Protein 8F9X (pdb70)

Organism: Ruegeria pomeroyi (strain ATCC 700808 / DSM 15171 / DSS-3) (NCBI:txid246200)

InterPro domains:
  IPR006311 Twin-arginine translocation pathway, signal sequence [PS51318] (1-43)
  IPR007325 Kynurenine formamidase/cyclase-like [PF04199] (51-215)
  IPR007325 Kynurenine formamidase/cyclase-like [PTHR31118] (43-270)
  IPR037175 Kynurenine formamidase superfamily [G3DSA:3.50.30.50] (32-272)
  IPR037175 Kynurenine formamidase superfamily [SSF102198] (47-272)

Structure (mmCIF, N/CA/C/O backbone):
data_8F9X
#
_entry.id   8F9X
#
_cell.length_a   68.080
_cell.length_b   68.080
_cell.length_c   446.501
_cell.angle_alpha   90.00
_cell.angle_beta   90.00
_cell.angle_gamma   120.00
#
_symmetry.space_group_name_H-M   'P 32'
#
loop_
_entity.id
_entity.type
_entity.pdbx_description
1 polymer 'Cyclase family protein'
2 non-polymer 'ZINC ION'
3 non-polymer 2-[BIS-(2-HYDROXY-ETHYL)-AMINO]-2-HYDROXYMETHYL-PROPANE-1,3-DIOL
4 non-polymer 1,2-ETHANEDIOL
5 non-polymer 2-AMINO-2-HYDROXYMETHYL-PROPANE-1,3-DIOL
6 non-polymer 'TETRAETHYLENE GLYCOL'
7 water water
#
loop_
_atom_site.group_PDB
_atom_site.id
_atom_site.type_symbol
_atom_site.label_atom_id
_atom_site.label_alt_id
_atom_site.label_comp_id
_atom_site.label_asym_id
_atom_site.label_entity_id
_atom_site.label_seq_id
_atom_site.pdbx_PDB_ins_code
_atom_site.Cartn_x
_atom_site.Cartn_y
_atom_site.Cartn_z
_atom_site.occupancy
_atom_site.B_iso_or_equiv
_atom_site.auth_seq_id
_atom_site.auth_comp_id
_atom_site.auth_asym_id
_atom_site.auth_atom_id
_atom_site.pdbx_PDB_model_num
ATOM 1 N N . MET A 1 1 ? 11.582 13.483 0.490 1.00 127.15 43 MET A N 1
ATOM 2 C CA . MET A 1 1 ? 10.383 13.674 1.297 1.00 124.72 43 MET A CA 1
ATOM 3 C C . MET A 1 1 ? 10.365 15.066 1.919 1.00 133.85 43 MET A C 1
ATOM 4 O O . MET A 1 1 ? 11.274 15.436 2.662 1.00 137.69 43 MET A O 1
ATOM 9 N N . ALA A 1 2 ? 9.323 15.836 1.612 1.00 142.75 44 ALA A N 1
ATOM 10 C CA . ALA A 1 2 ? 9.191 17.196 2.110 1.00 145.23 44 ALA A CA 1
ATOM 11 C C . ALA A 1 2 ? 7.770 17.423 2.600 1.00 141.72 44 ALA A C 1
ATOM 12 O O . ALA A 1 2 ? 6.806 17.034 1.934 1.00 138.40 44 ALA A O 1
ATOM 14 N N . GLY A 1 3 ? 7.646 18.056 3.764 1.00 138.81 45 GLY A N 1
ATOM 15 C CA . GLY A 1 3 ? 6.341 18.333 4.327 1.00 132.16 45 GLY A CA 1
ATOM 16 C C . GLY A 1 3 ? 5.566 17.116 4.767 1.00 122.40 45 GLY A C 1
ATOM 17 O O . GLY A 1 3 ? 4.361 17.222 5.015 1.00 116.65 45 GLY A O 1
ATOM 18 N N . ILE A 1 4 ? 6.219 15.962 4.873 1.00 124.63 46 ILE A N 1
ATOM 19 C CA . ILE A 1 4 ? 5.552 14.724 5.258 1.00 119.57 46 ILE A CA 1
ATOM 20 C C . ILE A 1 4 ? 5.356 14.738 6.770 1.00 114.56 46 ILE A C 1
ATOM 21 O O . ILE A 1 4 ? 6.319 14.621 7.532 1.00 114.74 46 ILE A O 1
ATOM 26 N N . GLY A 1 5 ? 4.108 14.883 7.206 1.00 108.91 47 GLY A N 1
ATOM 27 C CA . GLY A 1 5 ? 3.798 14.887 8.622 1.00 97.95 47 GLY A CA 1
ATOM 28 C C . GLY A 1 5 ? 3.361 13.530 9.132 1.00 88.46 47 GLY A C 1
ATOM 29 O O . GLY A 1 5 ? 4.051 12.911 9.947 1.00 86.06 47 GLY A O 1
ATOM 30 N N . GLU A 1 6 ? 2.210 13.058 8.657 1.00 83.11 48 GLU A N 1
ATOM 31 C CA . GLU A 1 6 ? 1.684 11.755 9.035 1.00 75.68 48 GLU A CA 1
ATOM 32 C C . GLU A 1 6 ? 1.004 11.125 7.827 1.00 69.40 48 GLU A C 1
ATOM 33 O O . GLU A 1 6 ? 0.824 11.759 6.784 1.00 71.37 48 GLU A O 1
ATOM 39 N N . VAL A 1 7 ? 0.628 9.857 7.979 1.00 61.65 49 VAL A N 1
ATOM 40 C CA . VAL A 1 7 ? -0.069 9.102 6.946 1.00 55.89 49 VAL A CA 1
ATOM 41 C C . VAL A 1 7 ? -1.329 8.512 7.563 1.00 56.09 49 VAL A C 1
ATOM 42 O O . VAL A 1 7 ? -1.280 7.956 8.665 1.00 58.36 49 VAL A O 1
ATOM 46 N N . ARG A 1 8 ? -2.451 8.633 6.860 1.00 50.47 50 ARG A N 1
ATOM 47 C CA . ARG A 1 8 ? -3.730 8.134 7.342 1.00 47.81 50 ARG A CA 1
ATOM 48 C C . ARG A 1 8 ? -4.145 6.897 6.558 1.00 48.48 50 ARG A C 1
ATOM 49 O O . ARG A 1 8 ? -4.034 6.859 5.329 1.00 47.15 50 ARG A O 1
ATOM 57 N N . ASP A 1 9 ? -4.623 5.889 7.282 1.00 49.37 51 ASP A N 1
ATOM 58 C CA . ASP A 1 9 ? -5.111 4.660 6.672 1.00 46.17 51 ASP A CA 1
ATOM 59 C C . ASP A 1 9 ? -6.537 4.874 6.180 1.00 46.82 51 ASP A C 1
ATOM 60 O O . ASP A 1 9 ? -7.420 5.246 6.960 1.00 47.52 51 ASP A O 1
ATOM 65 N N . MET A 1 10 ? -6.760 4.642 4.888 1.00 45.44 52 MET A N 1
ATOM 66 C CA . MET A 1 10 ? -8.067 4.824 4.270 1.00 43.12 52 MET A CA 1
ATOM 67 C C . MET A 1 10 ? -8.819 3.505 4.124 1.00 43.09 52 MET A C 1
ATOM 68 O O . MET A 1 10 ? -9.685 3.374 3.252 1.00 44.92 52 MET A O 1
ATOM 73 N N . THR A 1 11 ? -8.511 2.528 4.972 1.00 44.50 53 THR A N 1
ATOM 74 C CA . THR A 1 11 ? -9.028 1.174 4.842 1.00 43.98 53 THR A CA 1
ATOM 75 C C . THR A 1 11 ? -9.872 0.802 6.052 1.00 44.26 53 THR A C 1
ATOM 76 O O . THR A 1 11 ? -9.546 1.165 7.187 1.00 45.33 53 THR A O 1
ATOM 80 N N . HIS A 1 12 ? -10.955 0.077 5.798 1.00 42.45 54 HIS A N 1
ATOM 81 C CA . HIS A 1 12 ? -11.753 -0.527 6.851 1.00 40.21 54 HIS A CA 1
ATOM 82 C C . HIS A 1 12 ? -11.213 -1.913 7.177 1.00 43.75 54 HIS A C 1
ATOM 83 O O . HIS A 1 12 ? -10.604 -2.578 6.335 1.00 47.08 54 HIS A O 1
ATOM 90 N N . VAL A 1 13 ? -11.437 -2.344 8.414 1.00 46.82 55 VAL A N 1
ATOM 91 C CA . VAL A 1 13 ? -11.112 -3.703 8.832 1.00 47.55 55 VAL A CA 1
ATOM 92 C C . VAL A 1 13 ? -12.297 -4.585 8.455 1.00 47.08 55 VAL A C 1
ATOM 93 O O . VAL A 1 13 ? -13.380 -4.465 9.034 1.00 50.20 55 VAL A O 1
ATOM 97 N N . TYR A 1 14 ? -12.096 -5.464 7.480 1.00 46.53 56 TYR A N 1
ATOM 98 C CA . TYR A 1 14 ? -13.166 -6.295 6.949 1.00 46.57 56 TYR A CA 1
ATOM 99 C C . TYR A 1 14 ? -13.124 -7.684 7.570 1.00 46.84 56 TYR A C 1
ATOM 100 O O . TYR A 1 14 ? -12.048 -8.245 7.796 1.00 47.64 56 TYR A O 1
ATOM 109 N N . ASP A 1 15 ? -14.304 -8.231 7.846 1.00 49.28 57 ASP A N 1
ATOM 110 C CA . ASP A 1 15 ? -14.442 -9.579 8.377 1.00 48.82 57 ASP A CA 1
ATOM 111 C C . ASP A 1 15 ? -15.695 -10.198 7.767 1.00 50.50 57 ASP A C 1
ATOM 112 O O . ASP A 1 15 ? -16.264 -9.674 6.804 1.00 52.62 57 ASP A O 1
ATOM 117 N N . ALA A 1 16 ? -16.128 -11.327 8.333 1.00 49.82 58 ALA A N 1
ATOM 118 C CA . ALA A 1 16 ? -17.289 -12.031 7.801 1.00 47.59 58 ALA A CA 1
ATOM 119 C C . ALA A 1 16 ? -18.584 -11.254 7.993 1.00 50.97 58 ALA A C 1
ATOM 120 O O . ALA A 1 16 ? -19.550 -11.497 7.262 1.00 52.65 58 ALA A O 1
ATOM 122 N N . ASP A 1 17 ? -18.631 -10.331 8.951 1.00 52.05 59 ASP A N 1
ATOM 123 C CA . ASP A 1 17 ? -19.825 -9.533 9.224 1.00 52.13 59 ASP A CA 1
ATOM 124 C C . ASP A 1 17 ? -19.711 -8.126 8.652 1.00 52.58 59 ASP A C 1
ATOM 125 O O . ASP A 1 17 ? -20.095 -7.150 9.302 1.00 54.41 59 ASP A O 1
ATOM 130 N N . PHE A 1 18 ? -19.187 -7.994 7.432 1.00 54.47 60 PHE A N 1
ATOM 131 C CA . PHE A 1 18 ? -18.999 -6.695 6.807 1.00 51.60 60 PHE A CA 1
ATOM 132 C C . PHE A 1 18 ? -20.030 -6.470 5.704 1.00 51.05 60 PHE A C 1
ATOM 133 O O . PHE A 1 18 ? -20.424 -7.414 5.012 1.00 52.18 60 PHE A O 1
ATOM 141 N N . PRO A 1 19 ? -20.493 -5.232 5.521 1.00 51.19 61 PRO A N 1
ATOM 142 C CA . PRO A 1 19 ? -21.511 -4.966 4.493 1.00 50.14 61 PRO A CA 1
ATOM 143 C C . PRO A 1 19 ? -20.966 -5.196 3.090 1.00 51.27 61 PRO A C 1
ATOM 144 O O . PRO A 1 19 ? -19.891 -4.708 2.736 1.00 51.42 61 PRO A O 1
ATOM 148 N N . THR A 1 20 ? -21.724 -5.946 2.293 1.00 49.82 62 THR A N 1
ATOM 149 C CA . THR A 1 20 ? -21.398 -6.204 0.900 1.00 49.35 62 THR A CA 1
ATOM 150 C C . THR A 1 20 ? -22.596 -5.840 0.034 1.00 50.26 62 THR A C 1
ATOM 151 O O . THR A 1 20 ? -23.727 -5.739 0.516 1.00 50.56 62 THR A O 1
ATOM 155 N N . TYR A 1 21 ? -22.336 -5.641 -1.262 1.00 52.97 63 TYR A N 1
ATOM 156 C CA . TYR A 1 21 ? -23.411 -5.274 -2.181 1.00 49.29 63 TYR A CA 1
ATOM 157 C C . TYR A 1 21 ? -24.481 -6.356 -2.240 1.00 48.16 63 TYR A C 1
ATOM 158 O O . TYR A 1 21 ? -25.674 -6.055 -2.363 1.00 49.57 63 TYR A O 1
ATOM 167 N N . PHE A 1 22 ? -24.076 -7.621 -2.148 1.00 49.62 64 PHE A N 1
ATOM 168 C CA . PHE A 1 22 ? -25.015 -8.733 -2.215 1.00 52.86 64 PHE A CA 1
ATOM 169 C C . PHE A 1 22 ? -25.649 -9.062 -0.870 1.00 54.68 64 PHE A C 1
ATOM 170 O O . PHE A 1 22 ? -26.748 -9.628 -0.843 1.00 56.50 64 PHE A O 1
ATOM 178 N N . GLY A 1 23 ? -24.993 -8.726 0.237 1.00 55.26 65 GLY A N 1
ATOM 179 C CA . GLY A 1 23 ? -25.571 -8.946 1.546 1.00 52.84 65 GLY A CA 1
ATOM 180 C C . GLY A 1 23 ? -25.282 -10.290 2.170 1.00 52.25 65 GLY A C 1
ATOM 181 O O . GLY A 1 23 ? -26.125 -10.812 2.909 1.00 55.93 65 GLY A O 1
ATOM 182 N N . ALA A 1 24 ? -24.122 -10.869 1.901 1.00 52.21 66 ALA A N 1
ATOM 183 C CA . ALA A 1 24 ? -23.704 -12.141 2.465 1.00 54.19 66 ALA A CA 1
ATOM 184 C C . ALA A 1 24 ? -22.288 -12.008 2.997 1.00 55.00 66 ALA A C 1
ATOM 185 O O . ALA A 1 24 ? -21.542 -11.115 2.580 1.00 54.24 66 ALA A O 1
ATOM 187 N N . PRO A 1 25 ? -21.890 -12.869 3.944 1.00 57.03 67 PRO A N 1
ATOM 188 C CA . PRO A 1 25 ? -20.503 -12.840 4.430 1.00 56.56 67 PRO A CA 1
ATOM 189 C C . PRO A 1 25 ? -19.495 -13.044 3.311 1.00 54.28 67 PRO A C 1
ATOM 190 O O . PRO A 1 25 ? -19.358 -14.150 2.779 1.00 54.52 67 PRO A O 1
ATOM 194 N N . GLY A 1 26 ? -18.785 -11.980 2.947 1.00 51.55 68 GLY A N 1
ATOM 195 C CA . GLY A 1 26 ? -17.839 -12.025 1.856 1.00 54.11 68 GLY A CA 1
ATOM 196 C C . GLY A 1 26 ? -16.515 -12.688 2.154 1.00 57.00 68 GLY A C 1
ATOM 197 O O . GLY A 1 26 ? -15.626 -12.673 1.299 1.00 58.22 68 GLY A O 1
ATOM 198 N N . ILE A 1 27 ? -16.350 -13.267 3.340 1.00 56.86 69 ILE A N 1
ATOM 199 C CA . ILE A 1 27 ? -15.111 -13.947 3.703 1.00 57.30 69 ILE A CA 1
ATOM 200 C C . ILE A 1 27 ? -15.421 -14.927 4.825 1.00 56.27 69 ILE A C 1
ATOM 201 O O . ILE A 1 27 ? -16.204 -14.629 5.732 1.00 58.06 69 ILE A O 1
ATOM 206 N N . GLU A 1 28 ? -14.814 -16.110 4.746 1.00 54.62 70 GLU A N 1
ATOM 207 C CA . GLU A 1 28 ? -14.964 -17.152 5.761 1.00 57.15 70 GLU A CA 1
ATOM 208 C C . GLU A 1 28 ? -13.569 -17.661 6.108 1.00 57.14 70 GLU A C 1
ATOM 209 O O . GLU A 1 28 ? -12.965 -18.412 5.335 1.00 58.46 70 GLU A O 1
ATOM 215 N N . ALA A 1 29 ? -13.059 -17.252 7.264 1.00 61.07 71 ALA A N 1
ATOM 216 C CA . ALA A 1 29 ? -11.739 -17.662 7.713 1.00 57.99 71 ALA A CA 1
ATOM 217 C C . ALA A 1 29 ? -11.823 -18.957 8.510 1.00 58.09 71 ALA A C 1
ATOM 218 O O . ALA A 1 29 ? -12.827 -19.241 9.169 1.00 60.24 71 ALA A O 1
ATOM 220 N N . VAL A 1 30 ? -10.753 -19.747 8.439 1.00 55.96 72 VAL A N 1
ATOM 221 C CA . VAL A 1 30 ? -10.639 -20.990 9.195 1.00 57.60 72 VAL A CA 1
ATOM 222 C C . VAL A 1 30 ? -9.201 -21.118 9.679 1.00 57.10 72 VAL A C 1
ATOM 223 O O . VAL A 1 30 ? -8.269 -21.148 8.867 1.00 54.93 72 VAL A O 1
ATOM 227 N N . GLN A 1 31 ? -9.017 -21.184 10.995 1.00 57.24 73 GLN A N 1
ATOM 228 C CA . GLN A 1 31 ? -7.688 -21.310 11.589 1.00 54.99 73 GLN A CA 1
ATOM 229 C C . GLN A 1 31 ? -7.254 -22.766 11.497 1.00 57.86 73 GLN A C 1
ATOM 230 O O . GLN A 1 31 ? -7.713 -23.614 12.265 1.00 61.51 73 GLN A O 1
ATOM 236 N N . ASN A 1 32 ? -6.361 -23.060 10.550 1.00 55.56 74 ASN A N 1
ATOM 237 C CA . ASN A 1 32 ? -5.876 -24.426 10.384 1.00 54.61 74 ASN A CA 1
ATOM 238 C C . ASN A 1 32 ? -4.998 -24.838 11.560 1.00 58.00 74 ASN A C 1
ATOM 239 O O . ASN A 1 32 ? -5.330 -25.766 12.306 1.00 58.70 74 ASN A O 1
ATOM 244 N N . PHE A 1 33 ? -3.872 -24.156 11.739 1.00 56.80 75 PHE A N 1
ATOM 245 C CA . PHE A 1 33 ? -2.963 -24.416 12.845 1.00 58.65 75 PHE A CA 1
ATOM 246 C C . PHE A 1 33 ? -3.159 -23.363 13.927 1.00 58.30 75 PHE A C 1
ATOM 247 O O . PHE A 1 33 ? -3.322 -22.176 13.630 1.00 57.62 75 PHE A O 1
ATOM 255 N N . ASN A 1 34 ? -3.150 -23.804 15.180 1.00 58.79 76 ASN A N 1
ATOM 256 C CA . ASN A 1 34 ? -3.229 -22.910 16.323 1.00 59.19 76 ASN A CA 1
ATOM 257 C C . ASN A 1 34 ? -1.905 -22.917 17.075 1.00 57.84 76 ASN A C 1
ATOM 258 O O . ASN A 1 34 ? -1.091 -23.834 16.938 1.00 57.79 76 ASN A O 1
ATOM 263 N N . PHE A 1 35 ? -1.697 -21.872 17.877 1.00 56.17 77 PHE A N 1
ATOM 264 C CA . PHE A 1 35 ? -0.414 -21.708 18.551 1.00 54.26 77 PHE A CA 1
ATOM 265 C C . PHE A 1 35 ? -0.190 -22.783 19.608 1.00 57.10 77 PHE A C 1
ATOM 266 O O . PHE A 1 35 ? 0.941 -23.244 19.800 1.00 56.80 77 PHE A O 1
ATOM 274 N N . LYS A 1 36 ? -1.250 -23.197 20.303 1.00 58.56 78 LYS A N 1
ATOM 275 C CA . LYS A 1 36 ? -1.081 -24.142 21.402 1.00 60.24 78 LYS A CA 1
ATOM 276 C C . LYS A 1 36 ? -0.842 -25.561 20.895 1.00 58.57 78 LYS A C 1
ATOM 277 O O . LYS A 1 36 ? 0.076 -26.245 21.359 1.00 62.89 78 LYS A O 1
ATOM 283 N N . GLU A 1 37 ? -1.656 -26.019 19.945 1.00 58.44 79 GLU A N 1
ATOM 284 C CA . GLU A 1 37 ? -1.567 -27.391 19.464 1.00 59.87 79 GLU A CA 1
ATOM 285 C C . GLU A 1 37 ? -0.613 -27.563 18.290 1.00 59.04 79 GLU A C 1
ATOM 286 O O . GLU A 1 37 ? -0.311 -28.704 17.923 1.00 62.12 79 GLU A O 1
ATOM 292 N N . HIS A 1 38 ? -0.131 -26.473 17.691 1.00 59.11 80 HIS A N 1
ATOM 293 C CA . HIS A 1 38 ? 0.753 -26.586 16.536 1.00 59.42 80 HIS A CA 1
ATOM 294 C C . HIS A 1 38 ? 1.969 -25.673 16.580 1.00 56.43 80 HIS A C 1
ATOM 295 O O . HIS A 1 38 ? 2.882 -25.873 15.773 1.00 56.30 80 HIS A O 1
ATOM 302 N N . GLY A 1 39 ? 2.025 -24.688 17.475 1.00 55.23 81 GLY A N 1
ATOM 303 C CA . GLY A 1 39 ? 3.170 -23.818 17.608 1.00 52.02 81 GLY A CA 1
ATOM 304 C C . GLY A 1 39 ? 3.041 -22.480 16.908 1.00 52.06 81 GLY A C 1
ATOM 305 O O . GLY A 1 39 ? 3.786 -21.551 17.239 1.00 52.16 81 GLY A O 1
ATOM 306 N N . PHE A 1 40 ? 2.122 -22.358 15.953 1.00 53.16 82 PHE A N 1
ATOM 307 C CA . PHE A 1 40 ? 1.948 -21.117 15.214 1.00 52.36 82 PHE A CA 1
ATOM 308 C C . PHE A 1 40 ? 0.509 -21.019 14.733 1.00 51.41 82 PHE A C 1
ATOM 309 O O . PHE A 1 40 ? -0.220 -22.014 14.685 1.00 52.45 82 PHE A O 1
ATOM 317 N N . ASN A 1 41 ? 0.109 -19.804 14.370 1.00 48.80 83 ASN A N 1
ATOM 318 C CA . ASN A 1 41 ? -1.234 -19.529 13.882 1.00 49.60 83 ASN A CA 1
ATOM 319 C C . ASN A 1 41 ? -1.205 -19.299 12.377 1.00 50.92 83 ASN A C 1
ATOM 320 O O . ASN A 1 41 ? -0.313 -18.620 11.858 1.00 47.16 83 ASN A O 1
ATOM 325 N N . LEU A 1 42 ? -2.186 -19.871 11.681 1.00 52.58 84 LEU A N 1
ATOM 326 C CA . LEU A 1 42 ? -2.300 -19.719 10.236 1.00 50.09 84 LEU A CA 1
ATOM 327 C C . LEU A 1 42 ? -3.754 -19.930 9.845 1.00 52.32 84 LEU A C 1
ATOM 328 O O . LEU A 1 42 ? -4.360 -20.936 10.229 1.00 54.30 84 LEU A O 1
ATOM 333 N N . PHE A 1 43 ? -4.305 -18.990 9.085 1.00 52.21 85 PHE A N 1
ATOM 334 C CA . PHE A 1 43 ? -5.694 -19.034 8.658 1.00 52.20 85 PHE A CA 1
ATOM 335 C C . PHE A 1 43 ? -5.779 -19.300 7.161 1.00 53.32 85 PHE A C 1
ATOM 336 O O . PHE A 1 43 ? -4.860 -18.978 6.401 1.00 54.56 85 PHE A O 1
ATOM 344 N N . THR A 1 44 ? -6.893 -19.893 6.746 1.00 54.25 86 THR A N 1
ATOM 345 C CA . THR A 1 44 ? -7.217 -20.083 5.337 1.00 54.49 86 THR A CA 1
ATOM 346 C C . THR A 1 44 ? -8.428 -19.219 5.014 1.00 54.87 86 THR A C 1
ATOM 347 O O . THR A 1 44 ? -9.491 -19.380 5.624 1.00 53.73 86 THR A O 1
ATOM 351 N N . LEU A 1 45 ? -8.266 -18.304 4.063 1.00 55.95 87 LEU A N 1
ATOM 352 C CA . LEU A 1 45 ? -9.280 -17.305 3.756 1.00 55.33 87 LEU A CA 1
ATOM 353 C C . LEU A 1 45 ? -10.016 -17.687 2.478 1.00 55.18 87 LEU A C 1
ATOM 354 O O . LEU A 1 45 ? -9.415 -17.727 1.399 1.00 56.58 87 LEU A O 1
ATOM 359 N N . THR A 1 46 ? -11.311 -17.968 2.605 1.00 53.99 88 THR A N 1
ATOM 360 C CA . THR A 1 46 ? -12.208 -18.138 1.466 1.00 56.07 88 THR A CA 1
ATOM 361 C C . THR A 1 46 ? -13.065 -16.882 1.382 1.00 57.20 88 THR A C 1
ATOM 362 O O . THR A 1 46 ? -13.978 -16.692 2.193 1.00 57.06 88 THR A O 1
ATOM 366 N N . LEU A 1 47 ? -12.770 -16.026 0.406 1.00 56.74 89 LEU A N 1
ATOM 367 C CA . LEU A 1 47 ? -13.333 -14.686 0.377 1.00 58.88 89 LEU A CA 1
ATOM 368 C C . LEU A 1 47 ? -13.745 -14.310 -1.039 1.00 59.14 89 LEU A C 1
ATOM 369 O O . LEU A 1 47 ? -13.266 -14.876 -2.025 1.00 60.13 89 LEU A O 1
ATOM 374 N N . ASN A 1 48 ? -14.654 -13.343 -1.118 1.00 59.92 90 ASN A N 1
ATOM 375 C CA . ASN A 1 48 ? -15.022 -12.707 -2.373 1.00 58.74 90 ASN A CA 1
ATOM 376 C C . ASN A 1 48 ? -14.087 -11.533 -2.636 1.00 60.43 90 ASN A C 1
ATOM 377 O O . ASN A 1 48 ? -13.523 -10.944 -1.710 1.00 63.81 90 ASN A O 1
ATOM 382 N N . GLU A 1 49 ? -13.924 -11.198 -3.917 1.00 57.40 91 GLU A N 1
ATOM 383 C CA . GLU A 1 49 ? -13.005 -10.125 -4.280 1.00 56.00 91 GLU A CA 1
ATOM 384 C C . GLU A 1 49 ? -13.527 -8.767 -3.826 1.00 55.96 91 GLU A C 1
ATOM 385 O O . GLU A 1 49 ? -12.772 -7.959 -3.272 1.00 55.77 91 GLU A O 1
ATOM 391 N N . HIS A 1 50 ? -14.814 -8.500 -4.040 1.00 51.04 92 HIS A N 1
ATOM 392 C CA . HIS A 1 50 ? -15.395 -7.196 -3.718 1.00 51.97 92 HIS A CA 1
ATOM 393 C C . HIS A 1 50 ? -15.899 -7.198 -2.275 1.00 53.78 92 HIS A C 1
ATOM 394 O O . HIS A 1 50 ? -17.097 -7.199 -1.986 1.00 52.78 92 HIS A O 1
ATOM 401 N N . THR A 1 51 ? -14.934 -7.200 -1.356 1.00 53.34 93 THR A N 1
ATOM 402 C CA . THR A 1 51 ? -15.194 -7.175 0.075 1.00 52.04 93 THR A CA 1
ATOM 403 C C . THR A 1 51 ? -14.325 -6.110 0.726 1.00 50.08 93 THR A C 1
ATOM 404 O O . THR A 1 51 ? -13.131 -6.006 0.431 1.00 49.07 93 THR A O 1
ATOM 408 N N . GLY A 1 52 ? -14.931 -5.325 1.614 1.00 48.54 94 GLY A N 1
ATOM 409 C CA . GLY A 1 52 ? -14.221 -4.256 2.282 1.00 47.01 94 GLY A CA 1
ATOM 410 C C . GLY A 1 52 ? -13.701 -3.225 1.290 1.00 47.84 94 GLY A C 1
ATOM 411 O O . GLY A 1 52 ? -14.183 -3.094 0.162 1.00 51.83 94 GLY A O 1
ATOM 412 N N . THR A 1 53 ? -12.691 -2.483 1.736 1.00 48.88 95 THR A N 1
ATOM 413 C CA . THR A 1 53 ? -12.011 -1.522 0.872 1.00 46.27 95 THR A CA 1
ATOM 414 C C . THR A 1 53 ? -11.281 -2.293 -0.219 1.00 46.05 95 THR A C 1
ATOM 415 O O . THR A 1 53 ? -10.205 -2.850 0.008 1.00 46.45 95 THR A O 1
ATOM 419 N N . HIS A 1 54 ? -11.873 -2.337 -1.409 1.00 47.14 96 HIS A N 1
ATOM 420 C CA . HIS A 1 54 ? -11.333 -3.094 -2.527 1.00 49.28 96 HIS A CA 1
ATOM 421 C C . HIS A 1 54 ? -11.276 -2.208 -3.764 1.00 50.40 96 HIS A C 1
ATOM 422 O O . HIS A 1 54 ? -11.748 -1.068 -3.766 1.00 47.83 96 HIS A O 1
ATOM 429 N N . VAL A 1 55 ? -10.686 -2.750 -4.827 1.00 51.02 97 VAL A N 1
ATOM 430 C CA . VAL A 1 55 ? -10.496 -2.036 -6.084 1.00 49.71 97 VAL A CA 1
ATOM 431 C C . VAL A 1 55 ? -11.127 -2.853 -7.201 1.00 50.10 97 VAL A C 1
ATOM 432 O O . VAL A 1 55 ? -10.841 -4.048 -7.340 1.00 52.70 97 VAL A O 1
ATOM 436 N N . ASP A 1 56 ? -11.989 -2.213 -7.988 1.00 46.37 98 ASP A N 1
ATOM 437 C CA . ASP A 1 56 ? -12.582 -2.852 -9.157 1.00 44.63 98 ASP A CA 1
ATOM 438 C C . ASP A 1 56 ? -11.611 -2.729 -10.325 1.00 44.16 98 ASP A C 1
ATOM 439 O O . ASP A 1 56 ? -11.347 -1.624 -10.808 1.00 46.45 98 ASP A O 1
ATOM 444 N N . ALA A 1 57 ? -11.072 -3.859 -10.773 1.00 43.59 99 ALA A N 1
ATOM 445 C CA . ALA A 1 57 ? -10.197 -3.856 -11.928 1.00 45.56 99 ALA A CA 1
ATOM 446 C C . ALA A 1 57 ? -11.009 -3.609 -13.198 1.00 44.44 99 ALA A C 1
ATOM 447 O O . ALA A 1 57 ? -12.223 -3.823 -13.218 1.00 46.20 99 ALA A O 1
ATOM 449 N N . PRO A 1 58 ? -10.365 -3.131 -14.264 1.00 42.48 100 PRO A N 1
ATOM 450 C CA . PRO A 1 58 ? -11.077 -2.993 -15.546 1.00 41.91 100 PRO A CA 1
ATOM 451 C C . PRO A 1 58 ? -11.751 -4.274 -16.008 1.00 40.99 100 PRO A C 1
ATOM 452 O O . PRO A 1 58 ? -12.829 -4.215 -16.614 1.00 43.08 100 PRO A O 1
ATOM 456 N N . LEU A 1 59 ? -11.155 -5.434 -15.726 1.00 39.94 101 LEU A N 1
ATOM 457 C CA . LEU A 1 59 ? -11.747 -6.714 -16.098 1.00 40.47 101 LEU A CA 1
ATOM 458 C C . LEU A 1 59 ? -13.028 -7.018 -15.330 1.00 42.54 101 LEU A C 1
ATOM 459 O O . LEU A 1 59 ? -13.747 -7.951 -15.704 1.00 43.83 101 LEU A O 1
ATOM 464 N N . HIS A 1 60 ? -13.335 -6.255 -14.278 1.00 42.29 102 HIS A N 1
ATOM 465 C CA . HIS A 1 60 ? -14.550 -6.505 -13.509 1.00 44.10 102 HIS A CA 1
ATOM 466 C C . HIS A 1 60 ? -15.803 -6.285 -14.346 1.00 44.89 102 HIS A C 1
ATOM 467 O O . HIS A 1 60 ? -16.836 -6.915 -14.091 1.00 45.97 102 HIS A O 1
ATOM 474 N N . PHE A 1 61 ? -15.734 -5.413 -15.352 1.00 46.32 103 PHE A N 1
ATOM 475 C CA . PHE A 1 61 ? -16.888 -5.101 -16.190 1.00 46.39 103 PHE A CA 1
ATOM 476 C C . PHE A 1 61 ? -16.475 -4.977 -17.650 1.00 45.21 103 PHE A C 1
ATOM 477 O O . PHE A 1 61 ? -16.940 -4.088 -18.372 1.00 44.92 103 PHE A O 1
ATOM 485 N N . SER A 1 62 ? -15.601 -5.869 -18.109 1.00 44.31 104 SER A N 1
ATOM 486 C CA . SER A 1 62 ? -15.155 -5.864 -19.495 1.00 44.44 104 SER A CA 1
ATOM 487 C C . SER A 1 62 ? -14.826 -7.293 -19.908 1.00 45.34 104 SER A C 1
ATOM 488 O O . SER A 1 62 ? -14.979 -8.238 -19.130 1.00 48.21 104 SER A O 1
ATOM 491 N N . ALA A 1 63 ? -14.369 -7.444 -21.151 1.00 47.52 105 ALA A N 1
ATOM 492 C CA . ALA A 1 63 ? -14.037 -8.756 -21.694 1.00 47.66 105 ALA A CA 1
ATOM 493 C C . ALA A 1 63 ? -12.563 -9.099 -21.503 1.00 46.72 105 ALA A C 1
ATOM 494 O O . ALA A 1 63 ? -12.236 -10.162 -20.967 1.00 47.19 105 ALA A O 1
ATOM 496 N N . ASP A 1 64 ? -11.664 -8.213 -21.935 1.00 46.08 106 ASP A N 1
ATOM 497 C CA . ASP A 1 64 ? -10.229 -8.447 -21.828 1.00 46.42 106 ASP A CA 1
ATOM 498 C C . ASP A 1 64 ? -9.520 -7.259 -21.188 1.00 45.57 106 ASP A C 1
ATOM 499 O O . ASP A 1 64 ? -8.331 -7.035 -21.430 1.00 44.46 106 ASP A O 1
ATOM 504 N N . GLY A 1 65 ? -10.234 -6.490 -20.372 1.00 45.87 107 GLY A N 1
ATOM 505 C CA . GLY A 1 65 ? -9.632 -5.360 -19.697 1.00 42.35 107 GLY A CA 1
ATOM 506 C C . GLY A 1 65 ? -8.570 -5.781 -18.699 1.00 42.77 107 GLY A C 1
ATOM 507 O O . GLY A 1 65 ? -8.361 -6.961 -18.414 1.00 43.63 107 GLY A O 1
ATOM 508 N N . GLN A 1 66 ? -7.884 -4.777 -18.156 1.00 43.65 108 GLN A N 1
ATOM 509 C CA . GLN A 1 66 ? -6.807 -5.032 -17.209 1.00 44.06 108 GLN A CA 1
ATOM 510 C C . GLN A 1 66 ? -7.330 -5.750 -15.972 1.00 44.69 108 GLN A C 1
ATOM 511 O O . GLN A 1 66 ? -8.449 -5.504 -15.513 1.00 45.14 108 GLN A O 1
ATOM 517 N N . SER A 1 67 ? -6.511 -6.650 -15.437 1.00 44.95 109 SER A N 1
ATOM 518 C CA . SER A 1 67 ? -6.784 -7.308 -14.172 1.00 44.63 109 SER A CA 1
ATOM 519 C C . SER A 1 67 ? -6.035 -6.581 -13.057 1.00 45.57 109 SER A C 1
ATOM 520 O O . SER A 1 67 ? -5.280 -5.636 -13.298 1.00 45.57 109 SER A O 1
ATOM 523 N N . VAL A 1 68 ? -6.251 -7.028 -11.816 1.00 44.06 110 VAL A N 1
ATOM 524 C CA . VAL A 1 68 ? -5.647 -6.348 -10.672 1.00 44.18 110 VAL A CA 1
ATOM 525 C C . VAL A 1 68 ? -4.128 -6.385 -10.754 1.00 42.33 110 VAL A C 1
ATOM 526 O O . VAL A 1 68 ? -3.453 -5.440 -10.327 1.00 45.34 110 VAL A O 1
ATOM 530 N N . ASP A 1 69 ? -3.564 -7.462 -11.303 1.00 43.16 111 ASP A N 1
ATOM 531 C CA . ASP A 1 69 ? -2.119 -7.552 -11.461 1.00 43.07 111 ASP A CA 1
ATOM 532 C C . ASP A 1 69 ? -1.610 -6.762 -12.658 1.00 44.40 111 ASP A C 1
ATOM 533 O O . ASP A 1 69 ? -0.407 -6.489 -12.736 1.00 45.06 111 ASP A O 1
ATOM 538 N N . GLU A 1 70 ? -2.489 -6.391 -13.586 1.00 42.02 112 GLU A N 1
ATOM 539 C CA . GLU A 1 70 ? -2.095 -5.648 -14.774 1.00 40.94 112 GLU A CA 1
ATOM 540 C C . GLU A 1 70 ? -2.206 -4.140 -14.597 1.00 39.13 112 GLU A C 1
ATOM 541 O O . GLU A 1 70 ? -1.818 -3.396 -15.504 1.00 43.12 112 GLU A O 1
ATOM 547 N N . ILE A 1 71 ? -2.719 -3.672 -13.464 1.00 38.13 113 ILE A N 1
ATOM 548 C CA . ILE A 1 71 ? -2.787 -2.241 -13.179 1.00 37.47 113 ILE A CA 1
ATOM 549 C C . ILE A 1 71 ? -1.368 -1.731 -12.958 1.00 39.04 113 ILE A C 1
ATOM 550 O O . ILE A 1 71 ? -0.645 -2.265 -12.104 1.00 41.88 113 ILE A O 1
ATOM 555 N N . PRO A 1 72 ? -0.925 -0.718 -13.703 1.00 41.86 114 PRO A N 1
ATOM 556 C CA . PRO A 1 72 ? 0.446 -0.224 -13.533 1.00 42.55 114 PRO A CA 1
ATOM 557 C C . PRO A 1 72 ? 0.658 0.361 -12.144 1.00 43.73 114 PRO A C 1
ATOM 558 O O . PRO A 1 72 ? -0.241 0.974 -11.564 1.00 43.55 114 PRO A O 1
ATOM 562 N N . VAL A 1 73 ? 1.867 0.159 -11.612 1.00 43.50 115 VAL A N 1
ATOM 563 C CA . VAL A 1 73 ? 2.200 0.690 -10.293 1.00 45.77 115 VAL A CA 1
ATOM 564 C C . VAL A 1 73 ? 2.101 2.209 -10.284 1.00 44.78 115 VAL A C 1
ATOM 565 O O . VAL A 1 73 ? 1.703 2.808 -9.276 1.00 48.56 115 VAL A O 1
ATOM 569 N N . GLY A 1 74 ? 2.442 2.857 -11.401 1.00 44.28 116 GLY A N 1
ATOM 570 C CA . GLY A 1 74 ? 2.290 4.298 -11.487 1.00 42.45 116 GLY A CA 1
ATOM 571 C C . GLY A 1 74 ? 0.849 4.749 -11.365 1.00 43.40 116 GLY A C 1
ATOM 572 O O . GLY A 1 74 ? 0.572 5.812 -10.802 1.00 47.38 116 GLY A O 1
ATOM 573 N N . ASN A 1 75 ? -0.086 3.953 -11.881 1.00 41.58 117 ASN A N 1
ATOM 574 C CA . ASN A 1 75 ? -1.507 4.242 -11.746 1.00 45.58 117 ASN A CA 1
ATOM 575 C C . ASN A 1 75 ? -2.039 3.948 -10.351 1.00 46.86 117 ASN A C 1
ATOM 576 O O . ASN A 1 75 ? -3.224 4.185 -10.095 1.00 47.13 117 ASN A O 1
ATOM 581 N N . LEU A 1 76 ? -1.202 3.433 -9.451 1.00 46.03 118 LEU A N 1
ATOM 582 C CA . LEU A 1 76 ? -1.601 3.214 -8.068 1.00 43.21 118 LEU A CA 1
ATOM 583 C C . LEU A 1 76 ? -1.249 4.391 -7.170 1.00 46.67 118 LEU A C 1
ATOM 584 O O . LEU A 1 76 ? -1.908 4.597 -6.144 1.00 47.06 118 LEU A O 1
ATOM 589 N N . VAL A 1 77 ? -0.230 5.162 -7.532 1.00 44.90 119 VAL A N 1
ATOM 590 C CA . VAL A 1 77 ? 0.139 6.382 -6.825 1.00 45.93 119 VAL A CA 1
ATOM 591 C C . VAL A 1 77 ? -0.430 7.549 -7.620 1.00 49.18 119 VAL A C 1
ATOM 592 O O . VAL A 1 77 ? 0.035 7.845 -8.726 1.00 51.36 119 VAL A O 1
ATOM 596 N N . CYS A 1 78 ? -1.440 8.213 -7.067 1.00 53.03 120 CYS A N 1
ATOM 597 C CA . CYS A 1 78 ? -2.166 9.246 -7.785 1.00 52.95 120 CYS A CA 1
ATOM 598 C C . CYS A 1 78 ? -2.448 10.423 -6.866 1.00 52.90 120 CYS A C 1
ATOM 599 O O . CYS A 1 78 ? -2.663 10.238 -5.662 1.00 52.85 120 CYS A O 1
ATOM 602 N N . PRO A 1 79 ? -2.441 11.643 -7.402 1.00 53.70 121 PRO A N 1
ATOM 603 C CA . PRO A 1 79 ? -2.952 12.783 -6.634 1.00 49.72 121 PRO A CA 1
ATOM 604 C C . PRO A 1 79 ? -4.410 12.564 -6.262 1.00 49.25 121 PRO A C 1
ATOM 605 O O . PRO A 1 79 ? -5.197 12.027 -7.044 1.00 50.20 121 PRO A O 1
ATOM 609 N N . LEU A 1 80 ? -4.765 12.980 -5.052 1.00 50.67 122 LEU A N 1
ATOM 610 C CA . LEU A 1 80 ? -6.097 12.758 -4.510 1.00 47.11 122 LEU A CA 1
ATOM 611 C C . LEU A 1 80 ? -6.946 14.009 -4.690 1.00 47.34 122 LEU A C 1
ATOM 612 O O . LEU A 1 80 ? -6.553 15.099 -4.263 1.00 49.50 122 LEU A O 1
ATOM 617 N N . CYS A 1 81 ? -8.103 13.846 -5.327 1.00 45.63 123 CYS A N 1
ATOM 618 C CA . CYS A 1 81 ? -9.078 14.919 -5.499 1.00 44.60 123 CYS A CA 1
ATOM 619 C C . CYS A 1 81 ? -10.370 14.484 -4.820 1.00 44.59 123 CYS A C 1
ATOM 620 O O . CYS A 1 81 ? -11.060 13.583 -5.308 1.00 41.42 123 CYS A O 1
ATOM 623 N N . VAL A 1 82 ? -10.691 15.118 -3.696 1.00 47.04 124 VAL A N 1
ATOM 624 C CA . VAL A 1 82 ? -11.848 14.760 -2.883 1.00 46.57 124 VAL A CA 1
ATOM 625 C C . VAL A 1 82 ? -12.918 15.824 -3.076 1.00 45.68 124 VAL A C 1
ATOM 626 O O . VAL A 1 82 ? -12.663 17.017 -2.867 1.00 48.86 124 VAL A O 1
ATOM 630 N N . VAL A 1 83 ? -14.113 15.394 -3.471 1.00 43.32 125 VAL A N 1
ATOM 631 C CA . VAL A 1 83 ? -15.274 16.267 -3.595 1.00 47.33 125 VAL A CA 1
ATOM 632 C C . VAL A 1 83 ? -16.255 15.892 -2.492 1.00 48.13 125 VAL A C 1
ATOM 633 O O . VAL A 1 83 ? -16.647 14.724 -2.366 1.00 45.77 125 VAL A O 1
ATOM 637 N N . HIS A 1 84 ? -16.641 16.876 -1.686 1.00 45.78 126 HIS A N 1
ATOM 638 C CA . HIS A 1 84 ? -17.515 16.644 -0.543 1.00 46.06 126 HIS A CA 1
ATOM 639 C C . HIS A 1 84 ? -18.966 16.850 -0.960 1.00 47.51 126 HIS A C 1
ATOM 640 O O . HIS A 1 84 ? -19.344 17.945 -1.392 1.00 48.55 126 HIS A O 1
ATOM 647 N N . ILE A 1 85 ? -19.773 15.800 -0.830 1.00 45.47 127 ILE A N 1
ATOM 648 C CA . ILE A 1 85 ? -21.198 15.877 -1.131 1.00 44.98 127 ILE A CA 1
ATOM 649 C C . ILE A 1 85 ? -21.988 15.417 0.087 1.00 48.22 127 ILE A C 1
ATOM 650 O O . ILE A 1 85 ? -23.108 14.907 -0.041 1.00 47.41 127 ILE A O 1
ATOM 655 N N . HIS A 1 86 ? -21.415 15.601 1.280 1.00 48.87 128 HIS A N 1
ATOM 656 C CA . HIS A 1 86 ? -22.067 15.107 2.490 1.00 47.16 128 HIS A CA 1
ATOM 657 C C . HIS A 1 86 ? -23.309 15.923 2.829 1.00 46.72 128 HIS A C 1
ATOM 658 O O . HIS A 1 86 ? -24.306 15.370 3.308 1.00 47.36 128 HIS A O 1
ATOM 665 N N . GLU A 1 87 ? -23.269 17.237 2.592 1.00 50.10 129 GLU A N 1
ATOM 666 C CA . GLU A 1 87 ? -24.444 18.066 2.847 1.00 49.02 129 GLU A CA 1
ATOM 667 C C . GLU A 1 87 ? -25.623 17.624 1.989 1.00 52.20 129 GLU A C 1
ATOM 668 O O . GLU A 1 87 ? -26.772 17.628 2.448 1.00 53.87 129 GLU A O 1
ATOM 674 N N . LYS A 1 88 ? -25.356 17.227 0.743 1.00 51.01 130 LYS A N 1
ATOM 675 C CA . LYS A 1 88 ? -26.427 16.783 -0.144 1.00 46.96 130 LYS A CA 1
ATOM 676 C C . LYS A 1 88 ? -26.965 15.421 0.279 1.00 46.57 130 LYS A C 1
ATOM 677 O O . LYS A 1 88 ? -28.183 15.210 0.323 1.00 47.24 130 LYS A O 1
ATOM 683 N N . ALA A 1 89 ? -26.070 14.481 0.590 1.00 47.02 131 ALA A N 1
ATOM 684 C CA . ALA A 1 89 ? -26.486 13.134 0.966 1.00 47.81 131 ALA A CA 1
ATOM 685 C C . ALA A 1 89 ? -27.172 13.080 2.324 1.00 51.10 131 ALA A C 1
ATOM 686 O O . ALA A 1 89 ? -27.767 12.048 2.654 1.00 53.10 131 ALA A O 1
ATOM 688 N N . ALA A 1 90 ? -27.103 14.155 3.114 1.00 52.80 132 ALA A N 1
ATOM 689 C CA . ALA A 1 90 ? -27.768 14.166 4.413 1.00 49.84 132 ALA A CA 1
ATOM 690 C C . ALA A 1 90 ? -29.276 14.010 4.274 1.00 52.13 132 ALA A C 1
ATOM 691 O O . ALA A 1 90 ? -29.929 13.466 5.172 1.00 55.00 132 ALA A O 1
ATOM 693 N N . ALA A 1 91 ? -29.846 14.478 3.164 1.00 54.13 133 ALA A N 1
ATOM 694 C CA . ALA A 1 91 ? -31.272 14.320 2.910 1.00 57.61 133 ALA A CA 1
ATOM 695 C C . ALA A 1 91 ? -31.520 13.110 2.019 1.00 53.32 133 ALA A C 1
ATOM 696 O O . ALA A 1 91 ? -31.933 12.049 2.500 1.00 55.51 133 ALA A O 1
ATOM 698 N N . ASP A 1 92 ? -31.274 13.263 0.721 1.00 52.68 134 ASP A N 1
ATOM 699 C CA . ASP A 1 92 ? -31.403 12.152 -0.213 1.00 53.53 134 ASP A CA 1
ATOM 700 C C . ASP A 1 92 ? -30.221 11.206 -0.042 1.00 49.39 134 ASP A C 1
ATOM 701 O O . ASP A 1 92 ? -29.069 11.594 -0.261 1.00 51.01 134 ASP A O 1
ATOM 706 N N . ALA A 1 93 ? -30.506 9.964 0.346 1.00 47.36 135 ALA A N 1
ATOM 707 C CA . ALA A 1 93 ? -29.460 8.961 0.488 1.00 45.93 135 ALA A CA 1
ATOM 708 C C . ALA A 1 93 ? -28.906 8.489 -0.848 1.00 49.39 135 ALA A C 1
ATOM 709 O O . ALA A 1 93 ? -28.060 7.590 -0.861 1.00 45.89 135 ALA A O 1
ATOM 711 N N . ASP A 1 94 ? -29.351 9.067 -1.961 1.00 47.96 136 ASP A N 1
ATOM 712 C CA . ASP A 1 94 ? -28.927 8.666 -3.296 1.00 46.08 136 ASP A CA 1
ATOM 713 C C . ASP A 1 94 ? -28.431 9.865 -4.087 1.00 47.11 136 ASP A C 1
ATOM 714 O O . ASP A 1 94 ? -28.673 9.985 -5.292 1.00 50.84 136 ASP A O 1
ATOM 719 N N . ALA A 1 95 ? -27.727 10.773 -3.418 1.00 45.74 137 ALA A N 1
ATOM 720 C CA . ALA A 1 95 ? -27.143 11.918 -4.101 1.00 44.61 137 ALA A CA 1
ATOM 721 C C . ALA A 1 95 ? -25.930 11.477 -4.910 1.00 45.82 137 ALA A C 1
ATOM 722 O O . ALA A 1 95 ? -25.015 10.840 -4.379 1.00 45.67 137 ALA A O 1
ATOM 724 N N . GLN A 1 96 ? -25.926 11.810 -6.195 1.00 44.02 138 GLN A N 1
ATOM 725 C CA . GLN A 1 96 ? -24.828 11.460 -7.081 1.00 43.30 138 GLN A CA 1
ATOM 726 C C . GLN A 1 96 ? -23.961 12.680 -7.359 1.00 42.72 138 GLN A C 1
ATOM 727 O O . GLN A 1 96 ? -24.422 13.823 -7.295 1.00 42.77 138 GLN A O 1
ATOM 733 N N . VAL A 1 97 ? -22.690 12.425 -7.665 1.00 41.81 139 VAL A N 1
ATOM 734 C CA . VAL A 1 97 ? -21.739 13.484 -7.993 1.00 40.06 139 VAL A CA 1
ATOM 735 C C . VAL A 1 97 ? -22.059 13.958 -9.407 1.00 41.08 139 VAL A C 1
ATOM 736 O O . VAL A 1 97 ? -21.661 13.329 -10.387 1.00 43.87 139 VAL A O 1
ATOM 740 N N . THR A 1 98 ? -22.783 15.067 -9.518 1.00 42.03 140 THR A N 1
ATOM 741 C CA . THR A 1 98 ? -23.101 15.625 -10.819 1.00 45.35 140 THR A CA 1
ATOM 742 C C . THR A 1 98 ? -21.852 16.244 -11.445 1.00 46.55 140 THR A C 1
ATOM 743 O O . THR A 1 98 ? -20.900 16.588 -10.741 1.00 45.87 140 THR A O 1
ATOM 747 N N . PRO A 1 99 ? -21.823 16.375 -12.775 1.00 46.66 141 PRO A N 1
ATOM 748 C CA . PRO A 1 99 ? -20.686 17.064 -13.407 1.00 44.00 141 PRO A CA 1
ATOM 749 C C . PRO A 1 99 ? -20.506 18.492 -12.926 1.00 45.17 141 PRO A C 1
ATOM 750 O O . PRO A 1 99 ? -19.377 18.999 -12.928 1.00 45.55 141 PRO A O 1
ATOM 754 N N . ASP A 1 100 ? -21.587 19.159 -12.513 1.00 44.81 142 ASP A N 1
ATOM 755 C CA . ASP A 1 100 ? -21.449 20.484 -11.918 1.00 45.37 142 ASP A CA 1
ATOM 756 C C . ASP A 1 100 ? -20.702 20.423 -10.592 1.00 46.44 142 ASP A C 1
ATOM 757 O O . ASP A 1 100 ? -20.024 21.388 -10.221 1.00 49.73 142 ASP A O 1
ATOM 762 N N . ASP A 1 101 ? -20.816 19.307 -9.866 1.00 45.02 143 ASP A N 1
ATOM 763 C CA . ASP A 1 101 ? -20.025 19.137 -8.653 1.00 44.82 143 ASP A CA 1
ATOM 764 C C . ASP A 1 101 ? -18.539 19.057 -8.970 1.00 47.82 143 ASP A C 1
ATOM 765 O O . ASP A 1 101 ? -17.710 19.516 -8.175 1.00 51.25 143 ASP A O 1
ATOM 770 N N . LEU A 1 102 ? -18.183 18.481 -10.121 1.00 45.13 144 LEU A N 1
ATOM 771 C CA . LEU A 1 102 ? -16.784 18.466 -10.533 1.00 42.98 144 LEU A CA 1
ATOM 772 C C . LEU A 1 102 ? -16.305 19.864 -10.899 1.00 46.93 144 LEU A C 1
ATOM 773 O O . LEU A 1 102 ? -15.208 20.272 -10.500 1.00 50.35 144 LEU A O 1
ATOM 778 N N . LYS A 1 103 ? -17.117 20.616 -11.649 1.00 49.53 145 LYS A N 1
ATOM 779 C CA . LYS A 1 103 ? -16.718 21.959 -12.062 1.00 49.23 145 LYS A CA 1
ATOM 780 C C . LYS A 1 103 ? -16.518 22.874 -10.861 1.00 49.03 145 LYS A C 1
ATOM 781 O O . LYS A 1 103 ? -15.574 23.673 -10.831 1.00 51.76 145 LYS A O 1
ATOM 787 N N . ALA A 1 104 ? -17.397 22.774 -9.860 1.00 50.76 146 ALA A N 1
ATOM 788 C CA . ALA A 1 104 ? -17.234 23.574 -8.651 1.00 52.94 146 ALA A CA 1
ATOM 789 C C . ALA A 1 104 ? -15.930 23.246 -7.937 1.00 54.12 146 ALA A C 1
ATOM 790 O O . ALA A 1 104 ? -15.328 24.124 -7.307 1.00 53.88 146 ALA A O 1
ATOM 792 N N . TRP A 1 105 ? -15.478 21.993 -8.024 1.00 51.51 147 TRP A N 1
ATOM 793 C CA . TRP A 1 105 ? -14.188 21.630 -7.449 1.00 50.20 147 TRP A CA 1
ATOM 794 C C . TRP A 1 105 ? -13.034 22.225 -8.245 1.00 54.77 147 TRP A C 1
ATOM 795 O O . TRP A 1 105 ? -12.003 22.582 -7.663 1.00 56.46 147 TRP A O 1
ATOM 806 N N . ILE A 1 106 ? -13.187 22.341 -9.566 1.00 54.33 148 ILE A N 1
ATOM 807 C CA . ILE A 1 106 ? -12.121 22.896 -10.397 1.00 53.51 148 ILE A CA 1
ATOM 808 C C . ILE A 1 106 ? -11.906 24.369 -10.073 1.00 54.56 148 ILE A C 1
ATOM 809 O O . ILE A 1 106 ? -10.769 24.825 -9.905 1.00 55.01 148 ILE A O 1
ATOM 814 N N . SER A 1 107 ? -12.995 25.135 -9.979 1.00 54.29 149 SER A N 1
ATOM 815 C CA . SER A 1 107 ? -12.883 26.554 -9.666 1.00 57.00 149 SER A CA 1
ATOM 816 C C . SER A 1 107 ? -12.417 26.800 -8.237 1.00 57.52 149 SER A C 1
ATOM 817 O O . SER A 1 107 ? -11.976 27.911 -7.926 1.00 62.69 149 SER A O 1
ATOM 820 N N . ALA A 1 108 ? -12.502 25.795 -7.367 1.00 53.88 150 ALA A N 1
ATOM 821 C CA . ALA A 1 108 ? -12.120 25.934 -5.968 1.00 55.17 150 ALA A CA 1
ATOM 822 C C . ALA A 1 108 ? -10.705 25.453 -5.681 1.00 56.37 150 ALA A C 1
ATOM 823 O O . ALA A 1 108 ? -9.991 26.086 -4.896 1.00 60.74 150 ALA A O 1
ATOM 825 N N . HIS A 1 109 ? -10.278 24.350 -6.297 1.00 54.79 151 HIS A N 1
ATOM 826 C CA . HIS A 1 109 ? -8.978 23.765 -6.009 1.00 57.47 151 HIS A CA 1
ATOM 827 C C . HIS A 1 109 ? -8.082 23.590 -7.227 1.00 56.99 151 HIS A C 1
ATOM 828 O O . HIS A 1 109 ? -6.895 23.294 -7.054 1.00 59.04 151 HIS A O 1
ATOM 835 N N . GLY A 1 110 ? -8.665 23.764 -8.408 1.00 57.79 152 GLY A N 1
ATOM 836 C CA . GLY A 1 110 ? -7.885 23.691 -9.650 1.00 55.77 152 GLY A CA 1
ATOM 837 C C . GLY A 1 110 ? -8.231 22.512 -10.525 1.00 56.48 152 GLY A C 1
ATOM 838 O O . GLY A 1 110 ? -9.256 21.871 -10.306 1.00 56.65 152 GLY A O 1
ATOM 839 N N . PRO A 1 111 ? -7.374 22.183 -11.511 1.00 57.55 153 PRO A N 1
ATOM 840 C CA . PRO A 1 111 ? -7.624 21.075 -12.421 1.00 57.43 153 PRO A CA 1
ATOM 841 C C . PRO A 1 111 ? -7.417 19.684 -11.823 1.00 55.72 153 PRO A C 1
ATOM 842 O O . PRO A 1 111 ? -6.547 19.524 -11.014 1.00 55.15 153 PRO A O 1
ATOM 846 N N . ILE A 1 112 ? -8.213 18.729 -12.277 1.00 53.13 154 ILE A N 1
ATOM 847 C CA . ILE A 1 112 ? -8.066 17.325 -11.820 1.00 53.69 154 ILE A CA 1
ATOM 848 C C . ILE A 1 112 ? -6.929 16.662 -12.588 1.00 56.31 154 ILE A C 1
ATOM 849 O O . ILE A 1 112 ? -6.082 16.047 -11.937 1.00 58.79 154 ILE A O 1
ATOM 854 N N . PRO A 1 113 ? -6.864 16.755 -13.928 1.00 59.16 155 PRO A N 1
ATOM 855 C CA . PRO A 1 113 ? -5.873 16.024 -14.727 1.00 58.14 155 PRO A CA 1
ATOM 856 C C . PRO A 1 113 ? -4.452 15.765 -14.195 1.00 62.56 155 PRO A C 1
ATOM 857 O O . PRO A 1 113 ? -4.035 16.491 -13.328 1.00 63.10 155 PRO A O 1
ATOM 861 N N . ASP A 1 114 ? -3.782 14.737 -14.722 1.00 61.55 156 ASP A N 1
ATOM 862 C CA . ASP A 1 114 ? -2.373 14.396 -14.389 1.00 62.80 156 ASP A CA 1
ATOM 863 C C . ASP A 1 114 ? -2.345 13.206 -13.422 1.00 63.34 156 ASP A C 1
ATOM 864 O O . ASP A 1 114 ? -1.650 13.297 -12.415 1.00 65.62 156 ASP A O 1
ATOM 869 N N . GLY A 1 115 ? -3.048 12.125 -13.756 1.00 63.40 157 GLY A N 1
ATOM 870 C CA . GLY A 1 115 ? -3.050 10.900 -12.935 1.00 61.03 157 GLY A CA 1
ATOM 871 C C . GLY A 1 115 ? -3.786 11.076 -11.629 1.00 57.91 157 GLY A C 1
ATOM 872 O O . GLY A 1 115 ? -3.324 10.541 -10.636 1.00 61.32 157 GLY A O 1
ATOM 873 N N . ALA A 1 116 ? -4.941 11.714 -11.649 1.00 52.74 158 ALA A N 1
ATOM 874 C CA . ALA A 1 116 ? -5.607 12.033 -10.379 1.00 49.83 158 ALA A CA 1
ATOM 875 C C . ALA A 1 116 ? -6.643 11.008 -9.955 1.00 49.02 158 ALA A C 1
ATOM 876 O O . ALA A 1 116 ? -7.284 10.419 -10.812 1.00 51.05 158 ALA A O 1
ATOM 878 N N . CYS A 1 117 ? -6.737 10.782 -8.652 1.00 49.00 159 CYS A N 1
ATOM 879 C CA . CYS A 1 117 ? -7.825 9.961 -8.140 1.00 45.78 159 CYS A CA 1
ATOM 880 C C . CYS A 1 117 ? -8.938 10.874 -7.643 1.00 45.22 159 CYS A C 1
ATOM 881 O O . CYS A 1 117 ? -8.725 11.676 -6.726 1.00 44.92 159 CYS A O 1
ATOM 884 N N . VAL A 1 118 ? -10.118 10.752 -8.245 1.00 46.80 160 VAL A N 1
ATOM 885 C CA . VAL A 1 118 ? -11.273 11.562 -7.875 1.00 45.78 160 VAL A CA 1
ATOM 886 C C . VAL A 1 118 ? -12.056 10.781 -6.824 1.00 44.96 160 VAL A C 1
ATOM 887 O O . VAL A 1 118 ? -12.807 9.860 -7.145 1.00 43.19 160 VAL A O 1
ATOM 891 N N . ALA A 1 119 ? -11.879 11.154 -5.560 1.00 45.52 161 ALA A N 1
ATOM 892 C CA . ALA A 1 119 ? -12.563 10.502 -4.454 1.00 43.10 161 ALA A CA 1
ATOM 893 C C . ALA A 1 119 ? -13.835 11.257 -4.091 1.00 41.19 161 ALA A C 1
ATOM 894 O O . ALA A 1 119 ? -13.900 12.486 -4.185 1.00 44.82 161 ALA A O 1
ATOM 896 N N . MET A 1 120 ? -14.850 10.507 -3.671 1.00 40.23 162 MET A N 1
ATOM 897 C CA . MET A 1 120 ? -16.131 11.071 -3.263 1.00 43.39 162 MET A CA 1
ATOM 898 C C . MET A 1 120 ? -16.286 10.921 -1.757 1.00 46.95 162 MET A C 1
ATOM 899 O O . MET A 1 120 ? -16.312 9.799 -1.240 1.00 44.47 162 MET A O 1
ATOM 904 N N . HIS A 1 121 ? -16.398 12.048 -1.061 1.00 46.73 163 HIS A N 1
ATOM 905 C CA . HIS A 1 121 ? -16.634 12.067 0.380 1.00 43.55 163 HIS A CA 1
ATOM 906 C C . HIS A 1 121 ? -18.099 12.423 0.607 1.00 43.87 163 HIS A C 1
ATOM 907 O O . HIS A 1 121 ? -18.470 13.599 0.621 1.00 44.74 163 HIS A O 1
ATOM 914 N N . SER A 1 122 ? -18.933 11.400 0.779 1.00 39.63 164 SER A N 1
ATOM 915 C CA . SER A 1 122 ? -20.353 11.582 1.042 1.00 39.59 164 SER A CA 1
ATOM 916 C C . SER A 1 122 ? -20.714 11.369 2.505 1.00 44.54 164 SER A C 1
ATOM 917 O O . SER A 1 122 ? -21.887 11.506 2.866 1.00 43.53 164 SER A O 1
ATOM 920 N N . GLY A 1 123 ? -19.741 11.041 3.352 1.00 47.74 165 GLY A N 1
ATOM 921 C CA . GLY A 1 123 ? -20.018 10.817 4.756 1.00 43.17 165 GLY A CA 1
ATOM 922 C C . GLY A 1 123 ? -20.674 9.492 5.065 1.00 43.76 165 GLY A C 1
ATOM 923 O O . GLY A 1 123 ? -21.367 9.374 6.081 1.00 46.12 165 GLY A O 1
ATOM 924 N N . TRP A 1 124 ? -20.476 8.484 4.216 1.00 41.26 166 TRP A N 1
ATOM 925 C CA . TRP A 1 124 ? -21.088 7.177 4.403 1.00 42.10 166 TRP A CA 1
ATOM 926 C C . TRP A 1 124 ? -20.180 6.181 5.112 1.00 42.78 166 TRP A C 1
ATOM 927 O O . TRP A 1 124 ? -20.658 5.117 5.518 1.00 43.12 166 TRP A O 1
ATOM 938 N N . ALA A 1 125 ? -18.892 6.498 5.274 1.00 42.58 167 ALA A N 1
ATOM 939 C CA . ALA A 1 125 ? -17.963 5.548 5.879 1.00 47.83 167 ALA A CA 1
ATOM 940 C C . ALA A 1 125 ? -18.304 5.266 7.337 1.00 46.49 167 ALA A C 1
ATOM 941 O O . ALA A 1 125 ? -17.990 4.184 7.845 1.00 46.38 167 ALA A O 1
ATOM 943 N N . GLY A 1 126 ? -18.938 6.214 8.022 1.00 46.62 168 GLY A N 1
ATOM 944 C CA . GLY A 1 126 ? -19.343 6.012 9.396 1.00 43.74 168 GLY A CA 1
ATOM 945 C C . GLY A 1 126 ? -20.566 5.149 9.592 1.00 46.09 168 GLY A C 1
ATOM 946 O O . GLY A 1 126 ? -20.947 4.879 10.734 1.00 51.80 168 GLY A O 1
ATOM 947 N N . LYS A 1 127 ? -21.193 4.703 8.507 1.00 43.93 169 LYS A N 1
ATOM 948 C CA . LYS A 1 127 ? -22.400 3.892 8.574 1.00 41.88 169 LYS A CA 1
ATOM 949 C C . LYS A 1 127 ? -22.108 2.397 8.561 1.00 44.50 169 LYS A C 1
ATOM 950 O O . LYS A 1 127 ? -23.049 1.597 8.550 1.00 45.15 169 LYS A O 1
ATOM 956 N N . THR A 1 128 ? -20.831 2.006 8.569 1.00 43.35 170 THR A N 1
ATOM 957 C CA . THR A 1 128 ? -20.471 0.594 8.515 1.00 45.22 170 THR A CA 1
ATOM 958 C C . THR A 1 128 ? -20.926 -0.174 9.749 1.00 51.49 170 THR A C 1
ATOM 959 O O . THR A 1 128 ? -21.095 -1.396 9.675 1.00 51.02 170 THR A O 1
ATOM 963 N N . GLY A 1 129 ? -21.128 0.507 10.874 1.00 53.63 171 GLY A N 1
ATOM 964 C CA . GLY A 1 129 ? -21.561 -0.155 12.088 1.00 53.08 171 GLY A CA 1
ATOM 965 C C . GLY A 1 129 ? -23.066 -0.278 12.199 1.00 55.10 171 GLY A C 1
ATOM 966 O O . GLY A 1 129 ? -23.612 -0.336 13.305 1.00 56.44 171 GLY A O 1
ATOM 967 N N . GLY A 1 130 ? -23.747 -0.321 11.059 1.00 55.82 172 GLY A N 1
ATOM 968 C CA . GLY A 1 130 ? -25.193 -0.435 11.060 1.00 52.03 172 GLY A CA 1
ATOM 969 C C . GLY A 1 130 ? -25.706 -0.677 9.659 1.00 49.38 172 GLY A C 1
ATOM 970 O O . GLY A 1 130 ? -24.937 -0.805 8.702 1.00 47.85 172 GLY A O 1
ATOM 971 N N . ALA A 1 131 ? -27.032 -0.736 9.552 1.00 48.42 173 ALA A N 1
ATOM 972 C CA . ALA A 1 131 ? -27.692 -0.980 8.276 1.00 49.96 173 ALA A CA 1
ATOM 973 C C . ALA A 1 131 ? -27.805 0.268 7.412 1.00 45.87 173 ALA A C 1
ATOM 974 O O . ALA A 1 131 ? -28.416 0.204 6.340 1.00 39.71 173 ALA A O 1
ATOM 976 N N . GLY A 1 132 ? -27.241 1.398 7.848 1.00 45.01 174 GLY A N 1
ATOM 977 C CA . GLY A 1 132 ? -27.274 2.603 7.040 1.00 42.02 174 GLY A CA 1
ATOM 978 C C . GLY A 1 132 ? -26.267 2.629 5.913 1.00 41.83 174 GLY A C 1
ATOM 979 O O . GLY A 1 132 ? -26.442 3.396 4.960 1.00 41.86 174 GLY A O 1
ATOM 980 N N . TYR A 1 133 ? -25.214 1.814 6.003 1.00 40.51 175 TYR A N 1
ATOM 981 C CA . TYR A 1 133 ? -24.235 1.739 4.924 1.00 41.05 175 TYR A CA 1
ATOM 982 C C . TYR A 1 133 ? -24.888 1.269 3.632 1.00 41.86 175 TYR A C 1
ATOM 983 O O . TYR A 1 133 ? -24.771 1.920 2.587 1.00 37.27 175 TYR A O 1
ATOM 992 N N . ARG A 1 134 ? -25.583 0.132 3.686 1.00 39.70 176 ARG A N 1
ATOM 993 C CA . ARG A 1 134 ? -26.384 -0.294 2.545 1.00 37.75 176 ARG A CA 1
ATOM 994 C C . ARG A 1 134 ? -27.613 0.590 2.386 1.00 41.05 176 ARG A C 1
ATOM 995 O O . ARG A 1 134 ? -27.972 0.967 1.264 1.00 43.87 176 ARG A O 1
ATOM 1003 N N . ASN A 1 135 ? -28.263 0.932 3.502 1.00 41.39 177 ASN A N 1
ATOM 1004 C CA . ASN A 1 135 ? -29.458 1.777 3.508 1.00 39.92 177 ASN A CA 1
ATOM 1005 C C . ASN A 1 135 ? -30.558 1.184 2.630 1.00 39.42 177 ASN A C 1
ATOM 1006 O O . ASN A 1 135 ? -31.258 1.896 1.908 1.00 42.88 177 ASN A O 1
ATOM 1011 N N . ALA A 1 136 ? -30.709 -0.136 2.692 1.00 40.06 178 ALA A N 1
ATOM 1012 C CA . ALA A 1 136 ? -31.724 -0.807 1.895 1.00 43.14 178 ALA A CA 1
ATOM 1013 C C . ALA A 1 136 ? -33.117 -0.478 2.416 1.00 46.19 178 ALA A C 1
ATOM 1014 O O . ALA A 1 136 ? -33.339 -0.375 3.625 1.00 47.26 178 ALA A O 1
ATOM 1016 N N . ASP A 1 137 ? -34.058 -0.309 1.491 1.00 46.13 179 ASP A N 1
ATOM 1017 C CA . ASP A 1 137 ? -35.433 -0.007 1.853 1.00 44.48 179 ASP A CA 1
ATOM 1018 C C . ASP A 1 137 ? -36.133 -1.265 2.362 1.00 47.44 179 ASP A C 1
ATOM 1019 O O . ASP A 1 137 ? -35.540 -2.343 2.468 1.00 48.98 179 ASP A O 1
ATOM 1024 N N . SER A 1 138 ? -37.423 -1.128 2.678 1.00 47.43 180 SER A N 1
ATOM 1025 C CA . SER A 1 138 ? -38.212 -2.284 3.088 1.00 48.47 180 SER A CA 1
ATOM 1026 C C . SER A 1 138 ? -38.414 -3.274 1.949 1.00 53.38 180 SER A C 1
ATOM 1027 O O . SER A 1 138 ? -38.734 -4.439 2.207 1.00 56.85 180 SER A O 1
ATOM 1030 N N . GLU A 1 139 ? -38.230 -2.837 0.700 1.00 53.76 181 GLU A N 1
ATOM 1031 C CA . GLU A 1 139 ? -38.379 -3.726 -0.447 1.00 50.92 181 GLU A CA 1
ATOM 1032 C C . GLU A 1 139 ? -37.104 -4.507 -0.743 1.00 49.15 181 GLU A C 1
ATOM 1033 O O . GLU A 1 139 ? -37.179 -5.638 -1.236 1.00 52.85 181 GLU A O 1
ATOM 1039 N N . GLY A 1 140 ? -35.939 -3.929 -0.463 1.00 46.12 182 GLY A N 1
ATOM 1040 C CA . GLY A 1 140 ? -34.682 -4.612 -0.705 1.00 45.42 182 GLY A CA 1
ATOM 1041 C C . GLY A 1 140 ? -33.697 -3.795 -1.516 1.00 46.70 182 GLY A C 1
ATOM 1042 O O . GLY A 1 140 ? -32.507 -4.119 -1.571 1.00 44.23 182 GLY A O 1
ATOM 1043 N N . LYS A 1 141 ? -34.183 -2.734 -2.153 1.00 43.77 183 LYS A N 1
ATOM 1044 C CA . LYS A 1 141 ? -33.329 -1.870 -2.954 1.00 42.08 183 LYS A CA 1
ATOM 1045 C C . LYS A 1 141 ? -32.480 -0.991 -2.046 1.00 43.75 183 LYS A C 1
ATOM 1046 O O . LYS A 1 141 ? -33.002 -0.327 -1.146 1.00 46.99 183 LYS A O 1
ATOM 1052 N N . MET A 1 142 ? -31.171 -0.991 -2.278 1.00 42.04 184 MET A N 1
ATOM 1053 C CA . MET A 1 142 ? -30.266 -0.186 -1.474 1.00 42.67 184 MET A CA 1
ATOM 1054 C C . MET A 1 142 ? -30.329 1.275 -1.901 1.00 41.59 184 MET A C 1
ATOM 1055 O O . MET A 1 142 ? -30.669 1.600 -3.042 1.00 42.16 184 MET A O 1
ATOM 1060 N N . HIS A 1 143 ? -29.991 2.168 -0.960 1.00 42.11 185 HIS A N 1
ATOM 1061 C CA . HIS A 1 143 ? -30.096 3.612 -1.176 1.00 41.61 185 HIS A CA 1
ATOM 1062 C C . HIS A 1 143 ? -28.834 4.279 -0.622 1.00 42.40 185 HIS A C 1
ATOM 1063 O O . HIS A 1 143 ? -28.837 4.872 0.458 1.00 43.22 185 HIS A O 1
ATOM 1070 N N . PHE A 1 144 ? -27.746 4.189 -1.379 1.00 43.63 186 PHE A N 1
ATOM 1071 C CA . PHE A 1 144 ? -26.498 4.830 -1.003 1.00 42.56 186 PHE A CA 1
ATOM 1072 C C . PHE A 1 144 ? -26.002 5.708 -2.142 1.00 42.19 186 PHE A C 1
ATOM 1073 O O . PHE A 1 144 ? -26.331 5.464 -3.307 1.00 45.12 186 PHE A O 1
ATOM 1081 N N . PRO A 1 145 ? -25.225 6.745 -1.834 1.00 41.99 187 PRO A N 1
ATOM 1082 C CA . PRO A 1 145 ? -24.758 7.659 -2.883 1.00 44.49 187 PRO A CA 1
ATOM 1083 C C . PRO A 1 145 ? -23.787 6.976 -3.836 1.00 47.98 187 PRO A C 1
ATOM 1084 O O . PRO A 1 145 ? -23.264 5.890 -3.581 1.00 47.56 187 PRO A O 1
ATOM 1088 N N . GLY A 1 146 ? -23.552 7.646 -4.957 1.00 46.38 188 GLY A N 1
ATOM 1089 C CA . GLY A 1 146 ? -22.632 7.151 -5.954 1.00 43.80 188 GLY A CA 1
ATOM 1090 C C . GLY A 1 146 ? -22.200 8.259 -6.888 1.00 42.62 188 GLY A C 1
ATOM 1091 O O . GLY A 1 146 ? -22.388 9.444 -6.607 1.00 43.02 188 GLY A O 1
ATOM 1092 N N . PHE A 1 147 ? -21.612 7.854 -8.010 1.00 42.68 189 PHE A N 1
ATOM 1093 C CA . PHE A 1 147 ? -21.167 8.780 -9.043 1.00 39.78 189 PHE A CA 1
ATOM 1094 C C . PHE A 1 147 ? -22.214 8.857 -10.145 1.00 41.45 189 PHE A C 1
ATOM 1095 O O . PHE A 1 147 ? -22.732 7.826 -10.588 1.00 40.28 189 PHE A O 1
ATOM 1103 N N . HIS A 1 148 ? -22.522 10.074 -10.583 1.00 40.61 190 HIS A N 1
ATOM 1104 C CA . HIS A 1 148 ? -23.376 10.244 -11.750 1.00 40.98 190 HIS A CA 1
ATOM 1105 C C . HIS A 1 148 ? -22.599 9.858 -13.002 1.00 38.48 190 HIS A C 1
ATOM 1106 O O . HIS A 1 148 ? -21.456 10.285 -13.189 1.00 37.96 190 HIS A O 1
ATOM 1113 N N . VAL A 1 149 ? -23.220 9.037 -13.854 1.00 39.87 191 VAL A N 1
ATOM 1114 C CA . VAL A 1 149 ? -22.536 8.535 -15.044 1.00 36.38 191 VAL A CA 1
ATOM 1115 C C . VAL A 1 149 ? -22.058 9.682 -15.925 1.00 37.66 191 VAL A C 1
ATOM 1116 O O . VAL A 1 149 ? -21.034 9.564 -16.609 1.00 41.23 191 VAL A O 1
ATOM 1120 N N . GLU A 1 150 ? -22.770 10.812 -15.911 1.00 38.57 192 GLU A N 1
ATOM 1121 C CA . GLU A 1 150 ? -22.319 11.975 -16.666 1.00 40.15 192 GLU A CA 1
ATOM 1122 C C . GLU A 1 150 ? -21.001 12.514 -16.124 1.00 42.15 192 GLU A C 1
ATOM 1123 O O . GLU A 1 150 ? -20.181 13.031 -16.892 1.00 44.25 192 GLU A O 1
ATOM 1129 N N . ALA A 1 151 ? -20.777 12.402 -14.812 1.00 42.37 193 ALA A N 1
ATOM 1130 C CA . ALA A 1 151 ? -19.509 12.847 -14.241 1.00 42.28 193 ALA A CA 1
ATOM 1131 C C . ALA A 1 151 ? -18.358 11.960 -14.695 1.00 40.19 193 ALA A C 1
ATOM 1132 O O . ALA A 1 151 ? -17.252 12.451 -14.947 1.00 42.50 193 ALA A O 1
ATOM 1134 N N . ALA A 1 152 ? -18.597 10.650 -14.801 1.00 38.36 194 ALA A N 1
ATOM 1135 C CA . ALA A 1 152 ? -17.566 9.754 -15.314 1.00 41.58 194 ALA A CA 1
ATOM 1136 C C . ALA A 1 152 ? -17.250 10.060 -16.771 1.00 43.23 194 ALA A C 1
ATOM 1137 O O . ALA A 1 152 ? -16.094 9.959 -17.199 1.00 42.04 194 ALA A O 1
ATOM 1139 N N . GLN A 1 153 ? -18.266 10.440 -17.550 1.00 42.40 195 GLN A N 1
ATOM 1140 C CA . GLN A 1 153 ? -18.034 10.814 -18.941 1.00 41.51 195 GLN A CA 1
ATOM 1141 C C . GLN A 1 153 ? -17.243 12.111 -19.047 1.00 43.68 195 GLN A C 1
ATOM 1142 O O . GLN A 1 153 ? -16.460 12.281 -19.988 1.00 47.23 195 GLN A O 1
ATOM 1148 N N . MET A 1 154 ? -17.434 13.032 -18.100 1.00 41.13 196 MET A N 1
ATOM 1149 C CA . MET A 1 154 ? -16.657 14.266 -18.106 1.00 43.03 196 MET A CA 1
ATOM 1150 C C . MET A 1 154 ? -15.217 14.023 -17.674 1.00 46.03 196 MET A C 1
ATOM 1151 O O . MET A 1 154 ? -14.302 14.693 -18.167 1.00 47.72 196 MET A O 1
ATOM 1156 N N . LEU A 1 155 ? -14.996 13.074 -16.761 1.00 45.59 197 LEU A N 1
ATOM 1157 C CA . LEU A 1 155 ? -13.639 12.785 -16.310 1.00 47.29 197 LEU A CA 1
ATOM 1158 C C . LEU A 1 155 ? -12.801 12.152 -17.412 1.00 48.53 197 LEU A C 1
ATOM 1159 O O . LEU A 1 155 ? -11.591 12.393 -17.483 1.00 49.37 197 LEU A O 1
ATOM 1164 N N . ILE A 1 156 ? -13.417 11.341 -18.272 1.00 50.67 198 ILE A N 1
ATOM 1165 C CA . ILE A 1 156 ? -12.684 10.753 -19.387 1.00 51.91 198 ILE A CA 1
ATOM 1166 C C . ILE A 1 156 ? -12.524 11.762 -20.516 1.00 53.99 198 ILE A C 1
ATOM 1167 O O . ILE A 1 156 ? -11.450 11.876 -21.116 1.00 55.50 198 ILE A O 1
ATOM 1172 N N . GLU A 1 157 ? -13.582 12.519 -20.811 1.00 51.91 199 GLU A N 1
ATOM 1173 C CA . GLU A 1 157 ? -13.533 13.470 -21.916 1.00 51.58 199 GLU A CA 1
ATOM 1174 C C . GLU A 1 157 ? -12.636 14.658 -21.589 1.00 50.36 199 GLU A C 1
ATOM 1175 O O . GLU A 1 157 ? -11.777 15.039 -22.392 1.00 56.21 199 GLU A O 1
ATOM 1181 N N . GLU A 1 158 ? -12.816 15.254 -20.410 1.00 46.64 200 GLU A N 1
ATOM 1182 C CA . GLU A 1 158 ? -12.188 16.530 -20.100 1.00 46.82 200 GLU A CA 1
ATOM 1183 C C . GLU A 1 158 ? -11.005 16.437 -19.148 1.00 49.46 200 GLU A C 1
ATOM 1184 O O . GLU A 1 158 ? -10.213 17.383 -19.088 1.00 50.83 200 GLU A O 1
ATOM 1190 N N . THR A 1 159 ? -10.857 15.342 -18.412 1.00 52.21 201 THR A N 1
ATOM 1191 C CA . THR A 1 159 ? -9.741 15.170 -17.490 1.00 51.88 201 THR A CA 1
ATOM 1192 C C . THR A 1 159 ? -8.920 13.946 -17.889 1.00 52.15 201 THR A C 1
ATOM 1193 O O . THR A 1 159 ? -9.231 13.243 -18.854 1.00 54.94 201 THR A O 1
ATOM 1197 N N . GLY A 1 160 ? -7.855 13.704 -17.129 1.00 54.02 202 GLY A N 1
ATOM 1198 C CA . GLY A 1 160 ? -7.014 12.543 -17.338 1.00 56.84 202 GLY A CA 1
ATOM 1199 C C . GLY A 1 160 ? -6.923 11.678 -16.098 1.00 55.43 202 GLY A C 1
ATOM 1200 O O . GLY A 1 160 ? -5.900 11.031 -15.853 1.00 58.52 202 GLY A O 1
ATOM 1201 N N . ALA A 1 161 ? -7.992 11.667 -15.306 1.00 49.52 203 ALA A N 1
ATOM 1202 C CA . ALA A 1 161 ? -8.016 10.875 -14.085 1.00 50.28 203 ALA A CA 1
ATOM 1203 C C . ALA A 1 161 ? -8.005 9.389 -14.419 1.00 52.48 203 ALA A C 1
ATOM 1204 O O . ALA A 1 161 ? -8.832 8.910 -15.200 1.00 55.12 203 ALA A O 1
ATOM 1206 N N . VAL A 1 162 ? -7.058 8.658 -13.823 1.00 50.01 204 VAL A N 1
ATOM 1207 C CA . VAL A 1 162 ? -6.948 7.222 -14.062 1.00 47.06 204 VAL A CA 1
ATOM 1208 C C . VAL A 1 162 ? -7.745 6.396 -13.065 1.00 47.89 204 VAL A C 1
ATOM 1209 O O . VAL A 1 162 ? -7.847 5.171 -13.235 1.00 47.01 204 VAL A O 1
ATOM 1213 N N . ALA A 1 163 ? -8.316 7.018 -12.036 1.00 49.76 205 ALA A N 1
ATOM 1214 C CA . ALA A 1 163 ? -9.065 6.276 -11.033 1.00 45.79 205 ALA A CA 1
ATOM 1215 C C . ALA A 1 163 ? -10.036 7.211 -10.329 1.00 44.58 205 ALA A C 1
ATOM 1216 O O . ALA A 1 163 ? -9.884 8.435 -10.354 1.00 43.61 205 ALA A O 1
ATOM 1218 N N . MET A 1 164 ? -11.041 6.605 -9.700 1.00 44.45 206 MET A N 1
ATOM 1219 C CA . MET A 1 164 ? -12.019 7.318 -8.893 1.00 43.21 206 MET A CA 1
ATOM 1220 C C . MET A 1 164 ? -12.362 6.461 -7.683 1.00 45.29 206 MET A C 1
ATOM 1221 O O . MET A 1 164 ? -12.195 5.239 -7.699 1.00 44.12 206 MET A O 1
ATOM 1226 N N . ALA A 1 165 ? -12.848 7.111 -6.628 1.00 45.68 207 ALA A N 1
ATOM 1227 C CA . ALA A 1 165 ? -13.098 6.437 -5.362 1.00 44.57 207 ALA A CA 1
ATOM 1228 C C . ALA A 1 165 ? -14.459 6.823 -4.805 1.00 40.63 207 ALA A C 1
ATOM 1229 O O . ALA A 1 165 ? -14.904 7.965 -4.955 1.00 42.85 207 ALA A O 1
ATOM 1231 N N . VAL A 1 166 ? -15.116 5.858 -4.160 1.00 41.11 208 VAL A N 1
ATOM 1232 C CA . VAL A 1 166 ? -16.351 6.087 -3.425 1.00 43.75 208 VAL A CA 1
ATOM 1233 C C . VAL A 1 166 ? -16.158 5.573 -2.004 1.00 41.84 208 VAL A C 1
ATOM 1234 O O . VAL A 1 166 ? -15.171 4.908 -1.688 1.00 44.28 208 VAL A O 1
ATOM 1238 N N . ASP A 1 167 ? -17.122 5.891 -1.142 1.00 43.73 209 ASP A N 1
ATOM 1239 C CA . ASP A 1 167 ? -17.095 5.453 0.248 1.00 44.71 209 ASP A CA 1
ATOM 1240 C C . ASP A 1 167 ? -18.257 4.516 0.561 1.00 43.07 209 ASP A C 1
ATOM 1241 O O . ASP A 1 167 ? -18.733 4.465 1.697 1.00 46.30 209 ASP A O 1
ATOM 1246 N N . THR A 1 168 ? -18.727 3.774 -0.435 1.00 42.73 210 THR A N 1
ATOM 1247 C CA . THR A 1 168 ? -19.800 2.807 -0.232 1.00 40.15 210 THR A CA 1
ATOM 1248 C C . THR A 1 168 ? -19.487 1.562 -1.056 1.00 42.01 210 THR A C 1
ATOM 1249 O O . THR A 1 168 ? -18.333 1.288 -1.404 1.00 44.53 210 THR A O 1
ATOM 1253 N N . LEU A 1 169 ? -20.531 0.798 -1.385 1.00 41.07 211 LEU A N 1
ATOM 1254 C CA . LEU A 1 169 ? -20.351 -0.534 -1.949 1.00 43.29 211 LEU A CA 1
ATOM 1255 C C . LEU A 1 169 ? -20.031 -0.508 -3.439 1.00 44.28 211 LEU A C 1
ATOM 1256 O O . LEU A 1 169 ? -19.399 -1.442 -3.944 1.00 47.59 211 LEU A O 1
ATOM 1261 N N . SER A 1 170 ? -20.448 0.532 -4.159 1.00 44.38 212 SER A N 1
ATOM 1262 C CA . SER A 1 170 ? -20.249 0.561 -5.600 1.00 46.07 212 SER A CA 1
ATOM 1263 C C . SER A 1 170 ? -20.120 1.999 -6.080 1.00 46.33 212 SER A C 1
ATOM 1264 O O . SER A 1 170 ? -20.561 2.942 -5.416 1.00 46.12 212 SER A O 1
ATOM 1267 N N . LEU A 1 171 ? -19.503 2.151 -7.256 1.00 47.80 213 LEU A N 1
ATOM 1268 C CA . LEU A 1 171 ? -19.387 3.468 -7.874 1.00 43.76 213 LEU A CA 1
ATOM 1269 C C . LEU A 1 171 ? -20.745 4.003 -8.304 1.00 43.14 213 LEU A C 1
ATOM 1270 O O . LEU A 1 171 ? -20.945 5.222 -8.352 1.00 44.99 213 LEU A O 1
ATOM 1275 N N . ASP A 1 172 ? -21.679 3.115 -8.629 1.00 42.06 214 ASP A N 1
ATOM 1276 C CA . ASP A 1 172 ? -23.047 3.514 -8.911 1.00 43.22 214 ASP A CA 1
ATOM 1277 C C . ASP A 1 172 ? -23.810 3.709 -7.608 1.00 45.75 214 ASP A C 1
ATOM 1278 O O . ASP A 1 172 ? -23.526 3.062 -6.596 1.00 48.15 214 ASP A O 1
ATOM 1283 N N . HIS A 1 173 ? -24.789 4.608 -7.637 1.00 44.16 215 HIS A N 1
ATOM 1284 C CA . HIS A 1 173 ? -25.614 4.809 -6.458 1.00 42.42 215 HIS A CA 1
ATOM 1285 C C . HIS A 1 173 ? -26.488 3.577 -6.212 1.00 44.30 215 HIS A C 1
ATOM 1286 O O . HIS A 1 173 ? -26.526 2.634 -7.008 1.00 47.04 215 HIS A O 1
ATOM 1293 N N . GLY A 1 174 ? -27.185 3.594 -5.079 1.00 43.88 216 GLY A N 1
ATOM 1294 C CA . GLY A 1 174 ? -27.946 2.460 -4.606 1.00 44.08 216 GLY A CA 1
ATOM 1295 C C . GLY A 1 174 ? -28.904 1.845 -5.612 1.00 44.01 216 GLY A C 1
ATOM 1296 O O . GLY A 1 174 ? -28.766 0.679 -5.995 1.00 42.30 216 GLY A O 1
ATOM 1297 N N . PRO A 1 175 ? -29.905 2.615 -6.054 1.00 41.61 217 PRO A N 1
ATOM 1298 C CA . PRO A 1 175 ? -30.952 2.050 -6.920 1.00 44.20 217 PRO A CA 1
ATOM 1299 C C . PRO A 1 175 ? -30.484 1.643 -8.310 1.00 45.89 217 PRO A C 1
ATOM 1300 O O . PRO A 1 175 ? -31.314 1.188 -9.105 1.00 47.43 217 PRO A O 1
ATOM 1304 N N . SER A 1 176 ? -29.202 1.785 -8.638 1.00 46.20 218 SER A N 1
ATOM 1305 C CA . SER A 1 176 ? -28.726 1.395 -9.958 1.00 43.66 218 SER A CA 1
ATOM 1306 C C . SER A 1 176 ? -28.833 -0.114 -10.136 1.00 47.53 218 SER A C 1
ATOM 1307 O O . SER A 1 176 ? -28.370 -0.886 -9.291 1.00 53.56 218 SER A O 1
ATOM 1310 N N . ALA A 1 177 ? -29.451 -0.535 -11.240 1.00 46.58 219 ALA A N 1
ATOM 1311 C CA . ALA A 1 177 ? -29.619 -1.949 -11.546 1.00 47.23 219 ALA A CA 1
ATOM 1312 C C . ALA A 1 177 ? -28.741 -2.439 -12.685 1.00 49.32 219 ALA A C 1
ATOM 1313 O O . ALA A 1 177 ? -28.348 -3.607 -12.680 1.00 47.97 219 ALA A O 1
ATOM 1315 N N . ASP A 1 178 ? -28.427 -1.586 -13.661 1.00 49.03 220 ASP A N 1
ATOM 1316 C CA . ASP A 1 178 ? -27.551 -1.970 -14.760 1.00 49.72 220 ASP A CA 1
ATOM 1317 C C . ASP A 1 178 ? -26.087 -1.639 -14.496 1.00 50.38 220 ASP A C 1
ATOM 1318 O O . ASP A 1 178 ? -25.224 -2.059 -15.275 1.00 52.54 220 ASP A O 1
ATOM 1323 N N . PHE A 1 179 ? -25.796 -0.884 -13.433 1.00 47.80 221 PHE A N 1
ATOM 1324 C CA . PHE A 1 179 ? -24.439 -0.470 -13.074 1.00 44.53 221 PHE A CA 1
ATOM 1325 C C . PHE A 1 179 ? -23.797 0.324 -14.217 1.00 45.48 221 PHE A C 1
ATOM 1326 O O . PHE A 1 179 ? -22.857 -0.115 -14.882 1.00 45.18 221 PHE A O 1
ATOM 1334 N N . ALA A 1 180 ? -24.342 1.526 -14.417 1.00 43.85 222 ALA A N 1
ATOM 1335 C CA . ALA A 1 180 ? -23.927 2.358 -15.543 1.00 39.58 222 ALA A CA 1
ATOM 1336 C C . ALA A 1 180 ? -22.492 2.847 -15.379 1.00 41.35 222 ALA A C 1
ATOM 1337 O O . ALA A 1 180 ? -21.690 2.770 -16.317 1.00 44.70 222 ALA A O 1
ATOM 1339 N N . THR A 1 181 ? -22.151 3.361 -14.194 1.00 41.64 223 THR A N 1
ATOM 1340 C CA . THR A 1 181 ? -20.809 3.895 -13.981 1.00 38.39 223 THR A CA 1
ATOM 1341 C C . THR A 1 181 ? -19.750 2.801 -14.047 1.00 39.98 223 THR A C 1
ATOM 1342 O O . THR A 1 181 ? -18.616 3.064 -14.465 1.00 42.84 223 THR A O 1
ATOM 1346 N N . HIS A 1 182 ? -20.095 1.575 -13.648 1.00 40.13 224 HIS A N 1
ATOM 1347 C CA . HIS A 1 182 ? -19.159 0.464 -13.787 1.00 41.85 224 HIS A CA 1
ATOM 1348 C C . HIS A 1 182 ? -18.870 0.172 -15.254 1.00 43.36 224 HIS A C 1
ATOM 1349 O O . HIS A 1 182 ? -17.744 -0.193 -15.614 1.00 41.83 224 HIS A O 1
ATOM 1356 N N . TYR A 1 183 ? -19.875 0.330 -16.118 1.00 44.13 225 TYR A N 1
ATOM 1357 C CA . TYR A 1 183 ? -19.709 0.042 -17.537 1.00 43.27 225 TYR A CA 1
ATOM 1358 C C . TYR A 1 183 ? -19.100 1.203 -18.313 1.00 44.43 225 TYR A C 1
ATOM 1359 O O . TYR A 1 183 ? -18.580 0.988 -19.413 1.00 49.73 225 TYR A O 1
ATOM 1368 N N . ALA A 1 184 ? -19.154 2.420 -17.777 1.00 41.57 226 ALA A N 1
ATOM 1369 C CA . ALA A 1 184 ? -18.636 3.594 -18.464 1.00 38.38 226 ALA A CA 1
ATOM 1370 C C . ALA A 1 184 ? -17.232 3.978 -18.016 1.00 41.75 226 ALA A C 1
ATOM 1371 O O . ALA A 1 184 ? -16.660 4.923 -18.567 1.00 44.89 226 ALA A O 1
ATOM 1373 N N . TRP A 1 185 ? -16.658 3.266 -17.045 1.00 41.47 227 TRP A N 1
ATOM 1374 C CA . TRP A 1 185 ? -15.356 3.638 -16.503 1.00 42.79 227 TRP A CA 1
ATOM 1375 C C . TRP A 1 185 ? -14.352 2.489 -16.555 1.00 40.48 227 TRP A C 1
ATOM 1376 O O . TRP A 1 185 ? -13.201 2.690 -16.954 1.00 41.76 227 TRP A O 1
ATOM 1387 N N . LEU A 1 186 ? -14.769 1.287 -16.154 1.00 38.97 228 LEU A N 1
ATOM 1388 C CA . LEU A 1 186 ? -13.863 0.141 -16.098 1.00 41.21 228 LEU A CA 1
ATOM 1389 C C . LEU A 1 186 ? -13.415 -0.341 -17.480 1.00 42.53 228 LEU A C 1
ATOM 1390 O O . LEU A 1 186 ? -12.225 -0.633 -17.656 1.00 42.48 228 LEU A O 1
ATOM 1395 N N . PRO A 1 187 ? -14.302 -0.457 -18.478 1.00 41.13 229 PRO A N 1
ATOM 1396 C CA . PRO A 1 187 ? -13.837 -0.905 -19.804 1.00 40.44 229 PRO A CA 1
ATOM 1397 C C . PRO A 1 187 ? -12.801 0.007 -20.445 1.00 40.36 229 PRO A C 1
ATOM 1398 O O . PRO A 1 187 ? -12.080 -0.444 -21.344 1.00 41.97 229 PRO A O 1
ATOM 1402 N N . THR A 1 188 ? -12.698 1.266 -20.019 1.00 37.71 230 THR A N 1
ATOM 1403 C CA . THR A 1 188 ? -11.721 2.196 -20.567 1.00 38.68 230 THR A CA 1
ATOM 1404 C C . THR A 1 188 ? -10.359 2.089 -19.889 1.00 42.27 230 THR A C 1
ATOM 1405 O O . THR A 1 188 ? -9.566 3.035 -19.966 1.00 44.09 230 THR A O 1
ATOM 1409 N N . ASN A 1 189 ? -10.074 0.962 -19.233 1.00 44.32 231 ASN A N 1
ATOM 1410 C CA . ASN A 1 189 ? -8.832 0.766 -18.484 1.00 41.32 231 ASN A CA 1
ATOM 1411 C C . ASN A 1 189 ? -8.659 1.851 -17.421 1.00 41.67 231 ASN A C 1
ATOM 1412 O O . ASN A 1 189 ? -7.614 2.497 -17.314 1.00 40.66 231 ASN A O 1
ATOM 1417 N N . ARG A 1 190 ? -9.714 2.052 -16.636 1.00 43.01 232 ARG A N 1
ATOM 1418 C CA . ARG A 1 190 ? -9.706 2.960 -15.498 1.00 45.70 232 ARG A CA 1
ATOM 1419 C C . ARG A 1 190 ? -10.379 2.245 -14.338 1.00 45.56 232 ARG A C 1
ATOM 1420 O O . ARG A 1 190 ? -11.491 1.733 -14.491 1.00 46.51 232 ARG A O 1
ATOM 1428 N N . TYR A 1 191 ? -9.712 2.198 -13.190 1.00 47.12 233 TYR A N 1
ATOM 1429 C CA . TYR A 1 191 ? -10.196 1.413 -12.065 1.00 46.43 233 TYR A CA 1
ATOM 1430 C C . TYR A 1 191 ? -10.865 2.297 -11.019 1.00 44.14 233 TYR A C 1
ATOM 1431 O O . TYR A 1 191 ? -10.667 3.513 -10.971 1.00 41.26 233 TYR A O 1
ATOM 1440 N N . GLY A 1 192 ? -11.677 1.658 -10.175 1.00 43.17 234 GLY A N 1
ATOM 1441 C CA . GLY A 1 192 ? -12.385 2.358 -9.130 1.00 46.30 234 GLY A CA 1
ATOM 1442 C C . GLY A 1 192 ? -12.119 1.733 -7.775 1.00 47.59 234 GLY A C 1
ATOM 1443 O O . GLY A 1 192 ? -11.767 0.559 -7.659 1.00 48.34 234 GLY A O 1
ATOM 1444 N N . ILE A 1 193 ? -12.292 2.551 -6.741 1.00 49.33 235 ILE A N 1
ATOM 1445 C CA . ILE A 1 193 ? -12.137 2.133 -5.354 1.00 48.30 235 ILE A CA 1
ATOM 1446 C C . ILE A 1 193 ? -13.507 2.170 -4.695 1.00 46.33 235 ILE A C 1
ATOM 1447 O O . ILE A 1 193 ? -14.257 3.138 -4.868 1.00 48.61 235 ILE A O 1
ATOM 1452 N N . GLU A 1 194 ? -13.834 1.121 -3.946 1.00 44.23 236 GLU A N 1
ATOM 1453 C CA . GLU A 1 194 ? -15.110 1.030 -3.256 1.00 44.95 236 GLU A CA 1
ATOM 1454 C C . GLU A 1 194 ? -14.873 0.756 -1.778 1.00 46.61 236 GLU A C 1
ATOM 1455 O O . GLU A 1 194 ? -13.880 0.129 -1.396 1.00 45.42 236 GLU A O 1
ATOM 1461 N N . ASN A 1 195 ? -15.793 1.258 -0.950 1.00 45.67 237 ASN A N 1
ATOM 1462 C CA . ASN A 1 195 ? -15.734 1.105 0.507 1.00 43.67 237 ASN A CA 1
ATOM 1463 C C . ASN A 1 195 ? -14.492 1.774 1.094 1.00 44.04 237 ASN A C 1
ATOM 1464 O O . ASN A 1 195 ? -13.819 1.220 1.965 1.00 46.02 237 ASN A O 1
ATOM 1469 N N . LEU A 1 196 ? -14.189 2.979 0.619 1.00 43.90 238 LEU A N 1
ATOM 1470 C CA . LEU A 1 196 ? -13.091 3.746 1.182 1.00 44.17 238 LEU A CA 1
ATOM 1471 C C . LEU A 1 196 ? -13.501 4.350 2.522 1.00 49.14 238 LEU A C 1
ATOM 1472 O O . LEU A 1 196 ? -14.686 4.454 2.853 1.00 50.02 238 LEU A O 1
ATOM 1477 N N . ALA A 1 197 ? -12.498 4.751 3.300 1.00 47.27 239 ALA A N 1
ATOM 1478 C CA . ALA A 1 197 ? -12.726 5.283 4.635 1.00 47.92 239 ALA A CA 1
ATOM 1479 C C . ALA A 1 197 ? -11.839 6.497 4.860 1.00 47.07 239 ALA A C 1
ATOM 1480 O O . ALA A 1 197 ? -10.887 6.739 4.118 1.00 48.36 239 ALA A O 1
ATOM 1482 N N . ASN A 1 198 ? -12.185 7.269 5.893 1.00 45.42 240 ASN A N 1
ATOM 1483 C CA . ASN A 1 198 ? -11.370 8.360 6.431 1.00 44.18 240 ASN A CA 1
ATOM 1484 C C . ASN A 1 198 ? -11.154 9.502 5.441 1.00 45.76 240 ASN A C 1
ATOM 1485 O O . ASN A 1 198 ? -10.205 10.279 5.592 1.00 44.86 240 ASN A O 1
ATOM 1490 N N . LEU A 1 199 ? -12.017 9.642 4.431 1.00 48.00 241 LEU A N 1
ATOM 1491 C CA . LEU A 1 199 ? -11.876 10.755 3.497 1.00 44.81 241 LEU A CA 1
ATOM 1492 C C . LEU A 1 199 ? -12.095 12.103 4.171 1.00 47.69 241 LEU A C 1
ATOM 1493 O O . LEU A 1 199 ? -11.705 13.135 3.615 1.00 47.62 241 LEU A O 1
ATOM 1498 N N . ASP A 1 200 ? -12.709 12.116 5.354 1.00 49.30 242 ASP A N 1
ATOM 1499 C CA . ASP A 1 200 ? -12.892 13.337 6.126 1.00 46.56 242 ASP A CA 1
ATOM 1500 C C . ASP A 1 200 ? -11.620 13.790 6.832 1.00 45.14 242 ASP A C 1
ATOM 1501 O O . ASP A 1 200 ? -11.612 14.877 7.420 1.00 48.33 242 ASP A O 1
ATOM 1506 N N . LYS A 1 201 ? -10.556 12.989 6.792 1.00 43.65 243 LYS A N 1
ATOM 1507 C CA . LYS A 1 201 ? -9.303 13.308 7.465 1.00 45.36 243 LYS A CA 1
ATOM 1508 C C . LYS A 1 201 ? -8.199 13.705 6.493 1.00 45.02 243 LYS A C 1
ATOM 1509 O O . LYS A 1 201 ? -7.040 13.823 6.902 1.00 45.60 243 LYS A O 1
ATOM 1515 N N . VAL A 1 202 ? -8.528 13.910 5.222 1.00 45.88 244 VAL A N 1
ATOM 1516 C CA . VAL A 1 202 ? -7.544 14.321 4.223 1.00 43.47 244 VAL A CA 1
ATOM 1517 C C . VAL A 1 202 ? -7.990 15.647 3.619 1.00 41.95 244 VAL A C 1
ATOM 1518 O O . VAL A 1 202 ? -9.195 15.939 3.591 1.00 42.41 244 VAL A O 1
ATOM 1522 N N . PRO A 1 203 ? -7.070 16.482 3.142 1.00 41.64 245 PRO A N 1
ATOM 1523 C CA . PRO A 1 203 ? -7.479 17.726 2.483 1.00 44.63 245 PRO A CA 1
ATOM 1524 C C . PRO A 1 203 ? -8.188 17.446 1.167 1.00 48.57 245 PRO A C 1
ATOM 1525 O O . PRO A 1 203 ? -8.058 16.375 0.571 1.00 48.65 245 PRO A O 1
ATOM 1529 N N . ALA A 1 204 ? -8.956 18.442 0.718 1.00 50.46 246 ALA A N 1
ATOM 1530 C CA . ALA A 1 204 ? -9.697 18.295 -0.530 1.00 48.87 246 ALA A CA 1
ATOM 1531 C C . ALA A 1 204 ? -8.764 18.149 -1.724 1.00 51.50 246 ALA A C 1
ATOM 1532 O O . ALA A 1 204 ? -9.121 17.503 -2.716 1.00 54.03 246 ALA A O 1
ATOM 1534 N N . SER A 1 205 ? -7.570 18.732 -1.649 1.00 49.29 247 SER A N 1
ATOM 1535 C CA . SER A 1 205 ? -6.598 18.636 -2.726 1.00 51.43 247 SER A CA 1
ATOM 1536 C C . SER A 1 205 ? -5.199 18.635 -2.129 1.00 52.94 247 SER A C 1
ATOM 1537 O O . SER A 1 205 ? -5.012 18.838 -0.926 1.00 55.26 247 SER A O 1
ATOM 1540 N N . GLY A 1 206 ? -4.211 18.401 -2.989 1.00 54.93 248 GLY A N 1
ATOM 1541 C CA . GLY A 1 206 ? -2.826 18.401 -2.571 1.00 55.60 248 GLY A CA 1
ATOM 1542 C C . GLY A 1 206 ? -2.362 17.150 -1.861 1.00 59.80 248 GLY A C 1
ATOM 1543 O O . GLY A 1 206 ? -1.253 17.146 -1.316 1.00 63.29 248 GLY A O 1
ATOM 1544 N N . ALA A 1 207 ? -3.166 16.093 -1.847 1.00 56.13 249 ALA A N 1
ATOM 1545 C CA . ALA A 1 207 ? -2.814 14.843 -1.193 1.00 57.31 249 ALA A CA 1
ATOM 1546 C C . ALA A 1 207 ? -2.522 13.767 -2.231 1.00 57.08 249 ALA A C 1
ATOM 1547 O O . ALA A 1 207 ? -2.995 13.823 -3.370 1.00 56.94 249 ALA A O 1
ATOM 1549 N N . THR A 1 208 ? -1.730 12.780 -1.821 1.00 52.21 250 THR A N 1
ATOM 1550 C CA . THR A 1 208 ? -1.352 11.660 -2.674 1.00 50.17 250 THR A CA 1
ATOM 1551 C C . THR A 1 208 ? -1.949 10.382 -2.102 1.00 50.71 250 THR A C 1
ATOM 1552 O O . THR A 1 208 ? -1.627 9.994 -0.974 1.00 56.12 250 THR A O 1
ATOM 1556 N N . LEU A 1 209 ? -2.810 9.730 -2.879 1.00 50.14 251 LEU A N 1
ATOM 1557 C CA . LEU A 1 209 ? -3.468 8.496 -2.468 1.00 46.81 251 LEU A CA 1
ATOM 1558 C C . LEU A 1 209 ? -2.670 7.313 -3.005 1.00 48.77 251 LEU A C 1
ATOM 1559 O O . LEU A 1 209 ? -2.584 7.115 -4.221 1.00 49.77 251 LEU A O 1
ATOM 1564 N N . ILE A 1 210 ? -2.095 6.527 -2.100 1.00 48.89 252 ILE A N 1
ATOM 1565 C CA . ILE A 1 210 ? -1.348 5.326 -2.457 1.00 44.44 252 ILE A CA 1
ATOM 1566 C C . ILE A 1 210 ? -2.268 4.128 -2.278 1.00 45.73 252 ILE A C 1
ATOM 1567 O O . ILE A 1 210 ? -2.685 3.816 -1.156 1.00 47.54 252 ILE A O 1
ATOM 1572 N N . VAL A 1 211 ? -2.582 3.458 -3.381 1.00 42.99 253 VAL A N 1
ATOM 1573 C CA . VAL A 1 211 ? -3.530 2.352 -3.391 1.00 42.74 253 VAL A CA 1
ATOM 1574 C C . VAL A 1 211 ? -2.751 1.046 -3.339 1.00 44.53 253 VAL A C 1
ATOM 1575 O O . VAL A 1 211 ? -1.997 0.724 -4.265 1.00 45.28 253 VAL A O 1
ATOM 1579 N N . GLY A 1 212 ? -2.930 0.295 -2.255 1.00 41.99 254 GLY A N 1
ATOM 1580 C CA . GLY A 1 212 ? -2.315 -1.010 -2.130 1.00 38.16 254 GLY A CA 1
ATOM 1581 C C . GLY A 1 212 ? -3.193 -2.107 -2.693 1.00 42.85 254 GLY A C 1
ATOM 1582 O O . GLY A 1 212 ? -3.585 -3.032 -1.974 1.00 40.98 254 GLY A O 1
ATOM 1583 N N . ALA A 1 213 ? -3.511 -2.009 -3.981 1.00 46.74 255 ALA A N 1
ATOM 1584 C CA . ALA A 1 213 ? -4.379 -2.986 -4.614 1.00 43.89 255 ALA A CA 1
ATOM 1585 C C . ALA A 1 213 ? -3.665 -4.330 -4.745 1.00 40.59 255 ALA A C 1
ATOM 1586 O O . ALA A 1 213 ? -2.448 -4.381 -4.940 1.00 43.41 255 ALA A O 1
ATOM 1588 N N . PRO A 1 214 ? -4.399 -5.435 -4.639 1.00 40.71 256 PRO A N 1
ATOM 1589 C CA . PRO A 1 214 ? -3.775 -6.752 -4.792 1.00 43.51 256 PRO A CA 1
ATOM 1590 C C . PRO A 1 214 ? -3.318 -6.982 -6.224 1.00 46.46 256 PRO A C 1
ATOM 1591 O O . PRO A 1 214 ? -3.753 -6.309 -7.162 1.00 48.14 256 PRO A O 1
ATOM 1595 N N . ASN A 1 215 ? -2.415 -7.953 -6.388 1.00 42.97 257 ASN A N 1
ATOM 1596 C CA . ASN A 1 215 ? -1.901 -8.290 -7.711 1.00 44.36 257 ASN A CA 1
ATOM 1597 C C . ASN A 1 215 ? -1.939 -9.794 -7.970 1.00 46.71 257 ASN A C 1
ATOM 1598 O O . ASN A 1 215 ? -1.091 -10.325 -8.692 1.00 48.23 257 ASN A O 1
ATOM 1603 N N . HIS A 1 216 ? -2.912 -10.495 -7.391 1.00 45.67 258 HIS A N 1
ATOM 1604 C CA . HIS A 1 216 ? -3.076 -11.908 -7.702 1.00 42.63 258 HIS A CA 1
ATOM 1605 C C . HIS A 1 216 ? -3.396 -12.074 -9.183 1.00 43.99 258 HIS A C 1
ATOM 1606 O O . HIS A 1 216 ? -4.171 -11.305 -9.757 1.00 45.15 258 HIS A O 1
ATOM 1613 N N . ARG A 1 217 ? -2.779 -13.077 -9.803 1.00 43.82 259 ARG A N 1
ATOM 1614 C CA . ARG A 1 217 ? -2.825 -13.213 -11.254 1.00 44.76 259 ARG A CA 1
ATOM 1615 C C . ARG A 1 217 ? -4.243 -13.510 -11.725 1.00 42.35 259 ARG A C 1
ATOM 1616 O O . ARG A 1 217 ? -4.852 -14.500 -11.305 1.00 40.58 259 ARG A O 1
ATOM 1624 N N . GLY A 1 218 ? -4.762 -12.656 -12.603 1.00 43.10 260 GLY A N 1
ATOM 1625 C CA . GLY A 1 218 ? -6.079 -12.853 -13.174 1.00 46.04 260 GLY A CA 1
ATOM 1626 C C . GLY A 1 218 ? -7.205 -12.621 -12.190 1.00 48.08 260 GLY A C 1
ATOM 1627 O O . GLY A 1 218 ? -7.968 -13.541 -11.882 1.00 58.63 260 GLY A O 1
ATOM 1628 N N . GLY A 1 219 ? -7.320 -11.401 -11.694 1.00 44.05 261 GLY A N 1
ATOM 1629 C CA . GLY A 1 219 ? -8.368 -11.061 -10.745 1.00 44.84 261 GLY A CA 1
ATOM 1630 C C . GLY A 1 219 ? -9.079 -9.786 -11.137 1.00 48.01 261 GLY A C 1
ATOM 1631 O O . GLY A 1 219 ? -8.465 -8.847 -11.640 1.00 46.66 261 GLY A O 1
ATOM 1632 N N . SER A 1 220 ? -10.390 -9.768 -10.906 1.00 43.80 262 SER A N 1
ATOM 1633 C CA . SER A 1 220 ? -11.205 -8.591 -11.170 1.00 47.23 262 SER A CA 1
ATOM 1634 C C . SER A 1 220 ? -11.273 -7.641 -9.984 1.00 49.17 262 SER A C 1
ATOM 1635 O O . SER A 1 220 ? -11.785 -6.525 -10.131 1.00 49.06 262 SER A O 1
ATOM 1638 N N . GLY A 1 221 ? -10.777 -8.052 -8.825 1.00 51.14 263 GLY A N 1
ATOM 1639 C CA . GLY A 1 221 ? -10.824 -7.200 -7.655 1.00 49.39 263 GLY A CA 1
ATOM 1640 C C . GLY A 1 221 ? -10.141 -7.867 -6.483 1.00 50.89 263 GLY A C 1
ATOM 1641 O O . GLY A 1 221 ? -9.532 -8.930 -6.616 1.00 49.94 263 GLY A O 1
ATOM 1642 N N . GLY A 1 222 ? -10.256 -7.223 -5.327 1.00 49.56 264 GLY A N 1
ATOM 1643 C CA . GLY A 1 222 ? -9.661 -7.727 -4.113 1.00 51.73 264 GLY A CA 1
ATOM 1644 C C . GLY A 1 222 ? -9.456 -6.633 -3.088 1.00 49.78 264 GLY A C 1
ATOM 1645 O O . GLY A 1 222 ? -9.204 -5.472 -3.428 1.00 49.40 264 GLY A O 1
ATOM 1646 N N . PRO A 1 223 ? -9.567 -6.984 -1.808 1.00 47.60 265 PRO A N 1
ATOM 1647 C CA . PRO A 1 223 ? -9.369 -5.987 -0.750 1.00 43.55 265 PRO A CA 1
ATOM 1648 C C . PRO A 1 223 ? -7.983 -5.368 -0.832 1.00 40.95 265 PRO A C 1
ATOM 1649 O O . PRO A 1 223 ? -6.998 -6.040 -1.144 1.00 44.11 265 PRO A O 1
ATOM 1653 N N . ALA A 1 224 ? -7.916 -4.070 -0.555 1.00 39.11 266 ALA A N 1
ATOM 1654 C CA . ALA A 1 224 ? -6.682 -3.312 -0.666 1.00 40.84 266 ALA A CA 1
ATOM 1655 C C . ALA A 1 224 ? -6.419 -2.569 0.637 1.00 43.53 266 ALA A C 1
ATOM 1656 O O . ALA A 1 224 ? -7.240 -2.566 1.557 1.00 47.18 266 ALA A O 1
ATOM 1658 N N . ARG A 1 225 ? -5.248 -1.939 0.706 1.00 41.48 267 ARG A N 1
ATOM 1659 C CA . ARG A 1 225 ? -4.848 -1.120 1.847 1.00 38.62 267 ARG A CA 1
ATOM 1660 C C . ARG A 1 225 ? -4.436 0.245 1.313 1.00 36.48 267 ARG A C 1
ATOM 1661 O O . ARG A 1 225 ? -3.389 0.372 0.670 1.00 37.15 267 ARG A O 1
ATOM 1669 N N . ILE A 1 226 ? -5.252 1.259 1.580 1.00 38.46 268 ILE A N 1
ATOM 1670 C CA . ILE A 1 226 ? -5.082 2.577 0.983 1.00 39.24 268 ILE A CA 1
ATOM 1671 C C . ILE A 1 226 ? -4.521 3.535 2.024 1.00 41.30 268 ILE A C 1
ATOM 1672 O O . ILE A 1 226 ? -4.783 3.408 3.226 1.00 45.24 268 ILE A O 1
ATOM 1677 N N . PHE A 1 227 ? -3.739 4.505 1.550 1.00 42.82 269 PHE A N 1
ATOM 1678 C CA . PHE A 1 227 ? -3.141 5.519 2.407 1.00 43.44 269 PHE A CA 1
ATOM 1679 C C . PHE A 1 227 ? -3.124 6.853 1.675 1.00 44.91 269 PHE A C 1
ATOM 1680 O O . PHE A 1 227 ? -3.258 6.916 0.451 1.00 47.94 269 PHE A O 1
ATOM 1688 N N . ALA A 1 228 ? -2.946 7.926 2.445 1.00 44.19 270 ALA A N 1
ATOM 1689 C CA . ALA A 1 228 ? -2.877 9.275 1.905 1.00 47.74 270 ALA A CA 1
ATOM 1690 C C . ALA A 1 228 ? -1.806 10.062 2.645 1.00 52.13 270 ALA A C 1
ATOM 1691 O O . ALA A 1 228 ? -1.707 9.985 3.872 1.00 55.53 270 ALA A O 1
ATOM 1693 N N . MET A 1 229 ? -1.001 10.814 1.891 1.00 54.89 271 MET A N 1
ATOM 1694 C CA . MET A 1 229 ? 0.070 11.614 2.476 1.00 60.76 271 MET A CA 1
ATOM 1695 C C . MET A 1 229 ? 0.050 13.044 1.950 1.00 68.92 271 MET A C 1
ATOM 1696 O O . MET A 1 229 ? -0.977 13.727 2.015 1.00 68.03 271 MET A O 1
ATOM 1701 N N . VAL A 1 230 ? 1.186 13.500 1.432 1.00 74.52 272 VAL A N 1
ATOM 1702 C CA . VAL A 1 230 ? 1.319 14.857 0.917 1.00 78.29 272 VAL A CA 1
ATOM 1703 C C . VAL A 1 230 ? 1.583 14.824 -0.584 1.00 72.06 272 VAL A C 1
ATOM 1704 O O . VAL A 1 230 ? 1.111 15.678 -1.335 1.00 68.59 272 VAL A O 1
ATOM 1709 N N . GLY B 1 3 ? 8.334 14.612 -1.327 1.00 104.52 45 GLY B N 1
ATOM 1710 C CA . GLY B 1 3 ? 7.252 13.709 -0.981 1.00 97.60 45 GLY B CA 1
ATOM 1711 C C . GLY B 1 3 ? 6.748 12.895 -2.157 1.00 86.39 45 GLY B C 1
ATOM 1712 O O . GLY B 1 3 ? 6.603 11.677 -2.062 1.00 83.11 45 GLY B O 1
ATOM 1713 N N . ILE B 1 4 ? 6.481 13.573 -3.272 1.00 85.24 46 ILE B N 1
ATOM 1714 C CA . ILE B 1 4 ? 5.982 12.914 -4.474 1.00 81.02 46 ILE B CA 1
ATOM 1715 C C . ILE B 1 4 ? 7.152 12.541 -5.374 1.00 74.75 46 ILE B C 1
ATOM 1716 O O . ILE B 1 4 ? 7.146 12.835 -6.575 1.00 77.38 46 ILE B O 1
ATOM 1721 N N . GLY B 1 5 ? 8.159 11.886 -4.802 1.00 71.81 47 GLY B N 1
ATOM 1722 C CA . GLY B 1 5 ? 9.316 11.454 -5.561 1.00 65.52 47 GLY B CA 1
ATOM 1723 C C . GLY B 1 5 ? 9.054 10.244 -6.434 1.00 60.83 47 GLY B C 1
ATOM 1724 O O . GLY B 1 5 ? 7.991 10.133 -7.052 1.00 58.77 47 GLY B O 1
ATOM 1725 N N . GLU B 1 6 ? 10.012 9.322 -6.484 1.00 57.34 48 GLU B N 1
ATOM 1726 C CA . GLU B 1 6 ? 9.945 8.149 -7.348 1.00 54.42 48 GLU B CA 1
ATOM 1727 C C . GLU B 1 6 ? 9.682 6.912 -6.499 1.00 52.22 48 GLU B C 1
ATOM 1728 O O . GLU B 1 6 ? 10.479 6.580 -5.615 1.00 53.47 48 GLU B O 1
ATOM 1734 N N . VAL B 1 7 ? 8.576 6.227 -6.779 1.00 46.84 49 VAL B N 1
ATOM 1735 C CA . VAL B 1 7 ? 8.167 5.060 -6.014 1.00 45.16 49 VAL B CA 1
ATOM 1736 C C . VAL B 1 7 ? 8.572 3.798 -6.766 1.00 47.97 49 VAL B C 1
ATOM 1737 O O . VAL B 1 7 ? 8.765 3.798 -7.986 1.00 52.24 49 VAL B O 1
ATOM 1741 N N . ARG B 1 8 ? 8.717 2.703 -6.021 1.00 45.49 50 ARG B N 1
ATOM 1742 C CA . ARG B 1 8 ? 9.067 1.404 -6.578 1.00 40.42 50 ARG B CA 1
ATOM 1743 C C . ARG B 1 8 ? 8.146 0.338 -6.003 1.00 42.12 50 ARG B C 1
ATOM 1744 O O . ARG B 1 8 ? 7.828 0.356 -4.811 1.00 44.11 50 ARG B O 1
ATOM 1752 N N . ASP B 1 9 ? 7.723 -0.589 -6.858 1.00 42.86 51 ASP B N 1
ATOM 1753 C CA . ASP B 1 9 ? 6.904 -1.712 -6.425 1.00 42.67 51 ASP B CA 1
ATOM 1754 C C . ASP B 1 9 ? 7.788 -2.805 -5.841 1.00 41.08 51 ASP B C 1
ATOM 1755 O O . ASP B 1 9 ? 8.852 -3.120 -6.380 1.00 39.72 51 ASP B O 1
ATOM 1760 N N . MET B 1 10 ? 7.333 -3.391 -4.731 1.00 39.31 52 MET B N 1
ATOM 1761 C CA . MET B 1 10 ? 8.088 -4.423 -4.029 1.00 39.41 52 MET B CA 1
ATOM 1762 C C . MET B 1 10 ? 7.293 -5.715 -3.880 1.00 38.76 52 MET B C 1
ATOM 1763 O O . MET B 1 10 ? 7.669 -6.583 -3.085 1.00 37.90 52 MET B O 1
ATOM 1768 N N . THR B 1 11 ? 6.212 -5.870 -4.639 1.00 40.57 53 THR B N 1
ATOM 1769 C CA . THR B 1 11 ? 5.305 -7.001 -4.501 1.00 39.63 53 THR B CA 1
ATOM 1770 C C . THR B 1 11 ? 5.458 -7.946 -5.685 1.00 40.70 53 THR B C 1
ATOM 1771 O O . THR B 1 11 ? 5.497 -7.504 -6.838 1.00 43.43 53 THR B O 1
ATOM 1775 N N . HIS B 1 12 ? 5.544 -9.241 -5.395 1.00 38.48 54 HIS B N 1
ATOM 1776 C CA . HIS B 1 12 ? 5.520 -10.250 -6.440 1.00 39.22 54 HIS B CA 1
ATOM 1777 C C . HIS B 1 12 ? 4.105 -10.405 -6.991 1.00 43.82 54 HIS B C 1
ATOM 1778 O O . HIS B 1 12 ? 3.114 -10.058 -6.343 1.00 45.82 54 HIS B O 1
ATOM 1785 N N . VAL B 1 13 ? 4.018 -10.937 -8.206 1.00 48.13 55 VAL B N 1
ATOM 1786 C CA . VAL B 1 13 ? 2.747 -11.308 -8.816 1.00 48.12 55 VAL B CA 1
ATOM 1787 C C . VAL B 1 13 ? 2.588 -12.808 -8.594 1.00 45.61 55 VAL B C 1
ATOM 1788 O O . VAL B 1 13 ? 3.195 -13.621 -9.295 1.00 53.29 55 VAL B O 1
ATOM 1792 N N . TYR B 1 14 ? 1.774 -13.178 -7.612 1.00 42.84 56 TYR B N 1
ATOM 1793 C CA . TYR B 1 14 ? 1.648 -14.562 -7.187 1.00 45.32 56 TYR B CA 1
ATOM 1794 C C . TYR B 1 14 ? 0.390 -15.205 -7.760 1.00 43.28 56 TYR B C 1
ATOM 1795 O O . TYR B 1 14 ? -0.585 -14.532 -8.105 1.00 42.50 56 TYR B O 1
ATOM 1804 N N . ASP B 1 15 ? 0.431 -16.532 -7.853 1.00 43.52 57 ASP B N 1
ATOM 1805 C CA . ASP B 1 15 ? -0.708 -17.303 -8.342 1.00 45.61 57 ASP B CA 1
ATOM 1806 C C . ASP B 1 15 ? -0.598 -18.719 -7.774 1.00 50.23 57 ASP B C 1
ATOM 1807 O O . ASP B 1 15 ? 0.016 -18.920 -6.722 1.00 49.07 57 ASP B O 1
ATOM 1812 N N . ALA B 1 16 ? -1.184 -19.694 -8.473 1.00 53.04 58 ALA B N 1
ATOM 1813 C CA . ALA B 1 16 ? -1.113 -21.075 -8.006 1.00 50.67 58 ALA B CA 1
ATOM 1814 C C . ALA B 1 16 ? 0.290 -21.647 -8.174 1.00 50.93 58 ALA B C 1
ATOM 1815 O O . ALA B 1 16 ? 0.746 -22.440 -7.343 1.00 55.88 58 ALA B O 1
ATOM 1817 N N . ASP B 1 17 ? 0.991 -21.258 -9.239 1.00 50.07 59 ASP B N 1
ATOM 1818 C CA . ASP B 1 17 ? 2.341 -21.749 -9.486 1.00 51.02 59 ASP B CA 1
ATOM 1819 C C . ASP B 1 17 ? 3.397 -21.044 -8.644 1.00 52.10 59 ASP B C 1
ATOM 1820 O O . ASP B 1 17 ? 4.582 -21.373 -8.768 1.00 53.06 59 ASP B O 1
ATOM 1825 N N . PHE B 1 18 ? 3.006 -20.091 -7.805 1.00 51.69 60 PHE B N 1
ATOM 1826 C CA . PHE B 1 18 ? 3.975 -19.410 -6.962 1.00 47.91 60 PHE B CA 1
ATOM 1827 C C . PHE B 1 18 ? 4.521 -20.374 -5.911 1.00 48.32 60 PHE B C 1
ATOM 1828 O O . PHE B 1 18 ? 3.755 -21.121 -5.295 1.00 49.81 60 PHE B O 1
ATOM 1836 N N . PRO B 1 19 ? 5.835 -20.386 -5.689 1.00 47.56 61 PRO B N 1
ATOM 1837 C CA . PRO B 1 19 ? 6.421 -21.322 -4.716 1.00 51.73 61 PRO B CA 1
ATOM 1838 C C . PRO B 1 19 ? 6.044 -20.933 -3.294 1.00 50.95 61 PRO B C 1
ATOM 1839 O O . PRO B 1 19 ? 6.401 -19.854 -2.816 1.00 50.56 61 PRO B O 1
ATOM 1843 N N . THR B 1 20 ? 5.315 -21.816 -2.623 1.00 52.57 62 THR B N 1
ATOM 1844 C CA . THR B 1 20 ? 4.948 -21.634 -1.229 1.00 54.85 62 THR B CA 1
ATOM 1845 C C . THR B 1 20 ? 5.905 -22.413 -0.333 1.00 61.55 62 THR B C 1
ATOM 1846 O O . THR B 1 20 ? 6.711 -23.222 -0.796 1.00 60.62 62 THR B O 1
ATOM 1850 N N . TYR B 1 21 ? 5.810 -22.152 0.973 1.00 64.22 63 TYR B N 1
ATOM 1851 C CA . TYR B 1 21 ? 6.662 -22.859 1.923 1.00 65.07 63 TYR B CA 1
ATOM 1852 C C . TYR B 1 21 ? 6.365 -24.353 1.923 1.00 62.37 63 TYR B C 1
ATOM 1853 O O . TYR B 1 21 ? 7.281 -25.177 2.020 1.00 63.36 63 TYR B O 1
ATOM 1862 N N . PHE B 1 22 ? 5.089 -24.722 1.811 1.00 59.15 64 PHE B N 1
ATOM 1863 C CA . PHE B 1 22 ? 4.707 -26.127 1.811 1.00 63.80 64 PHE B CA 1
ATOM 1864 C C . PHE B 1 22 ? 4.944 -26.804 0.468 1.00 66.65 64 PHE B C 1
ATOM 1865 O O . PHE B 1 22 ? 4.810 -28.029 0.379 1.00 68.94 64 PHE B O 1
ATOM 1873 N N . GLY B 1 23 ? 5.296 -26.048 -0.566 1.00 65.31 65 GLY B N 1
ATOM 1874 C CA . GLY B 1 23 ? 5.521 -26.579 -1.900 1.00 64.26 65 GLY B CA 1
ATOM 1875 C C . GLY B 1 23 ? 4.276 -26.624 -2.761 1.00 65.91 65 GLY B C 1
ATOM 1876 O O . GLY B 1 23 ? 4.343 -26.391 -3.969 1.00 69.15 65 GLY B O 1
ATOM 1877 N N . ALA B 1 24 ? 3.133 -26.921 -2.152 1.00 65.54 66 ALA B N 1
ATOM 1878 C CA . ALA B 1 24 ? 1.867 -26.968 -2.858 1.00 65.63 66 ALA B CA 1
ATOM 1879 C C . ALA B 1 24 ? 1.366 -25.557 -3.154 1.00 65.39 66 ALA B C 1
ATOM 1880 O O . ALA B 1 24 ? 1.789 -24.592 -2.513 1.00 64.02 66 ALA B O 1
ATOM 1882 N N . PRO B 1 25 ? 0.473 -25.406 -4.136 1.00 63.52 67 PRO B N 1
ATOM 1883 C CA . PRO B 1 25 ? -0.115 -24.087 -4.395 1.00 61.68 67 PRO B CA 1
ATOM 1884 C C . PRO B 1 25 ? -0.846 -23.553 -3.172 1.00 62.37 67 PRO B C 1
ATOM 1885 O O . PRO B 1 25 ? -1.380 -24.310 -2.358 1.00 63.91 67 PRO B O 1
ATOM 1889 N N . GLY B 1 26 ? -0.865 -22.228 -3.049 1.00 58.57 68 GLY B N 1
ATOM 1890 C CA . GLY B 1 26 ? -1.438 -21.595 -1.878 1.00 54.21 68 GLY B CA 1
ATOM 1891 C C . GLY B 1 26 ? -2.643 -20.718 -2.151 1.00 54.75 68 GLY B C 1
ATOM 1892 O O . GLY B 1 26 ? -3.143 -20.048 -1.243 1.00 56.36 68 GLY B O 1
ATOM 1893 N N . ILE B 1 27 ? -3.118 -20.708 -3.395 1.00 53.65 69 ILE B N 1
ATOM 1894 C CA . ILE B 1 27 ? -4.283 -19.912 -3.763 1.00 54.15 69 ILE B CA 1
ATOM 1895 C C . ILE B 1 27 ? -4.953 -20.537 -4.978 1.00 50.38 69 ILE B C 1
ATOM 1896 O O . ILE B 1 27 ? -4.285 -20.920 -5.945 1.00 53.75 69 ILE B O 1
ATOM 1901 N N . GLU B 1 28 ? -6.276 -20.660 -4.924 1.00 48.40 70 GLU B N 1
ATOM 1902 C CA . GLU B 1 28 ? -7.072 -21.114 -6.051 1.00 49.43 70 GLU B CA 1
ATOM 1903 C C . GLU B 1 28 ? -8.191 -20.114 -6.298 1.00 50.00 70 GLU B C 1
ATOM 1904 O O . GLU B 1 28 ? -8.604 -19.377 -5.399 1.00 50.84 70 GLU B O 1
ATOM 1910 N N . ALA B 1 29 ? -8.678 -20.094 -7.535 1.00 53.20 71 ALA B N 1
ATOM 1911 C CA . ALA B 1 29 ? -9.713 -19.162 -7.953 1.00 51.86 71 ALA B CA 1
ATOM 1912 C C . ALA B 1 29 ? -10.879 -19.924 -8.562 1.00 54.52 71 ALA B C 1
ATOM 1913 O O . ALA B 1 29 ? -10.684 -20.929 -9.253 1.00 55.10 71 ALA B O 1
ATOM 1915 N N . VAL B 1 30 ? -12.091 -19.443 -8.298 1.00 55.54 72 VAL B N 1
ATOM 1916 C CA . VAL B 1 30 ? -13.308 -19.987 -8.887 1.00 57.87 72 VAL B CA 1
ATOM 1917 C C . VAL B 1 30 ? -14.068 -18.829 -9.516 1.00 54.96 72 VAL B C 1
ATOM 1918 O O . VAL B 1 30 ? -14.443 -17.877 -8.820 1.00 54.45 72 VAL B O 1
ATOM 1922 N N . GLN B 1 31 ? -14.275 -18.898 -10.827 1.00 55.99 73 GLN B N 1
ATOM 1923 C CA . GLN B 1 31 ? -14.986 -17.850 -11.554 1.00 56.89 73 GLN B CA 1
ATOM 1924 C C . GLN B 1 31 ? -16.467 -17.934 -11.210 1.00 57.43 73 GLN B C 1
ATOM 1925 O O . GLN B 1 31 ? -17.189 -18.795 -11.716 1.00 60.52 73 GLN B O 1
ATOM 1931 N N . ASN B 1 32 ? -16.924 -17.038 -10.333 1.00 54.28 74 ASN B N 1
ATOM 1932 C CA . ASN B 1 32 ? -18.329 -17.045 -9.940 1.00 57.06 74 ASN B CA 1
ATOM 1933 C C . ASN B 1 32 ? -19.215 -16.500 -11.052 1.00 57.86 74 ASN B C 1
ATOM 1934 O O . ASN B 1 32 ? -20.314 -17.015 -11.288 1.00 53.68 74 ASN B O 1
ATOM 1939 N N . PHE B 1 33 ? -18.733 -15.462 -11.750 1.00 57.54 75 PHE B N 1
ATOM 1940 C CA . PHE B 1 33 ? -19.480 -14.840 -12.873 1.00 54.00 75 PHE B CA 1
ATOM 1941 C C . PHE B 1 33 ? -18.507 -14.435 -13.986 1.00 54.97 75 PHE B C 1
ATOM 1942 O O . PHE B 1 33 ? -17.403 -13.982 -13.666 1.00 54.81 75 PHE B O 1
ATOM 1950 N N . ASN B 1 34 ? -18.902 -14.622 -15.247 1.00 55.23 76 ASN B N 1
ATOM 1951 C CA . ASN B 1 34 ? -18.061 -14.240 -16.417 1.00 53.58 76 ASN B CA 1
ATOM 1952 C C . ASN B 1 34 ? -18.812 -13.228 -17.278 1.00 51.85 76 ASN B C 1
ATOM 1953 O O . ASN B 1 34 ? -20.046 -13.239 -17.244 1.00 51.76 76 ASN B O 1
ATOM 1958 N N . PHE B 1 35 ? -18.083 -12.415 -18.040 1.00 51.31 77 PHE B N 1
ATOM 1959 C CA . PHE B 1 35 ? -18.704 -11.328 -18.836 1.00 49.71 77 PHE B CA 1
ATOM 1960 C C . PHE B 1 35 ? -19.591 -11.904 -19.933 1.00 48.67 77 PHE B C 1
ATOM 1961 O O . PHE B 1 35 ? -20.546 -11.241 -20.315 1.00 51.60 77 PHE B O 1
ATOM 1969 N N . LYS B 1 36 ? -19.284 -13.102 -20.405 1.00 47.43 78 LYS B N 1
ATOM 1970 C CA . LYS B 1 36 ? -20.051 -13.669 -21.531 1.00 48.33 78 LYS B CA 1
ATOM 1971 C C . LYS B 1 36 ? -21.485 -13.953 -21.102 1.00 50.47 78 LYS B C 1
ATOM 1972 O O . LYS B 1 36 ? -22.399 -13.507 -21.792 1.00 53.20 78 LYS B O 1
ATOM 1978 N N . GLU B 1 37 ? -21.673 -14.661 -19.999 1.00 50.37 79 GLU B N 1
ATOM 1979 C CA . GLU B 1 37 ? -23.048 -15.064 -19.644 1.00 50.32 79 GLU B CA 1
ATOM 1980 C C . GLU B 1 37 ? -23.642 -14.112 -18.611 1.00 50.93 79 GLU B C 1
ATOM 1981 O O . GLU B 1 37 ? -24.855 -14.137 -18.436 1.00 56.42 79 GLU B O 1
ATOM 1987 N N . HIS B 1 38 ? -22.830 -13.274 -17.988 1.00 49.07 80 HIS B N 1
ATOM 1988 C CA . HIS B 1 38 ? -23.377 -12.454 -16.882 1.00 47.43 80 HIS B CA 1
ATOM 1989 C C . HIS B 1 38 ? -23.071 -10.980 -17.102 1.00 47.75 80 HIS B C 1
ATOM 1990 O O . HIS B 1 38 ? -23.794 -10.144 -16.575 1.00 49.55 80 HIS B O 1
ATOM 1997 N N . GLY B 1 39 ? -22.021 -10.696 -17.853 1.00 47.92 81 GLY B N 1
ATOM 1998 C CA . GLY B 1 39 ? -21.671 -9.312 -18.092 1.00 48.75 81 GLY B CA 1
ATOM 1999 C C . GLY B 1 39 ? -20.704 -8.705 -17.102 1.00 50.77 81 GLY B C 1
ATOM 2000 O O . GLY B 1 39 ? -20.473 -7.491 -17.154 1.00 50.09 81 GLY B O 1
ATOM 2001 N N . PHE B 1 40 ? -20.135 -9.504 -16.202 1.00 49.95 82 PHE B N 1
ATOM 2002 C CA . PHE B 1 40 ? -19.145 -9.018 -15.252 1.00 47.72 82 PHE B CA 1
ATOM 2003 C C . PHE B 1 40 ? -18.340 -10.206 -14.750 1.00 50.95 82 PHE B C 1
ATOM 2004 O O . PHE B 1 40 ? -18.775 -11.357 -14.844 1.00 52.56 82 PHE B O 1
ATOM 2012 N N . ASN B 1 41 ? -17.158 -9.913 -14.216 1.00 50.23 83 ASN B N 1
ATOM 2013 C CA . ASN B 1 41 ? -16.232 -10.935 -13.753 1.00 51.67 83 ASN B CA 1
ATOM 2014 C C . ASN B 1 41 ? -16.075 -10.860 -12.240 1.00 52.40 83 ASN B C 1
ATOM 2015 O O . ASN B 1 41 ? -15.931 -9.772 -11.673 1.00 49.69 83 ASN B O 1
ATOM 2020 N N . LEU B 1 42 ? -16.106 -12.023 -11.593 1.00 55.62 84 LEU B N 1
ATOM 2021 C CA . LEU B 1 42 ? -15.959 -12.108 -10.146 1.00 56.59 84 LEU B CA 1
ATOM 2022 C C . LEU B 1 42 ? -15.414 -13.483 -9.791 1.00 57.06 84 LEU B C 1
ATOM 2023 O O . LEU B 1 42 ? -15.955 -14.499 -10.237 1.00 56.59 84 LEU B O 1
ATOM 2028 N N . PHE B 1 43 ? -14.367 -13.508 -8.973 1.00 56.35 85 PHE B N 1
ATOM 2029 C CA . PHE B 1 43 ? -13.753 -14.744 -8.516 1.00 54.93 85 PHE B CA 1
ATOM 2030 C C . PHE B 1 43 ? -13.931 -14.897 -7.011 1.00 57.89 85 PHE B C 1
ATOM 2031 O O . PHE B 1 43 ? -14.006 -13.910 -6.273 1.00 60.25 85 PHE B O 1
ATOM 2039 N N . THR B 1 44 ? -14.002 -16.148 -6.563 1.00 57.51 86 THR B N 1
ATOM 2040 C CA . THR B 1 44 ? -14.063 -16.488 -5.145 1.00 58.24 86 THR B CA 1
ATOM 2041 C C . THR B 1 44 ? -12.789 -17.250 -4.800 1.00 57.91 86 THR B C 1
ATOM 2042 O O . THR B 1 44 ? -12.622 -18.407 -5.199 1.00 58.99 86 THR B O 1
ATOM 2046 N N . LEU B 1 45 ? -11.896 -16.601 -4.059 1.00 55.09 87 LEU B N 1
ATOM 2047 C CA . LEU B 1 45 ? -10.565 -17.133 -3.816 1.00 55.48 87 LEU B CA 1
ATOM 2048 C C . LEU B 1 45 ? -10.511 -17.937 -2.524 1.00 56.04 87 LEU B C 1
ATOM 2049 O O . LEU B 1 45 ? -11.299 -17.726 -1.598 1.00 57.05 87 LEU B O 1
ATOM 2054 N N . THR B 1 46 ? -9.565 -18.874 -2.478 1.00 54.37 88 THR B N 1
ATOM 2055 C CA . THR B 1 46 ? -9.224 -19.618 -1.269 1.00 54.30 88 THR B CA 1
ATOM 2056 C C . THR B 1 46 ? -7.728 -19.444 -1.052 1.00 52.84 88 THR B C 1
ATOM 2057 O O . THR B 1 46 ? -6.920 -20.049 -1.764 1.00 54.12 88 THR B O 1
ATOM 2061 N N . LEU B 1 47 ? -7.358 -18.617 -0.077 1.00 54.29 89 LEU B N 1
ATOM 2062 C CA . LEU B 1 47 ? -5.994 -18.126 0.063 1.00 55.52 89 LEU B CA 1
ATOM 2063 C C . LEU B 1 47 ? -5.377 -18.622 1.363 1.00 55.28 89 LEU B C 1
ATOM 2064 O O . LEU B 1 47 ? -5.942 -18.418 2.443 1.00 51.64 89 LEU B O 1
ATOM 2069 N N . ASN B 1 48 ? -4.220 -19.272 1.251 1.00 55.36 90 ASN B N 1
ATOM 2070 C CA . ASN B 1 48 ? -3.344 -19.527 2.393 1.00 50.02 90 ASN B CA 1
ATOM 2071 C C . ASN B 1 48 ? -2.592 -18.230 2.660 1.00 50.95 90 ASN B C 1
ATOM 2072 O O . ASN B 1 48 ? -1.625 -17.907 1.966 1.00 49.49 90 ASN B O 1
ATOM 2077 N N . GLU B 1 49 ? -3.034 -17.485 3.679 1.00 50.01 91 GLU B N 1
ATOM 2078 C CA . GLU B 1 49 ? -2.584 -16.108 3.868 1.00 47.96 91 GLU B CA 1
ATOM 2079 C C . GLU B 1 49 ? -1.071 -15.979 3.995 1.00 46.78 91 GLU B C 1
ATOM 2080 O O . GLU B 1 49 ? -0.539 -14.880 3.806 1.00 48.48 91 GLU B O 1
ATOM 2086 N N . HIS B 1 50 ? -0.364 -17.060 4.298 1.00 44.56 92 HIS B N 1
ATOM 2087 C CA . HIS B 1 50 ? 1.096 -17.013 4.400 1.00 46.09 92 HIS B CA 1
ATOM 2088 C C . HIS B 1 50 ? 1.755 -17.548 3.135 1.00 45.13 92 HIS B C 1
ATOM 2089 O O . HIS B 1 50 ? 2.585 -18.457 3.162 1.00 41.50 92 HIS B O 1
ATOM 2096 N N . THR B 1 51 ? 1.363 -16.967 2.002 1.00 49.14 93 THR B N 1
ATOM 2097 C CA . THR B 1 51 ? 1.924 -17.285 0.698 1.00 47.37 93 THR B CA 1
ATOM 2098 C C . THR B 1 51 ? 2.129 -15.990 -0.073 1.00 43.87 93 THR B C 1
ATOM 2099 O O . THR B 1 51 ? 1.421 -15.003 0.145 1.00 42.91 93 THR B O 1
ATOM 2103 N N . GLY B 1 52 ? 3.102 -16.003 -0.980 1.00 42.68 94 GLY B N 1
ATOM 2104 C CA . GLY B 1 52 ? 3.411 -14.819 -1.756 1.00 39.95 94 GLY B CA 1
ATOM 2105 C C . GLY B 1 52 ? 4.024 -13.718 -0.903 1.00 41.28 94 GLY B C 1
ATOM 2106 O O . GLY B 1 52 ? 4.455 -13.924 0.232 1.00 48.75 94 GLY B O 1
ATOM 2107 N N . THR B 1 53 ? 4.060 -12.522 -1.486 1.00 39.65 95 THR B N 1
ATOM 2108 C CA . THR B 1 53 ? 4.528 -11.336 -0.772 1.00 39.95 95 THR B CA 1
ATOM 2109 C C . THR B 1 53 ? 3.504 -10.991 0.300 1.00 42.20 95 THR B C 1
ATOM 2110 O O . THR B 1 53 ? 2.474 -10.374 0.021 1.00 40.91 95 THR B O 1
ATOM 2114 N N . HIS B 1 54 ? 3.786 -11.395 1.537 1.00 42.63 96 HIS B N 1
ATOM 2115 C CA . HIS B 1 54 ? 2.830 -11.291 2.628 1.00 42.02 96 HIS B CA 1
ATOM 2116 C C . HIS B 1 54 ? 3.542 -10.817 3.888 1.00 43.42 96 HIS B C 1
ATOM 2117 O O . HIS B 1 54 ? 4.773 -10.811 3.972 1.00 43.09 96 HIS B O 1
ATOM 2124 N N . VAL B 1 55 ? 2.745 -10.426 4.879 1.00 46.11 97 VAL B N 1
ATOM 2125 C CA . VAL B 1 55 ? 3.239 -9.882 6.139 1.00 42.34 97 VAL B CA 1
ATOM 2126 C C . VAL B 1 55 ? 3.065 -10.934 7.224 1.00 42.48 97 VAL B C 1
ATOM 2127 O O . VAL B 1 55 ? 2.000 -11.553 7.332 1.00 42.37 97 VAL B O 1
ATOM 2131 N N . ASP B 1 56 ? 4.110 -11.138 8.023 1.00 43.16 98 ASP B N 1
ATOM 2132 C CA . ASP B 1 56 ? 4.049 -12.030 9.179 1.00 42.25 98 ASP B CA 1
ATOM 2133 C C . ASP B 1 56 ? 3.701 -11.196 10.405 1.00 41.37 98 ASP B C 1
ATOM 2134 O O . ASP B 1 56 ? 4.564 -10.534 10.986 1.00 44.49 98 ASP B O 1
ATOM 2139 N N . ALA B 1 57 ? 2.432 -11.228 10.800 1.00 42.02 99 ALA B N 1
ATOM 2140 C CA . ALA B 1 57 ? 1.991 -10.480 11.962 1.00 42.63 99 ALA B CA 1
ATOM 2141 C C . ALA B 1 57 ? 2.486 -11.149 13.243 1.00 45.46 99 ALA B C 1
ATOM 2142 O O . ALA B 1 57 ? 2.851 -12.327 13.239 1.00 45.55 99 ALA B O 1
ATOM 2144 N N . PRO B 1 58 ? 2.530 -10.405 14.354 1.00 45.02 100 PRO B N 1
ATOM 2145 C CA . PRO B 1 58 ? 2.911 -11.028 15.633 1.00 43.44 100 PRO B CA 1
ATOM 2146 C C . PRO B 1 58 ? 2.054 -12.224 16.012 1.00 42.71 100 PRO B C 1
ATOM 2147 O O . PRO B 1 58 ? 2.564 -13.163 16.636 1.00 45.39 100 PRO B O 1
ATOM 2151 N N . LEU B 1 59 ? 0.767 -12.222 15.651 1.00 42.18 101 LEU B N 1
ATOM 2152 C CA . LEU B 1 59 ? -0.106 -13.352 15.952 1.00 42.70 101 LEU B CA 1
ATOM 2153 C C . LEU B 1 59 ? 0.358 -14.635 15.271 1.00 44.46 101 LEU B C 1
ATOM 2154 O O . LEU B 1 59 ? 0.033 -15.728 15.745 1.00 45.54 101 LEU B O 1
ATOM 2159 N N . HIS B 1 60 ? 1.126 -14.528 14.184 1.00 42.64 102 HIS B N 1
ATOM 2160 C CA . HIS B 1 60 ? 1.584 -15.725 13.485 1.00 43.34 102 HIS B CA 1
ATOM 2161 C C . HIS B 1 60 ? 2.335 -16.664 14.422 1.00 43.82 102 HIS B C 1
ATOM 2162 O O . HIS B 1 60 ? 2.215 -17.890 14.309 1.00 42.75 102 HIS B O 1
ATOM 2169 N N . PHE B 1 61 ? 3.094 -16.112 15.365 1.00 46.25 103 PHE B N 1
ATOM 2170 C CA . PHE B 1 61 ? 3.911 -16.892 16.290 1.00 48.21 103 PHE B CA 1
ATOM 2171 C C . PHE B 1 61 ? 3.699 -16.425 17.726 1.00 49.20 103 PHE B C 1
ATOM 2172 O O . PHE B 1 61 ? 4.650 -16.165 18.466 1.00 50.16 103 PHE B O 1
ATOM 2180 N N . SER B 1 62 ? 2.438 -16.320 18.146 1.00 50.26 104 SER B N 1
ATOM 2181 C CA . SER B 1 62 ? 2.126 -15.890 19.503 1.00 48.93 104 SER B CA 1
ATOM 2182 C C . SER B 1 62 ? 0.677 -16.233 19.821 1.00 51.73 104 SER B C 1
ATOM 2183 O O . SER B 1 62 ? -0.163 -16.354 18.926 1.00 52.99 104 SER B O 1
ATOM 2186 N N . ALA B 1 63 ? 0.397 -16.377 21.120 1.00 54.86 105 ALA B N 1
ATOM 2187 C CA . ALA B 1 63 ? -0.948 -16.727 21.569 1.00 53.39 105 ALA B CA 1
ATOM 2188 C C . ALA B 1 63 ? -1.880 -15.524 21.567 1.00 54.57 105 ALA B C 1
ATOM 2189 O O . ALA B 1 63 ? -3.059 -15.650 21.218 1.00 59.74 105 ALA B O 1
ATOM 2191 N N . ASP B 1 64 ? -1.376 -14.359 21.964 1.00 54.62 106 ASP B N 1
ATOM 2192 C CA . ASP B 1 64 ? -2.201 -13.168 22.115 1.00 56.00 106 ASP B CA 1
ATOM 2193 C C . ASP B 1 64 ? -1.456 -11.939 21.620 1.00 54.67 106 ASP B C 1
ATOM 2194 O O . ASP B 1 64 ? -1.521 -10.864 22.225 1.00 55.23 106 ASP B O 1
ATOM 2199 N N . GLY B 1 65 ? -0.736 -12.081 20.512 1.00 55.27 107 GLY B N 1
ATOM 2200 C CA . GLY B 1 65 ? -0.045 -10.966 19.905 1.00 48.76 107 GLY B CA 1
ATOM 2201 C C . GLY B 1 65 ? -0.978 -10.107 19.075 1.00 50.18 107 GLY B C 1
ATOM 2202 O O . GLY B 1 65 ? -2.205 -10.191 19.159 1.00 55.09 107 GLY B O 1
ATOM 2203 N N . GLN B 1 66 ? -0.370 -9.262 18.249 1.00 50.81 108 GLN B N 1
ATOM 2204 C CA . GLN B 1 66 ? -1.114 -8.354 17.389 1.00 51.54 108 GLN B CA 1
ATOM 2205 C C . GLN B 1 66 ? -1.481 -9.052 16.086 1.00 52.28 108 GLN B C 1
ATOM 2206 O O . GLN B 1 66 ? -0.637 -9.703 15.463 1.00 51.97 108 GLN B O 1
ATOM 2212 N N . SER B 1 67 ? -2.742 -8.917 15.683 1.00 53.75 109 SER B N 1
ATOM 2213 C CA . SER B 1 67 ? -3.174 -9.401 14.384 1.00 52.29 109 SER B CA 1
ATOM 2214 C C . SER B 1 67 ? -2.813 -8.376 13.309 1.00 53.08 109 SER B C 1
ATOM 2215 O O . SER B 1 67 ? -2.243 -7.317 13.589 1.00 52.51 109 SER B O 1
ATOM 2218 N N . VAL B 1 68 ? -3.152 -8.693 12.058 1.00 52.04 110 VAL B N 1
ATOM 2219 C CA . VAL B 1 68 ? -2.777 -7.820 10.949 1.00 49.33 110 VAL B CA 1
ATOM 2220 C C . VAL B 1 68 ? -3.493 -6.479 11.037 1.00 48.31 110 VAL B C 1
ATOM 2221 O O . VAL B 1 68 ? -2.940 -5.445 10.640 1.00 48.40 110 VAL B O 1
ATOM 2225 N N . ASP B 1 69 ? -4.721 -6.462 11.557 1.00 48.55 111 ASP B N 1
ATOM 2226 C CA . ASP B 1 69 ? -5.468 -5.218 11.685 1.00 50.40 111 ASP B CA 1
ATOM 2227 C C . ASP B 1 69 ? -5.029 -4.388 12.882 1.00 56.18 111 ASP B C 1
ATOM 2228 O O . ASP B 1 69 ? -5.310 -3.185 12.921 1.00 57.69 111 ASP B O 1
ATOM 2233 N N . GLU B 1 70 ? -4.352 -4.996 13.854 1.00 55.20 112 GLU B N 1
ATOM 2234 C CA . GLU B 1 70 ? -3.951 -4.299 15.068 1.00 52.61 112 GLU B CA 1
ATOM 2235 C C . GLU B 1 70 ? -2.594 -3.619 14.950 1.00 51.34 112 GLU B C 1
ATOM 2236 O O . GLU B 1 70 ? -2.241 -2.823 15.827 1.00 56.01 112 GLU B O 1
ATOM 2242 N N . ILE B 1 71 ? -1.833 -3.907 13.900 1.00 49.48 113 ILE B N 1
ATOM 2243 C CA . ILE B 1 71 ? -0.555 -3.242 13.664 1.00 47.81 113 ILE B CA 1
ATOM 2244 C C . ILE B 1 71 ? -0.831 -1.783 13.324 1.00 50.76 113 ILE B C 1
ATOM 2245 O O . ILE B 1 71 ? -1.585 -1.500 12.382 1.00 53.35 113 ILE B O 1
ATOM 2250 N N . PRO B 1 72 ? -0.259 -0.832 14.058 1.00 50.23 114 PRO B N 1
ATOM 2251 C CA . PRO B 1 72 ? -0.553 0.580 13.797 1.00 49.09 114 PRO B CA 1
ATOM 2252 C C . PRO B 1 72 ? 0.007 1.038 12.460 1.00 46.92 114 PRO B C 1
ATOM 2253 O O . PRO B 1 72 ? 0.934 0.448 11.900 1.00 45.17 114 PRO B O 1
ATOM 2257 N N . VAL B 1 73 ? -0.587 2.121 11.949 1.00 48.21 115 VAL B N 1
ATOM 2258 C CA . VAL B 1 73 ? -0.175 2.672 10.661 1.00 45.93 115 VAL B CA 1
ATOM 2259 C C . VAL B 1 73 ? 1.274 3.132 10.704 1.00 45.26 115 VAL B C 1
ATOM 2260 O O . VAL B 1 73 ? 1.995 3.033 9.704 1.00 48.57 115 VAL B O 1
ATOM 2264 N N . GLY B 1 74 ? 1.727 3.634 11.855 1.00 43.78 116 GLY B N 1
ATOM 2265 C CA . GLY B 1 74 ? 3.107 4.064 11.994 1.00 41.82 116 GLY B CA 1
ATOM 2266 C C . GLY B 1 74 ? 4.121 2.975 11.719 1.00 45.14 116 GLY B C 1
ATOM 2267 O O . GLY B 1 74 ? 5.278 3.280 11.411 1.00 46.77 116 GLY B O 1
ATOM 2268 N N . ASN B 1 75 ? 3.716 1.711 11.819 1.00 43.65 117 ASN B N 1
ATOM 2269 C CA . ASN B 1 75 ? 4.586 0.585 11.513 1.00 45.08 117 ASN B CA 1
ATOM 2270 C C . ASN B 1 75 ? 4.467 0.119 10.069 1.00 44.38 117 ASN B C 1
ATOM 2271 O O . ASN B 1 75 ? 5.192 -0.797 9.667 1.00 44.01 117 ASN B O 1
ATOM 2276 N N . LEU B 1 76 ? 3.575 0.718 9.282 1.00 42.28 118 LEU B N 1
ATOM 2277 C CA . LEU B 1 76 ? 3.429 0.373 7.875 1.00 39.29 118 LEU B CA 1
ATOM 2278 C C . LEU B 1 76 ? 4.203 1.303 6.951 1.00 40.44 118 LEU B C 1
ATOM 2279 O O . LEU B 1 76 ? 4.382 0.973 5.774 1.00 40.16 118 LEU B O 1
ATOM 2284 N N . VAL B 1 77 ? 4.662 2.445 7.450 1.00 40.33 119 VAL B N 1
ATOM 2285 C CA . VAL B 1 77 ? 5.519 3.358 6.706 1.00 41.07 119 VAL B CA 1
ATOM 2286 C C . VAL B 1 77 ? 6.892 3.290 7.363 1.00 44.76 119 VAL B C 1
ATOM 2287 O O . VAL B 1 77 ? 7.132 3.924 8.397 1.00 46.03 119 VAL B O 1
ATOM 2291 N N . CYS B 1 78 ? 7.800 2.518 6.769 1.00 42.48 120 CYS B N 1
ATOM 2292 C CA . CYS B 1 78 ? 9.072 2.242 7.407 1.00 43.82 120 CYS B CA 1
ATOM 2293 C C . CYS B 1 78 ? 10.230 2.831 6.613 1.00 45.89 120 CYS B C 1
ATOM 2294 O O . CYS B 1 78 ? 10.251 2.734 5.381 1.00 47.95 120 CYS B O 1
ATOM 2297 N N . PRO B 1 79 ? 11.199 3.452 7.283 1.00 48.37 121 PRO B N 1
ATOM 2298 C CA . PRO B 1 79 ? 12.472 3.755 6.617 1.00 47.81 121 PRO B CA 1
ATOM 2299 C C . PRO B 1 79 ? 13.166 2.465 6.205 1.00 47.85 121 PRO B C 1
ATOM 2300 O O . PRO B 1 79 ? 13.302 1.531 6.999 1.00 48.09 121 PRO B O 1
ATOM 2304 N N . LEU B 1 80 ? 13.601 2.416 4.950 1.00 48.81 122 LEU B N 1
ATOM 2305 C CA . LEU B 1 80 ? 14.141 1.193 4.373 1.00 45.97 122 LEU B CA 1
ATOM 2306 C C . LEU B 1 80 ? 15.633 1.079 4.657 1.00 46.54 122 LEU B C 1
ATOM 2307 O O . LEU B 1 80 ? 16.395 2.019 4.409 1.00 47.86 122 LEU B O 1
ATOM 2312 N N . CYS B 1 81 ? 16.041 -0.078 5.176 1.00 48.97 123 CYS B N 1
ATOM 2313 C CA . CYS B 1 81 ? 17.445 -0.393 5.435 1.00 46.90 123 CYS B CA 1
ATOM 2314 C C . CYS B 1 81 ? 17.718 -1.761 4.815 1.00 45.50 123 CYS B C 1
ATOM 2315 O O . CYS B 1 81 ? 17.399 -2.794 5.412 1.00 45.65 123 CYS B O 1
ATOM 2318 N N . VAL B 1 82 ? 18.298 -1.764 3.620 1.00 45.93 124 VAL B N 1
ATOM 2319 C CA . VAL B 1 82 ? 18.532 -2.990 2.865 1.00 44.45 124 VAL B CA 1
ATOM 2320 C C . VAL B 1 82 ? 19.943 -3.483 3.160 1.00 41.62 124 VAL B C 1
ATOM 2321 O O . VAL B 1 82 ? 20.921 -2.758 2.947 1.00 43.75 124 VAL B O 1
ATOM 2325 N N . VAL B 1 83 ? 20.048 -4.715 3.646 1.00 40.70 125 VAL B N 1
ATOM 2326 C CA . VAL B 1 83 ? 21.325 -5.324 3.997 1.00 42.64 125 VAL B CA 1
ATOM 2327 C C . VAL B 1 83 ? 21.721 -6.260 2.864 1.00 44.12 125 VAL B C 1
ATOM 2328 O O . VAL B 1 83 ? 21.072 -7.286 2.634 1.00 43.82 125 VAL B O 1
ATOM 2332 N N . HIS B 1 84 ? 22.792 -5.911 2.155 1.00 44.95 126 HIS B N 1
ATOM 2333 C CA . HIS B 1 84 ? 23.265 -6.708 1.031 1.00 43.52 126 HIS B CA 1
ATOM 2334 C C . HIS B 1 84 ? 24.128 -7.857 1.539 1.00 44.33 126 HIS B C 1
ATOM 2335 O O . HIS B 1 84 ? 25.190 -7.630 2.127 1.00 42.26 126 HIS B O 1
ATOM 2342 N N . ILE B 1 85 ? 23.671 -9.088 1.317 1.00 46.13 127 ILE B N 1
ATOM 2343 C CA . ILE B 1 85 ? 24.462 -10.271 1.637 1.00 47.02 127 ILE B CA 1
ATOM 2344 C C . ILE B 1 85 ? 24.500 -11.183 0.419 1.00 50.66 127 ILE B C 1
ATOM 2345 O O . ILE B 1 85 ? 24.915 -12.344 0.513 1.00 52.08 127 ILE B O 1
ATOM 2350 N N . HIS B 1 86 ? 24.067 -10.663 -0.734 1.00 49.86 128 HIS B N 1
ATOM 2351 C CA . HIS B 1 86 ? 24.063 -11.470 -1.951 1.00 49.01 128 HIS B CA 1
ATOM 2352 C C . HIS B 1 86 ? 25.471 -11.893 -2.346 1.00 49.95 128 HIS B C 1
ATOM 2353 O O . HIS B 1 86 ? 25.651 -12.956 -2.952 1.00 54.29 128 HIS B O 1
ATOM 2360 N N . GLU B 1 87 ? 26.477 -11.080 -2.016 1.00 50.08 129 GLU B N 1
ATOM 2361 C CA . GLU B 1 87 ? 27.859 -11.502 -2.212 1.00 53.65 129 GLU B CA 1
ATOM 2362 C C . GLU B 1 87 ? 28.180 -12.721 -1.356 1.00 59.28 129 GLU B C 1
ATOM 2363 O O . GLU B 1 87 ? 28.817 -13.671 -1.826 1.00 62.48 129 GLU B O 1
ATOM 2369 N N . LYS B 1 88 ? 27.739 -12.711 -0.096 1.00 58.82 130 LYS B N 1
ATOM 2370 C CA . LYS B 1 88 ? 27.920 -13.875 0.765 1.00 60.38 130 LYS B CA 1
ATOM 2371 C C . LYS B 1 88 ? 26.977 -15.008 0.378 1.00 59.65 130 LYS B C 1
ATOM 2372 O O . LYS B 1 88 ? 27.336 -16.184 0.509 1.00 59.85 130 LYS B O 1
ATOM 2378 N N . ALA B 1 89 ? 25.778 -14.676 -0.109 1.00 58.29 131 ALA B N 1
ATOM 2379 C CA . ALA B 1 89 ? 24.822 -15.708 -0.493 1.00 59.58 131 ALA B CA 1
ATOM 2380 C C . ALA B 1 89 ? 25.264 -16.454 -1.746 1.00 61.70 131 ALA B C 1
ATOM 2381 O O . ALA B 1 89 ? 24.880 -17.613 -1.940 1.00 67.06 131 ALA B O 1
ATOM 2383 N N . ALA B 1 90 ? 26.062 -15.812 -2.603 1.00 58.22 132 ALA B N 1
ATOM 2384 C CA . ALA B 1 90 ? 26.529 -16.475 -3.816 1.00 60.97 132 ALA B CA 1
ATOM 2385 C C . ALA B 1 90 ? 27.405 -17.677 -3.487 1.00 63.79 132 ALA B C 1
ATOM 2386 O O . ALA B 1 90 ? 27.339 -18.708 -4.167 1.00 62.78 132 ALA B O 1
ATOM 2388 N N . ALA B 1 91 ? 28.229 -17.566 -2.446 1.00 62.49 133 ALA B N 1
ATOM 2389 C CA . ALA B 1 91 ? 29.094 -18.666 -2.039 1.00 67.09 133 ALA B CA 1
ATOM 2390 C C . ALA B 1 91 ? 28.408 -19.634 -1.087 1.00 69.60 133 ALA B C 1
ATOM 2391 O O . ALA B 1 91 ? 28.672 -20.841 -1.146 1.00 71.78 133 ALA B O 1
ATOM 2393 N N . ASP B 1 92 ? 27.535 -19.137 -0.213 1.00 68.93 134 ASP B N 1
ATOM 2394 C CA . ASP B 1 92 ? 26.822 -19.959 0.760 1.00 74.48 134 ASP B CA 1
ATOM 2395 C C . ASP B 1 92 ? 25.328 -19.745 0.558 1.00 75.39 134 ASP B C 1
ATOM 2396 O O . ASP B 1 92 ? 24.807 -18.663 0.850 1.00 74.42 134 ASP B O 1
ATOM 2401 N N . ALA B 1 93 ? 24.641 -20.775 0.057 1.00 78.56 135 ALA B N 1
ATOM 2402 C CA . ALA B 1 93 ? 23.202 -20.666 -0.161 1.00 78.46 135 ALA B CA 1
ATOM 2403 C C . ALA B 1 93 ? 22.449 -20.478 1.149 1.00 81.04 135 ALA B C 1
ATOM 2404 O O . ALA B 1 93 ? 21.384 -19.850 1.169 1.00 73.30 135 ALA B O 1
ATOM 2406 N N . ASP B 1 94 ? 22.981 -21.012 2.250 1.00 96.12 136 ASP B N 1
ATOM 2407 C CA . ASP B 1 94 ? 22.392 -20.836 3.572 1.00 96.39 136 ASP B CA 1
ATOM 2408 C C . ASP B 1 94 ? 22.969 -19.638 4.314 1.00 94.99 136 ASP B C 1
ATOM 2409 O O . ASP B 1 94 ? 23.032 -19.650 5.551 1.00 95.81 136 ASP B O 1
ATOM 2414 N N . ALA B 1 95 ? 23.400 -18.606 3.591 1.00 77.61 137 ALA B N 1
ATOM 2415 C CA . ALA B 1 95 ? 23.930 -17.413 4.236 1.00 71.42 137 ALA B CA 1
ATOM 2416 C C . ALA B 1 95 ? 22.840 -16.719 5.040 1.00 67.20 137 ALA B C 1
ATOM 2417 O O . ALA B 1 95 ? 21.694 -16.605 4.599 1.00 68.89 137 ALA B O 1
ATOM 2419 N N . GLN B 1 96 ? 23.202 -16.259 6.233 1.00 64.60 138 GLN B N 1
ATOM 2420 C CA . GLN B 1 96 ? 22.275 -15.575 7.117 1.00 61.87 138 GLN B CA 1
ATOM 2421 C C . GLN B 1 96 ? 22.793 -14.181 7.433 1.00 61.23 138 GLN B C 1
ATOM 2422 O O . GLN B 1 96 ? 24.004 -13.944 7.470 1.00 61.65 138 GLN B O 1
ATOM 2428 N N . VAL B 1 97 ? 21.861 -13.257 7.656 1.00 60.49 139 VAL B N 1
ATOM 2429 C CA . VAL B 1 97 ? 22.215 -11.922 8.119 1.00 57.22 139 VAL B CA 1
ATOM 2430 C C . VAL B 1 97 ? 22.739 -12.046 9.542 1.00 58.41 139 VAL B C 1
ATOM 2431 O O . VAL B 1 97 ? 21.969 -11.985 10.505 1.00 58.76 139 VAL B O 1
ATOM 2435 N N . THR B 1 98 ? 24.044 -12.248 9.679 1.00 57.78 140 THR B N 1
ATOM 2436 C CA . THR B 1 98 ? 24.674 -12.382 10.980 1.00 57.28 140 THR B CA 1
ATOM 2437 C C . THR B 1 98 ? 24.833 -11.012 11.632 1.00 62.15 140 THR B C 1
ATOM 2438 O O . THR B 1 98 ? 24.795 -9.987 10.948 1.00 61.11 140 THR B O 1
ATOM 2442 N N . PRO B 1 99 ? 25.001 -10.966 12.960 1.00 64.87 141 PRO B N 1
ATOM 2443 C CA . PRO B 1 99 ? 25.260 -9.674 13.620 1.00 61.25 141 PRO B CA 1
ATOM 2444 C C . PRO B 1 99 ? 26.385 -8.878 12.982 1.00 62.20 141 PRO B C 1
ATOM 2445 O O . PRO B 1 99 ? 26.377 -7.642 13.050 1.00 63.08 141 PRO B O 1
ATOM 2449 N N . ASP B 1 100 ? 27.347 -9.551 12.348 1.00 62.25 142 ASP B N 1
ATOM 2450 C CA . ASP B 1 100 ? 28.409 -8.854 11.634 1.00 63.93 142 ASP B CA 1
ATOM 2451 C C . ASP B 1 100 ? 27.923 -8.230 10.332 1.00 64.71 142 ASP B C 1
ATOM 2452 O O . ASP B 1 100 ? 28.557 -7.292 9.837 1.00 67.43 142 ASP B O 1
ATOM 2457 N N . ASP B 1 101 ? 26.818 -8.723 9.768 1.00 59.32 143 ASP B N 1
ATOM 2458 C CA . ASP B 1 101 ? 26.332 -8.192 8.498 1.00 57.78 143 ASP B CA 1
ATOM 2459 C C . ASP B 1 101 ? 25.759 -6.790 8.667 1.00 61.47 143 ASP B C 1
ATOM 2460 O O . ASP B 1 101 ? 26.121 -5.867 7.928 1.00 63.62 143 ASP B O 1
ATOM 2465 N N . LEU B 1 102 ? 24.858 -6.610 9.635 1.00 59.70 144 LEU B N 1
ATOM 2466 C CA . LEU B 1 102 ? 24.256 -5.303 9.867 1.00 59.70 144 LEU B CA 1
ATOM 2467 C C . LEU B 1 102 ? 25.201 -4.336 10.568 1.00 60.33 144 LEU B C 1
ATOM 2468 O O . LEU B 1 102 ? 24.957 -3.125 10.537 1.00 61.20 144 LEU B O 1
ATOM 2473 N N . LYS B 1 103 ? 26.266 -4.837 11.197 1.00 61.77 145 LYS B N 1
ATOM 2474 C CA . LYS B 1 103 ? 27.263 -3.941 11.776 1.00 61.54 145 LYS B CA 1
ATOM 2475 C C . LYS B 1 103 ? 27.991 -3.160 10.689 1.00 61.50 145 LYS B C 1
ATOM 2476 O O . LYS B 1 103 ? 28.325 -1.985 10.879 1.00 63.84 145 LYS B O 1
ATOM 2482 N N . ALA B 1 104 ? 28.242 -3.796 9.542 1.00 62.22 146 ALA B N 1
ATOM 2483 C CA . ALA B 1 104 ? 28.861 -3.098 8.422 1.00 60.95 146 ALA B CA 1
ATOM 2484 C C . ALA B 1 104 ? 27.906 -2.116 7.757 1.00 62.03 146 ALA B C 1
ATOM 2485 O O . ALA B 1 104 ? 28.363 -1.199 7.066 1.00 63.84 146 ALA B O 1
ATOM 2487 N N . TRP B 1 105 ? 26.595 -2.291 7.945 1.00 60.18 147 TRP B N 1
ATOM 2488 C CA . TRP B 1 105 ? 25.633 -1.339 7.399 1.00 58.43 147 TRP B CA 1
ATOM 2489 C C . TRP B 1 105 ? 25.737 0.016 8.087 1.00 60.57 147 TRP B C 1
ATOM 2490 O O . TRP B 1 105 ? 25.523 1.052 7.447 1.00 61.69 147 TRP B O 1
ATOM 2501 N N . ILE B 1 106 ? 26.063 0.029 9.382 1.00 62.82 148 ILE B N 1
ATOM 2502 C CA . ILE B 1 106 ? 26.231 1.290 10.098 1.00 60.68 148 ILE B CA 1
ATOM 2503 C C . ILE B 1 106 ? 27.465 2.026 9.589 1.00 63.05 148 ILE B C 1
ATOM 2504 O O . ILE B 1 106 ? 27.470 3.259 9.478 1.00 64.93 148 ILE B O 1
ATOM 2509 N N . SER B 1 107 ? 28.524 1.285 9.259 1.00 62.19 149 SER B N 1
ATOM 2510 C CA . SER B 1 107 ? 29.799 1.850 8.838 1.00 66.39 149 SER B CA 1
ATOM 2511 C C . SER B 1 107 ? 29.799 2.326 7.388 1.00 69.29 149 SER B C 1
ATOM 2512 O O . SER B 1 107 ? 30.876 2.443 6.791 1.00 70.72 149 SER B O 1
ATOM 2515 N N . ALA B 1 108 ? 28.631 2.601 6.809 1.00 67.97 150 ALA B N 1
ATOM 2516 C CA . ALA B 1 108 ? 28.560 3.079 5.434 1.00 64.84 150 ALA B CA 1
ATOM 2517 C C . ALA B 1 108 ? 27.306 3.915 5.213 1.00 64.27 150 ALA B C 1
ATOM 2518 O O . ALA B 1 108 ? 27.201 4.632 4.212 1.00 68.19 150 ALA B O 1
ATOM 2520 N N . HIS B 1 109 ? 26.351 3.834 6.141 1.00 65.86 151 HIS B N 1
ATOM 2521 C CA . HIS B 1 109 ? 25.090 4.547 6.003 1.00 63.65 151 HIS B CA 1
ATOM 2522 C C . HIS B 1 109 ? 24.628 5.263 7.265 1.00 61.98 151 HIS B C 1
ATOM 2523 O O . HIS B 1 109 ? 23.710 6.086 7.175 1.00 62.11 151 HIS B O 1
ATOM 2530 N N . GLY B 1 110 ? 25.218 4.988 8.424 1.00 59.78 152 GLY B N 1
ATOM 2531 C CA . GLY B 1 110 ? 24.818 5.641 9.648 1.00 56.71 152 GLY B CA 1
ATOM 2532 C C . GLY B 1 110 ? 23.834 4.812 10.447 1.00 57.03 152 GLY B C 1
ATOM 2533 O O . GLY B 1 110 ? 23.574 3.649 10.132 1.00 59.21 152 GLY B O 1
ATOM 2534 N N . PRO B 1 111 ? 23.251 5.405 11.487 1.00 55.25 153 PRO B N 1
ATOM 2535 C CA . PRO B 1 111 ? 22.394 4.635 12.395 1.00 53.11 153 PRO B CA 1
ATOM 2536 C C . PRO B 1 111 ? 21.076 4.234 11.749 1.00 52.84 153 PRO B C 1
ATOM 2537 O O . PRO B 1 111 ? 20.625 4.817 10.760 1.00 51.84 153 PRO B O 1
ATOM 2541 N N . ILE B 1 112 ? 20.454 3.216 12.338 1.00 51.36 154 ILE B N 1
ATOM 2542 C CA . ILE B 1 112 ? 19.165 2.703 11.878 1.00 47.45 154 ILE B CA 1
ATOM 2543 C C . ILE B 1 112 ? 18.051 3.553 12.477 1.00 46.92 154 ILE B C 1
ATOM 2544 O O . ILE B 1 112 ? 17.958 3.672 13.708 1.00 50.61 154 ILE B O 1
ATOM 2549 N N . PRO B 1 113 ? 17.192 4.158 11.660 1.00 45.25 155 PRO B N 1
ATOM 2550 C CA . PRO B 1 113 ? 16.126 5.007 12.203 1.00 45.61 155 PRO B CA 1
ATOM 2551 C C . PRO B 1 113 ? 15.102 4.204 12.991 1.00 45.96 155 PRO B C 1
ATOM 2552 O O . PRO B 1 113 ? 15.019 2.977 12.900 1.00 46.11 155 PRO B O 1
ATOM 2556 N N . ASP B 1 114 ? 14.312 4.927 13.781 1.00 47.91 156 ASP B N 1
ATOM 2557 C CA . ASP B 1 114 ? 13.279 4.311 14.599 1.00 49.69 156 ASP B CA 1
ATOM 2558 C C . ASP B 1 114 ? 12.061 3.964 13.751 1.00 50.44 156 ASP B C 1
ATOM 2559 O O . ASP B 1 114 ? 11.714 4.672 12.802 1.00 53.66 156 ASP B O 1
ATOM 2564 N N . GLY B 1 115 ? 11.406 2.863 14.112 1.00 51.43 157 GLY B N 1
ATOM 2565 C CA . GLY B 1 115 ? 10.275 2.384 13.338 1.00 49.24 157 GLY B CA 1
ATOM 2566 C C . GLY B 1 115 ? 10.640 1.960 11.934 1.00 47.79 157 GLY B C 1
ATOM 2567 O O . GLY B 1 115 ? 9.813 2.072 11.022 1.00 47.08 157 GLY B O 1
ATOM 2568 N N . ALA B 1 116 ? 11.860 1.475 11.736 1.00 44.77 158 ALA B N 1
ATOM 2569 C CA . ALA B 1 116 ? 12.364 1.124 10.419 1.00 44.24 158 ALA B CA 1
ATOM 2570 C C . ALA B 1 116 ? 12.178 -0.362 10.141 1.00 43.88 158 ALA B C 1
ATOM 2571 O O . ALA B 1 116 ? 11.950 -1.169 11.045 1.00 44.15 158 ALA B O 1
ATOM 2573 N N . CYS B 1 117 ? 12.280 -0.712 8.863 1.00 44.71 159 CYS B N 1
ATOM 2574 C CA . CYS B 1 117 ? 12.202 -2.092 8.408 1.00 41.25 159 CYS B CA 1
ATOM 2575 C C . CYS B 1 117 ? 13.568 -2.527 7.900 1.00 41.41 159 CYS B C 1
ATOM 2576 O O . CYS B 1 117 ? 14.165 -1.851 7.055 1.00 46.20 159 CYS B O 1
ATOM 2579 N N . VAL B 1 118 ? 14.058 -3.648 8.415 1.00 39.29 160 VAL B N 1
ATOM 2580 C CA . VAL B 1 118 ? 15.352 -4.198 8.029 1.00 41.18 160 VAL B CA 1
ATOM 2581 C C . VAL B 1 118 ? 15.096 -5.302 7.012 1.00 42.66 160 VAL B C 1
ATOM 2582 O O . VAL B 1 118 ? 14.506 -6.338 7.338 1.00 41.36 160 VAL B O 1
ATOM 2586 N N . ALA B 1 119 ? 15.536 -5.084 5.776 1.00 42.73 161 ALA B N 1
ATOM 2587 C CA . ALA B 1 119 ? 15.315 -6.015 4.679 1.00 40.18 161 ALA B CA 1
ATOM 2588 C C . ALA B 1 119 ? 16.625 -6.680 4.281 1.00 38.58 161 ALA B C 1
ATOM 2589 O O . ALA B 1 119 ? 17.676 -6.032 4.244 1.00 41.71 161 ALA B O 1
ATOM 2591 N N . MET B 1 120 ? 16.556 -7.974 3.979 1.00 37.17 162 MET B N 1
ATOM 2592 C CA . MET B 1 120 ? 17.727 -8.740 3.570 1.00 42.13 162 MET B CA 1
ATOM 2593 C C . MET B 1 120 ? 17.806 -8.775 2.049 1.00 41.46 162 MET B C 1
ATOM 2594 O O . MET B 1 120 ? 16.868 -9.227 1.383 1.00 41.01 162 MET B O 1
ATOM 2599 N N . HIS B 1 121 ? 18.924 -8.302 1.503 1.00 39.09 163 HIS B N 1
ATOM 2600 C CA . HIS B 1 121 ? 19.192 -8.376 0.069 1.00 40.77 163 HIS B CA 1
ATOM 2601 C C . HIS B 1 121 ? 20.187 -9.508 -0.157 1.00 42.43 163 HIS B C 1
ATOM 2602 O O . HIS B 1 121 ? 21.396 -9.334 0.020 1.00 44.60 163 HIS B O 1
ATOM 2609 N N . SER B 1 122 ? 19.673 -10.673 -0.544 1.00 41.52 164 SER B N 1
ATOM 2610 C CA . SER B 1 122 ? 20.497 -11.840 -0.826 1.00 42.65 164 SER B CA 1
ATOM 2611 C C . SER B 1 122 ? 20.457 -12.237 -2.296 1.00 46.78 164 SER B C 1
ATOM 2612 O O . SER B 1 122 ? 20.950 -13.313 -2.650 1.00 48.45 164 SER B O 1
ATOM 2615 N N . GLY B 1 123 ? 19.892 -11.395 -3.156 1.00 45.83 165 GLY B N 1
ATOM 2616 C CA . GLY B 1 123 ? 19.763 -11.741 -4.564 1.00 45.05 165 GLY B CA 1
ATOM 2617 C C . GLY B 1 123 ? 18.944 -12.990 -4.795 1.00 45.58 165 GLY B C 1
ATOM 2618 O O . GLY B 1 123 ? 19.262 -13.786 -5.687 1.00 50.84 165 GLY B O 1
ATOM 2619 N N . TRP B 1 124 ? 17.890 -13.183 -4.003 1.00 44.45 166 TRP B N 1
ATOM 2620 C CA . TRP B 1 124 ? 17.085 -14.393 -4.050 1.00 45.52 166 TRP B CA 1
ATOM 2621 C C . TRP B 1 124 ? 15.703 -14.184 -4.650 1.00 48.83 166 TRP B C 1
ATOM 2622 O O . TRP B 1 124 ? 15.004 -15.170 -4.905 1.00 51.22 166 TRP B O 1
ATOM 2633 N N . ALA B 1 125 ? 15.290 -12.940 -4.883 1.00 47.17 167 ALA B N 1
ATOM 2634 C CA . ALA B 1 125 ? 13.945 -12.649 -5.379 1.00 51.46 167 ALA B CA 1
ATOM 2635 C C . ALA B 1 125 ? 13.844 -12.778 -6.890 1.00 54.62 167 ALA B C 1
ATOM 2636 O O . ALA B 1 125 ? 13.112 -12.023 -7.537 1.00 55.51 167 ALA B O 1
ATOM 2638 N N . GLY B 1 126 ? 14.565 -13.728 -7.478 1.00 52.56 168 GLY B N 1
ATOM 2639 C CA . GLY B 1 126 ? 14.540 -13.916 -8.913 1.00 51.81 168 GLY B CA 1
ATOM 2640 C C . GLY B 1 126 ? 14.259 -15.345 -9.328 1.00 55.52 168 GLY B C 1
ATOM 2641 O O . GLY B 1 126 ? 14.176 -15.642 -10.523 1.00 59.76 168 GLY B O 1
ATOM 2642 N N . LYS B 1 127 ? 14.105 -16.239 -8.352 1.00 52.65 169 LYS B N 1
ATOM 2643 C CA . LYS B 1 127 ? 13.861 -17.651 -8.612 1.00 51.03 169 LYS B CA 1
ATOM 2644 C C . LYS B 1 127 ? 12.399 -18.041 -8.432 1.00 52.53 169 LYS B C 1
ATOM 2645 O O . LYS B 1 127 ? 12.073 -19.230 -8.514 1.00 55.00 169 LYS B O 1
ATOM 2651 N N . THR B 1 128 ? 11.512 -17.072 -8.197 1.00 52.75 170 THR B N 1
ATOM 2652 C CA . THR B 1 128 ? 10.107 -17.374 -7.943 1.00 53.89 170 THR B CA 1
ATOM 2653 C C . THR B 1 128 ? 9.389 -17.949 -9.158 1.00 53.96 170 THR B C 1
ATOM 2654 O O . THR B 1 128 ? 8.252 -18.412 -9.017 1.00 52.46 170 THR B O 1
ATOM 2658 N N . GLY B 1 129 ? 10.009 -17.932 -10.332 1.00 57.74 171 GLY B N 1
ATOM 2659 C CA . GLY B 1 129 ? 9.411 -18.476 -11.530 1.00 58.41 171 GLY B CA 1
ATOM 2660 C C . GLY B 1 129 ? 9.753 -19.919 -11.827 1.00 60.63 171 GLY B C 1
ATOM 2661 O O . GLY B 1 129 ? 9.369 -20.426 -12.886 1.00 63.69 171 GLY B O 1
ATOM 2662 N N . GLY B 1 130 ? 10.462 -20.600 -10.928 1.00 59.29 172 GLY B N 1
ATOM 2663 C CA . GLY B 1 130 ? 10.851 -21.976 -11.151 1.00 62.87 172 GLY B CA 1
ATOM 2664 C C . GLY B 1 130 ? 10.846 -22.760 -9.856 1.00 62.87 172 GLY B C 1
ATOM 2665 O O . GLY B 1 130 ? 10.552 -22.230 -8.783 1.00 62.23 172 GLY B O 1
ATOM 2666 N N . ALA B 1 131 ? 11.183 -24.044 -9.970 1.00 63.17 173 ALA B N 1
ATOM 2667 C CA . ALA B 1 131 ? 11.220 -24.942 -8.823 1.00 65.25 173 ALA B CA 1
ATOM 2668 C C . ALA B 1 131 ? 12.451 -24.743 -7.948 1.00 67.90 173 ALA B C 1
ATOM 2669 O O . ALA B 1 131 ? 12.602 -25.458 -6.952 1.00 67.83 173 ALA B O 1
ATOM 2671 N N . GLY B 1 132 ? 13.325 -23.801 -8.290 1.00 66.78 174 GLY B N 1
ATOM 2672 C CA . GLY B 1 132 ? 14.515 -23.524 -7.516 1.00 63.23 174 GLY B CA 1
ATOM 2673 C C . GLY B 1 132 ? 14.364 -22.473 -6.443 1.00 63.23 174 GLY B C 1
ATOM 2674 O O . GLY B 1 132 ? 15.350 -22.133 -5.782 1.00 59.50 174 GLY B O 1
ATOM 2675 N N . TYR B 1 133 ? 13.158 -21.935 -6.248 1.00 62.30 175 TYR B N 1
ATOM 2676 C CA . TYR B 1 133 ? 12.954 -20.945 -5.196 1.00 59.75 175 TYR B CA 1
ATOM 2677 C C . TYR B 1 133 ? 12.974 -21.595 -3.819 1.00 61.80 175 TYR B C 1
ATOM 2678 O O . TYR B 1 133 ? 13.593 -21.071 -2.886 1.00 60.22 175 TYR B O 1
ATOM 2687 N N . ARG B 1 134 ? 12.301 -22.739 -3.673 1.00 60.78 176 ARG B N 1
ATOM 2688 C CA . ARG B 1 134 ? 12.351 -23.471 -2.412 1.00 59.94 176 ARG B CA 1
ATOM 2689 C C . ARG B 1 134 ? 13.698 -24.158 -2.225 1.00 59.99 176 ARG B C 1
ATOM 2690 O O . ARG B 1 134 ? 14.201 -24.250 -1.099 1.00 60.45 176 ARG B O 1
ATOM 2698 N N . ASN B 1 135 ? 14.289 -24.646 -3.316 1.00 63.96 177 ASN B N 1
ATOM 2699 C CA . ASN B 1 135 ? 15.528 -25.423 -3.274 1.00 64.77 177 ASN B CA 1
ATOM 2700 C C . ASN B 1 135 ? 15.385 -26.621 -2.338 1.00 66.28 177 ASN B C 1
ATOM 2701 O O . ASN B 1 135 ? 16.219 -26.868 -1.464 1.00 67.81 177 ASN B O 1
ATOM 2706 N N . ALA B 1 136 ? 14.299 -27.367 -2.527 1.00 68.31 178 ALA B N 1
ATOM 2707 C CA . ALA B 1 136 ? 14.045 -28.542 -1.707 1.00 71.08 178 ALA B CA 1
ATOM 2708 C C . ALA B 1 136 ? 15.109 -29.604 -1.954 1.00 74.33 178 ALA B C 1
ATOM 2709 O O . ALA B 1 136 ? 15.579 -29.787 -3.080 1.00 77.14 178 ALA B O 1
ATOM 2711 N N . ASP B 1 137 ? 15.494 -30.299 -0.889 1.00 76.75 179 ASP B N 1
ATOM 2712 C CA . ASP B 1 137 ? 16.509 -31.335 -0.972 1.00 76.89 179 ASP B CA 1
ATOM 2713 C C . ASP B 1 137 ? 15.846 -32.680 -1.264 1.00 78.03 179 ASP B C 1
ATOM 2714 O O . ASP B 1 137 ? 14.637 -32.765 -1.499 1.00 77.39 179 ASP B O 1
ATOM 2719 N N . SER B 1 138 ? 16.640 -33.753 -1.251 1.00 80.57 180 SER B N 1
ATOM 2720 C CA . SER B 1 138 ? 16.101 -35.088 -1.478 1.00 83.60 180 SER B CA 1
ATOM 2721 C C . SER B 1 138 ? 15.155 -35.525 -0.368 1.00 83.88 180 SER B C 1
ATOM 2722 O O . SER B 1 138 ? 14.343 -36.431 -0.584 1.00 81.50 180 SER B O 1
ATOM 2725 N N . GLU B 1 139 ? 15.240 -34.906 0.808 1.00 85.43 181 GLU B N 1
ATOM 2726 C CA . GLU B 1 139 ? 14.346 -35.195 1.919 1.00 86.14 181 GLU B CA 1
ATOM 2727 C C . GLU B 1 139 ? 13.284 -34.119 2.108 1.00 85.15 181 GLU B C 1
ATOM 2728 O O . GLU B 1 139 ? 12.615 -34.097 3.146 1.00 83.74 181 GLU B O 1
ATOM 2734 N N . GLY B 1 140 ? 13.112 -33.231 1.131 1.00 81.83 182 GLY B N 1
ATOM 2735 C CA . GLY B 1 140 ? 12.168 -32.142 1.272 1.00 78.06 182 GLY B CA 1
ATOM 2736 C C . GLY B 1 140 ? 12.640 -31.014 2.156 1.00 75.81 182 GLY B C 1
ATOM 2737 O O . GLY B 1 140 ? 11.812 -30.290 2.716 1.00 75.56 182 GLY B O 1
ATOM 2738 N N . LYS B 1 141 ? 13.952 -30.842 2.300 1.00 75.14 183 LYS B N 1
ATOM 2739 C CA . LYS B 1 141 ? 14.530 -29.816 3.159 1.00 74.00 183 LYS B CA 1
ATOM 2740 C C . LYS B 1 141 ? 14.908 -28.618 2.294 1.00 71.44 183 LYS B C 1
ATOM 2741 O O . LYS B 1 141 ? 15.814 -28.707 1.460 1.00 73.41 183 LYS B O 1
ATOM 2747 N N . MET B 1 142 ? 14.215 -27.502 2.495 1.00 67.80 184 MET B N 1
ATOM 2748 C CA . MET B 1 142 ? 14.449 -26.311 1.693 1.00 66.73 184 MET B CA 1
ATOM 2749 C C . MET B 1 142 ? 15.702 -25.580 2.161 1.00 64.76 184 MET B C 1
ATOM 2750 O O . MET B 1 142 ? 16.030 -25.558 3.351 1.00 67.03 184 MET B O 1
ATOM 2755 N N . HIS B 1 143 ? 16.411 -24.984 1.203 1.00 63.58 185 HIS B N 1
ATOM 2756 C CA . HIS B 1 143 ? 17.670 -24.288 1.456 1.00 63.07 185 HIS B CA 1
ATOM 2757 C C . HIS B 1 143 ? 17.597 -22.906 0.821 1.00 61.38 185 HIS B C 1
ATOM 2758 O O . HIS B 1 143 ? 17.625 -22.784 -0.408 1.00 63.58 185 HIS B O 1
ATOM 2765 N N . PHE B 1 144 ? 17.511 -21.868 1.648 1.00 59.22 186 PHE B N 1
ATOM 2766 C CA . PHE B 1 144 ? 17.517 -20.496 1.160 1.00 57.41 186 PHE B CA 1
ATOM 2767 C C . PHE B 1 144 ? 17.967 -19.586 2.294 1.00 55.95 186 PHE B C 1
ATOM 2768 O O . PHE B 1 144 ? 17.849 -19.951 3.469 1.00 60.11 186 PHE B O 1
ATOM 2776 N N . PRO B 1 145 ? 18.493 -18.403 1.975 1.00 50.91 187 PRO B N 1
ATOM 2777 C CA . PRO B 1 145 ? 18.983 -17.499 3.023 1.00 56.57 187 PRO B CA 1
ATOM 2778 C C . PRO B 1 145 ? 17.868 -17.035 3.949 1.00 58.55 187 PRO B C 1
ATOM 2779 O O . PRO B 1 145 ? 16.675 -17.214 3.695 1.00 55.55 187 PRO B O 1
ATOM 2783 N N . GLY B 1 146 ? 18.285 -16.424 5.048 1.00 58.79 188 GLY B N 1
ATOM 2784 C CA . GLY B 1 146 ? 17.346 -15.918 6.021 1.00 51.81 188 GLY B CA 1
ATOM 2785 C C . GLY B 1 146 ? 18.046 -15.083 7.067 1.00 53.61 188 GLY B C 1
ATOM 2786 O O . GLY B 1 146 ? 19.179 -14.640 6.875 1.00 57.48 188 GLY B O 1
ATOM 2787 N N . PHE B 1 147 ? 17.355 -14.875 8.182 1.00 54.22 189 PHE B N 1
ATOM 2788 C CA . PHE B 1 147 ? 17.878 -14.090 9.289 1.00 51.17 189 PHE B CA 1
ATOM 2789 C C . PHE B 1 147 ? 18.372 -15.002 10.405 1.00 54.16 189 PHE B C 1
ATOM 2790 O O . PHE B 1 147 ? 17.866 -16.111 10.596 1.00 52.77 189 PHE B O 1
ATOM 2798 N N . HIS B 1 148 ? 19.370 -14.523 11.140 1.00 55.05 190 HIS B N 1
ATOM 2799 C CA . HIS B 1 148 ? 19.850 -15.222 12.321 1.00 55.29 190 HIS B CA 1
ATOM 2800 C C . HIS B 1 148 ? 19.114 -14.720 13.556 1.00 54.92 190 HIS B C 1
ATOM 2801 O O . HIS B 1 148 ? 18.758 -13.543 13.657 1.00 54.66 190 HIS B O 1
ATOM 2808 N N . VAL B 1 149 ? 18.885 -15.635 14.501 1.00 54.80 191 VAL B N 1
ATOM 2809 C CA . VAL B 1 149 ? 18.137 -15.286 15.704 1.00 55.33 191 VAL B CA 1
ATOM 2810 C C . VAL B 1 149 ? 18.911 -14.279 16.547 1.00 56.93 191 VAL B C 1
ATOM 2811 O O . VAL B 1 149 ? 18.326 -13.359 17.132 1.00 59.23 191 VAL B O 1
ATOM 2815 N N . GLU B 1 150 ? 20.236 -14.424 16.615 1.00 59.02 192 GLU B N 1
ATOM 2816 C CA . GLU B 1 150 ? 21.033 -13.506 17.421 1.00 61.58 192 GLU B CA 1
ATOM 2817 C C . GLU B 1 150 ? 21.091 -12.122 16.786 1.00 58.59 192 GLU B C 1
ATOM 2818 O O . GLU B 1 150 ? 21.092 -11.109 17.494 1.00 62.00 192 GLU B O 1
ATOM 2824 N N . ALA B 1 151 ? 21.141 -12.057 15.454 1.00 59.61 193 ALA B N 1
ATOM 2825 C CA . ALA B 1 151 ? 21.034 -10.765 14.788 1.00 58.36 193 ALA B CA 1
ATOM 2826 C C . ALA B 1 151 ? 19.620 -10.213 14.880 1.00 57.58 193 ALA B C 1
ATOM 2827 O O . ALA B 1 151 ? 19.427 -8.993 14.824 1.00 58.19 193 ALA B O 1
ATOM 2829 N N . ALA B 1 152 ? 18.623 -11.090 15.012 1.00 55.23 194 ALA B N 1
ATOM 2830 C CA . ALA B 1 152 ? 17.262 -10.629 15.258 1.00 55.92 194 ALA B CA 1
ATOM 2831 C C . ALA B 1 152 ? 17.156 -9.961 16.622 1.00 58.80 194 ALA B C 1
ATOM 2832 O O . ALA B 1 152 ? 16.596 -8.866 16.747 1.00 57.58 194 ALA B O 1
ATOM 2834 N N . GLN B 1 153 ? 17.697 -10.605 17.659 1.00 60.49 195 GLN B N 1
ATOM 2835 C CA . GLN B 1 153 ? 17.689 -10.005 18.987 1.00 55.79 195 GLN B CA 1
ATOM 2836 C C . GLN B 1 153 ? 18.575 -8.771 19.059 1.00 52.63 195 GLN B C 1
ATOM 2837 O O . GLN B 1 153 ? 18.340 -7.901 19.904 1.00 51.15 195 GLN B O 1
ATOM 2843 N N . MET B 1 154 ? 19.581 -8.677 18.188 1.00 51.78 196 MET B N 1
ATOM 2844 C CA . MET B 1 154 ? 20.378 -7.459 18.102 1.00 52.48 196 MET B CA 1
ATOM 2845 C C . MET B 1 154 ? 19.529 -6.272 17.666 1.00 53.05 196 MET B C 1
ATOM 2846 O O . MET B 1 154 ? 19.767 -5.141 18.107 1.00 52.54 196 MET B O 1
ATOM 2851 N N . LEU B 1 155 ? 18.533 -6.510 16.814 1.00 54.28 197 LEU B N 1
ATOM 2852 C CA . LEU B 1 155 ? 17.613 -5.469 16.377 1.00 55.01 197 LEU B CA 1
ATOM 2853 C C . LEU B 1 155 ? 16.516 -5.185 17.394 1.00 56.94 197 LEU B C 1
ATOM 2854 O O . LEU B 1 155 ? 15.636 -4.361 17.119 1.00 57.97 197 LEU B O 1
ATOM 2859 N N . ILE B 1 156 ? 16.548 -5.837 18.555 1.00 57.80 198 ILE B N 1
ATOM 2860 C CA . ILE B 1 156 ? 15.573 -5.580 19.608 1.00 57.03 198 ILE B CA 1
ATOM 2861 C C . ILE B 1 156 ? 16.173 -4.708 20.707 1.00 54.85 198 ILE B C 1
ATOM 2862 O O . ILE B 1 156 ? 15.466 -3.898 21.317 1.00 55.50 198 ILE B O 1
ATOM 2867 N N . GLU B 1 157 ? 17.474 -4.853 20.969 1.00 53.22 199 GLU B N 1
ATOM 2868 C CA . GLU B 1 157 ? 18.089 -4.160 22.098 1.00 54.93 199 GLU B CA 1
ATOM 2869 C C . GLU B 1 157 ? 18.718 -2.821 21.727 1.00 55.85 199 GLU B C 1
ATOM 2870 O O . GLU B 1 157 ? 18.804 -1.931 22.582 1.00 58.28 199 GLU B O 1
ATOM 2876 N N . GLU B 1 158 ? 19.160 -2.649 20.476 1.00 56.09 200 GLU B N 1
ATOM 2877 C CA . GLU B 1 158 ? 19.965 -1.488 20.111 1.00 57.23 200 GLU B CA 1
ATOM 2878 C C . GLU B 1 158 ? 19.411 -0.722 18.913 1.00 52.52 200 GLU B C 1
ATOM 2879 O O . GLU B 1 158 ? 20.167 0.000 18.254 1.00 51.18 200 GLU B O 1
ATOM 2885 N N . THR B 1 159 ? 18.120 -0.846 18.614 1.00 52.05 201 THR B N 1
ATOM 2886 C CA . THR B 1 159 ? 17.514 -0.041 17.559 1.00 51.63 201 THR B CA 1
ATOM 2887 C C . THR B 1 159 ? 16.004 -0.025 17.748 1.00 50.88 201 THR B C 1
ATOM 2888 O O . THR B 1 159 ? 15.444 -0.791 18.535 1.00 51.97 201 THR B O 1
ATOM 2892 N N . GLY B 1 160 ? 15.351 0.868 17.007 1.00 47.03 202 GLY B N 1
ATOM 2893 C CA . GLY B 1 160 ? 13.907 0.982 17.048 1.00 48.70 202 GLY B CA 1
ATOM 2894 C C . GLY B 1 160 ? 13.229 0.322 15.866 1.00 50.17 202 GLY B C 1
ATOM 2895 O O . GLY B 1 160 ? 12.129 0.719 15.471 1.00 48.18 202 GLY B O 1
ATOM 2896 N N . ALA B 1 161 ? 13.879 -0.690 15.295 1.00 49.54 203 ALA B N 1
ATOM 2897 C CA . ALA B 1 161 ? 13.312 -1.394 14.153 1.00 46.36 203 ALA B CA 1
ATOM 2898 C C . ALA B 1 161 ? 12.024 -2.105 14.548 1.00 48.31 203 ALA B C 1
ATOM 2899 O O . ALA B 1 161 ? 11.922 -2.691 15.630 1.00 52.90 203 ALA B O 1
ATOM 2901 N N . VAL B 1 162 ? 11.035 -2.048 13.661 1.00 45.36 204 VAL B N 1
ATOM 2902 C CA . VAL B 1 162 ? 9.736 -2.655 13.918 1.00 41.99 204 VAL B CA 1
ATOM 2903 C C . VAL B 1 162 ? 9.396 -3.771 12.939 1.00 44.94 204 VAL B C 1
ATOM 2904 O O . VAL B 1 162 ? 8.558 -4.628 13.267 1.00 46.69 204 VAL B O 1
ATOM 2908 N N . ALA B 1 163 ? 10.016 -3.818 11.762 1.00 45.12 205 ALA B N 1
ATOM 2909 C CA . ALA B 1 163 ? 9.719 -4.834 10.765 1.00 40.64 205 ALA B CA 1
ATOM 2910 C C . ALA B 1 163 ? 11.001 -5.518 10.318 1.00 39.39 205 ALA B C 1
ATOM 2911 O O . ALA B 1 163 ? 12.073 -4.907 10.279 1.00 41.30 205 ALA B O 1
ATOM 2913 N N . MET B 1 164 ? 10.876 -6.799 9.982 1.00 36.06 206 MET B N 1
ATOM 2914 C CA . MET B 1 164 ? 11.975 -7.604 9.460 1.00 38.45 206 MET B CA 1
ATOM 2915 C C . MET B 1 164 ? 11.527 -8.179 8.123 1.00 40.76 206 MET B C 1
ATOM 2916 O O . MET B 1 164 ? 10.610 -9.006 8.076 1.00 39.17 206 MET B O 1
ATOM 2921 N N . ALA B 1 165 ? 12.158 -7.733 7.041 1.00 41.87 207 ALA B N 1
ATOM 2922 C CA . ALA B 1 165 ? 11.780 -8.126 5.691 1.00 39.16 207 ALA B CA 1
ATOM 2923 C C . ALA B 1 165 ? 12.851 -9.019 5.084 1.00 36.55 207 ALA B C 1
ATOM 2924 O O . ALA B 1 165 ? 14.045 -8.836 5.338 1.00 38.86 207 ALA B O 1
ATOM 2926 N N . VAL B 1 166 ? 12.416 -9.998 4.292 1.00 35.29 208 VAL B N 1
ATOM 2927 C CA . VAL B 1 166 ? 13.317 -10.922 3.616 1.00 38.42 208 VAL B CA 1
ATOM 2928 C C . VAL B 1 166 ? 12.833 -11.117 2.185 1.00 40.88 208 VAL B C 1
ATOM 2929 O O . VAL B 1 166 ? 11.630 -11.093 1.906 1.00 41.35 208 VAL B O 1
ATOM 2933 N N . ASP B 1 167 ? 13.785 -11.289 1.269 1.00 41.41 209 ASP B N 1
ATOM 2934 C CA . ASP B 1 167 ? 13.457 -11.611 -0.114 1.00 42.35 209 ASP B CA 1
ATOM 2935 C C . ASP B 1 167 ? 13.249 -13.103 -0.333 1.00 41.80 209 ASP B C 1
ATOM 2936 O O . ASP B 1 167 ? 13.035 -13.524 -1.475 1.00 44.82 209 ASP B O 1
ATOM 2941 N N . THR B 1 168 ? 13.306 -13.905 0.727 1.00 40.81 210 THR B N 1
ATOM 2942 C CA . THR B 1 168 ? 13.115 -15.343 0.662 1.00 39.89 210 THR B CA 1
ATOM 2943 C C . THR B 1 168 ? 11.736 -15.708 1.209 1.00 39.55 210 THR B C 1
ATOM 2944 O O . THR B 1 168 ? 10.892 -14.841 1.464 1.00 40.47 210 THR B O 1
ATOM 2948 N N . LEU B 1 169 ? 11.513 -17.009 1.398 1.00 41.63 211 LEU B N 1
ATOM 2949 C CA . LEU B 1 169 ? 10.207 -17.506 1.810 1.00 42.57 211 LEU B CA 1
ATOM 2950 C C . LEU B 1 169 ? 9.950 -17.357 3.303 1.00 44.23 211 LEU B C 1
ATOM 2951 O O . LEU B 1 169 ? 8.788 -17.401 3.722 1.00 46.28 211 LEU B O 1
ATOM 2956 N N . SER B 1 170 ? 10.992 -17.184 4.113 1.00 42.97 212 SER B N 1
ATOM 2957 C CA . SER B 1 170 ? 10.819 -17.144 5.557 1.00 46.30 212 SER B CA 1
ATOM 2958 C C . SER B 1 170 ? 11.870 -16.234 6.175 1.00 44.86 212 SER B C 1
ATOM 2959 O O . SER B 1 170 ? 12.911 -15.955 5.574 1.00 46.31 212 SER B O 1
ATOM 2962 N N . LEU B 1 171 ? 11.578 -15.769 7.393 1.00 46.17 213 LEU B N 1
ATOM 2963 C CA . LEU B 1 171 ? 12.534 -14.939 8.120 1.00 47.94 213 LEU B CA 1
ATOM 2964 C C . LEU B 1 171 ? 13.766 -15.746 8.512 1.00 48.57 213 LEU B C 1
ATOM 2965 O O . LEU B 1 171 ? 14.902 -15.322 8.270 1.00 49.39 213 LEU B O 1
ATOM 2970 N N . ASP B 1 172 ? 13.561 -16.907 9.126 1.00 49.29 214 ASP B N 1
ATOM 2971 C CA . ASP B 1 172 ? 14.649 -17.848 9.335 1.00 53.82 214 ASP B CA 1
ATOM 2972 C C . ASP B 1 172 ? 14.946 -18.584 8.033 1.00 54.33 214 ASP B C 1
ATOM 2973 O O . ASP B 1 172 ? 14.076 -18.732 7.170 1.00 52.37 214 ASP B O 1
ATOM 2978 N N . HIS B 1 173 ? 16.189 -19.044 7.893 1.00 55.52 215 HIS B N 1
ATOM 2979 C CA . HIS B 1 173 ? 16.606 -19.690 6.657 1.00 54.66 215 HIS B CA 1
ATOM 2980 C C . HIS B 1 173 ? 15.838 -20.996 6.445 1.00 59.11 215 HIS B C 1
ATOM 2981 O O . HIS B 1 173 ? 15.060 -21.439 7.295 1.00 61.79 215 HIS B O 1
ATOM 2988 N N . GLY B 1 174 ? 16.059 -21.611 5.287 1.00 60.01 216 GLY B N 1
ATOM 2989 C CA . GLY B 1 174 ? 15.378 -22.831 4.919 1.00 58.71 216 GLY B CA 1
ATOM 2990 C C . GLY B 1 174 ? 15.491 -23.951 5.937 1.00 61.73 216 GLY B C 1
ATOM 2991 O O . GLY B 1 174 ? 14.488 -24.435 6.473 1.00 60.69 216 GLY B O 1
ATOM 2992 N N . PRO B 1 175 ? 16.720 -24.394 6.220 1.00 63.45 217 PRO B N 1
ATOM 2993 C CA . PRO B 1 175 ? 16.903 -25.522 7.146 1.00 66.01 217 PRO B CA 1
ATOM 2994 C C . PRO B 1 175 ? 16.685 -25.167 8.610 1.00 68.73 217 PRO B C 1
ATOM 2995 O O . PRO B 1 175 ? 17.437 -25.628 9.474 1.00 72.62 217 PRO B O 1
ATOM 2999 N N . SER B 1 176 ? 15.665 -24.366 8.911 1.00 64.65 218 SER B N 1
ATOM 3000 C CA . SER B 1 176 ? 15.361 -23.964 10.284 1.00 58.95 218 SER B CA 1
ATOM 3001 C C . SER B 1 176 ? 14.146 -24.752 10.759 1.00 57.50 218 SER B C 1
ATOM 3002 O O . SER B 1 176 ? 13.002 -24.372 10.496 1.00 59.67 218 SER B O 1
ATOM 3005 N N . ALA B 1 177 ? 14.397 -25.856 11.463 1.00 59.21 219 ALA B N 1
ATOM 3006 C CA . ALA B 1 177 ? 13.323 -26.651 12.042 1.00 58.02 219 ALA B CA 1
ATOM 3007 C C . ALA B 1 177 ? 12.758 -26.041 13.317 1.00 57.34 219 ALA B C 1
ATOM 3008 O O . ALA B 1 177 ? 11.754 -26.545 13.833 1.00 56.08 219 ALA B O 1
ATOM 3010 N N . ASP B 1 178 ? 13.371 -24.976 13.832 1.00 56.85 220 ASP B N 1
ATOM 3011 C CA . ASP B 1 178 ? 12.940 -24.341 15.070 1.00 55.92 220 ASP B CA 1
ATOM 3012 C C . ASP B 1 178 ? 12.358 -22.951 14.877 1.00 55.84 220 ASP B C 1
ATOM 3013 O O . ASP B 1 178 ? 11.495 -22.547 15.659 1.00 56.30 220 ASP B O 1
ATOM 3018 N N . PHE B 1 179 ? 12.813 -22.216 13.860 1.00 56.20 221 PHE B N 1
ATOM 3019 C CA . PHE B 1 179 ? 12.374 -20.846 13.598 1.00 53.64 221 PHE B CA 1
ATOM 3020 C C . PHE B 1 179 ? 12.657 -19.948 14.805 1.00 52.27 221 PHE B C 1
ATOM 3021 O O . PHE B 1 179 ? 11.772 -19.288 15.354 1.00 49.74 221 PHE B O 1
ATOM 3029 N N . ALA B 1 180 ? 13.929 -19.941 15.210 1.00 52.54 222 ALA B N 1
ATOM 3030 C CA . ALA B 1 180 ? 14.339 -19.132 16.352 1.00 54.47 222 ALA B CA 1
ATOM 3031 C C . ALA B 1 180 ? 14.247 -17.642 16.049 1.00 52.91 222 ALA B C 1
ATOM 3032 O O . ALA B 1 180 ? 14.013 -16.840 16.960 1.00 53.61 222 ALA B O 1
ATOM 3034 N N . THR B 1 181 ? 14.428 -17.254 14.784 1.00 53.49 223 THR B N 1
ATOM 3035 C CA . THR B 1 181 ? 14.245 -15.855 14.409 1.00 49.43 223 THR B CA 1
ATOM 3036 C C . THR B 1 181 ? 12.777 -15.455 14.491 1.00 50.59 223 THR B C 1
ATOM 3037 O O . THR B 1 181 ? 12.454 -14.333 14.903 1.00 52.22 223 THR B O 1
ATOM 3041 N N . HIS B 1 182 ? 11.873 -16.363 14.117 1.00 52.46 224 HIS B N 1
ATOM 3042 C CA . HIS B 1 182 ? 10.446 -16.068 14.187 1.00 50.92 224 HIS B CA 1
ATOM 3043 C C . HIS B 1 182 ? 9.996 -15.874 15.630 1.00 49.59 224 HIS B C 1
ATOM 3044 O O . HIS B 1 182 ? 9.317 -14.891 15.953 1.00 47.62 224 HIS B O 1
ATOM 3051 N N . TYR B 1 183 ? 10.370 -16.800 16.515 1.00 51.86 225 TYR B N 1
ATOM 3052 C CA . TYR B 1 183 ? 9.995 -16.703 17.920 1.00 51.74 225 TYR B CA 1
ATOM 3053 C C . TYR B 1 183 ? 10.673 -15.543 18.638 1.00 52.96 225 TYR B C 1
ATOM 3054 O O . TYR B 1 183 ? 10.301 -15.241 19.776 1.00 54.20 225 TYR B O 1
ATOM 3063 N N . ALA B 1 184 ? 11.652 -14.893 18.012 1.00 51.47 226 ALA B N 1
ATOM 3064 C CA . ALA B 1 184 ? 12.351 -13.766 18.617 1.00 47.04 226 ALA B CA 1
ATOM 3065 C C . ALA B 1 184 ? 11.820 -12.417 18.155 1.00 49.29 226 ALA B C 1
ATOM 3066 O O . ALA B 1 184 ? 11.747 -11.480 18.957 1.00 51.77 226 ALA B O 1
ATOM 3068 N N . TRP B 1 185 ? 11.438 -12.296 16.884 1.00 51.09 227 TRP B N 1
ATOM 3069 C CA . TRP B 1 185 ? 11.025 -11.018 16.317 1.00 48.68 227 TRP B CA 1
ATOM 3070 C C . TRP B 1 185 ? 9.517 -10.813 16.296 1.00 48.33 227 TRP B C 1
ATOM 3071 O O . TRP B 1 185 ? 9.061 -9.668 16.354 1.00 50.90 227 TRP B O 1
ATOM 3082 N N . LEU B 1 186 ? 8.731 -11.881 16.208 1.00 47.58 228 LEU B N 1
ATOM 3083 C CA . LEU B 1 186 ? 7.283 -11.730 16.099 1.00 47.38 228 LEU B CA 1
ATOM 3084 C C . LEU B 1 186 ? 6.594 -11.560 17.454 1.00 47.96 228 LEU B C 1
ATOM 3085 O O . LEU B 1 186 ? 5.763 -10.653 17.593 1.00 49.67 228 LEU B O 1
ATOM 3090 N N . PRO B 1 187 ? 6.882 -12.386 18.469 1.00 48.12 229 PRO B N 1
ATOM 3091 C CA . PRO B 1 187 ? 6.156 -12.238 19.745 1.00 45.85 229 PRO B CA 1
ATOM 3092 C C . PRO B 1 187 ? 6.342 -10.888 20.418 1.00 45.03 229 PRO B C 1
ATOM 3093 O O . PRO B 1 187 ? 5.522 -10.526 21.271 1.00 49.03 229 PRO B O 1
ATOM 3097 N N . THR B 1 188 ? 7.378 -10.128 20.064 1.00 43.68 230 THR B N 1
ATOM 3098 C CA . THR B 1 188 ? 7.612 -8.829 20.687 1.00 43.61 230 THR B CA 1
ATOM 3099 C C . THR B 1 188 ? 6.809 -7.729 20.004 1.00 46.82 230 THR B C 1
ATOM 3100 O O . THR B 1 188 ? 7.229 -6.567 19.988 1.00 47.69 230 THR B O 1
ATOM 3104 N N . ASN B 1 189 ? 5.659 -8.088 19.435 1.00 46.51 231 ASN B N 1
ATOM 3105 C CA . ASN B 1 189 ? 4.742 -7.181 18.750 1.00 47.36 231 ASN B CA 1
ATOM 3106 C C . ASN B 1 189 ? 5.354 -6.531 17.514 1.00 45.39 231 ASN B C 1
ATOM 3107 O O . ASN B 1 189 ? 4.740 -5.635 16.923 1.00 45.79 231 ASN B O 1
ATOM 3112 N N . ARG B 1 190 ? 6.549 -6.951 17.111 1.00 45.66 232 ARG B N 1
ATOM 3113 C CA . ARG B 1 190 ? 7.103 -6.576 15.820 1.00 45.59 232 ARG B CA 1
ATOM 3114 C C . ARG B 1 190 ? 6.639 -7.576 14.770 1.00 46.00 232 ARG B C 1
ATOM 3115 O O . ARG B 1 190 ? 6.465 -8.764 15.053 1.00 46.62 232 ARG B O 1
ATOM 3123 N N . TYR B 1 191 ? 6.430 -7.089 13.553 1.00 45.10 233 TYR B N 1
ATOM 3124 C CA . TYR B 1 191 ? 5.956 -7.938 12.471 1.00 44.64 233 TYR B CA 1
ATOM 3125 C C . TYR B 1 191 ? 7.079 -8.224 11.484 1.00 43.00 233 TYR B C 1
ATOM 3126 O O . TYR B 1 191 ? 8.140 -7.595 11.501 1.00 42.77 233 TYR B O 1
ATOM 3135 N N . GLY B 1 192 ? 6.824 -9.202 10.614 1.00 41.51 234 GLY B N 1
ATOM 3136 C CA . GLY B 1 192 ? 7.787 -9.593 9.613 1.00 42.02 234 GLY B CA 1
ATOM 3137 C C . GLY B 1 192 ? 7.183 -9.536 8.224 1.00 39.98 234 GLY B C 1
ATOM 3138 O O . GLY B 1 192 ? 5.964 -9.542 8.045 1.00 38.29 234 GLY B O 1
ATOM 3139 N N . ILE B 1 193 ? 8.070 -9.473 7.235 1.00 39.98 235 ILE B N 1
ATOM 3140 C CA . ILE B 1 193 ? 7.695 -9.442 5.828 1.00 39.12 235 ILE B CA 1
ATOM 3141 C C . ILE B 1 193 ? 8.525 -10.488 5.099 1.00 38.75 235 ILE B C 1
ATOM 3142 O O . ILE B 1 193 ? 9.738 -10.581 5.312 1.00 39.53 235 ILE B O 1
ATOM 3147 N N . GLU B 1 194 ? 7.874 -11.276 4.248 1.00 40.31 236 GLU B N 1
ATOM 3148 C CA . GLU B 1 194 ? 8.552 -12.308 3.481 1.00 41.94 236 GLU B CA 1
ATOM 3149 C C . GLU B 1 194 ? 8.222 -12.146 2.004 1.00 40.03 236 GLU B C 1
ATOM 3150 O O . GLU B 1 194 ? 7.212 -11.542 1.633 1.00 38.01 236 GLU B O 1
ATOM 3156 N N . ASN B 1 195 ? 9.107 -12.689 1.166 1.00 38.66 237 ASN B N 1
ATOM 3157 C CA . ASN B 1 195 ? 8.962 -12.645 -0.290 1.00 39.44 237 ASN B CA 1
ATOM 3158 C C . ASN B 1 195 ? 8.895 -11.205 -0.799 1.00 38.87 237 ASN B C 1
ATOM 3159 O O . ASN B 1 195 ? 7.992 -10.824 -1.547 1.00 37.50 237 ASN B O 1
ATOM 3164 N N . LEU B 1 196 ? 9.870 -10.398 -0.385 1.00 37.86 238 LEU B N 1
ATOM 3165 C CA . LEU B 1 196 ? 9.955 -9.016 -0.841 1.00 37.26 238 LEU B CA 1
ATOM 3166 C C . LEU B 1 196 ? 10.664 -8.962 -2.190 1.00 40.75 238 LEU B C 1
ATOM 3167 O O . LEU B 1 196 ? 11.737 -9.550 -2.360 1.00 40.11 238 LEU B O 1
ATOM 3172 N N . ALA B 1 197 ? 10.066 -8.255 -3.145 1.00 40.24 239 ALA B N 1
ATOM 3173 C CA . ALA B 1 197 ? 10.524 -8.237 -4.527 1.00 40.76 239 ALA B CA 1
ATOM 3174 C C . ALA B 1 197 ? 11.170 -6.903 -4.867 1.00 37.85 239 ALA B C 1
ATOM 3175 O O . ALA B 1 197 ? 10.807 -5.875 -4.308 1.00 40.85 239 ALA B O 1
ATOM 3177 N N . ASN B 1 198 ? 12.111 -6.930 -5.814 1.00 33.95 240 ASN B N 1
ATOM 3178 C CA . ASN B 1 198 ? 12.732 -5.728 -6.380 1.00 38.85 240 ASN B CA 1
ATOM 3179 C C . ASN B 1 198 ? 13.613 -4.989 -5.376 1.00 39.45 240 ASN B C 1
ATOM 3180 O O . ASN B 1 198 ? 13.722 -3.761 -5.427 1.00 37.92 240 ASN B O 1
ATOM 3185 N N . LEU B 1 199 ? 14.260 -5.717 -4.464 1.00 41.30 241 LEU B N 1
ATOM 3186 C CA . LEU B 1 199 ? 15.194 -5.078 -3.545 1.00 40.01 241 LEU B CA 1
ATOM 3187 C C . LEU B 1 199 ? 16.439 -4.564 -4.256 1.00 44.05 241 LEU B C 1
ATOM 3188 O O . LEU B 1 199 ? 17.159 -3.730 -3.696 1.00 44.13 241 LEU B O 1
ATOM 3193 N N . ASP B 1 200 ? 16.707 -5.040 -5.471 1.00 44.09 242 ASP B N 1
ATOM 3194 C CA . ASP B 1 200 ? 17.824 -4.555 -6.271 1.00 41.66 242 ASP B CA 1
ATOM 3195 C C . ASP B 1 200 ? 17.536 -3.218 -6.940 1.00 41.66 242 ASP B C 1
ATOM 3196 O O . ASP B 1 200 ? 18.433 -2.659 -7.581 1.00 43.81 242 ASP B O 1
ATOM 3201 N N . LYS B 1 201 ? 16.318 -2.696 -6.811 1.00 41.00 243 LYS B N 1
ATOM 3202 C CA . LYS B 1 201 ? 15.936 -1.439 -7.437 1.00 41.65 243 LYS B CA 1
ATOM 3203 C C . LYS B 1 201 ? 15.782 -0.302 -6.437 1.00 44.29 243 LYS B C 1
ATOM 3204 O O . LYS B 1 201 ? 15.377 0.798 -6.827 1.00 46.51 243 LYS B O 1
ATOM 3210 N N . VAL B 1 202 ? 16.099 -0.534 -5.167 1.00 48.53 244 VAL B N 1
ATOM 3211 C CA . VAL B 1 202 ? 16.010 0.499 -4.138 1.00 43.79 244 VAL B CA 1
ATOM 3212 C C . VAL B 1 202 ? 17.382 0.670 -3.496 1.00 45.52 244 VAL B C 1
ATOM 3213 O O . VAL B 1 202 ? 18.140 -0.305 -3.387 1.00 46.88 244 VAL B O 1
ATOM 3217 N N . PRO B 1 203 ? 17.750 1.877 -3.072 1.00 43.74 245 PRO B N 1
ATOM 3218 C CA . PRO B 1 203 ? 19.032 2.051 -2.384 1.00 45.11 245 PRO B CA 1
ATOM 3219 C C . PRO B 1 203 ? 19.014 1.394 -1.014 1.00 47.96 245 PRO B C 1
ATOM 3220 O O . PRO B 1 203 ? 17.962 1.221 -0.394 1.00 46.69 245 PRO B O 1
ATOM 3224 N N . ALA B 1 204 ? 20.209 1.026 -0.544 1.00 48.67 246 ALA B N 1
ATOM 3225 C CA . ALA B 1 204 ? 20.320 0.340 0.740 1.00 49.65 246 ALA B CA 1
ATOM 3226 C C . ALA B 1 204 ? 19.858 1.220 1.894 1.00 46.78 246 ALA B C 1
ATOM 3227 O O . ALA B 1 204 ? 19.425 0.705 2.931 1.00 49.39 246 ALA B O 1
ATOM 3229 N N . SER B 1 205 ? 19.939 2.540 1.738 1.00 45.80 247 SER B N 1
ATOM 3230 C CA . SER B 1 205 ? 19.505 3.463 2.774 1.00 46.92 247 SER B CA 1
ATOM 3231 C C . SER B 1 205 ? 18.907 4.700 2.122 1.00 45.90 247 SER B C 1
ATOM 3232 O O . SER B 1 205 ? 19.322 5.108 1.034 1.00 48.11 247 SER B O 1
ATOM 3235 N N . GLY B 1 206 ? 17.924 5.295 2.802 1.00 44.56 248 GLY B N 1
ATOM 3236 C CA . GLY B 1 206 ? 17.259 6.500 2.352 1.00 41.70 248 GLY B CA 1
ATOM 3237 C C . GLY B 1 206 ? 15.837 6.275 1.876 1.00 42.38 248 GLY B C 1
ATOM 3238 O O . GLY B 1 206 ? 14.993 7.167 2.032 1.00 45.76 248 GLY B O 1
ATOM 3239 N N . ALA B 1 207 ? 15.555 5.111 1.299 1.00 41.74 249 ALA B N 1
ATOM 3240 C CA . ALA B 1 207 ? 14.216 4.821 0.813 1.00 42.71 249 ALA B CA 1
ATOM 3241 C C . ALA B 1 207 ? 13.239 4.680 1.977 1.00 43.68 249 ALA B C 1
ATOM 3242 O O . ALA B 1 207 ? 13.623 4.441 3.125 1.00 45.73 249 ALA B O 1
ATOM 3244 N N . THR B 1 208 ? 11.955 4.836 1.664 1.00 40.16 250 THR B N 1
ATOM 3245 C CA . THR B 1 208 ? 10.880 4.702 2.639 1.00 38.83 250 THR B CA 1
ATOM 3246 C C . THR B 1 208 ? 9.928 3.614 2.165 1.00 40.16 250 THR B C 1
ATOM 3247 O O . THR B 1 208 ? 9.359 3.716 1.073 1.00 45.85 250 THR B O 1
ATOM 3251 N N . LEU B 1 209 ? 9.760 2.580 2.983 1.00 38.89 251 LEU B N 1
ATOM 3252 C CA . LEU B 1 209 ? 8.892 1.467 2.629 1.00 34.81 251 LEU B CA 1
ATOM 3253 C C . LEU B 1 209 ? 7.446 1.784 2.988 1.00 37.75 251 LEU B C 1
ATOM 3254 O O . LEU B 1 209 ? 7.165 2.393 4.024 1.00 40.46 251 LEU B O 1
ATOM 3259 N N . ILE B 1 210 ? 6.529 1.372 2.118 1.00 38.44 252 ILE B N 1
ATOM 3260 C CA . ILE B 1 210 ? 5.095 1.557 2.317 1.00 36.65 252 ILE B CA 1
ATOM 3261 C C . ILE B 1 210 ? 4.475 0.166 2.319 1.00 36.82 252 ILE B C 1
ATOM 3262 O O . ILE B 1 210 ? 4.250 -0.427 1.258 1.00 37.94 252 ILE B O 1
ATOM 3267 N N . VAL B 1 211 ? 4.196 -0.359 3.510 1.00 37.11 253 VAL B N 1
ATOM 3268 C CA . VAL B 1 211 ? 3.723 -1.729 3.675 1.00 36.23 253 VAL B CA 1
ATOM 3269 C C . VAL B 1 211 ? 2.198 -1.690 3.718 1.00 38.69 253 VAL B C 1
ATOM 3270 O O . VAL B 1 211 ? 1.599 -1.366 4.744 1.00 43.00 253 VAL B O 1
ATOM 3274 N N . GLY B 1 212 ? 1.567 -2.027 2.596 1.00 35.56 254 GLY B N 1
ATOM 3275 C CA . GLY B 1 212 ? 0.122 -2.122 2.546 1.00 32.38 254 GLY B CA 1
ATOM 3276 C C . GLY B 1 212 ? -0.381 -3.429 3.121 1.00 36.03 254 GLY B C 1
ATOM 3277 O O . GLY B 1 212 ? -0.905 -4.276 2.393 1.00 39.54 254 GLY B O 1
ATOM 3278 N N . ALA B 1 213 ? -0.223 -3.599 4.430 1.00 39.63 255 ALA B N 1
ATOM 3279 C CA . ALA B 1 213 ? -0.605 -4.846 5.073 1.00 37.65 255 ALA B CA 1
ATOM 3280 C C . ALA B 1 213 ? -2.118 -5.036 5.009 1.00 36.97 255 ALA B C 1
ATOM 3281 O O . ALA B 1 213 ? -2.872 -4.065 5.120 1.00 39.85 255 ALA B O 1
ATOM 3283 N N . PRO B 1 214 ? -2.592 -6.266 4.834 1.00 36.71 256 PRO B N 1
ATOM 3284 C CA . PRO B 1 214 ? -4.037 -6.512 4.864 1.00 37.10 256 PRO B CA 1
ATOM 3285 C C . PRO B 1 214 ? -4.587 -6.301 6.266 1.00 41.81 256 PRO B C 1
ATOM 3286 O O . PRO B 1 214 ? -3.851 -6.117 7.237 1.00 45.51 256 PRO B O 1
ATOM 3290 N N . ASN B 1 215 ? -5.911 -6.328 6.367 1.00 43.60 257 ASN B N 1
ATOM 3291 C CA . ASN B 1 215 ? -6.557 -6.175 7.663 1.00 45.42 257 ASN B CA 1
ATOM 3292 C C . ASN B 1 215 ? -7.883 -6.932 7.682 1.00 46.24 257 ASN B C 1
ATOM 3293 O O . ASN B 1 215 ? -8.966 -6.361 7.801 1.00 47.99 257 ASN B O 1
ATOM 3298 N N . HIS B 1 216 ? -7.808 -8.255 7.558 1.00 44.85 258 HIS B N 1
ATOM 3299 C CA . HIS B 1 216 ? -8.924 -9.119 7.912 1.00 50.60 258 HIS B CA 1
ATOM 3300 C C . HIS B 1 216 ? -8.782 -9.484 9.384 1.00 61.21 258 HIS B C 1
ATOM 3301 O O . HIS B 1 216 ? -7.731 -9.975 9.808 1.00 60.45 258 HIS B O 1
ATOM 3308 N N . ARG B 1 217 ? -9.831 -9.219 10.161 1.00 85.39 259 ARG B N 1
ATOM 3309 C CA . ARG B 1 217 ? -9.719 -9.261 11.614 1.00 88.45 259 ARG B CA 1
ATOM 3310 C C . ARG B 1 217 ? -9.362 -10.659 12.103 1.00 89.97 259 ARG B C 1
ATOM 3311 O O . ARG B 1 217 ? -9.971 -11.652 11.696 1.00 89.66 259 ARG B O 1
ATOM 3319 N N . GLY B 1 218 ? -8.365 -10.727 12.984 1.00 65.98 260 GLY B N 1
ATOM 3320 C CA . GLY B 1 218 ? -7.914 -11.986 13.537 1.00 63.97 260 GLY B CA 1
ATOM 3321 C C . GLY B 1 218 ? -6.924 -12.745 12.687 1.00 61.20 260 GLY B C 1
ATOM 3322 O O . GLY B 1 218 ? -6.595 -13.888 13.023 1.00 60.38 260 GLY B O 1
ATOM 3323 N N . GLY B 1 219 ? -6.430 -12.150 11.603 1.00 57.96 261 GLY B N 1
ATOM 3324 C CA . GLY B 1 219 ? -5.532 -12.861 10.708 1.00 50.17 261 GLY B CA 1
ATOM 3325 C C . GLY B 1 219 ? -4.097 -12.857 11.212 1.00 47.79 261 GLY B C 1
ATOM 3326 O O . GLY B 1 219 ? -3.621 -11.888 11.804 1.00 48.79 261 GLY B O 1
ATOM 3327 N N . SER B 1 220 ? -3.404 -13.968 10.961 1.00 43.38 262 SER B N 1
ATOM 3328 C CA . SER B 1 220 ? -2.000 -14.103 11.325 1.00 42.99 262 SER B CA 1
ATOM 3329 C C . SER B 1 220 ? -1.059 -13.558 10.262 1.00 44.85 262 SER B C 1
ATOM 3330 O O . SER B 1 220 ? 0.119 -13.326 10.556 1.00 43.93 262 SER B O 1
ATOM 3333 N N . GLY B 1 221 ? -1.543 -13.357 9.051 1.00 49.28 263 GLY B N 1
ATOM 3334 C CA . GLY B 1 221 ? -0.724 -12.842 7.973 1.00 43.14 263 GLY B CA 1
ATOM 3335 C C . GLY B 1 221 ? -1.597 -12.330 6.854 1.00 40.82 263 GLY B C 1
ATOM 3336 O O . GLY B 1 221 ? -2.698 -11.827 7.085 1.00 45.33 263 GLY B O 1
ATOM 3337 N N . GLY B 1 222 ? -1.102 -12.461 5.627 1.00 42.65 264 GLY B N 1
ATOM 3338 C CA . GLY B 1 222 ? -1.851 -12.051 4.465 1.00 43.94 264 GLY B CA 1
ATOM 3339 C C . GLY B 1 222 ? -1.010 -11.286 3.465 1.00 42.99 264 GLY B C 1
ATOM 3340 O O . GLY B 1 222 ? -0.106 -10.527 3.829 1.00 41.92 264 GLY B O 1
ATOM 3341 N N . PRO B 1 223 ? -1.293 -11.480 2.177 1.00 41.44 265 PRO B N 1
ATOM 3342 C CA . PRO B 1 223 ? -0.551 -10.754 1.140 1.00 38.27 265 PRO B CA 1
ATOM 3343 C C . PRO B 1 223 ? -0.708 -9.249 1.296 1.00 34.97 265 PRO B C 1
ATOM 3344 O O . PRO B 1 223 ? -1.766 -8.752 1.687 1.00 36.69 265 PRO B O 1
ATOM 3348 N N . ALA B 1 224 ? 0.363 -8.524 0.982 1.00 34.32 266 ALA B N 1
ATOM 3349 C CA . ALA B 1 224 ? 0.404 -7.082 1.176 1.00 34.70 266 ALA B CA 1
ATOM 3350 C C . ALA B 1 224 ? 1.075 -6.422 -0.016 1.00 38.14 266 ALA B C 1
ATOM 3351 O O . ALA B 1 224 ? 2.178 -6.816 -0.409 1.00 39.36 266 ALA B O 1
ATOM 3353 N N . ARG B 1 225 ? 0.409 -5.420 -0.586 1.00 39.80 267 ARG B N 1
ATOM 3354 C CA . ARG B 1 225 ? 0.982 -4.618 -1.661 1.00 38.77 267 ARG B CA 1
ATOM 3355 C C . ARG B 1 225 ? 1.953 -3.617 -1.047 1.00 35.86 267 ARG B C 1
ATOM 3356 O O . ARG B 1 225 ? 1.540 -2.694 -0.339 1.00 36.08 267 ARG B O 1
ATOM 3364 N N . ILE B 1 226 ? 3.244 -3.797 -1.314 1.00 36.10 268 ILE B N 1
ATOM 3365 C CA . ILE B 1 226 ? 4.302 -3.022 -0.680 1.00 37.42 268 ILE B CA 1
ATOM 3366 C C . ILE B 1 226 ? 4.940 -2.112 -1.719 1.00 36.16 268 ILE B C 1
ATOM 3367 O O . ILE B 1 226 ? 5.293 -2.561 -2.816 1.00 40.28 268 ILE B O 1
ATOM 3372 N N . PHE B 1 227 ? 5.089 -0.838 -1.372 1.00 35.18 269 PHE B N 1
ATOM 3373 C CA . PHE B 1 227 ? 5.753 0.147 -2.211 1.00 38.62 269 PHE B CA 1
ATOM 3374 C C . PHE B 1 227 ? 7.047 0.606 -1.550 1.00 41.10 269 PHE B C 1
ATOM 3375 O O . PHE B 1 227 ? 7.316 0.314 -0.383 1.00 41.30 269 PHE B O 1
ATOM 3383 N N . ALA B 1 228 ? 7.850 1.338 -2.319 1.00 41.53 270 ALA B N 1
ATOM 3384 C CA . ALA B 1 228 ? 9.113 1.875 -1.818 1.00 38.93 270 ALA B CA 1
ATOM 3385 C C . ALA B 1 228 ? 9.355 3.218 -2.488 1.00 42.20 270 ALA B C 1
ATOM 3386 O O . ALA B 1 228 ? 9.670 3.270 -3.681 1.00 48.90 270 ALA B O 1
ATOM 3388 N N . MET B 1 229 ? 9.208 4.296 -1.722 1.00 41.61 271 MET B N 1
ATOM 3389 C CA . MET B 1 229 ? 9.429 5.653 -2.216 1.00 44.66 271 MET B CA 1
ATOM 3390 C C . MET B 1 229 ? 10.927 5.930 -2.209 1.00 48.80 271 MET B C 1
ATOM 3391 O O . MET B 1 229 ? 11.515 6.207 -1.161 1.00 49.74 271 MET B O 1
ATOM 3396 N N . VAL B 1 230 ? 11.553 5.848 -3.379 1.00 47.09 272 VAL B N 1
ATOM 3397 C CA . VAL B 1 230 ? 12.980 6.123 -3.497 1.00 45.74 272 VAL B CA 1
ATOM 3398 C C . VAL B 1 230 ? 13.203 7.621 -3.665 1.00 54.45 272 VAL B C 1
ATOM 3399 O O . VAL B 1 230 ? 14.068 8.213 -3.018 1.00 53.57 272 VAL B O 1
ATOM 3404 N N . GLY C 1 5 ? 26.901 30.501 46.103 1.00 63.62 47 GLY C N 1
ATOM 3405 C CA . GLY C 1 5 ? 27.931 31.286 46.757 1.00 63.28 47 GLY C CA 1
ATOM 3406 C C . GLY C 1 5 ? 27.388 32.425 47.600 1.00 65.15 47 GLY C C 1
ATOM 3407 O O . GLY C 1 5 ? 26.912 32.213 48.715 1.00 66.47 47 GLY C O 1
ATOM 3408 N N . GLU C 1 6 ? 27.460 33.637 47.058 1.00 62.32 48 GLU C N 1
ATOM 3409 C CA . GLU C 1 6 ? 27.026 34.821 47.785 1.00 61.51 48 GLU C CA 1
ATOM 3410 C C . GLU C 1 6 ? 25.507 34.838 47.939 1.00 62.32 48 GLU C C 1
ATOM 3411 O O . GLU C 1 6 ? 24.768 34.546 46.994 1.00 64.50 48 GLU C O 1
ATOM 3417 N N . VAL C 1 7 ? 25.043 35.175 49.144 1.00 59.67 49 VAL C N 1
ATOM 3418 C CA . VAL C 1 7 ? 23.623 35.165 49.483 1.00 56.09 49 VAL C CA 1
ATOM 3419 C C . VAL C 1 7 ? 23.256 36.484 50.150 1.00 53.73 49 VAL C C 1
ATOM 3420 O O . VAL C 1 7 ? 24.029 37.023 50.950 1.00 57.56 49 VAL C O 1
ATOM 3424 N N . ARG C 1 8 ? 22.068 36.994 49.831 1.00 52.46 50 ARG C N 1
ATOM 3425 C CA . ARG C 1 8 ? 21.498 38.162 50.485 1.00 48.11 50 ARG C CA 1
ATOM 3426 C C . ARG C 1 8 ? 20.263 37.764 51.285 1.00 50.41 50 ARG C C 1
ATOM 3427 O O . ARG C 1 8 ? 19.618 36.748 51.013 1.00 49.43 50 ARG C O 1
ATOM 3435 N N . ASP C 1 9 ? 19.941 38.585 52.280 1.00 49.64 51 ASP C N 1
ATOM 3436 C CA . ASP C 1 9 ? 18.737 38.415 53.081 1.00 49.01 51 ASP C CA 1
ATOM 3437 C C . ASP C 1 9 ? 17.676 39.403 52.616 1.00 49.86 51 ASP C C 1
ATOM 3438 O O . ASP C 1 9 ? 17.983 40.557 52.303 1.00 49.57 51 ASP C O 1
ATOM 3443 N N . MET C 1 10 ? 16.425 38.944 52.568 1.00 48.90 52 MET C N 1
ATOM 3444 C CA . MET C 1 10 ? 15.327 39.746 52.043 1.00 49.37 52 MET C CA 1
ATOM 3445 C C . MET C 1 10 ? 14.180 39.895 53.036 1.00 48.26 52 MET C C 1
ATOM 3446 O O . MET C 1 10 ? 13.123 40.422 52.671 1.00 46.39 52 MET C O 1
ATOM 3451 N N . THR C 1 11 ? 14.363 39.462 54.280 1.00 48.23 53 THR C N 1
ATOM 3452 C CA . THR C 1 11 ? 13.301 39.441 55.276 1.00 47.10 53 THR C CA 1
ATOM 3453 C C . THR C 1 11 ? 13.557 40.503 56.337 1.00 49.18 53 THR C C 1
ATOM 3454 O O . THR C 1 11 ? 14.678 40.625 56.843 1.00 47.94 53 THR C O 1
ATOM 3458 N N . HIS C 1 12 ? 12.517 41.265 56.669 1.00 48.89 54 HIS C N 1
ATOM 3459 C CA . HIS C 1 12 ? 12.587 42.214 57.771 1.00 48.89 54 HIS C CA 1
ATOM 3460 C C . HIS C 1 12 ? 12.497 41.480 59.102 1.00 53.14 54 HIS C C 1
ATOM 3461 O O . HIS C 1 12 ? 11.753 40.505 59.240 1.00 53.04 54 HIS C O 1
ATOM 3468 N N . VAL C 1 13 ? 13.258 41.955 60.086 1.00 55.74 55 VAL C N 1
ATOM 3469 C CA . VAL C 1 13 ? 13.128 41.457 61.450 1.00 58.70 55 VAL C CA 1
ATOM 3470 C C . VAL C 1 13 ? 11.809 41.973 62.010 1.00 58.64 55 VAL C C 1
ATOM 3471 O O . VAL C 1 13 ? 11.722 43.116 62.471 1.00 62.18 55 VAL C O 1
ATOM 3475 N N . TYR C 1 14 ? 10.772 41.140 61.964 1.00 58.34 56 TYR C N 1
ATOM 3476 C CA . TYR C 1 14 ? 9.436 41.576 62.346 1.00 61.26 56 TYR C CA 1
ATOM 3477 C C . TYR C 1 14 ? 9.260 41.502 63.858 1.00 61.47 56 TYR C C 1
ATOM 3478 O O . TYR C 1 14 ? 9.637 40.511 64.492 1.00 57.77 56 TYR C O 1
ATOM 3487 N N . ASP C 1 15 ? 8.687 42.560 64.431 1.00 63.86 57 ASP C N 1
ATOM 3488 C CA . ASP C 1 15 ? 8.474 42.648 65.870 1.00 64.55 57 ASP C CA 1
ATOM 3489 C C . ASP C 1 15 ? 7.035 43.044 66.174 1.00 63.23 57 ASP C C 1
ATOM 3490 O O . ASP C 1 15 ? 6.185 43.054 65.278 1.00 62.65 57 ASP C O 1
ATOM 3495 N N . ALA C 1 16 ? 6.752 43.378 67.436 1.00 65.08 58 ALA C N 1
ATOM 3496 C CA . ALA C 1 16 ? 5.404 43.785 67.813 1.00 65.60 58 ALA C CA 1
ATOM 3497 C C . ALA C 1 16 ? 5.037 45.157 67.266 1.00 63.08 58 ALA C C 1
ATOM 3498 O O . ALA C 1 16 ? 3.847 45.443 67.094 1.00 60.47 58 ALA C O 1
ATOM 3500 N N . ASP C 1 17 ? 6.024 46.009 66.990 1.00 64.18 59 ASP C N 1
ATOM 3501 C CA . ASP C 1 17 ? 5.782 47.351 66.479 1.00 67.23 59 ASP C CA 1
ATOM 3502 C C . ASP C 1 17 ? 6.056 47.464 64.984 1.00 66.34 59 ASP C C 1
ATOM 3503 O O . ASP C 1 17 ? 6.224 48.577 64.473 1.00 65.43 59 ASP C O 1
ATOM 3508 N N . PHE C 1 18 ? 6.108 46.341 64.275 1.00 65.19 60 PHE C N 1
ATOM 3509 C CA . PHE C 1 18 ? 6.301 46.388 62.835 1.00 60.96 60 PHE C CA 1
ATOM 3510 C C . PHE C 1 18 ? 5.011 46.839 62.152 1.00 57.94 60 PHE C C 1
ATOM 3511 O O . PHE C 1 18 ? 3.923 46.385 62.520 1.00 59.28 60 PHE C O 1
ATOM 3519 N N . PRO C 1 19 ? 5.098 47.732 61.167 1.00 56.92 61 PRO C N 1
ATOM 3520 C CA . PRO C 1 19 ? 3.882 48.221 60.505 1.00 55.81 61 PRO C CA 1
ATOM 3521 C C . PRO C 1 19 ? 3.133 47.095 59.808 1.00 53.09 61 PRO C C 1
ATOM 3522 O O . PRO C 1 19 ? 3.702 46.343 59.014 1.00 52.10 61 PRO C O 1
ATOM 3526 N N . THR C 1 20 ? 1.844 46.981 60.119 1.00 50.08 62 THR C N 1
ATOM 3527 C CA . THR C 1 20 ? 0.967 45.998 59.506 1.00 53.43 62 THR C CA 1
ATOM 3528 C C . THR C 1 20 ? -0.177 46.706 58.793 1.00 57.46 62 THR C C 1
ATOM 3529 O O . THR C 1 20 ? -0.452 47.885 59.033 1.00 58.17 62 THR C O 1
ATOM 3533 N N . TYR C 1 21 ? -0.848 45.966 57.909 1.00 56.66 63 TYR C N 1
ATOM 3534 C CA . TYR C 1 21 ? -1.932 46.549 57.125 1.00 56.10 63 TYR C CA 1
ATOM 3535 C C . TYR C 1 21 ? -3.126 46.900 58.005 1.00 56.47 63 TYR C C 1
ATOM 3536 O O . TYR C 1 21 ? -3.606 48.040 57.992 1.00 56.92 63 TYR C O 1
ATOM 3545 N N . PHE C 1 22 ? -3.620 45.931 58.779 1.00 53.66 64 PHE C N 1
ATOM 3546 C CA . PHE C 1 22 ? -4.786 46.167 59.622 1.00 53.15 64 PHE C CA 1
ATOM 3547 C C . PHE C 1 22 ? -4.501 47.142 60.756 1.00 55.00 64 PHE C C 1
ATOM 3548 O O . PHE C 1 22 ? -5.436 47.766 61.269 1.00 51.45 64 PHE C O 1
ATOM 3556 N N . GLY C 1 23 ? -3.241 47.287 61.159 1.00 60.48 65 GLY C N 1
ATOM 3557 C CA . GLY C 1 23 ? -2.891 48.216 62.214 1.00 60.83 65 GLY C CA 1
ATOM 3558 C C . GLY C 1 23 ? -2.533 47.541 63.521 1.00 55.29 65 GLY C C 1
ATOM 3559 O O . GLY C 1 23 ? -1.508 47.859 64.131 1.00 53.89 65 GLY C O 1
ATOM 3560 N N . ALA C 1 24 ? -3.371 46.608 63.960 1.00 54.74 66 ALA C N 1
ATOM 3561 C CA . ALA C 1 24 ? -3.124 45.925 65.219 1.00 56.93 66 ALA C CA 1
ATOM 3562 C C . ALA C 1 24 ? -1.909 45.008 65.092 1.00 57.86 66 ALA C C 1
ATOM 3563 O O . ALA C 1 24 ? -1.684 44.419 64.031 1.00 60.55 66 ALA C O 1
ATOM 3565 N N . PRO C 1 25 ? -1.103 44.880 66.146 1.00 58.17 67 PRO C N 1
ATOM 3566 C CA . PRO C 1 25 ? 0.048 43.969 66.084 1.00 57.66 67 PRO C CA 1
ATOM 3567 C C . PRO C 1 25 ? -0.401 42.535 65.848 1.00 59.76 67 PRO C C 1
ATOM 3568 O O . PRO C 1 25 ? -1.383 42.066 66.427 1.00 60.94 67 PRO C O 1
ATOM 3572 N N . GLY C 1 26 ? 0.331 41.839 64.982 1.00 59.33 68 GLY C N 1
ATOM 3573 C CA . GLY C 1 26 ? -0.006 40.471 64.646 1.00 59.20 68 GLY C CA 1
ATOM 3574 C C . GLY C 1 26 ? 0.966 39.455 65.206 1.00 55.58 68 GLY C C 1
ATOM 3575 O O . GLY C 1 26 ? 1.068 38.337 64.693 1.00 53.53 68 GLY C O 1
ATOM 3576 N N . ILE C 1 27 ? 1.690 39.832 66.256 1.00 58.72 69 ILE C N 1
ATOM 3577 C CA . ILE C 1 27 ? 2.633 38.931 66.911 1.00 57.74 69 ILE C CA 1
ATOM 3578 C C . ILE C 1 27 ? 2.715 39.307 68.383 1.00 57.31 69 ILE C C 1
ATOM 3579 O O . ILE C 1 27 ? 2.958 40.468 68.727 1.00 56.19 69 ILE C O 1
ATOM 3584 N N . GLU C 1 28 ? 2.501 38.322 69.253 1.00 59.20 70 GLU C N 1
ATOM 3585 C CA . GLU C 1 28 ? 2.615 38.511 70.694 1.00 58.10 70 GLU C CA 1
ATOM 3586 C C . GLU C 1 28 ? 3.189 37.240 71.296 1.00 55.60 70 GLU C C 1
ATOM 3587 O O . GLU C 1 28 ? 2.606 36.162 71.143 1.00 56.90 70 GLU C O 1
ATOM 3593 N N . ALA C 1 29 ? 4.323 37.368 71.976 1.00 57.65 71 ALA C N 1
ATOM 3594 C CA . ALA C 1 29 ? 5.021 36.240 72.572 1.00 59.06 71 ALA C CA 1
ATOM 3595 C C . ALA C 1 29 ? 4.719 36.146 74.061 1.00 63.55 71 ALA C C 1
ATOM 3596 O O . ALA C 1 29 ? 4.453 37.151 74.725 1.00 64.68 71 ALA C O 1
ATOM 3598 N N . VAL C 1 30 ? 4.763 34.922 74.582 1.00 63.85 72 VAL C N 1
ATOM 3599 C CA . VAL C 1 30 ? 4.591 34.660 76.005 1.00 65.97 72 VAL C CA 1
ATOM 3600 C C . VAL C 1 30 ? 5.690 33.709 76.454 1.00 69.82 72 VAL C C 1
ATOM 3601 O O . VAL C 1 30 ? 5.874 32.639 75.862 1.00 69.56 72 VAL C O 1
ATOM 3605 N N . GLN C 1 31 ? 6.415 34.101 77.497 1.00 68.21 73 GLN C N 1
ATOM 3606 C CA . GLN C 1 31 ? 7.507 33.290 78.017 1.00 68.18 73 GLN C CA 1
ATOM 3607 C C . GLN C 1 31 ? 6.946 32.072 78.739 1.00 73.66 73 GLN C C 1
ATOM 3608 O O . GLN C 1 31 ? 6.006 32.184 79.531 1.00 73.88 73 GLN C O 1
ATOM 3614 N N . ASN C 1 32 ? 7.530 30.907 78.470 1.00 75.99 74 ASN C N 1
ATOM 3615 C CA . ASN C 1 32 ? 6.978 29.647 78.937 1.00 81.13 74 ASN C CA 1
ATOM 3616 C C . ASN C 1 32 ? 8.104 28.745 79.423 1.00 85.33 74 ASN C C 1
ATOM 3617 O O . ASN C 1 32 ? 9.241 28.838 78.952 1.00 83.27 74 ASN C O 1
ATOM 3622 N N . PHE C 1 33 ? 7.772 27.886 80.394 1.00 90.27 75 PHE C N 1
ATOM 3623 C CA . PHE C 1 33 ? 8.691 26.934 81.015 1.00 89.32 75 PHE C CA 1
ATOM 3624 C C . PHE C 1 33 ? 9.758 27.626 81.856 1.00 90.42 75 PHE C C 1
ATOM 3625 O O . PHE C 1 33 ? 10.092 28.793 81.624 1.00 90.00 75 PHE C O 1
ATOM 3633 N N . ASN C 1 34 ? 10.293 26.911 82.841 1.00 91.15 76 ASN C N 1
ATOM 3634 C CA . ASN C 1 34 ? 11.385 27.394 83.665 1.00 89.90 76 ASN C CA 1
ATOM 3635 C C . ASN C 1 34 ? 12.702 26.831 83.132 1.00 87.20 76 ASN C C 1
ATOM 3636 O O . ASN C 1 34 ? 12.773 26.309 82.015 1.00 87.47 76 ASN C O 1
ATOM 3641 N N . PHE C 1 35 ? 13.762 26.930 83.934 1.00 82.58 77 PHE C N 1
ATOM 3642 C CA . PHE C 1 35 ? 15.097 26.529 83.502 1.00 81.15 77 PHE C CA 1
ATOM 3643 C C . PHE C 1 35 ? 15.606 25.334 84.301 1.00 84.61 77 PHE C C 1
ATOM 3644 O O . PHE C 1 35 ? 15.796 24.254 83.738 1.00 83.81 77 PHE C O 1
ATOM 3652 N N . LYS C 1 36 ? 15.828 25.488 85.604 1.00 83.23 78 LYS C N 1
ATOM 3653 C CA . LYS C 1 36 ? 16.571 24.484 86.354 1.00 79.54 78 LYS C CA 1
ATOM 3654 C C . LYS C 1 36 ? 15.773 23.225 86.649 1.00 79.47 78 LYS C C 1
ATOM 3655 O O . LYS C 1 36 ? 16.288 22.333 87.330 1.00 77.35 78 LYS C O 1
ATOM 3661 N N . GLU C 1 37 ? 14.551 23.117 86.138 1.00 80.24 79 GLU C N 1
ATOM 3662 C CA . GLU C 1 37 ? 13.794 21.880 86.263 1.00 82.19 79 GLU C CA 1
ATOM 3663 C C . GLU C 1 37 ? 14.031 20.952 85.078 1.00 83.56 79 GLU C C 1
ATOM 3664 O O . GLU C 1 37 ? 14.067 19.729 85.246 1.00 81.65 79 GLU C O 1
ATOM 3670 N N . HIS C 1 38 ? 14.206 21.515 83.882 1.00 84.85 80 HIS C N 1
ATOM 3671 C CA . HIS C 1 38 ? 14.575 20.735 82.707 1.00 82.74 80 HIS C CA 1
ATOM 3672 C C . HIS C 1 38 ? 15.612 21.488 81.883 1.00 81.09 80 HIS C C 1
ATOM 3673 O O . HIS C 1 38 ? 16.748 21.026 81.731 1.00 78.50 80 HIS C O 1
ATOM 3680 N N . GLY C 1 39 ? 15.234 22.648 81.353 1.00 79.60 81 GLY C N 1
ATOM 3681 C CA . GLY C 1 39 ? 16.159 23.470 80.598 1.00 77.21 81 GLY C CA 1
ATOM 3682 C C . GLY C 1 39 ? 15.600 23.973 79.284 1.00 76.85 81 GLY C C 1
ATOM 3683 O O . GLY C 1 39 ? 16.226 24.796 78.610 1.00 73.42 81 GLY C O 1
ATOM 3684 N N . PHE C 1 40 ? 14.419 23.488 78.910 1.00 79.15 82 PHE C N 1
ATOM 3685 C CA . PHE C 1 40 ? 13.798 23.856 77.640 1.00 74.45 82 PHE C CA 1
ATOM 3686 C C . PHE C 1 40 ? 13.183 25.243 77.774 1.00 76.83 82 PHE C C 1
ATOM 3687 O O . PHE C 1 40 ? 12.074 25.398 78.289 1.00 79.43 82 PHE C O 1
ATOM 3695 N N . ASN C 1 41 ? 13.906 26.259 77.310 1.00 74.76 83 ASN C N 1
ATOM 3696 C CA . ASN C 1 41 ? 13.393 27.624 77.303 1.00 74.64 83 ASN C CA 1
ATOM 3697 C C . ASN C 1 41 ? 12.548 27.829 76.053 1.00 72.90 83 ASN C C 1
ATOM 3698 O O . ASN C 1 41 ? 13.062 27.755 74.931 1.00 68.68 83 ASN C O 1
ATOM 3703 N N . LEU C 1 42 ? 11.256 28.088 76.241 1.00 74.06 84 LEU C N 1
ATOM 3704 C CA . LEU C 1 42 ? 10.316 28.090 75.132 1.00 69.67 84 LEU C CA 1
ATOM 3705 C C . LEU C 1 42 ? 9.370 29.275 75.229 1.00 70.21 84 LEU C C 1
ATOM 3706 O O . LEU C 1 42 ? 9.040 29.744 76.320 1.00 74.96 84 LEU C O 1
ATOM 3711 N N . PHE C 1 43 ? 8.956 29.767 74.063 1.00 67.46 85 PHE C N 1
ATOM 3712 C CA . PHE C 1 43 ? 8.006 30.864 73.957 1.00 66.45 85 PHE C CA 1
ATOM 3713 C C . PHE C 1 43 ? 6.814 30.395 73.139 1.00 65.88 85 PHE C C 1
ATOM 3714 O O . PHE C 1 43 ? 6.972 29.644 72.173 1.00 63.91 85 PHE C O 1
ATOM 3722 N N . THR C 1 44 ? 5.621 30.820 73.537 1.00 64.09 86 THR C N 1
ATOM 3723 C CA . THR C 1 44 ? 4.428 30.597 72.735 1.00 59.39 86 THR C CA 1
ATOM 3724 C C . THR C 1 44 ? 4.071 31.896 72.021 1.00 60.16 86 THR C C 1
ATOM 3725 O O . THR C 1 44 ? 4.202 32.987 72.584 1.00 58.21 86 THR C O 1
ATOM 3729 N N . LEU C 1 45 ? 3.675 31.775 70.760 1.00 57.19 87 LEU C N 1
ATOM 3730 C CA . LEU C 1 45 ? 3.478 32.924 69.891 1.00 53.07 87 LEU C CA 1
ATOM 3731 C C . LEU C 1 45 ? 2.016 33.025 69.476 1.00 53.00 87 LEU C C 1
ATOM 3732 O O . LEU C 1 45 ? 1.222 32.102 69.669 1.00 54.52 87 LEU C O 1
ATOM 3737 N N . THR C 1 46 ? 1.669 34.176 68.899 1.00 50.59 88 THR C N 1
ATOM 3738 C CA . THR C 1 46 ? 0.325 34.434 68.373 1.00 54.38 88 THR C CA 1
ATOM 3739 C C . THR C 1 46 ? 0.505 35.225 67.079 1.00 52.55 88 THR C C 1
ATOM 3740 O O . THR C 1 46 ? 0.553 36.458 67.092 1.00 51.95 88 THR C O 1
ATOM 3744 N N . LEU C 1 47 ? 0.608 34.508 65.965 1.00 54.70 89 LEU C N 1
ATOM 3745 C CA . LEU C 1 47 ? 0.930 35.104 64.676 1.00 50.93 89 LEU C CA 1
ATOM 3746 C C . LEU C 1 47 ? -0.333 35.348 63.863 1.00 52.16 89 LEU C C 1
ATOM 3747 O O . LEU C 1 47 ? -1.184 34.460 63.743 1.00 47.57 89 LEU C O 1
ATOM 3752 N N . ASN C 1 48 ? -0.449 36.552 63.312 1.00 53.53 90 ASN C N 1
ATOM 3753 C CA . ASN C 1 48 ? -1.388 36.800 62.230 1.00 49.23 90 ASN C CA 1
ATOM 3754 C C . ASN C 1 48 ? -0.727 36.390 60.921 1.00 48.52 90 ASN C C 1
ATOM 3755 O O . ASN C 1 48 ? 0.434 36.732 60.672 1.00 50.69 90 ASN C O 1
ATOM 3760 N N . GLU C 1 49 ? -1.462 35.649 60.090 1.00 48.04 91 GLU C N 1
ATOM 3761 C CA . GLU C 1 49 ? -0.866 35.043 58.904 1.00 46.36 91 GLU C CA 1
ATOM 3762 C C . GLU C 1 49 ? -0.298 36.070 57.933 1.00 44.25 91 GLU C C 1
ATOM 3763 O O . GLU C 1 49 ? 0.539 35.715 57.096 1.00 44.73 91 GLU C O 1
ATOM 3769 N N . HIS C 1 50 ? -0.722 37.331 58.021 1.00 43.74 92 HIS C N 1
ATOM 3770 C CA . HIS C 1 50 ? -0.266 38.377 57.103 1.00 45.26 92 HIS C CA 1
ATOM 3771 C C . HIS C 1 50 ? 0.292 39.535 57.928 1.00 45.77 92 HIS C C 1
ATOM 3772 O O . HIS C 1 50 ? -0.388 40.534 58.174 1.00 49.12 92 HIS C O 1
ATOM 3779 N N . THR C 1 51 ? 1.544 39.383 58.355 1.00 45.27 93 THR C N 1
ATOM 3780 C CA . THR C 1 51 ? 2.265 40.402 59.104 1.00 46.88 93 THR C CA 1
ATOM 3781 C C . THR C 1 51 ? 3.714 40.403 58.645 1.00 44.49 93 THR C C 1
ATOM 3782 O O . THR C 1 51 ? 4.354 39.348 58.610 1.00 45.85 93 THR C O 1
ATOM 3786 N N . GLY C 1 52 ? 4.224 41.582 58.301 1.00 42.48 94 GLY C N 1
ATOM 3787 C CA . GLY C 1 52 ? 5.597 41.694 57.853 1.00 46.93 94 GLY C CA 1
ATOM 3788 C C . GLY C 1 52 ? 5.846 40.886 56.594 1.00 46.27 94 GLY C C 1
ATOM 3789 O O . GLY C 1 52 ? 4.948 40.645 55.780 1.00 46.70 94 GLY C O 1
ATOM 3790 N N . THR C 1 53 ? 7.096 40.455 56.434 1.00 42.47 95 THR C N 1
ATOM 3791 C CA . THR C 1 53 ? 7.478 39.636 55.291 1.00 41.98 95 THR C CA 1
ATOM 3792 C C . THR C 1 53 ? 6.792 38.278 55.356 1.00 42.21 95 THR C C 1
ATOM 3793 O O . THR C 1 53 ? 7.314 37.339 55.966 1.00 47.00 95 THR C O 1
ATOM 3797 N N . HIS C 1 54 ? 5.624 38.166 54.736 1.00 41.75 96 HIS C N 1
ATOM 3798 C CA . HIS C 1 54 ? 4.843 36.939 54.725 1.00 43.50 96 HIS C CA 1
ATOM 3799 C C . HIS C 1 54 ? 4.555 36.523 53.286 1.00 46.64 96 HIS C C 1
ATOM 3800 O O . HIS C 1 54 ? 5.011 37.151 52.327 1.00 46.60 96 HIS C O 1
ATOM 3807 N N . VAL C 1 55 ? 3.784 35.448 53.143 1.00 43.85 97 VAL C N 1
ATOM 3808 C CA . VAL C 1 55 ? 3.458 34.868 51.847 1.00 40.18 97 VAL C CA 1
ATOM 3809 C C . VAL C 1 55 ? 1.947 34.890 51.674 1.00 43.79 97 VAL C C 1
ATOM 3810 O O . VAL C 1 55 ? 1.209 34.470 52.571 1.00 46.16 97 VAL C O 1
ATOM 3814 N N . ASP C 1 56 ? 1.491 35.384 50.525 1.00 42.32 98 ASP C N 1
ATOM 3815 C CA . ASP C 1 56 ? 0.075 35.344 50.168 1.00 40.22 98 ASP C CA 1
ATOM 3816 C C . ASP C 1 56 ? -0.172 34.081 49.356 1.00 42.90 98 ASP C C 1
ATOM 3817 O O . ASP C 1 56 ? 0.069 34.048 48.148 1.00 48.36 98 ASP C O 1
ATOM 3822 N N . ALA C 1 57 ? -0.648 33.033 50.022 1.00 40.78 99 ALA C N 1
ATOM 3823 C CA . ALA C 1 57 ? -1.006 31.812 49.329 1.00 42.36 99 ALA C CA 1
ATOM 3824 C C . ALA C 1 57 ? -2.246 32.045 48.469 1.00 46.61 99 ALA C C 1
ATOM 3825 O O . ALA C 1 57 ? -2.993 33.002 48.687 1.00 46.38 99 ALA C O 1
ATOM 3827 N N . PRO C 1 58 ? -2.476 31.194 47.465 1.00 47.03 100 PRO C N 1
ATOM 3828 C CA . PRO C 1 58 ? -3.719 31.311 46.684 1.00 45.61 100 PRO C CA 1
ATOM 3829 C C . PRO C 1 58 ? -4.978 31.204 47.526 1.00 47.27 100 PRO C C 1
ATOM 3830 O O . PRO C 1 58 ? -6.022 31.732 47.124 1.00 48.25 100 PRO C O 1
ATOM 3834 N N . LEU C 1 59 ? -4.913 30.544 48.685 1.00 48.73 101 LEU C N 1
ATOM 3835 C CA . LEU C 1 59 ? -6.069 30.453 49.569 1.00 47.82 101 LEU C CA 1
ATOM 3836 C C . LEU C 1 59 ? -6.405 31.788 50.222 1.00 47.41 101 LEU C C 1
ATOM 3837 O O . LEU C 1 59 ? -7.530 31.963 50.702 1.00 48.85 101 LEU C O 1
ATOM 3842 N N . HIS C 1 60 ? -5.463 32.737 50.231 1.00 46.91 102 HIS C N 1
ATOM 3843 C CA . HIS C 1 60 ? -5.670 33.994 50.945 1.00 45.38 102 HIS C CA 1
ATOM 3844 C C . HIS C 1 60 ? -6.844 34.786 50.385 1.00 49.78 102 HIS C C 1
ATOM 3845 O O . HIS C 1 60 ? -7.489 35.537 51.124 1.00 51.45 102 HIS C O 1
ATOM 3852 N N . PHE C 1 61 ? -7.140 34.636 49.093 1.00 52.81 103 PHE C N 1
ATOM 3853 C CA . PHE C 1 61 ? -8.231 35.367 48.457 1.00 48.46 103 PHE C CA 1
ATOM 3854 C C . PHE C 1 61 ? -9.130 34.433 47.654 1.00 50.92 103 PHE C C 1
ATOM 3855 O O . PHE C 1 61 ? -9.678 34.828 46.621 1.00 51.91 103 PHE C O 1
ATOM 3863 N N . SER C 1 62 ? -9.292 33.196 48.114 1.00 49.88 104 SER C N 1
ATOM 3864 C CA . SER C 1 62 ? -10.139 32.221 47.438 1.00 50.77 104 SER C CA 1
ATOM 3865 C C . SER C 1 62 ? -10.524 31.141 48.442 1.00 52.47 104 SER C C 1
ATOM 3866 O O . SER C 1 62 ? -10.063 31.134 49.586 1.00 51.86 104 SER C O 1
ATOM 3869 N N . ALA C 1 63 ? -11.390 30.228 48.003 1.00 52.11 105 ALA C N 1
ATOM 3870 C CA . ALA C 1 63 ? -11.755 29.057 48.788 1.00 51.91 105 ALA C CA 1
ATOM 3871 C C . ALA C 1 63 ? -11.133 27.771 48.273 1.00 52.72 105 ALA C C 1
ATOM 3872 O O . ALA C 1 63 ? -10.811 26.892 49.074 1.00 54.52 105 ALA C O 1
ATOM 3874 N N . ASP C 1 64 ? -10.953 27.646 46.959 1.00 55.62 106 ASP C N 1
ATOM 3875 C CA . ASP C 1 64 ? -10.347 26.468 46.358 1.00 54.63 106 ASP C CA 1
ATOM 3876 C C . ASP C 1 64 ? -8.845 26.608 46.150 1.00 51.30 106 ASP C C 1
ATOM 3877 O O . ASP C 1 64 ? -8.196 25.626 45.773 1.00 55.53 106 ASP C O 1
ATOM 3882 N N . GLY C 1 65 ? -8.283 27.792 46.384 1.00 48.88 107 GLY C N 1
ATOM 3883 C CA . GLY C 1 65 ? -6.870 27.997 46.148 1.00 50.16 107 GLY C CA 1
ATOM 3884 C C . GLY C 1 65 ? -5.995 27.179 47.077 1.00 49.16 107 GLY C C 1
ATOM 3885 O O . GLY C 1 65 ? -6.416 26.705 48.133 1.00 49.63 107 GLY C O 1
ATOM 3886 N N . GLN C 1 66 ? -4.742 27.014 46.661 1.00 47.87 108 GLN C N 1
ATOM 3887 C CA . GLN C 1 66 ? -3.788 26.237 47.437 1.00 50.32 108 GLN C CA 1
ATOM 3888 C C . GLN C 1 66 ? -3.377 26.987 48.699 1.00 50.13 108 GLN C C 1
ATOM 3889 O O . GLN C 1 66 ? -3.346 28.220 48.737 1.00 50.76 108 GLN C O 1
ATOM 3895 N N . SER C 1 67 ? -3.056 26.224 49.740 1.00 48.53 109 SER C N 1
ATOM 3896 C CA . SER C 1 67 ? -2.547 26.793 50.975 1.00 48.56 109 SER C CA 1
ATOM 3897 C C . SER C 1 67 ? -1.021 26.861 50.919 1.00 47.24 109 SER C C 1
ATOM 3898 O O . SER C 1 67 ? -0.388 26.417 49.957 1.00 47.78 109 SER C O 1
ATOM 3901 N N . VAL C 1 68 ? -0.420 27.424 51.971 1.00 47.86 110 VAL C N 1
ATOM 3902 C CA . VAL C 1 68 ? 1.025 27.638 51.980 1.00 47.13 110 VAL C CA 1
ATOM 3903 C C . VAL C 1 68 ? 1.779 26.316 51.916 1.00 45.88 110 VAL C C 1
ATOM 3904 O O . VAL C 1 68 ? 2.867 26.241 51.333 1.00 46.87 110 VAL C O 1
ATOM 3908 N N . ASP C 1 69 ? 1.222 25.257 52.505 1.00 45.55 111 ASP C N 1
ATOM 3909 C CA . ASP C 1 69 ? 1.858 23.947 52.449 1.00 49.22 111 ASP C CA 1
ATOM 3910 C C . ASP C 1 69 ? 1.674 23.265 51.102 1.00 49.63 111 ASP C C 1
ATOM 3911 O O . ASP C 1 69 ? 2.492 22.414 50.735 1.00 50.17 111 ASP C O 1
ATOM 3916 N N . GLU C 1 70 ? 0.625 23.616 50.362 1.00 51.94 112 GLU C N 1
ATOM 3917 C CA . GLU C 1 70 ? 0.331 23.001 49.076 1.00 49.91 112 GLU C CA 1
ATOM 3918 C C . GLU C 1 70 ? 0.995 23.718 47.908 1.00 49.39 112 GLU C C 1
ATOM 3919 O O . GLU C 1 70 ? 0.830 23.289 46.762 1.00 53.80 112 GLU C O 1
ATOM 3925 N N . ILE C 1 71 ? 1.731 24.791 48.167 1.00 46.26 113 ILE C N 1
ATOM 3926 C CA . ILE C 1 71 ? 2.515 25.437 47.110 1.00 45.67 113 ILE C CA 1
ATOM 3927 C C . ILE C 1 71 ? 3.693 24.537 46.750 1.00 50.48 113 ILE C C 1
ATOM 3928 O O . ILE C 1 71 ? 4.386 24.041 47.657 1.00 55.08 113 ILE C O 1
ATOM 3933 N N . PRO C 1 72 ? 3.951 24.282 45.468 1.00 51.28 114 PRO C N 1
ATOM 3934 C CA . PRO C 1 72 ? 5.081 23.419 45.102 1.00 47.02 114 PRO C CA 1
ATOM 3935 C C . PRO C 1 72 ? 6.403 23.996 45.588 1.00 46.41 114 PRO C C 1
ATOM 3936 O O . PRO C 1 72 ? 6.624 25.208 45.556 1.00 45.07 114 PRO C O 1
ATOM 3940 N N . VAL C 1 73 ? 7.283 23.104 46.052 1.00 45.91 115 VAL C N 1
ATOM 3941 C CA . VAL C 1 73 ? 8.595 23.531 46.532 1.00 46.49 115 VAL C CA 1
ATOM 3942 C C . VAL C 1 73 ? 9.390 24.177 45.404 1.00 48.97 115 VAL C C 1
ATOM 3943 O O . VAL C 1 73 ? 10.081 25.183 45.607 1.00 48.58 115 VAL C O 1
ATOM 3947 N N . GLY C 1 74 ? 9.295 23.618 44.194 1.00 48.62 116 GLY C N 1
ATOM 3948 C CA . GLY C 1 74 ? 9.956 24.227 43.054 1.00 44.23 116 GLY C CA 1
ATOM 39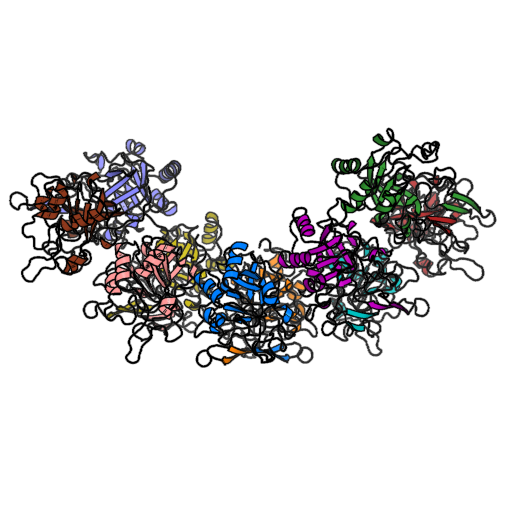49 C C . GLY C 1 74 ? 9.466 25.632 42.769 1.00 44.63 116 GLY C C 1
ATOM 3950 O O . GLY C 1 74 ? 10.231 26.478 42.300 1.00 45.69 116 GLY C O 1
ATOM 3951 N N . ASN C 1 75 ? 8.191 25.905 43.057 1.00 43.73 117 ASN C N 1
ATOM 3952 C CA . ASN C 1 75 ? 7.644 27.244 42.886 1.00 43.43 117 ASN C CA 1
ATOM 3953 C C . ASN C 1 75 ? 8.142 28.223 43.941 1.00 46.67 117 ASN C C 1
ATOM 3954 O O . ASN C 1 75 ? 7.837 29.415 43.843 1.00 45.41 117 ASN C O 1
ATOM 3959 N N . LEU C 1 76 ? 8.888 27.755 44.939 1.00 48.12 118 LEU C N 1
ATOM 3960 C CA . LEU C 1 76 ? 9.457 28.618 45.964 1.00 46.01 118 LEU C CA 1
ATOM 3961 C C . LEU C 1 76 ? 10.889 29.032 45.657 1.00 47.18 118 LEU C C 1
ATOM 3962 O O . LEU C 1 76 ? 11.484 29.785 46.433 1.00 47.95 118 LEU C O 1
ATOM 3967 N N . VAL C 1 77 ? 11.453 28.558 44.550 1.00 49.86 119 VAL C N 1
ATOM 3968 C CA . VAL C 1 77 ? 12.789 28.935 44.100 1.00 48.76 119 VAL C CA 1
ATOM 3969 C C . VAL C 1 77 ? 12.612 29.554 42.720 1.00 50.47 119 VAL C C 1
ATOM 3970 O O . VAL C 1 77 ? 12.450 28.838 41.724 1.00 53.35 119 VAL C O 1
ATOM 3974 N N . CYS C 1 78 ? 12.640 30.884 42.651 1.00 50.40 120 CYS C N 1
ATOM 3975 C CA . CYS C 1 78 ? 12.284 31.566 41.422 1.00 54.79 120 CYS C CA 1
ATOM 3976 C C . CYS C 1 78 ? 13.407 32.479 40.948 1.00 53.88 120 CYS C C 1
ATOM 3977 O O . CYS C 1 78 ? 14.027 33.174 41.761 1.00 51.23 120 CYS C O 1
ATOM 3980 N N . PRO C 1 79 ? 13.693 32.497 39.645 1.00 52.91 121 PRO C N 1
ATOM 3981 C CA . PRO C 1 79 ? 14.609 33.509 39.105 1.00 49.88 121 PRO C CA 1
ATOM 3982 C C . PRO C 1 79 ? 14.050 34.906 39.311 1.00 48.81 121 PRO C C 1
ATOM 3983 O O . PRO C 1 79 ? 13.010 35.261 38.747 1.00 49.97 121 PRO C O 1
ATOM 3987 N N . LEU C 1 80 ? 14.733 35.698 40.131 1.00 49.97 122 LEU C N 1
ATOM 3988 C CA . LEU C 1 80 ? 14.208 36.994 40.532 1.00 48.56 122 LEU C CA 1
ATOM 3989 C C . LEU C 1 80 ? 14.223 37.975 39.367 1.00 47.51 122 LEU C C 1
ATOM 3990 O O . LEU C 1 80 ? 15.144 37.981 38.546 1.00 50.51 122 LEU C O 1
ATOM 3995 N N . CYS C 1 81 ? 13.184 38.808 39.300 1.00 46.52 123 CYS C N 1
ATOM 3996 C CA . CYS C 1 81 ? 13.042 39.845 38.278 1.00 45.11 123 CYS C CA 1
ATOM 3997 C C . CYS C 1 81 ? 12.613 41.124 38.992 1.00 43.85 123 CYS C C 1
ATOM 3998 O O . CYS C 1 81 ? 11.421 41.359 39.203 1.00 44.91 123 CYS C O 1
ATOM 4001 N N . VAL C 1 82 ? 13.589 41.947 39.365 1.00 44.71 124 VAL C N 1
ATOM 4002 C CA . VAL C 1 82 ? 13.323 43.158 40.135 1.00 46.99 124 VAL C CA 1
ATOM 4003 C C . VAL C 1 82 ? 12.926 44.278 39.182 1.00 47.98 124 VAL C C 1
ATOM 4004 O O . VAL C 1 82 ? 13.680 44.628 38.268 1.00 48.04 124 VAL C O 1
ATOM 4008 N N . VAL C 1 83 ? 11.742 44.845 39.398 1.00 48.71 125 VAL C N 1
ATOM 4009 C CA . VAL C 1 83 ? 11.242 45.965 38.610 1.00 45.99 125 VAL C CA 1
ATOM 4010 C C . VAL C 1 83 ? 11.508 47.248 39.384 1.00 51.05 125 VAL C C 1
ATOM 4011 O O . VAL C 1 83 ? 11.129 47.365 40.556 1.00 53.32 125 VAL C O 1
ATOM 4015 N N . HIS C 1 84 ? 12.159 48.209 38.733 1.00 51.87 126 HIS C N 1
ATOM 4016 C CA . HIS C 1 84 ? 12.598 49.445 39.382 1.00 52.88 126 HIS C CA 1
ATOM 4017 C C . HIS C 1 84 ? 11.577 50.542 39.094 1.00 56.12 126 HIS C C 1
ATOM 4018 O O . HIS C 1 84 ? 11.656 51.241 38.084 1.00 58.00 126 HIS C O 1
ATOM 4025 N N . ILE C 1 85 ? 10.609 50.692 39.997 1.00 54.62 127 ILE C N 1
ATOM 4026 C CA . ILE C 1 85 ? 9.634 51.776 39.934 1.00 55.11 127 ILE C CA 1
ATOM 4027 C C . ILE C 1 85 ? 9.796 52.765 41.076 1.00 61.20 127 ILE C C 1
ATOM 4028 O O . ILE C 1 85 ? 8.997 53.708 41.186 1.00 64.88 127 ILE C O 1
ATOM 4033 N N . HIS C 1 86 ? 10.817 52.591 41.921 1.00 60.84 128 HIS C N 1
ATOM 4034 C CA . HIS C 1 86 ? 11.078 53.531 43.008 1.00 60.72 128 HIS C CA 1
ATOM 4035 C C . HIS C 1 86 ? 11.230 54.958 42.500 1.00 64.10 128 HIS C C 1
ATOM 4036 O O . HIS C 1 86 ? 10.970 55.915 43.239 1.00 64.90 128 HIS C O 1
ATOM 4043 N N . GLU C 1 87 ? 11.656 55.115 41.247 1.00 66.76 129 GLU C N 1
ATOM 4044 C CA . GLU C 1 87 ? 11.837 56.439 40.667 1.00 67.83 129 GLU C CA 1
ATOM 4045 C C . GLU C 1 87 ? 10.506 57.159 40.488 1.00 69.06 129 GLU C C 1
ATOM 4046 O O . GLU C 1 87 ? 10.426 58.380 40.664 1.00 71.33 129 GLU C O 1
ATOM 4052 N N . LYS C 1 88 ? 9.455 56.426 40.128 1.00 67.33 130 LYS C N 1
ATOM 4053 C CA . LYS C 1 88 ? 8.116 56.990 40.027 1.00 67.91 130 LYS C CA 1
ATOM 4054 C C . LYS C 1 88 ? 7.321 56.844 41.317 1.00 69.70 130 LYS C C 1
ATOM 4055 O O . LYS C 1 88 ? 6.189 57.333 41.391 1.00 71.95 130 LYS C O 1
ATOM 4061 N N . ALA C 1 89 ? 7.886 56.189 42.334 1.00 70.70 131 ALA C N 1
ATOM 4062 C CA . ALA C 1 89 ? 7.186 56.019 43.601 1.00 70.79 131 ALA C CA 1
ATOM 4063 C C . ALA C 1 89 ? 7.307 57.247 44.493 1.00 73.57 131 ALA C C 1
ATOM 4064 O O . ALA C 1 89 ? 6.389 57.535 45.269 1.00 72.56 131 ALA C O 1
ATOM 4066 N N . ALA C 1 90 ? 8.422 57.976 44.406 1.00 75.86 132 ALA C N 1
ATOM 4067 C CA . ALA C 1 90 ? 8.582 59.171 45.227 1.00 77.31 132 ALA C CA 1
ATOM 4068 C C . ALA C 1 90 ? 7.692 60.308 44.745 1.00 78.60 132 ALA C C 1
ATOM 4069 O O . ALA C 1 90 ? 7.240 61.126 45.555 1.00 78.37 132 ALA C O 1
ATOM 4071 N N . ALA C 1 91 ? 7.430 60.379 43.438 1.00 79.22 133 ALA C N 1
ATOM 4072 C CA . ALA C 1 91 ? 6.550 61.418 42.913 1.00 74.85 133 ALA C CA 1
ATOM 4073 C C . ALA C 1 91 ? 5.120 61.218 43.399 1.00 74.06 133 ALA C C 1
ATOM 4074 O O . ALA C 1 91 ? 4.457 62.172 43.824 1.00 73.92 133 ALA C O 1
ATOM 4076 N N . ASP C 1 92 ? 4.628 59.983 43.344 1.00 73.12 134 ASP C N 1
ATOM 4077 C CA . ASP C 1 92 ? 3.304 59.636 43.846 1.00 73.11 134 ASP C CA 1
ATOM 4078 C C . ASP C 1 92 ? 3.430 58.400 44.721 1.00 72.04 134 ASP C C 1
ATOM 4079 O O . ASP C 1 92 ? 3.813 57.331 44.234 1.00 69.52 134 ASP C O 1
ATOM 4084 N N . ALA C 1 93 ? 3.103 58.546 46.007 1.00 74.84 135 ALA C N 1
ATOM 4085 C CA . ALA C 1 93 ? 3.185 57.422 46.932 1.00 71.34 135 ALA C CA 1
ATOM 4086 C C . ALA C 1 93 ? 2.234 56.294 46.557 1.00 70.29 135 ALA C C 1
ATOM 4087 O O . ALA C 1 93 ? 2.422 55.162 47.015 1.00 69.82 135 ALA C O 1
ATOM 4089 N N . ASP C 1 94 ? 1.219 56.575 45.740 1.00 80.92 136 ASP C N 1
ATOM 4090 C CA . ASP C 1 94 ? 0.285 55.565 45.258 1.00 80.66 136 ASP C CA 1
ATOM 4091 C C . ASP C 1 94 ? 0.668 55.040 43.879 1.00 79.35 136 ASP C C 1
ATOM 4092 O O . ASP C 1 94 ? -0.211 54.709 43.076 1.00 79.89 136 ASP C O 1
ATOM 4097 N N . ALA C 1 95 ? 1.965 54.962 43.590 1.00 67.93 137 ALA C N 1
ATOM 4098 C CA . ALA C 1 95 ? 2.425 54.484 42.296 1.00 64.57 137 ALA C CA 1
ATOM 4099 C C . ALA C 1 95 ? 1.976 53.044 42.063 1.00 61.82 137 ALA C C 1
ATOM 4100 O O . ALA C 1 95 ? 1.616 52.315 42.991 1.00 61.33 137 ALA C O 1
ATOM 4102 N N . GLN C 1 96 ? 1.995 52.639 40.796 1.00 63.36 138 GLN C N 1
ATOM 4103 C CA . GLN C 1 96 ? 1.541 51.312 40.408 1.00 59.08 138 GLN C CA 1
ATOM 4104 C C . GLN C 1 96 ? 2.436 50.763 39.310 1.00 57.64 138 GLN C C 1
ATOM 4105 O O . GLN C 1 96 ? 2.754 51.473 38.352 1.00 60.85 138 GLN C O 1
ATOM 4111 N N . VAL C 1 97 ? 2.843 49.504 39.457 1.00 57.19 139 VAL C N 1
ATOM 4112 C CA . VAL C 1 97 ? 3.502 48.802 38.363 1.00 58.65 139 VAL C CA 1
ATOM 4113 C C . VAL C 1 97 ? 2.465 48.530 37.284 1.00 61.22 139 VAL C C 1
ATOM 4114 O O . VAL C 1 97 ? 1.456 47.861 37.529 1.00 60.95 139 VAL C O 1
ATOM 4118 N N . THR C 1 98 ? 2.701 49.058 36.092 1.00 60.71 140 THR C N 1
ATOM 4119 C CA . THR C 1 98 ? 1.779 48.948 34.976 1.00 63.04 140 THR C CA 1
ATOM 4120 C C . THR C 1 98 ? 2.455 48.235 33.813 1.00 64.55 140 THR C C 1
ATOM 4121 O O . THR C 1 98 ? 3.682 48.082 33.800 1.00 61.64 140 THR C O 1
ATOM 4125 N N . PRO C 1 99 ? 1.684 47.754 32.833 1.00 65.56 141 PRO C N 1
ATOM 4126 C CA . PRO C 1 99 ? 2.310 47.200 31.622 1.00 64.92 141 PRO C CA 1
ATOM 4127 C C . PRO C 1 99 ? 3.289 48.152 30.958 1.00 65.56 141 PRO C C 1
ATOM 4128 O O . PRO C 1 99 ? 4.240 47.698 30.309 1.00 67.59 141 PRO C O 1
ATOM 4132 N N . ASP C 1 100 ? 3.089 49.465 31.105 1.00 64.37 142 ASP C N 1
ATOM 4133 C CA . ASP C 1 100 ? 4.102 50.419 30.667 1.00 65.06 142 ASP C CA 1
ATOM 4134 C C . ASP C 1 100 ? 5.414 50.212 31.411 1.00 64.97 142 ASP C C 1
ATOM 4135 O O . ASP C 1 100 ? 6.491 50.462 30.856 1.00 65.62 142 ASP C O 1
ATOM 4140 N N . ASP C 1 101 ? 5.347 49.757 32.663 1.00 64.98 143 ASP C N 1
ATOM 4141 C CA . ASP C 1 101 ? 6.540 49.459 33.443 1.00 63.47 143 ASP C CA 1
ATOM 4142 C C . ASP C 1 101 ? 7.070 48.052 33.205 1.00 63.19 143 ASP C C 1
ATOM 4143 O O . ASP C 1 101 ? 8.267 47.815 33.406 1.00 64.28 143 ASP C O 1
ATOM 4148 N N . LEU C 1 102 ? 6.217 47.117 32.786 1.00 63.90 144 LEU C N 1
ATOM 4149 C CA . LEU C 1 102 ? 6.647 45.739 32.576 1.00 64.98 144 LEU C CA 1
ATOM 4150 C C . LEU C 1 102 ? 7.198 45.503 31.177 1.00 68.08 144 LEU C C 1
ATOM 4151 O O . LEU C 1 102 ? 8.188 44.781 31.021 1.00 69.12 144 LEU C O 1
ATOM 4156 N N . LYS C 1 103 ? 6.578 46.092 30.154 1.00 66.25 145 LYS C N 1
ATOM 4157 C CA . LYS C 1 103 ? 7.034 45.889 28.784 1.00 67.58 145 LYS C CA 1
ATOM 4158 C C . LYS C 1 103 ? 8.408 46.493 28.522 1.00 68.77 145 LYS C C 1
ATOM 4159 O O . LYS C 1 103 ? 8.972 46.259 27.448 1.00 73.80 145 LYS C O 1
ATOM 4165 N N . ALA C 1 104 ? 8.957 47.255 29.468 1.00 66.10 146 ALA C N 1
ATOM 4166 C CA . ALA C 1 104 ? 10.295 47.817 29.329 1.00 63.41 146 ALA C CA 1
ATOM 4167 C C . ALA C 1 104 ? 11.372 46.891 29.882 1.00 63.94 146 ALA C C 1
ATOM 4168 O O . ALA C 1 104 ? 12.471 46.819 29.321 1.00 64.90 146 ALA C O 1
ATOM 4170 N N . TRP C 1 105 ? 11.079 46.183 30.977 1.00 64.53 147 TRP C N 1
ATOM 4171 C CA . TRP C 1 105 ? 12.050 45.246 31.535 1.00 59.88 147 TRP C CA 1
ATOM 4172 C C . TRP C 1 105 ? 12.345 44.113 30.561 1.00 57.23 147 TRP C C 1
ATOM 4173 O O . TRP C 1 105 ? 13.487 43.651 30.461 1.00 56.48 147 TRP C O 1
ATOM 4184 N N . ILE C 1 106 ? 11.324 43.656 29.832 1.00 60.17 148 ILE C N 1
ATOM 4185 C CA . ILE C 1 106 ? 11.513 42.569 28.875 1.00 58.23 148 ILE C CA 1
ATOM 4186 C C . ILE C 1 106 ? 12.456 42.997 27.759 1.00 60.40 148 ILE C C 1
ATOM 4187 O O . ILE C 1 106 ? 13.245 42.193 27.249 1.00 57.91 148 ILE C O 1
ATOM 4192 N N . SER C 1 107 ? 12.393 44.269 27.363 1.00 61.78 149 SER C N 1
ATOM 4193 C CA . SER C 1 107 ? 13.263 44.769 26.306 1.00 66.44 149 SER C CA 1
ATOM 4194 C C . SER C 1 107 ? 14.672 45.071 26.797 1.00 63.98 149 SER C C 1
ATOM 4195 O O . SER C 1 107 ? 15.608 45.064 25.990 1.00 68.08 149 SER C O 1
ATOM 4198 N N . ALA C 1 108 ? 14.847 45.331 28.092 1.00 60.66 150 ALA C N 1
ATOM 4199 C CA . ALA C 1 108 ? 16.162 45.650 28.633 1.00 58.20 150 ALA C CA 1
ATOM 4200 C C . ALA C 1 108 ? 16.917 44.411 29.099 1.00 55.44 150 ALA C C 1
ATOM 4201 O O . ALA C 1 108 ? 18.134 44.321 28.903 1.00 56.24 150 ALA C O 1
ATOM 4203 N N . HIS C 1 109 ? 16.221 43.450 29.709 1.00 56.95 151 HIS C N 1
ATOM 4204 C CA . HIS C 1 109 ? 16.868 42.270 30.266 1.00 54.06 151 HIS C CA 1
ATOM 4205 C C . HIS C 1 109 ? 16.549 40.979 29.526 1.00 54.30 151 HIS C C 1
ATOM 4206 O O . HIS C 1 109 ? 17.338 40.033 29.609 1.00 54.40 151 HIS C O 1
ATOM 4213 N N . GLY C 1 110 ? 15.427 40.911 28.814 1.00 55.09 152 GLY C N 1
ATOM 4214 C CA . GLY C 1 110 ? 15.071 39.723 28.076 1.00 57.97 152 GLY C CA 1
ATOM 4215 C C . GLY C 1 110 ? 13.703 39.194 28.456 1.00 58.61 152 GLY C C 1
ATOM 4216 O O . GLY C 1 110 ? 13.001 39.769 29.294 1.00 59.29 152 GLY C O 1
ATOM 4217 N N . PRO C 1 111 ? 13.298 38.082 27.842 1.00 55.48 153 PRO C N 1
ATOM 4218 C CA . PRO C 1 111 ? 11.985 37.507 28.152 1.00 55.24 153 PRO C CA 1
ATOM 4219 C C . PRO C 1 111 ? 11.891 37.086 29.611 1.00 54.95 153 PRO C C 1
ATOM 4220 O O . PRO C 1 111 ? 12.873 36.667 30.226 1.00 55.59 153 PRO C O 1
ATOM 4224 N N . ILE C 1 112 ? 10.688 37.214 30.163 1.00 53.68 154 ILE C N 1
ATOM 4225 C CA . ILE C 1 112 ? 10.426 36.834 31.549 1.00 49.81 154 ILE C CA 1
ATOM 4226 C C . ILE C 1 112 ? 10.586 35.325 31.678 1.00 50.78 154 ILE C C 1
ATOM 4227 O O . ILE C 1 112 ? 9.883 34.568 30.991 1.00 53.33 154 ILE C O 1
ATOM 4232 N N . PRO C 1 113 ? 11.497 34.843 32.522 1.00 51.55 155 PRO C N 1
ATOM 4233 C CA . PRO C 1 113 ? 11.664 33.395 32.680 1.00 47.81 155 PRO C CA 1
ATOM 4234 C C . PRO C 1 113 ? 10.411 32.749 33.249 1.00 50.94 155 PRO C C 1
ATOM 4235 O O . PRO C 1 113 ? 9.591 33.388 33.913 1.00 52.32 155 PRO C O 1
ATOM 4239 N N . ASP C 1 114 ? 10.266 31.457 32.971 1.00 49.61 156 ASP C N 1
ATOM 4240 C CA . ASP C 1 114 ? 9.134 30.706 33.492 1.00 50.42 156 ASP C CA 1
ATOM 4241 C C . ASP C 1 114 ? 9.285 30.502 34.994 1.00 56.78 156 ASP C C 1
ATOM 4242 O O . ASP C 1 114 ? 10.382 30.242 35.495 1.00 53.27 156 ASP C O 1
ATOM 4247 N N . GLY C 1 115 ? 8.172 30.627 35.713 1.00 60.19 157 GLY C N 1
ATOM 4248 C CA . GLY C 1 115 ? 8.202 30.488 37.159 1.00 55.13 157 GLY C CA 1
ATOM 4249 C C . GLY C 1 115 ? 9.043 31.529 37.860 1.00 55.54 157 GLY C C 1
ATOM 4250 O O . GLY C 1 115 ? 9.583 31.258 38.938 1.00 52.91 157 GLY C O 1
ATOM 4251 N N . ALA C 1 116 ? 9.173 32.717 37.276 1.00 55.03 158 ALA C N 1
ATOM 4252 C CA . ALA C 1 116 ? 9.974 33.776 37.867 1.00 52.58 158 ALA C CA 1
ATOM 4253 C C . ALA C 1 116 ? 9.191 34.477 38.975 1.00 50.85 158 ALA C C 1
ATOM 4254 O O . ALA C 1 116 ? 8.018 34.189 39.227 1.00 50.08 158 ALA C O 1
ATOM 4256 N N . CYS C 1 117 ? 9.853 35.414 39.651 1.00 48.97 159 CYS C N 1
ATOM 4257 C CA . CYS C 1 117 ? 9.240 36.221 40.700 1.00 47.00 159 CYS C CA 1
ATOM 4258 C C . CYS C 1 117 ? 9.401 37.688 40.327 1.00 48.14 159 CYS C C 1
ATOM 4259 O O . CYS C 1 117 ? 10.523 38.206 40.295 1.00 50.41 159 CYS C O 1
ATOM 4262 N N . VAL C 1 118 ? 8.284 38.354 40.045 1.00 45.52 160 VAL C N 1
ATOM 4263 C CA . VAL C 1 118 ? 8.285 39.761 39.661 1.00 45.72 160 VAL C CA 1
ATOM 4264 C C . VAL C 1 118 ? 8.270 40.580 40.948 1.00 46.91 160 VAL C C 1
ATOM 4265 O O . VAL C 1 118 ? 7.225 40.764 41.573 1.00 49.02 160 VAL C O 1
ATOM 4269 N N . ALA C 1 119 ? 9.440 41.074 41.345 1.00 45.78 161 ALA C N 1
ATOM 4270 C CA . ALA C 1 119 ? 9.575 41.865 42.559 1.00 48.06 161 ALA C CA 1
ATOM 4271 C C . ALA C 1 119 ? 9.482 43.350 42.238 1.00 50.09 161 ALA C C 1
ATOM 4272 O O . ALA C 1 119 ? 10.050 43.822 41.249 1.00 52.73 161 ALA C O 1
ATOM 4274 N N . MET C 1 120 ? 8.763 44.085 43.084 1.00 47.15 162 MET C N 1
ATOM 4275 C CA . MET C 1 120 ? 8.577 45.520 42.916 1.00 49.02 162 MET C CA 1
ATOM 4276 C C . MET C 1 120 ? 9.524 46.267 43.845 1.00 52.23 162 MET C C 1
ATOM 4277 O O . MET C 1 120 ? 9.453 46.111 45.068 1.00 54.75 162 MET C O 1
ATOM 4282 N N . HIS C 1 121 ? 10.403 47.078 43.263 1.00 52.13 163 HIS C N 1
ATOM 4283 C CA . HIS C 1 121 ? 11.292 47.956 44.019 1.00 48.53 163 HIS C CA 1
ATOM 4284 C C . HIS C 1 121 ? 10.697 49.358 43.959 1.00 51.45 163 HIS C C 1
ATOM 4285 O O . HIS C 1 121 ? 10.813 50.051 42.945 1.00 54.77 163 HIS C O 1
ATOM 4292 N N . SER C 1 122 ? 10.074 49.781 45.058 1.00 52.96 164 SER C N 1
ATOM 4293 C CA . SER C 1 122 ? 9.496 51.115 45.158 1.00 54.41 164 SER C CA 1
ATOM 4294 C C . SER C 1 122 ? 10.176 51.970 46.220 1.00 57.46 164 SER C C 1
ATOM 4295 O O . SER C 1 122 ? 9.667 53.047 46.551 1.00 58.25 164 SER C O 1
ATOM 4298 N N . GLY C 1 123 ? 11.313 51.529 46.754 1.00 57.96 165 GLY C N 1
ATOM 4299 C CA . GLY C 1 123 ? 11.984 52.281 47.798 1.00 55.95 165 GLY C CA 1
ATOM 4300 C C . GLY C 1 123 ? 11.199 52.379 49.085 1.00 54.19 165 GLY C C 1
ATOM 4301 O O . GLY C 1 123 ? 11.288 53.393 49.785 1.00 56.06 165 GLY C O 1
ATOM 4302 N N . TRP C 1 124 ? 10.427 51.345 49.417 1.00 53.08 166 TRP C N 1
ATOM 4303 C CA . TRP C 1 124 ? 9.550 51.365 50.579 1.00 55.71 166 TRP C CA 1
ATOM 4304 C C . TRP C 1 124 ? 10.077 50.552 51.753 1.00 57.26 166 TRP C C 1
ATOM 4305 O O . TRP C 1 124 ? 9.701 50.834 52.896 1.00 57.38 166 TRP C O 1
ATOM 4316 N N . ALA C 1 125 ? 10.935 49.559 51.501 1.00 58.05 167 ALA C N 1
ATOM 4317 C CA . ALA C 1 125 ? 11.400 48.687 52.576 1.00 56.60 167 ALA C CA 1
ATOM 4318 C C . ALA C 1 125 ? 12.226 49.446 53.606 1.00 57.46 167 ALA C C 1
ATOM 4319 O O . ALA C 1 125 ? 12.281 49.043 54.774 1.00 57.40 167 ALA C O 1
ATOM 4321 N N . GLY C 1 126 ? 12.871 50.537 53.202 1.00 56.78 168 GLY C N 1
ATOM 4322 C CA . GLY C 1 126 ? 13.635 51.347 54.126 1.00 51.10 168 GLY C CA 1
ATOM 4323 C C . GLY C 1 126 ? 12.823 52.260 55.013 1.00 51.80 168 GLY C C 1
ATOM 4324 O O . GLY C 1 126 ? 13.399 53.036 55.780 1.00 53.41 168 GLY C O 1
ATOM 4325 N N . LYS C 1 127 ? 11.494 52.191 54.934 1.00 51.70 169 LYS C N 1
ATOM 4326 C CA . LYS C 1 127 ? 10.613 53.041 55.723 1.00 54.38 169 LYS C CA 1
ATOM 4327 C C . LYS C 1 127 ? 9.913 52.280 56.842 1.00 55.07 169 LYS C C 1
ATOM 4328 O O . LYS C 1 127 ? 8.993 52.822 57.464 1.00 52.34 169 LYS C O 1
ATOM 4334 N N . THR C 1 128 ? 10.328 51.041 57.117 1.00 56.28 170 THR C N 1
ATOM 4335 C CA . THR C 1 128 ? 9.671 50.240 58.144 1.00 57.02 170 THR C CA 1
ATOM 4336 C C . THR C 1 128 ? 9.835 50.830 59.538 1.00 60.60 170 THR C C 1
ATOM 4337 O O . THR C 1 128 ? 9.005 50.562 60.413 1.00 59.58 170 THR C O 1
ATOM 4341 N N . GLY C 1 129 ? 10.878 51.624 59.765 1.00 64.36 171 GLY C N 1
ATOM 4342 C CA . GLY C 1 129 ? 11.114 52.206 61.071 1.00 64.41 171 GLY C CA 1
ATOM 4343 C C . GLY C 1 129 ? 10.119 53.285 61.443 1.00 66.96 171 GLY C C 1
ATOM 4344 O O . GLY C 1 129 ? 9.458 53.198 62.483 1.00 70.98 171 GLY C O 1
ATOM 4345 N N . GLY C 1 130 ? 10.002 54.307 60.601 1.00 68.05 172 GLY C N 1
ATOM 4346 C CA . GLY C 1 130 ? 9.113 55.419 60.862 1.00 68.05 172 GLY C CA 1
ATOM 4347 C C . GLY C 1 130 ? 7.679 55.120 60.474 1.00 66.38 172 GLY C C 1
ATOM 4348 O O . GLY C 1 130 ? 7.256 53.967 60.364 1.00 66.36 172 GLY C O 1
ATOM 4349 N N . ALA C 1 131 ? 6.919 56.193 60.265 1.00 62.72 173 ALA C N 1
ATOM 4350 C CA . ALA C 1 131 ? 5.515 56.097 59.891 1.00 61.52 173 ALA C CA 1
ATOM 4351 C C . ALA C 1 131 ? 5.295 56.148 58.385 1.00 60.48 173 ALA C C 1
ATOM 4352 O O . ALA C 1 131 ? 4.153 56.001 57.936 1.00 58.95 173 ALA C O 1
ATOM 4354 N N . GLY C 1 132 ? 6.352 56.352 57.596 1.00 60.22 174 GLY C N 1
ATOM 4355 C CA . GLY C 1 132 ? 6.206 56.414 56.152 1.00 61.46 174 GLY C CA 1
ATOM 4356 C C . GLY C 1 132 ? 5.808 55.101 55.512 1.00 63.89 174 GLY C C 1
ATOM 4357 O O . GLY C 1 132 ? 5.314 55.102 54.379 1.00 64.74 174 GLY C O 1
ATOM 4358 N N . TYR C 1 133 ? 6.014 53.982 56.209 1.00 61.13 175 TYR C N 1
ATOM 4359 C CA . TYR C 1 133 ? 5.628 52.685 55.662 1.00 56.45 175 TYR C CA 1
ATOM 4360 C C . TYR C 1 133 ? 4.112 52.564 55.563 1.00 59.58 175 TYR C C 1
ATOM 4361 O O . TYR C 1 133 ? 3.576 52.172 54.520 1.00 62.76 175 TYR C O 1
ATOM 4370 N N . ARG C 1 134 ? 3.404 52.894 56.645 1.00 60.67 176 ARG C N 1
ATOM 4371 C CA . ARG C 1 134 ? 1.947 52.892 56.598 1.00 57.82 176 ARG C CA 1
ATOM 4372 C C . ARG C 1 134 ? 1.425 54.010 55.706 1.00 59.65 176 ARG C C 1
ATOM 4373 O O . ARG C 1 134 ? 0.485 53.803 54.929 1.00 59.59 176 ARG C O 1
ATOM 4381 N N . ASN C 1 135 ? 2.026 55.198 55.802 1.00 60.97 177 ASN C N 1
ATOM 4382 C CA . ASN C 1 135 ? 1.624 56.366 55.019 1.00 61.02 177 ASN C CA 1
ATOM 4383 C C . ASN C 1 135 ? 0.147 56.697 55.216 1.00 61.72 177 ASN C C 1
ATOM 4384 O O . ASN C 1 135 ? -0.528 57.152 54.289 1.00 63.09 177 ASN C O 1
ATOM 4389 N N . ALA C 1 136 ? -0.362 56.467 56.423 1.00 60.52 178 ALA C N 1
ATOM 4390 C CA . ALA C 1 136 ? -1.751 56.781 56.723 1.00 61.43 178 ALA C CA 1
ATOM 4391 C C . ALA C 1 136 ? -1.965 58.289 56.721 1.00 64.65 178 ALA C C 1
ATOM 4392 O O . ALA C 1 136 ? -1.156 59.050 57.260 1.00 66.73 178 ALA C O 1
ATOM 4394 N N . ASP C 1 137 ? -3.061 58.718 56.107 1.00 65.47 179 ASP C N 1
ATOM 4395 C CA . ASP C 1 137 ? -3.368 60.135 55.976 1.00 65.41 179 ASP C CA 1
ATOM 4396 C C . ASP C 1 137 ? -4.286 60.561 57.124 1.00 69.48 179 ASP C C 1
ATOM 4397 O O . ASP C 1 137 ? -4.327 59.918 58.177 1.00 68.97 179 ASP C O 1
ATOM 4402 N N . SER C 1 138 ? -5.033 61.649 56.934 1.00 67.17 180 SER C N 1
ATOM 4403 C CA . SER C 1 138 ? -5.945 62.141 57.957 1.00 64.25 180 SER C CA 1
ATOM 4404 C C . SER C 1 138 ? -7.228 61.325 58.053 1.00 64.51 180 SER C C 1
ATOM 4405 O O . SER C 1 138 ? -7.992 61.517 59.004 1.00 67.48 180 SER C O 1
ATOM 4408 N N . GLU C 1 139 ? -7.482 60.430 57.100 1.00 64.74 181 GLU C N 1
ATOM 4409 C CA . GLU C 1 139 ? -8.657 59.571 57.126 1.00 65.02 181 GLU C CA 1
ATOM 4410 C C . GLU C 1 139 ? -8.314 58.099 57.308 1.00 67.48 181 GLU C C 1
ATOM 4411 O O . GLU C 1 139 ? -9.220 57.259 57.282 1.00 67.55 181 GLU C O 1
ATOM 4417 N N . GLY C 1 140 ? -7.037 57.763 57.484 1.00 65.63 182 GLY C N 1
ATOM 4418 C CA . GLY C 1 140 ? -6.620 56.401 57.718 1.00 63.92 182 GLY C CA 1
ATOM 4419 C C . GLY C 1 140 ? -6.284 55.604 56.475 1.00 65.97 182 GLY C C 1
ATOM 4420 O O . GLY C 1 140 ? -5.635 54.558 56.586 1.00 70.58 182 GLY C O 1
ATOM 4421 N N . LYS C 1 141 ? -6.704 56.062 55.298 1.00 67.51 183 LYS C N 1
ATOM 4422 C CA . LYS C 1 141 ? -6.422 55.338 54.065 1.00 67.98 183 LYS C CA 1
ATOM 4423 C C . LYS C 1 141 ? -4.937 55.437 53.734 1.00 63.41 183 LYS C C 1
ATOM 4424 O O . LYS C 1 141 ? -4.399 56.538 53.576 1.00 60.95 183 LYS C O 1
ATOM 4430 N N . MET C 1 142 ? -4.279 54.286 53.629 1.00 61.58 184 MET C N 1
ATOM 4431 C CA . MET C 1 142 ? -2.842 54.245 53.417 1.00 60.75 184 MET C CA 1
ATOM 4432 C C . MET C 1 142 ? -2.490 54.728 52.011 1.00 62.86 184 MET C C 1
ATOM 4433 O O . MET C 1 142 ? -3.348 54.876 51.135 1.00 64.34 184 MET C O 1
ATOM 4438 N N . HIS C 1 143 ? -1.190 54.979 51.800 1.00 63.45 185 HIS C N 1
ATOM 4439 C CA . HIS C 1 143 ? -0.684 55.526 50.548 1.00 63.00 185 HIS C CA 1
ATOM 4440 C C . HIS C 1 143 ? 0.690 54.914 50.256 1.00 62.16 185 HIS C C 1
ATOM 4441 O O . HIS C 1 143 ? 1.732 55.557 50.368 1.00 61.57 185 HIS C O 1
ATOM 4448 N N . PHE C 1 144 ? 0.695 53.642 49.872 1.00 57.07 186 PHE C N 1
ATOM 4449 C CA . PHE C 1 144 ? 1.917 52.963 49.478 1.00 55.59 186 PHE C CA 1
ATOM 4450 C C . PHE C 1 144 ? 1.738 52.346 48.099 1.00 56.20 186 PHE C C 1
ATOM 4451 O O . PHE C 1 144 ? 0.611 52.049 47.692 1.00 56.50 186 PHE C O 1
ATOM 4459 N N . PRO C 1 145 ? 2.833 52.154 47.350 1.00 56.58 187 PRO C N 1
ATOM 4460 C CA . PRO C 1 145 ? 2.711 51.605 45.991 1.00 57.69 187 PRO C CA 1
ATOM 4461 C C . PRO C 1 145 ? 2.210 50.169 45.960 1.00 56.73 187 PRO C C 1
ATOM 4462 O O . PRO C 1 145 ? 1.945 49.564 47.004 1.00 57.19 187 PRO C O 1
ATOM 4466 N N . GLY C 1 146 ? 2.079 49.616 44.757 1.00 57.81 188 GLY C N 1
ATOM 4467 C CA . GLY C 1 146 ? 1.603 48.258 44.585 1.00 55.16 188 GLY C CA 1
ATOM 4468 C C . GLY C 1 146 ? 1.343 47.926 43.131 1.00 54.77 188 GLY C C 1
ATOM 4469 O O . GLY C 1 146 ? 1.223 48.828 42.299 1.00 57.31 188 GLY C O 1
ATOM 4470 N N . PHE C 1 147 ? 1.254 46.639 42.809 1.00 52.79 189 PHE C N 1
ATOM 4471 C CA . PHE C 1 147 ? 1.029 46.228 41.431 1.00 52.52 189 PHE C CA 1
ATOM 4472 C C . PHE C 1 147 ? -0.371 46.621 40.970 1.00 55.12 189 PHE C C 1
ATOM 4473 O O . PHE C 1 147 ? -1.321 46.666 41.756 1.00 55.37 189 PHE C O 1
ATOM 4481 N N . HIS C 1 148 ? -0.489 46.910 39.678 1.00 56.91 190 HIS C N 1
ATOM 4482 C CA . HIS C 1 148 ? -1.778 47.208 39.074 1.00 56.92 190 HIS C CA 1
ATOM 4483 C C . HIS C 1 148 ? -2.410 45.927 38.542 1.00 56.61 190 HIS C C 1
ATOM 4484 O O . HIS C 1 148 ? -1.718 44.966 38.199 1.00 55.00 190 HIS C O 1
ATOM 4491 N N . VAL C 1 149 ? -3.744 45.923 38.482 1.00 56.50 191 VAL C N 1
ATOM 4492 C CA . VAL C 1 149 ? -4.467 44.716 38.089 1.00 56.16 191 VAL C CA 1
ATOM 4493 C C . VAL C 1 149 ? -4.149 44.344 36.645 1.00 61.54 191 VAL C C 1
ATOM 4494 O O . VAL C 1 149 ? -4.056 43.159 36.300 1.00 62.58 191 VAL C O 1
ATOM 4498 N N . GLU C 1 150 ? -3.966 45.345 35.780 1.00 61.70 192 GLU C N 1
ATOM 4499 C CA . GLU C 1 150 ? -3.573 45.060 34.404 1.00 61.40 192 GLU C CA 1
ATOM 4500 C C . GLU C 1 150 ? -2.157 44.504 34.335 1.00 60.28 192 GLU C C 1
ATOM 4501 O O . GLU C 1 150 ? -1.830 43.755 33.407 1.00 61.26 192 GLU C O 1
ATOM 4507 N N . ALA C 1 151 ? -1.311 44.856 35.306 1.00 59.82 193 ALA C N 1
ATOM 4508 C CA . ALA C 1 151 ? 0.045 44.321 35.346 1.00 58.75 193 ALA C CA 1
ATOM 4509 C C . ALA C 1 151 ? 0.038 42.817 35.583 1.00 59.36 193 ALA C C 1
ATOM 4510 O O . ALA C 1 151 ? 0.803 42.077 34.952 1.00 60.95 193 ALA C O 1
ATOM 4512 N N . ALA C 1 152 ? -0.816 42.348 36.494 1.00 58.30 194 ALA C N 1
ATOM 4513 C CA . ALA C 1 152 ? -0.886 40.919 36.775 1.00 57.69 194 ALA C CA 1
ATOM 4514 C C . ALA C 1 152 ? -1.512 40.156 35.615 1.00 60.41 194 ALA C C 1
ATOM 4515 O O . ALA C 1 152 ? -1.088 39.037 35.302 1.00 60.57 194 ALA C O 1
ATOM 4517 N N . GLN C 1 153 ? -2.518 40.745 34.964 1.00 62.14 195 GLN C N 1
ATOM 4518 C CA . GLN C 1 153 ? -3.245 40.030 33.920 1.00 63.01 195 GLN C CA 1
ATOM 4519 C C . GLN C 1 153 ? -2.343 39.701 32.736 1.00 61.00 195 GLN C C 1
ATOM 4520 O O . GLN C 1 153 ? -2.476 38.634 32.125 1.00 62.28 195 GLN C O 1
ATOM 4526 N N . MET C 1 154 ? -1.417 40.601 32.396 1.00 58.32 196 MET C N 1
ATOM 4527 C CA . MET C 1 154 ? -0.452 40.288 31.348 1.00 61.90 196 MET C CA 1
ATOM 4528 C C . MET C 1 154 ? 0.523 39.208 31.801 1.00 66.82 196 MET C C 1
ATOM 4529 O O . MET C 1 154 ? 0.977 38.400 30.982 1.00 67.09 196 MET C O 1
ATOM 4534 N N . LEU C 1 155 ? 0.843 39.168 33.097 1.00 63.89 197 LEU C N 1
ATOM 4535 C CA . LEU C 1 155 ? 1.712 38.124 33.626 1.00 59.89 197 LEU C CA 1
ATOM 4536 C C . LEU C 1 155 ? 1.039 36.757 33.629 1.00 60.32 197 LEU C C 1
ATOM 4537 O O . LEU C 1 155 ? 1.737 35.737 33.612 1.00 62.36 197 LEU C O 1
ATOM 4542 N N . ILE C 1 156 ? -0.295 36.711 33.654 1.00 58.07 198 ILE C N 1
ATOM 4543 C CA . ILE C 1 156 ? -0.992 35.428 33.646 1.00 60.83 198 ILE C CA 1
ATOM 4544 C C . ILE C 1 156 ? -0.923 34.793 32.262 1.00 69.29 198 ILE C C 1
ATOM 4545 O O . ILE C 1 156 ? -0.710 33.582 32.128 1.00 73.81 198 ILE C O 1
ATOM 4550 N N . GLU C 1 157 ? -1.077 35.601 31.213 1.00 69.93 199 GLU C N 1
ATOM 4551 C CA . GLU C 1 157 ? -1.210 35.086 29.856 1.00 71.66 199 GLU C CA 1
ATOM 4552 C C . GLU C 1 157 ? 0.119 35.043 29.109 1.00 71.91 199 GLU C C 1
ATOM 4553 O O . GLU C 1 157 ? 0.463 34.018 28.512 1.00 72.41 199 GLU C O 1
ATOM 4559 N N . GLU C 1 158 ? 0.877 36.142 29.131 1.00 71.16 200 GLU C N 1
ATOM 4560 C CA . GLU C 1 158 ? 2.067 36.229 28.290 1.00 70.89 200 GLU C CA 1
ATOM 4561 C C . GLU C 1 158 ? 3.223 35.396 28.832 1.00 72.34 200 GLU C C 1
ATOM 4562 O O . GLU C 1 158 ? 4.031 34.886 28.049 1.00 76.94 200 GLU C O 1
ATOM 4568 N N . THR C 1 159 ? 3.326 35.248 30.150 1.00 69.52 201 THR C N 1
ATOM 4569 C CA . THR C 1 159 ? 4.398 34.473 30.763 1.00 67.84 201 THR C CA 1
ATOM 4570 C C . THR C 1 159 ? 3.804 33.488 31.763 1.00 68.00 201 THR C C 1
ATOM 4571 O O . THR C 1 159 ? 2.588 33.435 31.971 1.00 68.50 201 THR C O 1
ATOM 4575 N N . GLY C 1 160 ? 4.677 32.700 32.386 1.00 66.25 202 GLY C N 1
ATOM 4576 C CA . GLY C 1 160 ? 4.246 31.711 33.352 1.00 65.34 202 GLY C CA 1
ATOM 4577 C C . GLY C 1 160 ? 4.907 31.855 34.707 1.00 61.39 202 GLY C C 1
ATOM 4578 O O . GLY C 1 160 ? 5.235 30.854 35.352 1.00 55.28 202 GLY C O 1
ATOM 4579 N N . ALA C 1 161 ? 5.110 33.094 35.150 1.00 61.68 203 ALA C N 1
ATOM 4580 C CA . ALA C 1 161 ? 5.678 33.331 36.468 1.00 55.76 203 ALA C CA 1
ATOM 4581 C C . ALA C 1 161 ? 4.741 32.803 37.552 1.00 58.06 203 ALA C C 1
ATOM 4582 O O . ALA C 1 161 ? 3.533 32.653 37.351 1.00 61.17 203 ALA C O 1
ATOM 4584 N N . VAL C 1 162 ? 5.317 32.517 38.716 1.00 54.54 204 VAL C N 1
ATOM 4585 C CA . VAL C 1 162 ? 4.566 31.913 39.808 1.00 51.69 204 VAL C CA 1
ATOM 4586 C C . VAL C 1 162 ? 4.495 32.792 41.049 1.00 48.00 204 VAL C C 1
ATOM 4587 O O . VAL C 1 162 ? 3.647 32.534 41.920 1.00 50.71 204 VAL C O 1
ATOM 4591 N N . ALA C 1 163 ? 5.336 33.814 41.179 1.00 44.87 205 ALA C N 1
ATOM 4592 C CA . ALA C 1 163 ? 5.376 34.632 42.380 1.00 46.31 205 ALA C CA 1
ATOM 4593 C C . ALA C 1 163 ? 5.416 36.106 42.008 1.00 46.36 205 ALA C C 1
ATOM 4594 O O . ALA C 1 163 ? 6.008 36.493 40.997 1.00 51.70 205 ALA C O 1
ATOM 4596 N N . MET C 1 164 ? 4.775 36.926 42.839 1.00 42.31 206 MET C N 1
ATOM 4597 C CA . MET C 1 164 ? 4.764 38.376 42.670 1.00 45.70 206 MET C CA 1
ATOM 4598 C C . MET C 1 164 ? 5.112 39.015 44.006 1.00 43.07 206 MET C C 1
ATOM 4599 O O . MET C 1 164 ? 4.305 38.987 44.941 1.00 45.51 206 MET C O 1
ATOM 4604 N N . ALA C 1 165 ? 6.302 39.597 44.092 1.00 42.04 207 ALA C N 1
ATOM 4605 C CA . ALA C 1 165 ? 6.808 40.171 45.327 1.00 45.20 207 ALA C CA 1
ATOM 4606 C C . ALA C 1 165 ? 6.705 41.691 45.303 1.00 47.58 207 ALA C C 1
ATOM 4607 O O . ALA C 1 165 ? 6.857 42.328 44.258 1.00 47.20 207 ALA C O 1
ATOM 4609 N N . VAL C 1 166 ? 6.437 42.265 46.476 1.00 48.38 208 VAL C N 1
ATOM 4610 C CA . VAL C 1 166 ? 6.391 43.708 46.661 1.00 46.59 208 VAL C CA 1
ATOM 4611 C C . VAL C 1 166 ? 7.203 44.061 47.899 1.00 46.34 208 VAL C C 1
ATOM 4612 O O . VAL C 1 166 ? 7.408 43.238 48.794 1.00 49.05 208 VAL C O 1
ATOM 4616 N N . ASP C 1 167 ? 7.678 45.306 47.936 1.00 47.19 209 ASP C N 1
ATOM 4617 C CA . ASP C 1 167 ? 8.347 45.845 49.111 1.00 45.95 209 ASP C CA 1
ATOM 4618 C C . ASP C 1 167 ? 7.409 46.688 49.966 1.00 49.01 209 ASP C C 1
ATOM 4619 O O . ASP C 1 167 ? 7.872 47.498 50.775 1.00 49.61 209 ASP C O 1
ATOM 4624 N N . THR C 1 168 ? 6.102 46.515 49.796 1.00 46.70 210 THR C N 1
ATOM 4625 C CA . THR C 1 168 ? 5.089 47.244 50.544 1.00 45.67 210 THR C CA 1
ATOM 4626 C C . THR C 1 168 ? 4.191 46.253 51.285 1.00 44.59 210 THR C C 1
ATOM 4627 O O . THR C 1 168 ? 4.445 45.045 51.310 1.00 44.11 210 THR C O 1
ATOM 4631 N N . LEU C 1 169 ? 3.122 46.780 51.885 1.00 45.60 211 LEU C N 1
ATOM 4632 C CA . LEU C 1 169 ? 2.239 45.949 52.698 1.00 45.38 211 LEU C CA 1
ATOM 4633 C C . LEU C 1 169 ? 1.378 45.032 51.839 1.00 45.73 211 LEU C C 1
ATOM 4634 O O . LEU C 1 169 ? 1.190 43.857 52.175 1.00 49.70 211 LEU C O 1
ATOM 4639 N N . SER C 1 170 ? 0.839 45.548 50.739 1.00 45.45 212 SER C N 1
ATOM 4640 C CA . SER C 1 170 ? -0.114 44.815 49.921 1.00 47.26 212 SER C CA 1
ATOM 4641 C C . SER C 1 170 ? 0.392 44.689 48.491 1.00 48.81 212 SER C C 1
ATOM 4642 O O . SER C 1 170 ? 1.225 45.474 48.030 1.00 48.60 212 SER C O 1
ATOM 4645 N N . LEU C 1 171 ? -0.122 43.673 47.791 1.00 47.62 213 LEU C N 1
ATOM 4646 C CA . LEU C 1 171 ? 0.156 43.547 46.364 1.00 45.11 213 LEU C CA 1
ATOM 4647 C C . LEU C 1 171 ? -0.481 44.685 45.579 1.00 47.64 213 LEU C C 1
ATOM 4648 O O . LEU C 1 171 ? 0.071 45.124 44.564 1.00 50.82 213 LEU C O 1
ATOM 4653 N N . ASP C 1 172 ? -1.636 45.165 46.026 1.00 45.77 214 ASP C N 1
ATOM 4654 C CA . ASP C 1 172 ? -2.229 46.384 45.503 1.00 48.51 214 ASP C CA 1
ATOM 4655 C C . ASP C 1 172 ? -1.673 47.589 46.253 1.00 51.02 214 ASP C C 1
ATOM 4656 O O . ASP C 1 172 ? -1.081 47.464 47.327 1.00 53.57 214 ASP C O 1
ATOM 4661 N N . HIS C 1 173 ? -1.875 48.769 45.674 1.00 53.90 215 HIS C N 1
ATOM 4662 C CA . HIS C 1 173 ? -1.369 49.985 46.290 1.00 55.63 215 HIS C CA 1
ATOM 4663 C C . HIS C 1 173 ? -2.209 50.345 47.516 1.00 56.42 215 HIS C C 1
ATOM 4664 O O . HIS C 1 173 ? -3.140 49.632 47.903 1.00 55.42 215 HIS C O 1
ATOM 4671 N N . GLY C 1 174 ? -1.865 51.474 48.133 1.00 56.81 216 GLY C N 1
ATOM 4672 C CA . GLY C 1 174 ? -2.457 51.892 49.382 1.00 57.23 216 GLY C CA 1
ATOM 4673 C C . GLY C 1 174 ? -3.969 52.004 49.358 1.00 57.78 216 GLY C C 1
ATOM 4674 O O . GLY C 1 174 ? -4.683 51.188 49.949 1.00 57.90 216 GLY C O 1
ATOM 4675 N N . PRO C 1 175 ? -4.492 53.023 48.667 1.00 58.74 217 PRO C N 1
ATOM 4676 C CA . PRO C 1 175 ? -5.941 53.277 48.705 1.00 57.40 217 PRO C CA 1
ATOM 4677 C C . PRO C 1 175 ? -6.768 52.277 47.910 1.00 59.02 217 PRO C C 1
ATOM 4678 O O . PRO C 1 175 ? -7.860 52.613 47.441 1.00 60.45 217 PRO C O 1
ATOM 4682 N N . SER C 1 176 ? -6.272 51.052 47.753 1.00 59.86 218 SER C N 1
ATOM 4683 C CA . SER C 1 176 ? -7.015 50.024 47.036 1.00 55.31 218 SER C CA 1
ATOM 4684 C C . SER C 1 176 ? -8.223 49.591 47.858 1.00 54.22 218 SER C C 1
ATOM 4685 O O . SER C 1 176 ? -8.081 49.175 49.012 1.00 55.17 218 SER C O 1
ATOM 4688 N N . ALA C 1 177 ? -9.410 49.689 47.264 1.00 53.07 219 ALA C N 1
ATOM 4689 C CA . ALA C 1 177 ? -10.653 49.343 47.939 1.00 49.50 219 ALA C CA 1
ATOM 4690 C C . ALA C 1 177 ? -11.222 48.003 47.493 1.00 50.15 219 ALA C C 1
ATOM 4691 O O . ALA C 1 177 ? -12.261 47.585 48.012 1.00 54.22 219 ALA C O 1
ATOM 4693 N N . ASP C 1 178 ? -10.570 47.320 46.553 1.00 50.98 220 ASP C N 1
ATOM 4694 C CA . ASP C 1 178 ? -11.083 46.065 46.018 1.00 48.77 220 ASP C CA 1
ATOM 4695 C C . ASP C 1 178 ? -10.061 44.940 45.961 1.00 49.61 220 ASP C C 1
ATOM 4696 O O . ASP C 1 178 ? -10.471 43.780 45.827 1.00 49.69 220 ASP C O 1
ATOM 4701 N N . PHE C 1 179 ? -8.762 45.233 46.056 1.00 48.90 221 PHE C N 1
ATOM 4702 C CA . PHE C 1 179 ? -7.708 44.221 45.960 1.00 48.38 221 PHE C CA 1
ATOM 4703 C C . PHE C 1 179 ? -7.806 43.458 44.638 1.00 48.97 221 PHE C C 1
ATOM 4704 O O . PHE C 1 179 ? -7.817 42.226 44.601 1.00 47.13 221 PHE C O 1
ATOM 4712 N N . ALA C 1 180 ? -7.877 44.217 43.541 1.00 49.29 222 ALA C N 1
ATOM 4713 C CA . ALA C 1 180 ? -8.051 43.610 42.225 1.00 46.31 222 ALA C CA 1
ATOM 4714 C C . ALA C 1 180 ? -6.856 42.744 41.848 1.00 45.30 222 ALA C C 1
ATOM 4715 O O . ALA C 1 180 ? -7.015 41.706 41.195 1.00 47.22 222 ALA C O 1
ATOM 4717 N N . THR C 1 181 ? -5.649 43.155 42.245 1.00 45.61 223 THR C N 1
ATOM 4718 C CA . THR C 1 181 ? -4.475 42.328 41.987 1.00 45.40 223 THR C CA 1
ATOM 4719 C C . THR C 1 181 ? -4.532 41.034 42.789 1.00 44.49 223 THR C C 1
ATOM 4720 O O . THR C 1 181 ? -4.104 39.979 42.307 1.00 46.42 223 THR C O 1
ATOM 4724 N N . HIS C 1 182 ? -5.063 41.094 44.012 1.00 46.92 224 HIS C N 1
ATOM 4725 C CA . HIS C 1 182 ? -5.213 39.884 44.813 1.00 46.32 224 HIS C CA 1
ATOM 4726 C C . HIS C 1 182 ? -6.199 38.917 44.171 1.00 46.09 224 HIS C C 1
ATOM 4727 O O . HIS C 1 182 ? -5.944 37.709 44.107 1.00 45.27 224 HIS C O 1
ATOM 4734 N N . TYR C 1 183 ? -7.330 39.431 43.685 1.00 47.16 225 TYR C N 1
ATOM 4735 C CA . TYR C 1 183 ? -8.350 38.589 43.074 1.00 46.37 225 TYR C CA 1
ATOM 4736 C C . TYR C 1 183 ? -7.988 38.132 41.667 1.00 47.60 225 TYR C C 1
ATOM 4737 O O . TYR C 1 183 ? -8.703 37.296 41.105 1.00 50.02 225 TYR C O 1
ATOM 4746 N N . ALA C 1 184 ? -6.910 38.653 41.086 1.00 47.01 226 ALA C N 1
ATOM 4747 C CA . ALA C 1 184 ? -6.494 38.268 39.744 1.00 46.30 226 ALA C CA 1
ATOM 4748 C C . ALA C 1 184 ? -5.283 37.352 39.720 1.00 45.77 226 ALA C C 1
ATOM 4749 O O . ALA C 1 184 ? -5.194 36.492 38.841 1.00 46.63 226 ALA C O 1
ATOM 4751 N N . TRP C 1 185 ? -4.360 37.507 40.670 1.00 45.00 227 TRP C N 1
ATOM 4752 C CA . TRP C 1 185 ? -3.125 36.732 40.706 1.00 45.48 227 TRP C CA 1
ATOM 4753 C C . TRP C 1 185 ? -3.230 35.498 41.595 1.00 48.21 227 TRP C C 1
ATOM 4754 O O . TRP C 1 185 ? -2.707 34.436 41.242 1.00 51.12 227 TRP C O 1
ATOM 4765 N N . LEU C 1 186 ? -3.895 35.617 42.749 1.00 47.95 228 LEU C N 1
ATOM 4766 C CA . LEU C 1 186 ? -3.953 34.489 43.679 1.00 48.13 228 LEU C CA 1
ATOM 4767 C C . LEU C 1 186 ? -4.851 33.359 43.188 1.00 48.02 228 LEU C C 1
ATOM 4768 O O . LEU C 1 186 ? -4.417 32.194 43.240 1.00 50.43 228 LEU C O 1
ATOM 4773 N N . PRO C 1 187 ? -6.083 33.600 42.719 1.00 44.55 229 PRO C N 1
ATOM 4774 C CA . PRO C 1 187 ? -6.947 32.468 42.334 1.00 44.16 229 PRO C CA 1
ATOM 4775 C C . PRO C 1 187 ? -6.383 31.597 41.222 1.00 48.42 229 PRO C C 1
ATOM 4776 O O . PRO C 1 187 ? -6.862 30.471 41.041 1.00 48.44 229 PRO C O 1
ATOM 4780 N N . THR C 1 188 ? -5.385 32.072 40.473 1.00 50.77 230 THR C N 1
ATOM 4781 C CA . THR C 1 188 ? -4.765 31.287 39.412 1.00 47.88 230 THR C CA 1
ATOM 4782 C C . THR C 1 188 ? -3.631 30.403 39.921 1.00 55.90 230 THR C C 1
ATOM 4783 O O . THR C 1 188 ? -2.719 30.071 39.151 1.00 57.78 230 THR C O 1
ATOM 4787 N N . ASN C 1 189 ? -3.668 30.015 41.199 1.00 64.66 231 ASN C N 1
ATOM 4788 C CA . ASN C 1 189 ? -2.630 29.184 41.814 1.00 62.73 231 ASN C CA 1
ATOM 4789 C C . ASN C 1 189 ? -1.253 29.835 41.699 1.00 60.20 231 ASN C C 1
ATOM 4790 O O . ASN C 1 189 ? -0.239 29.161 41.503 1.00 64.18 231 ASN C O 1
ATOM 4795 N N . ARG C 1 190 ? -1.219 31.159 41.819 1.00 54.25 232 ARG C N 1
ATOM 4796 C CA . ARG C 1 190 ? 0.018 31.930 41.838 1.00 51.43 232 ARG C CA 1
ATOM 4797 C C . ARG C 1 190 ? 0.069 32.702 43.147 1.00 50.27 232 ARG C C 1
ATOM 4798 O O . ARG C 1 190 ? -0.850 33.470 43.452 1.00 51.95 232 ARG C O 1
ATOM 4806 N N . TYR C 1 191 ? 1.131 32.500 43.918 1.00 48.68 233 TYR C N 1
ATOM 4807 C CA . TYR C 1 191 ? 1.228 33.117 45.231 1.00 48.93 233 TYR C CA 1
ATOM 4808 C C . TYR C 1 191 ? 1.952 34.458 45.152 1.00 49.35 233 TYR C C 1
ATOM 4809 O O . TYR C 1 191 ? 2.608 34.785 44.161 1.00 49.82 233 TYR C O 1
ATOM 4818 N N . GLY C 1 192 ? 1.819 35.240 46.225 1.00 46.73 234 GLY C N 1
ATOM 4819 C CA . GLY C 1 192 ? 2.419 36.551 46.284 1.00 43.28 234 GLY C CA 1
ATOM 4820 C C . GLY C 1 192 ? 3.217 36.739 47.560 1.00 44.49 234 GLY C C 1
ATOM 4821 O O . GLY C 1 192 ? 3.013 36.051 48.561 1.00 47.96 234 GLY C O 1
ATOM 4822 N N . ILE C 1 193 ? 4.140 37.694 47.501 1.00 41.27 235 ILE C N 1
ATOM 4823 C CA . ILE C 1 193 ? 4.997 38.053 48.622 1.00 38.41 235 ILE C CA 1
ATOM 4824 C C . ILE C 1 193 ? 4.765 39.521 48.947 1.00 43.91 235 ILE C C 1
ATOM 4825 O O . ILE C 1 193 ? 4.572 40.341 48.043 1.00 47.08 235 ILE C O 1
ATOM 4830 N N . GLU C 1 194 ? 4.779 39.850 50.235 1.00 44.50 236 GLU C N 1
ATOM 4831 C CA . GLU C 1 194 ? 4.591 41.220 50.681 1.00 42.81 236 GLU C CA 1
ATOM 4832 C C . GLU C 1 194 ? 5.641 41.572 51.725 1.00 43.02 236 GLU C C 1
ATOM 4833 O O . GLU C 1 194 ? 6.107 40.710 52.477 1.00 44.52 236 GLU C O 1
ATOM 4839 N N . ASN C 1 195 ? 6.016 42.853 51.747 1.00 45.40 237 ASN C N 1
ATOM 4840 C CA . ASN C 1 195 ? 7.023 43.382 52.670 1.00 44.71 237 ASN C CA 1
ATOM 4841 C C . ASN C 1 195 ? 8.377 42.701 52.468 1.00 46.67 237 ASN C C 1
ATOM 4842 O O . ASN C 1 195 ? 8.985 42.181 53.406 1.00 49.19 237 ASN C O 1
ATOM 4847 N N . LEU C 1 196 ? 8.853 42.714 51.226 1.00 48.80 238 LEU C N 1
ATOM 4848 C CA . LEU C 1 196 ? 10.173 42.192 50.900 1.00 47.71 238 LEU C CA 1
ATOM 4849 C C . LEU C 1 196 ? 11.220 43.277 51.123 1.00 49.14 238 LEU C C 1
ATOM 4850 O O . LEU C 1 196 ? 11.027 44.428 50.718 1.00 49.81 238 LEU C O 1
ATOM 4855 N N . ALA C 1 197 ? 12.321 42.907 51.767 1.00 50.41 239 ALA C N 1
ATOM 4856 C CA . ALA C 1 197 ? 13.392 43.829 52.111 1.00 53.74 239 ALA C CA 1
ATOM 4857 C C . ALA C 1 197 ? 14.573 43.645 51.172 1.00 56.09 239 ALA C C 1
ATOM 4858 O O . ALA C 1 197 ? 14.689 42.631 50.494 1.00 55.74 239 ALA C O 1
ATOM 4860 N N . ASN C 1 198 ? 15.450 44.653 51.140 1.00 56.47 240 ASN C N 1
ATOM 4861 C CA . ASN C 1 198 ? 16.737 44.588 50.438 1.00 59.63 240 ASN C CA 1
ATOM 4862 C C . ASN C 1 198 ? 16.585 44.341 48.939 1.00 58.14 240 ASN C C 1
ATOM 4863 O O . ASN C 1 198 ? 17.449 43.719 48.315 1.00 58.44 240 ASN C O 1
ATOM 4868 N N . LEU C 1 199 ? 15.499 44.827 48.336 1.00 59.43 241 LEU C N 1
ATOM 4869 C CA . LEU C 1 199 ? 15.362 44.706 46.889 1.00 57.65 241 LEU C CA 1
ATOM 4870 C C . LEU C 1 199 ? 16.278 45.669 46.145 1.00 56.25 241 LEU C C 1
ATOM 4871 O O . LEU C 1 199 ? 16.516 45.479 44.947 1.00 58.77 241 LEU C O 1
ATOM 4876 N N . ASP C 1 200 ? 16.801 46.690 46.827 1.00 53.30 242 ASP C N 1
ATOM 4877 C CA . ASP C 1 200 ? 17.760 47.608 46.227 1.00 55.34 242 ASP C CA 1
ATOM 4878 C C . ASP C 1 200 ? 19.173 47.045 46.182 1.00 58.52 242 ASP C C 1
ATOM 4879 O O . ASP C 1 200 ? 20.039 47.644 45.535 1.00 63.98 242 ASP C O 1
ATOM 4884 N N . LYS C 1 201 ? 19.427 45.920 46.850 1.00 56.56 243 LYS C N 1
ATOM 4885 C CA . LYS C 1 201 ? 20.751 45.313 46.891 1.00 54.88 243 LYS C CA 1
ATOM 4886 C C . LYS C 1 201 ? 20.805 43.992 46.130 1.00 55.13 243 LYS C C 1
ATOM 4887 O O . LYS C 1 201 ? 21.697 43.175 46.377 1.00 57.49 243 LYS C O 1
ATOM 4893 N N . VAL C 1 202 ? 19.869 43.766 45.214 1.00 56.80 244 VAL C N 1
ATOM 4894 C CA . VAL C 1 202 ? 19.860 42.559 44.391 1.00 55.83 244 VAL C CA 1
ATOM 4895 C C . VAL C 1 202 ? 19.756 42.968 42.926 1.00 58.24 244 VAL C C 1
ATOM 4896 O O . VAL C 1 202 ? 19.145 44.001 42.615 1.00 58.96 244 VAL C O 1
ATOM 4900 N N . PRO C 1 203 ? 20.337 42.208 42.001 1.00 56.88 245 PRO C N 1
ATOM 4901 C CA . PRO C 1 203 ? 20.231 42.571 40.585 1.00 54.82 245 PRO C CA 1
ATOM 4902 C C . PRO C 1 203 ? 18.834 42.312 40.046 1.00 54.74 245 PRO C C 1
ATOM 4903 O O . PRO C 1 203 ? 18.108 41.436 40.524 1.00 52.55 245 PRO C O 1
ATOM 4907 N N . ALA C 1 204 ? 18.461 43.097 39.033 1.00 52.36 246 ALA C N 1
ATOM 4908 C CA . ALA C 1 204 ? 17.146 42.939 38.422 1.00 48.51 246 ALA C CA 1
ATOM 4909 C C . ALA C 1 204 ? 17.009 41.594 37.721 1.00 47.76 246 ALA C C 1
ATOM 4910 O O . ALA C 1 204 ? 15.902 41.051 37.636 1.00 49.32 246 ALA C O 1
ATOM 4912 N N . SER C 1 205 ? 18.111 41.043 37.219 1.00 48.08 247 SER C N 1
ATOM 4913 C CA . SER C 1 205 ? 18.101 39.748 36.558 1.00 49.82 247 SER C CA 1
ATOM 4914 C C . SER C 1 205 ? 19.362 38.985 36.934 1.00 49.67 247 SER C C 1
ATOM 4915 O O . SER C 1 205 ? 20.395 39.580 37.250 1.00 49.64 247 SER C O 1
ATOM 4918 N N . GLY C 1 206 ? 19.265 37.657 36.898 1.00 49.48 248 GLY C N 1
ATOM 4919 C CA . GLY C 1 206 ? 20.366 36.783 37.225 1.00 48.57 248 GLY C CA 1
ATOM 4920 C C . GLY C 1 206 ? 20.354 36.250 38.643 1.00 48.63 248 GLY C C 1
ATOM 4921 O O . GLY C 1 206 ? 21.037 35.258 38.922 1.00 45.57 248 GLY C O 1
ATOM 4922 N N . ALA C 1 207 ? 19.599 36.877 39.540 1.00 49.46 249 ALA C N 1
ATOM 4923 C CA . ALA C 1 207 ? 19.534 36.446 40.927 1.00 47.00 249 ALA C CA 1
ATOM 4924 C C . ALA C 1 207 ? 18.414 35.432 41.124 1.00 49.07 249 ALA C C 1
ATOM 4925 O O . ALA C 1 207 ? 17.400 35.451 40.423 1.00 54.54 249 ALA C O 1
ATOM 4927 N N . THR C 1 208 ? 18.611 34.543 42.094 1.00 50.18 250 THR C N 1
ATOM 4928 C CA . THR C 1 208 ? 17.642 33.511 42.433 1.00 49.29 250 THR C CA 1
ATOM 4929 C C . THR C 1 208 ? 17.097 33.772 43.830 1.00 49.73 250 THR C C 1
ATOM 4930 O O . THR C 1 208 ? 17.868 33.939 44.781 1.00 50.83 250 THR C O 1
ATOM 4934 N N . LEU C 1 209 ? 15.773 33.804 43.950 1.00 47.59 251 LEU C N 1
ATOM 4935 C CA . LEU C 1 209 ? 15.100 34.084 45.212 1.00 45.82 251 LEU C CA 1
ATOM 4936 C C . LEU C 1 209 ? 14.678 32.771 45.861 1.00 46.19 251 LEU C C 1
ATOM 4937 O O . LEU C 1 209 ? 13.915 31.999 45.271 1.00 48.39 251 LEU C O 1
ATOM 4942 N N . ILE C 1 210 ? 15.173 32.524 47.070 1.00 44.92 252 ILE C N 1
ATOM 4943 C CA . ILE C 1 210 ? 14.816 31.343 47.847 1.00 41.34 252 ILE C CA 1
ATOM 4944 C C . ILE C 1 210 ? 13.713 31.749 48.815 1.00 41.52 252 ILE C C 1
ATOM 4945 O O . ILE C 1 210 ? 13.965 32.450 49.800 1.00 43.73 252 ILE C O 1
ATOM 4950 N N . VAL C 1 211 ? 12.489 31.312 48.539 1.00 39.92 253 VAL C N 1
ATOM 4951 C CA . VAL C 1 211 ? 11.317 31.694 49.317 1.00 41.43 253 VAL C CA 1
ATOM 4952 C C . VAL C 1 211 ? 11.030 30.564 50.298 1.00 40.66 253 VAL C C 1
ATOM 4953 O O . VAL C 1 211 ? 10.491 29.518 49.924 1.00 36.49 253 VAL C O 1
ATOM 4957 N N . GLY C 1 212 ? 11.387 30.773 51.562 1.00 42.24 254 GLY C N 1
ATOM 4958 C CA . GLY C 1 212 ? 11.091 29.806 52.600 1.00 39.20 254 GLY C CA 1
ATOM 4959 C C . GLY C 1 212 ? 9.683 29.956 53.135 1.00 42.46 254 GLY C C 1
ATOM 4960 O O . GLY C 1 212 ? 9.488 30.244 54.319 1.00 42.65 254 GLY C O 1
ATOM 4961 N N . ALA C 1 213 ? 8.696 29.762 52.266 1.00 44.52 255 ALA C N 1
ATOM 4962 C CA . ALA C 1 213 ? 7.309 29.948 52.661 1.00 44.60 255 ALA C CA 1
ATOM 4963 C C . ALA C 1 213 ? 6.926 28.930 53.731 1.00 44.90 255 ALA C C 1
ATOM 4964 O O . ALA C 1 213 ? 7.344 27.768 53.661 1.00 46.01 255 ALA C O 1
ATOM 4966 N N . PRO C 1 214 ? 6.140 29.324 54.730 1.00 40.31 256 PRO C N 1
ATOM 4967 C CA . PRO C 1 214 ? 5.716 28.369 55.759 1.00 44.06 256 PRO C CA 1
ATOM 4968 C C . PRO C 1 214 ? 4.816 27.298 55.164 1.00 46.87 256 PRO C C 1
ATOM 4969 O O . PRO C 1 214 ? 4.301 27.419 54.051 1.00 49.48 256 PRO C O 1
ATOM 4973 N N . ASN C 1 215 ? 4.631 26.224 55.929 1.00 46.07 257 ASN C N 1
ATOM 4974 C CA . ASN C 1 215 ? 3.841 25.088 55.477 1.00 47.17 257 ASN C CA 1
ATOM 4975 C C . ASN C 1 215 ? 2.998 24.534 56.628 1.00 50.13 257 ASN C C 1
ATOM 4976 O O . ASN C 1 215 ? 3.079 23.365 56.995 1.00 52.11 257 ASN C O 1
ATOM 4981 N N . HIS C 1 216 ? 2.164 25.389 57.214 1.00 50.34 258 HIS C N 1
ATOM 4982 C CA . HIS C 1 216 ? 1.135 24.932 58.136 1.00 47.65 258 HIS C CA 1
ATOM 4983 C C . HIS C 1 216 ? -0.094 24.537 57.327 1.00 50.98 258 HIS C C 1
ATOM 4984 O O . HIS C 1 216 ? -0.553 25.302 56.472 1.00 51.22 258 HIS C O 1
ATOM 4991 N N . ARG C 1 217 ? -0.612 23.339 57.596 1.00 52.13 259 ARG C N 1
ATOM 4992 C CA . ARG C 1 217 ? -1.660 22.755 56.767 1.00 51.43 259 ARG C CA 1
ATOM 4993 C C . ARG C 1 217 ? -2.882 23.663 56.695 1.00 56.54 259 ARG C C 1
ATOM 4994 O O . ARG C 1 217 ? -3.425 24.081 57.722 1.00 57.19 259 ARG C O 1
ATOM 5002 N N . GLY C 1 218 ? -3.308 23.969 55.471 1.00 53.89 260 GLY C N 1
ATOM 5003 C CA . GLY C 1 218 ? -4.497 24.768 55.247 1.00 50.28 260 GLY C CA 1
ATOM 5004 C C . GLY C 1 218 ? -4.378 26.204 55.716 1.00 53.87 260 GLY C C 1
ATOM 5005 O O . GLY C 1 218 ? -5.286 26.723 56.371 1.00 58.65 260 GLY C O 1
ATOM 5006 N N . GLY C 1 219 ? -3.271 26.859 55.380 1.00 51.70 261 GLY C N 1
ATOM 5007 C CA . GLY C 1 219 ? -3.007 28.224 55.805 1.00 51.45 261 GLY C CA 1
ATOM 5008 C C . GLY C 1 219 ? -3.030 29.181 54.624 1.00 50.56 261 GLY C C 1
ATOM 5009 O O . GLY C 1 219 ? -2.426 28.914 53.584 1.00 52.95 261 GLY C O 1
ATOM 5010 N N . SER C 1 220 ? -3.735 30.299 54.808 1.00 49.68 262 SER C N 1
ATOM 5011 C CA . SER C 1 220 ? -3.807 31.330 53.781 1.00 44.96 262 SER C CA 1
ATOM 5012 C C . SER C 1 220 ? -2.529 32.149 53.685 1.00 48.83 262 SER C C 1
ATOM 5013 O O . SER C 1 220 ? -2.323 32.838 52.680 1.00 50.34 262 SER C O 1
ATOM 5016 N N . GLY C 1 221 ? -1.677 32.094 54.699 1.00 50.85 263 GLY C N 1
ATOM 5017 C CA . GLY C 1 221 ? -0.458 32.870 54.683 1.00 49.36 263 GLY C CA 1
ATOM 5018 C C . GLY C 1 221 ? 0.409 32.544 55.877 1.00 48.67 263 GLY C C 1
ATOM 5019 O O . GLY C 1 221 ? 0.143 31.603 56.626 1.00 49.85 263 GLY C O 1
ATOM 5020 N N . GLY C 1 222 ? 1.456 33.346 56.043 1.00 43.77 264 GLY C N 1
ATOM 5021 C CA . GLY C 1 222 ? 2.392 33.162 57.124 1.00 46.71 264 GLY C CA 1
ATOM 5022 C C . GLY C 1 222 ? 3.731 33.797 56.819 1.00 48.54 264 GLY C C 1
ATOM 5023 O O . GLY C 1 222 ? 4.159 33.873 55.663 1.00 45.56 264 GLY C O 1
ATOM 5024 N N . PRO C 1 223 ? 4.415 34.281 57.856 1.00 49.55 265 PRO C N 1
ATOM 5025 C CA . PRO C 1 223 ? 5.747 34.858 57.653 1.00 45.39 265 PRO C CA 1
ATOM 5026 C C . PRO C 1 223 ? 6.709 33.830 57.079 1.00 40.29 265 PRO C C 1
ATOM 5027 O O . PRO C 1 223 ? 6.561 32.624 57.283 1.00 38.16 265 PRO C O 1
ATOM 5031 N N . ALA C 1 224 ? 7.705 34.325 56.348 1.00 39.60 266 ALA C N 1
ATOM 5032 C CA . ALA C 1 224 ? 8.643 33.453 55.660 1.00 40.24 266 ALA C CA 1
ATOM 5033 C C . ALA C 1 224 ? 10.022 34.091 55.650 1.00 40.08 266 ALA C C 1
ATOM 5034 O O . ALA C 1 224 ? 10.157 35.315 55.563 1.00 44.59 266 ALA C O 1
ATOM 5036 N N . ARG C 1 225 ? 11.046 33.247 55.743 1.00 38.36 267 ARG C N 1
ATOM 5037 C CA . ARG C 1 225 ? 12.428 33.681 55.592 1.00 41.32 267 ARG C CA 1
ATOM 5038 C C . ARG C 1 225 ? 12.823 33.529 54.129 1.00 41.26 267 ARG C C 1
ATOM 5039 O O . ARG C 1 225 ? 12.808 32.417 53.590 1.00 40.47 267 ARG C O 1
ATOM 5047 N N . ILE C 1 226 ? 13.171 34.641 53.489 1.00 41.71 268 ILE C N 1
ATOM 5048 C CA . ILE C 1 226 ? 13.416 34.683 52.053 1.00 40.79 268 ILE C CA 1
ATOM 5049 C C . ILE C 1 226 ? 14.865 35.080 51.813 1.00 39.72 268 ILE C C 1
ATOM 5050 O O . ILE C 1 226 ? 15.334 36.094 52.344 1.00 42.96 268 ILE C O 1
ATOM 5055 N N . PHE C 1 227 ? 15.567 34.281 51.016 1.00 39.68 269 PHE C N 1
ATOM 5056 C CA . PHE C 1 227 ? 16.957 34.520 50.659 1.00 44.54 269 PHE C CA 1
ATOM 5057 C C . PHE C 1 227 ? 17.063 34.886 49.185 1.00 44.63 269 PHE C C 1
ATOM 5058 O O . PHE C 1 227 ? 16.114 34.740 48.410 1.00 47.16 269 PHE C O 1
ATOM 5066 N N . ALA C 1 228 ? 18.244 35.368 48.802 1.00 45.08 270 ALA C N 1
ATOM 5067 C CA . ALA C 1 228 ? 18.526 35.728 47.417 1.00 47.66 270 ALA C CA 1
ATOM 5068 C C . ALA C 1 228 ? 19.915 35.229 47.057 1.00 53.10 270 ALA C C 1
ATOM 5069 O O . ALA C 1 228 ? 20.906 35.670 47.646 1.00 54.48 270 ALA C O 1
ATOM 5071 N N . MET C 1 229 ? 19.983 34.317 46.092 1.00 51.26 271 MET C N 1
ATOM 5072 C CA . MET C 1 229 ? 21.258 33.780 45.644 1.00 55.78 271 MET C CA 1
ATOM 5073 C C . MET C 1 229 ? 21.879 34.693 44.596 1.00 60.14 271 MET C C 1
ATOM 5074 O O . MET C 1 229 ? 21.200 35.167 43.681 1.00 60.40 271 MET C O 1
ATOM 5079 N N . VAL C 1 230 ? 23.177 34.941 44.738 1.00 65.61 272 VAL C N 1
ATOM 5080 C CA . VAL C 1 230 ? 23.905 35.777 43.793 1.00 68.96 272 VAL C CA 1
ATOM 5081 C C . VAL C 1 230 ? 24.938 34.933 43.055 1.00 73.59 272 VAL C C 1
ATOM 5082 O O . VAL C 1 230 ? 25.358 35.258 41.944 1.00 79.36 272 VAL C O 1
ATOM 5087 N N . GLU D 1 6 ? 18.508 22.202 41.652 1.00 60.04 48 GLU D N 1
ATOM 5088 C CA . GLU D 1 6 ? 17.529 21.272 42.203 1.00 66.34 48 GLU D CA 1
ATOM 5089 C C . GLU D 1 6 ? 17.435 21.418 43.718 1.00 63.82 48 GLU D C 1
ATOM 5090 O O . GLU D 1 6 ? 18.451 21.478 44.410 1.00 60.72 48 GLU D O 1
ATOM 5096 N N . VAL D 1 7 ? 16.205 21.470 44.225 1.00 60.18 49 VAL D N 1
ATOM 5097 C CA . VAL D 1 7 ? 15.933 21.757 45.628 1.00 56.15 49 VAL D CA 1
ATOM 5098 C C . VAL D 1 7 ? 15.088 20.631 46.206 1.00 58.34 49 VAL D C 1
ATOM 5099 O O . VAL D 1 7 ? 14.061 20.258 45.629 1.00 60.23 49 VAL D O 1
ATOM 5103 N N . ARG D 1 8 ? 15.518 20.097 47.345 1.00 57.64 50 ARG D N 1
ATOM 5104 C CA . ARG D 1 8 ? 14.744 19.120 48.101 1.00 58.06 50 ARG D CA 1
ATOM 5105 C C . ARG D 1 8 ? 14.229 19.791 49.366 1.00 54.47 50 ARG D C 1
ATOM 5106 O O . ARG D 1 8 ? 15.019 20.307 50.164 1.00 52.70 50 ARG D O 1
ATOM 5114 N N . ASP D 1 9 ? 12.911 19.790 49.543 1.00 54.42 51 ASP D N 1
ATOM 5115 C CA . ASP D 1 9 ? 12.307 20.358 50.740 1.00 51.52 51 ASP D CA 1
ATOM 5116 C C . ASP D 1 9 ? 12.505 19.400 51.908 1.00 54.03 51 ASP D C 1
ATOM 5117 O O . ASP D 1 9 ? 12.126 18.226 51.828 1.00 51.34 51 ASP D O 1
ATOM 5122 N N . MET D 1 10 ? 13.099 19.900 52.989 1.00 55.26 52 MET D N 1
ATOM 5123 C CA . MET D 1 10 ? 13.380 19.104 54.175 1.00 51.88 52 MET D CA 1
ATOM 5124 C C . MET D 1 10 ? 12.438 19.426 55.326 1.00 52.80 52 MET D C 1
ATOM 5125 O O . MET D 1 10 ? 12.704 19.026 56.465 1.00 53.89 52 MET D O 1
ATOM 5130 N N . THR D 1 11 ? 11.343 20.129 55.057 1.00 50.93 53 THR D N 1
ATOM 5131 C CA . THR D 1 11 ? 10.452 20.626 56.094 1.00 48.44 53 THR D CA 1
ATOM 5132 C C . THR D 1 11 ? 9.192 19.775 56.176 1.00 50.92 53 THR D C 1
ATOM 5133 O O . THR D 1 11 ? 8.646 19.349 55.154 1.00 52.82 53 THR D O 1
ATOM 5137 N N . HIS D 1 12 ? 8.738 19.533 57.402 1.00 48.82 54 HIS D N 1
ATOM 5138 C CA . HIS D 1 12 ? 7.492 18.825 57.635 1.00 48.65 54 HIS D CA 1
ATOM 5139 C C . HIS D 1 12 ? 6.306 19.775 57.501 1.00 49.79 54 HIS D C 1
ATOM 5140 O O . HIS D 1 12 ? 6.434 20.996 57.623 1.00 51.72 54 HIS D O 1
ATOM 5147 N N . VAL D 1 13 ? 5.138 19.196 57.244 1.00 47.99 55 VAL D N 1
ATOM 5148 C CA . VAL D 1 13 ? 3.883 19.939 57.249 1.00 52.06 55 VAL D CA 1
ATOM 5149 C C . VAL D 1 13 ? 3.303 19.829 58.654 1.00 52.61 55 VAL D C 1
ATOM 5150 O O . VAL D 1 13 ? 2.821 18.767 59.056 1.00 52.63 55 VAL D O 1
ATOM 5154 N N . TYR D 1 14 ? 3.363 20.922 59.408 1.00 50.66 56 TYR D N 1
ATOM 5155 C CA . TYR D 1 14 ? 2.943 20.930 60.801 1.00 53.51 56 TYR D CA 1
ATOM 5156 C C . TYR D 1 14 ? 1.530 21.482 60.929 1.00 52.74 56 TYR D C 1
ATOM 5157 O O . TYR D 1 14 ? 1.144 22.412 60.214 1.00 52.09 56 TYR D O 1
ATOM 5166 N N . ASP D 1 15 ? 0.761 20.895 61.842 1.00 54.68 57 ASP D N 1
ATOM 5167 C CA . ASP D 1 15 ? -0.588 21.352 62.144 1.00 54.56 57 ASP D CA 1
ATOM 5168 C C . ASP D 1 15 ? -0.833 21.141 63.635 1.00 56.33 57 ASP D C 1
ATOM 5169 O O . ASP D 1 15 ? 0.082 20.792 64.387 1.00 55.20 57 ASP D O 1
ATOM 5174 N N . ALA D 1 16 ? -2.080 21.355 64.063 1.00 57.13 58 ALA D N 1
ATOM 5175 C CA . ALA D 1 16 ? -2.408 21.228 65.480 1.00 54.42 58 ALA D CA 1
ATOM 5176 C C . ALA D 1 16 ? -2.190 19.810 65.989 1.00 58.05 58 ALA D C 1
ATOM 5177 O O . ALA D 1 16 ? -1.918 19.613 67.179 1.00 58.42 58 ALA D O 1
ATOM 5179 N N . ASP D 1 17 ? -2.300 18.813 65.111 1.00 57.92 59 ASP D N 1
ATOM 5180 C CA . ASP D 1 17 ? -2.178 17.413 65.491 1.00 59.37 59 ASP D CA 1
ATOM 5181 C C . ASP D 1 17 ? -0.769 16.868 65.280 1.00 57.01 59 ASP D C 1
ATOM 5182 O O . ASP D 1 17 ? -0.583 15.647 65.246 1.00 59.38 59 ASP D O 1
ATOM 5187 N N . PHE D 1 18 ? 0.224 17.742 65.140 1.00 58.45 60 PHE D N 1
ATOM 5188 C CA . PHE D 1 18 ? 1.590 17.274 64.950 1.00 61.86 60 PHE D CA 1
ATOM 5189 C C . PHE D 1 18 ? 2.223 16.938 66.300 1.00 64.87 60 PHE D C 1
ATOM 5190 O O . PHE D 1 18 ? 2.036 17.673 67.273 1.00 65.44 60 PHE D O 1
ATOM 5198 N N . PRO D 1 19 ? 2.966 15.834 66.388 1.00 64.69 61 PRO D N 1
ATOM 5199 C CA . PRO D 1 19 ? 3.567 15.449 67.674 1.00 66.13 61 PRO D CA 1
ATOM 5200 C C . PRO D 1 19 ? 4.644 16.437 68.098 1.00 66.26 61 PRO D C 1
ATOM 5201 O O . PRO D 1 19 ? 5.495 16.833 67.299 1.00 66.77 61 PRO D O 1
ATOM 5205 N N . THR D 1 20 ? 4.602 16.829 69.368 1.00 69.56 62 THR D N 1
ATOM 5206 C CA . THR D 1 20 ? 5.523 17.800 69.932 1.00 69.87 62 THR D CA 1
ATOM 5207 C C . THR D 1 20 ? 6.426 17.128 70.963 1.00 71.84 62 THR D C 1
ATOM 5208 O O . THR D 1 20 ? 6.471 15.899 71.078 1.00 71.04 62 THR D O 1
ATOM 5212 N N . TYR D 1 21 ? 7.154 17.947 71.723 1.00 73.83 63 TYR D N 1
ATOM 5213 C CA . TYR D 1 21 ? 8.092 17.423 72.707 1.00 73.23 63 TYR D CA 1
ATOM 5214 C C . TYR D 1 21 ? 7.423 17.053 74.024 1.00 71.88 63 TYR D C 1
ATOM 5215 O O . TYR D 1 21 ? 7.956 16.214 74.757 1.00 71.93 63 TYR D O 1
ATOM 5224 N N . PHE D 1 22 ? 6.273 17.651 74.338 1.00 71.85 64 PHE D N 1
ATOM 5225 C CA . PHE D 1 22 ? 5.596 17.407 75.603 1.00 71.38 64 PHE D CA 1
ATOM 5226 C C . PHE D 1 22 ? 4.280 16.656 75.452 1.00 73.39 64 PHE D C 1
ATOM 5227 O O . PHE D 1 22 ? 3.744 16.176 76.457 1.00 73.75 64 PHE D O 1
ATOM 5235 N N . GLY D 1 23 ? 3.746 16.544 74.240 1.00 73.09 65 GLY D N 1
ATOM 5236 C CA . GLY D 1 23 ? 2.514 15.820 74.007 1.00 71.38 65 GLY D CA 1
ATOM 5237 C C . GLY D 1 23 ? 1.260 16.661 73.921 1.00 70.42 65 GLY D C 1
ATOM 5238 O O . GLY D 1 23 ? 0.161 16.096 73.890 1.00 72.60 65 GLY D O 1
ATOM 5239 N N . ALA D 1 24 ? 1.384 17.981 73.883 1.00 68.75 66 ALA D N 1
ATOM 5240 C CA . ALA D 1 24 ? 0.259 18.894 73.780 1.00 69.83 66 ALA D CA 1
ATOM 5241 C C . ALA D 1 24 ? 0.175 19.481 72.377 1.00 72.01 66 ALA D C 1
ATOM 5242 O O . ALA D 1 24 ? 1.173 19.514 71.652 1.00 72.25 66 ALA D O 1
ATOM 5244 N N . PRO D 1 25 ? -1.003 19.937 71.951 1.00 67.80 67 PRO D N 1
ATOM 5245 C CA . PRO D 1 25 ? -1.111 20.587 70.634 1.00 62.46 67 PRO D CA 1
ATOM 5246 C C . PRO D 1 25 ? -0.173 21.781 70.532 1.00 63.91 67 PRO D C 1
ATOM 5247 O O . PRO D 1 25 ? -0.275 22.743 71.296 1.00 64.45 67 PRO D O 1
ATOM 5251 N N . GLY D 1 26 ? 0.750 21.709 69.571 1.00 62.33 68 GLY D N 1
ATOM 5252 C CA . GLY D 1 26 ? 1.799 22.709 69.485 1.00 60.44 68 GLY D CA 1
ATOM 5253 C C . GLY D 1 26 ? 1.376 24.016 68.853 1.00 59.24 68 GLY D C 1
ATOM 5254 O O . GLY D 1 26 ? 1.939 25.067 69.174 1.00 58.65 68 GLY D O 1
ATOM 5255 N N . ILE D 1 27 ? 0.397 23.982 67.953 1.00 60.19 69 ILE D N 1
ATOM 5256 C CA . ILE D 1 27 ? -0.058 25.179 67.255 1.00 58.56 69 ILE D CA 1
ATOM 5257 C C . ILE D 1 27 ? -1.580 25.191 67.245 1.00 58.10 69 ILE D C 1
ATOM 5258 O O . ILE D 1 27 ? -2.214 24.186 66.907 1.00 57.65 69 ILE D O 1
ATOM 5263 N N . GLU D 1 28 ? -2.163 26.324 67.625 1.00 58.81 70 GLU D N 1
ATOM 5264 C CA . GLU D 1 28 ? -3.605 26.524 67.609 1.00 56.94 70 GLU D CA 1
ATOM 5265 C C . GLU D 1 28 ? -3.950 27.565 66.554 1.00 55.49 70 GLU D C 1
ATOM 5266 O O . GLU D 1 28 ? -3.367 28.654 66.538 1.00 55.94 70 GLU D O 1
ATOM 5272 N N . ALA D 1 29 ? -4.889 27.228 65.674 1.00 52.52 71 ALA D N 1
ATOM 5273 C CA . ALA D 1 29 ? -5.278 28.091 64.569 1.00 52.93 71 ALA D CA 1
ATOM 5274 C C . ALA D 1 29 ? -6.755 28.442 64.670 1.00 49.39 71 ALA D C 1
ATOM 5275 O O . ALA D 1 29 ? -7.593 27.576 64.943 1.00 47.65 71 ALA D O 1
ATOM 5277 N N . VAL D 1 30 ? -7.067 29.717 64.449 1.00 47.38 72 VAL D N 1
ATOM 5278 C CA . VAL D 1 30 ? -8.436 30.216 64.436 1.00 48.36 72 VAL D CA 1
ATOM 5279 C C . VAL D 1 30 ? -8.642 30.994 63.145 1.00 49.30 72 VAL D C 1
ATOM 5280 O O . VAL D 1 30 ? -7.847 31.881 62.818 1.00 48.13 72 VAL D O 1
ATOM 5284 N N . GLN D 1 31 ? -9.702 30.660 62.412 1.00 47.59 73 GLN D N 1
ATOM 5285 C CA . GLN D 1 31 ? -10.008 31.311 61.143 1.00 48.17 73 GLN D CA 1
ATOM 5286 C C . GLN D 1 31 ? -10.922 32.502 61.409 1.00 46.82 73 GLN D C 1
ATOM 5287 O O . GLN D 1 31 ? -12.074 32.332 61.821 1.00 50.36 73 GLN D O 1
ATOM 5293 N N . ASN D 1 32 ? -10.407 33.710 61.171 1.00 45.43 74 ASN D N 1
ATOM 5294 C CA . ASN D 1 32 ? -11.198 34.914 61.400 1.00 47.41 74 ASN D CA 1
ATOM 5295 C C . ASN D 1 32 ? -12.116 35.215 60.223 1.00 54.00 74 ASN D C 1
ATOM 5296 O O . ASN D 1 32 ? -13.287 35.560 60.418 1.00 54.82 74 ASN D O 1
ATOM 5301 N N . PHE D 1 33 ? -11.607 35.090 59.000 1.00 53.96 75 PHE D N 1
ATOM 5302 C CA . PHE D 1 33 ? -12.361 35.420 57.801 1.00 54.71 75 PHE D CA 1
ATOM 5303 C C . PHE D 1 33 ? -12.343 34.244 56.836 1.00 55.16 75 PHE D C 1
ATOM 5304 O O . PHE D 1 33 ? -11.375 33.482 56.777 1.00 55.28 75 PHE D O 1
ATOM 5312 N N . ASN D 1 34 ? -13.430 34.104 56.080 1.00 56.20 76 ASN D N 1
ATOM 5313 C CA . ASN D 1 34 ? -13.543 33.078 55.056 1.00 56.94 76 ASN D CA 1
ATOM 5314 C C . ASN D 1 34 ? -13.949 33.720 53.737 1.00 56.58 76 ASN D C 1
ATOM 5315 O O . ASN D 1 34 ? -14.569 34.786 53.712 1.00 55.08 76 ASN D O 1
ATOM 5320 N N . PHE D 1 35 ? -13.638 33.066 52.629 1.00 56.34 77 PHE D N 1
ATOM 5321 C CA . PHE D 1 35 ? -13.888 33.699 51.311 1.00 56.05 77 PHE D CA 1
ATOM 5322 C C . PHE D 1 35 ? -15.373 33.654 50.988 1.00 57.01 77 PHE D C 1
ATOM 5323 O O . PHE D 1 35 ? -15.852 34.604 50.387 1.00 59.97 77 PHE D O 1
ATOM 5331 N N . LYS D 1 36 ? -16.058 32.588 51.388 1.00 55.79 78 LYS D N 1
ATOM 5332 C CA . LYS D 1 36 ? -17.466 32.482 51.023 1.00 58.21 78 LYS D CA 1
ATOM 5333 C C . LYS D 1 36 ? -18.318 33.571 51.664 1.00 59.48 78 LYS D C 1
ATOM 5334 O O . LYS D 1 36 ? -19.419 33.844 51.175 1.00 57.87 78 LYS D O 1
ATOM 5340 N N . GLU D 1 37 ? -17.835 34.200 52.734 1.00 62.36 79 GLU D N 1
ATOM 5341 C CA . GLU D 1 37 ? -18.565 35.270 53.403 1.00 62.85 79 GLU D CA 1
ATOM 5342 C C . GLU D 1 37 ? -17.824 36.597 53.365 1.00 60.42 79 GLU D C 1
ATOM 5343 O O . GLU D 1 37 ? -18.413 37.619 52.994 1.00 63.47 79 GLU D O 1
ATOM 5349 N N . HIS D 1 38 ? -16.546 36.616 53.739 1.00 58.05 80 HIS D N 1
ATOM 5350 C CA . HIS D 1 38 ? -15.782 37.855 53.786 1.00 58.12 80 HIS D CA 1
ATOM 5351 C C . HIS D 1 38 ? -14.985 38.120 52.515 1.00 58.66 80 HIS D C 1
ATOM 5352 O O . HIS D 1 38 ? -14.445 39.220 52.362 1.00 54.15 80 HIS D O 1
ATOM 5359 N N . GLY D 1 39 ? -14.899 37.151 51.606 1.00 57.03 81 GLY D N 1
ATOM 5360 C CA . GLY D 1 39 ? -14.197 37.338 50.356 1.00 56.76 81 GLY D CA 1
ATOM 5361 C C . GLY D 1 39 ? -12.729 36.976 50.375 1.00 55.17 81 GLY D C 1
ATOM 5362 O O . GLY D 1 39 ? -12.067 37.095 49.335 1.00 52.05 81 GLY D O 1
ATOM 5363 N N . PHE D 1 40 ? -12.198 36.540 51.515 1.00 55.85 82 PHE D N 1
ATOM 5364 C CA . PHE D 1 40 ? -10.795 36.163 51.611 1.00 53.02 82 PHE D CA 1
ATOM 5365 C C . PHE D 1 40 ? -10.592 35.350 52.880 1.00 53.97 82 PHE D C 1
ATOM 5366 O O . PHE D 1 40 ? -11.255 35.582 53.894 1.00 56.31 82 PHE D O 1
ATOM 5374 N N . ASN D 1 41 ? -9.676 34.387 52.808 1.00 53.34 83 ASN D N 1
ATOM 5375 C CA . ASN D 1 41 ? -9.371 33.527 53.943 1.00 51.02 83 ASN D CA 1
ATOM 5376 C C . ASN D 1 41 ? -8.211 34.101 54.745 1.00 49.87 83 ASN D C 1
ATOM 5377 O O . ASN D 1 41 ? -7.240 34.613 54.180 1.00 49.42 83 ASN D O 1
ATOM 5382 N N . LEU D 1 42 ? -8.320 34.011 56.067 1.00 53.42 84 LEU D N 1
ATOM 5383 C CA . LEU D 1 42 ? -7.265 34.466 56.960 1.00 51.95 84 LEU D CA 1
ATOM 5384 C C . LEU D 1 42 ? -7.369 33.697 58.268 1.00 52.74 84 LEU D C 1
ATOM 5385 O O . LEU D 1 42 ? -8.472 33.410 58.741 1.00 51.17 84 LEU D O 1
ATOM 5390 N N . PHE D 1 43 ? -6.216 33.368 58.843 1.00 53.27 85 PHE D N 1
ATOM 5391 C CA . PHE D 1 43 ? -6.149 32.630 60.093 1.00 51.83 85 PHE D CA 1
ATOM 5392 C C . PHE D 1 43 ? -5.255 33.371 61.076 1.00 50.93 85 PHE D C 1
ATOM 5393 O O . PHE D 1 43 ? -4.449 34.224 60.697 1.00 47.81 85 PHE D O 1
ATOM 5401 N N . THR D 1 44 ? -5.415 33.033 62.352 1.00 50.43 86 THR D N 1
ATOM 5402 C CA . THR D 1 44 ? -4.551 33.523 63.418 1.00 50.19 86 THR D CA 1
ATOM 5403 C C . THR D 1 44 ? -3.927 32.318 64.105 1.00 50.25 86 THR D C 1
ATOM 5404 O O . THR D 1 44 ? -4.642 31.471 64.651 1.00 52.90 86 THR D O 1
ATOM 5408 N N . LEU D 1 45 ? -2.602 32.238 64.066 1.00 47.26 87 LEU D N 1
ATOM 5409 C CA . LEU D 1 45 ? -1.885 31.093 64.604 1.00 52.22 87 LEU D CA 1
ATOM 5410 C C . LEU D 1 45 ? -1.477 31.340 66.050 1.00 54.48 87 LEU D C 1
ATOM 5411 O O . LEU D 1 45 ? -1.229 32.475 66.463 1.00 51.66 87 LEU D O 1
ATOM 5416 N N . THR D 1 46 ? -1.417 30.254 66.823 1.00 54.15 88 THR D N 1
ATOM 5417 C CA . THR D 1 46 ? -0.933 30.279 68.207 1.00 52.24 88 THR D CA 1
ATOM 5418 C C . THR D 1 46 ? -0.044 29.048 68.368 1.00 50.32 88 THR D C 1
ATOM 5419 O O . THR D 1 46 ? -0.515 27.972 68.745 1.00 52.42 88 THR D O 1
ATOM 5423 N N . LEU D 1 47 ? 1.242 29.215 68.078 1.00 52.12 89 LEU D N 1
ATOM 5424 C CA . LEU D 1 47 ? 2.175 28.104 67.969 1.00 55.19 89 LEU D CA 1
ATOM 5425 C C . LEU D 1 47 ? 3.218 28.151 69.078 1.00 55.73 89 LEU D C 1
ATOM 5426 O O . LEU D 1 47 ? 3.378 29.148 69.786 1.00 57.00 89 LEU D O 1
ATOM 5431 N N . ASN D 1 48 ? 3.934 27.039 69.210 1.00 54.84 90 ASN D N 1
ATOM 5432 C CA . ASN D 1 48 ? 5.051 26.905 70.132 1.00 55.37 90 ASN D CA 1
ATOM 5433 C C . ASN D 1 48 ? 6.342 26.839 69.327 1.00 55.11 90 ASN D C 1
ATOM 5434 O O . ASN D 1 48 ? 6.421 26.100 68.340 1.00 54.95 90 ASN D O 1
ATOM 5439 N N . GLU D 1 49 ? 7.351 27.604 69.755 1.00 54.35 91 GLU D N 1
ATOM 5440 C CA . GLU D 1 49 ? 8.565 27.764 68.959 1.00 52.18 91 GLU D CA 1
ATOM 5441 C C . GLU D 1 49 ? 9.310 26.456 68.729 1.00 54.63 91 GLU D C 1
ATOM 5442 O O . GLU D 1 49 ? 10.178 26.400 67.851 1.00 56.22 91 GLU D O 1
ATOM 5448 N N . HIS D 1 50 ? 9.008 25.407 69.489 1.00 51.88 92 HIS D N 1
ATOM 5449 C CA . HIS D 1 50 ? 9.716 24.149 69.294 1.00 53.62 92 HIS D CA 1
ATOM 5450 C C . HIS D 1 50 ? 8.743 23.028 68.961 1.00 56.62 92 HIS D C 1
ATOM 5451 O O . HIS D 1 50 ? 8.692 21.999 69.644 1.00 59.22 92 HIS D O 1
ATOM 5458 N N . THR D 1 51 ? 7.973 23.235 67.898 1.00 56.00 93 THR D N 1
ATOM 5459 C CA . THR D 1 51 ? 7.059 22.246 67.353 1.00 56.81 93 THR D CA 1
ATOM 5460 C C . THR D 1 51 ? 7.292 22.148 65.854 1.00 59.33 93 THR D C 1
ATOM 5461 O O . THR D 1 51 ? 7.464 23.167 65.178 1.00 57.16 93 THR D O 1
ATOM 5465 N N . GLY D 1 52 ? 7.305 20.923 65.341 1.00 60.66 94 GLY D N 1
ATOM 5466 C CA . GLY D 1 52 ? 7.615 20.719 63.943 1.00 57.85 94 GLY D CA 1
ATOM 5467 C C . GLY D 1 52 ? 9.071 21.040 63.639 1.00 53.86 94 GLY D C 1
ATOM 5468 O O . GLY D 1 52 ? 9.896 21.267 64.526 1.00 54.85 94 GLY D O 1
ATOM 5469 N N . THR D 1 53 ? 9.376 21.043 62.342 1.00 55.53 95 THR D N 1
ATOM 5470 C CA . THR D 1 53 ? 10.712 21.397 61.878 1.00 50.68 95 THR D CA 1
ATOM 5471 C C . THR D 1 53 ? 11.058 22.812 62.318 1.00 51.52 95 THR D C 1
ATOM 5472 O O . THR D 1 53 ? 10.621 23.785 61.695 1.00 54.07 95 THR D O 1
ATOM 5476 N N . HIS D 1 54 ? 11.834 22.939 63.390 1.00 50.58 96 HIS D N 1
ATOM 5477 C CA . HIS D 1 54 ? 12.146 24.236 63.969 1.00 49.61 96 HIS D CA 1
ATOM 5478 C C . HIS D 1 54 ? 13.648 24.351 64.193 1.00 49.28 96 HIS D C 1
ATOM 5479 O O . HIS D 1 54 ? 14.422 23.439 63.887 1.00 50.17 96 HIS D O 1
ATOM 5486 N N . VAL D 1 55 ? 14.055 25.499 64.725 1.00 50.33 97 VAL D N 1
ATOM 5487 C CA . VAL D 1 55 ? 15.447 25.791 65.031 1.00 50.99 97 VAL D CA 1
ATOM 5488 C C . VAL D 1 55 ? 15.575 25.974 66.535 1.00 53.93 97 VAL D C 1
ATOM 5489 O O . VAL D 1 55 ? 14.635 26.405 67.209 1.00 53.97 97 VAL D O 1
ATOM 5493 N N . ASP D 1 56 ? 16.737 25.610 67.067 1.00 55.66 98 ASP D N 1
ATOM 5494 C CA . ASP D 1 56 ? 17.099 25.886 68.453 1.00 50.33 98 ASP D CA 1
ATOM 5495 C C . ASP D 1 56 ? 18.172 26.967 68.421 1.00 52.43 98 ASP D C 1
ATOM 5496 O O . ASP D 1 56 ? 19.355 26.670 68.231 1.00 52.26 98 ASP D O 1
ATOM 5501 N N . ALA D 1 57 ? 17.756 28.222 68.589 1.00 50.49 99 ALA D N 1
ATOM 5502 C CA . ALA D 1 57 ? 18.704 29.321 68.596 1.00 51.44 99 ALA D CA 1
ATOM 5503 C C . ALA D 1 57 ? 19.673 29.162 69.765 1.00 54.79 99 ALA D C 1
ATOM 5504 O O . ALA D 1 57 ? 19.358 28.504 70.759 1.00 58.15 99 ALA D O 1
ATOM 5506 N N . PRO D 1 58 ? 20.872 29.746 69.664 1.00 55.31 100 PRO D N 1
ATOM 5507 C CA . PRO D 1 58 ? 21.827 29.662 70.783 1.00 56.73 100 PRO D CA 1
ATOM 5508 C C . PRO D 1 58 ? 21.269 30.163 72.110 1.00 58.82 100 PRO D C 1
ATOM 5509 O O . PRO D 1 58 ? 21.870 29.884 73.156 1.00 60.66 100 PRO D O 1
ATOM 5513 N N . LEU D 1 59 ? 20.148 30.885 72.099 1.00 59.21 101 LEU D N 1
ATOM 5514 C CA . LEU D 1 59 ? 19.462 31.302 73.315 1.00 57.70 101 LEU D CA 1
ATOM 5515 C C . LEU D 1 59 ? 18.545 30.220 73.873 1.00 57.89 101 LEU D C 1
ATOM 5516 O O . LEU D 1 59 ? 18.053 30.362 74.998 1.00 57.88 101 LEU D O 1
ATOM 5521 N N . HIS D 1 60 ? 18.320 29.138 73.123 1.00 57.20 102 HIS D N 1
ATOM 5522 C CA . HIS D 1 60 ? 17.408 28.091 73.571 1.00 59.17 102 HIS D CA 1
ATOM 5523 C C . HIS D 1 60 ? 17.887 27.432 74.860 1.00 62.11 102 HIS D C 1
ATOM 5524 O O . HIS D 1 60 ? 17.065 26.973 75.662 1.00 67.80 102 HIS D O 1
ATOM 5531 N N . PHE D 1 61 ? 19.200 27.388 75.089 1.00 57.51 103 PHE D N 1
ATOM 5532 C CA . PHE D 1 61 ? 19.754 26.760 76.285 1.00 58.29 103 PHE D CA 1
ATOM 5533 C C . PHE D 1 61 ? 20.873 27.607 76.875 1.00 57.92 103 PHE D C 1
ATOM 5534 O O . PHE D 1 61 ? 21.899 27.086 77.326 1.00 59.85 103 PHE D O 1
ATOM 5542 N N . SER D 1 62 ? 20.687 28.924 76.886 1.00 56.92 104 SER D N 1
ATOM 5543 C CA . SER D 1 62 ? 21.629 29.846 77.510 1.00 55.19 104 SER D CA 1
ATOM 5544 C C . SER D 1 62 ? 20.956 31.207 77.620 1.00 57.68 104 SER D C 1
ATOM 5545 O O . SER D 1 62 ? 19.902 31.450 77.027 1.00 58.78 104 SER D O 1
ATOM 5548 N N . ALA D 1 63 ? 21.578 32.090 78.397 1.00 56.03 105 ALA D N 1
ATOM 5549 C CA . ALA D 1 63 ? 21.141 33.473 78.520 1.00 57.77 105 ALA D CA 1
ATOM 5550 C C . ALA D 1 63 ? 22.026 34.435 77.741 1.00 57.19 105 ALA D C 1
ATOM 5551 O O . ALA D 1 63 ? 21.770 35.643 77.753 1.00 57.86 105 ALA D O 1
ATOM 5553 N N . ASP D 1 64 ? 23.058 33.926 77.066 1.00 61.45 106 ASP D N 1
ATOM 5554 C CA . ASP D 1 64 ? 23.976 34.745 76.292 1.00 63.99 106 ASP D CA 1
ATOM 5555 C C . ASP D 1 64 ? 23.975 34.427 74.805 1.00 62.10 106 ASP D C 1
ATOM 5556 O O . ASP D 1 64 ? 24.501 35.226 74.022 1.00 58.38 106 ASP D O 1
ATOM 5561 N N . GLY D 1 65 ? 23.409 33.294 74.394 1.00 60.14 107 GLY D N 1
ATOM 5562 C CA . GLY D 1 65 ? 23.464 32.905 73.002 1.00 58.95 107 GLY D CA 1
ATOM 5563 C C . GLY D 1 65 ? 22.637 33.805 72.105 1.00 59.74 107 GLY D C 1
ATOM 5564 O O . GLY D 1 65 ? 21.778 34.570 72.548 1.00 59.78 107 GLY D O 1
ATOM 5565 N N . GLN D 1 66 ? 22.913 33.703 70.808 1.00 59.46 108 GLN D N 1
ATOM 5566 C CA . GLN D 1 66 ? 22.210 34.501 69.816 1.00 55.81 108 GLN D CA 1
ATOM 5567 C C . GLN D 1 66 ? 20.745 34.090 69.724 1.00 53.21 108 GLN D C 1
ATOM 5568 O O . GLN D 1 66 ? 20.368 32.960 70.044 1.00 54.75 108 GLN D O 1
ATOM 5574 N N . SER D 1 67 ? 19.915 35.030 69.286 1.00 53.93 109 SER D N 1
ATOM 5575 C CA . SER D 1 67 ? 18.530 34.742 68.956 1.00 55.88 109 SER D CA 1
ATOM 5576 C C . SER D 1 67 ? 18.432 34.301 67.498 1.00 53.83 109 SER D C 1
ATOM 5577 O O . SER D 1 67 ? 19.410 34.329 66.749 1.00 54.20 109 SER D O 1
ATOM 5580 N N . VAL D 1 68 ? 17.229 33.886 67.095 1.00 55.35 110 VAL D N 1
ATOM 5581 C CA . VAL D 1 68 ? 17.026 33.441 65.718 1.00 54.84 110 VAL D CA 1
ATOM 5582 C C . VAL D 1 68 ? 17.315 34.576 64.744 1.00 52.52 110 VAL D C 1
ATOM 5583 O O . VAL D 1 68 ? 18.007 34.393 63.736 1.00 54.17 110 VAL D O 1
ATOM 5587 N N . ASP D 1 69 ? 16.791 35.769 65.033 1.00 50.59 111 ASP D N 1
ATOM 5588 C CA . ASP D 1 69 ? 17.052 36.919 64.178 1.00 52.73 111 ASP D CA 1
ATOM 5589 C C . ASP D 1 69 ? 18.505 37.368 64.241 1.00 52.69 111 ASP D C 1
ATOM 5590 O O . ASP D 1 69 ? 18.977 38.029 63.310 1.00 55.00 111 ASP D O 1
ATOM 5595 N N . GLU D 1 70 ? 19.223 37.020 65.307 1.00 53.70 112 GLU D N 1
ATOM 5596 C CA . GLU D 1 70 ? 20.607 37.440 65.477 1.00 53.17 112 GLU D CA 1
ATOM 5597 C C . GLU D 1 70 ? 21.606 36.502 64.814 1.00 50.72 112 GLU D C 1
ATOM 5598 O O . GLU D 1 70 ? 22.779 36.870 64.681 1.00 53.95 112 GLU D O 1
ATOM 5604 N N . ILE D 1 71 ? 21.183 35.310 64.403 1.00 51.11 113 ILE D N 1
ATOM 5605 C CA . ILE D 1 71 ? 22.048 34.412 63.642 1.00 51.02 113 ILE D CA 1
ATOM 5606 C C . ILE D 1 71 ? 22.337 35.070 62.299 1.00 51.72 113 ILE D C 1
ATOM 5607 O O . ILE D 1 71 ? 21.399 35.374 61.548 1.00 53.73 113 ILE D O 1
ATOM 5612 N N . PRO D 1 72 ? 23.598 35.322 61.959 1.00 51.51 114 PRO D N 1
ATOM 5613 C CA . PRO D 1 72 ? 23.898 35.959 60.674 1.00 52.71 114 PRO D CA 1
ATOM 5614 C C . PRO D 1 72 ? 23.576 35.036 59.510 1.00 52.93 114 PRO D C 1
ATOM 5615 O O . PRO D 1 72 ? 23.555 33.809 59.635 1.00 54.24 114 PRO D O 1
ATOM 5619 N N . VAL D 1 73 ? 23.316 35.655 58.355 1.00 53.69 115 VAL D N 1
ATOM 5620 C CA . VAL D 1 73 ? 22.930 34.903 57.166 1.00 53.40 115 VAL D CA 1
ATOM 5621 C C . VAL D 1 73 ? 24.051 33.988 56.689 1.00 52.32 115 VAL D C 1
ATOM 5622 O O . VAL D 1 73 ? 23.793 33.020 55.965 1.00 52.88 115 VAL D O 1
ATOM 5626 N N . GLY D 1 74 ? 25.295 34.264 57.088 1.00 51.41 116 GLY D N 1
ATOM 5627 C CA . GLY D 1 74 ? 26.394 33.395 56.705 1.00 51.61 116 GLY D CA 1
ATOM 5628 C C . GLY D 1 74 ? 26.279 32.000 57.287 1.00 51.86 116 GLY D C 1
ATOM 5629 O O . GLY D 1 74 ? 26.742 31.031 56.680 1.00 53.52 116 GLY D O 1
ATOM 5630 N N . ASN D 1 75 ? 25.662 31.876 58.460 1.00 53.03 117 ASN D N 1
ATOM 5631 C CA . ASN D 1 75 ? 25.457 30.587 59.104 1.00 51.33 117 ASN D CA 1
ATOM 5632 C C . ASN D 1 75 ? 24.126 29.946 58.731 1.00 52.51 117 ASN D C 1
ATOM 5633 O O . ASN D 1 75 ? 23.751 28.932 59.330 1.00 51.94 117 ASN D O 1
ATOM 5638 N N . LEU D 1 76 ? 23.406 30.511 57.763 1.00 50.85 118 LEU D N 1
ATOM 5639 C CA . LEU D 1 76 ? 22.154 29.937 57.289 1.00 48.78 118 LEU D CA 1
ATOM 5640 C C . LEU D 1 76 ? 22.303 29.201 55.965 1.00 49.19 118 LEU D C 1
ATOM 5641 O O . LEU D 1 76 ? 21.357 28.533 55.535 1.00 48.12 118 LEU D O 1
ATOM 5646 N N . VAL D 1 77 ? 23.458 29.309 55.313 1.00 52.31 119 VAL D N 1
ATOM 5647 C CA . VAL D 1 77 ? 23.782 28.538 54.117 1.00 49.20 119 VAL D CA 1
ATOM 5648 C C . VAL D 1 77 ? 25.033 27.738 54.458 1.00 50.97 119 VAL D C 1
ATOM 5649 O O . VAL D 1 77 ? 26.141 28.286 54.492 1.00 54.07 119 VAL D O 1
ATOM 5653 N N . CYS D 1 78 ? 24.864 26.443 54.718 1.00 50.95 120 CYS D N 1
ATOM 5654 C CA . CYS D 1 78 ? 25.955 25.623 55.216 1.00 51.29 120 CYS D CA 1
ATOM 5655 C C . CYS D 1 78 ? 26.092 24.345 54.401 1.00 49.36 120 CYS D C 1
ATOM 5656 O O . CYS D 1 78 ? 25.088 23.779 53.950 1.00 47.98 120 CYS D O 1
ATOM 5659 N N . PRO D 1 79 ? 27.320 23.873 54.189 1.00 47.77 121 PRO D N 1
ATOM 5660 C CA . PRO D 1 79 ? 27.512 22.550 53.574 1.00 47.30 121 PRO D CA 1
ATOM 5661 C C . PRO D 1 79 ? 26.942 21.458 54.465 1.00 49.31 121 PRO D C 1
ATOM 5662 O O . PRO D 1 79 ? 27.332 21.308 55.626 1.00 51.25 121 PRO D O 1
ATOM 5666 N N . LEU D 1 80 ? 25.975 20.723 53.925 1.00 51.13 122 LEU D N 1
ATOM 5667 C CA . LEU D 1 80 ? 25.289 19.674 54.711 1.00 49.81 122 LEU D CA 1
ATOM 5668 C C . LEU D 1 80 ? 26.154 18.430 54.822 1.00 55.00 122 LEU D C 1
ATOM 5669 O O . LEU D 1 80 ? 26.649 17.958 53.793 1.00 57.43 122 LEU D O 1
ATOM 5674 N N . CYS D 1 81 ? 26.332 17.947 56.040 1.00 54.83 123 CYS D N 1
ATOM 5675 C CA . CYS D 1 81 ? 27.031 16.697 56.327 1.00 51.54 123 CYS D CA 1
ATOM 5676 C C . CYS D 1 81 ? 26.068 15.773 57.064 1.00 51.89 123 CYS D C 1
ATOM 5677 O O . CYS D 1 81 ? 25.789 15.980 58.250 1.00 51.89 123 CYS D O 1
ATOM 5680 N N . VAL D 1 82 ? 25.634 14.712 56.382 1.00 51.53 124 VAL D N 1
ATOM 5681 C CA . VAL D 1 82 ? 24.636 13.791 56.983 1.00 49.08 124 VAL D CA 1
ATOM 5682 C C . VAL D 1 82 ? 25.348 12.568 57.538 1.00 52.80 124 VAL D C 1
ATOM 5683 O O . VAL D 1 82 ? 26.141 11.974 56.817 1.00 55.42 124 VAL D O 1
ATOM 5687 N N . VAL D 1 83 ? 25.038 12.222 58.782 1.00 54.20 125 VAL D N 1
ATOM 5688 C CA . VAL D 1 83 ? 25.619 11.020 59.426 1.00 56.27 125 VAL D CA 1
ATOM 5689 C C . VAL D 1 83 ? 24.552 9.931 59.418 1.00 56.02 125 VAL D C 1
ATOM 5690 O O . VAL D 1 83 ? 23.433 10.221 59.837 1.00 56.90 125 VAL D O 1
ATOM 5694 N N . HIS D 1 84 ? 24.899 8.742 58.937 1.00 53.41 126 HIS D N 1
ATOM 5695 C CA . HIS D 1 84 ? 23.941 7.625 58.808 1.00 56.19 126 HIS D CA 1
ATOM 5696 C C . HIS D 1 84 ? 24.060 6.712 60.021 1.00 60.77 126 HIS D C 1
ATOM 5697 O O . HIS D 1 84 ? 25.111 6.086 60.166 1.00 62.98 126 HIS D O 1
ATOM 5704 N N . ILE D 1 85 ? 23.014 6.621 60.838 1.00 61.01 127 ILE D N 1
ATOM 5705 C CA . ILE D 1 85 ? 23.046 5.782 62.070 1.00 58.96 127 ILE D CA 1
ATOM 5706 C C . ILE D 1 85 ? 21.690 5.104 62.199 1.00 61.18 127 ILE D C 1
ATOM 5707 O O . ILE D 1 85 ? 21.319 4.734 63.312 1.00 63.09 127 ILE D O 1
ATOM 5712 N N . HIS D 1 86 ? 20.997 4.926 61.081 1.00 59.79 128 HIS D N 1
ATOM 5713 C CA . HIS D 1 86 ? 19.627 4.362 61.132 1.00 59.04 128 HIS D CA 1
ATOM 5714 C C . HIS D 1 86 ? 19.666 2.857 61.367 1.00 58.19 128 HIS D C 1
ATOM 5715 O O . HIS D 1 86 ? 18.683 2.313 61.852 1.00 60.90 128 HIS D O 1
ATOM 5722 N N . GLU D 1 87 ? 20.772 2.219 61.032 1.00 58.03 129 GLU D N 1
ATOM 5723 C CA . GLU D 1 87 ? 20.881 0.774 61.323 1.00 60.68 129 GLU D CA 1
ATOM 5724 C C . GLU D 1 87 ? 20.983 0.620 62.839 1.00 63.01 129 GLU D C 1
ATOM 5725 O O . GLU D 1 87 ? 20.277 -0.231 63.390 1.00 63.90 129 GLU D O 1
ATOM 5731 N N . LYS D 1 88 ? 21.822 1.431 63.478 1.00 63.58 130 LYS D N 1
ATOM 5732 C CA . LYS D 1 88 ? 21.935 1.416 64.954 1.00 61.20 130 LYS D CA 1
ATOM 5733 C C . LYS D 1 88 ? 20.583 1.779 65.525 1.00 61.46 130 LYS D C 1
ATOM 5734 O O . LYS D 1 88 ? 20.168 1.154 66.501 1.00 62.40 130 LYS D O 1
ATOM 5740 N N . ALA D 1 89 ? 19.936 2.761 64.915 1.00 59.27 131 ALA D N 1
ATOM 5741 C CA . ALA D 1 89 ? 18.686 3.183 65.531 1.00 62.35 131 ALA D CA 1
ATOM 5742 C C . ALA D 1 89 ? 17.513 2.274 65.187 1.00 66.84 131 ALA D C 1
ATOM 5743 O O . ALA D 1 89 ? 16.456 2.396 65.816 1.00 69.65 131 ALA D O 1
ATOM 5745 N N . ALA D 1 90 ? 17.672 1.375 64.213 1.00 65.42 132 ALA D N 1
ATOM 5746 C CA . ALA D 1 90 ? 16.570 0.499 63.825 1.00 67.56 132 ALA D CA 1
ATOM 5747 C C . ALA D 1 90 ? 16.146 -0.402 64.978 1.00 70.42 132 ALA D C 1
ATOM 5748 O O . ALA D 1 90 ? 14.956 -0.701 65.137 1.00 71.54 132 ALA D O 1
ATOM 5750 N N . ALA D 1 91 ? 17.103 -0.842 65.794 1.00 72.75 133 ALA D N 1
ATOM 5751 C CA . ALA D 1 91 ? 16.794 -1.665 66.956 1.00 72.54 133 ALA D CA 1
ATOM 5752 C C . ALA D 1 91 ? 16.881 -0.838 68.232 1.00 70.64 133 ALA D C 1
ATOM 5753 O O . ALA D 1 91 ? 15.871 -0.621 68.910 1.00 69.67 133 ALA D O 1
ATOM 5755 N N . ASP D 1 92 ? 18.083 -0.374 68.567 1.00 69.07 134 ASP D N 1
ATOM 5756 C CA . ASP D 1 92 ? 18.287 0.482 69.733 1.00 66.98 134 ASP D CA 1
ATOM 5757 C C . ASP D 1 92 ? 17.630 1.830 69.464 1.00 65.16 134 ASP D C 1
ATOM 5758 O O . ASP D 1 92 ? 18.222 2.709 68.834 1.00 62.38 134 ASP D O 1
ATOM 5763 N N . ALA D 1 93 ? 16.396 1.994 69.949 1.00 63.93 135 ALA D N 1
ATOM 5764 C CA . ALA D 1 93 ? 15.650 3.222 69.692 1.00 62.45 135 ALA D CA 1
ATOM 5765 C C . ALA D 1 93 ? 16.361 4.447 70.251 1.00 66.96 135 ALA D C 1
ATOM 5766 O O . ALA D 1 93 ? 16.274 5.533 69.668 1.00 67.61 135 ALA D O 1
ATOM 5768 N N . ASP D 1 94 ? 17.064 4.299 71.368 1.00 69.76 136 ASP D N 1
ATOM 5769 C CA . ASP D 1 94 ? 17.811 5.404 71.971 1.00 67.40 136 ASP D CA 1
ATOM 5770 C C . ASP D 1 94 ? 19.279 5.364 71.564 1.00 68.58 136 ASP D C 1
ATOM 5771 O O . ASP D 1 94 ? 20.178 5.517 72.391 1.00 71.36 136 ASP D O 1
ATOM 5776 N N . ALA D 1 95 ? 19.535 5.160 70.274 1.00 67.32 137 ALA D N 1
ATOM 5777 C CA . ALA D 1 95 ? 20.900 5.100 69.777 1.00 64.74 137 ALA D CA 1
ATOM 5778 C C . ALA D 1 95 ? 21.554 6.478 69.829 1.00 64.29 137 ALA D C 1
ATOM 5779 O O . ALA D 1 95 ? 20.888 7.517 69.833 1.00 61.79 137 ALA D O 1
ATOM 5781 N N . GLN D 1 96 ? 22.884 6.474 69.862 1.00 66.44 138 GLN D N 1
ATOM 5782 C CA . GLN D 1 96 ? 23.678 7.685 69.991 1.00 64.76 138 GLN D CA 1
ATOM 5783 C C . GLN D 1 96 ? 24.651 7.806 68.826 1.00 64.54 138 GLN D C 1
ATOM 5784 O O . GLN D 1 96 ? 25.129 6.802 68.289 1.00 65.01 138 GLN D O 1
ATOM 5790 N N . VAL D 1 97 ? 24.939 9.047 68.436 1.00 62.25 139 VAL D N 1
ATOM 5791 C CA . VAL D 1 97 ? 25.942 9.325 67.406 1.00 60.62 139 VAL D CA 1
ATOM 5792 C C . VAL D 1 97 ? 27.268 9.493 68.144 1.00 65.41 139 VAL D C 1
ATOM 5793 O O . VAL D 1 97 ? 27.638 10.587 68.572 1.00 64.63 139 VAL D O 1
ATOM 5797 N N . THR D 1 98 ? 27.984 8.384 68.301 1.00 66.69 140 THR D N 1
ATOM 5798 C CA . THR D 1 98 ? 29.236 8.384 69.033 1.00 63.35 140 THR D CA 1
ATOM 5799 C C . THR D 1 98 ? 30.303 9.169 68.273 1.00 61.77 140 THR D C 1
ATOM 5800 O O . THR D 1 98 ? 30.218 9.332 67.054 1.00 62.55 140 THR D O 1
ATOM 5804 N N . PRO D 1 99 ? 31.316 9.682 68.979 1.00 63.45 141 PRO D N 1
ATOM 5805 C CA . PRO D 1 99 ? 32.419 10.365 68.283 1.00 65.26 141 PRO D CA 1
ATOM 5806 C C . PRO D 1 99 ? 33.156 9.477 67.296 1.00 67.49 141 PRO D C 1
ATOM 5807 O O . PRO D 1 99 ? 33.800 10.000 66.378 1.00 65.28 141 PRO D O 1
ATOM 5811 N N . ASP D 1 100 ? 33.089 8.153 67.455 1.00 67.47 142 ASP D N 1
ATOM 5812 C CA . ASP D 1 100 ? 33.688 7.263 66.468 1.00 67.00 142 ASP D CA 1
ATOM 5813 C C . ASP D 1 100 ? 32.869 7.220 65.185 1.00 66.84 142 ASP D C 1
ATOM 5814 O O . ASP D 1 100 ? 33.418 6.951 64.110 1.00 69.23 142 ASP D O 1
ATOM 5819 N N . ASP D 1 101 ? 31.561 7.478 65.276 1.00 65.54 143 ASP D N 1
ATOM 5820 C CA . ASP D 1 101 ? 30.737 7.549 64.074 1.00 62.16 143 ASP D CA 1
ATOM 5821 C C . ASP D 1 101 ? 31.159 8.705 63.180 1.00 60.72 143 ASP D C 1
ATOM 5822 O O . ASP D 1 101 ? 31.034 8.620 61.953 1.00 62.17 143 ASP D O 1
ATOM 5827 N N . LEU D 1 102 ? 31.655 9.794 63.774 1.00 58.73 144 LEU D N 1
ATOM 5828 C CA . LEU D 1 102 ? 32.160 10.901 62.971 1.00 59.22 144 LEU D CA 1
ATOM 5829 C C . LEU D 1 102 ? 33.418 10.497 62.213 1.00 61.74 144 LEU D C 1
ATOM 5830 O O . LEU D 1 102 ? 33.549 10.793 61.021 1.00 62.42 144 LEU D O 1
ATOM 5835 N N . LYS D 1 103 ? 34.346 9.808 62.884 1.00 61.75 145 LYS D N 1
ATOM 5836 C CA . LYS D 1 103 ? 35.550 9.336 62.206 1.00 61.60 145 LYS D CA 1
ATOM 5837 C C . LYS D 1 103 ? 35.203 8.385 61.068 1.00 58.87 145 LYS D C 1
ATOM 5838 O O . LYS D 1 103 ? 35.831 8.424 60.003 1.00 60.23 145 LYS D O 1
ATOM 5844 N N . ALA D 1 104 ? 34.203 7.523 61.272 1.00 58.31 146 ALA D N 1
ATOM 5845 C CA . ALA D 1 104 ? 33.755 6.644 60.197 1.00 59.88 146 ALA D CA 1
ATOM 5846 C C . ALA D 1 104 ? 33.180 7.448 59.038 1.00 63.19 146 ALA D C 1
ATOM 5847 O O . ALA D 1 104 ? 33.358 7.083 57.870 1.00 66.61 146 ALA D O 1
ATOM 5849 N N . TRP D 1 105 ? 32.490 8.549 59.341 1.00 59.81 147 TRP D N 1
ATOM 5850 C CA . TRP D 1 105 ? 31.973 9.411 58.283 1.00 58.40 147 TRP D CA 1
ATOM 5851 C C . TRP D 1 105 ? 33.091 10.217 57.634 1.00 59.09 147 TRP D C 1
ATOM 5852 O O . TRP D 1 105 ? 33.121 10.370 56.407 1.00 60.39 147 TRP D O 1
ATOM 5863 N N . ILE D 1 106 ? 34.014 10.745 58.442 1.00 59.46 148 ILE D N 1
ATOM 5864 C CA . ILE D 1 106 ? 35.106 11.551 57.905 1.00 61.39 148 ILE D CA 1
ATOM 5865 C C . ILE D 1 106 ? 36.024 10.700 57.034 1.00 62.50 148 ILE D C 1
ATOM 5866 O O . ILE D 1 106 ? 36.526 11.161 56.001 1.00 62.89 148 ILE D O 1
ATOM 5871 N N . SER D 1 107 ? 36.244 9.442 57.421 1.00 63.57 149 SER D N 1
ATOM 5872 C CA . SER D 1 107 ? 37.091 8.544 56.643 1.00 68.37 149 SER D CA 1
ATOM 5873 C C . SER D 1 107 ? 36.474 8.145 55.308 1.00 70.69 149 SER D C 1
ATOM 5874 O O . SER D 1 107 ? 37.129 7.436 54.536 1.00 74.47 149 SER D O 1
ATOM 5877 N N . ALA D 1 108 ? 35.248 8.573 55.016 1.00 66.15 150 ALA D N 1
ATOM 5878 C CA . ALA D 1 108 ? 34.584 8.241 53.764 1.00 63.89 150 ALA D CA 1
ATOM 5879 C C . ALA D 1 108 ? 34.243 9.448 52.905 1.00 64.60 150 ALA D C 1
ATOM 5880 O O . ALA D 1 108 ? 34.160 9.308 51.683 1.00 73.86 150 ALA D O 1
ATOM 5882 N N . HIS D 1 109 ? 34.050 10.626 53.502 1.00 60.70 151 HIS D N 1
ATOM 5883 C CA . HIS D 1 109 ? 33.644 11.815 52.760 1.00 61.80 151 HIS D CA 1
ATOM 5884 C C . HIS D 1 109 ? 34.617 12.976 52.944 1.00 60.96 151 HIS D C 1
ATOM 5885 O O . HIS D 1 109 ? 34.268 14.124 52.653 1.00 63.01 151 HIS D O 1
ATOM 5892 N N . GLY D 1 110 ? 35.829 12.703 53.417 1.00 61.33 152 GLY D N 1
ATOM 5893 C CA . GLY D 1 110 ? 36.834 13.728 53.566 1.00 60.52 152 GLY D CA 1
ATOM 5894 C C . GLY D 1 110 ? 36.640 14.566 54.812 1.00 60.54 152 GLY D C 1
ATOM 5895 O O . GLY D 1 110 ? 36.002 14.145 55.782 1.00 58.92 152 GLY D O 1
ATOM 5896 N N . PRO D 1 111 ? 37.183 15.777 54.805 1.00 61.83 153 PRO D N 1
ATOM 5897 C CA . PRO D 1 111 ? 37.132 16.638 55.989 1.00 61.94 153 PRO D CA 1
ATOM 5898 C C . PRO D 1 111 ? 35.761 17.289 56.143 1.00 63.56 153 PRO D C 1
ATOM 5899 O O . PRO D 1 111 ? 34.830 17.040 55.379 1.00 63.35 153 PRO D O 1
ATOM 5903 N N . ILE D 1 112 ? 35.655 18.138 57.160 1.00 64.11 154 ILE D N 1
ATOM 5904 C CA . ILE D 1 112 ? 34.433 18.890 57.435 1.00 59.57 154 ILE D CA 1
ATOM 5905 C C . ILE D 1 112 ? 34.765 20.376 57.384 1.00 62.17 154 ILE D C 1
ATOM 5906 O O . ILE D 1 112 ? 35.511 20.873 58.241 1.00 60.83 154 ILE D O 1
ATOM 5911 N N . PRO D 1 113 ? 34.248 21.118 56.408 1.00 62.10 155 PRO D N 1
ATOM 5912 C CA . PRO D 1 113 ? 34.602 22.536 56.292 1.00 59.25 155 PRO D CA 1
ATOM 5913 C C . PRO D 1 113 ? 33.972 23.366 57.399 1.00 57.37 155 PRO D C 1
ATOM 5914 O O . PRO D 1 113 ? 32.988 22.977 58.031 1.00 59.53 155 PRO D O 1
ATOM 5918 N N . ASP D 1 114 ? 34.565 24.534 57.628 1.00 54.22 156 ASP D N 1
ATOM 5919 C CA . ASP D 1 114 ? 34.054 25.443 58.643 1.00 56.82 156 ASP D CA 1
ATOM 5920 C C . ASP D 1 114 ? 32.746 26.078 58.184 1.00 59.32 156 ASP D C 1
ATOM 5921 O O . ASP D 1 114 ? 32.482 26.221 56.987 1.00 61.36 156 ASP D O 1
ATOM 5926 N N . GLY D 1 115 ? 31.924 26.463 59.157 1.00 58.69 157 GLY D N 1
ATOM 5927 C CA . GLY D 1 115 ? 30.624 27.023 58.847 1.00 57.10 157 GLY D CA 1
ATOM 5928 C C . GLY D 1 115 ? 29.635 26.036 58.276 1.00 55.76 157 GLY D C 1
ATOM 5929 O O . GLY D 1 115 ? 28.641 26.449 57.674 1.00 55.66 157 GLY D O 1
ATOM 5930 N N . ALA D 1 116 ? 29.875 24.740 58.451 1.00 52.36 158 ALA D N 1
ATOM 5931 C CA . ALA D 1 116 ? 29.026 23.711 57.876 1.00 50.32 158 ALA D CA 1
ATOM 5932 C C . ALA D 1 116 ? 27.900 23.356 58.845 1.00 53.57 158 ALA D C 1
ATOM 5933 O O . ALA D 1 116 ? 27.732 23.977 59.899 1.00 54.51 158 ALA D O 1
ATOM 5935 N N . CYS D 1 117 ? 27.113 22.344 58.489 1.00 50.07 159 CYS D N 1
ATOM 5936 C CA . CYS D 1 117 ? 26.026 21.859 59.330 1.00 47.24 159 CYS D CA 1
ATOM 5937 C C . CYS D 1 117 ? 26.051 20.340 59.315 1.00 50.51 159 CYS D C 1
ATOM 5938 O O . CYS D 1 117 ? 25.978 19.728 58.245 1.00 56.08 159 CYS D O 1
ATOM 5941 N N . VAL D 1 118 ? 26.159 19.740 60.489 1.00 50.92 160 VAL D N 1
ATOM 5942 C CA . VAL D 1 118 ? 26.153 18.290 60.631 1.00 48.37 160 VAL D CA 1
ATOM 5943 C C . VAL D 1 118 ? 24.712 17.828 60.792 1.00 50.74 160 VAL D C 1
ATOM 5944 O O . VAL D 1 118 ? 23.915 18.463 61.493 1.00 52.49 160 VAL D O 1
ATOM 5948 N N . ALA D 1 119 ? 24.362 16.729 60.125 1.00 51.31 161 ALA D N 1
ATOM 5949 C CA . ALA D 1 119 ? 23.008 16.201 60.171 1.00 50.22 161 ALA D CA 1
ATOM 5950 C C . ALA D 1 119 ? 23.030 14.727 60.542 1.00 51.43 161 ALA D C 1
ATOM 5951 O O . ALA D 1 119 ? 23.977 14.001 60.228 1.00 55.60 161 ALA D O 1
ATOM 5953 N N . MET D 1 120 ? 21.965 14.295 61.212 1.00 49.72 162 MET D N 1
ATOM 5954 C CA . MET D 1 120 ? 21.796 12.912 61.634 1.00 52.57 162 MET D CA 1
ATOM 5955 C C . MET D 1 120 ? 20.581 12.331 60.928 1.00 54.55 162 MET D C 1
ATOM 5956 O O . MET D 1 120 ? 19.464 12.834 61.094 1.00 56.71 162 MET D O 1
ATOM 5961 N N . HIS D 1 121 ? 20.799 11.283 60.141 1.00 54.76 163 HIS D N 1
ATOM 5962 C CA . HIS D 1 121 ? 19.723 10.547 59.483 1.00 54.66 163 HIS D CA 1
ATOM 5963 C C . HIS D 1 121 ? 19.568 9.217 60.212 1.00 57.23 163 HIS D C 1
ATOM 5964 O O . HIS D 1 121 ? 20.335 8.279 59.981 1.00 57.59 163 HIS D O 1
ATOM 5971 N N . SER D 1 122 ? 18.578 9.145 61.099 1.00 57.70 164 SER D N 1
ATOM 5972 C CA . SER D 1 122 ? 18.278 7.927 61.838 1.00 59.12 164 SER D CA 1
ATOM 5973 C C . SER D 1 122 ? 17.016 7.241 61.333 1.00 63.40 164 SER D C 1
ATOM 5974 O O . SER D 1 122 ? 16.566 6.265 61.944 1.00 63.48 164 SER D O 1
ATOM 5977 N N . GLY D 1 123 ? 16.438 7.721 60.235 1.00 62.90 165 GLY D N 1
ATOM 5978 C CA . GLY D 1 123 ? 15.218 7.135 59.715 1.00 61.03 165 GLY D CA 1
ATOM 5979 C C . GLY D 1 123 ? 14.024 7.286 60.628 1.00 62.44 165 GLY D C 1
ATOM 5980 O O . GLY D 1 123 ? 13.094 6.476 60.560 1.00 64.52 165 GLY D O 1
ATOM 5981 N N . TRP D 1 124 ? 14.025 8.305 61.486 1.00 64.34 166 TRP D N 1
ATOM 5982 C CA . TRP D 1 124 ? 12.944 8.508 62.440 1.00 68.94 166 TRP D CA 1
ATOM 5983 C C . TRP D 1 124 ? 11.826 9.389 61.902 1.00 69.32 166 TRP D C 1
ATOM 5984 O O . TRP D 1 124 ? 10.727 9.381 62.467 1.00 69.39 166 TRP D O 1
ATOM 5995 N N . ALA D 1 125 ? 12.075 10.141 60.828 1.00 68.32 167 ALA D N 1
ATOM 5996 C CA . ALA D 1 125 ? 11.054 11.029 60.284 1.00 67.06 167 ALA D CA 1
ATOM 5997 C C . ALA D 1 125 ? 9.889 10.271 59.663 1.00 69.33 167 ALA D C 1
ATOM 5998 O O . ALA D 1 125 ? 8.817 10.855 59.476 1.00 70.70 167 ALA D O 1
ATOM 6000 N N . GLY D 1 126 ? 10.069 8.992 59.343 1.00 69.66 168 GLY D N 1
ATOM 6001 C CA . GLY D 1 126 ? 9.008 8.209 58.742 1.00 72.18 168 GLY D CA 1
ATOM 6002 C C . GLY D 1 126 ? 8.101 7.543 59.756 1.00 73.74 168 GLY D C 1
ATOM 6003 O O . GLY D 1 126 ? 7.515 6.491 59.479 1.00 76.22 168 GLY D O 1
ATOM 6004 N N . LYS D 1 127 ? 7.976 8.146 60.940 1.00 70.33 169 LYS D N 1
ATOM 6005 C CA . LYS D 1 127 ? 7.132 7.608 62.000 1.00 72.15 169 LYS D CA 1
ATOM 6006 C C . LYS D 1 127 ? 6.191 8.656 62.584 1.00 71.15 169 LYS D C 1
ATOM 6007 O O . LYS D 1 127 ? 5.587 8.411 63.634 1.00 73.58 169 LYS D O 1
ATOM 6013 N N . THR D 1 128 ? 6.044 9.810 61.931 1.00 71.33 170 THR D N 1
ATOM 6014 C CA . THR D 1 128 ? 5.177 10.871 62.426 1.00 72.28 170 THR D CA 1
ATOM 6015 C C . THR D 1 128 ? 3.697 10.588 62.206 1.00 73.68 170 THR D C 1
ATOM 6016 O O . THR D 1 128 ? 2.858 11.313 62.752 1.00 71.30 170 THR D O 1
ATOM 6020 N N . GLY D 1 129 ? 3.355 9.563 61.425 1.00 72.66 171 GLY D N 1
ATOM 6021 C CA . GLY D 1 129 ? 1.961 9.243 61.174 1.00 74.26 171 GLY D CA 1
ATOM 6022 C C . GLY D 1 129 ? 1.218 8.678 62.366 1.00 77.91 171 GLY D C 1
ATOM 6023 O O . GLY D 1 129 ? -0.012 8.566 62.307 1.00 74.02 171 GLY D O 1
ATOM 6024 N N . GLY D 1 130 ? 1.924 8.324 63.437 1.00 81.84 172 GLY D N 1
ATOM 6025 C CA . GLY D 1 130 ? 1.284 7.771 64.613 1.00 87.51 172 GLY D CA 1
ATOM 6026 C C . GLY D 1 130 ? 1.947 8.187 65.910 1.00 88.80 172 GLY D C 1
ATOM 6027 O O . GLY D 1 130 ? 2.064 9.381 66.201 1.00 86.59 172 GLY D O 1
ATOM 6028 N N . ALA D 1 131 ? 2.386 7.205 66.700 1.00 92.48 173 ALA D N 1
ATOM 6029 C CA . ALA D 1 131 ? 3.015 7.467 67.984 1.00 92.56 173 ALA D CA 1
ATOM 6030 C C . ALA D 1 131 ? 4.450 6.971 68.080 1.00 87.89 173 ALA D C 1
ATOM 6031 O O . ALA D 1 131 ? 5.126 7.285 69.066 1.00 84.62 173 ALA D O 1
ATOM 6033 N N . GLY D 1 132 ? 4.936 6.214 67.095 1.00 87.06 174 GLY D N 1
ATOM 6034 C CA . GLY D 1 132 ? 6.303 5.725 67.120 1.00 80.92 174 GLY D CA 1
ATOM 6035 C C . GLY D 1 132 ? 7.360 6.797 66.954 1.00 77.20 174 GLY D C 1
ATOM 6036 O O . GLY D 1 132 ? 8.549 6.495 67.107 1.00 76.03 174 GLY D O 1
ATOM 6037 N N . TYR D 1 133 ? 6.961 8.031 66.643 1.00 75.26 175 TYR D N 1
ATOM 6038 C CA . TYR D 1 133 ? 7.929 9.114 66.525 1.00 72.08 175 TYR D CA 1
ATOM 6039 C C . TYR D 1 133 ? 8.406 9.584 67.894 1.00 73.37 175 TYR D C 1
ATOM 6040 O O . TYR D 1 133 ? 9.605 9.810 68.092 1.00 70.24 175 TYR D O 1
ATOM 6049 N N . ARG D 1 134 ? 7.485 9.739 68.846 1.00 74.15 176 ARG D N 1
ATOM 6050 C CA . ARG D 1 134 ? 7.878 10.111 70.200 1.00 72.10 176 ARG D CA 1
ATOM 6051 C C . ARG D 1 134 ? 8.395 8.907 70.977 1.00 72.91 176 ARG D C 1
ATOM 6052 O O . ARG D 1 134 ? 9.321 9.039 71.784 1.00 71.10 176 ARG D O 1
ATOM 6060 N N . ASN D 1 135 ? 7.815 7.729 70.737 1.00 74.82 177 ASN D N 1
ATOM 6061 C CA . ASN D 1 135 ? 8.213 6.487 71.399 1.00 74.15 177 ASN D CA 1
ATOM 6062 C C . ASN D 1 135 ? 8.052 6.603 72.917 1.00 76.40 177 ASN D C 1
ATOM 6063 O O . ASN D 1 135 ? 8.997 6.431 73.690 1.00 77.83 177 ASN D O 1
ATOM 6068 N N . ALA D 1 136 ? 6.823 6.901 73.332 1.00 77.99 178 ALA D N 1
ATOM 6069 C CA . ALA D 1 136 ? 6.508 7.051 74.743 1.00 81.82 178 ALA D CA 1
ATOM 6070 C C . ALA D 1 136 ? 6.278 5.682 75.382 1.00 88.02 178 ALA D C 1
ATOM 6071 O O . ALA D 1 136 ? 6.425 4.634 74.747 1.00 86.13 178 ALA D O 1
ATOM 6073 N N . ASP D 1 137 ? 5.912 5.692 76.663 1.00 92.72 179 ASP D N 1
ATOM 6074 C CA . ASP D 1 137 ? 5.653 4.455 77.389 1.00 94.18 179 ASP D CA 1
ATOM 6075 C C . ASP D 1 137 ? 4.653 4.681 78.516 1.00 92.74 179 ASP D C 1
ATOM 6076 O O . ASP D 1 137 ? 3.703 5.456 78.367 1.00 93.50 179 ASP D O 1
ATOM 6081 N N . SER D 1 138 ? 4.861 4.008 79.645 1.00 91.11 180 SER D N 1
ATOM 6082 C CA . SER D 1 138 ? 3.975 4.115 80.796 1.00 91.97 180 SER D CA 1
ATOM 6083 C C . SER D 1 138 ? 4.391 5.211 81.769 1.00 92.61 180 SER D C 1
ATOM 6084 O O . SER D 1 138 ? 3.712 5.408 82.782 1.00 92.45 180 SER D O 1
ATOM 6087 N N . GLU D 1 139 ? 5.485 5.923 81.492 1.00 90.78 181 GLU D N 1
ATOM 6088 C CA . GLU D 1 139 ? 5.942 7.006 82.353 1.00 91.08 181 GLU D CA 1
ATOM 6089 C C . GLU D 1 139 ? 6.234 8.285 81.576 1.00 92.17 181 GLU D C 1
ATOM 6090 O O . GLU D 1 139 ? 6.877 9.191 82.120 1.00 93.93 181 GLU D O 1
ATOM 6096 N N . GLY D 1 140 ? 5.786 8.384 80.326 1.00 90.14 182 GLY D N 1
ATOM 6097 C CA . GLY D 1 140 ? 6.022 9.562 79.520 1.00 87.33 182 GLY D CA 1
ATOM 6098 C C . GLY D 1 140 ? 7.435 9.726 79.006 1.00 83.77 182 GLY D C 1
ATOM 6099 O O . GLY D 1 140 ? 7.724 10.738 78.357 1.00 80.53 182 GLY D O 1
ATOM 6100 N N . LYS D 1 141 ? 8.322 8.771 79.270 1.00 83.64 183 LYS D N 1
ATOM 6101 C CA . LYS D 1 141 ? 9.702 8.864 78.820 1.00 80.79 183 LYS D CA 1
ATOM 6102 C C . LYS D 1 141 ? 9.804 8.506 77.343 1.00 78.07 183 LYS D C 1
ATOM 6103 O O . LYS D 1 141 ? 9.134 7.587 76.864 1.00 77.72 183 LYS D O 1
ATOM 6109 N N . MET D 1 142 ? 10.649 9.236 76.623 1.00 75.99 184 MET D N 1
ATOM 6110 C CA . MET D 1 142 ? 10.797 9.072 75.186 1.00 73.08 184 MET D CA 1
ATOM 6111 C C . MET D 1 142 ? 12.134 8.417 74.860 1.00 69.38 184 MET D C 1
ATOM 6112 O O . MET D 1 142 ? 13.105 8.540 75.611 1.00 68.72 184 MET D O 1
ATOM 6117 N N . HIS D 1 143 ? 12.172 7.715 73.725 1.00 68.49 185 HIS D N 1
ATOM 6118 C CA . HIS D 1 143 ? 13.366 6.988 73.284 1.00 65.57 185 HIS D CA 1
ATOM 6119 C C . HIS D 1 143 ? 13.551 7.242 71.788 1.00 65.30 185 HIS D C 1
ATOM 6120 O O . HIS D 1 143 ? 13.055 6.481 70.952 1.00 67.62 185 HIS D O 1
ATOM 6127 N N . PHE D 1 144 ? 14.265 8.313 71.459 1.00 64.38 186 PHE D N 1
ATOM 6128 C CA . PHE D 1 144 ? 14.614 8.626 70.084 1.00 62.93 186 PHE D CA 1
ATOM 6129 C C . PHE D 1 144 ? 16.087 8.995 70.003 1.00 61.77 186 PHE D C 1
ATOM 6130 O O . PHE D 1 144 ? 16.650 9.534 70.961 1.00 62.35 186 PHE D O 1
ATOM 6138 N N . PRO D 1 145 ? 16.737 8.709 68.875 1.00 61.63 187 PRO D N 1
ATOM 6139 C CA . PRO D 1 145 ? 18.177 8.974 68.761 1.00 58.99 187 PRO D CA 1
ATOM 6140 C C . PRO D 1 145 ? 18.492 10.459 68.855 1.00 62.31 187 PRO D C 1
ATOM 6141 O O . PRO D 1 145 ? 17.617 11.327 68.810 1.00 61.52 187 PRO D O 1
ATOM 6145 N N . GLY D 1 146 ? 19.781 10.744 68.989 1.00 61.00 188 GLY D N 1
ATOM 6146 C CA . GLY D 1 146 ? 20.242 12.116 69.091 1.00 57.25 188 GLY D CA 1
ATOM 6147 C C . GLY D 1 146 ? 21.751 12.164 69.031 1.00 56.38 188 GLY D C 1
ATOM 6148 O O . GLY D 1 146 ? 22.423 11.148 68.835 1.00 58.34 188 GLY D O 1
ATOM 6149 N N . PHE D 1 147 ? 22.281 13.371 69.207 1.00 55.78 189 PHE D N 1
ATOM 6150 C CA . PHE D 1 147 ? 23.718 13.595 69.166 1.00 57.17 189 PHE D CA 1
ATOM 6151 C C . PHE D 1 147 ? 24.316 13.421 70.555 1.00 61.54 189 PHE D C 1
ATOM 6152 O O . PHE D 1 147 ? 23.865 14.052 71.516 1.00 61.30 189 PHE D O 1
ATOM 6160 N N . HIS D 1 148 ? 25.326 12.560 70.655 1.00 64.24 190 HIS D N 1
ATOM 6161 C CA . HIS D 1 148 ? 26.062 12.419 71.903 1.00 60.87 190 HIS D CA 1
ATOM 6162 C C . HIS D 1 148 ? 26.789 13.719 72.225 1.00 59.44 190 HIS D C 1
ATOM 6163 O O . HIS D 1 148 ? 27.257 14.426 71.328 1.00 62.99 190 HIS D O 1
ATOM 6170 N N . VAL D 1 149 ? 26.874 14.039 73.518 1.00 57.55 191 VAL D N 1
ATOM 6171 C CA . VAL D 1 149 ? 27.494 15.299 73.918 1.00 57.23 191 VAL D CA 1
ATOM 6172 C C . VAL D 1 149 ? 28.982 15.301 73.594 1.00 57.11 191 VAL D C 1
ATOM 6173 O O . VAL D 1 149 ? 29.559 16.356 73.304 1.00 57.47 191 VAL D O 1
ATOM 6177 N N . GLU D 1 150 ? 29.628 14.132 73.620 1.00 57.38 192 GLU D N 1
ATOM 6178 C CA . GLU D 1 150 ? 31.048 14.076 73.296 1.00 58.63 192 GLU D CA 1
ATOM 6179 C C . GLU D 1 150 ? 31.288 14.271 71.805 1.00 56.80 192 GLU D C 1
ATOM 6180 O O . GLU D 1 150 ? 32.335 14.798 71.411 1.00 54.07 192 GLU D O 1
ATOM 6186 N N . ALA D 1 151 ? 30.336 13.860 70.964 1.00 60.54 193 ALA D N 1
ATOM 6187 C CA . ALA D 1 151 ? 30.459 14.112 69.533 1.00 59.78 193 ALA D CA 1
ATOM 6188 C C . ALA D 1 151 ? 30.344 15.599 69.226 1.00 57.15 193 ALA D C 1
ATOM 6189 O O . ALA D 1 151 ? 31.071 16.120 68.372 1.00 53.75 193 ALA D O 1
ATOM 6191 N N . ALA D 1 152 ? 29.435 16.298 69.911 1.00 56.69 194 ALA D N 1
ATOM 6192 C CA . ALA D 1 152 ? 29.295 17.735 69.702 1.00 53.65 194 ALA D CA 1
ATOM 6193 C C . ALA D 1 152 ? 30.573 18.474 70.076 1.00 54.58 194 ALA D C 1
ATOM 6194 O O . ALA D 1 152 ? 31.017 19.369 69.348 1.00 55.05 194 ALA D O 1
ATOM 6196 N N . GLN D 1 153 ? 31.180 18.110 71.210 1.00 59.44 195 GLN D N 1
ATOM 6197 C CA . GLN D 1 153 ? 32.447 18.718 71.601 1.00 56.55 195 GLN D CA 1
ATOM 6198 C C . GLN D 1 153 ? 33.540 18.434 70.581 1.00 53.28 195 GLN D C 1
ATOM 6199 O O . GLN D 1 153 ? 34.414 19.278 70.357 1.00 51.20 195 GLN D O 1
ATOM 6205 N N . MET D 1 154 ? 33.510 17.251 69.963 1.00 55.09 196 MET D N 1
ATOM 6206 C CA . MET D 1 154 ? 34.468 16.936 68.910 1.00 52.53 196 MET D CA 1
ATOM 6207 C C . MET D 1 154 ? 34.376 17.929 67.761 1.00 52.57 196 MET D C 1
ATOM 6208 O O . MET D 1 154 ? 35.391 18.254 67.135 1.00 52.47 196 MET D O 1
ATOM 6213 N N . LEU D 1 155 ? 33.172 18.430 67.479 1.00 54.08 197 LEU D N 1
ATOM 6214 C CA . LEU D 1 155 ? 32.996 19.407 66.412 1.00 52.33 197 LEU D CA 1
ATOM 6215 C C . LEU D 1 155 ? 33.417 20.806 66.840 1.00 56.23 197 LEU D C 1
ATOM 6216 O O . LEU D 1 155 ? 33.773 21.628 65.988 1.00 55.80 197 LEU D O 1
ATOM 6221 N N . ILE D 1 156 ? 33.382 21.098 68.142 1.00 58.16 198 ILE D N 1
ATOM 6222 C CA . ILE D 1 156 ? 33.814 22.409 68.615 1.00 53.62 198 ILE D CA 1
ATOM 6223 C C . ILE D 1 156 ? 35.332 22.523 68.560 1.00 52.62 198 ILE D C 1
ATOM 6224 O O . ILE D 1 156 ? 35.878 23.571 68.194 1.00 54.14 198 ILE D O 1
ATOM 6229 N N . GLU D 1 157 ? 36.037 21.447 68.911 1.00 52.04 199 GLU D N 1
ATOM 6230 C CA . GLU D 1 157 ? 37.481 21.525 69.098 1.00 51.77 199 GLU D CA 1
ATOM 6231 C C . GLU D 1 157 ? 38.254 21.376 67.794 1.00 54.18 199 GLU D C 1
ATOM 6232 O O . GLU D 1 157 ? 39.343 21.947 67.661 1.00 56.15 199 GLU D O 1
ATOM 6238 N N . GLU D 1 158 ? 37.721 20.627 66.827 1.00 56.08 200 GLU D N 1
ATOM 6239 C CA . GLU D 1 158 ? 38.452 20.350 65.595 1.00 58.34 200 GLU D CA 1
ATOM 6240 C C . GLU D 1 158 ? 37.920 21.167 64.420 1.00 58.73 200 GLU D C 1
ATOM 6241 O O . GLU D 1 158 ? 38.615 22.057 63.920 1.00 58.06 200 GLU D O 1
ATOM 6247 N N . THR D 1 159 ? 36.696 20.891 63.973 1.00 56.45 201 THR D N 1
ATOM 6248 C CA . THR D 1 159 ? 36.171 21.525 62.772 1.00 58.51 201 THR D CA 1
ATOM 6249 C C . THR D 1 159 ? 35.537 22.872 63.121 1.00 56.67 201 THR D C 1
ATOM 6250 O O . THR D 1 159 ? 35.649 23.367 64.245 1.00 57.54 201 THR D O 1
ATOM 6254 N N . GLY D 1 160 ? 34.865 23.481 62.147 1.00 58.23 202 GLY D N 1
ATOM 6255 C CA . GLY D 1 160 ? 34.219 24.761 62.356 1.00 57.60 202 GLY D CA 1
ATOM 6256 C C . GLY D 1 160 ? 32.748 24.748 62.000 1.00 54.71 202 GLY D C 1
ATOM 6257 O O . GLY D 1 160 ? 32.224 25.728 61.461 1.00 55.42 202 GLY D O 1
ATOM 6258 N N . ALA D 1 161 ? 32.072 23.638 62.289 1.00 53.11 203 ALA D N 1
ATOM 6259 C CA . ALA D 1 161 ? 30.640 23.552 62.039 1.00 53.48 203 ALA D CA 1
ATOM 6260 C C . ALA D 1 161 ? 29.893 24.555 62.907 1.00 55.98 203 ALA D C 1
ATOM 6261 O O . ALA D 1 161 ? 30.274 24.820 64.051 1.00 57.15 203 ALA D O 1
ATOM 6263 N N . VAL D 1 162 ? 28.821 25.123 62.353 1.00 52.18 204 VAL D N 1
ATOM 6264 C CA . VAL D 1 162 ? 28.045 26.154 63.025 1.00 51.45 204 VAL D CA 1
ATOM 6265 C C . VAL D 1 162 ? 26.593 25.741 63.227 1.00 51.17 204 VAL D C 1
ATOM 6266 O O . VAL D 1 162 ? 25.782 26.549 63.680 1.00 53.33 204 VAL D O 1
ATOM 6270 N N . ALA D 1 163 ? 26.244 24.499 62.900 1.00 48.82 205 ALA D N 1
ATOM 6271 C CA . ALA D 1 163 ? 24.870 24.043 63.039 1.00 47.50 205 ALA D CA 1
ATOM 6272 C C . ALA D 1 163 ? 24.856 22.540 63.270 1.00 47.94 205 ALA D C 1
ATOM 6273 O O . ALA D 1 163 ? 25.826 21.835 62.982 1.00 49.68 205 ALA D O 1
ATOM 6275 N N . MET D 1 164 ? 23.731 22.059 63.797 1.00 47.17 206 MET D N 1
ATOM 6276 C CA . MET D 1 164 ? 23.530 20.644 64.077 1.00 48.20 206 MET D CA 1
ATOM 6277 C C . MET D 1 164 ? 22.079 20.298 63.786 1.00 47.58 206 MET D C 1
ATOM 6278 O O . MET D 1 164 ? 21.169 20.963 64.287 1.00 47.67 206 MET D O 1
ATOM 6283 N N . ALA D 1 165 ? 21.865 19.264 62.977 1.00 47.85 207 ALA D N 1
ATOM 6284 C CA . ALA D 1 165 ? 20.534 18.886 62.523 1.00 49.53 207 ALA D CA 1
ATOM 6285 C C . ALA D 1 165 ? 20.226 17.459 62.949 1.00 50.41 207 ALA D C 1
ATOM 6286 O O . ALA D 1 165 ? 21.021 16.547 62.700 1.00 52.57 207 ALA D O 1
ATOM 6288 N N . VAL D 1 166 ? 19.074 17.271 63.588 1.00 49.06 208 VAL D N 1
ATOM 6289 C CA . VAL D 1 166 ? 18.591 15.951 63.967 1.00 52.60 208 VAL D CA 1
ATOM 6290 C C . VAL D 1 166 ? 17.238 15.726 63.310 1.00 52.25 208 VAL D C 1
ATOM 6291 O O . VAL D 1 166 ? 16.488 16.672 63.043 1.00 53.80 208 VAL D O 1
ATOM 6295 N N . ASP D 1 167 ? 16.932 14.459 63.038 1.00 52.78 209 ASP D N 1
ATOM 6296 C CA . ASP D 1 167 ? 15.650 14.071 62.469 1.00 55.73 209 ASP D CA 1
ATOM 6297 C C . ASP D 1 167 ? 14.659 13.615 63.531 1.00 57.95 209 ASP D C 1
ATOM 6298 O O . ASP D 1 167 ? 13.566 13.151 63.190 1.00 61.97 209 ASP D O 1
ATOM 6303 N N . THR D 1 168 ? 15.016 13.735 64.803 1.00 58.75 210 THR D N 1
ATOM 6304 C CA . THR D 1 168 ? 14.165 13.334 65.907 1.00 57.64 210 THR D CA 1
ATOM 6305 C C . THR D 1 168 ? 13.556 14.578 66.559 1.00 58.75 210 THR D C 1
ATOM 6306 O O . THR D 1 168 ? 13.454 15.638 65.931 1.00 58.85 210 THR D O 1
ATOM 6310 N N . LEU D 1 169 ? 13.156 14.460 67.823 1.00 59.35 211 LEU D N 1
ATOM 6311 C CA . LEU D 1 169 ? 12.480 15.543 68.521 1.00 53.48 211 LEU D CA 1
ATOM 6312 C C . LEU D 1 169 ? 13.428 16.463 69.279 1.00 52.97 211 LEU D C 1
ATOM 6313 O O . LEU D 1 169 ? 13.013 17.559 69.671 1.00 54.62 211 LEU D O 1
ATOM 6318 N N . SER D 1 170 ? 14.677 16.059 69.494 1.00 53.26 212 SER D N 1
ATOM 6319 C CA . SER D 1 170 ? 15.595 16.865 70.284 1.00 54.79 212 SER D CA 1
ATOM 6320 C C . SER D 1 170 ? 17.020 16.666 69.793 1.00 50.77 212 SER D C 1
ATOM 6321 O O . SER D 1 170 ? 17.370 15.605 69.268 1.00 50.39 212 SER D O 1
ATOM 6324 N N . LEU D 1 171 ? 17.838 17.708 69.967 1.00 47.82 213 LEU D N 1
ATOM 6325 C CA . LEU D 1 171 ? 19.264 17.586 69.686 1.00 47.60 213 LEU D CA 1
ATOM 6326 C C . LEU D 1 171 ? 19.902 16.527 70.573 1.00 52.22 213 LEU D C 1
ATOM 6327 O O . LEU D 1 171 ? 20.799 15.795 70.138 1.00 53.66 213 LEU D O 1
ATOM 6332 N N . ASP D 1 172 ? 19.454 16.432 71.821 1.00 55.47 214 ASP D N 1
ATOM 6333 C CA . ASP D 1 172 ? 19.880 15.365 72.708 1.00 57.06 214 ASP D CA 1
ATOM 6334 C C . ASP D 1 172 ? 19.067 14.104 72.425 1.00 56.87 214 ASP D C 1
ATOM 6335 O O . ASP D 1 172 ? 18.168 14.086 71.580 1.00 60.36 214 ASP D O 1
ATOM 6340 N N . HIS D 1 173 ? 19.380 13.034 73.147 1.00 60.03 215 HIS D N 1
ATOM 6341 C CA . HIS D 1 173 ? 18.695 11.770 72.939 1.00 60.02 215 HIS D CA 1
ATOM 6342 C C . HIS D 1 173 ? 17.294 11.823 73.542 1.00 61.71 215 HIS D C 1
ATOM 6343 O O . HIS D 1 173 ? 16.854 12.839 74.089 1.00 60.58 215 HIS D O 1
ATOM 6350 N N . GLY D 1 174 ? 16.581 10.707 73.425 1.00 65.83 216 GLY D N 1
ATOM 6351 C CA . GLY D 1 174 ? 15.228 10.599 73.913 1.00 63.10 216 GLY D CA 1
ATOM 6352 C C . GLY D 1 174 ? 15.106 10.856 75.401 1.00 64.49 216 GLY D C 1
ATOM 6353 O O . GLY D 1 174 ? 14.500 11.842 75.834 1.00 64.75 216 GLY D O 1
ATOM 6354 N N . PRO D 1 175 ? 15.677 9.967 76.219 1.00 66.46 217 PRO D N 1
ATOM 6355 C CA . PRO D 1 175 ? 15.571 10.138 77.673 1.00 65.61 217 PRO D CA 1
ATOM 6356 C C . PRO D 1 175 ? 16.737 10.908 78.272 1.00 63.37 217 PRO D C 1
ATOM 6357 O O . PRO D 1 175 ? 17.146 10.635 79.405 1.00 67.17 217 PRO D O 1
ATOM 6361 N N . SER D 1 176 ? 17.278 11.870 77.528 1.00 63.41 218 SER D N 1
ATOM 6362 C CA . SER D 1 176 ? 18.371 12.696 78.032 1.00 61.77 218 SER D CA 1
ATOM 6363 C C . SER D 1 176 ? 17.853 13.579 79.160 1.00 61.64 218 SER D C 1
ATOM 6364 O O . SER D 1 176 ? 17.114 14.538 78.920 1.00 63.94 218 SER D O 1
ATOM 6367 N N . ALA D 1 177 ? 18.239 13.256 80.396 1.00 60.31 219 ALA D N 1
ATOM 6368 C CA . ALA D 1 177 ? 17.743 13.985 81.555 1.00 61.58 219 ALA D CA 1
ATOM 6369 C C . ALA D 1 177 ? 18.444 15.320 81.765 1.00 58.97 219 ALA D C 1
ATOM 6370 O O . ALA D 1 177 ? 17.879 16.202 82.422 1.00 57.09 219 ALA D O 1
ATOM 6372 N N . ASP D 1 178 ? 19.651 15.494 81.226 1.00 61.97 220 ASP D N 1
ATOM 6373 C CA . ASP D 1 178 ? 20.423 16.708 81.442 1.00 60.87 220 ASP D CA 1
ATOM 6374 C C . ASP D 1 178 ? 20.539 17.591 80.208 1.00 61.49 220 ASP D C 1
ATOM 6375 O O . ASP D 1 178 ? 21.039 18.715 80.325 1.00 59.90 220 ASP D O 1
ATOM 6380 N N . PHE D 1 179 ? 20.097 17.118 79.042 1.00 61.07 221 PHE D N 1
ATOM 6381 C CA . PHE D 1 179 ? 20.174 17.877 77.792 1.00 59.52 221 PHE D CA 1
ATOM 6382 C C . PHE D 1 179 ? 21.607 18.323 77.511 1.00 57.34 221 PHE D C 1
ATOM 6383 O O . PHE D 1 179 ? 21.876 19.479 77.181 1.00 54.17 221 PHE D O 1
ATOM 6391 N N . ALA D 1 180 ? 22.536 17.371 77.628 1.00 58.25 222 ALA D N 1
ATOM 6392 C CA . ALA D 1 180 ? 23.957 17.701 77.581 1.00 57.17 222 ALA D CA 1
ATOM 6393 C C . ALA D 1 180 ? 24.353 18.321 76.244 1.00 57.60 222 ALA D C 1
ATOM 6394 O O . ALA D 1 180 ? 25.174 19.245 76.202 1.00 55.64 222 ALA D O 1
ATOM 6396 N N . THR D 1 181 ? 23.781 17.832 75.140 1.00 57.01 223 THR D N 1
ATOM 6397 C CA . THR D 1 181 ? 24.135 18.376 73.831 1.00 54.68 223 THR D CA 1
ATOM 6398 C C . THR D 1 181 ? 23.572 19.780 73.644 1.00 55.79 223 THR D C 1
ATOM 6399 O O . THR D 1 181 ? 24.238 20.650 73.069 1.00 57.34 223 THR D O 1
ATOM 6403 N N . HIS D 1 182 ? 22.346 20.019 74.120 1.00 53.19 224 HIS D N 1
ATOM 6404 C CA . HIS D 1 182 ? 21.791 21.369 74.102 1.00 53.32 224 HIS D CA 1
ATOM 6405 C C . HIS D 1 182 ? 22.688 22.342 74.859 1.00 54.22 224 HIS D C 1
ATOM 6406 O O . HIS D 1 182 ? 22.920 23.469 74.405 1.00 54.15 224 HIS D O 1
ATOM 6413 N N . TYR D 1 183 ? 23.207 21.919 76.015 1.00 57.77 225 TYR D N 1
ATOM 6414 C CA . TYR D 1 183 ? 24.018 22.792 76.855 1.00 57.86 225 TYR D CA 1
ATOM 6415 C C . TYR D 1 183 ? 25.450 22.940 76.359 1.00 55.06 225 TYR D C 1
ATOM 6416 O O . TYR D 1 183 ? 26.149 23.858 76.800 1.00 57.06 225 TYR D O 1
ATOM 6425 N N . ALA D 1 184 ? 25.911 22.062 75.472 1.00 53.32 226 ALA D N 1
ATOM 6426 C CA . ALA D 1 184 ? 27.269 22.159 74.956 1.00 53.67 226 ALA D CA 1
ATOM 6427 C C . ALA D 1 184 ? 27.353 22.896 73.629 1.00 55.80 226 ALA D C 1
ATOM 6428 O O . ALA D 1 184 ? 28.357 23.567 73.367 1.00 52.21 226 ALA D O 1
ATOM 6430 N N . TRP D 1 185 ? 26.317 22.802 72.798 1.00 54.21 227 TRP D N 1
ATOM 6431 C CA . TRP D 1 185 ? 26.324 23.382 71.461 1.00 50.75 227 TRP D CA 1
ATOM 6432 C C . TRP D 1 185 ? 25.744 24.794 71.440 1.00 50.80 227 TRP D C 1
ATOM 6433 O O . TRP D 1 185 ? 26.321 25.695 70.825 1.00 51.16 227 TRP D O 1
ATOM 6444 N N . LEU D 1 186 ? 24.610 25.000 72.117 1.00 51.93 228 LEU D N 1
ATOM 6445 C CA . LEU D 1 186 ? 23.910 26.280 72.007 1.00 49.67 228 LEU D CA 1
ATOM 6446 C C . LEU D 1 186 ? 24.654 27.433 72.674 1.00 53.26 228 LEU D C 1
ATOM 6447 O O . LEU D 1 186 ? 24.773 28.500 72.046 1.00 55.13 228 LEU D O 1
ATOM 6452 N N . PRO D 1 187 ? 25.160 27.316 73.909 1.00 53.84 229 PRO D N 1
ATOM 6453 C CA . PRO D 1 187 ? 25.814 28.480 74.537 1.00 50.98 229 PRO D CA 1
ATOM 6454 C C . PRO D 1 187 ? 26.998 29.028 73.757 1.00 52.38 229 PRO D C 1
ATOM 6455 O O . PRO D 1 187 ? 27.378 30.184 73.976 1.00 54.48 229 PRO D O 1
ATOM 6459 N N . THR D 1 188 ? 27.587 28.246 72.852 1.00 52.70 230 THR D N 1
ATOM 6460 C CA . THR D 1 188 ? 28.723 28.686 72.054 1.00 53.98 230 THR D CA 1
ATOM 6461 C C . THR D 1 188 ? 28.306 29.442 70.796 1.00 53.62 230 THR D C 1
ATOM 6462 O O . THR D 1 188 ? 29.086 29.505 69.839 1.00 55.58 230 THR D O 1
ATOM 6466 N N . ASN D 1 189 ? 27.097 30.010 70.781 1.00 52.66 231 ASN D N 1
ATOM 6467 C CA . ASN D 1 189 ? 26.566 30.749 69.633 1.00 52.18 231 ASN D CA 1
ATOM 6468 C C . ASN D 1 189 ? 26.431 29.863 68.396 1.00 50.51 231 ASN D C 1
ATOM 6469 O O . ASN D 1 189 ? 26.528 30.339 67.262 1.00 50.39 231 ASN D O 1
ATOM 6474 N N . ARG D 1 190 ? 26.203 28.570 68.607 1.00 49.71 232 ARG D N 1
ATOM 6475 C CA . ARG D 1 190 ? 25.940 27.621 67.535 1.00 50.16 232 ARG D CA 1
ATOM 6476 C C . ARG D 1 190 ? 24.534 27.070 67.714 1.00 53.85 232 ARG D C 1
ATOM 6477 O O . ARG D 1 190 ? 24.175 26.624 68.808 1.00 54.62 232 ARG D O 1
ATOM 6485 N N . TYR D 1 191 ? 23.741 27.105 66.648 1.00 53.34 233 TYR D N 1
ATOM 6486 C CA . TYR D 1 191 ? 22.339 26.723 66.714 1.00 53.79 233 TYR D CA 1
ATOM 6487 C C . TYR D 1 191 ? 22.146 25.271 66.289 1.00 50.70 233 TYR D C 1
ATOM 6488 O O . TYR D 1 191 ? 23.048 24.619 65.759 1.00 50.14 233 TYR D O 1
ATOM 6497 N N . GLY D 1 192 ? 20.933 24.765 66.537 1.00 48.50 234 GLY D N 1
ATOM 6498 C CA . GLY D 1 192 ? 20.591 23.403 66.198 1.00 47.60 234 GLY D CA 1
ATOM 6499 C C . GLY D 1 192 ? 19.305 23.346 65.392 1.00 48.87 234 GLY D C 1
ATOM 6500 O O . GLY D 1 192 ? 18.574 24.332 65.273 1.00 50.49 234 GLY D O 1
ATOM 6501 N N . ILE D 1 193 ? 19.042 22.163 64.838 1.00 49.25 235 ILE D N 1
ATOM 6502 C CA . ILE D 1 193 ? 17.868 21.927 64.005 1.00 48.28 235 ILE D CA 1
ATOM 6503 C C . ILE D 1 193 ? 17.242 20.608 64.433 1.00 48.88 235 ILE D C 1
ATOM 6504 O O . ILE D 1 193 ? 17.916 19.571 64.441 1.00 51.96 235 ILE D O 1
ATOM 6509 N N . GLU D 1 194 ? 15.962 20.642 64.795 1.00 48.90 236 GLU D N 1
ATOM 6510 C CA . GLU D 1 194 ? 15.231 19.455 65.205 1.00 52.93 236 GLU D CA 1
ATOM 6511 C C . GLU D 1 194 ? 14.057 19.216 64.265 1.00 51.97 236 GLU D C 1
ATOM 6512 O O . GLU D 1 194 ? 13.616 20.117 63.546 1.00 52.31 236 GLU D O 1
ATOM 6518 N N . ASN D 1 195 ? 13.566 17.974 64.274 1.00 53.64 237 ASN D N 1
ATOM 6519 C CA . ASN D 1 195 ? 12.416 17.557 63.468 1.00 54.51 237 ASN D CA 1
ATOM 6520 C C . ASN D 1 195 ? 12.688 17.728 61.973 1.00 56.95 237 ASN D C 1
ATOM 6521 O O . ASN D 1 195 ? 11.914 18.350 61.243 1.00 56.98 237 ASN D O 1
ATOM 6526 N N . LEU D 1 196 ? 13.797 17.156 61.516 1.00 58.77 238 LEU D N 1
ATOM 6527 C CA . LEU D 1 196 ? 14.169 17.216 60.110 1.00 55.31 238 LEU D CA 1
ATOM 6528 C C . LEU D 1 196 ? 13.677 15.974 59.377 1.00 60.31 238 LEU D C 1
ATOM 6529 O O . LEU D 1 196 ? 13.568 14.889 59.955 1.00 62.47 238 LEU D O 1
ATOM 6534 N N . ALA D 1 197 ? 13.376 16.144 58.090 1.00 60.45 239 ALA D N 1
ATOM 6535 C CA . ALA D 1 197 ? 12.849 15.065 57.267 1.00 60.37 239 ALA D CA 1
ATOM 6536 C C . ALA D 1 197 ? 13.511 15.106 55.897 1.00 59.03 239 ALA D C 1
ATOM 6537 O O . ALA D 1 197 ? 14.295 16.009 55.588 1.00 58.48 239 ALA D O 1
ATOM 6539 N N . ASN D 1 198 ? 13.181 14.109 55.075 1.00 57.03 240 ASN D N 1
ATOM 6540 C CA . ASN D 1 198 ? 13.661 13.983 53.700 1.00 54.13 240 ASN D CA 1
ATOM 6541 C C . ASN D 1 198 ? 15.178 13.847 53.618 1.00 53.94 240 ASN D C 1
ATOM 6542 O O . ASN D 1 198 ? 15.770 14.115 52.568 1.00 54.13 240 ASN D O 1
ATOM 6547 N N . LEU D 1 199 ? 15.825 13.424 54.708 1.00 51.52 241 LEU D N 1
ATOM 6548 C CA . LEU D 1 199 ? 17.272 13.235 54.691 1.00 52.42 241 LEU D CA 1
ATOM 6549 C C . LEU D 1 199 ? 17.695 12.105 53.763 1.00 52.78 241 LEU D C 1
ATOM 6550 O O . LEU D 1 199 ? 18.865 12.047 53.370 1.00 50.60 241 LEU D O 1
ATOM 6555 N N . ASP D 1 200 ? 16.775 11.207 53.412 1.00 52.94 242 ASP D N 1
ATOM 6556 C CA . ASP D 1 200 ? 17.061 10.134 52.471 1.00 53.30 242 ASP D CA 1
ATOM 6557 C C . ASP D 1 200 ? 17.093 10.607 51.023 1.00 54.03 242 ASP D C 1
ATOM 6558 O O . ASP D 1 200 ? 17.460 9.823 50.142 1.00 56.97 242 ASP D O 1
ATOM 6563 N N . LYS D 1 201 ? 16.718 11.858 50.759 1.00 51.60 243 LYS D N 1
ATOM 6564 C CA . LYS D 1 201 ? 16.698 12.413 49.413 1.00 49.82 243 LYS D CA 1
ATOM 6565 C C . LYS D 1 201 ? 17.889 13.319 49.137 1.00 52.46 243 LYS D C 1
ATOM 6566 O O . LYS D 1 201 ? 17.900 14.021 48.121 1.00 58.12 243 LYS D O 1
ATOM 6572 N N . VAL D 1 202 ? 18.883 13.327 50.018 1.00 49.21 244 VAL D N 1
ATOM 6573 C CA . VAL D 1 202 ? 20.031 14.221 49.897 1.00 47.58 244 VAL D CA 1
ATOM 6574 C C . VAL D 1 202 ? 21.301 13.400 50.084 1.00 49.20 244 VAL D C 1
ATOM 6575 O O . VAL D 1 202 ? 21.348 12.533 50.969 1.00 55.66 244 VAL D O 1
ATOM 6579 N N . PRO D 1 203 ? 22.338 13.614 49.273 1.00 49.66 245 PRO D N 1
ATOM 6580 C CA . PRO D 1 203 ? 23.604 12.911 49.504 1.00 52.77 245 PRO D CA 1
ATOM 6581 C C . PRO D 1 203 ? 24.177 13.251 50.871 1.00 54.05 245 PRO D C 1
ATOM 6582 O O . PRO D 1 203 ? 23.975 14.347 51.400 1.00 52.18 245 PRO D O 1
ATOM 6586 N N . ALA D 1 204 ? 24.899 12.287 51.447 1.00 53.33 246 ALA D N 1
ATOM 6587 C CA . ALA D 1 204 ? 25.457 12.471 52.781 1.00 54.97 246 ALA D CA 1
ATOM 6588 C C . ALA D 1 204 ? 26.485 13.593 52.832 1.00 57.61 246 ALA D C 1
ATOM 6589 O O . ALA D 1 204 ? 26.759 14.117 53.917 1.00 59.32 246 ALA D O 1
ATOM 6591 N N . SER D 1 205 ? 27.056 13.975 51.692 1.00 55.78 247 SER D N 1
ATOM 6592 C CA . SER D 1 205 ? 28.040 15.045 51.651 1.00 56.05 247 SER D CA 1
ATOM 6593 C C . SER D 1 205 ? 28.028 15.685 50.271 1.00 57.83 247 SER D C 1
ATOM 6594 O O . SER D 1 205 ? 27.785 15.017 49.263 1.00 60.91 247 SER D O 1
ATOM 6597 N N . GLY D 1 206 ? 28.294 16.990 50.239 1.00 57.93 248 GLY D N 1
ATOM 6598 C CA . GLY D 1 206 ? 28.376 17.749 49.009 1.00 60.01 248 GLY D CA 1
ATOM 6599 C C . GLY D 1 206 ? 27.202 18.671 48.760 1.00 59.05 248 GLY D C 1
ATOM 6600 O O . GLY D 1 206 ? 27.344 19.638 47.998 1.00 56.19 248 GLY D O 1
ATOM 6601 N N . ALA D 1 207 ? 26.052 18.406 49.371 1.00 54.51 249 ALA D N 1
ATOM 6602 C CA . ALA D 1 207 ? 24.882 19.245 49.169 1.00 54.88 249 ALA D CA 1
ATOM 6603 C C . ALA D 1 207 ? 24.940 20.477 50.064 1.00 57.24 249 ALA D C 1
ATOM 6604 O O . ALA D 1 207 ? 25.513 20.455 51.157 1.00 56.37 249 ALA D O 1
ATOM 6606 N N . THR D 1 208 ? 24.336 21.561 49.586 1.00 57.58 250 THR D N 1
ATOM 6607 C CA . THR D 1 208 ? 24.280 22.821 50.315 1.00 51.13 250 THR D CA 1
ATOM 6608 C C . THR D 1 208 ? 22.882 23.008 50.889 1.00 53.27 250 THR D C 1
ATOM 6609 O O . THR D 1 208 ? 21.886 22.867 50.171 1.00 57.01 250 THR D O 1
ATOM 6613 N N . LEU D 1 209 ? 22.812 23.318 52.181 1.00 55.10 251 LEU D N 1
ATOM 6614 C CA . LEU D 1 209 ? 21.551 23.473 52.891 1.00 51.08 251 LEU D CA 1
ATOM 6615 C C . LEU D 1 209 ? 21.268 24.947 53.148 1.00 49.05 251 LEU D C 1
ATOM 6616 O O . LEU D 1 209 ? 22.186 25.731 53.408 1.00 49.89 251 LEU D O 1
ATOM 6621 N N . ILE D 1 210 ? 19.992 25.316 53.072 1.00 47.31 252 ILE D N 1
ATOM 6622 C CA . ILE D 1 210 ? 19.532 26.674 53.345 1.00 46.34 252 ILE D CA 1
ATOM 6623 C C . ILE D 1 210 ? 18.488 26.589 54.450 1.00 48.93 252 ILE D C 1
ATOM 6624 O O . ILE D 1 210 ? 17.487 25.873 54.312 1.00 47.50 252 ILE D O 1
ATOM 6629 N N . VAL D 1 211 ? 18.721 27.309 55.542 1.00 48.42 253 VAL D N 1
ATOM 6630 C CA . VAL D 1 211 ? 17.861 27.263 56.719 1.00 47.11 253 VAL D CA 1
ATOM 6631 C C . VAL D 1 211 ? 16.991 28.513 56.717 1.00 45.18 253 VAL D C 1
ATOM 6632 O O . VAL D 1 211 ? 17.480 29.622 56.955 1.00 46.98 253 VAL D O 1
ATOM 6636 N N . GLY D 1 212 ? 15.699 28.337 56.454 1.00 46.19 254 GLY D N 1
ATOM 6637 C CA . GLY D 1 212 ? 14.764 29.442 56.501 1.00 46.85 254 GLY D CA 1
ATOM 6638 C C . GLY D 1 212 ? 14.223 29.678 57.896 1.00 47.20 254 GLY D C 1
ATOM 6639 O O . GLY D 1 212 ? 13.016 29.574 58.131 1.00 45.28 254 GLY D O 1
ATOM 6640 N N . ALA D 1 213 ? 15.114 29.994 58.829 1.00 49.21 255 ALA D N 1
ATOM 6641 C CA . ALA D 1 213 ? 14.707 30.184 60.212 1.00 50.24 255 ALA D CA 1
ATOM 6642 C C . ALA D 1 213 ? 13.933 31.492 60.361 1.00 49.34 255 ALA D C 1
ATOM 6643 O O . ALA D 1 213 ? 14.240 32.477 59.683 1.00 47.05 255 ALA D O 1
ATOM 6645 N N . PRO D 1 214 ? 12.925 31.533 61.233 1.00 51.72 256 PRO D N 1
ATOM 6646 C CA . PRO D 1 214 ? 12.225 32.797 61.482 1.00 49.79 256 PRO D CA 1
ATOM 6647 C C . PRO D 1 214 ? 13.165 33.816 62.106 1.00 50.19 256 PRO D C 1
ATOM 6648 O O . PRO D 1 214 ? 14.159 33.466 62.746 1.00 52.78 256 PRO D O 1
ATOM 6652 N N . ASN D 1 215 ? 12.846 35.091 61.908 1.00 48.76 257 ASN D N 1
ATOM 6653 C CA . ASN D 1 215 ? 13.685 36.178 62.396 1.00 51.47 257 ASN D CA 1
ATOM 6654 C C . ASN D 1 215 ? 12.878 37.152 63.242 1.00 56.05 257 ASN D C 1
ATOM 6655 O O . ASN D 1 215 ? 13.074 38.369 63.180 1.00 59.15 257 ASN D O 1
ATOM 6660 N N . HIS D 1 216 ? 11.958 36.635 64.052 1.00 58.09 258 HIS D N 1
ATOM 6661 C CA . HIS D 1 216 ? 11.262 37.484 65.008 1.00 59.86 258 HIS D CA 1
ATOM 6662 C C . HIS D 1 216 ? 12.230 37.910 66.104 1.00 62.83 258 HIS D C 1
ATOM 6663 O O . HIS D 1 216 ? 12.976 37.086 66.642 1.00 61.68 258 HIS D O 1
ATOM 6670 N N . ARG D 1 217 ? 12.230 39.205 66.421 1.00 65.59 259 ARG D N 1
ATOM 6671 C CA . ARG D 1 217 ? 13.208 39.769 67.345 1.00 66.27 259 ARG D CA 1
ATOM 6672 C C . ARG D 1 217 ? 13.082 39.153 68.732 1.00 66.50 259 ARG D C 1
ATOM 6673 O O . ARG D 1 217 ? 12.088 39.372 69.431 1.00 68.66 259 ARG D O 1
ATOM 6681 N N . GLY D 1 218 ? 14.089 38.383 69.136 1.00 61.57 260 GLY D N 1
ATOM 6682 C CA . GLY D 1 218 ? 14.062 37.724 70.425 1.00 60.63 260 GLY D CA 1
ATOM 6683 C C . GLY D 1 218 ? 13.256 36.443 70.409 1.00 59.21 260 GLY D C 1
ATOM 6684 O O . GLY D 1 218 ? 12.023 36.473 70.478 1.00 61.30 260 GLY D O 1
ATOM 6685 N N . GLY D 1 219 ? 13.945 35.309 70.315 1.00 59.07 261 GLY D N 1
ATOM 6686 C CA . GLY D 1 219 ? 13.287 34.020 70.277 1.00 59.10 261 GLY D CA 1
ATOM 6687 C C . GLY D 1 219 ? 14.246 32.862 70.459 1.00 55.01 261 GLY D C 1
ATOM 6688 O O . GLY D 1 219 ? 15.391 32.931 70.007 1.00 56.35 261 GLY D O 1
ATOM 6689 N N . SER D 1 220 ? 13.795 31.792 71.116 1.00 54.01 262 SER D N 1
ATOM 6690 C CA . SER D 1 220 ? 14.612 30.599 71.293 1.00 55.30 262 SER D CA 1
ATOM 6691 C C . SER D 1 220 ? 14.714 29.769 70.025 1.00 56.59 262 SER D C 1
ATOM 6692 O O . SER D 1 220 ? 15.578 28.889 69.945 1.00 54.86 262 SER D O 1
ATOM 6695 N N . GLY D 1 221 ? 13.856 30.025 69.044 1.00 58.29 263 GLY D N 1
ATOM 6696 C CA . GLY D 1 221 ? 13.827 29.238 67.832 1.00 56.61 263 GLY D CA 1
ATOM 6697 C C . GLY D 1 221 ? 12.629 29.549 66.963 1.00 54.26 263 GLY D C 1
ATOM 6698 O O . GLY D 1 221 ? 12.334 30.717 66.693 1.00 55.92 263 GLY D O 1
ATOM 6699 N N . GLY D 1 222 ? 11.927 28.511 66.520 1.00 50.91 264 GLY D N 1
ATOM 6700 C CA . GLY D 1 222 ? 10.755 28.686 65.699 1.00 54.68 264 GLY D CA 1
ATOM 6701 C C . GLY D 1 222 ? 10.772 27.790 64.479 1.00 53.06 264 GLY D C 1
ATOM 6702 O O . GLY D 1 222 ? 11.832 27.400 63.980 1.00 56.17 264 GLY D O 1
ATOM 6703 N N . PRO D 1 223 ? 9.587 27.447 63.977 1.00 49.48 265 PRO D N 1
ATOM 6704 C CA . PRO D 1 223 ? 9.507 26.587 62.790 1.00 49.04 265 PRO D CA 1
ATOM 6705 C C . PRO D 1 223 ? 10.182 27.242 61.595 1.00 47.10 265 PRO D C 1
ATOM 6706 O O . PRO D 1 223 ? 9.959 28.418 61.299 1.00 49.13 265 PRO D O 1
ATOM 6710 N N . ALA D 1 224 ? 11.019 26.470 60.910 1.00 48.81 266 ALA D N 1
ATOM 6711 C CA . ALA D 1 224 ? 11.780 26.957 59.772 1.00 48.94 266 ALA D CA 1
ATOM 6712 C C . ALA D 1 224 ? 11.410 26.179 58.519 1.00 47.19 266 ALA D C 1
ATOM 6713 O O . ALA D 1 224 ? 10.994 25.018 58.587 1.00 42.60 266 ALA D O 1
ATOM 6715 N N . ARG D 1 225 ? 11.562 26.835 57.372 1.00 50.81 267 ARG D N 1
ATOM 6716 C CA . ARG D 1 225 ? 11.412 26.201 56.065 1.00 49.95 267 ARG D CA 1
ATOM 6717 C C . ARG D 1 225 ? 12.815 25.970 55.515 1.00 46.21 267 ARG D C 1
ATOM 6718 O O . ARG D 1 225 ? 13.476 26.906 55.060 1.00 46.03 267 ARG D O 1
ATOM 6726 N N . ILE D 1 226 ? 13.266 24.720 55.552 1.00 44.81 268 ILE D N 1
ATOM 6727 C CA . ILE D 1 226 ? 14.642 24.365 55.224 1.00 46.98 268 ILE D CA 1
ATOM 6728 C C . ILE D 1 226 ? 14.664 23.676 53.866 1.00 48.93 268 ILE D C 1
ATOM 6729 O O . ILE D 1 226 ? 13.908 22.725 53.630 1.00 48.18 268 ILE D O 1
ATOM 6734 N N . PHE D 1 227 ? 15.528 24.160 52.976 1.00 50.48 269 PHE D N 1
ATOM 6735 C CA . PHE D 1 227 ? 15.706 23.604 51.644 1.00 51.75 269 PHE D CA 1
ATOM 6736 C C . PHE D 1 227 ? 17.121 23.057 51.499 1.00 51.86 269 PHE D C 1
ATOM 6737 O O . PHE D 1 227 ? 18.050 23.492 52.185 1.00 54.12 269 PHE D O 1
ATOM 6745 N N . ALA D 1 228 ? 17.281 22.102 50.585 1.00 50.85 270 ALA D N 1
ATOM 6746 C CA . ALA D 1 228 ? 18.578 21.501 50.302 1.00 53.43 270 ALA D CA 1
ATOM 6747 C C . ALA D 1 228 ? 18.852 21.565 48.808 1.00 57.05 270 ALA D C 1
ATOM 6748 O O . ALA D 1 228 ? 18.014 21.150 48.002 1.00 59.11 270 ALA D O 1
ATOM 6750 N N . MET D 1 229 ? 20.026 22.079 48.445 1.00 57.02 271 MET D N 1
ATOM 6751 C CA . MET D 1 229 ? 20.440 22.182 47.050 1.00 58.13 271 MET D CA 1
ATOM 6752 C C . MET D 1 229 ? 21.079 20.863 46.630 1.00 63.12 271 MET D C 1
ATOM 6753 O O . MET D 1 229 ? 22.204 20.553 47.036 1.00 62.46 271 MET D O 1
ATOM 6758 N N . VAL D 1 230 ? 20.367 20.090 45.817 1.00 62.67 272 VAL D N 1
ATOM 6759 C CA . VAL D 1 230 ? 20.888 18.823 45.322 1.00 63.65 272 VAL D CA 1
ATOM 6760 C C . VAL D 1 230 ? 21.466 19.022 43.924 1.00 68.21 272 VAL D C 1
ATOM 6761 O O . VAL D 1 230 ? 20.913 19.767 43.115 1.00 73.40 272 VAL D O 1
ATOM 6766 N N . ILE E 1 4 ? 14.031 20.453 26.581 1.00 73.24 46 ILE E N 1
ATOM 6767 C CA . ILE E 1 4 ? 12.895 19.679 27.063 1.00 73.31 46 ILE E CA 1
ATOM 6768 C C . ILE E 1 4 ? 11.880 20.607 27.723 1.00 72.72 46 ILE E C 1
ATOM 6769 O O . ILE E 1 4 ? 10.732 20.226 27.956 1.00 69.45 46 ILE E O 1
ATOM 6774 N N . GLY E 1 5 ? 12.310 21.835 28.012 1.00 69.76 47 GLY E N 1
ATOM 6775 C CA . GLY E 1 5 ? 11.426 22.798 28.637 1.00 66.09 47 GLY E CA 1
ATOM 6776 C C . GLY E 1 5 ? 11.036 22.379 30.045 1.00 68.59 47 GLY E C 1
ATOM 6777 O O . GLY E 1 5 ? 11.786 21.709 30.760 1.00 71.61 47 GLY E O 1
ATOM 6778 N N . GLU E 1 6 ? 9.836 22.783 30.445 1.00 65.40 48 GLU E N 1
ATOM 6779 C CA . GLU E 1 6 ? 9.283 22.453 31.750 1.00 62.93 48 GLU E CA 1
ATOM 6780 C C . GLU E 1 6 ? 8.041 21.585 31.576 1.00 62.30 48 GLU E C 1
ATOM 6781 O O . GLU E 1 6 ? 7.591 21.315 30.460 1.00 64.23 48 GLU E O 1
ATOM 6787 N N . VAL E 1 7 ? 7.490 21.144 32.703 1.00 57.39 49 VAL E N 1
ATOM 6788 C CA . VAL E 1 7 ? 6.302 20.302 32.734 1.00 52.40 49 VAL E CA 1
ATOM 6789 C C . VAL E 1 7 ? 5.209 21.039 33.493 1.00 54.94 49 VAL E C 1
ATOM 6790 O O . VAL E 1 7 ? 5.471 21.664 34.527 1.00 60.02 49 VAL E O 1
ATOM 6794 N N . ARG E 1 8 ? 3.984 20.971 32.975 1.00 47.92 50 ARG E N 1
ATOM 6795 C CA . ARG E 1 8 ? 2.832 21.588 33.620 1.00 49.40 50 ARG E CA 1
ATOM 6796 C C . ARG E 1 8 ? 1.669 20.611 33.574 1.00 48.95 50 ARG E C 1
ATOM 6797 O O . ARG E 1 8 ? 1.263 20.178 32.491 1.00 49.87 50 ARG E O 1
ATOM 6805 N N . ASP E 1 9 ? 1.144 20.259 34.745 1.00 48.96 51 ASP E N 1
ATOM 6806 C CA . ASP E 1 9 ? 0.002 19.362 34.829 1.00 47.54 51 ASP E CA 1
ATOM 6807 C C . ASP E 1 9 ? -1.272 20.097 34.434 1.00 48.71 51 ASP E C 1
ATOM 6808 O O . ASP E 1 9 ? -1.455 21.273 34.759 1.00 50.49 51 ASP E O 1
ATOM 6813 N N . MET E 1 10 ? -2.155 19.392 33.725 1.00 50.45 52 MET E N 1
ATOM 6814 C CA . MET E 1 10 ? -3.412 19.961 33.252 1.00 50.10 52 MET E CA 1
ATOM 6815 C C . MET E 1 10 ? -4.622 19.207 33.792 1.00 51.00 52 MET E C 1
ATOM 6816 O O . MET E 1 10 ? -5.706 19.278 33.204 1.00 51.83 52 MET E O 1
ATOM 6821 N N . THR E 1 11 ? -4.464 18.494 34.903 1.00 50.19 53 THR E N 1
ATOM 6822 C CA . THR E 1 11 ? -5.506 17.635 35.448 1.00 51.23 53 THR E CA 1
ATOM 6823 C C . THR E 1 11 ? -6.045 18.224 36.745 1.00 50.84 53 THR E C 1
ATOM 6824 O O . THR E 1 11 ? -5.270 18.659 37.604 1.00 49.43 53 THR E O 1
ATOM 6828 N N . HIS E 1 12 ? -7.368 18.235 36.880 1.00 53.93 54 HIS E N 1
ATOM 6829 C CA . HIS E 1 12 ? -8.005 18.662 38.116 1.00 54.71 54 HIS E CA 1
ATOM 6830 C C . HIS E 1 12 ? -8.029 17.517 39.120 1.00 55.48 54 HIS E C 1
ATOM 6831 O O . HIS E 1 12 ? -8.348 16.376 38.774 1.00 53.69 54 HIS E O 1
ATOM 6838 N N . VAL E 1 13 ? -7.689 17.828 40.370 1.00 58.65 55 VAL E N 1
ATOM 6839 C CA . VAL E 1 13 ? -7.780 16.851 41.449 1.00 58.78 55 VAL E CA 1
ATOM 6840 C C . VAL E 1 13 ? -9.254 16.583 41.727 1.00 59.46 55 VAL E C 1
ATOM 6841 O O . VAL E 1 13 ? -9.944 17.402 42.345 1.00 61.03 55 VAL E O 1
ATOM 6845 N N . TYR E 1 14 ? -9.746 15.438 41.267 1.00 59.59 56 TYR E N 1
ATOM 6846 C CA . TYR E 1 14 ? -11.170 15.135 41.281 1.00 63.45 56 TYR E CA 1
ATOM 6847 C C . TYR E 1 14 ? -11.520 14.222 42.450 1.00 63.34 56 TYR E C 1
ATOM 6848 O O . TYR E 1 14 ? -10.758 13.315 42.797 1.00 64.06 56 TYR E O 1
ATOM 6857 N N . ASP E 1 15 ? -12.679 14.478 43.059 1.00 63.24 57 ASP E N 1
ATOM 6858 C CA . ASP E 1 15 ? -13.184 13.654 44.150 1.00 67.65 57 ASP E CA 1
ATOM 6859 C C . ASP E 1 15 ? -14.708 13.660 44.151 1.00 69.51 57 ASP E C 1
ATOM 6860 O O . ASP E 1 15 ? -15.333 13.826 43.098 1.00 68.84 57 ASP E O 1
ATOM 6865 N N . ALA E 1 16 ? -15.318 13.480 45.325 1.00 72.76 58 ALA E N 1
ATOM 6866 C CA . ALA E 1 16 ? -16.775 13.492 45.403 1.00 72.24 58 ALA E CA 1
ATOM 6867 C C . ALA E 1 16 ? -17.334 14.903 45.272 1.00 73.16 58 ALA E C 1
ATOM 6868 O O . ALA E 1 16 ? -18.413 15.089 44.697 1.00 72.74 58 ALA E O 1
ATOM 6870 N N . ASP E 1 17 ? -16.623 15.902 45.791 1.00 75.34 59 ASP E N 1
ATOM 6871 C CA . ASP E 1 17 ? -17.050 17.299 45.719 1.00 74.17 59 ASP E CA 1
ATOM 6872 C C . ASP E 1 17 ? -16.600 17.977 44.433 1.00 73.47 59 ASP E C 1
ATOM 6873 O O . ASP E 1 17 ? -16.215 19.150 44.449 1.00 70.80 59 ASP E O 1
ATOM 6878 N N . PHE E 1 18 ? -16.630 17.271 43.304 1.00 72.23 60 PHE E N 1
ATOM 6879 C CA . PHE E 1 18 ? -16.236 17.861 42.036 1.00 67.67 60 PHE E CA 1
ATOM 6880 C C . PHE E 1 18 ? -17.460 18.109 41.170 1.00 64.76 60 PHE E C 1
ATOM 6881 O O . PHE E 1 18 ? -18.328 17.232 41.067 1.00 66.44 60 PHE E O 1
ATOM 6889 N N . PRO E 1 19 ? -17.564 19.280 40.538 1.00 64.84 61 PRO E N 1
ATOM 6890 C CA . PRO E 1 19 ? -18.739 19.576 39.706 1.00 69.37 61 PRO E CA 1
ATOM 6891 C C . PRO E 1 19 ? -18.840 18.681 38.480 1.00 68.27 61 PRO E C 1
ATOM 6892 O O . PRO E 1 19 ? -18.011 18.765 37.568 1.00 68.61 61 PRO E O 1
ATOM 6896 N N . THR E 1 20 ? -19.856 17.826 38.451 1.00 66.37 62 THR E N 1
ATOM 6897 C CA . THR E 1 20 ? -20.104 16.923 37.338 1.00 70.82 62 THR E CA 1
ATOM 6898 C C . THR E 1 20 ? -21.213 17.471 36.447 1.00 77.80 62 THR E C 1
ATOM 6899 O O . THR E 1 20 ? -21.977 18.357 36.836 1.00 78.60 62 THR E O 1
ATOM 6903 N N . TYR E 1 21 ? -21.291 16.928 35.229 1.00 78.79 63 TYR E N 1
ATOM 6904 C CA . TYR E 1 21 ? -22.319 17.363 34.291 1.00 79.87 63 TYR E CA 1
ATOM 6905 C C . TYR E 1 21 ? -23.687 16.789 34.635 1.00 80.56 63 TYR E C 1
ATOM 6906 O O . TYR E 1 21 ? -24.707 17.444 34.393 1.00 81.37 63 TYR E O 1
ATOM 6915 N N . PHE E 1 22 ? -23.733 15.579 35.194 1.00 81.85 64 PHE E N 1
ATOM 6916 C CA . PHE E 1 22 ? -25.011 14.983 35.566 1.00 85.36 64 PHE E CA 1
ATOM 6917 C C . PHE E 1 22 ? -25.554 15.586 36.857 1.00 85.80 64 PHE E C 1
ATOM 6918 O O . PHE E 1 22 ? -26.764 15.800 36.983 1.00 84.86 64 PHE E O 1
ATOM 6926 N N . GLY E 1 23 ? -24.679 15.868 37.820 1.00 86.11 65 GLY E N 1
ATOM 6927 C CA . GLY E 1 23 ? -25.101 16.455 39.076 1.00 81.78 65 GLY E CA 1
ATOM 6928 C C . GLY E 1 23 ? -24.715 15.623 40.282 1.00 82.55 65 GLY E C 1
ATOM 6929 O O . GLY E 1 23 ? -24.229 16.156 41.284 1.00 83.95 65 GLY E O 1
ATOM 6930 N N . ALA E 1 24 ? -24.932 14.313 40.195 1.00 84.54 66 ALA E N 1
ATOM 6931 C CA . ALA E 1 24 ? -24.577 13.412 41.275 1.00 81.80 66 ALA E CA 1
ATOM 6932 C C . ALA E 1 24 ? -23.058 13.338 41.427 1.00 79.65 66 ALA E C 1
ATOM 6933 O O . ALA E 1 24 ? -22.316 13.643 40.490 1.00 80.27 66 ALA E O 1
ATOM 6935 N N . PRO E 1 25 ? -22.570 12.950 42.606 1.00 76.93 67 PRO E N 1
ATOM 6936 C CA . PRO E 1 25 ? -21.121 12.789 42.777 1.00 71.69 67 PRO E CA 1
ATOM 6937 C C . PRO E 1 25 ? -20.578 11.698 41.867 1.00 67.71 67 PRO E C 1
ATOM 6938 O O . PRO E 1 25 ? -21.237 10.688 41.610 1.00 67.49 67 PRO E O 1
ATOM 6942 N N . GLY E 1 26 ? -19.361 11.914 41.376 1.00 65.31 68 GLY E N 1
ATOM 6943 C CA . GLY E 1 26 ? -18.760 11.001 40.426 1.00 64.65 68 GLY E CA 1
ATOM 6944 C C . GLY E 1 26 ? -18.221 9.726 41.038 1.00 63.26 68 GLY E C 1
ATOM 6945 O O . GLY E 1 26 ? -18.886 8.686 41.007 1.00 65.91 68 GLY E O 1
ATOM 6946 N N . ILE E 1 27 ? -17.017 9.792 41.595 1.00 61.36 69 ILE E N 1
ATOM 6947 C CA . ILE E 1 27 ? -16.363 8.610 42.139 1.00 58.90 69 ILE E CA 1
ATOM 6948 C C . ILE E 1 27 ? -16.846 8.357 43.559 1.00 64.04 69 ILE E C 1
ATOM 6949 O O . ILE E 1 27 ? -17.150 9.286 44.316 1.00 66.03 69 ILE E O 1
ATOM 6954 N N . GLU E 1 28 ? -16.906 7.080 43.927 1.00 66.45 70 GLU E N 1
ATOM 6955 C CA . GLU E 1 28 ? -17.218 6.656 45.284 1.00 68.07 70 GLU E CA 1
ATOM 6956 C C . GLU E 1 28 ? -16.077 5.789 45.794 1.00 68.26 70 GLU E C 1
ATOM 6957 O O . GLU E 1 28 ? -15.681 4.826 45.129 1.00 68.57 70 GLU E O 1
ATOM 6963 N N . ALA E 1 29 ? -15.550 6.132 46.966 1.00 67.76 71 ALA E N 1
ATOM 6964 C CA . ALA E 1 29 ? -14.368 5.487 47.516 1.00 67.25 71 ALA E CA 1
ATOM 6965 C C . ALA E 1 29 ? -14.743 4.575 48.676 1.00 69.34 71 ALA E C 1
ATOM 6966 O O . ALA E 1 29 ? -15.594 4.920 49.503 1.00 69.76 71 ALA E O 1
ATOM 6968 N N . VAL E 1 30 ? -14.101 3.408 48.729 1.00 67.84 72 VAL E N 1
ATOM 6969 C CA . VAL E 1 30 ? -14.283 2.443 49.808 1.00 67.75 72 VAL E CA 1
ATOM 6970 C C . VAL E 1 30 ? -12.918 1.861 50.147 1.00 68.89 72 VAL E C 1
ATOM 6971 O O . VAL E 1 30 ? -12.298 1.199 49.307 1.00 68.72 72 VAL E O 1
ATOM 6975 N N . GLN E 1 31 ? -12.446 2.107 51.368 1.00 69.26 73 GLN E N 1
ATOM 6976 C CA . GLN E 1 31 ? -11.158 1.585 51.825 1.00 69.29 73 GLN E CA 1
ATOM 6977 C C . GLN E 1 31 ? -11.393 0.207 52.428 1.00 70.43 73 GLN E C 1
ATOM 6978 O O . GLN E 1 31 ? -11.727 0.067 53.605 1.00 70.77 73 GLN E O 1
ATOM 6984 N N . ASN E 1 32 ? -11.215 -0.829 51.605 1.00 72.32 74 ASN E N 1
ATOM 6985 C CA . ASN E 1 32 ? -11.428 -2.191 52.082 1.00 75.72 74 ASN E CA 1
ATOM 6986 C C . ASN E 1 32 ? -10.306 -2.635 53.012 1.00 76.25 74 ASN E C 1
ATOM 6987 O O . ASN E 1 32 ? -10.558 -3.291 54.029 1.00 77.82 74 ASN E O 1
ATOM 6992 N N . PHE E 1 33 ? -9.064 -2.287 52.684 1.00 73.15 75 PHE E N 1
ATOM 6993 C CA . PHE E 1 33 ? -7.905 -2.637 53.493 1.00 73.00 75 PHE E CA 1
ATOM 6994 C C . PHE E 1 33 ? -7.218 -1.363 53.958 1.00 71.87 75 PHE E C 1
ATOM 6995 O O . PHE E 1 33 ? -6.910 -0.486 53.144 1.00 71.31 75 PHE E O 1
ATOM 7003 N N . ASN E 1 34 ? -6.982 -1.264 55.262 1.00 72.72 76 ASN E N 1
ATOM 7004 C CA . ASN E 1 34 ? -6.325 -0.112 55.859 1.00 74.84 76 ASN E CA 1
ATOM 7005 C C . ASN E 1 34 ? -5.044 -0.555 56.557 1.00 77.45 76 ASN E C 1
ATOM 7006 O O . ASN E 1 34 ? -4.793 -1.747 56.755 1.00 77.15 76 ASN E O 1
ATOM 7011 N N . PHE E 1 35 ? -4.227 0.431 56.932 1.00 83.27 77 PHE E N 1
ATOM 7012 C CA . PHE E 1 35 ? -2.899 0.173 57.480 1.00 83.25 77 PHE E CA 1
ATOM 7013 C C . PHE E 1 35 ? -2.929 -0.418 58.886 1.00 85.70 77 PHE E C 1
ATOM 7014 O O . PHE E 1 35 ? -1.875 -0.815 59.393 1.00 85.87 77 PHE E O 1
ATOM 7022 N N . LYS E 1 36 ? -4.092 -0.496 59.531 1.00 84.30 78 LYS E N 1
ATOM 7023 C CA . LYS E 1 36 ? -4.145 -1.004 60.899 1.00 83.17 78 LYS E CA 1
ATOM 7024 C C . LYS E 1 36 ? -4.453 -2.500 60.940 1.00 81.03 78 LYS E C 1
ATOM 7025 O O . LYS E 1 36 ? -3.641 -3.294 61.424 1.00 80.17 78 LYS E O 1
ATOM 7031 N N . GLU E 1 37 ? -5.619 -2.897 60.428 1.00 79.50 79 GLU E N 1
ATOM 7032 C CA . GLU E 1 37 ? -6.071 -4.276 60.563 1.00 77.76 79 GLU E CA 1
ATOM 7033 C C . GLU E 1 37 ? -5.346 -5.239 59.633 1.00 78.18 79 GLU E C 1
ATOM 7034 O O . GLU E 1 37 ? -5.270 -6.434 59.942 1.00 78.85 79 GLU E O 1
ATOM 7040 N N . HIS E 1 38 ? -4.808 -4.756 58.513 1.00 77.49 80 HIS E N 1
ATOM 7041 C CA . HIS E 1 38 ? -4.204 -5.625 57.515 1.00 72.75 80 HIS E CA 1
ATOM 7042 C C . HIS E 1 38 ? -2.766 -5.269 57.168 1.00 70.88 80 HIS E C 1
ATOM 7043 O O . HIS E 1 38 ? -2.112 -6.048 56.465 1.00 72.13 80 HIS E O 1
ATOM 7050 N N . GLY E 1 39 ? -2.256 -4.132 57.633 1.00 71.13 81 GLY E N 1
ATOM 7051 C CA . GLY E 1 39 ? -0.880 -3.764 57.375 1.00 70.73 81 GLY E CA 1
ATOM 7052 C C . GLY E 1 39 ? -0.623 -3.101 56.041 1.00 74.94 81 GLY E C 1
ATOM 7053 O O . GLY E 1 39 ? 0.544 -2.926 55.673 1.00 73.20 81 GLY E O 1
ATOM 7054 N N . PHE E 1 40 ? -1.668 -2.728 55.305 1.00 73.85 82 PHE E N 1
ATOM 7055 C CA . PHE E 1 40 ? -1.496 -2.042 54.032 1.00 68.70 82 PHE E CA 1
ATOM 7056 C C . PHE E 1 40 ? -2.800 -1.357 53.657 1.00 69.63 82 PHE E C 1
ATOM 7057 O O . PHE E 1 40 ? -3.888 -1.855 53.958 1.00 72.21 82 PHE E O 1
ATOM 7065 N N . ASN E 1 41 ? -2.675 -0.212 52.994 1.00 68.33 83 ASN E N 1
ATOM 7066 C CA . ASN E 1 41 ? -3.828 0.558 52.554 1.00 68.72 83 ASN E CA 1
ATOM 7067 C C . ASN E 1 41 ? -4.282 0.099 51.174 1.00 70.21 83 ASN E C 1
ATOM 7068 O O . ASN E 1 41 ? -3.475 -0.305 50.334 1.00 68.06 83 ASN E O 1
ATOM 7073 N N . LEU E 1 42 ? -5.593 0.165 50.950 1.00 71.34 84 LEU E N 1
ATOM 7074 C CA . LEU E 1 42 ? -6.173 -0.222 49.672 1.00 68.77 84 LEU E CA 1
ATOM 7075 C C . LEU E 1 42 ? -7.553 0.405 49.551 1.00 70.13 84 LEU E C 1
ATOM 7076 O O . LEU E 1 42 ? -8.280 0.512 50.542 1.00 70.88 84 LEU E O 1
ATOM 7081 N N . PHE E 1 43 ? -7.904 0.816 48.335 1.00 70.45 85 PHE E N 1
ATOM 7082 C CA . PHE E 1 43 ? -9.198 1.418 48.053 1.00 68.41 85 PHE E CA 1
ATOM 7083 C C . PHE E 1 43 ? -9.836 0.721 46.859 1.00 67.58 85 PHE E C 1
ATOM 7084 O O . PHE E 1 43 ? -9.158 0.092 46.043 1.00 67.09 85 PHE E O 1
ATOM 7092 N N . THR E 1 44 ? -11.159 0.839 46.771 1.00 66.71 86 THR E N 1
ATOM 7093 C CA . THR E 1 44 ? -11.931 0.332 45.639 1.00 65.83 86 THR E CA 1
ATOM 7094 C C . THR E 1 44 ? -12.875 1.439 45.191 1.00 66.78 86 THR E C 1
ATOM 7095 O O . THR E 1 44 ? -13.839 1.758 45.894 1.00 66.69 86 THR E O 1
ATOM 7099 N N . LEU E 1 45 ? -12.601 2.021 44.029 1.00 66.11 87 LEU E N 1
ATOM 7100 C CA . LEU E 1 45 ? -13.330 3.184 43.545 1.00 66.73 87 LEU E CA 1
ATOM 7101 C C . LEU E 1 45 ? -14.441 2.771 42.589 1.00 67.65 87 LEU E C 1
ATOM 7102 O O . LEU E 1 45 ? -14.269 1.864 41.770 1.00 68.81 87 LEU E O 1
ATOM 7107 N N . THR E 1 46 ? -15.586 3.444 42.706 1.00 65.74 88 THR E N 1
ATOM 7108 C CA . THR E 1 46 ? -16.685 3.315 41.755 1.00 68.50 88 THR E CA 1
ATOM 7109 C C . THR E 1 46 ? -16.620 4.519 40.822 1.00 70.50 88 THR E C 1
ATOM 7110 O O . THR E 1 46 ? -16.914 5.646 41.230 1.00 70.41 88 THR E O 1
ATOM 7114 N N . LEU E 1 47 ? -16.238 4.277 39.574 1.00 72.00 89 LEU E N 1
ATOM 7115 C CA . LEU E 1 47 ? -15.852 5.333 38.651 1.00 71.97 89 LEU E CA 1
ATOM 7116 C C . LEU E 1 47 ? -16.991 5.653 37.690 1.00 70.41 89 LEU E C 1
ATOM 7117 O O . LEU E 1 47 ? -17.656 4.751 37.174 1.00 71.27 89 LEU E O 1
ATOM 7122 N N . ASN E 1 48 ? -17.208 6.945 37.456 1.00 69.87 90 ASN E N 1
ATOM 7123 C CA . ASN E 1 48 ? -18.063 7.432 36.382 1.00 69.40 90 ASN E CA 1
ATOM 7124 C C . ASN E 1 48 ? -17.165 7.985 35.285 1.00 65.75 90 ASN E C 1
ATOM 7125 O O . ASN E 1 48 ? -16.241 8.755 35.569 1.00 67.03 90 ASN E O 1
ATOM 7130 N N . GLU E 1 49 ? -17.436 7.584 34.039 1.00 63.05 91 GLU E N 1
ATOM 7131 C CA . GLU E 1 49 ? -16.532 7.895 32.934 1.00 57.94 91 GLU E CA 1
ATOM 7132 C C . GLU E 1 49 ? -16.273 9.392 32.823 1.00 54.95 91 GLU E C 1
ATOM 7133 O O . GLU E 1 49 ? -15.119 9.835 32.792 1.00 54.79 91 GLU E O 1
ATOM 7139 N N . HIS E 1 50 ? -17.337 10.188 32.770 1.00 56.53 92 HIS E N 1
ATOM 7140 C CA . HIS E 1 50 ? -17.215 11.619 32.501 1.00 57.89 92 HIS E CA 1
ATOM 7141 C C . HIS E 1 50 ? -17.290 12.406 33.808 1.00 60.99 92 HIS E C 1
ATOM 7142 O O . HIS E 1 50 ? -18.263 13.099 34.112 1.00 62.65 92 HIS E O 1
ATOM 7149 N N . THR E 1 51 ? -16.217 12.280 34.587 1.00 62.56 93 THR E N 1
ATOM 7150 C CA . THR E 1 51 ? -16.051 13.012 35.834 1.00 61.28 93 THR E CA 1
ATOM 7151 C C . THR E 1 51 ? -14.616 13.503 35.928 1.00 58.63 93 THR E C 1
ATOM 7152 O O . THR E 1 51 ? -13.678 12.765 35.612 1.00 60.36 93 THR E O 1
ATOM 7156 N N . GLY E 1 52 ? -14.452 14.748 36.367 1.00 57.25 94 GLY E N 1
ATOM 7157 C CA . GLY E 1 52 ? -13.137 15.348 36.420 1.00 55.60 94 GLY E CA 1
ATOM 7158 C C . GLY E 1 52 ? -12.529 15.479 35.031 1.00 53.91 94 GLY E C 1
ATOM 7159 O O . GLY E 1 52 ? -13.207 15.396 34.003 1.00 56.06 94 GLY E O 1
ATOM 7160 N N . THR E 1 53 ? -11.214 15.688 35.016 1.00 54.02 95 THR E N 1
ATOM 7161 C CA . THR E 1 53 ? -10.480 15.772 33.760 1.00 50.47 95 THR E CA 1
ATOM 7162 C C . THR E 1 53 ? -10.546 14.437 33.031 1.00 50.94 95 THR E C 1
ATOM 7163 O O . THR E 1 53 ? -9.725 13.546 33.272 1.00 51.77 95 THR E O 1
ATOM 7167 N N . HIS E 1 54 ? -11.526 14.288 32.146 1.00 53.09 96 HIS E N 1
ATOM 7168 C CA . HIS E 1 54 ? -11.750 13.049 31.421 1.00 52.95 96 HIS E CA 1
ATOM 7169 C C . HIS E 1 54 ? -11.669 13.298 29.920 1.00 54.38 96 HIS E C 1
ATOM 7170 O O . HIS E 1 54 ? -11.611 14.438 29.453 1.00 53.63 96 HIS E O 1
ATOM 7177 N N . VAL E 1 55 ? -11.663 12.203 29.165 1.00 54.71 97 VAL E N 1
ATOM 7178 C CA . VAL E 1 55 ? -11.536 12.232 27.713 1.00 52.35 97 VAL E CA 1
ATOM 7179 C C . VAL E 1 55 ? -12.722 11.491 27.116 1.00 53.36 97 VAL E C 1
ATOM 7180 O O . VAL E 1 55 ? -12.995 10.345 27.490 1.00 56.23 97 VAL E O 1
ATOM 7184 N N . ASP E 1 56 ? -13.427 12.144 26.194 1.00 50.01 98 ASP E N 1
ATOM 7185 C CA . ASP E 1 56 ? -14.532 11.508 25.488 1.00 50.60 98 ASP E CA 1
ATOM 7186 C C . ASP E 1 56 ? -13.988 10.713 24.308 1.00 49.64 98 ASP E C 1
ATOM 7187 O O . ASP E 1 56 ? -13.394 11.286 23.389 1.00 50.75 98 ASP E O 1
ATOM 7192 N N . ALA E 1 57 ? -14.187 9.402 24.334 1.00 48.98 99 ALA E N 1
ATOM 7193 C CA . ALA E 1 57 ? -13.794 8.560 23.220 1.00 50.54 99 ALA E CA 1
ATOM 7194 C C . ALA E 1 57 ? -14.794 8.699 22.076 1.00 53.36 99 ALA E C 1
ATOM 7195 O O . ALA E 1 57 ? -15.933 9.121 22.285 1.00 55.55 99 ALA E O 1
ATOM 7197 N N . PRO E 1 58 ? -14.385 8.371 20.847 1.00 53.90 100 PRO E N 1
ATOM 7198 C CA . PRO E 1 58 ? -15.356 8.375 19.740 1.00 51.63 100 PRO E CA 1
ATOM 7199 C C . PRO E 1 58 ? -16.530 7.441 19.970 1.00 53.25 100 PRO E C 1
ATOM 7200 O O . PRO E 1 58 ? -17.620 7.685 19.439 1.00 56.15 100 PRO E O 1
ATOM 7204 N N . LEU E 1 59 ? -16.339 6.377 20.754 1.00 53.06 101 LEU E N 1
ATOM 7205 C CA . LEU E 1 59 ? -17.435 5.481 21.102 1.00 51.87 101 LEU E CA 1
ATOM 7206 C C . LEU E 1 59 ? -18.494 6.171 21.951 1.00 55.46 101 LEU E C 1
ATOM 7207 O O . LEU E 1 59 ? -19.649 5.732 21.957 1.00 59.20 101 LEU E O 1
ATOM 7212 N N . HIS E 1 60 ? -18.130 7.250 22.651 1.00 54.77 102 HIS E N 1
ATOM 7213 C CA . HIS E 1 60 ? -19.063 7.905 23.561 1.00 58.85 102 HIS E CA 1
ATOM 7214 C C . HIS E 1 60 ? -20.310 8.400 22.840 1.00 62.13 102 HIS E C 1
ATOM 7215 O O . HIS E 1 60 ? -21.408 8.355 23.408 1.00 65.57 102 HIS E O 1
ATOM 7222 N N . PHE E 1 61 ? -20.157 8.908 21.617 1.00 62.33 103 PHE E N 1
ATOM 7223 C CA . PHE E 1 61 ? -21.318 9.397 20.826 1.00 61.98 103 PHE E CA 1
ATOM 7224 C C . PHE E 1 61 ? -21.327 8.779 19.426 1.00 61.86 103 PHE E C 1
ATOM 7225 O O . PHE E 1 61 ? -21.498 9.518 18.462 1.00 62.29 103 PHE E O 1
ATOM 7233 N N . SER E 1 62 ? -21.146 7.469 19.327 1.00 60.17 104 SER E N 1
ATOM 7234 C CA . SER E 1 62 ? -21.206 6.791 18.037 1.00 57.82 104 SER E CA 1
ATOM 7235 C C . SER E 1 62 ? -21.443 5.305 18.277 1.00 60.83 104 SER E C 1
ATOM 7236 O O . SER E 1 62 ? -21.533 4.846 19.419 1.00 64.92 104 SER E O 1
ATOM 7239 N N . ALA E 1 63 ? -21.540 4.553 17.181 1.00 61.38 105 ALA E N 1
ATOM 7240 C CA . ALA E 1 63 ? -21.776 3.116 17.252 1.00 59.73 105 ALA E CA 1
ATOM 7241 C C . ALA E 1 63 ? -20.473 2.340 17.118 1.00 61.76 105 ALA E C 1
ATOM 7242 O O . ALA E 1 63 ? -19.974 1.777 18.098 1.00 63.95 105 ALA E O 1
ATOM 7244 N N . ASP E 1 64 ? -19.915 2.302 15.908 1.00 63.53 106 ASP E N 1
ATOM 7245 C CA . ASP E 1 64 ? -18.669 1.594 15.642 1.00 61.21 106 ASP E CA 1
ATOM 7246 C C . ASP E 1 64 ? -17.434 2.427 15.957 1.00 58.26 106 ASP E C 1
ATOM 7247 O O . ASP E 1 64 ? -16.335 2.076 15.510 1.00 57.19 106 ASP E O 1
ATOM 7252 N N . GLY E 1 65 ? -17.586 3.514 16.711 1.00 53.25 107 GLY E N 1
ATOM 7253 C CA . GLY E 1 65 ? -16.458 4.368 17.008 1.00 54.54 107 GLY E CA 1
ATOM 7254 C C . GLY E 1 65 ? -15.419 3.685 17.876 1.00 54.60 107 GLY E C 1
ATOM 7255 O O . GLY E 1 65 ? -15.670 2.674 18.533 1.00 57.33 107 GLY E O 1
ATOM 7256 N N . GLN E 1 66 ? -14.220 4.261 17.869 1.00 51.22 108 GLN E N 1
ATOM 7257 C CA . GLN E 1 66 ? -13.122 3.714 18.651 1.00 50.98 108 GLN E CA 1
ATOM 7258 C C . GLN E 1 66 ? -13.360 3.931 20.139 1.00 52.58 108 GLN E C 1
ATOM 7259 O O . GLN E 1 66 ? -13.913 4.952 20.555 1.00 50.96 108 GLN E O 1
ATOM 7265 N N . SER E 1 67 ? -12.936 2.960 20.941 1.00 55.21 109 SER E N 1
ATOM 7266 C CA . SER E 1 67 ? -12.992 3.082 22.387 1.00 53.13 109 SER E CA 1
ATOM 7267 C C . SER E 1 67 ? -11.716 3.751 22.894 1.00 49.97 109 SER E C 1
ATOM 7268 O O . SER E 1 67 ? -10.832 4.129 22.121 1.00 50.27 109 SER E O 1
ATOM 7271 N N . VAL E 1 68 ? -11.618 3.903 24.217 1.00 53.13 110 VAL E N 1
ATOM 7272 C CA . VAL E 1 68 ? -10.456 4.567 24.800 1.00 53.67 110 VAL E CA 1
ATOM 7273 C C . VAL E 1 68 ? -9.192 3.750 24.561 1.00 49.37 110 VAL E C 1
ATOM 7274 O O . VAL E 1 68 ? -8.112 4.306 24.328 1.00 47.58 110 VAL E O 1
ATOM 7278 N N . ASP E 1 69 ? -9.303 2.424 24.606 1.00 50.53 111 ASP E N 1
ATOM 7279 C CA . ASP E 1 69 ? -8.159 1.553 24.373 1.00 51.87 111 ASP E CA 1
ATOM 7280 C C . ASP E 1 69 ? -7.782 1.446 22.901 1.00 49.22 111 ASP E C 1
ATOM 7281 O O . ASP E 1 69 ? -6.831 0.728 22.575 1.00 53.15 111 ASP E O 1
ATOM 7286 N N . GLU E 1 70 ? -8.492 2.138 22.011 1.00 48.01 112 GLU E N 1
ATOM 7287 C CA . GLU E 1 70 ? -8.248 2.046 20.579 1.00 49.27 112 GLU E CA 1
ATOM 7288 C C . GLU E 1 70 ? -7.751 3.349 19.969 1.00 48.86 112 GLU E C 1
ATOM 7289 O O . GLU E 1 70 ? -7.498 3.393 18.760 1.00 51.77 112 GLU E O 1
ATOM 7295 N N . ILE E 1 71 ? -7.600 4.403 20.761 1.00 45.55 113 ILE E N 1
ATOM 7296 C CA . ILE E 1 71 ? -7.071 5.667 20.235 1.00 44.51 113 ILE E CA 1
ATOM 7297 C C . ILE E 1 71 ? -5.575 5.513 19.983 1.00 45.00 113 ILE E C 1
ATOM 7298 O O . ILE E 1 71 ? -4.850 5.013 20.862 1.00 46.92 113 ILE E O 1
ATOM 7303 N N . PRO E 1 72 ? -5.069 5.907 18.813 1.00 46.91 114 PRO E N 1
ATOM 7304 C CA . PRO E 1 72 ? -3.642 5.715 18.524 1.00 45.87 114 PRO E CA 1
ATOM 7305 C C . PRO E 1 72 ? -2.758 6.513 19.470 1.00 45.49 114 PRO E C 1
ATOM 7306 O O . PRO E 1 72 ? -3.147 7.565 19.984 1.00 46.32 114 PRO E O 1
ATOM 7310 N N . VAL E 1 73 ? -1.548 5.994 19.696 1.00 45.05 115 VAL E N 1
ATOM 7311 C CA . VAL E 1 73 ? -0.600 6.674 20.574 1.00 49.12 115 VAL E CA 1
ATOM 7312 C C . VAL E 1 73 ? -0.197 8.021 19.991 1.00 50.45 115 VAL E C 1
ATOM 7313 O O . VAL E 1 73 ? 0.036 8.983 20.733 1.00 53.54 115 VAL E O 1
ATOM 7317 N N . GLY E 1 74 ? -0.123 8.123 18.661 1.00 48.88 116 GLY E N 1
ATOM 7318 C CA . GLY E 1 74 ? 0.163 9.398 18.031 1.00 49.86 116 GLY E CA 1
ATOM 7319 C C . GLY E 1 74 ? -0.909 10.439 18.265 1.00 48.65 116 GLY E C 1
ATOM 7320 O O . GLY E 1 74 ? -0.638 11.638 18.140 1.00 50.70 116 GLY E O 1
ATOM 7321 N N . ASN E 1 75 ? -2.123 10.008 18.605 1.00 46.78 117 ASN E N 1
ATOM 7322 C CA . ASN E 1 75 ? -3.214 10.914 18.931 1.00 47.37 117 ASN E CA 1
ATOM 7323 C C . ASN E 1 75 ? -3.246 11.299 20.403 1.00 49.37 117 ASN E C 1
ATOM 7324 O O . ASN E 1 75 ? -4.049 12.157 20.786 1.00 50.13 117 ASN E O 1
ATOM 7329 N N . LEU E 1 76 ? -2.403 10.687 21.235 1.00 47.99 118 LEU E N 1
ATOM 7330 C CA . LEU E 1 76 ? -2.329 11.020 22.650 1.00 46.55 118 LEU E CA 1
ATOM 7331 C C . LEU E 1 76 ? -1.213 12.004 22.970 1.00 48.43 118 LEU E C 1
ATOM 7332 O O . LEU E 1 76 ? -1.105 12.443 24.120 1.00 50.13 118 LEU E O 1
ATOM 7337 N N . VAL E 1 77 ? -0.386 12.353 21.989 1.00 47.40 119 VAL E N 1
ATOM 7338 C CA . VAL E 1 77 ? 0.652 13.368 22.132 1.00 47.85 119 VAL E CA 1
ATOM 7339 C C . VAL E 1 77 ? 0.400 14.389 21.031 1.00 51.16 119 VAL E C 1
ATOM 7340 O O . VAL E 1 77 ? 0.757 14.164 19.868 1.00 53.29 119 VAL E O 1
ATOM 7344 N N . CYS E 1 78 ? -0.219 15.513 21.388 1.00 53.89 120 CYS E N 1
ATOM 7345 C CA . CYS E 1 78 ? -0.649 16.489 20.405 1.00 52.63 120 CYS E CA 1
ATOM 7346 C C . CYS E 1 78 ? -0.034 17.854 20.684 1.00 54.47 120 CYS E C 1
ATOM 7347 O O . CYS E 1 78 ? 0.162 18.220 21.848 1.00 56.97 120 CYS E O 1
ATOM 7350 N N . PRO E 1 79 ? 0.292 18.621 19.644 1.00 55.17 121 PRO E N 1
ATOM 7351 C CA . PRO E 1 79 ? 0.652 20.026 19.857 1.00 53.24 121 PRO E CA 1
ATOM 7352 C C . PRO E 1 79 ? -0.515 20.782 20.472 1.00 55.31 121 PRO E C 1
ATOM 7353 O O . PRO E 1 79 ? -1.667 20.626 20.061 1.00 58.06 121 PRO E O 1
ATOM 7357 N N . LEU E 1 80 ? -0.210 21.600 21.472 1.00 58.82 122 LEU E N 1
ATOM 7358 C CA . LEU E 1 80 ? -1.236 22.296 22.236 1.00 59.98 122 LEU E CA 1
ATOM 7359 C C . LEU E 1 80 ? -1.602 23.600 21.538 1.00 60.38 122 LEU E C 1
ATOM 7360 O O . LEU E 1 80 ? -0.743 24.463 21.330 1.00 59.42 122 LEU E O 1
ATOM 7365 N N . CYS E 1 81 ? -2.877 23.738 21.180 1.00 59.22 123 CYS E N 1
ATOM 7366 C CA . CYS E 1 81 ? -3.405 24.945 20.552 1.00 59.77 123 CYS E CA 1
ATOM 7367 C C . CYS E 1 81 ? -4.436 25.550 21.495 1.00 57.85 123 CYS E C 1
ATOM 7368 O O . CYS E 1 81 ? -5.553 25.034 21.616 1.00 56.25 123 CYS E O 1
ATOM 7371 N N . VAL E 1 82 ? -4.062 26.637 22.161 1.00 59.59 124 VAL E N 1
ATOM 7372 C CA . VAL E 1 82 ? -4.894 27.272 23.176 1.00 61.03 124 VAL E CA 1
ATOM 7373 C C . VAL E 1 82 ? -5.498 28.524 22.553 1.00 63.01 124 VAL E C 1
ATOM 7374 O O . VAL E 1 82 ? -4.848 29.571 22.476 1.00 67.83 124 VAL E O 1
ATOM 7378 N N . VAL E 1 83 ? -6.747 28.425 22.107 1.00 60.96 125 VAL E N 1
ATOM 7379 C CA . VAL E 1 83 ? -7.463 29.589 21.597 1.00 66.56 125 VAL E CA 1
ATOM 7380 C C . VAL E 1 83 ? -7.943 30.420 22.778 1.00 67.38 125 VAL E C 1
ATOM 7381 O O . VAL E 1 83 ? -8.499 29.887 23.746 1.00 67.00 125 VAL E O 1
ATOM 7385 N N . HIS E 1 84 ? -7.723 31.729 22.707 1.00 67.75 126 HIS E N 1
ATOM 7386 C CA . HIS E 1 84 ? -7.938 32.621 23.838 1.00 70.77 126 HIS E CA 1
ATOM 7387 C C . HIS E 1 84 ? -9.254 33.372 23.674 1.00 75.43 126 HIS E C 1
ATOM 7388 O O . HIS E 1 84 ? -9.455 34.077 22.680 1.00 76.48 126 HIS E O 1
ATOM 7395 N N . ILE E 1 85 ? -10.161 33.134 24.628 1.00 77.27 127 ILE E N 1
ATOM 7396 C CA . ILE E 1 85 ? -11.480 33.827 24.655 1.00 80.78 127 ILE E CA 1
ATOM 7397 C C . ILE E 1 85 ? -11.407 34.903 25.743 1.00 84.88 127 ILE E C 1
ATOM 7398 O O . ILE E 1 85 ? -12.244 35.821 25.698 1.00 86.10 127 ILE E O 1
ATOM 7403 N N . HIS E 1 86 ? -10.419 34.816 26.646 1.00 83.57 128 HIS E N 1
ATOM 7404 C CA . HIS E 1 86 ? -10.269 35.776 27.780 1.00 80.93 128 HIS E CA 1
ATOM 7405 C C . HIS E 1 86 ? -10.300 37.212 27.262 1.00 84.48 128 HIS E C 1
ATOM 7406 O O . HIS E 1 86 ? -9.737 37.451 26.187 1.00 85.34 128 HIS E O 1
ATOM 7413 N N . GLU E 1 87 ? -10.829 38.139 28.046 1.00 86.11 129 GLU E N 1
ATOM 7414 C CA . GLU E 1 87 ? -11.107 39.520 27.586 1.00 85.71 129 GLU E CA 1
ATOM 7415 C C . GLU E 1 87 ? -9.968 40.526 27.601 1.00 87.26 129 GLU E C 1
ATOM 7416 O O . GLU E 1 87 ? -10.175 41.618 28.154 1.00 85.73 129 GLU E O 1
ATOM 7422 N N . LYS E 1 88 ? -8.835 40.247 26.979 1.00 89.54 130 LYS E N 1
ATOM 7423 C CA . LYS E 1 88 ? -7.842 41.350 26.919 1.00 91.90 130 LYS E CA 1
ATOM 7424 C C . LYS E 1 88 ? -8.604 42.527 26.304 1.00 91.81 130 LYS E C 1
ATOM 7425 O O . LYS E 1 88 ? -8.415 43.657 26.779 1.00 90.58 130 LYS E O 1
ATOM 7431 N N . ALA E 1 89 ? -9.453 42.252 25.309 1.00 91.07 131 ALA E N 1
ATOM 7432 C CA . ALA E 1 89 ? -10.296 43.296 24.674 1.00 90.10 131 ALA E CA 1
ATOM 7433 C C . ALA E 1 89 ? -11.676 42.715 24.360 1.00 90.14 131 ALA E C 1
ATOM 7434 O O . ALA E 1 89 ? -11.764 41.493 24.158 1.00 91.24 131 ALA E O 1
ATOM 7436 N N . ALA E 1 90 ? -12.709 43.557 24.312 1.00 84.31 132 ALA E N 1
ATOM 7437 C CA . ALA E 1 90 ? -14.066 43.074 24.096 1.00 84.07 132 ALA E CA 1
ATOM 7438 C C . ALA E 1 90 ? -14.232 42.581 22.665 1.00 86.09 132 ALA E C 1
ATOM 7439 O O . ALA E 1 90 ? -13.859 43.269 21.710 1.00 85.70 132 ALA E O 1
ATOM 7441 N N . ALA E 1 91 ? -14.785 41.377 22.520 1.00 85.91 133 ALA E N 1
ATOM 7442 C CA . ALA E 1 91 ? -14.972 40.776 21.206 1.00 85.54 133 ALA E CA 1
ATOM 7443 C C . ALA E 1 91 ? -16.077 39.729 21.236 1.00 95.55 133 ALA E C 1
ATOM 7444 O O . ALA E 1 91 ? -15.965 38.685 20.586 1.00 101.25 133 ALA E O 1
ATOM 7446 N N . ASP E 1 92 ? -17.143 40.004 21.992 1.00 111.05 134 ASP E N 1
ATOM 7447 C CA . ASP E 1 92 ? -18.299 39.118 22.094 1.00 108.42 134 ASP E CA 1
ATOM 7448 C C . ASP E 1 92 ? -17.896 37.728 22.571 1.00 107.07 134 ASP E C 1
ATOM 7449 O O . ASP E 1 92 ? -17.532 37.550 23.739 1.00 106.44 134 ASP E O 1
ATOM 7454 N N . ALA E 1 93 ? -17.960 36.742 21.672 1.00 107.27 135 ALA E N 1
ATOM 7455 C CA . ALA E 1 93 ? -17.636 35.353 21.980 1.00 101.68 135 ALA E CA 1
ATOM 7456 C C . ALA E 1 93 ? -18.462 34.839 23.154 1.00 98.34 135 ALA E C 1
ATOM 7457 O O . ALA E 1 93 ? -19.681 34.672 23.034 1.00 98.28 135 ALA E O 1
ATOM 7459 N N . ASP E 1 94 ? -17.801 34.577 24.284 1.00 95.59 136 ASP E N 1
ATOM 7460 C CA . ASP E 1 94 ? -18.450 34.135 25.516 1.00 93.30 136 ASP E CA 1
ATOM 7461 C C . ASP E 1 94 ? -19.204 32.821 25.334 1.00 87.41 136 ASP E C 1
ATOM 7462 O O . ASP E 1 94 ? -18.860 31.814 25.961 1.00 86.04 136 ASP E O 1
ATOM 7467 N N . ALA E 1 95 ? -20.237 32.826 24.490 1.00 86.49 137 ALA E N 1
ATOM 7468 C CA . ALA E 1 95 ? -21.094 31.662 24.298 1.00 82.26 137 ALA E CA 1
ATOM 7469 C C . ALA E 1 95 ? -20.308 30.447 23.820 1.00 81.04 137 ALA E C 1
ATOM 7470 O O . ALA E 1 95 ? -20.088 29.504 24.587 1.00 77.07 137 ALA E O 1
ATOM 7472 N N . GLN E 1 96 ? -19.883 30.458 22.559 1.00 82.01 138 GLN E N 1
ATOM 7473 C CA . GLN E 1 96 ? -19.169 29.337 21.967 1.00 71.78 138 GLN E CA 1
ATOM 7474 C C . GLN E 1 96 ? -17.959 29.845 21.196 1.00 69.15 138 GLN E C 1
ATOM 7475 O O . GLN E 1 96 ? -17.920 30.992 20.743 1.00 73.80 138 GLN E O 1
ATOM 7481 N N . VAL E 1 97 ? -16.967 28.972 21.050 1.00 66.96 139 VAL E N 1
ATOM 7482 C CA . VAL E 1 97 ? -15.805 29.270 20.220 1.00 66.69 139 VAL E CA 1
ATOM 7483 C C . VAL E 1 97 ? -16.209 29.114 18.761 1.00 65.96 139 VAL E C 1
ATOM 7484 O O . VAL E 1 97 ? -16.621 28.031 18.331 1.00 62.75 139 VAL E O 1
ATOM 7488 N N . THR E 1 98 ? -16.093 30.188 18.003 1.00 65.75 140 THR E N 1
ATOM 7489 C CA . THR E 1 98 ? -16.525 30.243 16.619 1.00 65.80 140 THR E CA 1
ATOM 7490 C C . THR E 1 98 ? -15.334 30.127 15.680 1.00 65.94 140 THR E C 1
ATOM 7491 O O . THR E 1 98 ? -14.183 30.294 16.095 1.00 65.32 140 THR E O 1
ATOM 7495 N N . PRO E 1 99 ? -15.573 29.813 14.402 1.00 65.81 141 PRO E N 1
ATOM 7496 C CA . PRO E 1 99 ? -14.460 29.779 13.438 1.00 62.22 141 PRO E CA 1
ATOM 7497 C C . PRO E 1 99 ? -13.666 31.072 13.371 1.00 64.30 141 PRO E C 1
ATOM 7498 O O . PRO E 1 99 ? -12.479 31.039 13.021 1.00 62.23 141 PRO E O 1
ATOM 7502 N N . ASP E 1 100 ? -14.282 32.213 13.693 1.00 68.39 142 ASP E N 1
ATOM 7503 C CA . ASP E 1 100 ? -13.536 33.466 13.726 1.00 68.75 142 ASP E CA 1
ATOM 7504 C C . ASP E 1 100 ? -12.500 33.460 14.843 1.00 67.79 142 ASP E C 1
ATOM 7505 O O . ASP E 1 100 ? -11.400 34.000 14.679 1.00 64.69 142 ASP E O 1
ATOM 7510 N N . ASP E 1 101 ? -12.834 32.856 15.988 1.00 67.82 143 ASP E N 1
ATOM 7511 C CA . ASP E 1 101 ? -11.847 32.702 17.051 1.00 65.68 143 ASP E CA 1
ATOM 7512 C C . ASP E 1 101 ? -10.704 31.795 16.619 1.00 66.07 143 ASP E C 1
ATOM 7513 O O . ASP E 1 101 ? -9.585 31.917 17.130 1.00 65.76 143 ASP E O 1
ATOM 7518 N N . LEU E 1 102 ? -10.963 30.883 15.680 1.00 65.81 144 LEU E N 1
ATOM 7519 C CA . LEU E 1 102 ? -9.917 29.992 15.191 1.00 64.22 144 LEU E CA 1
ATOM 7520 C C . LEU E 1 102 ? -9.089 30.648 14.094 1.00 66.52 144 LEU E C 1
ATOM 7521 O O . LEU E 1 102 ? -7.876 30.423 14.011 1.00 67.24 144 LEU E O 1
ATOM 7526 N N . LYS E 1 103 ? -9.723 31.456 13.241 1.00 65.30 145 LYS E N 1
ATOM 7527 C CA . LYS E 1 103 ? -8.979 32.134 12.185 1.00 67.62 145 LYS E CA 1
ATOM 7528 C C . LYS E 1 103 ? -8.073 33.218 12.751 1.00 66.69 145 LYS E C 1
ATOM 7529 O O . LYS E 1 103 ? -6.986 33.458 12.213 1.00 67.94 145 LYS E O 1
ATOM 7535 N N . ALA E 1 104 ? -8.496 33.874 13.834 1.00 65.65 146 ALA E N 1
ATOM 7536 C CA . ALA E 1 104 ? -7.649 34.876 14.469 1.00 66.50 146 ALA E CA 1
ATOM 7537 C C . ALA E 1 104 ? -6.393 34.253 15.063 1.00 67.71 146 ALA E C 1
ATOM 7538 O O . ALA E 1 104 ? -5.375 34.938 15.216 1.00 64.93 146 ALA E O 1
ATOM 7540 N N . TRP E 1 105 ? -6.442 32.963 15.400 1.00 69.16 147 TRP E N 1
ATOM 7541 C CA . TRP E 1 105 ? -5.265 32.277 15.918 1.00 71.07 147 TRP E CA 1
ATOM 7542 C C . TRP E 1 105 ? -4.301 31.877 14.808 1.00 73.35 147 TRP E C 1
ATOM 7543 O O . TRP E 1 105 ? -3.099 31.742 15.059 1.00 73.94 147 TRP E O 1
ATOM 7554 N N . ILE E 1 106 ? -4.805 31.693 13.586 1.00 73.47 148 ILE E N 1
ATOM 7555 C CA . ILE E 1 106 ? -3.972 31.200 12.491 1.00 72.42 148 ILE E CA 1
ATOM 7556 C C . ILE E 1 106 ? -2.882 32.211 12.153 1.00 73.18 148 ILE E C 1
ATOM 7557 O O . ILE E 1 106 ? -1.686 31.899 12.194 1.00 73.09 148 ILE E O 1
ATOM 7562 N N . SER E 1 107 ? -3.282 33.440 11.819 1.00 75.37 149 SER E N 1
ATOM 7563 C CA . SER E 1 107 ? -2.320 34.452 11.397 1.00 75.96 149 SER E CA 1
ATOM 7564 C C . SER E 1 107 ? -1.339 34.815 12.502 1.00 77.41 149 SER E C 1
ATOM 7565 O O . SER E 1 107 ? -0.235 35.285 12.206 1.00 82.19 149 SER E O 1
ATOM 7568 N N . ALA E 1 108 ? -1.711 34.605 13.763 1.00 77.31 150 ALA E N 1
ATOM 7569 C CA . ALA E 1 108 ? -0.846 34.948 14.882 1.00 76.70 150 ALA E CA 1
ATOM 7570 C C . ALA E 1 108 ? 0.113 33.828 15.259 1.00 74.41 150 ALA E C 1
ATOM 7571 O O . ALA E 1 108 ? 1.183 34.104 15.814 1.00 73.49 150 ALA E O 1
ATOM 7573 N N . HIS E 1 109 ? -0.230 32.573 14.966 1.00 73.49 151 HIS E N 1
ATOM 7574 C CA . HIS E 1 109 ? 0.602 31.444 15.374 1.00 71.48 151 HIS E CA 1
ATOM 7575 C C . HIS E 1 109 ? 0.660 30.379 14.286 1.00 72.90 151 HIS E C 1
ATOM 7576 O O . HIS E 1 109 ? 0.714 29.179 14.575 1.00 74.39 151 HIS E O 1
ATOM 7583 N N . GLY E 1 110 ? 0.660 30.797 13.023 1.00 73.58 152 GLY E N 1
ATOM 7584 C CA . GLY E 1 110 ? 0.770 29.873 11.917 1.00 71.99 152 GLY E CA 1
ATOM 7585 C C . GLY E 1 110 ? -0.427 28.951 11.787 1.00 72.86 152 GLY E C 1
ATOM 7586 O O . GLY E 1 110 ? -1.418 29.072 12.514 1.00 72.42 152 GLY E O 1
ATOM 7587 N N . PRO E 1 111 ? -0.356 28.009 10.849 1.00 71.68 153 PRO E N 1
ATOM 7588 C CA . PRO E 1 111 ? -1.459 27.059 10.663 1.00 70.88 153 PRO E CA 1
ATOM 7589 C C . PRO E 1 111 ? -1.494 26.019 11.774 1.00 68.71 153 PRO E C 1
ATOM 7590 O O . PRO E 1 111 ? -0.584 25.904 12.597 1.00 67.55 153 PRO E O 1
ATOM 7594 N N . ILE E 1 112 ? -2.578 25.248 11.784 1.00 67.95 154 ILE E N 1
ATOM 7595 C CA . ILE E 1 112 ? -2.799 24.211 12.786 1.00 63.80 154 ILE E CA 1
ATOM 7596 C C . ILE E 1 112 ? -2.126 22.931 12.287 1.00 64.51 154 ILE E C 1
ATOM 7597 O O . ILE E 1 112 ? -2.576 22.369 11.274 1.00 62.92 154 ILE E O 1
ATOM 7602 N N . PRO E 1 113 ? -1.076 22.448 12.947 1.00 62.34 155 PRO E N 1
ATOM 7603 C CA . PRO E 1 113 ? -0.441 21.203 12.504 1.00 61.63 155 PRO E CA 1
ATOM 7604 C C . PRO E 1 113 ? -1.379 20.018 12.663 1.00 57.01 155 PRO E C 1
ATOM 7605 O O . PRO E 1 113 ? -2.293 20.023 13.491 1.00 56.02 155 PRO E O 1
ATOM 7609 N N . ASP E 1 114 ? -1.148 18.996 11.845 1.00 57.26 156 ASP E N 1
ATOM 7610 C CA . ASP E 1 114 ? -1.941 17.781 11.942 1.00 61.90 156 ASP E CA 1
ATOM 7611 C C . ASP E 1 114 ? -1.650 17.065 13.256 1.00 63.32 156 ASP E C 1
ATOM 7612 O O . ASP E 1 114 ? -0.556 17.166 13.817 1.00 61.59 156 ASP E O 1
ATOM 7617 N N . GLY E 1 115 ? -2.651 16.343 13.752 1.00 63.51 157 GLY E N 1
ATOM 7618 C CA . GLY E 1 115 ? -2.497 15.668 15.024 1.00 61.73 157 GLY E CA 1
ATOM 7619 C C . GLY E 1 115 ? -2.481 16.580 16.227 1.00 56.90 157 GLY E C 1
ATOM 7620 O O . GLY E 1 115 ? -1.928 16.207 17.263 1.00 55.61 157 GLY E O 1
ATOM 7621 N N . ALA E 1 116 ? -3.074 17.765 16.124 1.00 54.98 158 ALA E N 1
ATOM 7622 C CA . ALA E 1 116 ? -3.057 18.746 17.198 1.00 52.52 158 ALA E CA 1
ATOM 7623 C C . ALA E 1 116 ? -4.325 18.652 18.041 1.00 53.60 158 ALA E C 1
ATOM 7624 O O . ALA E 1 116 ? -5.312 18.015 17.668 1.00 50.65 158 ALA E O 1
ATOM 7626 N N . CYS E 1 117 ? -4.281 19.308 19.199 1.00 55.42 159 CYS E N 1
ATOM 7627 C CA . CYS E 1 117 ? -5.406 19.359 20.124 1.00 50.56 159 CYS E CA 1
ATOM 7628 C C . CYS E 1 117 ? -5.724 20.816 20.420 1.00 51.73 159 CYS E C 1
ATOM 7629 O O . CYS E 1 117 ? -4.881 21.538 20.963 1.00 54.48 159 CYS E O 1
ATOM 7632 N N . VAL E 1 118 ? -6.930 21.244 20.063 1.00 50.76 160 VAL E N 1
ATOM 7633 C CA . VAL E 1 118 ? -7.367 22.618 20.283 1.00 54.17 160 VAL E CA 1
ATOM 7634 C C . VAL E 1 118 ? -7.948 22.722 21.687 1.00 54.23 160 VAL E C 1
ATOM 7635 O O . VAL E 1 118 ? -8.866 21.976 22.046 1.00 53.09 160 VAL E O 1
ATOM 7639 N N . ALA E 1 119 ? -7.415 23.646 22.481 1.00 54.08 161 ALA E N 1
ATOM 7640 C CA . ALA E 1 119 ? -7.833 23.843 23.862 1.00 55.73 161 ALA E CA 1
ATOM 7641 C C . ALA E 1 119 ? -8.485 25.211 24.009 1.00 56.85 161 ALA E C 1
ATOM 7642 O O . ALA E 1 119 ? -7.954 26.210 23.513 1.00 58.75 161 ALA E O 1
ATOM 7644 N N . MET E 1 120 ? -9.629 25.256 24.690 1.00 57.43 162 MET E N 1
ATOM 7645 C CA . MET E 1 120 ? -10.357 26.499 24.915 1.00 60.43 162 MET E CA 1
ATOM 7646 C C . MET E 1 120 ? -10.015 27.046 26.295 1.00 60.39 162 MET E C 1
ATOM 7647 O O . MET E 1 120 ? -10.336 26.421 27.311 1.00 59.65 162 MET E O 1
ATOM 7652 N N . HIS E 1 121 ? -9.379 28.217 26.327 1.00 60.07 163 HIS E N 1
ATOM 7653 C CA . HIS E 1 121 ? -9.038 28.890 27.579 1.00 60.40 163 HIS E CA 1
ATOM 7654 C C . HIS E 1 121 ? -10.123 29.924 27.871 1.00 60.55 163 HIS E C 1
ATOM 7655 O O . HIS E 1 121 ? -9.959 31.124 27.656 1.00 65.13 163 HIS E O 1
ATOM 7662 N N . SER E 1 122 ? -11.254 29.435 28.373 1.00 56.99 164 SER E N 1
ATOM 7663 C CA . SER E 1 122 ? -12.368 30.296 28.744 1.00 60.41 164 SER E CA 1
ATOM 7664 C C . SER E 1 122 ? -12.252 30.833 30.164 1.00 63.90 164 SER E C 1
ATOM 7665 O O . SER E 1 122 ? -13.162 31.531 30.622 1.00 64.18 164 SER E O 1
ATOM 7668 N N . GLY E 1 123 ? -11.160 30.532 30.865 1.00 62.56 165 GLY E N 1
ATOM 7669 C CA . GLY E 1 123 ? -11.016 30.971 32.238 1.00 62.34 165 GLY E CA 1
ATOM 7670 C C . GLY E 1 123 ? -12.008 30.359 33.197 1.00 59.85 165 GLY E C 1
ATOM 7671 O O . GLY E 1 123 ? -12.203 30.886 34.294 1.00 59.31 165 GLY E O 1
ATOM 7672 N N . TRP E 1 124 ? -12.644 29.254 32.811 1.00 56.56 166 TRP E N 1
ATOM 7673 C CA . TRP E 1 124 ? -13.650 28.611 33.643 1.00 59.59 166 TRP E CA 1
ATOM 7674 C C . TRP E 1 124 ? -13.058 27.627 34.641 1.00 58.21 166 TRP E C 1
ATOM 7675 O O . TRP E 1 124 ? -13.748 27.244 35.592 1.00 57.38 166 TRP E O 1
ATOM 7686 N N . ALA E 1 125 ? -11.802 27.213 34.451 1.00 56.94 167 ALA E N 1
ATOM 7687 C CA . ALA E 1 125 ? -11.187 26.268 35.377 1.00 56.79 167 ALA E CA 1
ATOM 7688 C C . ALA E 1 125 ? -11.047 26.856 36.774 1.00 55.25 167 ALA E C 1
ATOM 7689 O O . ALA E 1 125 ? -11.084 26.117 37.764 1.00 54.72 167 ALA E O 1
ATOM 7691 N N . GLY E 1 126 ? -10.881 28.176 36.878 1.00 53.52 168 GLY E N 1
ATOM 7692 C CA . GLY E 1 126 ? -10.787 28.802 38.183 1.00 55.75 168 GLY E CA 1
ATOM 7693 C C . GLY E 1 126 ? -12.072 28.749 38.979 1.00 58.36 168 GLY E C 1
ATOM 7694 O O . GLY E 1 126 ? -12.030 28.809 40.212 1.00 62.58 168 GLY E O 1
ATOM 7695 N N . LYS E 1 127 ? -13.213 28.629 38.302 1.00 55.96 169 LYS E N 1
ATOM 7696 C CA . LYS E 1 127 ? -14.512 28.567 38.955 1.00 55.72 169 LYS E CA 1
ATOM 7697 C C . LYS E 1 127 ? -14.877 27.164 39.425 1.00 57.33 169 LYS E C 1
ATOM 7698 O O . LYS E 1 127 ? -16.060 26.900 39.666 1.00 57.08 169 LYS E O 1
ATOM 7704 N N . THR E 1 128 ? -13.900 26.263 39.566 1.00 56.30 170 THR E N 1
ATOM 7705 C CA . THR E 1 128 ? -14.214 24.894 39.962 1.00 57.57 170 THR E CA 1
ATOM 7706 C C . THR E 1 128 ? -14.682 24.814 41.410 1.00 62.35 170 THR E C 1
ATOM 7707 O O . THR E 1 128 ? -15.468 23.926 41.757 1.00 64.49 170 THR E O 1
ATOM 7711 N N . GLY E 1 129 ? -14.218 25.727 42.265 1.00 60.78 171 GLY E N 1
ATOM 7712 C CA . GLY E 1 129 ? -14.615 25.680 43.664 1.00 60.79 171 GLY E CA 1
ATOM 7713 C C . GLY E 1 129 ? -16.045 26.138 43.880 1.00 61.39 171 GLY E C 1
ATOM 7714 O O . GLY E 1 129 ? -16.816 25.491 44.595 1.00 61.29 171 GLY E O 1
ATOM 7715 N N . GLY E 1 130 ? -16.418 27.262 43.267 1.00 58.44 172 GLY E N 1
ATOM 7716 C CA . GLY E 1 130 ? -17.750 27.806 43.418 1.00 58.89 172 GLY E CA 1
ATOM 7717 C C . GLY E 1 130 ? -18.742 27.206 42.436 1.00 61.91 172 GLY E C 1
ATOM 7718 O O . GLY E 1 130 ? -18.425 26.332 41.630 1.00 60.75 172 GLY E O 1
ATOM 7719 N N . ALA E 1 131 ? -19.978 27.699 42.519 1.00 66.11 173 ALA E N 1
ATOM 7720 C CA . ALA E 1 131 ? -21.035 27.260 41.619 1.00 66.20 173 ALA E CA 1
ATOM 7721 C C . ALA E 1 131 ? -20.941 27.895 40.239 1.00 69.06 173 ALA E C 1
ATOM 7722 O O . ALA E 1 131 ? -21.715 27.522 39.351 1.00 69.56 173 ALA E O 1
ATOM 7724 N N . GLY E 1 132 ? -20.018 28.835 40.038 1.00 68.01 174 GLY E N 1
ATOM 7725 C CA . GLY E 1 132 ? -19.832 29.466 38.746 1.00 68.15 174 GLY E CA 1
ATOM 7726 C C . GLY E 1 132 ? -19.286 28.565 37.661 1.00 68.88 174 GLY E C 1
ATOM 7727 O O . GLY E 1 132 ? -19.175 29.004 36.512 1.00 69.29 174 GLY E O 1
ATOM 7728 N N . TYR E 1 133 ? -18.937 27.320 37.992 1.00 65.79 175 TYR E N 1
ATOM 7729 C CA . TYR E 1 133 ? -18.452 26.388 36.979 1.00 65.37 175 TYR E CA 1
ATOM 7730 C C . TYR E 1 133 ? -19.582 25.934 36.064 1.00 70.61 175 TYR E C 1
ATOM 7731 O O . TYR E 1 133 ? -19.387 25.789 34.851 1.00 69.84 175 TYR E O 1
ATOM 7740 N N . ARG E 1 134 ? -20.771 25.709 36.625 1.00 71.58 176 ARG E N 1
ATOM 7741 C CA . ARG E 1 134 ? -21.939 25.326 35.842 1.00 72.17 176 ARG E CA 1
ATOM 7742 C C . ARG E 1 134 ? -22.810 26.521 35.472 1.00 76.65 176 ARG E C 1
ATOM 7743 O O . ARG E 1 134 ? -23.394 26.542 34.383 1.00 78.79 176 ARG E O 1
ATOM 7751 N N . ASN E 1 135 ? -22.914 27.510 36.363 1.00 79.23 177 ASN E N 1
ATOM 7752 C CA . ASN E 1 135 ? -23.676 28.737 36.113 1.00 80.15 177 ASN E CA 1
ATOM 7753 C C . ASN E 1 135 ? -25.129 28.428 35.752 1.00 87.57 177 ASN E C 1
ATOM 7754 O O . ASN E 1 135 ? -25.691 28.978 34.802 1.00 90.40 177 ASN E O 1
ATOM 7759 N N . ALA E 1 136 ? -25.738 27.533 36.525 1.00 88.78 178 ALA E N 1
ATOM 7760 C CA . ALA E 1 136 ? -27.134 27.168 36.319 1.00 91.97 178 ALA E CA 1
ATOM 7761 C C . ALA E 1 136 ? -28.031 28.258 36.892 1.00 97.83 178 ALA E C 1
ATOM 7762 O O . ALA E 1 136 ? -28.035 28.494 38.105 1.00 101.36 178 ALA E O 1
ATOM 7764 N N . ASP E 1 137 ? -28.788 28.922 36.023 1.00 99.37 179 ASP E N 1
ATOM 7765 C CA . ASP E 1 137 ? -29.659 30.022 36.416 1.00 102.99 179 ASP E CA 1
ATOM 7766 C C . ASP E 1 137 ? -31.078 29.500 36.595 1.00 104.56 179 ASP E C 1
ATOM 7767 O O . ASP E 1 137 ? -31.676 28.981 35.645 1.00 104.53 179 ASP E O 1
ATOM 7772 N N . SER E 1 138 ? -31.641 29.611 37.795 1.00 102.54 180 SER E N 1
ATOM 7773 C CA . SER E 1 138 ? -32.974 29.002 37.998 1.00 99.55 180 SER E CA 1
ATOM 7774 C C . SER E 1 138 ? -32.919 27.574 37.463 1.00 101.81 180 SER E C 1
ATOM 7775 O O . SER E 1 138 ? -31.823 27.001 37.478 1.00 102.76 180 SER E O 1
ATOM 7778 N N . GLU E 1 139 ? -34.046 27.002 37.041 1.00 103.06 181 GLU E N 1
ATOM 7779 C CA . GLU E 1 139 ? -34.001 25.655 36.403 1.00 106.67 181 GLU E CA 1
ATOM 7780 C C . GLU E 1 139 ? -33.814 25.883 34.913 1.00 105.70 181 GLU E C 1
ATOM 7781 O O . GLU E 1 139 ? -34.451 25.173 34.121 1.00 105.93 181 GLU E O 1
ATOM 7787 N N . GLY E 1 140 ? -32.957 26.836 34.563 1.00 105.52 182 GLY E N 1
ATOM 7788 C CA . GLY E 1 140 ? -32.820 27.210 33.147 1.00 103.47 182 GLY E CA 1
ATOM 7789 C C . GLY E 1 140 ? -31.526 26.751 32.527 1.00 99.91 182 GLY E C 1
ATOM 7790 O O . GLY E 1 140 ? -30.913 27.552 31.805 1.00 100.12 182 GLY E O 1
ATOM 7791 N N . LYS E 1 141 ? -31.111 25.526 32.818 1.00 98.41 183 LYS E N 1
ATOM 7792 C CA . LYS E 1 141 ? -29.920 24.972 32.139 1.00 94.31 183 LYS E CA 1
ATOM 7793 C C . LYS E 1 141 ? -28.623 25.624 32.620 1.00 88.46 183 LYS E C 1
ATOM 7794 O O . LYS E 1 141 ? -28.687 26.629 33.343 1.00 86.08 183 LYS E O 1
ATOM 7800 N N . MET E 1 142 ? -27.496 25.068 32.176 1.00 83.69 184 MET E N 1
ATOM 7801 C CA . MET E 1 142 ? -26.176 25.535 32.565 1.00 80.99 184 MET E CA 1
ATOM 7802 C C . MET E 1 142 ? -25.677 26.568 31.558 1.00 78.56 184 MET E C 1
ATOM 7803 O O . MET E 1 142 ? -26.156 26.649 30.424 1.00 77.03 184 MET E O 1
ATOM 7808 N N . HIS E 1 143 ? -24.702 27.380 31.989 1.00 77.25 185 HIS E N 1
ATOM 7809 C CA . HIS E 1 143 ? -24.209 28.493 31.171 1.00 76.01 185 HIS E CA 1
ATOM 7810 C C . HIS E 1 143 ? -22.682 28.539 31.265 1.00 74.33 185 HIS E C 1
ATOM 7811 O O . HIS E 1 143 ? -22.101 29.378 31.957 1.00 72.11 185 HIS E O 1
ATOM 7818 N N . PHE E 1 144 ? -22.027 27.629 30.551 1.00 74.42 186 PHE E N 1
ATOM 7819 C CA . PHE E 1 144 ? -20.578 27.615 30.450 1.00 70.40 186 PHE E CA 1
ATOM 7820 C C . PHE E 1 144 ? -20.170 27.639 28.986 1.00 71.03 186 PHE E C 1
ATOM 7821 O O . PHE E 1 144 ? -20.911 27.155 28.125 1.00 70.79 186 PHE E O 1
ATOM 7829 N N . PRO E 1 145 ? -19.005 28.207 28.673 1.00 68.74 187 PRO E N 1
ATOM 7830 C CA . PRO E 1 145 ? -18.562 28.260 27.276 1.00 68.17 187 PRO E CA 1
ATOM 7831 C C . PRO E 1 145 ? -18.344 26.870 26.695 1.00 68.60 187 PRO E C 1
ATOM 7832 O O . PRO E 1 145 ? -18.199 25.877 27.411 1.00 66.10 187 PRO E O 1
ATOM 7836 N N . GLY E 1 146 ? -18.326 26.815 25.374 1.00 71.56 188 GLY E N 1
ATOM 7837 C CA . GLY E 1 146 ? -18.118 25.571 24.673 1.00 69.14 188 GLY E CA 1
ATOM 7838 C C . GLY E 1 146 ? -17.617 25.810 23.270 1.00 67.44 188 GLY E C 1
ATOM 7839 O O . GLY E 1 146 ? -17.092 26.878 22.950 1.00 67.79 188 GLY E O 1
ATOM 7840 N N . PHE E 1 147 ? -17.784 24.797 22.426 1.00 64.68 189 PHE E N 1
ATOM 7841 C CA . PHE E 1 147 ? -17.380 24.856 21.029 1.00 63.49 189 PHE E CA 1
ATOM 7842 C C . PHE E 1 147 ? -18.616 24.958 20.149 1.00 61.99 189 PHE E C 1
ATOM 7843 O O . PHE E 1 147 ? -19.586 24.218 20.345 1.00 62.60 189 PHE E O 1
ATOM 7851 N N . HIS E 1 148 ? -18.583 25.875 19.187 1.00 63.57 190 HIS E N 1
ATOM 7852 C CA . HIS E 1 148 ? -19.647 25.962 18.201 1.00 61.52 190 HIS E CA 1
ATOM 7853 C C . HIS E 1 148 ? -19.467 24.878 17.146 1.00 59.54 190 HIS E C 1
ATOM 7854 O O . HIS E 1 148 ? -18.344 24.490 16.811 1.00 57.11 190 HIS E O 1
ATOM 7861 N N . VAL E 1 149 ? -20.592 24.382 16.624 1.00 57.68 191 VAL E N 1
ATOM 7862 C CA . VAL E 1 149 ? -20.522 23.293 15.653 1.00 58.21 191 VAL E CA 1
ATOM 7863 C C . VAL E 1 149 ? -19.849 23.755 14.368 1.00 59.24 191 VAL E C 1
ATOM 7864 O O . VAL E 1 149 ? -19.238 22.948 13.657 1.00 59.06 191 VAL E O 1
ATOM 7868 N N . GLU E 1 150 ? -19.930 25.050 14.050 1.00 59.72 192 GLU E N 1
ATOM 7869 C CA . GLU E 1 150 ? -19.198 25.566 12.900 1.00 59.13 192 GLU E CA 1
ATOM 7870 C C . GLU E 1 150 ? -17.694 25.472 13.117 1.00 58.95 192 GLU E C 1
ATOM 7871 O O . GLU E 1 150 ? -16.943 25.252 12.160 1.00 59.34 192 GLU E O 1
ATOM 7877 N N . ALA E 1 151 ? -17.240 25.628 14.362 1.00 59.55 193 ALA E N 1
ATOM 7878 C CA . ALA E 1 151 ? -15.822 25.466 14.662 1.00 58.10 193 ALA E CA 1
ATOM 7879 C C . ALA E 1 151 ? -15.385 24.022 14.458 1.00 54.92 193 ALA E C 1
ATOM 7880 O O . ALA E 1 151 ? -14.356 23.758 13.824 1.00 52.35 193 ALA E O 1
ATOM 7882 N N . ALA E 1 152 ? -16.157 23.071 14.990 1.00 53.94 194 ALA E N 1
ATOM 7883 C CA . ALA E 1 152 ? -15.840 21.661 14.791 1.00 53.11 194 ALA E CA 1
ATOM 7884 C C . ALA E 1 152 ? -15.865 21.301 13.312 1.00 54.88 194 ALA E C 1
ATOM 7885 O O . ALA E 1 152 ? -14.946 20.649 12.805 1.00 53.07 194 ALA E O 1
ATOM 7887 N N . GLN E 1 153 ? -16.911 21.731 12.599 1.00 55.52 195 GLN E N 1
ATOM 7888 C CA . GLN E 1 153 ? -16.989 21.470 11.165 1.00 51.14 195 GLN E CA 1
ATOM 7889 C C . GLN E 1 153 ? -15.794 22.065 10.430 1.00 52.28 195 GLN E C 1
ATOM 7890 O O . GLN E 1 153 ? -15.256 21.447 9.503 1.00 54.08 195 GLN E O 1
ATOM 7896 N N . MET E 1 154 ? -15.360 23.262 10.832 1.00 50.82 196 MET E N 1
ATOM 7897 C CA . MET E 1 154 ? -14.155 23.838 10.244 1.00 53.65 196 MET E CA 1
ATOM 7898 C C . MET E 1 154 ? -12.917 23.049 10.647 1.00 54.54 196 MET E C 1
ATOM 7899 O O . MET E 1 154 ? -12.006 22.853 9.834 1.00 57.14 196 MET E O 1
ATOM 7904 N N . LEU E 1 155 ? -12.867 22.586 11.899 1.00 53.65 197 LEU E N 1
ATOM 7905 C CA . LEU E 1 155 ? -11.719 21.811 12.355 1.00 53.63 197 LEU E CA 1
ATOM 7906 C C . LEU E 1 155 ? -11.607 20.491 11.603 1.00 50.37 197 LEU E C 1
ATOM 7907 O O . LEU E 1 155 ? -10.500 20.025 11.311 1.00 49.43 197 LEU E O 1
ATOM 7912 N N . ILE E 1 156 ? -12.743 19.874 11.277 1.00 49.49 198 ILE E N 1
ATOM 7913 C CA . ILE E 1 156 ? -12.710 18.605 10.559 1.00 51.89 198 ILE E CA 1
ATOM 7914 C C . ILE E 1 156 ? -12.353 18.824 9.095 1.00 54.74 198 ILE E C 1
ATOM 7915 O O . ILE E 1 156 ? -11.651 18.010 8.483 1.00 54.12 198 ILE E O 1
ATOM 7920 N N . GLU E 1 157 ? -12.813 19.929 8.512 1.00 53.51 199 GLU E N 1
ATOM 7921 C CA . GLU E 1 157 ? -12.712 20.083 7.068 1.00 52.86 199 GLU E CA 1
ATOM 7922 C C . GLU E 1 157 ? -11.370 20.641 6.612 1.00 54.15 199 GLU E C 1
ATOM 7923 O O . GLU E 1 157 ? -10.840 20.198 5.588 1.00 54.94 199 GLU E O 1
ATOM 7929 N N . GLU E 1 158 ? -10.797 21.600 7.341 1.00 53.89 200 GLU E N 1
ATOM 7930 C CA . GLU E 1 158 ? -9.589 22.264 6.863 1.00 54.60 200 GLU E CA 1
ATOM 7931 C C . GLU E 1 158 ? -8.513 22.357 7.939 1.00 55.74 200 GLU E C 1
ATOM 7932 O O . GLU E 1 158 ? -7.664 23.251 7.893 1.00 54.45 200 GLU E O 1
ATOM 7938 N N . THR E 1 159 ? -8.526 21.452 8.916 1.00 55.35 201 THR E N 1
ATOM 7939 C CA . THR E 1 159 ? -7.452 21.357 9.896 1.00 54.82 201 THR E CA 1
ATOM 7940 C C . THR E 1 159 ? -7.057 19.898 10.076 1.00 53.90 201 THR E C 1
ATOM 7941 O O . THR E 1 159 ? -7.749 18.979 9.629 1.00 51.67 201 THR E O 1
ATOM 7945 N N . GLY E 1 160 ? -5.925 19.694 10.745 1.00 57.25 202 GLY E N 1
ATOM 7946 C CA . GLY E 1 160 ? -5.453 18.357 11.045 1.00 56.27 202 GLY E CA 1
ATOM 7947 C C . GLY E 1 160 ? -5.591 18.011 12.512 1.00 56.90 202 GLY E C 1
ATOM 7948 O O . GLY E 1 160 ? -4.971 17.059 12.996 1.00 56.09 202 GLY E O 1
ATOM 7949 N N . ALA E 1 161 ? -6.402 18.783 13.231 1.00 55.04 203 ALA E N 1
ATOM 7950 C CA . ALA E 1 161 ? -6.606 18.541 14.652 1.00 51.35 203 ALA E CA 1
ATOM 7951 C C . ALA E 1 161 ? -7.326 17.216 14.871 1.00 51.27 203 ALA E C 1
ATOM 7952 O O . ALA E 1 161 ? -8.241 16.855 14.126 1.00 51.68 203 ALA E O 1
ATOM 7954 N N . VAL E 1 162 ? -6.901 16.486 15.901 1.00 47.22 204 VAL E N 1
ATOM 7955 C CA . VAL E 1 162 ? -7.499 15.199 16.238 1.00 45.87 204 VAL E CA 1
ATOM 7956 C C . VAL E 1 162 ? -8.190 15.200 17.592 1.00 44.59 204 VAL E C 1
ATOM 7957 O O . VAL E 1 162 ? -8.879 14.220 17.914 1.00 45.69 204 VAL E O 1
ATOM 7961 N N . ALA E 1 163 ? -8.036 16.249 18.396 1.00 44.31 205 ALA E N 1
ATOM 7962 C CA . ALA E 1 163 ? -8.618 16.282 19.729 1.00 43.87 205 ALA E CA 1
ATOM 7963 C C . ALA E 1 163 ? -9.152 17.672 20.029 1.00 43.72 205 ALA E C 1
ATOM 7964 O O . ALA E 1 163 ? -8.553 18.677 19.637 1.00 45.16 205 ALA E O 1
ATOM 7966 N N . MET E 1 164 ? -10.282 17.720 20.730 1.00 44.81 206 MET E N 1
ATOM 7967 C CA . MET E 1 164 ? -10.909 18.966 21.151 1.00 49.26 206 MET E CA 1
ATOM 7968 C C . MET E 1 164 ? -10.881 19.027 22.671 1.00 51.30 206 MET E C 1
ATOM 7969 O O . MET E 1 164 ? -11.463 18.167 23.340 1.00 50.17 206 MET E O 1
ATOM 7974 N N . ALA E 1 165 ? -10.205 20.036 23.211 1.00 51.15 207 ALA E N 1
ATOM 7975 C CA . ALA E 1 165 ? -10.022 20.184 24.648 1.00 51.75 207 ALA E CA 1
ATOM 7976 C C . ALA E 1 165 ? -10.821 21.375 25.153 1.00 52.09 207 ALA E C 1
ATOM 7977 O O . ALA E 1 165 ? -10.735 22.471 24.589 1.00 52.03 207 ALA E O 1
ATOM 7979 N N . VAL E 1 166 ? -11.591 21.159 26.217 1.00 53.36 208 VAL E N 1
ATOM 7980 C CA . VAL E 1 166 ? -12.387 22.210 26.833 1.00 55.62 208 VAL E CA 1
ATOM 7981 C C . VAL E 1 166 ? -12.077 22.235 28.322 1.00 55.55 208 VAL E C 1
ATOM 7982 O O . VAL E 1 166 ? -11.821 21.196 28.940 1.00 53.20 208 VAL E O 1
ATOM 7986 N N . ASP E 1 167 ? -12.088 23.434 28.898 1.00 57.69 209 ASP E N 1
ATOM 7987 C CA . ASP E 1 167 ? -11.882 23.604 30.330 1.00 55.43 209 ASP E CA 1
ATOM 7988 C C . ASP E 1 167 ? -13.189 23.591 31.112 1.00 58.12 209 ASP E C 1
ATOM 7989 O O . ASP E 1 167 ? -13.180 23.859 32.318 1.00 60.95 209 ASP E O 1
ATOM 7994 N N . THR E 1 168 ? -14.306 23.287 30.454 1.00 57.99 210 THR E N 1
ATOM 7995 C CA . THR E 1 168 ? -15.619 23.250 31.069 1.00 57.45 210 THR E CA 1
ATOM 7996 C C . THR E 1 168 ? -16.102 21.799 31.158 1.00 58.39 210 THR E C 1
ATOM 7997 O O . THR E 1 168 ? -15.314 20.856 30.998 1.00 59.69 210 THR E O 1
ATOM 8001 N N . LEU E 1 169 ? -17.401 21.623 31.405 1.00 59.32 211 LEU E N 1
ATOM 8002 C CA . LEU E 1 169 ? -17.955 20.292 31.621 1.00 60.34 211 LEU E CA 1
ATOM 8003 C C . LEU E 1 169 ? -18.226 19.540 30.325 1.00 61.86 211 LEU E C 1
ATOM 8004 O O . LEU E 1 169 ? -18.315 18.308 30.351 1.00 62.46 211 LEU E O 1
ATOM 8009 N N . SER E 1 170 ? -18.359 20.240 29.200 1.00 60.47 212 SER E N 1
ATOM 8010 C CA . SER E 1 170 ? -18.707 19.588 27.947 1.00 60.82 212 SER E CA 1
ATOM 8011 C C . SER E 1 170 ? -18.069 20.336 26.786 1.00 62.66 212 SER E C 1
ATOM 8012 O O . SER E 1 170 ? -17.618 21.476 26.926 1.00 62.09 212 SER E O 1
ATOM 8015 N N . LEU E 1 171 ? -18.037 19.670 25.629 1.00 63.45 213 LEU E N 1
ATOM 8016 C CA . LEU E 1 171 ? -17.490 20.295 24.429 1.00 62.68 213 LEU E CA 1
ATOM 8017 C C . LEU E 1 171 ? -18.412 21.391 23.912 1.00 61.39 213 LEU E C 1
ATOM 8018 O O . LEU E 1 171 ? -17.951 22.480 23.551 1.00 60.93 213 LEU E O 1
ATOM 8023 N N . ASP E 1 172 ? -19.713 21.119 23.859 1.00 61.74 214 ASP E N 1
ATOM 8024 C CA . ASP E 1 172 ? -20.689 22.150 23.547 1.00 64.87 214 ASP E CA 1
ATOM 8025 C C . ASP E 1 172 ? -20.954 23.000 24.783 1.00 66.82 214 ASP E C 1
ATOM 8026 O O . ASP E 1 172 ? -20.780 22.552 25.920 1.00 68.10 214 ASP E O 1
ATOM 8031 N N . HIS E 1 173 ? -21.381 24.239 24.552 1.00 67.94 215 HIS E N 1
ATOM 8032 C CA . HIS E 1 173 ? -21.584 25.171 25.650 1.00 66.11 215 HIS E CA 1
ATOM 8033 C C . HIS E 1 173 ? -22.762 24.725 26.519 1.00 65.80 215 HIS E C 1
ATOM 8034 O O . HIS E 1 173 ? -23.420 23.713 26.263 1.00 65.90 215 HIS E O 1
ATOM 8041 N N . GLY E 1 174 ? -23.017 25.497 27.571 1.00 66.71 216 GLY E N 1
ATOM 8042 C CA . GLY E 1 174 ? -24.044 25.182 28.535 1.00 68.77 216 GLY E CA 1
ATOM 8043 C C . GLY E 1 174 ? -25.433 25.039 27.942 1.00 68.62 216 GLY E C 1
ATOM 8044 O O . GLY E 1 174 ? -26.041 23.965 27.989 1.00 66.80 216 GLY E O 1
ATOM 8045 N N . PRO E 1 175 ? -25.970 26.127 27.370 1.00 68.85 217 PRO E N 1
ATOM 8046 C CA . PRO E 1 175 ? -27.354 26.089 26.869 1.00 66.43 217 PRO E CA 1
ATOM 8047 C C . PRO E 1 175 ? -27.554 25.226 25.631 1.00 66.25 217 PRO E C 1
ATOM 8048 O O . PRO E 1 175 ? -28.555 25.384 24.926 1.00 66.54 217 PRO E O 1
ATOM 8052 N N . SER E 1 176 ? -26.627 24.313 25.352 1.00 67.53 218 SER E N 1
ATOM 8053 C CA . SER E 1 176 ? -26.772 23.421 24.211 1.00 70.15 218 SER E CA 1
ATOM 8054 C C . SER E 1 176 ? -27.650 22.231 24.573 1.00 70.75 218 SER E C 1
ATOM 8055 O O . SER E 1 176 ? -27.507 21.636 25.645 1.00 70.47 218 SER E O 1
ATOM 8058 N N . ALA E 1 177 ? -28.566 21.887 23.667 1.00 69.66 219 ALA E N 1
ATOM 8059 C CA . ALA E 1 177 ? -29.437 20.736 23.838 1.00 68.98 219 ALA E CA 1
ATOM 8060 C C . ALA E 1 177 ? -29.337 19.718 22.714 1.00 68.35 219 ALA E C 1
ATOM 8061 O O . ALA E 1 177 ? -29.672 18.550 22.934 1.00 68.22 219 ALA E O 1
ATOM 8063 N N . ASP E 1 178 ? -28.886 20.121 21.525 1.00 66.96 220 ASP E N 1
ATOM 8064 C CA . ASP E 1 178 ? -28.754 19.197 20.407 1.00 67.14 220 ASP E CA 1
ATOM 8065 C C . ASP E 1 178 ? -27.441 18.427 20.430 1.00 67.51 220 ASP E C 1
ATOM 8066 O O . ASP E 1 178 ? -27.316 17.424 19.718 1.00 66.86 220 ASP E O 1
ATOM 8071 N N . PHE E 1 179 ? -26.467 18.875 21.227 1.00 65.78 221 PHE E N 1
ATOM 8072 C CA . PHE E 1 179 ? -25.151 18.236 21.317 1.00 67.63 221 PHE E CA 1
ATOM 8073 C C . PHE E 1 179 ? -24.485 18.151 19.946 1.00 63.98 221 PHE E C 1
ATOM 8074 O O . PHE E 1 179 ? -23.843 17.156 19.607 1.00 63.43 221 PHE E O 1
ATOM 8082 N N . ALA E 1 180 ? -24.637 19.216 19.155 1.00 63.89 222 ALA E N 1
ATOM 8083 C CA . ALA E 1 180 ? -24.138 19.207 17.784 1.00 64.27 222 ALA E CA 1
ATOM 8084 C C . ALA E 1 180 ? -22.630 18.996 17.726 1.00 61.72 222 ALA E C 1
ATOM 8085 O O . ALA E 1 180 ? -22.132 18.348 16.798 1.00 61.59 222 ALA E O 1
ATOM 8087 N N . THR E 1 181 ? -21.890 19.524 18.703 1.00 61.77 223 THR E N 1
ATOM 8088 C CA . THR E 1 181 ? -20.440 19.356 18.705 1.00 60.15 223 THR E CA 1
ATOM 8089 C C . THR E 1 181 ? -20.051 17.920 19.033 1.00 57.34 223 THR E C 1
ATOM 8090 O O . THR E 1 181 ? -19.123 17.366 18.433 1.00 53.91 223 THR E O 1
ATOM 8094 N N . HIS E 1 182 ? -20.750 17.306 19.987 1.00 58.03 224 HIS E N 1
ATOM 8095 C CA . HIS E 1 182 ? -20.501 15.907 20.309 1.00 56.52 224 HIS E CA 1
ATOM 8096 C C . HIS E 1 182 ? -20.827 15.000 19.127 1.00 56.62 224 HIS E C 1
ATOM 8097 O O . HIS E 1 182 ? -20.077 14.064 18.826 1.00 56.13 224 HIS E O 1
ATOM 8104 N N . TYR E 1 183 ? -21.944 15.264 18.443 1.00 60.24 225 TYR E N 1
ATOM 8105 C CA . TYR E 1 183 ? -22.394 14.431 17.334 1.00 57.09 225 TYR E CA 1
ATOM 8106 C C . TYR E 1 183 ? -21.627 14.679 16.041 1.00 55.21 225 TYR E C 1
ATOM 8107 O O . TYR E 1 183 ? -21.781 13.901 15.094 1.00 58.04 225 TYR E O 1
ATOM 8116 N N . ALA E 1 184 ? -20.821 15.736 15.968 1.00 54.37 226 ALA E N 1
ATOM 8117 C CA . ALA E 1 184 ? -20.050 16.036 14.768 1.00 53.89 226 ALA E CA 1
ATOM 8118 C C . ALA E 1 184 ? -18.575 15.690 14.907 1.00 52.80 226 ALA E C 1
ATOM 8119 O O . ALA E 1 184 ? -17.965 15.205 13.950 1.00 52.34 226 ALA E O 1
ATOM 8121 N N . TRP E 1 185 ? -17.988 15.921 16.081 1.00 51.95 227 TRP E N 1
ATOM 8122 C CA . TRP E 1 185 ? -16.564 15.689 16.289 1.00 47.02 227 TRP E CA 1
ATOM 8123 C C . TRP E 1 185 ? -16.257 14.253 16.700 1.00 47.80 227 TRP E C 1
ATOM 8124 O O . TRP E 1 185 ? -15.279 13.669 16.222 1.00 49.75 227 TRP E O 1
ATOM 8135 N N . LEU E 1 186 ? -17.081 13.668 17.576 1.00 49.41 228 LEU E N 1
ATOM 8136 C CA . LEU E 1 186 ? -16.774 12.332 18.088 1.00 51.06 228 LEU E CA 1
ATOM 8137 C C . LEU E 1 186 ? -17.021 11.228 17.066 1.00 48.26 228 LEU E C 1
ATOM 8138 O O . LEU E 1 186 ? -16.144 10.359 16.911 1.00 45.65 228 LEU E O 1
ATOM 8143 N N . PRO E 1 187 ? -18.157 11.173 16.357 1.00 47.85 229 PRO E N 1
ATOM 8144 C CA . PRO E 1 187 ? -18.387 10.043 15.437 1.00 46.76 229 PRO E CA 1
ATOM 8145 C C . PRO E 1 187 ? -17.367 9.929 14.313 1.00 45.44 229 PRO E C 1
ATOM 8146 O O . PRO E 1 187 ? -17.312 8.876 13.665 1.00 46.24 229 PRO E O 1
ATOM 8150 N N . THR E 1 188 ? -16.563 10.964 14.062 1.00 44.13 230 THR E N 1
ATOM 8151 C CA . THR E 1 188 ? -15.542 10.928 13.021 1.00 41.23 230 THR E CA 1
ATOM 8152 C C . THR E 1 188 ? -14.206 10.395 13.527 1.00 48.11 230 THR E C 1
ATOM 8153 O O . THR E 1 188 ? -13.155 10.744 12.970 1.00 51.83 230 THR E O 1
ATOM 8157 N N . ASN E 1 189 ? -14.222 9.561 14.569 1.00 46.29 231 ASN E N 1
ATOM 8158 C CA . ASN E 1 189 ? -13.008 8.983 15.152 1.00 43.58 231 ASN E CA 1
ATOM 8159 C C . ASN E 1 189 ? -12.043 10.068 15.624 1.00 45.02 231 ASN E C 1
ATOM 8160 O O . ASN E 1 189 ? -10.823 9.934 15.513 1.00 44.20 231 ASN E O 1
ATOM 8165 N N . ARG E 1 190 ? -12.598 11.156 16.153 1.00 45.52 232 ARG E N 1
ATOM 8166 C CA . ARG E 1 190 ? -11.829 12.221 16.785 1.00 48.23 232 ARG E CA 1
ATOM 8167 C C . ARG E 1 190 ? -12.304 12.346 18.224 1.00 48.80 232 ARG E C 1
ATOM 8168 O O . ARG E 1 190 ? -13.483 12.624 18.466 1.00 50.92 232 ARG E O 1
ATOM 8176 N N . TYR E 1 191 ? -11.399 12.134 19.173 1.00 47.26 233 TYR E N 1
ATOM 8177 C CA . TYR E 1 191 ? -11.775 12.169 20.578 1.00 46.61 233 TYR E CA 1
ATOM 8178 C C . TYR E 1 191 ? -11.738 13.597 21.112 1.00 47.19 233 TYR E C 1
ATOM 8179 O O . TYR E 1 191 ? -11.152 14.500 20.511 1.00 46.25 233 TYR E O 1
ATOM 8188 N N . GLY E 1 192 ? -12.382 13.791 22.256 1.00 51.10 234 GLY E N 1
ATOM 8189 C CA . GLY E 1 192 ? -12.462 15.100 22.869 1.00 50.64 234 GLY E CA 1
ATOM 8190 C C . GLY E 1 192 ? -12.002 15.067 24.311 1.00 50.64 234 GLY E C 1
ATOM 8191 O O . GLY E 1 192 ? -12.127 14.059 25.005 1.00 50.92 234 GLY E O 1
ATOM 8192 N N . ILE E 1 193 ? -11.462 16.199 24.753 1.00 49.57 235 ILE E N 1
ATOM 8193 C CA . ILE E 1 193 ? -10.963 16.372 26.112 1.00 51.08 235 ILE E CA 1
ATOM 8194 C C . ILE E 1 193 ? -11.872 17.358 26.829 1.00 52.66 235 ILE E C 1
ATOM 8195 O O . ILE E 1 193 ? -12.101 18.467 26.335 1.00 51.53 235 ILE E O 1
ATOM 8200 N N . GLU E 1 194 ? -12.385 16.958 27.989 1.00 53.90 236 GLU E N 1
ATOM 8201 C CA . GLU E 1 194 ? -13.247 17.811 28.791 1.00 56.62 236 GLU E CA 1
ATOM 8202 C C . GLU E 1 194 ? -12.646 18.008 30.176 1.00 55.35 236 GLU E C 1
ATOM 8203 O O . GLU E 1 194 ? -11.918 17.149 30.683 1.00 54.87 236 GLU E O 1
ATOM 8209 N N . ASN E 1 195 ? -12.953 19.163 30.773 1.00 53.15 237 ASN E N 1
ATOM 8210 C CA . ASN E 1 195 ? -12.467 19.547 32.099 1.00 52.81 237 ASN E CA 1
ATOM 8211 C C . ASN E 1 195 ? -10.940 19.668 32.115 1.00 52.49 237 ASN E C 1
ATOM 8212 O O . ASN E 1 195 ? -10.236 18.950 32.826 1.00 54.38 237 ASN E O 1
ATOM 8217 N N . LEU E 1 196 ? -10.438 20.607 31.318 1.00 51.82 238 LEU E N 1
ATOM 8218 C CA . LEU E 1 196 ? -9.011 20.886 31.258 1.00 54.26 238 LEU E CA 1
ATOM 8219 C C . LEU E 1 196 ? -8.632 21.934 32.299 1.00 56.91 238 LEU E C 1
ATOM 8220 O O . LEU E 1 196 ? -9.443 22.786 32.674 1.00 58.64 238 LEU E O 1
ATOM 8225 N N . ALA E 1 197 ? -7.384 21.868 32.761 1.00 50.89 239 ALA E N 1
ATOM 8226 C CA . ALA E 1 197 ? -6.919 22.708 33.854 1.00 50.14 239 ALA E CA 1
ATOM 8227 C C . ALA E 1 197 ? -5.590 23.363 33.507 1.00 52.51 239 ALA E C 1
ATOM 8228 O O . ALA E 1 197 ? -4.805 22.837 32.714 1.00 52.67 239 ALA E O 1
ATOM 8230 N N . ASN E 1 198 ? -5.355 24.528 34.117 1.00 52.47 240 ASN E N 1
ATOM 8231 C CA . ASN E 1 198 ? -4.069 25.226 34.053 1.00 56.19 240 ASN E CA 1
ATOM 8232 C C . ASN E 1 198 ? -3.694 25.605 32.622 1.00 56.50 240 ASN E C 1
ATOM 8233 O O . ASN E 1 198 ? -2.544 25.461 32.202 1.00 60.31 240 ASN E O 1
ATOM 8238 N N . LEU E 1 199 ? -4.671 26.106 31.868 1.00 57.64 241 LEU E N 1
ATOM 8239 C CA . LEU E 1 199 ? -4.402 26.599 30.524 1.00 59.44 241 LEU E CA 1
ATOM 8240 C C . LEU E 1 199 ? -3.713 27.956 30.522 1.00 60.62 241 LEU E C 1
ATOM 8241 O O . LEU E 1 199 ? -3.248 28.396 29.465 1.00 61.36 241 LEU E O 1
ATOM 8246 N N . ASP E 1 200 ? -3.636 28.627 31.672 1.00 62.65 242 ASP E N 1
ATOM 8247 C CA . ASP E 1 200 ? -2.960 29.914 31.755 1.00 63.73 242 ASP E CA 1
ATOM 8248 C C . ASP E 1 200 ? -1.455 29.774 31.935 1.00 63.00 242 ASP E C 1
ATOM 8249 O O . ASP E 1 200 ? -0.727 30.751 31.728 1.00 67.38 242 ASP E O 1
ATOM 8254 N N . LYS E 1 201 ? -0.975 28.592 32.316 1.00 62.37 243 LYS E N 1
ATOM 8255 C CA . LYS E 1 201 ? 0.448 28.360 32.513 1.00 63.38 243 LYS E CA 1
ATOM 8256 C C . LYS E 1 201 ? 1.159 27.917 31.242 1.00 63.73 243 LYS E C 1
ATOM 8257 O O . LYS E 1 201 ? 2.394 27.882 31.222 1.00 65.77 243 LYS E O 1
ATOM 8263 N N . VAL E 1 202 ? 0.418 27.586 30.190 1.00 63.73 244 VAL E N 1
ATOM 8264 C CA . VAL E 1 202 ? 1.004 27.115 28.939 1.00 61.25 244 VAL E CA 1
ATOM 8265 C C . VAL E 1 202 ? 1.059 28.270 27.946 1.00 59.62 244 VAL E C 1
ATOM 8266 O O . VAL E 1 202 ? 0.194 29.157 27.977 1.00 62.47 244 VAL E O 1
ATOM 8270 N N . PRO E 1 203 ? 2.055 28.313 27.065 1.00 59.44 245 PRO E N 1
ATOM 8271 C CA . PRO E 1 203 ? 2.069 29.337 26.017 1.00 59.12 245 PRO E CA 1
ATOM 8272 C C . PRO E 1 203 ? 1.043 29.022 24.938 1.00 61.58 245 PRO E C 1
ATOM 8273 O O . PRO E 1 203 ? 0.451 27.942 24.890 1.00 61.41 245 PRO E O 1
ATOM 8277 N N . ALA E 1 204 ? 0.835 30.001 24.055 1.00 61.84 246 ALA E N 1
ATOM 8278 C CA . ALA E 1 204 ? -0.121 29.815 22.970 1.00 59.31 246 ALA E CA 1
ATOM 8279 C C . ALA E 1 204 ? 0.370 28.791 21.956 1.00 58.17 246 ALA E C 1
ATOM 8280 O O . ALA E 1 204 ? -0.443 28.100 21.331 1.00 57.74 246 ALA E O 1
ATOM 8282 N N . SER E 1 205 ? 1.685 28.673 21.782 1.00 58.09 247 SER E N 1
ATOM 8283 C CA . SER E 1 205 ? 2.262 27.730 20.837 1.00 61.29 247 SER E CA 1
ATOM 8284 C C . SER E 1 205 ? 3.537 27.146 21.428 1.00 63.46 247 SER E C 1
ATOM 8285 O O . SER E 1 205 ? 4.106 27.679 22.383 1.00 65.12 247 SER E O 1
ATOM 8288 N N . GLY E 1 206 ? 3.981 26.034 20.842 1.00 62.33 248 GLY E N 1
ATOM 8289 C CA . GLY E 1 206 ? 5.174 25.346 21.276 1.00 62.78 248 GLY E CA 1
ATOM 8290 C C . GLY E 1 206 ? 4.943 24.295 22.343 1.00 61.08 248 GLY E C 1
ATOM 8291 O O . GLY E 1 206 ? 5.699 23.319 22.412 1.00 60.76 248 GLY E O 1
ATOM 8292 N N . ALA E 1 207 ? 3.921 24.469 23.176 1.00 59.06 249 ALA E N 1
ATOM 8293 C CA . ALA E 1 207 ? 3.625 23.487 24.208 1.00 58.67 249 ALA E CA 1
ATOM 8294 C C . ALA E 1 207 ? 3.087 22.205 23.585 1.00 57.38 249 ALA E C 1
ATOM 8295 O O . ALA E 1 207 ? 2.325 22.236 22.615 1.00 60.79 249 ALA E O 1
ATOM 8297 N N . THR E 1 208 ? 3.495 21.071 24.147 1.00 56.74 250 THR E N 1
ATOM 8298 C CA . THR E 1 208 ? 3.062 19.758 23.690 1.00 54.33 250 THR E CA 1
ATOM 8299 C C . THR E 1 208 ? 2.184 19.122 24.759 1.00 55.73 250 THR E C 1
ATOM 8300 O O . THR E 1 208 ? 2.557 19.091 25.936 1.00 60.91 250 THR E O 1
ATOM 8304 N N . LEU E 1 209 ? 1.022 18.624 24.349 1.00 53.11 251 LEU E N 1
ATOM 8305 C CA . LEU E 1 209 ? 0.079 18.010 25.271 1.00 51.05 251 LEU E CA 1
ATOM 8306 C C . LEU E 1 209 ? 0.293 16.503 25.327 1.00 51.96 251 LEU E C 1
ATOM 8307 O O . LEU E 1 209 ? 0.477 15.850 24.296 1.00 54.53 251 LEU E O 1
ATOM 8312 N N . ILE E 1 210 ? 0.270 15.959 26.540 1.00 49.51 252 ILE E N 1
ATOM 8313 C CA . ILE E 1 210 ? 0.413 14.525 26.775 1.00 45.96 252 ILE E CA 1
ATOM 8314 C C . ILE E 1 210 ? -0.901 14.047 27.375 1.00 47.37 252 ILE E C 1
ATOM 8315 O O . ILE E 1 210 ? -1.165 14.259 28.564 1.00 48.62 252 ILE E O 1
ATOM 8320 N N . VAL E 1 211 ? -1.729 13.398 26.561 1.00 45.23 253 VAL E N 1
ATOM 8321 C CA . VAL E 1 211 ? -3.034 12.919 27.007 1.00 44.01 253 VAL E CA 1
ATOM 8322 C C . VAL E 1 211 ? -2.842 11.562 27.678 1.00 44.41 253 VAL E C 1
ATOM 8323 O O . VAL E 1 211 ? -2.482 10.581 27.024 1.00 46.17 253 VAL E O 1
ATOM 8327 N N . GLY E 1 212 ? -3.085 11.505 28.985 1.00 44.27 254 GLY E N 1
ATOM 8328 C CA . GLY E 1 212 ? -2.987 10.257 29.717 1.00 43.73 254 GLY E CA 1
ATOM 8329 C C . GLY E 1 212 ? -4.318 9.543 29.825 1.00 48.63 254 GLY E C 1
ATOM 8330 O O . GLY E 1 212 ? -4.773 9.221 30.927 1.00 51.48 254 GLY E O 1
ATOM 8331 N N . ALA E 1 213 ? -4.948 9.288 28.682 1.00 49.21 255 ALA E N 1
ATOM 8332 C CA . ALA E 1 213 ? -6.263 8.671 28.673 1.00 48.33 255 ALA E CA 1
ATOM 8333 C C . ALA E 1 213 ? -6.174 7.203 29.090 1.00 45.30 255 ALA E C 1
ATOM 8334 O O . ALA E 1 213 ? -5.184 6.525 28.806 1.00 47.24 255 ALA E O 1
ATOM 8336 N N . PRO E 1 214 ? -7.197 6.690 29.771 1.00 44.30 256 PRO E N 1
ATOM 8337 C CA . PRO E 1 214 ? -7.195 5.274 30.149 1.00 45.50 256 PRO E CA 1
ATOM 8338 C C . PRO E 1 214 ? -7.417 4.379 28.939 1.00 46.45 256 PRO E C 1
ATOM 8339 O O . PRO E 1 214 ? -7.847 4.822 27.872 1.00 51.34 256 PRO E O 1
ATOM 8343 N N . ASN E 1 215 ? -7.113 3.092 29.120 1.00 47.44 257 ASN E N 1
ATOM 8344 C CA . ASN E 1 215 ? -7.255 2.109 28.049 1.00 51.32 257 ASN E CA 1
ATOM 8345 C C . ASN E 1 215 ? -7.895 0.822 28.580 1.00 50.61 257 ASN E C 1
ATOM 8346 O O . ASN E 1 215 ? -7.364 -0.278 28.454 1.00 53.13 257 ASN E O 1
ATOM 8351 N N . HIS E 1 216 ? -9.073 0.955 29.182 1.00 49.98 258 HIS E N 1
ATOM 8352 C CA . HIS E 1 216 ? -9.885 -0.203 29.524 1.00 52.19 258 HIS E CA 1
ATOM 8353 C C . HIS E 1 216 ? -10.751 -0.576 28.329 1.00 53.15 258 HIS E C 1
ATOM 8354 O O . HIS E 1 216 ? -11.260 0.297 27.620 1.00 55.54 258 HIS E O 1
ATOM 8361 N N . ARG E 1 217 ? -10.903 -1.879 28.101 1.00 53.76 259 ARG E N 1
ATOM 8362 C CA . ARG E 1 217 ? -11.596 -2.355 26.912 1.00 54.83 259 ARG E CA 1
ATOM 8363 C C . ARG E 1 217 ? -13.066 -1.955 26.936 1.00 57.12 259 ARG E C 1
ATOM 8364 O O . ARG E 1 217 ? -13.732 -2.028 27.973 1.00 58.76 259 ARG E O 1
ATOM 8372 N N . GLY E 1 218 ? -13.568 -1.529 25.780 1.00 58.65 260 GLY E N 1
ATOM 8373 C CA . GLY E 1 218 ? -14.965 -1.151 25.658 1.00 57.76 260 GLY E CA 1
ATOM 8374 C C . GLY E 1 218 ? -15.358 0.060 26.472 1.00 57.41 260 GLY E C 1
ATOM 8375 O O . GLY E 1 218 ? -16.487 0.125 26.968 1.00 67.60 260 GLY E O 1
ATOM 8376 N N . GLY E 1 219 ? -14.456 1.028 26.624 1.00 52.62 261 GLY E N 1
ATOM 8377 C CA . GLY E 1 219 ? -14.730 2.224 27.400 1.00 52.60 261 GLY E CA 1
ATOM 8378 C C . GLY E 1 219 ? -15.057 3.401 26.499 1.00 53.81 261 GLY E C 1
ATOM 8379 O O . GLY E 1 219 ? -14.380 3.640 25.497 1.00 50.60 261 GLY E O 1
ATOM 8380 N N . SER E 1 220 ? -16.107 4.133 26.872 1.00 55.34 262 SER E N 1
ATOM 8381 C CA . SER E 1 220 ? -16.529 5.316 26.136 1.00 52.44 262 SER E CA 1
ATOM 8382 C C . SER E 1 220 ? -15.836 6.587 26.609 1.00 53.64 262 SER E C 1
ATOM 8383 O O . SER E 1 220 ? -16.036 7.645 26.003 1.00 55.76 262 SER E O 1
ATOM 8386 N N . GLY E 1 221 ? -15.033 6.508 27.665 1.00 55.29 263 GLY E N 1
ATOM 8387 C CA . GLY E 1 221 ? -14.349 7.671 28.189 1.00 53.42 263 GLY E CA 1
ATOM 8388 C C . GLY E 1 221 ? -13.466 7.339 29.373 1.00 52.26 263 GLY E C 1
ATOM 8389 O O . GLY E 1 221 ? -12.875 6.257 29.429 1.00 53.39 263 GLY E O 1
ATOM 8390 N N . GLY E 1 222 ? -13.371 8.257 30.330 1.00 54.03 264 GLY E N 1
ATOM 8391 C CA . GLY E 1 222 ? -12.617 8.014 31.535 1.00 55.81 264 GLY E CA 1
ATOM 8392 C C . GLY E 1 222 ? -11.710 9.168 31.906 1.00 57.62 264 GLY E C 1
ATOM 8393 O O . GLY E 1 222 ? -11.217 9.904 31.046 1.00 53.66 264 GLY E O 1
ATOM 8394 N N . PRO E 1 223 ? -11.479 9.350 33.205 1.00 60.29 265 PRO E N 1
ATOM 8395 C CA . PRO E 1 223 ? -10.562 10.406 33.651 1.00 54.39 265 PRO E CA 1
ATOM 8396 C C . PRO E 1 223 ? -9.147 10.146 33.159 1.00 50.68 265 PRO E C 1
ATOM 8397 O O . PRO E 1 223 ? -8.635 9.027 33.241 1.00 50.38 265 PRO E O 1
ATOM 8401 N N . ALA E 1 224 ? -8.517 11.195 32.643 1.00 48.96 266 ALA E N 1
ATOM 8402 C CA . ALA E 1 224 ? -7.169 11.120 32.109 1.00 48.74 266 ALA E CA 1
ATOM 8403 C C . ALA E 1 224 ? -6.230 11.979 32.943 1.00 48.30 266 ALA E C 1
ATOM 8404 O O . ALA E 1 224 ? -6.648 12.926 33.615 1.00 51.67 266 ALA E O 1
ATOM 8406 N N . ARG E 1 225 ? -4.949 11.630 32.896 1.00 46.94 267 ARG E N 1
ATOM 8407 C CA . ARG E 1 225 ? -3.885 12.412 33.519 1.00 49.41 267 ARG E CA 1
ATOM 8408 C C . ARG E 1 225 ? -3.153 13.129 32.387 1.00 46.49 267 ARG E C 1
ATOM 8409 O O . ARG E 1 225 ? -2.224 12.587 31.786 1.00 47.23 267 ARG E O 1
ATOM 8417 N N . ILE E 1 226 ? -3.583 14.353 32.098 1.00 45.94 268 ILE E N 1
ATOM 8418 C CA . ILE E 1 226 ? -3.099 15.109 30.950 1.00 45.67 268 ILE E CA 1
ATOM 8419 C C . ILE E 1 226 ? -2.023 16.081 31.409 1.00 47.70 268 ILE E C 1
ATOM 8420 O O . ILE E 1 226 ? -2.204 16.801 32.399 1.00 49.59 268 ILE E O 1
ATOM 8425 N N . PHE E 1 227 ? -0.905 16.102 30.691 1.00 47.51 269 PHE E N 1
ATOM 8426 C CA . PHE E 1 227 ? 0.220 16.975 30.981 1.00 46.26 269 PHE E CA 1
ATOM 8427 C C . PHE E 1 227 ? 0.479 17.894 29.795 1.00 47.94 269 PHE E C 1
ATOM 8428 O O . PHE E 1 227 ? -0.012 17.672 28.685 1.00 52.07 269 PHE E O 1
ATOM 8436 N N . ALA E 1 228 ? 1.269 18.936 30.041 1.00 46.87 270 ALA E N 1
ATOM 8437 C CA . ALA E 1 228 ? 1.661 19.885 29.009 1.00 49.08 270 ALA E CA 1
ATOM 8438 C C . ALA E 1 228 ? 3.171 20.047 29.033 1.00 52.97 270 ALA E C 1
ATOM 8439 O O . ALA E 1 228 ? 3.749 20.354 30.080 1.00 56.29 270 ALA E O 1
ATOM 8441 N N . MET E 1 229 ? 3.805 19.842 27.882 1.00 53.93 271 MET E N 1
ATOM 8442 C CA . MET E 1 229 ? 5.256 19.941 27.748 1.00 52.81 271 MET E CA 1
ATOM 8443 C C . MET E 1 229 ? 5.585 21.268 27.075 1.00 56.78 271 MET E C 1
ATOM 8444 O O . MET E 1 229 ? 5.549 21.382 25.848 1.00 58.33 271 MET E O 1
ATOM 8449 N N . VAL E 1 230 ? 5.908 22.272 27.884 1.00 59.21 272 VAL E N 1
ATOM 8450 C CA . VAL E 1 230 ? 6.264 23.585 27.366 1.00 60.29 272 VAL E CA 1
ATOM 8451 C C . VAL E 1 230 ? 7.705 23.573 26.871 1.00 64.03 272 VAL E C 1
ATOM 8452 O O . VAL E 1 230 ? 8.149 24.495 26.187 1.00 65.63 272 VAL E O 1
ATOM 8457 N N . GLU F 1 6 ? 9.799 9.261 18.571 1.00 51.20 48 GLU F N 1
ATOM 8458 C CA . GLU F 1 6 ? 8.384 8.922 18.665 1.00 59.16 48 GLU F CA 1
ATOM 8459 C C . GLU F 1 6 ? 7.953 8.761 20.118 1.00 57.64 48 GLU F C 1
ATOM 8460 O O . GLU F 1 6 ? 8.669 9.159 21.037 1.00 60.05 48 GLU F O 1
ATOM 8466 N N . VAL F 1 7 ? 6.773 8.177 20.318 1.00 52.48 49 VAL F N 1
ATOM 8467 C CA . VAL F 1 7 ? 6.214 7.948 21.644 1.00 48.60 49 VAL F CA 1
ATOM 8468 C C . VAL F 1 7 ? 5.891 6.468 21.780 1.00 49.53 49 VAL F C 1
ATOM 8469 O O . VAL F 1 7 ? 5.265 5.881 20.889 1.00 51.10 49 VAL F O 1
ATOM 8473 N N . ARG F 1 8 ? 6.316 5.868 22.886 1.00 47.23 50 ARG F N 1
ATOM 8474 C CA . ARG F 1 8 ? 6.047 4.468 23.172 1.00 43.11 50 ARG F CA 1
ATOM 8475 C C . ARG F 1 8 ? 4.938 4.349 24.209 1.00 44.27 50 ARG F C 1
ATOM 8476 O O . ARG F 1 8 ? 4.817 5.179 25.113 1.00 47.06 50 ARG F O 1
ATOM 8484 N N . ASP F 1 9 ? 4.122 3.307 24.068 1.00 45.38 51 ASP F N 1
ATOM 8485 C CA . ASP F 1 9 ? 3.007 3.049 24.976 1.00 46.21 51 ASP F CA 1
ATOM 8486 C C . ASP F 1 9 ? 3.453 2.001 25.990 1.00 47.69 51 ASP F C 1
ATOM 8487 O O . ASP F 1 9 ? 3.518 0.808 25.680 1.00 46.68 51 ASP F O 1
ATOM 8492 N N . MET F 1 10 ? 3.756 2.450 27.205 1.00 47.11 52 MET F N 1
ATOM 8493 C CA . MET F 1 10 ? 4.214 1.575 28.276 1.00 45.03 52 MET F CA 1
ATOM 8494 C C . MET F 1 10 ? 3.071 0.996 29.098 1.00 47.77 52 MET F C 1
ATOM 8495 O O . MET F 1 10 ? 3.320 0.426 30.165 1.00 52.35 52 MET F O 1
ATOM 8500 N N . THR F 1 11 ? 1.834 1.122 28.629 1.00 45.05 53 THR F N 1
ATOM 8501 C CA . THR F 1 11 ? 0.660 0.716 29.386 1.00 47.16 53 THR F CA 1
ATOM 8502 C C . THR F 1 11 ? 0.045 -0.536 28.778 1.00 52.02 53 THR F C 1
ATOM 8503 O O . THR F 1 11 ? -0.019 -0.679 27.553 1.00 56.29 53 THR F O 1
ATOM 8507 N N . HIS F 1 12 ? -0.403 -1.441 29.643 1.00 53.12 54 HIS F N 1
ATOM 8508 C CA . HIS F 1 12 ? -1.100 -2.647 29.222 1.00 54.61 54 HIS F CA 1
ATOM 8509 C C . HIS F 1 12 ? -2.593 -2.362 29.130 1.00 55.21 54 HIS F C 1
ATOM 8510 O O . HIS F 1 12 ? -3.174 -1.767 30.042 1.00 57.89 54 HIS F O 1
ATOM 8517 N N . VAL F 1 13 ? -3.208 -2.780 28.026 1.00 53.49 55 VAL F N 1
ATOM 8518 C CA . VAL F 1 13 ? -4.657 -2.669 27.884 1.00 53.49 55 VAL F CA 1
ATOM 8519 C C . VAL F 1 13 ? -5.294 -3.630 28.883 1.00 56.09 55 VAL F C 1
ATOM 8520 O O . VAL F 1 13 ? -5.189 -4.850 28.738 1.00 56.39 55 VAL F O 1
ATOM 8524 N N . TYR F 1 14 ? -5.945 -3.082 29.904 1.00 55.83 56 TYR F N 1
ATOM 8525 C CA . TYR F 1 14 ? -6.480 -3.869 31.004 1.00 59.49 56 TYR F CA 1
ATOM 8526 C C . TYR F 1 14 ? -7.991 -4.008 30.882 1.00 60.55 56 TYR F C 1
ATOM 8527 O O . TYR F 1 14 ? -8.681 -3.078 30.455 1.00 61.99 56 TYR F O 1
ATOM 8536 N N . ASP F 1 15 ? -8.496 -5.180 31.257 1.00 61.49 57 ASP F N 1
ATOM 8537 C CA . ASP F 1 15 ? -9.927 -5.436 31.332 1.00 62.53 57 ASP F CA 1
ATOM 8538 C C . ASP F 1 15 ? -10.168 -6.378 32.507 1.00 68.01 57 ASP F C 1
ATOM 8539 O O . ASP F 1 15 ? -9.287 -6.593 33.345 1.00 65.62 57 ASP F O 1
ATOM 8544 N N . ALA F 1 16 ? -11.373 -6.946 32.571 1.00 71.23 58 ALA F N 1
ATOM 8545 C CA . ALA F 1 16 ? -11.705 -7.853 33.663 1.00 69.61 58 ALA F CA 1
ATOM 8546 C C . ALA F 1 16 ? -10.920 -9.157 33.597 1.00 69.19 58 ALA F C 1
ATOM 8547 O O . ALA F 1 16 ? -10.728 -9.802 34.633 1.00 69.97 58 ALA F O 1
ATOM 8549 N N . ASP F 1 17 ? -10.461 -9.552 32.415 1.00 72.06 59 ASP F N 1
ATOM 8550 C CA . ASP F 1 17 ? -9.723 -10.803 32.232 1.00 72.41 59 ASP F CA 1
ATOM 8551 C C . ASP F 1 17 ? -8.219 -10.565 32.218 1.00 70.23 59 ASP F C 1
ATOM 8552 O O . ASP F 1 17 ? -7.499 -11.063 31.353 1.00 69.98 59 ASP F O 1
ATOM 8557 N N . PHE F 1 18 ? -7.724 -9.795 33.186 1.00 69.00 60 PHE F N 1
ATOM 8558 C CA . PHE F 1 18 ? -6.309 -9.486 33.278 1.00 66.04 60 PHE F CA 1
ATOM 8559 C C . PHE F 1 18 ? -5.743 -9.980 34.604 1.00 65.82 60 PHE F C 1
ATOM 8560 O O . PHE F 1 18 ? -6.427 -9.912 35.630 1.00 64.22 60 PHE F O 1
ATOM 8568 N N . PRO F 1 19 ? -4.512 -10.494 34.615 1.00 65.89 61 PRO F N 1
ATOM 8569 C CA . PRO F 1 19 ? -3.913 -10.974 35.871 1.00 62.90 61 PRO F CA 1
ATOM 8570 C C . PRO F 1 19 ? -3.698 -9.827 36.847 1.00 62.36 61 PRO F C 1
ATOM 8571 O O . PRO F 1 19 ? -2.925 -8.904 36.582 1.00 63.26 61 PRO F O 1
ATOM 8575 N N . THR F 1 20 ? -4.386 -9.892 37.980 1.00 60.69 62 THR F N 1
ATOM 8576 C CA . THR F 1 20 ? -4.294 -8.890 39.025 1.00 64.30 62 THR F CA 1
ATOM 8577 C C . THR F 1 20 ? -3.408 -9.417 40.156 1.00 68.11 62 THR F C 1
ATOM 8578 O O . THR F 1 20 ? -2.575 -10.307 39.947 1.00 66.40 62 THR F O 1
ATOM 8582 N N . TYR F 1 21 ? -3.586 -8.880 41.362 1.00 69.43 63 TYR F N 1
ATOM 8583 C CA . TYR F 1 21 ? -2.831 -9.325 42.528 1.00 66.86 63 TYR F CA 1
ATOM 8584 C C . TYR F 1 21 ? -3.610 -10.347 43.349 1.00 67.35 63 TYR F C 1
ATOM 8585 O O . TYR F 1 21 ? -3.138 -11.467 43.566 1.00 66.22 63 TYR F O 1
ATOM 8594 N N . PHE F 1 22 ? -4.795 -9.983 43.829 1.00 67.02 64 PHE F N 1
ATOM 8595 C CA . PHE F 1 22 ? -5.593 -10.924 44.653 1.00 68.88 64 PHE F CA 1
ATOM 8596 C C . PHE F 1 22 ? -6.200 -12.008 43.760 1.00 68.07 64 PHE F C 1
ATOM 8597 O O . PHE F 1 22 ? -6.255 -13.169 44.167 1.00 68.97 64 PHE F O 1
ATOM 8605 N N . GLY F 1 23 ? -6.639 -11.630 42.568 1.00 69.49 65 GLY F N 1
ATOM 8606 C CA . GLY F 1 23 ? -7.189 -12.610 41.615 1.00 67.37 65 GLY F CA 1
ATOM 8607 C C . GLY F 1 23 ? -8.637 -12.314 41.357 1.00 67.78 65 GLY F C 1
ATOM 8608 O O . GLY F 1 23 ? -9.367 -13.237 41.000 1.00 71.76 65 GLY F O 1
ATOM 8609 N N . ALA F 1 24 ? -9.034 -11.061 41.532 1.00 67.41 66 ALA F N 1
ATOM 8610 C CA . ALA F 1 24 ? -10.469 -10.736 41.419 1.00 69.08 66 ALA F CA 1
ATOM 8611 C C . ALA F 1 24 ? -10.725 -9.564 40.472 1.00 66.29 66 ALA F C 1
ATOM 8612 O O . ALA F 1 24 ? -9.830 -8.734 40.291 1.00 66.01 66 ALA F O 1
ATOM 8614 N N . PRO F 1 25 ? -11.929 -9.464 39.883 1.00 62.72 67 PRO F N 1
ATOM 8615 C CA . PRO F 1 25 ? -12.280 -8.326 39.054 1.00 61.48 67 PRO F CA 1
ATOM 8616 C C . PRO F 1 25 ? -11.758 -6.981 39.560 1.00 61.61 67 PRO F C 1
ATOM 8617 O O . PRO F 1 25 ? -12.422 -6.380 40.362 1.00 61.99 67 PRO F O 1
ATOM 8621 N N . GLY F 1 26 ? -10.611 -6.538 39.051 1.00 62.12 68 GLY F N 1
ATOM 8622 C CA . GLY F 1 26 ? -10.072 -5.217 39.421 1.00 62.05 68 GLY F CA 1
ATOM 8623 C C . GLY F 1 26 ? -10.871 -4.121 38.766 1.00 61.43 68 GLY F C 1
ATOM 8624 O O . GLY F 1 26 ? -10.980 -3.048 39.347 1.00 61.10 68 GLY F O 1
ATOM 8625 N N . ILE F 1 27 ? -11.399 -4.400 37.579 1.00 62.98 69 ILE F N 1
ATOM 8626 C CA . ILE F 1 27 ? -12.279 -3.419 36.889 1.00 64.17 69 ILE F CA 1
ATOM 8627 C C . ILE F 1 27 ? -13.589 -4.119 36.555 1.00 64.26 69 ILE F C 1
ATOM 8628 O O . ILE F 1 27 ? -13.557 -5.246 36.060 1.00 65.38 69 ILE F O 1
ATOM 8633 N N . GLU F 1 28 ? -14.694 -3.456 36.845 1.00 65.82 70 GLU F N 1
ATOM 8634 C CA . GLU F 1 28 ? -16.024 -4.036 36.575 1.00 67.26 70 GLU F CA 1
ATOM 8635 C C . GLU F 1 28 ? -16.684 -3.172 35.505 1.00 70.25 70 GLU F C 1
ATOM 8636 O O . GLU F 1 28 ? -16.369 -1.980 35.447 1.00 70.73 70 GLU F O 1
ATOM 8642 N N . ALA F 1 29 ? -17.593 -3.752 34.724 1.00 71.82 71 ALA F N 1
ATOM 8643 C CA . ALA F 1 29 ? -18.207 -3.021 33.600 1.00 71.97 71 ALA F CA 1
ATOM 8644 C C . ALA F 1 29 ? -19.704 -2.810 33.808 1.00 72.99 71 ALA F C 1
ATOM 8645 O O . ALA F 1 29 ? -20.403 -3.798 34.039 1.00 73.88 71 ALA F O 1
ATOM 8647 N N . VAL F 1 30 ? -20.173 -1.567 33.711 1.00 74.51 72 VAL F N 1
ATOM 8648 C CA . VAL F 1 30 ? -21.639 -1.288 33.770 1.00 77.74 72 VAL F CA 1
ATOM 8649 C C . VAL F 1 30 ? -21.983 -0.313 32.642 1.00 79.06 72 VAL F C 1
ATOM 8650 O O . VAL F 1 30 ? -21.446 0.803 32.649 1.00 77.58 72 VAL F O 1
ATOM 8654 N N . GLN F 1 31 ? -22.845 -0.731 31.715 1.00 80.47 73 GLN F N 1
ATOM 8655 C CA . GLN F 1 31 ? -23.224 0.092 30.570 1.00 78.65 73 GLN F CA 1
ATOM 8656 C C . GLN F 1 31 ? -24.499 0.847 30.933 1.00 76.31 73 GLN F C 1
ATOM 8657 O O . GLN F 1 31 ? -25.610 0.357 30.732 1.00 76.68 73 GLN F O 1
ATOM 8663 N N . ASN F 1 32 ? -24.332 2.051 31.481 1.00 76.80 74 ASN F N 1
ATOM 8664 C CA . ASN F 1 32 ? -25.473 2.897 31.813 1.00 79.49 74 ASN F CA 1
ATOM 8665 C C . ASN F 1 32 ? -26.251 3.246 30.551 1.00 80.09 74 ASN F C 1
ATOM 8666 O O . ASN F 1 32 ? -27.327 2.693 30.303 1.00 80.29 74 ASN F O 1
ATOM 8671 N N . PHE F 1 33 ? -25.712 4.159 29.750 1.00 78.66 75 PHE F N 1
ATOM 8672 C CA . PHE F 1 33 ? -26.289 4.515 28.464 1.00 74.92 75 PHE F CA 1
ATOM 8673 C C . PHE F 1 33 ? -25.483 3.876 27.340 1.00 74.23 75 PHE F C 1
ATOM 8674 O O . PHE F 1 33 ? -24.290 3.600 27.487 1.00 74.17 75 PHE F O 1
ATOM 8682 N N . ASN F 1 34 ? -26.148 3.643 26.210 1.00 75.05 76 ASN F N 1
ATOM 8683 C CA . ASN F 1 34 ? -25.480 3.122 25.027 1.00 74.68 76 ASN F CA 1
ATOM 8684 C C . ASN F 1 34 ? -26.069 3.773 23.783 1.00 75.56 76 ASN F C 1
ATOM 8685 O O . ASN F 1 34 ? -27.154 4.358 23.815 1.00 76.05 76 ASN F O 1
ATOM 8690 N N . PHE F 1 35 ? -25.325 3.669 22.678 1.00 76.36 77 PHE F N 1
ATOM 8691 C CA . PHE F 1 35 ? -25.748 4.301 21.432 1.00 75.61 77 PHE F CA 1
ATOM 8692 C C . PHE F 1 35 ? -26.943 3.590 20.811 1.00 75.72 77 PHE F C 1
ATOM 8693 O O . PHE F 1 35 ? -27.715 4.214 20.073 1.00 75.39 77 PHE F O 1
ATOM 8701 N N . LYS F 1 36 ? -27.111 2.295 21.091 1.00 74.36 78 LYS F N 1
ATOM 8702 C CA . LYS F 1 36 ? -28.196 1.537 20.475 1.00 74.64 78 LYS F CA 1
ATOM 8703 C C . LYS F 1 36 ? -29.561 2.076 20.884 1.00 73.82 78 LYS F C 1
ATOM 8704 O O . LYS F 1 36 ? -30.496 2.072 20.074 1.00 74.65 78 LYS F O 1
ATOM 8710 N N . GLU F 1 37 ? -29.700 2.545 22.119 1.00 76.40 79 GLU F N 1
ATOM 8711 C CA . GLU F 1 37 ? -30.996 2.967 22.638 1.00 74.35 79 GLU F CA 1
ATOM 8712 C C . GLU F 1 37 ? -31.047 4.428 23.049 1.00 72.60 79 GLU F C 1
ATOM 8713 O O . GLU F 1 37 ? -32.048 5.100 22.787 1.00 73.15 79 GLU F O 1
ATOM 8719 N N . HIS F 1 38 ? -29.998 4.943 23.687 1.00 73.41 80 HIS F N 1
ATOM 8720 C CA . HIS F 1 38 ? -30.020 6.288 24.243 1.00 75.06 80 HIS F CA 1
ATOM 8721 C C . HIS F 1 38 ? -29.313 7.317 23.373 1.00 75.08 80 HIS F C 1
ATOM 8722 O O . HIS F 1 38 ? -29.479 8.519 23.607 1.00 76.04 80 HIS F O 1
ATOM 8729 N N . GLY F 1 39 ? -28.541 6.886 22.380 1.00 71.05 81 GLY F N 1
ATOM 8730 C CA . GLY F 1 39 ? -27.831 7.808 21.524 1.00 72.58 81 GLY F CA 1
ATOM 8731 C C . GLY F 1 39 ? -26.452 8.194 22.003 1.00 72.39 81 GLY F C 1
ATOM 8732 O O . GLY F 1 39 ? -25.774 8.973 21.319 1.00 72.12 81 GLY F O 1
ATOM 8733 N N . PHE F 1 40 ? -26.015 7.685 23.154 1.00 72.36 82 PHE F N 1
ATOM 8734 C CA . PHE F 1 40 ? -24.649 7.914 23.596 1.00 70.22 82 PHE F CA 1
ATOM 8735 C C . PHE F 1 40 ? -24.226 6.815 24.553 1.00 71.75 82 PHE F C 1
ATOM 8736 O O . PHE F 1 40 ? -25.055 6.226 25.250 1.00 74.91 82 PHE F O 1
ATOM 8744 N N . ASN F 1 41 ? -22.920 6.567 24.591 1.00 69.97 83 ASN F N 1
ATOM 8745 C CA . ASN F 1 41 ? -22.334 5.508 25.398 1.00 70.26 83 ASN F CA 1
ATOM 8746 C C . ASN F 1 41 ? -21.700 6.104 26.649 1.00 67.04 83 ASN F C 1
ATOM 8747 O O . ASN F 1 41 ? -20.913 7.052 26.561 1.00 64.78 83 ASN F O 1
ATOM 8752 N N . LEU F 1 42 ? -22.052 5.549 27.806 1.00 70.40 84 LEU F N 1
ATOM 8753 C CA . LEU F 1 42 ? -21.514 5.993 29.084 1.00 69.98 84 LEU F CA 1
ATOM 8754 C C . LEU F 1 42 ? -21.473 4.799 30.024 1.00 73.19 84 LEU F C 1
ATOM 8755 O O . LEU F 1 42 ? -22.390 3.973 30.024 1.00 73.17 84 LEU F O 1
ATOM 8760 N N . PHE F 1 43 ? -20.410 4.710 30.819 1.00 74.07 85 PHE F N 1
ATOM 8761 C CA . PHE F 1 43 ? -20.189 3.559 31.680 1.00 75.78 85 PHE F CA 1
ATOM 8762 C C . PHE F 1 43 ? -19.994 4.004 33.123 1.00 76.03 85 PHE F C 1
ATOM 8763 O O . PHE F 1 43 ? -19.727 5.173 33.412 1.00 72.02 85 PHE F O 1
ATOM 8771 N N . THR F 1 44 ? -20.148 3.042 34.031 1.00 77.88 86 THR F N 1
ATOM 8772 C CA . THR F 1 44 ? -19.854 3.219 35.448 1.00 77.84 86 THR F CA 1
ATOM 8773 C C . THR F 1 44 ? -19.061 2.005 35.905 1.00 76.21 86 THR F C 1
ATOM 8774 O O . THR F 1 44 ? -19.545 0.874 35.801 1.00 75.60 86 THR F O 1
ATOM 8778 N N . LEU F 1 45 ? -17.849 2.234 36.401 1.00 74.44 87 LEU F N 1
ATOM 8779 C CA . LEU F 1 45 ? -16.898 1.160 36.651 1.00 74.82 87 LEU F CA 1
ATOM 8780 C C . LEU F 1 45 ? -16.510 1.116 38.122 1.00 69.91 87 LEU F C 1
ATOM 8781 O O . LEU F 1 45 ? -16.124 2.138 38.698 1.00 68.42 87 LEU F O 1
ATOM 8786 N N . THR F 1 46 ? -16.614 -0.067 38.721 1.00 67.81 88 THR F N 1
ATOM 8787 C CA . THR F 1 46 ? -16.032 -0.331 40.031 1.00 68.96 88 THR F CA 1
ATOM 8788 C C . THR F 1 46 ? -14.596 -0.795 39.820 1.00 67.01 88 THR F C 1
ATOM 8789 O O . THR F 1 46 ? -14.358 -1.802 39.144 1.00 67.00 88 THR F O 1
ATOM 8793 N N . LEU F 1 47 ? -13.642 -0.060 40.387 1.00 64.66 89 LEU F N 1
ATOM 8794 C CA . LEU F 1 47 ? -12.233 -0.237 40.069 1.00 66.83 89 LEU F CA 1
ATOM 8795 C C . LEU F 1 47 ? -11.432 -0.482 41.339 1.00 67.94 89 LEU F C 1
ATOM 8796 O O . LEU F 1 47 ? -11.560 0.266 42.313 1.00 68.39 89 LEU F O 1
ATOM 8801 N N . ASN F 1 48 ? -10.608 -1.528 41.321 1.00 64.92 90 ASN F N 1
ATOM 8802 C CA . ASN F 1 48 ? -9.619 -1.761 42.365 1.00 62.57 90 ASN F CA 1
ATOM 8803 C C . ASN F 1 48 ? -8.328 -1.050 41.983 1.00 63.16 90 ASN F C 1
ATOM 8804 O O . ASN F 1 48 ? -7.855 -1.179 40.849 1.00 66.14 90 ASN F O 1
ATOM 8809 N N . GLU F 1 49 ? -7.757 -0.307 42.936 1.00 61.10 91 GLU F N 1
ATOM 8810 C CA . GLU F 1 49 ? -6.676 0.621 42.615 1.00 59.77 91 GLU F CA 1
ATOM 8811 C C . GLU F 1 49 ? -5.450 -0.094 42.057 1.00 58.83 91 GLU F C 1
ATOM 8812 O O . GLU F 1 49 ? -4.757 0.441 41.184 1.00 59.28 91 GLU F O 1
ATOM 8818 N N . HIS F 1 50 ? -5.157 -1.298 42.547 1.00 59.67 92 HIS F N 1
ATOM 8819 C CA . HIS F 1 50 ? -3.969 -2.033 42.111 1.00 60.23 92 HIS F CA 1
ATOM 8820 C C . HIS F 1 50 ? -4.399 -3.105 41.114 1.00 60.55 92 HIS F C 1
ATOM 8821 O O . HIS F 1 50 ? -4.616 -4.269 41.450 1.00 64.48 92 HIS F O 1
ATOM 8828 N N . THR F 1 51 ? -4.523 -2.682 39.857 1.00 60.36 93 THR F N 1
ATOM 8829 C CA . THR F 1 51 ? -4.966 -3.546 38.771 1.00 58.84 93 THR F CA 1
ATOM 8830 C C . THR F 1 51 ? -4.298 -3.100 37.481 1.00 58.84 93 THR F C 1
ATOM 8831 O O . THR F 1 51 ? -4.273 -1.903 37.181 1.00 56.64 93 THR F O 1
ATOM 8835 N N . GLY F 1 52 ? -3.778 -4.060 36.721 1.00 59.34 94 GLY F N 1
ATOM 8836 C CA . GLY F 1 52 ? -3.100 -3.738 35.482 1.00 54.79 94 GLY F CA 1
ATOM 8837 C C . GLY F 1 52 ? -1.909 -2.831 35.725 1.00 54.31 94 GLY F C 1
ATOM 8838 O O . GLY F 1 52 ? -1.315 -2.810 36.808 1.00 58.18 94 GLY F O 1
ATOM 8839 N N . THR F 1 53 ? -1.554 -2.063 34.696 1.00 55.79 95 THR F N 1
ATOM 8840 C CA . THR F 1 53 ? -0.476 -1.090 34.820 1.00 55.23 95 THR F CA 1
ATOM 8841 C C . THR F 1 53 ? -0.856 -0.024 35.838 1.00 54.65 95 THR F C 1
ATOM 8842 O O . THR F 1 53 ? -1.479 0.984 35.490 1.00 54.61 95 THR F O 1
ATOM 8846 N N . HIS F 1 54 ? -0.495 -0.244 37.097 1.00 55.50 96 HIS F N 1
ATOM 8847 C CA . HIS F 1 54 ? -0.864 0.643 38.188 1.00 55.08 96 HIS F CA 1
ATOM 8848 C C . HIS F 1 54 ? 0.385 1.197 38.861 1.00 54.47 96 HIS F C 1
ATOM 8849 O O . HIS F 1 54 ? 1.506 0.733 38.637 1.00 50.45 96 HIS F O 1
ATOM 8856 N N . VAL F 1 55 ? 0.170 2.210 39.696 1.00 56.78 97 VAL F N 1
ATOM 8857 C CA . VAL F 1 55 ? 1.233 2.889 40.426 1.00 55.81 97 VAL F CA 1
ATOM 8858 C C . VAL F 1 55 ? 1.001 2.668 41.913 1.00 55.15 97 VAL F C 1
ATOM 8859 O O . VAL F 1 55 ? -0.120 2.844 42.402 1.00 57.08 97 VAL F O 1
ATOM 8863 N N . ASP F 1 56 ? 2.053 2.274 42.626 1.00 53.19 98 ASP F N 1
ATOM 8864 C CA . ASP F 1 56 ? 2.001 2.147 44.082 1.00 50.96 98 ASP F CA 1
ATOM 8865 C C . ASP F 1 56 ? 2.451 3.470 44.687 1.00 50.45 98 ASP F C 1
ATOM 8866 O O . ASP F 1 56 ? 3.642 3.788 44.699 1.00 52.20 98 ASP F O 1
ATOM 8871 N N . ALA F 1 57 ? 1.494 4.242 45.191 1.00 49.86 99 ALA F N 1
ATOM 8872 C CA . ALA F 1 57 ? 1.808 5.520 45.800 1.00 52.29 99 ALA F CA 1
ATOM 8873 C C . ALA F 1 57 ? 2.517 5.311 47.136 1.00 54.48 99 ALA F C 1
ATOM 8874 O O . ALA F 1 57 ? 2.434 4.235 47.732 1.00 57.52 99 ALA F O 1
ATOM 8876 N N . PRO F 1 58 ? 3.243 6.324 47.617 1.00 53.10 100 PRO F N 1
ATOM 8877 C CA . PRO F 1 58 ? 3.812 6.227 48.971 1.00 53.44 100 PRO F CA 1
ATOM 8878 C C . PRO F 1 58 ? 2.767 5.963 50.040 1.00 56.45 100 PRO F C 1
ATOM 8879 O O . PRO F 1 58 ? 3.069 5.299 51.039 1.00 60.54 100 PRO F O 1
ATOM 8883 N N . LEU F 1 59 ? 1.539 6.453 49.851 1.00 57.61 101 LEU F N 1
ATOM 8884 C CA . LEU F 1 59 ? 0.468 6.220 50.814 1.00 59.58 101 LEU F CA 1
ATOM 8885 C C . LEU F 1 59 ? 0.074 4.751 50.908 1.00 57.94 101 LEU F C 1
ATOM 8886 O O . LEU F 1 59 ? -0.567 4.356 51.888 1.00 59.24 101 LEU F O 1
ATOM 8891 N N . HIS F 1 60 ? 0.442 3.939 49.915 1.00 55.49 102 HIS F N 1
ATOM 8892 C CA . HIS F 1 60 ? 0.085 2.524 49.931 1.00 55.22 102 HIS F CA 1
ATOM 8893 C C . HIS F 1 60 ? 0.619 1.835 51.182 1.00 56.65 102 HIS F C 1
ATOM 8894 O O . HIS F 1 60 ? -0.111 1.103 51.861 1.00 59.93 102 HIS F O 1
ATOM 8901 N N . PHE F 1 61 ? 1.888 2.066 51.511 1.00 56.80 103 PHE F N 1
ATOM 8902 C CA . PHE F 1 61 ? 2.536 1.447 52.662 1.00 58.27 103 PHE F CA 1
ATOM 8903 C C . PHE F 1 61 ? 3.006 2.500 53.662 1.00 62.16 103 PHE F C 1
ATOM 8904 O O . PHE F 1 61 ? 4.085 2.389 54.248 1.00 62.75 103 PHE F O 1
ATOM 8912 N N . SER F 1 62 ? 2.142 3.462 53.921 1.00 63.08 104 SER F N 1
ATOM 8913 C CA . SER F 1 62 ? 2.485 4.515 54.891 1.00 62.36 104 SER F CA 1
ATOM 8914 C C . SER F 1 62 ? 1.195 4.973 55.568 1.00 67.34 104 SER F C 1
ATOM 8915 O O . SER F 1 62 ? 0.129 4.761 54.983 1.00 66.56 104 SER F O 1
ATOM 8918 N N . ALA F 1 63 ? 1.286 5.514 56.781 1.00 67.62 105 ALA F N 1
ATOM 8919 C CA . ALA F 1 63 ? 0.093 6.077 57.444 1.00 68.43 105 ALA F CA 1
ATOM 8920 C C . ALA F 1 63 ? -0.086 7.465 56.867 1.00 70.07 105 ALA F C 1
ATOM 8921 O O . ALA F 1 63 ? -1.158 7.747 56.329 1.00 70.60 105 ALA F O 1
ATOM 8923 N N . ASP F 1 64 ? 0.905 8.326 57.052 1.00 72.07 106 ASP F N 1
ATOM 8924 C CA . ASP F 1 64 ? 0.871 9.617 56.333 1.00 70.01 106 ASP F CA 1
ATOM 8925 C C . ASP F 1 64 ? 1.658 9.233 55.094 1.00 68.35 106 ASP F C 1
ATOM 8926 O O . ASP F 1 64 ? 1.743 8.039 54.819 1.00 69.04 106 ASP F O 1
ATOM 8931 N N . GLY F 1 65 ? 2.256 10.160 54.382 1.00 66.62 107 GLY F N 1
ATOM 8932 C CA . GLY F 1 65 ? 2.990 9.643 53.213 1.00 65.88 107 GLY F CA 1
ATOM 8933 C C . GLY F 1 65 ? 2.263 9.930 51.929 1.00 64.51 107 GLY F C 1
ATOM 8934 O O . GLY F 1 65 ? 1.163 9.419 51.752 1.00 64.29 107 GLY F O 1
ATOM 8935 N N . GLN F 1 66 ? 2.888 10.698 51.058 1.00 61.57 108 GLN F N 1
ATOM 8936 C CA . GLN F 1 66 ? 2.236 11.162 49.813 1.00 61.12 108 GLN F CA 1
ATOM 8937 C C . GLN F 1 66 ? 1.246 10.178 49.200 1.00 58.79 108 GLN F C 1
ATOM 8938 O O . GLN F 1 66 ? 1.584 9.000 49.081 1.00 55.66 108 GLN F O 1
ATOM 8944 N N . SER F 1 67 ? 0.054 10.672 48.883 1.00 58.62 109 SER F N 1
ATOM 8945 C CA . SER F 1 67 ? -0.934 9.936 48.114 1.00 58.14 109 SER F CA 1
ATOM 8946 C C . SER F 1 67 ? -0.719 10.194 46.624 1.00 58.67 109 SER F C 1
ATOM 8947 O O . SER F 1 67 ? 0.230 10.867 46.217 1.00 59.01 109 SER F O 1
ATOM 8950 N N . VAL F 1 68 ? -1.617 9.659 45.792 1.00 63.08 110 VAL F N 1
ATOM 8951 C CA . VAL F 1 68 ? -1.454 9.795 44.346 1.00 60.49 110 VAL F CA 1
ATOM 8952 C C . VAL F 1 68 ? -1.569 11.256 43.927 1.00 60.55 110 VAL F C 1
ATOM 8953 O O . VAL F 1 68 ? -0.849 11.718 43.033 1.00 57.81 110 VAL F O 1
ATOM 8957 N N . ASP F 1 69 ? -2.465 12.008 44.567 1.00 61.36 111 ASP F N 1
ATOM 8958 C CA . ASP F 1 69 ? -2.659 13.408 44.209 1.00 61.62 111 ASP F CA 1
ATOM 8959 C C . ASP F 1 69 ? -1.590 14.321 44.792 1.00 62.93 111 ASP F C 1
ATOM 8960 O O . ASP F 1 69 ? -1.447 15.458 44.330 1.00 64.09 111 ASP F O 1
ATOM 8965 N N . GLU F 1 70 ? -0.841 13.857 45.792 1.00 63.12 112 GLU F N 1
ATOM 8966 C CA . GLU F 1 70 ? 0.193 14.658 46.430 1.00 63.79 112 GLU F CA 1
ATOM 8967 C C . GLU F 1 70 ? 1.584 14.350 45.890 1.00 61.07 112 GLU F C 1
ATOM 8968 O O . GLU F 1 70 ? 2.583 14.663 46.548 1.00 62.13 112 GLU F O 1
ATOM 8974 N N . ILE F 1 71 ? 1.669 13.742 44.711 1.00 58.39 113 ILE F N 1
ATOM 8975 C CA . ILE F 1 71 ? 2.949 13.518 44.046 1.00 56.00 113 ILE F CA 1
ATOM 8976 C C . ILE F 1 71 ? 3.241 14.751 43.200 1.00 55.17 113 ILE F C 1
ATOM 8977 O O . ILE F 1 71 ? 2.395 15.150 42.386 1.00 58.00 113 ILE F O 1
ATOM 8982 N N . PRO F 1 72 ? 4.396 15.392 43.361 1.00 51.19 114 PRO F N 1
ATOM 8983 C CA . PRO F 1 72 ? 4.717 16.540 42.506 1.00 55.35 114 PRO F CA 1
ATOM 8984 C C . PRO F 1 72 ? 4.816 16.112 41.050 1.00 54.80 114 PRO F C 1
ATOM 8985 O O . PRO F 1 72 ? 5.333 15.038 40.734 1.00 55.05 114 PRO F O 1
ATOM 8989 N N . VAL F 1 73 ? 4.298 16.964 40.160 1.00 54.06 115 VAL F N 1
ATOM 8990 C CA . VAL F 1 73 ? 4.272 16.631 38.738 1.00 52.69 115 VAL F CA 1
ATOM 8991 C C . VAL F 1 73 ? 5.679 16.381 38.213 1.00 49.34 115 VAL F C 1
ATOM 8992 O O . VAL F 1 73 ? 5.873 15.574 37.294 1.00 48.70 115 VAL F O 1
ATOM 8996 N N . GLY F 1 74 ? 6.683 17.045 38.794 1.00 48.75 116 GLY F N 1
ATOM 8997 C CA . GLY F 1 74 ? 8.056 16.788 38.397 1.00 46.81 116 GLY F CA 1
ATOM 8998 C C . GLY F 1 74 ? 8.489 15.360 38.658 1.00 47.59 116 GLY F C 1
ATOM 8999 O O . GLY F 1 74 ? 9.350 14.830 37.951 1.00 52.42 116 GLY F O 1
ATOM 9000 N N . ASN F 1 75 ? 7.902 14.717 39.668 1.00 48.26 117 ASN F N 1
ATOM 9001 C CA . ASN F 1 75 ? 8.190 13.317 39.949 1.00 50.67 117 ASN F CA 1
ATOM 9002 C C . ASN F 1 75 ? 7.436 12.363 39.034 1.00 49.78 117 ASN F C 1
ATOM 9003 O O . ASN F 1 75 ? 7.690 11.155 39.084 1.00 51.04 117 ASN F O 1
ATOM 9008 N N . LEU F 1 76 ? 6.521 12.867 38.211 1.00 47.29 118 LEU F N 1
ATOM 9009 C CA . LEU F 1 76 ? 5.798 12.044 37.253 1.00 47.43 118 LEU F CA 1
ATOM 9010 C C . LEU F 1 76 ? 6.447 12.036 35.876 1.00 47.74 118 LEU F C 1
ATOM 9011 O O . LEU F 1 76 ? 5.969 11.327 34.984 1.00 47.87 118 LEU F O 1
ATOM 9016 N N . VAL F 1 77 ? 7.516 12.804 35.684 1.00 46.20 119 VAL F N 1
ATOM 9017 C CA . VAL F 1 77 ? 8.285 12.817 34.444 1.00 44.89 119 VAL F CA 1
ATOM 9018 C C . VAL F 1 77 ? 9.733 12.559 34.844 1.00 47.27 119 VAL F C 1
ATOM 9019 O O . VAL F 1 77 ? 10.415 13.457 35.350 1.00 50.55 119 VAL F O 1
ATOM 9023 N N . CYS F 1 78 ? 10.205 11.333 34.625 1.00 46.59 120 CYS F N 1
ATOM 9024 C CA . CYS F 1 78 ? 11.507 10.913 35.111 1.00 43.66 120 CYS F CA 1
ATOM 9025 C C . CYS F 1 78 ? 12.402 10.468 33.962 1.00 43.99 120 CYS F C 1
ATOM 9026 O O . CYS F 1 78 ? 11.915 9.950 32.952 1.00 46.32 120 CYS F O 1
ATOM 9029 N N . PRO F 1 79 ? 13.714 10.667 34.081 1.00 42.05 121 PRO F N 1
ATOM 9030 C CA . PRO F 1 79 ? 14.639 9.993 33.165 1.00 40.97 121 PRO F CA 1
ATOM 9031 C C . PRO F 1 79 ? 14.543 8.485 33.340 1.00 45.30 121 PRO F C 1
ATOM 9032 O O . PRO F 1 79 ? 14.427 7.977 34.457 1.00 47.87 121 PRO F O 1
ATOM 9036 N N . LEU F 1 80 ? 14.585 7.768 32.222 1.00 47.25 122 LEU F N 1
ATOM 9037 C CA . LEU F 1 80 ? 14.331 6.335 32.208 1.00 44.89 122 LEU F CA 1
ATOM 9038 C C . LEU F 1 80 ? 15.641 5.559 32.275 1.00 46.84 122 LEU F C 1
ATOM 9039 O O . LEU F 1 80 ? 16.573 5.834 31.512 1.00 47.64 122 LEU F O 1
ATOM 9044 N N . CYS F 1 81 ? 15.700 4.591 33.188 1.00 46.24 123 CYS F N 1
ATOM 9045 C CA . CYS F 1 81 ? 16.842 3.692 33.332 1.00 43.18 123 CYS F CA 1
ATOM 9046 C C . CYS F 1 81 ? 16.323 2.263 33.254 1.00 43.15 123 CYS F C 1
ATOM 9047 O O . CYS F 1 81 ? 15.688 1.779 34.197 1.00 43.93 123 CYS F O 1
ATOM 9050 N N . VAL F 1 82 ? 16.590 1.590 32.140 1.00 45.91 124 VAL F N 1
ATOM 9051 C CA . VAL F 1 82 ? 16.083 0.245 31.895 1.00 46.76 124 VAL F CA 1
ATOM 9052 C C . VAL F 1 82 ? 17.206 -0.744 32.179 1.00 46.53 124 VAL F C 1
ATOM 9053 O O . VAL F 1 82 ? 18.181 -0.826 31.425 1.00 47.70 124 VAL F O 1
ATOM 9057 N N . VAL F 1 83 ? 17.070 -1.503 33.263 1.00 47.15 125 VAL F N 1
ATOM 9058 C CA . VAL F 1 83 ? 17.994 -2.582 33.589 1.00 49.01 125 VAL F CA 1
ATOM 9059 C C . VAL F 1 83 ? 17.412 -3.883 33.053 1.00 47.07 125 VAL F C 1
ATOM 9060 O O . VAL F 1 83 ? 16.229 -4.179 33.264 1.00 49.80 125 VAL F O 1
ATOM 9064 N N . HIS F 1 84 ? 18.234 -4.650 32.344 1.00 45.97 126 HIS F N 1
ATOM 9065 C CA . HIS F 1 84 ? 17.795 -5.880 31.698 1.00 48.20 126 HIS F CA 1
ATOM 9066 C C . HIS F 1 84 ? 18.263 -7.074 32.520 1.00 44.38 126 HIS F C 1
ATOM 9067 O O . HIS F 1 84 ? 19.466 -7.252 32.735 1.00 43.60 126 HIS F O 1
ATOM 9074 N N . ILE F 1 85 ? 17.310 -7.880 32.986 1.00 45.17 127 ILE F N 1
ATOM 9075 C CA . ILE F 1 85 ? 17.617 -9.100 33.725 1.00 46.72 127 ILE F CA 1
ATOM 9076 C C . ILE F 1 85 ? 16.821 -10.252 33.128 1.00 48.53 127 ILE F C 1
ATOM 9077 O O . ILE F 1 85 ? 16.787 -11.354 33.688 1.00 51.17 127 ILE F O 1
ATOM 9082 N N . HIS F 1 86 ? 16.178 -10.005 31.983 1.00 48.42 128 HIS F N 1
ATOM 9083 C CA . HIS F 1 86 ? 15.387 -11.035 31.319 1.00 45.14 128 HIS F CA 1
ATOM 9084 C C . HIS F 1 86 ? 16.226 -12.221 30.864 1.00 48.78 128 HIS F C 1
ATOM 9085 O O . HIS F 1 86 ? 15.658 -13.263 30.520 1.00 51.03 128 HIS F O 1
ATOM 9092 N N . GLU F 1 87 ? 17.555 -12.087 30.845 1.00 49.88 129 GLU F N 1
ATOM 9093 C CA . GLU F 1 87 ? 18.408 -13.225 30.520 1.00 52.41 129 GLU F CA 1
ATOM 9094 C C . GLU F 1 87 ? 18.276 -14.324 31.566 1.00 53.87 129 GLU F C 1
ATOM 9095 O O . GLU F 1 87 ? 18.153 -15.506 31.225 1.00 52.84 129 GLU F O 1
ATOM 9101 N N . LYS F 1 88 ? 18.293 -13.951 32.845 1.00 54.06 130 LYS F N 1
ATOM 9102 C CA . LYS F 1 88 ? 18.164 -14.918 33.926 1.00 53.30 130 LYS F CA 1
ATOM 9103 C C . LYS F 1 88 ? 16.724 -15.120 34.378 1.00 53.99 130 LYS F C 1
ATOM 9104 O O . LYS F 1 88 ? 16.433 -16.126 35.035 1.00 55.94 130 LYS F O 1
ATOM 9110 N N . ALA F 1 89 ? 15.820 -14.198 34.039 1.00 51.83 131 ALA F N 1
ATOM 9111 C CA . ALA F 1 89 ? 14.432 -14.333 34.470 1.00 51.03 131 ALA F CA 1
ATOM 9112 C C . ALA F 1 89 ? 13.727 -15.460 33.726 1.00 52.48 131 ALA F C 1
ATOM 9113 O O . ALA F 1 89 ? 12.886 -16.161 34.303 1.00 50.83 131 ALA F O 1
ATOM 9115 N N . ALA F 1 90 ? 14.052 -15.647 32.444 1.00 53.02 132 ALA F N 1
ATOM 9116 C CA . ALA F 1 90 ? 13.452 -16.735 31.678 1.00 53.26 132 ALA F CA 1
ATOM 9117 C C . ALA F 1 90 ? 13.792 -18.093 32.277 1.00 54.16 132 ALA F C 1
ATOM 9118 O O . ALA F 1 90 ? 12.992 -19.031 32.184 1.00 58.71 132 ALA F O 1
ATOM 9120 N N . ALA F 1 91 ? 14.967 -18.218 32.892 1.00 54.74 133 ALA F N 1
ATOM 9121 C CA . ALA F 1 91 ? 15.344 -19.440 33.594 1.00 56.43 133 ALA F CA 1
ATOM 9122 C C . ALA F 1 91 ? 14.835 -19.425 35.033 1.00 58.83 133 ALA F C 1
ATOM 9123 O O . ALA F 1 91 ? 14.017 -20.265 35.421 1.00 58.77 133 ALA F O 1
ATOM 9125 N N . ASP F 1 92 ? 15.309 -18.471 35.831 1.00 57.41 134 ASP F N 1
ATOM 9126 C CA . ASP F 1 92 ? 14.894 -18.333 37.225 1.00 57.80 134 ASP F CA 1
ATOM 9127 C C . ASP F 1 92 ? 13.683 -17.410 37.269 1.00 55.92 134 ASP F C 1
ATOM 9128 O O . ASP F 1 92 ? 13.815 -16.187 37.176 1.00 55.78 134 ASP F O 1
ATOM 9133 N N . ALA F 1 93 ? 12.493 -17.998 37.415 1.00 56.30 135 ALA F N 1
ATOM 9134 C CA . ALA F 1 93 ? 11.272 -17.209 37.523 1.00 59.26 135 ALA F CA 1
ATOM 9135 C C . ALA F 1 93 ? 11.241 -16.347 38.776 1.00 64.45 135 ALA F C 1
ATOM 9136 O O . ALA F 1 93 ? 10.375 -15.472 38.886 1.00 60.61 135 ALA F O 1
ATOM 9138 N N . ASP F 1 94 ? 12.158 -16.571 39.718 1.00 66.80 136 ASP F N 1
ATOM 9139 C CA . ASP F 1 94 ? 12.266 -15.775 40.932 1.00 64.74 136 ASP F CA 1
ATOM 9140 C C . ASP F 1 94 ? 13.482 -14.854 40.908 1.00 64.30 136 ASP F C 1
ATOM 9141 O O . ASP F 1 94 ? 13.947 -14.417 41.966 1.00 64.18 136 ASP F O 1
ATOM 9146 N N . ALA F 1 95 ? 14.006 -14.553 39.721 1.00 60.49 137 ALA F N 1
ATOM 9147 C CA . ALA F 1 95 ? 15.186 -13.706 39.617 1.00 57.01 137 ALA F CA 1
ATOM 9148 C C . ALA F 1 95 ? 14.890 -12.305 40.133 1.00 58.46 137 ALA F C 1
ATOM 9149 O O . ALA F 1 95 ? 13.786 -11.780 39.961 1.00 59.90 137 ALA F O 1
ATOM 9151 N N . GLN F 1 96 ? 15.883 -11.698 40.773 1.00 57.85 138 GLN F N 1
ATOM 9152 C CA . GLN F 1 96 ? 15.749 -10.376 41.361 1.00 57.26 138 GLN F CA 1
ATOM 9153 C C . GLN F 1 96 ? 16.761 -9.421 40.742 1.00 54.26 138 GLN F C 1
ATOM 9154 O O . GLN F 1 96 ? 17.700 -9.829 40.054 1.00 52.29 138 GLN F O 1
ATOM 9160 N N . VAL F 1 97 ? 16.556 -8.134 40.998 1.00 54.63 139 VAL F N 1
ATOM 9161 C CA . VAL F 1 97 ? 17.510 -7.103 40.606 1.00 53.27 139 VAL F CA 1
ATOM 9162 C C . VAL F 1 97 ? 18.492 -6.931 41.758 1.00 53.46 139 VAL F C 1
ATOM 9163 O O . VAL F 1 97 ? 18.125 -6.454 42.834 1.00 53.56 139 VAL F O 1
ATOM 9167 N N . THR F 1 98 ? 19.732 -7.331 41.539 1.00 56.55 140 THR F N 1
ATOM 9168 C CA . THR F 1 98 ? 20.770 -7.220 42.549 1.00 56.54 140 THR F CA 1
ATOM 9169 C C . THR F 1 98 ? 21.519 -5.903 42.396 1.00 55.79 140 THR F C 1
ATOM 9170 O O . THR F 1 98 ? 21.410 -5.231 41.365 1.00 56.09 140 THR F O 1
ATOM 9174 N N . PRO F 1 99 ? 22.267 -5.485 43.421 1.00 54.66 141 PRO F N 1
ATOM 9175 C CA . PRO F 1 99 ? 23.130 -4.302 43.254 1.00 53.00 141 PRO F CA 1
ATOM 9176 C C . PRO F 1 99 ? 24.134 -4.447 42.125 1.00 54.74 141 PRO F C 1
ATOM 9177 O O . PRO F 1 99 ? 24.606 -3.430 41.600 1.00 54.56 141 PRO F O 1
ATOM 9181 N N . ASP F 1 100 ? 24.483 -5.676 41.739 1.00 58.46 142 ASP F N 1
ATOM 9182 C CA . ASP F 1 100 ? 25.336 -5.869 40.573 1.00 60.54 142 ASP F CA 1
ATOM 9183 C C . ASP F 1 100 ? 24.588 -5.559 39.283 1.00 57.89 142 ASP F C 1
ATOM 9184 O O . ASP F 1 100 ? 25.187 -5.050 38.329 1.00 57.86 142 ASP F O 1
ATOM 9189 N N . ASP F 1 101 ? 23.287 -5.859 39.237 1.00 54.56 143 ASP F N 1
ATOM 9190 C CA . ASP F 1 101 ? 22.484 -5.493 38.075 1.00 51.17 143 ASP F CA 1
ATOM 9191 C C . ASP F 1 101 ? 22.464 -3.984 37.880 1.00 53.57 143 ASP F C 1
ATOM 9192 O O . ASP F 1 101 ? 22.482 -3.495 36.744 1.00 56.97 143 ASP F O 1
ATOM 9197 N N . LEU F 1 102 ? 22.429 -3.228 38.978 1.00 53.81 144 LEU F N 1
ATOM 9198 C CA . LEU F 1 102 ? 22.505 -1.776 38.882 1.00 51.26 144 LEU F CA 1
ATOM 9199 C C . LEU F 1 102 ? 23.923 -1.314 38.571 1.00 52.93 144 LEU F C 1
ATOM 9200 O O . LEU F 1 102 ? 24.112 -0.358 37.812 1.00 53.93 144 LEU F O 1
ATOM 9205 N N . LYS F 1 103 ? 24.927 -1.983 39.146 1.00 55.36 145 LYS F N 1
ATOM 9206 C CA . LYS F 1 103 ? 26.315 -1.634 38.857 1.00 57.87 145 LYS F CA 1
ATOM 9207 C C . LYS F 1 103 ? 26.625 -1.790 37.374 1.00 57.47 145 LYS F C 1
ATOM 9208 O O . LYS F 1 103 ? 27.363 -0.982 36.798 1.00 56.82 145 LYS F O 1
ATOM 9214 N N . ALA F 1 104 ? 26.067 -2.822 36.738 1.00 56.83 146 ALA F N 1
ATOM 9215 C CA . ALA F 1 104 ? 26.301 -3.025 35.313 1.00 57.04 146 ALA F CA 1
ATOM 9216 C C . ALA F 1 104 ? 25.675 -1.910 34.485 1.00 57.66 146 ALA F C 1
ATOM 9217 O O . ALA F 1 104 ? 26.239 -1.497 33.465 1.00 58.23 146 ALA F O 1
ATOM 9219 N N . TRP F 1 105 ? 24.512 -1.408 34.909 1.00 53.76 147 TRP F N 1
ATOM 9220 C CA . TRP F 1 105 ? 23.848 -0.345 34.162 1.00 51.69 147 TRP F CA 1
ATOM 9221 C C . TRP F 1 105 ? 24.685 0.928 34.158 1.00 53.15 147 TRP F C 1
ATOM 9222 O O . TRP F 1 105 ? 24.941 1.513 33.099 1.00 55.60 147 TRP F O 1
ATOM 9233 N N . ILE F 1 106 ? 25.122 1.374 35.338 1.00 52.09 148 ILE F N 1
ATOM 9234 C CA . ILE F 1 106 ? 25.911 2.598 35.414 1.00 54.36 148 ILE F CA 1
ATOM 9235 C C . ILE F 1 106 ? 27.273 2.407 34.761 1.00 57.53 148 ILE F C 1
ATOM 9236 O O . ILE F 1 106 ? 27.878 3.371 34.276 1.00 58.73 148 ILE F O 1
ATOM 9241 N N . SER F 1 107 ? 27.777 1.171 34.729 1.00 58.00 149 SER F N 1
ATOM 9242 C CA . SER F 1 107 ? 29.068 0.919 34.098 1.00 58.55 149 SER F CA 1
ATOM 9243 C C . SER F 1 107 ? 28.991 1.060 32.583 1.00 60.33 149 SER F C 1
ATOM 9244 O O . SER F 1 107 ? 29.970 1.473 31.951 1.00 64.51 149 SER F O 1
ATOM 9247 N N . ALA F 1 108 ? 27.845 0.731 31.986 1.00 58.62 150 ALA F N 1
ATOM 9248 C CA . ALA F 1 108 ? 27.677 0.804 30.543 1.00 53.79 150 ALA F CA 1
ATOM 9249 C C . ALA F 1 108 ? 26.832 1.983 30.086 1.00 53.23 150 ALA F C 1
ATOM 9250 O O . ALA F 1 108 ? 26.820 2.283 28.887 1.00 61.49 150 ALA F O 1
ATOM 9252 N N . HIS F 1 109 ? 26.132 2.663 30.998 1.00 52.76 151 HIS F N 1
ATOM 9253 C CA . HIS F 1 109 ? 25.258 3.768 30.627 1.00 53.08 151 HIS F CA 1
ATOM 9254 C C . HIS F 1 109 ? 25.496 5.024 31.459 1.00 52.58 151 HIS F C 1
ATOM 9255 O O . HIS F 1 109 ? 24.682 5.952 31.399 1.00 52.09 151 HIS F O 1
ATOM 9262 N N . GLY F 1 110 ? 26.579 5.082 32.229 1.00 52.76 152 GLY F N 1
ATOM 9263 C CA . GLY F 1 110 ? 26.911 6.267 32.983 1.00 54.41 152 GLY F CA 1
ATOM 9264 C C . GLY F 1 110 ? 26.103 6.407 34.256 1.00 57.16 152 GLY F C 1
ATOM 9265 O O . GLY F 1 110 ? 25.237 5.583 34.565 1.00 57.59 152 GLY F O 1
ATOM 9266 N N . PRO F 1 111 ? 26.371 7.467 35.020 1.00 57.53 153 PRO F N 1
ATOM 9267 C CA . PRO F 1 111 ? 25.681 7.652 36.301 1.00 58.89 153 PRO F CA 1
ATOM 9268 C C . PRO F 1 111 ? 24.181 7.824 36.118 1.00 58.13 153 PRO F C 1
ATOM 9269 O O . PRO F 1 111 ? 23.686 8.158 35.039 1.00 60.59 153 PRO F O 1
ATOM 9273 N N . ILE F 1 112 ? 23.453 7.591 37.205 1.00 58.11 154 ILE F N 1
ATOM 9274 C CA . ILE F 1 112 ? 21.997 7.686 37.194 1.00 53.32 154 ILE F CA 1
ATOM 9275 C C . ILE F 1 112 ? 21.598 9.158 37.166 1.00 54.80 154 ILE F C 1
ATOM 9276 O O . ILE F 1 112 ? 22.336 10.012 37.679 1.00 59.53 154 ILE F O 1
ATOM 9281 N N . PRO F 1 113 ? 20.469 9.506 36.565 1.00 50.77 155 PRO F N 1
ATOM 9282 C CA . PRO F 1 113 ? 20.015 10.898 36.593 1.00 48.81 155 PRO F CA 1
ATOM 9283 C C . PRO F 1 113 ? 19.242 11.223 37.864 1.00 46.64 155 PRO F C 1
ATOM 9284 O O . PRO F 1 113 ? 18.710 10.348 38.550 1.00 44.73 155 PRO F O 1
ATOM 9288 N N . ASP F 1 114 ? 19.193 12.519 38.168 1.00 46.80 156 ASP F N 1
ATOM 9289 C CA . ASP F 1 114 ? 18.438 12.996 39.318 1.00 42.92 156 ASP F CA 1
ATOM 9290 C C . ASP F 1 114 ? 16.949 12.762 39.098 1.00 45.38 156 ASP F C 1
ATOM 9291 O O . ASP F 1 114 ? 16.392 13.158 38.069 1.00 47.99 156 ASP F O 1
ATOM 9296 N N . GLY F 1 115 ? 16.304 12.118 40.067 1.00 47.40 157 GLY F N 1
ATOM 9297 C CA . GLY F 1 115 ? 14.894 11.805 39.942 1.00 42.98 157 GLY F CA 1
ATOM 9298 C C . GLY F 1 115 ? 14.573 10.782 38.877 1.00 40.33 157 GLY F C 1
ATOM 9299 O O . GLY F 1 115 ? 13.456 10.775 38.351 1.00 41.55 157 GLY F O 1
ATOM 9300 N N . ALA F 1 116 ? 15.522 9.907 38.551 1.00 40.34 158 ALA F N 1
ATOM 9301 C CA . ALA F 1 116 ? 15.327 8.925 37.496 1.00 39.49 158 ALA F CA 1
ATOM 9302 C C . ALA F 1 116 ? 14.278 7.892 37.908 1.00 41.05 158 ALA F C 1
ATOM 9303 O O . ALA F 1 116 ? 13.713 7.931 39.005 1.00 43.42 158 ALA F O 1
ATOM 9305 N N . CYS F 1 117 ? 14.016 6.953 37.002 1.00 43.23 159 CYS F N 1
ATOM 9306 C CA . CYS F 1 117 ? 13.115 5.837 37.264 1.00 41.25 159 CYS F CA 1
ATOM 9307 C C . CYS F 1 117 ? 13.764 4.571 36.730 1.00 44.09 159 CYS F C 1
ATOM 9308 O O . CYS F 1 117 ? 14.022 4.465 35.527 1.00 44.72 159 CYS F O 1
ATOM 9311 N N . VAL F 1 118 ? 14.031 3.621 37.619 1.00 43.84 160 VAL F N 1
ATOM 9312 C CA . VAL F 1 118 ? 14.700 2.378 37.255 1.00 41.66 160 VAL F CA 1
ATOM 9313 C C . VAL F 1 118 ? 13.640 1.337 36.919 1.00 43.49 160 VAL F C 1
ATOM 9314 O O . VAL F 1 118 ? 12.860 0.928 37.786 1.00 44.49 160 VAL F O 1
ATOM 9318 N N . ALA F 1 119 ? 13.611 0.909 35.660 1.00 44.34 161 ALA F N 1
ATOM 9319 C CA . ALA F 1 119 ? 12.615 -0.028 35.160 1.00 42.33 161 ALA F CA 1
ATOM 9320 C C . ALA F 1 119 ? 13.247 -1.400 34.975 1.00 42.99 161 ALA F C 1
ATOM 9321 O O . ALA F 1 119 ? 14.306 -1.522 34.351 1.00 46.31 161 ALA F O 1
ATOM 9323 N N . MET F 1 120 ? 12.591 -2.428 35.509 1.00 44.67 162 MET F N 1
ATOM 9324 C CA . MET F 1 120 ? 13.104 -3.794 35.470 1.00 47.32 162 MET F CA 1
ATOM 9325 C C . MET F 1 120 ? 12.596 -4.485 34.210 1.00 46.75 162 MET F C 1
ATOM 9326 O O . MET F 1 120 ? 11.403 -4.782 34.093 1.00 46.44 162 MET F O 1
ATOM 9331 N N . HIS F 1 121 ? 13.503 -4.747 33.271 1.00 47.00 163 HIS F N 1
ATOM 9332 C CA . HIS F 1 121 ? 13.172 -5.477 32.048 1.00 49.91 163 HIS F CA 1
ATOM 9333 C C . HIS F 1 121 ? 13.425 -6.958 32.301 1.00 47.18 163 HIS F C 1
ATOM 9334 O O . HIS F 1 121 ? 14.567 -7.423 32.261 1.00 47.52 163 HIS F O 1
ATOM 9341 N N . SER F 1 122 ? 12.353 -7.704 32.568 1.00 46.20 164 SER F N 1
ATOM 9342 C CA . SER F 1 122 ? 12.439 -9.142 32.785 1.00 47.00 164 SER F CA 1
ATOM 9343 C C . SER F 1 122 ? 11.664 -9.933 31.740 1.00 50.53 164 SER F C 1
ATOM 9344 O O . SER F 1 122 ? 11.546 -11.158 31.867 1.00 51.94 164 SER F O 1
ATOM 9347 N N . GLY F 1 123 ? 11.138 -9.271 30.711 1.00 50.60 165 GLY F N 1
ATOM 9348 C CA . GLY F 1 123 ? 10.361 -9.958 29.698 1.00 50.17 165 GLY F CA 1
ATOM 9349 C C . GLY F 1 123 ? 9.110 -10.624 30.216 1.00 50.45 165 GLY F C 1
ATOM 9350 O O . GLY F 1 123 ? 8.619 -11.572 29.598 1.00 54.37 165 GLY F O 1
ATOM 9351 N N . TRP F 1 124 ? 8.576 -10.154 31.343 1.00 48.53 166 TRP F N 1
ATOM 9352 C CA . TRP F 1 124 ? 7.398 -10.756 31.950 1.00 49.71 166 TRP F CA 1
ATOM 9353 C C . TRP F 1 124 ? 6.092 -10.201 31.401 1.00 50.48 166 TRP F C 1
ATOM 9354 O O . TRP F 1 124 ? 5.044 -10.831 31.582 1.00 52.23 166 TRP F O 1
ATOM 9365 N N . ALA F 1 125 ? 6.129 -9.047 30.732 1.00 51.14 167 ALA F N 1
ATOM 9366 C CA . ALA F 1 125 ? 4.917 -8.421 30.218 1.00 52.69 167 ALA F CA 1
ATOM 9367 C C . ALA F 1 125 ? 4.254 -9.222 29.105 1.00 52.17 167 ALA F C 1
ATOM 9368 O O . ALA F 1 125 ? 3.105 -8.928 28.758 1.00 53.58 167 ALA F O 1
ATOM 9370 N N . GLY F 1 126 ? 4.941 -10.217 28.537 1.00 52.33 168 GLY F N 1
ATOM 9371 C CA . GLY F 1 126 ? 4.352 -11.010 27.474 1.00 50.36 168 GLY F CA 1
ATOM 9372 C C . GLY F 1 126 ? 3.436 -12.118 27.944 1.00 49.90 168 GLY F C 1
ATOM 9373 O O . GLY F 1 126 ? 2.623 -12.610 27.156 1.00 54.84 168 GLY F O 1
ATOM 9374 N N . LYS F 1 127 ? 3.546 -12.521 29.208 1.00 52.94 169 LYS F N 1
ATOM 9375 C CA . LYS F 1 127 ? 2.732 -13.594 29.761 1.00 52.62 169 LYS F CA 1
ATOM 9376 C C . LYS F 1 127 ? 1.408 -13.100 30.331 1.00 52.64 169 LYS F C 1
ATOM 9377 O O . LYS F 1 127 ? 0.733 -13.855 31.038 1.00 54.90 169 LYS F O 1
ATOM 9383 N N . THR F 1 128 ? 1.021 -11.857 30.038 1.00 50.14 170 THR F N 1
ATOM 9384 C CA . THR F 1 128 ? -0.223 -11.304 30.559 1.00 49.31 170 THR F CA 1
ATOM 9385 C C . THR F 1 128 ? -1.461 -11.964 29.967 1.00 55.18 170 THR F C 1
ATOM 9386 O O . THR F 1 128 ? -2.558 -11.772 30.502 1.00 55.74 170 THR F O 1
ATOM 9390 N N . GLY F 1 129 ? -1.317 -12.727 28.887 1.00 56.45 171 GLY F N 1
ATOM 9391 C CA . GLY F 1 129 ? -2.428 -13.417 28.273 1.00 56.22 171 GLY F CA 1
ATOM 9392 C C . GLY F 1 129 ? -2.728 -14.789 28.826 1.00 58.88 171 GLY F C 1
ATOM 9393 O O . GLY F 1 129 ? -3.603 -15.481 28.297 1.00 59.94 171 GLY F O 1
ATOM 9394 N N . GLY F 1 130 ? -2.035 -15.208 29.874 1.00 58.78 172 GLY F N 1
ATOM 9395 C CA . GLY F 1 130 ? -2.256 -16.516 30.441 1.00 61.94 172 GLY F CA 1
ATOM 9396 C C . GLY F 1 130 ? -1.820 -16.590 31.886 1.00 62.88 172 GLY F C 1
ATOM 9397 O O . GLY F 1 130 ? -1.704 -15.574 32.573 1.00 63.33 172 GLY F O 1
ATOM 9398 N N . ALA F 1 131 ? -1.576 -17.816 32.342 1.00 61.21 173 ALA F N 1
ATOM 9399 C CA . ALA F 1 131 ? -1.177 -18.080 33.717 1.00 59.40 173 ALA F CA 1
ATOM 9400 C C . ALA F 1 131 ? 0.325 -17.948 33.937 1.00 60.68 173 ALA F C 1
ATOM 9401 O O . ALA F 1 131 ? 0.812 -18.287 35.020 1.00 61.23 173 ALA F O 1
ATOM 9403 N N . GLY F 1 132 ? 1.070 -17.468 32.937 1.00 60.37 174 GLY F N 1
ATOM 9404 C CA . GLY F 1 132 ? 2.500 -17.285 33.100 1.00 58.04 174 GLY F CA 1
ATOM 9405 C C . GLY F 1 132 ? 2.894 -15.990 33.775 1.00 57.36 174 GLY F C 1
ATOM 9406 O O . GLY F 1 132 ? 3.987 -15.908 34.345 1.00 59.85 174 GLY F O 1
ATOM 9407 N N . TYR F 1 133 ? 2.029 -14.974 33.719 1.00 55.20 175 TYR F N 1
ATOM 9408 C CA . TYR F 1 133 ? 2.330 -13.704 34.374 1.00 58.02 175 TYR F CA 1
ATOM 9409 C C . TYR F 1 133 ? 2.343 -13.859 35.889 1.00 62.91 175 TYR F C 1
ATOM 9410 O O . TYR F 1 133 ? 3.236 -13.334 36.565 1.00 60.77 175 TYR F O 1
ATOM 9419 N N . ARG F 1 134 ? 1.360 -14.573 36.439 1.00 65.50 176 ARG F N 1
ATOM 9420 C CA . ARG F 1 134 ? 1.365 -14.887 37.864 1.00 65.53 176 ARG F CA 1
ATOM 9421 C C . ARG F 1 134 ? 2.367 -15.994 38.173 1.00 66.46 176 ARG F C 1
ATOM 9422 O O . ARG F 1 134 ? 3.222 -15.838 39.052 1.00 67.37 176 ARG F O 1
ATOM 9430 N N . ASN F 1 135 ? 2.277 -17.111 37.448 1.00 65.54 177 ASN F N 1
ATOM 9431 C CA . ASN F 1 135 ? 3.164 -18.258 37.618 1.00 64.98 177 ASN F CA 1
ATOM 9432 C C . ASN F 1 135 ? 3.160 -18.750 39.060 1.00 67.11 177 ASN F C 1
ATOM 9433 O O . ASN F 1 135 ? 4.097 -18.481 39.819 1.00 71.11 177 ASN F O 1
ATOM 9438 N N . ALA F 1 136 ? 2.110 -19.469 39.446 1.00 69.21 178 ALA F N 1
ATOM 9439 C CA . ALA F 1 136 ? 2.002 -20.008 40.789 1.00 72.21 178 ALA F CA 1
ATOM 9440 C C . ALA F 1 136 ? 2.680 -21.375 40.862 1.00 72.82 178 ALA F C 1
ATOM 9441 O O . ALA F 1 136 ? 3.200 -21.898 39.873 1.00 69.79 178 ALA F O 1
ATOM 9443 N N . ASP F 1 137 ? 2.678 -21.964 42.057 1.00 73.24 179 ASP F N 1
ATOM 9444 C CA . ASP F 1 137 ? 3.268 -23.281 42.257 1.00 72.50 179 ASP F CA 1
ATOM 9445 C C . ASP F 1 137 ? 2.200 -24.289 42.665 1.00 74.81 179 ASP F C 1
ATOM 9446 O O . ASP F 1 137 ? 1.104 -24.305 42.096 1.00 74.60 179 ASP F O 1
ATOM 9451 N N . SER F 1 138 ? 2.509 -25.129 43.651 1.00 75.81 180 SER F N 1
ATOM 9452 C CA . SER F 1 138 ? 1.566 -26.134 44.121 1.00 78.47 180 SER F CA 1
ATOM 9453 C C . SER F 1 138 ? 0.640 -25.622 45.217 1.00 80.14 180 SER F C 1
ATOM 9454 O O . SER F 1 138 ? -0.432 -26.204 45.420 1.00 83.28 180 SER F O 1
ATOM 9457 N N . GLU F 1 139 ? 1.019 -24.557 45.922 1.00 79.88 181 GLU F N 1
ATOM 9458 C CA . GLU F 1 139 ? 0.201 -23.994 46.991 1.00 84.14 181 GLU F CA 1
ATOM 9459 C C . GLU F 1 139 ? -0.186 -22.548 46.700 1.00 86.25 181 GLU F C 1
ATOM 9460 O O . GLU F 1 139 ? -0.321 -21.735 47.617 1.00 86.42 181 GLU F O 1
ATOM 9466 N N . GLY F 1 140 ? -0.363 -22.214 45.422 1.00 86.84 182 GLY F N 1
ATOM 9467 C CA . GLY F 1 140 ? -0.803 -20.889 45.036 1.00 84.71 182 GLY F CA 1
ATOM 9468 C C . GLY F 1 140 ? 0.216 -19.785 45.194 1.00 82.66 182 GLY F C 1
ATOM 9469 O O . GLY F 1 140 ? -0.122 -18.619 44.970 1.00 79.21 182 GLY F O 1
ATOM 9470 N N . LYS F 1 141 ? 1.450 -20.106 45.575 1.00 82.67 183 LYS F N 1
ATOM 9471 C CA . LYS F 1 141 ? 2.482 -19.089 45.723 1.00 82.43 183 LYS F CA 1
ATOM 9472 C C . LYS F 1 141 ? 3.087 -18.763 44.365 1.00 79.47 183 LYS F C 1
ATOM 9473 O O . LYS F 1 141 ? 3.503 -19.660 43.626 1.00 78.04 183 LYS F O 1
ATOM 9479 N N . MET F 1 142 ? 3.149 -17.476 44.047 1.00 76.03 184 MET F N 1
ATOM 9480 C CA . MET F 1 142 ? 3.574 -17.039 42.731 1.00 71.94 184 MET F CA 1
ATOM 9481 C C . MET F 1 142 ? 5.093 -16.989 42.622 1.00 69.61 184 MET F C 1
ATOM 9482 O O . MET F 1 142 ? 5.818 -16.952 43.619 1.00 74.56 184 MET F O 1
ATOM 9487 N N . HIS F 1 143 ? 5.573 -16.966 41.369 1.00 68.27 185 HIS F N 1
ATOM 9488 C CA . HIS F 1 143 ? 7.005 -16.944 41.069 1.00 69.49 185 HIS F CA 1
ATOM 9489 C C . HIS F 1 143 ? 7.229 -16.026 39.863 1.00 68.89 185 HIS F C 1
ATOM 9490 O O . HIS F 1 143 ? 7.383 -16.479 38.726 1.00 67.36 185 HIS F O 1
ATOM 9497 N N . PHE F 1 144 ? 7.245 -14.720 40.120 1.00 64.95 186 PHE F N 1
ATOM 9498 C CA . PHE F 1 144 ? 7.594 -13.749 39.097 1.00 59.37 186 PHE F CA 1
ATOM 9499 C C . PHE F 1 144 ? 8.763 -12.894 39.573 1.00 63.14 186 PHE F C 1
ATOM 9500 O O . PHE F 1 144 ? 8.944 -12.702 40.779 1.00 63.78 186 PHE F O 1
ATOM 9508 N N . PRO F 1 145 ? 9.579 -12.381 38.653 1.00 62.39 187 PRO F N 1
ATOM 9509 C CA . PRO F 1 145 ? 10.740 -11.579 39.056 1.00 58.04 187 PRO F CA 1
ATOM 9510 C C . PRO F 1 145 ? 10.328 -10.306 39.780 1.00 56.04 187 PRO F C 1
ATOM 9511 O O . PRO F 1 145 ? 9.171 -9.880 39.768 1.00 56.33 187 PRO F O 1
ATOM 9515 N N . GLY F 1 146 ? 11.312 -9.695 40.426 1.00 57.68 188 GLY F N 1
ATOM 9516 C CA . GLY F 1 146 ? 11.072 -8.470 41.156 1.00 56.73 188 GLY F CA 1
ATOM 9517 C C . GLY F 1 146 ? 12.376 -7.810 41.542 1.00 54.39 188 GLY F C 1
ATOM 9518 O O . GLY F 1 146 ? 13.450 -8.189 41.074 1.00 55.19 188 GLY F O 1
ATOM 9519 N N . PHE F 1 147 ? 12.265 -6.809 42.408 1.00 51.68 189 PHE F N 1
ATOM 9520 C CA . PHE F 1 147 ? 13.417 -6.064 42.898 1.00 53.22 189 PHE F CA 1
ATOM 9521 C C . PHE F 1 147 ? 13.850 -6.623 44.246 1.00 58.72 189 PHE F C 1
ATOM 9522 O O . PHE F 1 147 ? 13.030 -6.753 45.161 1.00 60.69 189 PHE F O 1
ATOM 9530 N N . HIS F 1 148 ? 15.133 -6.959 44.363 1.00 57.56 190 HIS F N 1
ATOM 9531 C CA . HIS F 1 148 ? 15.681 -7.327 45.660 1.00 55.35 190 HIS F CA 1
ATOM 9532 C C . HIS F 1 148 ? 15.629 -6.125 46.594 1.00 54.03 190 HIS F C 1
ATOM 9533 O O . HIS F 1 148 ? 15.849 -4.986 46.175 1.00 52.12 190 HIS F O 1
ATOM 9540 N N . VAL F 1 149 ? 15.320 -6.385 47.868 1.00 56.23 191 VAL F N 1
ATOM 9541 C CA . VAL F 1 149 ? 15.138 -5.297 48.825 1.00 52.25 191 VAL F CA 1
ATOM 9542 C C . VAL F 1 149 ? 16.413 -4.477 48.971 1.00 50.74 191 VAL F C 1
ATOM 9543 O O . VAL F 1 149 ? 16.357 -3.258 49.175 1.00 50.66 191 VAL F O 1
ATOM 9547 N N . GLU F 1 150 ? 17.577 -5.117 48.845 1.00 50.58 192 GLU F N 1
ATOM 9548 C CA . GLU F 1 150 ? 18.835 -4.391 48.960 1.00 51.32 192 GLU F CA 1
ATOM 9549 C C . GLU F 1 150 ? 19.110 -3.512 47.747 1.00 51.53 192 GLU F C 1
ATOM 9550 O O . GLU F 1 150 ? 19.883 -2.555 47.855 1.00 52.88 192 GLU F O 1
ATOM 9556 N N . ALA F 1 151 ? 18.496 -3.810 46.598 1.00 52.34 193 ALA F N 1
ATOM 9557 C CA . ALA F 1 151 ? 18.639 -2.930 45.443 1.00 51.75 193 ALA F CA 1
ATOM 9558 C C . ALA F 1 151 ? 17.899 -1.616 45.649 1.00 49.81 193 ALA F C 1
ATOM 9559 O O . ALA F 1 151 ? 18.355 -0.569 45.173 1.00 46.00 193 ALA F O 1
ATOM 9561 N N . ALA F 1 152 ? 16.759 -1.650 46.343 1.00 49.59 194 ALA F N 1
ATOM 9562 C CA . ALA F 1 152 ? 16.071 -0.412 46.688 1.00 46.47 194 ALA F CA 1
ATOM 9563 C C . ALA F 1 152 ? 16.918 0.449 47.614 1.00 47.70 194 ALA F C 1
ATOM 9564 O O . ALA F 1 152 ? 16.873 1.681 47.530 1.00 48.90 194 ALA F O 1
ATOM 9566 N N . GLN F 1 153 ? 17.698 -0.180 48.497 1.00 49.23 195 GLN F N 1
ATOM 9567 C CA . GLN F 1 153 ? 18.572 0.575 49.389 1.00 48.66 195 GLN F CA 1
ATOM 9568 C C . GLN F 1 153 ? 19.659 1.304 48.610 1.00 47.31 195 GLN F C 1
ATOM 9569 O O . GLN F 1 153 ? 19.999 2.449 48.931 1.00 47.26 195 GLN F O 1
ATOM 9575 N N . MET F 1 154 ? 20.219 0.655 47.586 1.00 48.43 196 MET F N 1
ATOM 9576 C CA . MET F 1 154 ? 21.248 1.297 46.774 1.00 49.15 196 MET F CA 1
ATOM 9577 C C . MET F 1 154 ? 20.700 2.526 46.063 1.00 48.92 196 MET F C 1
ATOM 9578 O O . MET F 1 154 ? 21.395 3.540 45.931 1.00 50.57 196 MET F O 1
ATOM 9583 N N . LEU F 1 155 ? 19.449 2.457 45.602 1.00 46.68 197 LEU F N 1
ATOM 9584 C CA . LEU F 1 155 ? 18.849 3.596 44.917 1.00 47.90 197 LEU F CA 1
ATOM 9585 C C . LEU F 1 155 ? 18.569 4.747 45.875 1.00 48.88 197 LEU F C 1
ATOM 9586 O O . LEU F 1 155 ? 18.589 5.912 45.464 1.00 48.10 197 LEU F O 1
ATOM 9591 N N . ILE F 1 156 ? 18.306 4.446 47.146 1.00 48.71 198 ILE F N 1
ATOM 9592 C CA . ILE F 1 156 ? 18.042 5.503 48.117 1.00 48.34 198 ILE F CA 1
ATOM 9593 C C . ILE F 1 156 ? 19.344 6.110 48.623 1.00 49.95 198 ILE F C 1
ATOM 9594 O O . ILE F 1 156 ? 19.457 7.333 48.767 1.00 53.71 198 ILE F O 1
ATOM 9599 N N . GLU F 1 157 ? 20.348 5.274 48.887 1.00 48.75 199 GLU F N 1
ATOM 9600 C CA . GLU F 1 157 ? 21.580 5.747 49.505 1.00 49.58 199 GLU F CA 1
ATOM 9601 C C . GLU F 1 157 ? 22.575 6.315 48.502 1.00 50.74 199 GLU F C 1
ATOM 9602 O O . GLU F 1 157 ? 23.461 7.080 48.899 1.00 54.20 199 GLU F O 1
ATOM 9608 N N . GLU F 1 158 ? 22.453 5.971 47.219 1.00 49.77 200 GLU F N 1
ATOM 9609 C CA . GLU F 1 158 ? 23.410 6.418 46.217 1.00 50.30 200 GLU F CA 1
ATOM 9610 C C . GLU F 1 158 ? 22.788 7.137 45.030 1.00 51.72 200 GLU F C 1
ATOM 9611 O O . GLU F 1 158 ? 23.528 7.754 44.256 1.00 51.75 200 GLU F O 1
ATOM 9617 N N . THR F 1 159 ? 21.470 7.083 44.855 1.00 51.55 201 THR F N 1
ATOM 9618 C CA . THR F 1 159 ? 20.806 7.725 43.732 1.00 48.17 201 THR F CA 1
ATOM 9619 C C . THR F 1 159 ? 19.732 8.684 44.228 1.00 47.08 201 THR F C 1
ATOM 9620 O O . THR F 1 159 ? 19.308 8.637 45.386 1.00 47.96 201 THR F O 1
ATOM 9624 N N . GLY F 1 160 ? 19.301 9.563 43.328 1.00 47.84 202 GLY F N 1
ATOM 9625 C CA . GLY F 1 160 ? 18.204 10.464 43.612 1.00 45.06 202 GLY F CA 1
ATOM 9626 C C . GLY F 1 160 ? 16.916 9.991 42.974 1.00 45.30 202 GLY F C 1
ATOM 9627 O O . GLY F 1 160 ? 15.955 10.757 42.847 1.00 48.43 202 GLY F O 1
ATOM 9628 N N . ALA F 1 161 ? 16.891 8.722 42.568 1.00 41.29 203 ALA F N 1
ATOM 9629 C CA . ALA F 1 161 ? 15.721 8.166 41.904 1.00 40.95 203 ALA F CA 1
ATOM 9630 C C . ALA F 1 161 ? 14.514 8.181 42.833 1.00 42.19 203 ALA F C 1
ATOM 9631 O O . ALA F 1 161 ? 14.619 7.878 44.024 1.00 45.89 203 ALA F O 1
ATOM 9633 N N . VAL F 1 162 ? 13.360 8.542 42.275 1.00 42.12 204 VAL F N 1
ATOM 9634 C CA . VAL F 1 162 ? 12.120 8.629 43.040 1.00 42.72 204 VAL F CA 1
ATOM 9635 C C . VAL F 1 162 ? 11.133 7.530 42.691 1.00 44.53 204 VAL F C 1
ATOM 9636 O O . VAL F 1 162 ? 10.156 7.340 43.435 1.00 45.01 204 VAL F O 1
ATOM 9640 N N . ALA F 1 163 ? 11.345 6.802 41.599 1.00 44.56 205 ALA F N 1
ATOM 9641 C CA . ALA F 1 163 ? 10.406 5.793 41.138 1.00 42.76 205 ALA F CA 1
ATOM 9642 C C . ALA F 1 163 ? 11.136 4.480 40.893 1.00 40.94 205 ALA F C 1
ATOM 9643 O O . ALA F 1 163 ? 12.367 4.423 40.831 1.00 43.29 205 ALA F O 1
ATOM 9645 N N . MET F 1 164 ? 10.350 3.415 40.753 1.00 40.79 206 MET F N 1
ATOM 9646 C CA . MET F 1 164 ? 10.880 2.082 40.492 1.00 41.69 206 MET F CA 1
ATOM 9647 C C . MET F 1 164 ? 9.819 1.296 39.739 1.00 41.80 206 MET F C 1
ATOM 9648 O O . MET F 1 164 ? 8.706 1.118 40.244 1.00 43.08 206 MET F O 1
ATOM 9653 N N . ALA F 1 165 ? 10.158 0.833 38.540 1.00 42.66 207 ALA F N 1
ATOM 9654 C CA . ALA F 1 165 ? 9.206 0.190 37.647 1.00 46.24 207 ALA F CA 1
ATOM 9655 C C . ALA F 1 165 ? 9.562 -1.277 37.450 1.00 42.34 207 ALA F C 1
ATOM 9656 O O . ALA F 1 165 ? 10.742 -1.639 37.392 1.00 43.78 207 ALA F O 1
ATOM 9658 N N . VAL F 1 166 ? 8.532 -2.117 37.351 1.00 41.89 208 VAL F N 1
ATOM 9659 C CA . VAL F 1 166 ? 8.695 -3.542 37.098 1.00 46.46 208 VAL F CA 1
ATOM 9660 C C . VAL F 1 166 ? 7.677 -3.968 36.050 1.00 49.41 208 VAL F C 1
ATOM 9661 O O . VAL F 1 166 ? 6.597 -3.382 35.929 1.00 49.33 208 VAL F O 1
ATOM 9665 N N . ASP F 1 167 ? 8.034 -4.996 35.281 1.00 51.94 209 ASP F N 1
ATOM 9666 C CA . ASP F 1 167 ? 7.130 -5.599 34.314 1.00 51.54 209 ASP F CA 1
ATOM 9667 C C . ASP F 1 167 ? 6.390 -6.802 34.886 1.00 54.37 209 ASP F C 1
ATOM 9668 O O . ASP F 1 167 ? 5.817 -7.591 34.125 1.00 55.64 209 ASP F O 1
ATOM 9673 N N . THR F 1 168 ? 6.398 -6.959 36.210 1.00 56.02 210 THR F N 1
ATOM 9674 C CA . THR F 1 168 ? 5.698 -8.052 36.871 1.00 51.87 210 THR F CA 1
ATOM 9675 C C . THR F 1 168 ? 4.581 -7.504 37.749 1.00 52.33 210 THR F C 1
ATOM 9676 O O . THR F 1 168 ? 4.186 -6.343 37.604 1.00 52.24 210 THR F O 1
ATOM 9680 N N . LEU F 1 169 ? 4.074 -8.326 38.669 1.00 54.27 211 LEU F N 1
ATOM 9681 C CA . LEU F 1 169 ? 2.938 -7.902 39.481 1.00 56.10 211 LEU F CA 1
ATOM 9682 C C . LEU F 1 169 ? 3.353 -6.892 40.544 1.00 57.33 211 LEU F C 1
ATOM 9683 O O . LEU F 1 169 ? 2.627 -5.926 40.804 1.00 58.41 211 LEU F O 1
ATOM 9688 N N . SER F 1 170 ? 4.510 -7.094 41.170 1.00 55.79 212 SER F N 1
ATOM 9689 C CA . SER F 1 170 ? 4.950 -6.223 42.249 1.00 55.42 212 SER F CA 1
ATOM 9690 C C . SER F 1 170 ? 6.446 -5.971 42.146 1.00 54.28 212 SER F C 1
ATOM 9691 O O . SER F 1 170 ? 7.180 -6.702 41.476 1.00 53.74 212 SER F O 1
ATOM 9694 N N . LEU F 1 171 ? 6.885 -4.908 42.826 1.00 52.63 213 LEU F N 1
ATOM 9695 C CA . LEU F 1 171 ? 8.313 -4.623 42.917 1.00 50.97 213 LEU F CA 1
ATOM 9696 C C . LEU F 1 171 ? 9.045 -5.756 43.622 1.00 53.28 213 LEU F C 1
ATOM 9697 O O . LEU F 1 171 ? 10.177 -6.096 43.262 1.00 50.72 213 LEU F O 1
ATOM 9702 N N . ASP F 1 172 ? 8.414 -6.347 44.631 1.00 56.08 214 ASP F N 1
ATOM 9703 C CA . ASP F 1 172 ? 8.940 -7.546 45.261 1.00 56.62 214 ASP F CA 1
ATOM 9704 C C . ASP F 1 172 ? 8.671 -8.756 44.378 1.00 58.38 214 ASP F C 1
ATOM 9705 O O . ASP F 1 172 ? 7.699 -8.793 43.617 1.00 59.33 214 ASP F O 1
ATOM 9710 N N . HIS F 1 173 ? 9.543 -9.755 44.485 1.00 61.49 215 HIS F N 1
ATOM 9711 C CA . HIS F 1 173 ? 9.381 -10.964 43.693 1.00 62.98 215 HIS F CA 1
ATOM 9712 C C . HIS F 1 173 ? 8.185 -11.771 44.201 1.00 65.59 215 HIS F C 1
ATOM 9713 O O . HIS F 1 173 ? 7.456 -11.361 45.109 1.00 66.91 215 HIS F O 1
ATOM 9720 N N . GLY F 1 174 ? 7.983 -12.939 43.595 1.00 66.19 216 GLY F N 1
ATOM 9721 C CA . GLY F 1 174 ? 6.846 -13.779 43.892 1.00 67.88 216 GLY F CA 1
ATOM 9722 C C . GLY F 1 174 ? 6.746 -14.206 45.344 1.00 69.42 216 GLY F C 1
ATOM 9723 O O . GLY F 1 174 ? 5.817 -13.823 46.062 1.00 70.18 216 GLY F O 1
ATOM 9724 N N . PRO F 1 175 ? 7.700 -15.021 45.806 1.00 68.30 217 PRO F N 1
ATOM 9725 C CA . PRO F 1 175 ? 7.617 -15.567 47.170 1.00 68.06 217 PRO F CA 1
ATOM 9726 C C . PRO F 1 175 ? 7.769 -14.540 48.284 1.00 67.66 217 PRO F C 1
ATOM 9727 O O . PRO F 1 175 ? 7.723 -14.928 49.457 1.00 69.86 217 PRO F O 1
ATOM 9731 N N . SER F 1 176 ? 7.950 -13.257 47.978 1.00 66.80 218 SER F N 1
ATOM 9732 C CA . SER F 1 176 ? 8.080 -12.237 49.019 1.00 66.49 218 SER F CA 1
ATOM 9733 C C . SER F 1 176 ? 6.745 -12.085 49.733 1.00 66.48 218 SER F C 1
ATOM 9734 O O . SER F 1 176 ? 5.854 -11.371 49.269 1.00 67.45 218 SER F O 1
ATOM 9737 N N . ALA F 1 177 ? 6.600 -12.759 50.874 1.00 67.37 219 ALA F N 1
ATOM 9738 C CA . ALA F 1 177 ? 5.372 -12.662 51.650 1.00 69.86 219 ALA F CA 1
ATOM 9739 C C . ALA F 1 177 ? 5.321 -11.410 52.515 1.00 70.18 219 ALA F C 1
ATOM 9740 O O . ALA F 1 177 ? 4.225 -10.963 52.869 1.00 73.59 219 ALA F O 1
ATOM 9742 N N . ASP F 1 178 ? 6.473 -10.836 52.861 1.00 65.90 220 ASP F N 1
ATOM 9743 C CA . ASP F 1 178 ? 6.520 -9.647 53.698 1.00 63.70 220 ASP F CA 1
ATOM 9744 C C . ASP F 1 178 ? 6.604 -8.353 52.901 1.00 64.23 220 ASP F C 1
ATOM 9745 O O . ASP F 1 178 ? 6.480 -7.275 53.492 1.00 64.17 220 ASP F O 1
ATOM 9750 N N . PHE F 1 179 ? 6.806 -8.434 51.584 1.00 63.81 221 PHE F N 1
ATOM 9751 C CA . PHE F 1 179 ? 6.920 -7.262 50.714 1.00 59.56 221 PHE F CA 1
ATOM 9752 C C . PHE F 1 179 ? 8.033 -6.332 51.204 1.00 55.79 221 PHE F C 1
ATOM 9753 O O . PHE F 1 179 ? 7.800 -5.194 51.618 1.00 56.08 221 PHE F O 1
ATOM 9761 N N . ALA F 1 180 ? 9.262 -6.848 51.144 1.00 55.47 222 ALA F N 1
ATOM 9762 C CA . ALA F 1 180 ? 10.402 -6.125 51.698 1.00 54.94 222 ALA F CA 1
ATOM 9763 C C . ALA F 1 180 ? 10.723 -4.874 50.888 1.00 55.53 222 ALA F C 1
ATOM 9764 O O . ALA F 1 180 ? 10.968 -3.806 51.460 1.00 54.58 222 ALA F O 1
ATOM 9766 N N . THR F 1 181 ? 10.733 -4.985 49.557 1.00 55.30 223 THR F N 1
ATOM 9767 C CA . THR F 1 181 ? 11.024 -3.823 48.722 1.00 51.62 223 THR F CA 1
ATOM 9768 C C . THR F 1 181 ? 9.913 -2.784 48.819 1.00 49.22 223 THR F C 1
ATOM 9769 O O . THR F 1 181 ? 10.179 -1.577 48.791 1.00 49.79 223 THR F O 1
ATOM 9773 N N . HIS F 1 182 ? 8.663 -3.236 48.939 1.00 49.89 224 HIS F N 1
ATOM 9774 C CA . HIS F 1 182 ? 7.546 -2.309 49.098 1.00 50.59 224 HIS F CA 1
ATOM 9775 C C . HIS F 1 182 ? 7.727 -1.442 50.338 1.00 51.37 224 HIS F C 1
ATOM 9776 O O . HIS F 1 182 ? 7.590 -0.214 50.279 1.00 49.99 224 HIS F O 1
ATOM 9783 N N . TYR F 1 183 ? 8.044 -2.066 51.474 1.00 53.17 225 TYR F N 1
ATOM 9784 C CA . TYR F 1 183 ? 8.241 -1.331 52.717 1.00 51.48 225 TYR F CA 1
ATOM 9785 C C . TYR F 1 183 ? 9.551 -0.555 52.746 1.00 51.25 225 TYR F C 1
ATOM 9786 O O . TYR F 1 183 ? 9.723 0.299 53.623 1.00 54.33 225 TYR F O 1
ATOM 9795 N N . ALA F 1 184 ? 10.475 -0.831 51.829 1.00 51.11 226 ALA F N 1
ATOM 9796 C CA . ALA F 1 184 ? 11.745 -0.120 51.784 1.00 47.97 226 ALA F CA 1
ATOM 9797 C C . ALA F 1 184 ? 11.730 1.068 50.833 1.00 46.05 226 ALA F C 1
ATOM 9798 O O . ALA F 1 184 ? 12.636 1.905 50.899 1.00 48.29 226 ALA F O 1
ATOM 9800 N N . TRP F 1 185 ? 10.729 1.165 49.963 1.00 46.17 227 TRP F N 1
ATOM 9801 C CA . TRP F 1 185 ? 10.644 2.222 48.962 1.00 44.39 227 TRP F CA 1
ATOM 9802 C C . TRP F 1 185 ? 9.464 3.156 49.172 1.00 43.74 227 TRP F C 1
ATOM 9803 O O . TRP F 1 185 ? 9.610 4.371 49.019 1.00 42.95 227 TRP F O 1
ATOM 9814 N N . LEU F 1 186 ? 8.295 2.617 49.533 1.00 46.74 228 LEU F N 1
ATOM 9815 C CA . LEU F 1 186 ? 7.110 3.463 49.669 1.00 47.27 228 LEU F CA 1
ATOM 9816 C C . LEU F 1 186 ? 7.178 4.383 50.884 1.00 50.06 228 LEU F C 1
ATOM 9817 O O . LEU F 1 186 ? 6.887 5.583 50.734 1.00 51.47 228 LEU F O 1
ATOM 9822 N N . PRO F 1 187 ? 7.534 3.920 52.090 1.00 51.81 229 PRO F N 1
ATOM 9823 C CA . PRO F 1 187 ? 7.580 4.842 53.240 1.00 49.29 229 PRO F CA 1
ATOM 9824 C C . PRO F 1 187 ? 8.582 5.978 53.096 1.00 47.01 229 PRO F C 1
ATOM 9825 O O . PRO F 1 187 ? 8.539 6.915 53.904 1.00 48.32 229 PRO F O 1
ATOM 9829 N N . THR F 1 188 ? 9.476 5.932 52.107 1.00 45.97 230 THR F N 1
ATOM 9830 C CA . THR F 1 188 ? 10.439 7.002 51.873 1.00 44.93 230 THR F CA 1
ATOM 9831 C C . THR F 1 188 ? 9.927 8.048 50.891 1.00 45.65 230 THR F C 1
ATOM 9832 O O . THR F 1 188 ? 10.733 8.701 50.216 1.00 47.38 230 THR F O 1
ATOM 9836 N N . ASN F 1 189 ? 8.606 8.216 50.787 1.00 43.97 231 ASN F N 1
ATOM 9837 C CA . ASN F 1 189 ? 7.988 9.174 49.866 1.00 46.94 231 ASN F CA 1
ATOM 9838 C C . ASN F 1 189 ? 8.423 8.939 48.421 1.00 49.95 231 ASN F C 1
ATOM 9839 O O . ASN F 1 189 ? 8.466 9.870 47.613 1.00 50.13 231 ASN F O 1
ATOM 9844 N N . ARG F 1 190 ? 8.751 7.693 48.088 1.00 48.01 232 ARG F N 1
ATOM 9845 C CA . ARG F 1 190 ? 9.094 7.292 46.732 1.00 45.94 232 ARG F CA 1
ATOM 9846 C C . ARG F 1 190 ? 8.045 6.305 46.244 1.00 46.19 232 ARG F C 1
ATOM 9847 O O . ARG F 1 190 ? 7.686 5.372 46.970 1.00 47.69 232 ARG F O 1
ATOM 9855 N N . TYR F 1 191 ? 7.553 6.510 45.028 1.00 44.56 233 TYR F N 1
ATOM 9856 C CA . TYR F 1 191 ? 6.510 5.663 44.470 1.00 48.67 233 TYR F CA 1
ATOM 9857 C C . TYR F 1 191 ? 7.110 4.601 43.553 1.00 44.43 233 TYR F C 1
ATOM 9858 O O . TYR F 1 191 ? 8.303 4.605 43.243 1.00 44.04 233 TYR F O 1
ATOM 9867 N N . GLY F 1 192 ? 6.252 3.671 43.126 1.00 42.35 234 GLY F N 1
ATOM 9868 C CA . GLY F 1 192 ? 6.670 2.601 42.247 1.00 46.14 234 GLY F CA 1
ATOM 9869 C C . GLY F 1 192 ? 5.672 2.398 41.126 1.00 49.50 234 GLY F C 1
ATOM 9870 O O . GLY F 1 192 ? 4.569 2.951 41.137 1.00 49.72 234 GLY F O 1
ATOM 9871 N N . ILE F 1 193 ? 6.081 1.590 40.151 1.00 48.93 235 ILE F N 1
ATOM 9872 C CA . ILE F 1 193 ? 5.273 1.293 38.975 1.00 45.42 235 ILE F CA 1
ATOM 9873 C C . ILE F 1 193 ? 5.256 -0.215 38.776 1.00 43.45 235 ILE F C 1
ATOM 9874 O O . ILE F 1 193 ? 6.314 -0.853 38.738 1.00 46.00 235 ILE F O 1
ATOM 9879 N N . GLU F 1 194 ? 4.059 -0.784 38.651 1.00 43.16 236 GLU F N 1
ATOM 9880 C CA . GLU F 1 194 ? 3.890 -2.218 38.487 1.00 51.20 236 GLU F CA 1
ATOM 9881 C C . GLU F 1 194 ? 3.094 -2.512 37.222 1.00 53.72 236 GLU F C 1
ATOM 9882 O O . GLU F 1 194 ? 2.283 -1.695 36.775 1.00 51.55 236 GLU F O 1
ATOM 9888 N N . ASN F 1 195 ? 3.348 -3.692 36.650 1.00 53.66 237 ASN F N 1
ATOM 9889 C CA . ASN F 1 195 ? 2.716 -4.140 35.406 1.00 53.69 237 ASN F CA 1
ATOM 9890 C C . ASN F 1 195 ? 3.052 -3.204 34.245 1.00 53.60 237 ASN F C 1
ATOM 9891 O O . ASN F 1 195 ? 2.175 -2.732 33.519 1.00 53.98 237 ASN F O 1
ATOM 9896 N N . LEU F 1 196 ? 4.344 -2.944 34.068 1.00 51.79 238 LEU F N 1
ATOM 9897 C CA . LEU F 1 196 ? 4.810 -2.106 32.972 1.00 52.35 238 LEU F CA 1
ATOM 9898 C C . LEU F 1 196 ? 4.939 -2.939 31.703 1.00 55.52 238 LEU F C 1
ATOM 9899 O O . LEU F 1 196 ? 5.316 -4.114 31.749 1.00 54.50 238 LEU F O 1
ATOM 9904 N N . ALA F 1 197 ? 4.620 -2.327 30.565 1.00 54.93 239 ALA F N 1
ATOM 9905 C CA . ALA F 1 197 ? 4.620 -3.012 29.282 1.00 52.52 239 ALA F CA 1
ATOM 9906 C C . ALA F 1 197 ? 5.610 -2.365 28.321 1.00 45.53 239 ALA F C 1
ATOM 9907 O O . ALA F 1 197 ? 5.931 -1.179 28.437 1.00 46.73 239 ALA F O 1
ATOM 9909 N N . ASN F 1 198 ? 6.097 -3.172 27.376 1.00 45.49 240 ASN F N 1
ATOM 9910 C CA . ASN F 1 198 ? 6.891 -2.694 26.241 1.00 47.89 240 ASN F CA 1
ATOM 9911 C C . ASN F 1 198 ? 8.220 -2.081 26.681 1.00 44.40 240 ASN F C 1
ATOM 9912 O O . ASN F 1 198 ? 8.658 -1.061 26.146 1.00 44.31 240 ASN F O 1
ATOM 9917 N N . LEU F 1 199 ? 8.880 -2.715 27.652 1.00 45.90 241 LEU F N 1
ATOM 9918 C CA . LEU F 1 199 ? 10.194 -2.240 28.070 1.00 45.90 241 LEU F CA 1
ATOM 9919 C C . LEU F 1 199 ? 11.277 -2.562 27.049 1.00 43.36 241 LEU F C 1
ATOM 9920 O O . LEU F 1 199 ? 12.365 -1.979 27.111 1.00 44.99 241 LEU F O 1
ATOM 9925 N N . ASP F 1 200 ? 11.003 -3.469 26.112 1.00 43.56 242 ASP F N 1
ATOM 9926 C CA . ASP F 1 200 ? 11.961 -3.874 25.095 1.00 46.43 242 ASP F CA 1
ATOM 9927 C C . ASP F 1 200 ? 11.900 -3.001 23.845 1.00 47.07 242 ASP F C 1
ATOM 9928 O O . ASP F 1 200 ? 12.441 -3.389 22.803 1.00 50.97 242 ASP F O 1
ATOM 9933 N N . LYS F 1 201 ? 11.259 -1.836 23.925 1.00 44.70 243 LYS F N 1
ATOM 9934 C CA . LYS F 1 201 ? 11.138 -0.929 22.792 1.00 44.39 243 LYS F CA 1
ATOM 9935 C C . LYS F 1 201 ? 11.901 0.374 22.985 1.00 46.04 243 LYS F C 1
ATOM 9936 O O . LYS F 1 201 ? 11.908 1.210 22.075 1.00 49.88 243 LYS F O 1
ATOM 9942 N N . VAL F 1 202 ? 12.538 0.571 24.134 1.00 48.41 244 VAL F N 1
ATOM 9943 C CA . VAL F 1 202 ? 13.261 1.809 24.418 1.00 45.22 244 VAL F CA 1
ATOM 9944 C C . VAL F 1 202 ? 14.675 1.456 24.854 1.00 45.79 244 VAL F C 1
ATOM 9945 O O . VAL F 1 202 ? 14.932 0.343 25.342 1.00 44.80 244 VAL F O 1
ATOM 9949 N N . PRO F 1 203 ? 15.621 2.378 24.685 1.00 45.70 245 PRO F N 1
ATOM 9950 C CA . PRO F 1 203 ? 16.986 2.126 25.159 1.00 47.69 245 PRO F CA 1
ATOM 9951 C C . PRO F 1 203 ? 17.055 2.168 26.678 1.00 49.92 245 PRO F C 1
ATOM 9952 O O . PRO F 1 203 ? 16.147 2.640 27.365 1.00 48.46 245 PRO F O 1
ATOM 9956 N N . ALA F 1 204 ? 18.170 1.654 27.202 1.00 50.59 246 ALA F N 1
ATOM 9957 C CA . ALA F 1 204 ? 18.367 1.645 28.647 1.00 46.83 246 ALA F CA 1
ATOM 9958 C C . ALA F 1 204 ? 18.489 3.056 29.208 1.00 46.26 246 ALA F C 1
ATOM 9959 O O . ALA F 1 204 ? 18.049 3.313 30.333 1.00 48.32 246 ALA F O 1
ATOM 9961 N N . SER F 1 205 ? 19.073 3.977 28.444 1.00 43.51 247 SER F N 1
ATOM 9962 C CA . SER F 1 205 ? 19.224 5.360 28.867 1.00 43.63 247 SER F CA 1
ATOM 9963 C C . SER F 1 205 ? 18.927 6.280 27.692 1.00 46.16 247 SER F C 1
ATOM 9964 O O . SER F 1 205 ? 19.173 5.933 26.534 1.00 48.49 247 SER F O 1
ATOM 9967 N N . GLY F 1 206 ? 18.391 7.462 28.005 1.00 46.93 248 GLY F N 1
ATOM 9968 C CA . GLY F 1 206 ? 18.058 8.473 27.015 1.00 46.87 248 GLY F CA 1
ATOM 9969 C C . GLY F 1 206 ? 16.575 8.776 26.932 1.00 45.67 248 GLY F C 1
ATOM 9970 O O . GLY F 1 206 ? 16.195 9.923 26.675 1.00 49.80 248 GLY F O 1
ATOM 9971 N N . ALA F 1 207 ? 15.731 7.771 27.144 1.00 43.02 249 ALA F N 1
ATOM 9972 C CA . ALA F 1 207 ? 14.293 7.982 27.088 1.00 48.77 249 ALA F CA 1
ATOM 9973 C C . ALA F 1 207 ? 13.809 8.724 28.328 1.00 48.41 249 ALA F C 1
ATOM 9974 O O . ALA F 1 207 ? 14.423 8.665 29.397 1.00 48.68 249 ALA F O 1
ATOM 9976 N N . THR F 1 208 ? 12.696 9.435 28.173 1.00 47.03 250 THR F N 1
ATOM 9977 C CA . THR F 1 208 ? 12.050 10.143 29.270 1.00 43.14 250 THR F CA 1
ATOM 9978 C C . THR F 1 208 ? 10.677 9.531 29.506 1.00 45.09 250 THR F C 1
ATOM 9979 O O . THR F 1 208 ? 9.866 9.438 28.579 1.00 47.73 250 THR F O 1
ATOM 9983 N N . LEU F 1 209 ? 10.424 9.115 30.743 1.00 45.47 251 LEU F N 1
ATOM 9984 C CA . LEU F 1 209 ? 9.177 8.455 31.098 1.00 41.80 251 LEU F CA 1
ATOM 9985 C C . LEU F 1 209 ? 8.132 9.482 31.513 1.00 42.29 251 LEU F C 1
ATOM 9986 O O . LEU F 1 209 ? 8.423 10.410 32.273 1.00 44.17 251 LEU F O 1
ATOM 9991 N N . ILE F 1 210 ? 6.914 9.311 31.006 1.00 41.92 252 ILE F N 1
ATOM 9992 C CA . ILE F 1 210 ? 5.788 10.183 31.324 1.00 42.53 252 ILE F CA 1
ATOM 9993 C C . ILE F 1 210 ? 4.767 9.328 32.063 1.00 44.55 252 ILE F C 1
ATOM 9994 O O . ILE F 1 210 ? 4.037 8.544 31.446 1.00 43.12 252 ILE F O 1
ATOM 9999 N N . VAL F 1 211 ? 4.706 9.477 33.382 1.00 46.48 253 VAL F N 1
ATOM 10000 C CA . VAL F 1 211 ? 3.815 8.677 34.216 1.00 45.36 253 VAL F CA 1
ATOM 10001 C C . VAL F 1 211 ? 2.512 9.439 34.413 1.00 46.39 253 VAL F C 1
ATOM 10002 O O . VAL F 1 211 ? 2.500 10.526 35.002 1.00 47.84 253 VAL F O 1
ATOM 10006 N N . GLY F 1 212 ? 1.414 8.869 33.925 1.00 47.95 254 GLY F N 1
ATOM 10007 C CA . GLY F 1 212 ? 0.108 9.477 34.085 1.00 49.14 254 GLY F CA 1
ATOM 10008 C C . GLY F 1 212 ? -0.746 8.771 35.117 1.00 52.58 254 GLY F C 1
ATOM 10009 O O . GLY F 1 212 ? -1.695 8.061 34.770 1.00 51.14 254 GLY F O 1
ATOM 10010 N N . ALA F 1 213 ? -0.416 8.957 36.393 1.00 56.22 255 ALA F N 1
ATOM 10011 C CA . ALA F 1 213 ? -1.159 8.307 37.463 1.00 53.09 255 ALA F CA 1
ATOM 10012 C C . ALA F 1 213 ? -2.412 9.112 37.804 1.00 50.26 255 ALA F C 1
ATOM 10013 O O . ALA F 1 213 ? -2.379 10.345 37.798 1.00 53.13 255 ALA F O 1
ATOM 10015 N N . PRO F 1 214 ? -3.526 8.443 38.104 1.00 48.82 256 PRO F N 1
ATOM 10016 C CA . PRO F 1 214 ? -4.754 9.172 38.452 1.00 53.55 256 PRO F CA 1
ATOM 10017 C C . PRO F 1 214 ? -4.594 9.901 39.778 1.00 55.39 256 PRO F C 1
ATOM 10018 O O . PRO F 1 214 ? -4.193 9.309 40.783 1.00 59.01 256 PRO F O 1
ATOM 10022 N N . ASN F 1 215 ? -4.911 11.191 39.776 1.00 53.30 257 ASN F N 1
ATOM 10023 C CA . ASN F 1 215 ? -4.712 12.041 40.952 1.00 59.13 257 ASN F CA 1
ATOM 10024 C C . ASN F 1 215 ? -6.014 12.272 41.713 1.00 59.77 257 ASN F C 1
ATOM 10025 O O . ASN F 1 215 ? -6.400 13.404 42.004 1.00 60.23 257 ASN F O 1
ATOM 10030 N N . HIS F 1 216 ? -6.709 11.191 42.057 1.00 59.86 258 HIS F N 1
ATOM 10031 C CA . HIS F 1 216 ? -7.863 11.305 42.936 1.00 63.56 258 HIS F CA 1
ATOM 10032 C C . HIS F 1 216 ? -7.400 11.545 44.367 1.00 63.31 258 HIS F C 1
ATOM 10033 O O . HIS F 1 216 ? -6.430 10.941 44.832 1.00 62.64 258 HIS F O 1
ATOM 10040 N N . ARG F 1 217 ? -8.094 12.443 45.063 1.00 63.23 259 ARG F N 1
ATOM 10041 C CA . ARG F 1 217 ? -7.688 12.831 46.408 1.00 65.06 259 ARG F CA 1
ATOM 10042 C C . ARG F 1 217 ? -7.788 11.648 47.362 1.00 64.72 259 ARG F C 1
ATOM 10043 O O . ARG F 1 217 ? -8.864 11.070 47.540 1.00 66.74 259 ARG F O 1
ATOM 10051 N N . GLY F 1 218 ? -6.661 11.290 47.974 1.00 62.15 260 GLY F N 1
ATOM 10052 C CA . GLY F 1 218 ? -6.621 10.177 48.901 1.00 63.99 260 GLY F CA 1
ATOM 10053 C C . GLY F 1 218 ? -6.700 8.829 48.217 1.00 63.69 260 GLY F C 1
ATOM 10054 O O . GLY F 1 218 ? -7.738 8.162 48.261 1.00 69.32 260 GLY F O 1
ATOM 10055 N N . GLY F 1 219 ? -5.607 8.416 47.581 1.00 61.62 261 GLY F N 1
ATOM 10056 C CA . GLY F 1 219 ? -5.574 7.144 46.886 1.00 60.88 261 GLY F CA 1
ATOM 10057 C C . GLY F 1 219 ? -4.284 6.381 47.103 1.00 61.07 261 GLY F C 1
ATOM 10058 O O . GLY F 1 219 ? -3.202 6.974 47.143 1.00 58.83 261 GLY F O 1
ATOM 10059 N N . SER F 1 220 ? -4.389 5.063 47.250 1.00 60.59 262 SER F N 1
ATOM 10060 C CA . SER F 1 220 ? -3.235 4.198 47.446 1.00 59.77 262 SER F CA 1
ATOM 10061 C C . SER F 1 220 ? -2.719 3.603 46.143 1.00 62.36 262 SER F C 1
ATOM 10062 O O . SER F 1 220 ? -1.848 2.728 46.176 1.00 60.69 262 SER F O 1
ATOM 10065 N N . GLY F 1 221 ? -3.235 4.054 45.004 1.00 65.30 263 GLY F N 1
ATOM 10066 C CA . GLY F 1 221 ? -2.807 3.504 43.728 1.00 61.67 263 GLY F CA 1
ATOM 10067 C C . GLY F 1 221 ? -3.673 4.007 42.594 1.00 60.06 263 GLY F C 1
ATOM 10068 O O . GLY F 1 221 ? -4.246 5.099 42.667 1.00 61.86 263 GLY F O 1
ATOM 10069 N N . GLY F 1 222 ? -3.759 3.194 41.545 1.00 60.02 264 GLY F N 1
ATOM 10070 C CA . GLY F 1 222 ? -4.580 3.516 40.404 1.00 64.75 264 GLY F CA 1
ATOM 10071 C C . GLY F 1 222 ? -3.926 3.152 39.088 1.00 59.67 264 GLY F C 1
ATOM 10072 O O . GLY F 1 222 ? -2.712 3.294 38.909 1.00 57.63 264 GLY F O 1
ATOM 10073 N N . PRO F 1 223 ? -4.725 2.667 38.140 1.00 56.55 265 PRO F N 1
ATOM 10074 C CA . PRO F 1 223 ? -4.191 2.367 36.806 1.00 55.41 265 PRO F CA 1
ATOM 10075 C C . PRO F 1 223 ? -3.686 3.633 36.131 1.00 51.93 265 PRO F C 1
ATOM 10076 O O . PRO F 1 223 ? -4.399 4.634 36.036 1.00 52.20 265 PRO F O 1
ATOM 10080 N N . ALA F 1 224 ? -2.444 3.582 35.662 1.00 49.25 266 ALA F N 1
ATOM 10081 C CA . ALA F 1 224 ? -1.781 4.738 35.083 1.00 51.04 266 ALA F CA 1
ATOM 10082 C C . ALA F 1 224 ? -1.487 4.502 33.608 1.00 54.20 266 ALA F C 1
ATOM 10083 O O . ALA F 1 224 ? -1.191 3.379 33.186 1.00 52.22 266 ALA F O 1
ATOM 10085 N N . ARG F 1 225 ? -1.576 5.577 32.830 1.00 51.58 267 ARG F N 1
ATOM 10086 C CA . ARG F 1 225 ? -1.194 5.575 31.423 1.00 49.68 267 ARG F CA 1
ATOM 10087 C C . ARG F 1 225 ? 0.212 6.157 31.328 1.00 48.04 267 ARG F C 1
ATOM 10088 O O . ARG F 1 225 ? 0.412 7.351 31.570 1.00 50.50 267 ARG F O 1
ATOM 10096 N N . ILE F 1 226 ? 1.182 5.316 30.983 1.00 43.15 268 ILE F N 1
ATOM 10097 C CA . ILE F 1 226 ? 2.590 5.687 31.018 1.00 45.97 268 ILE F CA 1
ATOM 10098 C C . ILE F 1 226 ? 3.167 5.612 29.611 1.00 44.42 268 ILE F C 1
ATOM 10099 O O . ILE F 1 226 ? 2.894 4.664 28.865 1.00 43.92 268 ILE F O 1
ATOM 10104 N N . PHE F 1 227 ? 3.965 6.617 29.255 1.00 44.97 269 PHE F N 1
ATOM 10105 C CA . PHE F 1 227 ? 4.620 6.689 27.958 1.00 44.02 269 PHE F CA 1
ATOM 10106 C C . PHE F 1 227 ? 6.104 6.970 28.148 1.00 43.02 269 PHE F C 1
ATOM 10107 O O . PHE F 1 227 ? 6.530 7.520 29.167 1.00 45.88 269 PHE F O 1
ATOM 10115 N N . ALA F 1 228 ? 6.889 6.591 27.142 1.00 44.48 270 ALA F N 1
ATOM 10116 C CA . ALA F 1 228 ? 8.319 6.863 27.106 1.00 43.42 270 ALA F CA 1
ATOM 10117 C C . ALA F 1 228 ? 8.612 7.805 25.948 1.00 46.92 270 ALA F C 1
ATOM 10118 O O . ALA F 1 228 ? 8.145 7.579 24.826 1.00 51.27 270 ALA F O 1
ATOM 10120 N N . MET F 1 229 ? 9.379 8.857 26.221 1.00 48.17 271 MET F N 1
ATOM 10121 C CA . MET F 1 229 ? 9.718 9.867 25.225 1.00 50.64 271 MET F CA 1
ATOM 10122 C C . MET F 1 229 ? 11.225 9.871 25.018 1.00 55.32 271 MET F C 1
ATOM 10123 O O . MET F 1 229 ? 11.982 10.170 25.948 1.00 53.82 271 MET F O 1
ATOM 10128 N N . VAL F 1 230 ? 11.654 9.543 23.805 1.00 60.41 272 VAL F N 1
ATOM 10129 C CA . VAL F 1 230 ? 13.071 9.524 23.471 1.00 61.01 272 VAL F CA 1
ATOM 10130 C C . VAL F 1 230 ? 13.506 10.907 22.998 1.00 66.62 272 VAL F C 1
ATOM 10131 O O . VAL F 1 230 ? 14.512 11.449 23.457 1.00 67.78 272 VAL F O 1
ATOM 10136 N N . GLY G 1 3 ? 16.977 25.596 -39.552 1.00 64.97 45 GLY G N 1
ATOM 10137 C CA . GLY G 1 3 ? 16.271 24.331 -39.640 1.00 70.46 45 GLY G CA 1
ATOM 10138 C C . GLY G 1 3 ? 15.517 23.982 -38.373 1.00 71.46 45 GLY G C 1
ATOM 10139 O O . GLY G 1 3 ? 16.085 23.988 -37.280 1.00 65.55 45 GLY G O 1
ATOM 10140 N N . ILE G 1 4 ? 14.225 23.678 -38.479 1.00 73.55 46 ILE G N 1
ATOM 10141 C CA . ILE G 1 4 ? 13.439 23.406 -37.239 1.00 71.95 46 ILE G CA 1
ATOM 10142 C C . ILE G 1 4 ? 13.607 21.932 -36.878 1.00 70.48 46 ILE G C 1
ATOM 10143 O O . ILE G 1 4 ? 13.180 21.080 -37.669 1.00 69.94 46 ILE G O 1
ATOM 10148 N N . GLY G 1 5 ? 14.240 21.663 -35.740 1.00 73.55 47 GLY G N 1
ATOM 10149 C CA . GLY G 1 5 ? 14.462 20.282 -35.274 1.00 70.87 47 GLY G CA 1
ATOM 10150 C C . GLY G 1 5 ? 14.285 20.178 -33.772 1.00 68.45 47 GLY G C 1
ATOM 10151 O O . GLY G 1 5 ? 14.018 21.215 -33.139 1.00 65.81 47 GLY G O 1
ATOM 10152 N N . GLU G 1 6 ? 14.438 18.975 -33.222 1.00 65.03 48 GLU G N 1
ATOM 10153 C CA . GLU G 1 6 ? 14.235 18.738 -31.771 1.00 60.73 48 GLU G CA 1
ATOM 10154 C C . GLU G 1 6 ? 14.535 17.273 -31.507 1.00 56.79 48 GLU G C 1
ATOM 10155 O O . GLU G 1 6 ? 14.857 16.937 -30.369 1.00 57.46 48 GLU G O 1
ATOM 10161 N N . VAL G 1 7 ? 14.477 16.451 -32.549 1.00 52.30 49 VAL G N 1
ATOM 10162 C CA . VAL G 1 7 ? 14.635 14.991 -32.344 1.00 47.79 49 VAL G CA 1
ATOM 10163 C C . VAL G 1 7 ? 15.718 14.432 -33.254 1.00 45.16 49 VAL G C 1
ATOM 10164 O O . VAL G 1 7 ? 16.227 15.174 -34.083 1.00 47.09 49 VAL G O 1
ATOM 10168 N N . ARG G 1 8 ? 16.040 13.158 -33.066 1.00 43.31 50 ARG G N 1
ATOM 10169 C CA . ARG G 1 8 ? 17.065 12.481 -33.880 1.00 39.92 50 ARG G CA 1
ATOM 10170 C C . ARG G 1 8 ? 16.629 11.051 -34.176 1.00 42.64 50 ARG G C 1
ATOM 10171 O O . ARG G 1 8 ? 15.742 10.560 -33.491 1.00 45.91 50 ARG G O 1
ATOM 10179 N N . ASP G 1 9 ? 17.262 10.421 -35.161 1.00 46.67 51 ASP G N 1
ATOM 10180 C CA . ASP G 1 9 ? 16.935 9.053 -35.561 1.00 44.36 51 ASP G CA 1
ATOM 10181 C C . ASP G 1 9 ? 18.041 8.136 -35.053 1.00 48.17 51 ASP G C 1
ATOM 10182 O O . ASP G 1 9 ? 19.093 8.009 -35.685 1.00 49.99 51 ASP G O 1
ATOM 10187 N N . MET G 1 10 ? 17.797 7.490 -33.916 1.00 48.02 52 MET G N 1
ATOM 10188 C CA . MET G 1 10 ? 18.766 6.593 -33.306 1.00 45.76 52 MET G CA 1
ATOM 10189 C C . MET G 1 10 ? 18.594 5.146 -33.758 1.00 45.49 52 MET G C 1
ATOM 10190 O O . MET G 1 10 ? 19.091 4.234 -33.088 1.00 46.49 52 MET G O 1
ATOM 10195 N N . THR G 1 11 ? 17.915 4.918 -34.879 1.00 45.71 53 THR G N 1
ATOM 10196 C CA . THR G 1 11 ? 17.589 3.578 -35.343 1.00 47.77 53 THR G CA 1
ATOM 10197 C C . THR G 1 11 ? 18.248 3.308 -36.688 1.00 49.43 53 THR G C 1
ATOM 10198 O O . THR G 1 11 ? 18.253 4.169 -37.574 1.00 49.65 53 THR G O 1
ATOM 10202 N N . HIS G 1 12 ? 18.801 2.107 -36.832 1.00 50.57 54 HIS G N 1
ATOM 10203 C CA . HIS G 1 12 ? 19.386 1.683 -38.093 1.00 49.09 54 HIS G CA 1
ATOM 10204 C C . HIS G 1 12 ? 18.299 1.246 -39.064 1.00 49.48 54 HIS G C 1
ATOM 10205 O O . HIS G 1 12 ? 17.299 0.638 -38.670 1.00 47.79 54 HIS G O 1
ATOM 10212 N N . VAL G 1 13 ? 18.499 1.564 -40.342 1.00 50.48 55 VAL G N 1
ATOM 10213 C CA . VAL G 1 13 ? 17.633 1.080 -41.413 1.00 47.17 55 VAL G CA 1
ATOM 10214 C C . VAL G 1 13 ? 18.148 -0.302 -41.806 1.00 47.86 55 VAL G C 1
ATOM 10215 O O . VAL G 1 13 ? 19.171 -0.426 -42.480 1.00 52.64 55 VAL G O 1
ATOM 10219 N N . TYR G 1 14 ? 17.443 -1.346 -41.381 1.00 46.04 56 TYR G N 1
ATOM 10220 C CA . TYR G 1 14 ? 17.884 -2.719 -41.566 1.00 51.54 56 TYR G CA 1
ATOM 10221 C C . TYR G 1 14 ? 16.991 -3.446 -42.563 1.00 53.28 56 TYR G C 1
ATOM 10222 O O . TYR G 1 14 ? 15.875 -3.015 -42.865 1.00 50.83 56 TYR G O 1
ATOM 10231 N N . ASP G 1 15 ? 17.502 -4.561 -43.073 1.00 56.55 57 ASP G N 1
ATOM 10232 C CA . ASP G 1 15 ? 16.762 -5.408 -44.001 1.00 58.59 57 ASP G CA 1
ATOM 10233 C C . ASP G 1 15 ? 17.327 -6.825 -43.899 1.00 59.83 57 ASP G C 1
ATOM 10234 O O . ASP G 1 15 ? 17.919 -7.194 -42.878 1.00 55.99 57 ASP G O 1
ATOM 10239 N N . ALA G 1 16 ? 17.169 -7.608 -44.968 1.00 64.43 58 ALA G N 1
ATOM 10240 C CA . ALA G 1 16 ? 17.706 -8.963 -45.005 1.00 64.55 58 ALA G CA 1
ATOM 10241 C C . ALA G 1 16 ? 19.225 -9.000 -45.117 1.00 62.87 58 ALA G C 1
ATOM 10242 O O . ALA G 1 16 ? 19.805 -10.087 -45.023 1.00 61.36 58 ALA G O 1
ATOM 10244 N N . ASP G 1 17 ? 19.879 -7.856 -45.315 1.00 63.32 59 ASP G N 1
ATOM 10245 C CA . ASP G 1 17 ? 21.329 -7.796 -45.450 1.00 64.13 59 ASP G CA 1
ATOM 10246 C C . ASP G 1 17 ? 22.009 -7.196 -44.225 1.00 62.30 59 ASP G C 1
ATOM 10247 O O . ASP G 1 17 ? 23.224 -6.976 -44.249 1.00 59.72 59 ASP G O 1
ATOM 10252 N N . PHE G 1 18 ? 21.235 -6.893 -43.185 1.00 61.29 60 PHE G N 1
ATOM 10253 C CA . PHE G 1 18 ? 21.799 -6.260 -41.964 1.00 58.74 60 PHE G CA 1
ATOM 10254 C C . PHE G 1 18 ? 22.535 -7.290 -41.106 1.00 57.56 60 PHE G C 1
ATOM 10255 O O . PHE G 1 18 ? 22.042 -8.402 -40.934 1.00 56.82 60 PHE G O 1
ATOM 10263 N N . PRO G 1 19 ? 23.711 -6.932 -40.560 1.00 57.64 61 PRO G N 1
ATOM 10264 C CA . PRO G 1 19 ? 24.512 -7.869 -39.773 1.00 59.32 61 PRO G CA 1
ATOM 10265 C C . PRO G 1 19 ? 23.810 -8.497 -38.557 1.00 59.04 61 PRO G C 1
ATOM 10266 O O . PRO G 1 19 ? 23.205 -7.775 -37.819 1.00 58.46 61 PRO G O 1
ATOM 10270 N N . THR G 1 20 ? 23.912 -9.820 -38.402 1.00 57.29 62 THR G N 1
ATOM 10271 C CA . THR G 1 20 ? 23.278 -10.545 -37.270 1.00 58.96 62 THR G CA 1
ATOM 10272 C C . THR G 1 20 ? 24.337 -11.335 -36.509 1.00 62.89 62 THR G C 1
ATOM 10273 O O . THR G 1 20 ? 25.363 -11.639 -37.112 1.00 64.05 62 THR G O 1
ATOM 10277 N N . TYR G 1 21 ? 24.073 -11.662 -35.242 1.00 62.71 63 TYR G N 1
ATOM 10278 C CA . TYR G 1 21 ? 25.059 -12.377 -34.397 1.00 64.78 63 TYR G CA 1
ATOM 10279 C C . TYR G 1 21 ? 25.197 -13.824 -34.854 1.00 66.92 63 TYR G C 1
ATOM 10280 O O . TYR G 1 21 ? 26.271 -14.392 -34.684 1.00 67.87 63 TYR G O 1
ATOM 10289 N N . PHE G 1 22 ? 24.133 -14.388 -35.415 1.00 67.62 64 PHE G N 1
ATOM 10290 C CA . PHE G 1 22 ? 24.166 -15.810 -35.828 1.00 69.65 64 PHE G CA 1
ATOM 10291 C C . PHE G 1 22 ? 24.614 -15.922 -37.289 1.00 69.86 64 PHE G C 1
ATOM 10292 O O . PHE G 1 22 ? 24.819 -17.051 -37.764 1.00 69.19 64 PHE G O 1
ATOM 10300 N N . GLY G 1 23 ? 24.765 -14.794 -37.979 1.00 68.66 65 GLY G N 1
ATOM 10301 C CA . GLY G 1 23 ? 25.275 -14.808 -39.363 1.00 66.96 65 GLY G CA 1
ATOM 10302 C C . GLY G 1 23 ? 24.176 -15.022 -40.377 1.00 69.65 65 GLY G C 1
ATOM 10303 O O . GLY G 1 23 ? 24.412 -14.793 -41.573 1.00 69.00 65 GLY G O 1
ATOM 10304 N N . ALA G 1 24 ? 23.006 -15.422 -39.910 1.00 67.25 66 ALA G N 1
ATOM 10305 C CA . ALA G 1 24 ? 21.920 -15.748 -40.844 1.00 68.28 66 ALA G CA 1
ATOM 10306 C C . ALA G 1 24 ? 20.970 -14.565 -40.962 1.00 70.74 66 ALA G C 1
ATOM 10307 O O . ALA G 1 24 ? 20.851 -13.791 -40.023 1.00 69.82 66 ALA G O 1
ATOM 10309 N N . PRO G 1 25 ? 20.316 -14.398 -42.121 1.00 73.56 67 PRO G N 1
ATOM 10310 C CA . PRO G 1 25 ? 19.354 -13.326 -42.294 1.00 72.93 67 PRO G CA 1
ATOM 10311 C C . PRO G 1 25 ? 18.258 -13.359 -41.221 1.00 71.10 67 PRO G C 1
ATOM 10312 O O . PRO G 1 25 ? 17.747 -14.409 -40.944 1.00 72.83 67 PRO G O 1
ATOM 10316 N N . GLY G 1 26 ? 17.914 -12.199 -40.676 1.00 68.45 68 GLY G N 1
ATOM 10317 C CA . GLY G 1 26 ? 16.921 -12.112 -39.630 1.00 66.00 68 GLY G CA 1
ATOM 10318 C C . GLY G 1 26 ? 15.559 -11.619 -40.053 1.00 67.43 68 GLY G C 1
ATOM 10319 O O . GLY G 1 26 ? 14.665 -11.522 -39.207 1.00 64.91 68 GLY G O 1
ATOM 10320 N N . ILE G 1 27 ? 15.367 -11.301 -41.330 1.00 67.73 69 ILE G N 1
ATOM 10321 C CA . ILE G 1 27 ? 14.074 -10.838 -41.825 1.00 64.10 69 ILE G CA 1
ATOM 10322 C C . ILE G 1 27 ? 13.936 -11.250 -43.284 1.00 66.71 69 ILE G C 1
ATOM 10323 O O . ILE G 1 27 ? 14.829 -10.996 -44.098 1.00 69.09 69 ILE G O 1
ATOM 10328 N N . GLU G 1 28 ? 12.817 -11.894 -43.609 1.00 66.68 70 GLU G N 1
ATOM 10329 C CA . GLU G 1 28 ? 12.507 -12.313 -44.969 1.00 67.81 70 GLU G CA 1
ATOM 10330 C C . GLU G 1 28 ? 11.094 -11.866 -45.310 1.00 69.42 70 GLU G C 1
ATOM 10331 O O . GLU G 1 28 ? 10.174 -12.040 -44.503 1.00 71.76 70 GLU G O 1
ATOM 10337 N N . ALA G 1 29 ? 10.925 -11.294 -46.498 1.00 70.07 71 ALA G N 1
ATOM 10338 C CA . ALA G 1 29 ? 9.649 -10.750 -46.940 1.00 67.33 71 ALA G CA 1
ATOM 10339 C C . ALA G 1 29 ? 9.081 -11.588 -48.078 1.00 69.38 71 ALA G C 1
ATOM 10340 O O . ALA G 1 29 ? 9.827 -12.090 -48.925 1.00 69.57 71 ALA G O 1
ATOM 10342 N N . VAL G 1 30 ? 7.758 -11.733 -48.091 1.00 67.24 72 VAL G N 1
ATOM 10343 C CA . VAL G 1 30 ? 7.042 -12.443 -49.145 1.00 65.36 72 VAL G CA 1
ATOM 10344 C C . VAL G 1 30 ? 5.946 -11.515 -49.651 1.00 68.35 72 VAL G C 1
ATOM 10345 O O . VAL G 1 30 ? 4.932 -11.316 -48.971 1.00 65.20 72 VAL G O 1
ATOM 10349 N N . GLN G 1 31 ? 6.148 -10.946 -50.838 1.00 69.43 73 GLN G N 1
ATOM 10350 C CA . GLN G 1 31 ? 5.185 -10.015 -51.419 1.00 66.61 73 GLN G CA 1
ATOM 10351 C C . GLN G 1 31 ? 3.904 -10.759 -51.774 1.00 68.78 73 GLN G C 1
ATOM 10352 O O . GLN G 1 31 ? 3.869 -11.527 -52.741 1.00 72.37 73 GLN G O 1
ATOM 10358 N N . ASN G 1 32 ? 2.848 -10.533 -50.993 1.00 63.55 74 ASN G N 1
ATOM 10359 C CA . ASN G 1 32 ? 1.560 -11.162 -51.253 1.00 65.94 74 ASN G CA 1
ATOM 10360 C C . ASN G 1 32 ? 0.797 -10.389 -52.321 1.00 68.30 74 ASN G C 1
ATOM 10361 O O . ASN G 1 32 ? 0.724 -10.820 -53.477 1.00 66.87 74 ASN G O 1
ATOM 10366 N N . PHE G 1 33 ? 0.227 -9.248 -51.944 1.00 63.75 75 PHE G N 1
ATOM 10367 C CA . PHE G 1 33 ? -0.493 -8.399 -52.880 1.00 60.05 75 PHE G CA 1
ATOM 10368 C C . PHE G 1 33 ? 0.442 -7.342 -53.452 1.00 57.60 75 PHE G C 1
ATOM 10369 O O . PHE G 1 33 ? 1.308 -6.815 -52.749 1.00 56.87 75 PHE G O 1
ATOM 10377 N N . ASN G 1 34 ? 0.259 -7.036 -54.733 1.00 60.82 76 ASN G N 1
ATOM 10378 C CA . ASN G 1 34 ? 1.066 -6.040 -55.419 1.00 60.64 76 ASN G CA 1
ATOM 10379 C C . ASN G 1 34 ? 0.172 -4.962 -56.018 1.00 58.40 76 ASN G C 1
ATOM 10380 O O . ASN G 1 34 ? -1.044 -5.127 -56.144 1.00 57.49 76 ASN G O 1
ATOM 10385 N N . PHE G 1 35 ? 0.802 -3.845 -56.389 1.00 58.84 77 PHE G N 1
ATOM 10386 C CA . PHE G 1 35 ? 0.072 -2.709 -56.939 1.00 57.58 77 PHE G CA 1
ATOM 10387 C C . PHE G 1 35 ? -0.481 -2.989 -58.330 1.00 59.98 77 PHE G C 1
ATOM 10388 O O . PHE G 1 35 ? -1.446 -2.336 -58.742 1.00 59.84 77 PHE G O 1
ATOM 10396 N N . LYS G 1 36 ? 0.097 -3.948 -59.057 1.00 60.95 78 LYS G N 1
ATOM 10397 C CA . LYS G 1 36 ? -0.314 -4.194 -60.436 1.00 62.13 78 LYS G CA 1
ATOM 10398 C C . LYS G 1 36 ? -1.629 -4.964 -60.506 1.00 63.14 78 LYS G C 1
ATOM 10399 O O . LYS G 1 36 ? -2.547 -4.571 -61.233 1.00 68.35 78 LYS G O 1
ATOM 10405 N N . GLU G 1 37 ? -1.738 -6.063 -59.759 1.00 60.16 79 GLU G N 1
ATOM 10406 C CA . GLU G 1 37 ? -2.910 -6.926 -59.824 1.00 61.61 79 GLU G CA 1
ATOM 10407 C C . GLU G 1 37 ? -3.899 -6.698 -58.689 1.00 62.36 79 GLU G C 1
ATOM 10408 O O . GLU G 1 37 ? -5.013 -7.229 -58.749 1.00 66.56 79 GLU G O 1
ATOM 10414 N N . HIS G 1 38 ? -3.531 -5.930 -57.664 1.00 61.71 80 HIS G N 1
ATOM 10415 C CA . HIS G 1 38 ? -4.409 -5.755 -56.514 1.00 63.07 80 HIS G CA 1
ATOM 10416 C C . HIS G 1 38 ? -4.640 -4.282 -56.205 1.00 59.72 80 HIS G C 1
ATOM 10417 O O . HIS G 1 38 ? -5.685 -3.914 -55.658 1.00 61.62 80 HIS G O 1
ATOM 10424 N N . GLY G 1 39 ? -3.677 -3.430 -56.550 1.00 57.33 81 GLY G N 1
ATOM 10425 C CA . GLY G 1 39 ? -3.787 -2.010 -56.304 1.00 58.08 81 GLY G CA 1
ATOM 10426 C C . GLY G 1 39 ? -3.167 -1.530 -55.011 1.00 57.50 81 GLY G C 1
ATOM 10427 O O . GLY G 1 39 ? -3.119 -0.315 -54.780 1.00 55.43 81 GLY G O 1
ATOM 10428 N N . PHE G 1 40 ? -2.699 -2.437 -54.156 1.00 56.56 82 PHE G N 1
ATOM 10429 C CA . PHE G 1 40 ? -2.009 -2.062 -52.932 1.00 52.13 82 PHE G CA 1
ATOM 10430 C C . PHE G 1 40 ? -0.851 -3.023 -52.703 1.00 52.32 82 PHE G C 1
ATOM 10431 O O . PHE G 1 40 ? -0.856 -4.159 -53.183 1.00 55.52 82 PHE G O 1
ATOM 10439 N N . ASN G 1 41 ? 0.144 -2.553 -51.957 1.00 54.19 83 ASN G N 1
ATOM 10440 C CA . ASN G 1 41 ? 1.343 -3.327 -51.660 1.00 56.82 83 ASN G CA 1
ATOM 10441 C C . ASN G 1 41 ? 1.283 -3.809 -50.217 1.00 57.01 83 ASN G C 1
ATOM 10442 O O . ASN G 1 41 ? 1.134 -3.001 -49.294 1.00 59.06 83 ASN G O 1
ATOM 10447 N N . LEU G 1 42 ? 1.402 -5.121 -50.029 1.00 57.96 84 LEU G N 1
ATOM 10448 C CA . LEU G 1 42 ? 1.386 -5.733 -48.710 1.00 58.68 84 LEU G CA 1
ATOM 10449 C C . LEU G 1 42 ? 2.397 -6.869 -48.684 1.00 60.72 84 LEU G C 1
ATOM 10450 O O . LEU G 1 42 ? 2.573 -7.574 -49.681 1.00 62.68 84 LEU G O 1
ATOM 10455 N N . PHE G 1 43 ? 3.053 -7.044 -47.540 1.00 60.32 85 PHE G N 1
ATOM 10456 C CA . PHE G 1 43 ? 4.095 -8.046 -47.385 1.00 63.47 85 PHE G CA 1
ATOM 10457 C C . PHE G 1 43 ? 3.819 -8.905 -46.160 1.00 63.97 85 PHE G C 1
ATOM 10458 O O . PHE G 1 43 ? 3.149 -8.478 -45.217 1.00 64.04 85 PHE G O 1
ATOM 10466 N N . THR G 1 44 ? 4.342 -10.128 -46.191 1.00 62.76 86 THR G N 1
ATOM 10467 C CA . THR G 1 44 ? 4.353 -11.026 -45.043 1.00 63.11 86 THR G CA 1
ATOM 10468 C C . THR G 1 44 ? 5.800 -11.185 -44.596 1.00 64.09 86 THR G C 1
ATOM 10469 O O . THR G 1 44 ? 6.647 -11.635 -45.376 1.00 66.47 86 THR G O 1
ATOM 10473 N N . LEU G 1 45 ? 6.083 -10.813 -43.351 1.00 62.52 87 LEU G N 1
ATOM 10474 C CA . LEU G 1 45 ? 7.452 -10.672 -42.868 1.00 65.00 87 LEU G CA 1
ATOM 10475 C C . LEU G 1 45 ? 7.783 -11.775 -41.872 1.00 64.71 87 LEU G C 1
ATOM 10476 O O . LEU G 1 45 ? 7.103 -11.925 -40.852 1.00 66.91 87 LEU G O 1
ATOM 10481 N N . THR G 1 46 ? 8.833 -12.538 -42.177 1.00 65.84 88 THR G N 1
ATOM 10482 C CA . THR G 1 46 ? 9.427 -13.510 -41.266 1.00 67.20 88 THR G CA 1
ATOM 10483 C C . THR G 1 46 ? 10.613 -12.835 -40.587 1.00 68.49 88 THR G C 1
ATOM 10484 O O . THR G 1 46 ? 11.608 -12.522 -41.245 1.00 68.25 88 THR G O 1
ATOM 10488 N N . LEU G 1 47 ? 10.518 -12.616 -39.276 1.00 67.14 89 LEU G N 1
ATOM 10489 C CA . LEU G 1 47 ? 11.477 -11.779 -38.569 1.00 64.84 89 LEU G CA 1
ATOM 10490 C C . LEU G 1 47 ? 12.108 -12.524 -37.401 1.00 64.01 89 LEU G C 1
ATOM 10491 O O . LEU G 1 47 ? 11.428 -13.247 -36.668 1.00 66.80 89 LEU G O 1
ATOM 10496 N N . ASN G 1 48 ? 13.418 -12.342 -37.245 1.00 63.00 90 ASN G N 1
ATOM 10497 C CA . ASN G 1 48 ? 14.141 -12.755 -36.050 1.00 63.97 90 ASN G CA 1
ATOM 10498 C C . ASN G 1 48 ? 14.210 -11.559 -35.109 1.00 64.36 90 ASN G C 1
ATOM 10499 O O . ASN G 1 48 ? 14.648 -10.475 -35.508 1.00 64.69 90 ASN G O 1
ATOM 10504 N N . GLU G 1 49 ? 13.758 -11.746 -33.869 1.00 60.88 91 GLU G N 1
ATOM 10505 C CA . GLU G 1 49 ? 13.535 -10.600 -32.994 1.00 57.72 91 GLU G CA 1
ATOM 10506 C C . GLU G 1 49 ? 14.823 -9.931 -32.525 1.00 53.67 91 GLU G C 1
ATOM 10507 O O . GLU G 1 49 ? 14.751 -8.845 -31.941 1.00 56.93 91 GLU G O 1
ATOM 10513 N N . HIS G 1 50 ? 15.988 -10.531 -32.764 1.00 52.36 92 HIS G N 1
ATOM 10514 C CA . HIS G 1 50 ? 17.236 -9.911 -32.337 1.00 53.39 92 HIS G CA 1
ATOM 10515 C C . HIS G 1 50 ? 18.072 -9.472 -33.535 1.00 57.20 92 HIS G C 1
ATOM 10516 O O . HIS G 1 50 ? 19.226 -9.888 -33.680 1.00 58.67 92 HIS G O 1
ATOM 10523 N N . THR G 1 51 ? 17.495 -8.636 -34.401 1.00 59.80 93 THR G N 1
ATOM 10524 C CA . THR G 1 51 ? 18.198 -8.072 -35.546 1.00 60.01 93 THR G CA 1
ATOM 10525 C C . THR G 1 51 ? 17.973 -6.569 -35.607 1.00 55.34 93 THR G C 1
ATOM 10526 O O . THR G 1 51 ? 16.909 -6.066 -35.234 1.00 51.43 93 THR G O 1
ATOM 10530 N N . GLY G 1 52 ? 18.985 -5.861 -36.102 1.00 56.23 94 GLY G N 1
ATOM 10531 C CA . GLY G 1 52 ? 18.916 -4.421 -36.212 1.00 53.68 94 GLY G CA 1
ATOM 10532 C C . GLY G 1 52 ? 18.846 -3.751 -34.850 1.00 50.73 94 GLY G C 1
ATOM 10533 O O . GLY G 1 52 ? 19.078 -4.355 -33.801 1.00 52.44 94 GLY G O 1
ATOM 10534 N N . THR G 1 53 ? 18.521 -2.462 -34.887 1.00 48.59 95 THR G N 1
ATOM 10535 C CA . THR G 1 53 ? 18.325 -1.684 -33.667 1.00 47.09 95 THR G CA 1
ATOM 10536 C C . THR G 1 53 ? 17.091 -2.219 -32.955 1.00 47.03 95 THR G C 1
ATOM 10537 O O . THR G 1 53 ? 15.958 -1.881 -33.304 1.00 45.16 95 THR G O 1
ATOM 10541 N N . HIS G 1 54 ? 17.308 -3.071 -31.957 1.00 48.28 96 HIS G N 1
ATOM 10542 C CA . HIS G 1 54 ? 16.234 -3.752 -31.252 1.00 49.78 96 HIS G CA 1
ATOM 10543 C C . HIS G 1 54 ? 16.463 -3.644 -29.750 1.00 53.01 96 HIS G C 1
ATOM 10544 O O . HIS G 1 54 ? 17.451 -3.067 -29.285 1.00 52.46 96 HIS G O 1
ATOM 10551 N N . VAL G 1 55 ? 15.533 -4.213 -28.988 1.00 51.01 97 VAL G N 1
ATOM 10552 C CA . VAL G 1 55 ? 15.560 -4.185 -27.532 1.00 49.58 97 VAL G CA 1
ATOM 10553 C C . VAL G 1 55 ? 15.586 -5.619 -27.024 1.00 52.94 97 VAL G C 1
ATOM 10554 O O . VAL G 1 55 ? 14.902 -6.490 -27.568 1.00 52.31 97 VAL G O 1
ATOM 10558 N N . ASP G 1 56 ? 16.384 -5.863 -25.987 1.00 50.90 98 ASP G N 1
ATOM 10559 C CA . ASP G 1 56 ? 16.443 -7.163 -25.328 1.00 49.87 98 ASP G CA 1
ATOM 10560 C C . ASP G 1 56 ? 15.583 -7.104 -24.072 1.00 49.13 98 ASP G C 1
ATOM 10561 O O . ASP G 1 56 ? 15.935 -6.425 -23.102 1.00 47.73 98 ASP G O 1
ATOM 10566 N N . ALA G 1 57 ? 14.456 -7.810 -24.092 1.00 50.65 99 ALA G N 1
ATOM 10567 C CA . ALA G 1 57 ? 13.582 -7.852 -22.935 1.00 52.69 99 ALA G CA 1
ATOM 10568 C C . ALA G 1 57 ? 14.197 -8.721 -21.841 1.00 55.28 99 ALA G C 1
ATOM 10569 O O . ALA G 1 57 ? 15.042 -9.575 -22.116 1.00 55.28 99 ALA G O 1
ATOM 10571 N N . PRO G 1 58 ? 13.807 -8.501 -20.583 1.00 54.29 100 PRO G N 1
ATOM 10572 C CA . PRO G 1 58 ? 14.284 -9.379 -19.501 1.00 52.40 100 PRO G CA 1
ATOM 10573 C C . PRO G 1 58 ? 14.078 -10.862 -19.767 1.00 52.34 100 PRO G C 1
ATOM 10574 O O . PRO G 1 58 ? 14.862 -11.682 -19.274 1.00 56.58 100 PRO G O 1
ATOM 10578 N N . LEU G 1 59 ? 13.052 -11.233 -20.537 1.00 54.83 101 LEU G N 1
ATOM 10579 C CA . LEU G 1 59 ? 12.832 -12.636 -20.872 1.00 54.01 101 LEU G CA 1
ATOM 10580 C C . LEU G 1 59 ? 13.937 -13.196 -21.762 1.00 55.92 101 LEU G C 1
ATOM 10581 O O . LEU G 1 59 ? 14.078 -14.420 -21.858 1.00 59.25 101 LEU G O 1
ATOM 10586 N N . HIS G 1 60 ? 14.729 -12.329 -22.399 1.00 55.00 102 HIS G N 1
ATOM 10587 C CA . HIS G 1 60 ? 15.779 -12.799 -23.298 1.00 57.70 102 HIS G CA 1
ATOM 10588 C C . HIS G 1 60 ? 16.800 -13.660 -22.564 1.00 60.66 102 HIS G C 1
ATOM 10589 O O . HIS G 1 60 ? 17.226 -14.701 -23.077 1.00 62.10 102 HIS G O 1
ATOM 10596 N N . PHE G 1 61 ? 17.198 -13.252 -21.358 1.00 60.60 103 PHE G N 1
ATOM 10597 C CA . PHE G 1 61 ? 18.199 -13.973 -20.580 1.00 60.86 103 PHE G CA 1
ATOM 10598 C C . PHE G 1 61 ? 17.663 -14.402 -19.216 1.00 59.02 103 PHE G C 1
ATOM 10599 O O . PHE G 1 61 ? 18.427 -14.543 -18.259 1.00 57.66 103 PHE G O 1
ATOM 10607 N N . SER G 1 62 ? 16.353 -14.614 -19.113 1.00 59.76 104 SER G N 1
ATOM 10608 C CA . SER G 1 62 ? 15.743 -15.087 -17.879 1.00 59.12 104 SER G CA 1
ATOM 10609 C C . SER G 1 62 ? 14.647 -16.087 -18.214 1.00 59.37 104 SER G C 1
ATOM 10610 O O . SER G 1 62 ? 14.005 -15.999 -19.264 1.00 61.44 104 SER G O 1
ATOM 10613 N N . ALA G 1 63 ? 14.442 -17.045 -17.308 1.00 57.00 105 ALA G N 1
ATOM 10614 C CA . ALA G 1 63 ? 13.431 -18.072 -17.539 1.00 55.96 105 ALA G CA 1
ATOM 10615 C C . ALA G 1 63 ? 12.024 -17.495 -17.454 1.00 54.18 105 ALA G C 1
ATOM 10616 O O . ALA G 1 63 ? 11.134 -17.900 -18.211 1.00 54.64 105 ALA G O 1
ATOM 10618 N N . ASP G 1 64 ? 11.804 -16.546 -16.543 1.00 54.26 106 ASP G N 1
ATOM 10619 C CA . ASP G 1 64 ? 10.487 -15.957 -16.333 1.00 53.73 106 ASP G CA 1
ATOM 10620 C C . ASP G 1 64 ? 10.558 -14.435 -16.298 1.00 53.89 106 ASP G C 1
ATOM 10621 O O . ASP G 1 64 ? 9.744 -13.785 -15.636 1.00 55.63 106 ASP G O 1
ATOM 10626 N N . GLY G 1 65 ? 11.521 -13.854 -17.005 1.00 51.04 107 GLY G N 1
ATOM 10627 C CA . GLY G 1 65 ? 11.649 -12.413 -17.047 1.00 52.68 107 GLY G CA 1
ATOM 10628 C C . GLY G 1 65 ? 10.490 -11.750 -17.769 1.00 53.81 107 GLY G C 1
ATOM 10629 O O . GLY G 1 65 ? 9.609 -12.394 -18.338 1.00 53.94 107 GLY G O 1
ATOM 10630 N N . GLN G 1 66 ? 10.499 -10.421 -17.739 1.00 52.14 108 GLN G N 1
ATOM 10631 C CA . GLN G 1 66 ? 9.437 -9.654 -18.375 1.00 54.26 108 GLN G CA 1
ATOM 10632 C C . GLN G 1 66 ? 9.514 -9.775 -19.891 1.00 55.54 108 GLN G C 1
ATOM 10633 O O . GLN G 1 66 ? 10.601 -9.834 -20.474 1.00 53.21 108 GLN G O 1
ATOM 10639 N N . SER G 1 67 ? 8.350 -9.813 -20.529 1.00 57.47 109 SER G N 1
ATOM 10640 C CA . SER G 1 67 ? 8.269 -9.758 -21.979 1.00 55.06 109 SER G CA 1
ATOM 10641 C C . SER G 1 67 ? 8.176 -8.304 -22.437 1.00 56.98 109 SER G C 1
ATOM 10642 O O . SER G 1 67 ? 8.065 -7.377 -21.633 1.00 56.52 109 SER G O 1
ATOM 10645 N N . VAL G 1 68 ? 8.226 -8.111 -23.758 1.00 61.52 110 VAL G N 1
ATOM 10646 C CA . VAL G 1 68 ? 8.223 -6.758 -24.310 1.00 59.49 110 VAL G CA 1
ATOM 10647 C C . VAL G 1 68 ? 6.919 -6.044 -23.978 1.00 57.17 110 VAL G C 1
ATOM 10648 O O . VAL G 1 68 ? 6.903 -4.833 -23.726 1.00 58.02 110 VAL G O 1
ATOM 10652 N N . ASP G 1 69 ? 5.805 -6.780 -23.968 1.00 59.51 111 ASP G N 1
ATOM 10653 C CA . ASP G 1 69 ? 4.524 -6.172 -23.627 1.00 59.12 111 ASP G CA 1
ATOM 10654 C C . ASP G 1 69 ? 4.446 -5.817 -22.148 1.00 56.32 111 ASP G C 1
ATOM 10655 O O . ASP G 1 69 ? 3.832 -4.807 -21.786 1.00 56.47 111 ASP G O 1
ATOM 10660 N N . GLU G 1 70 ? 5.058 -6.628 -21.286 1.00 55.82 112 GLU G N 1
ATOM 10661 C CA . GLU G 1 70 ? 4.972 -6.420 -19.847 1.00 56.87 112 GLU G CA 1
ATOM 10662 C C . GLU G 1 70 ? 5.959 -5.380 -19.334 1.00 52.02 112 GLU G C 1
ATOM 10663 O O . GLU G 1 70 ? 5.917 -5.047 -18.145 1.00 55.46 112 GLU G O 1
ATOM 10669 N N . ILE G 1 71 ? 6.833 -4.863 -20.187 1.00 49.88 113 ILE G N 1
ATOM 10670 C CA . ILE G 1 71 ? 7.730 -3.780 -19.771 1.00 47.42 113 ILE G CA 1
ATOM 10671 C C . ILE G 1 71 ? 6.925 -2.491 -19.646 1.00 49.71 113 ILE G C 1
ATOM 10672 O O . ILE G 1 71 ? 6.173 -2.142 -20.574 1.00 52.37 113 ILE G O 1
ATOM 10677 N N . PRO G 1 72 ? 7.031 -1.764 -18.534 1.00 46.65 114 PRO G N 1
ATOM 10678 C CA . PRO G 1 72 ? 6.229 -0.545 -18.373 1.00 44.78 114 PRO G CA 1
ATOM 10679 C C . PRO G 1 72 ? 6.614 0.516 -19.394 1.00 46.11 114 PRO G C 1
ATOM 10680 O O . PRO G 1 72 ? 7.794 0.743 -19.669 1.00 46.34 114 PRO G O 1
ATOM 10684 N N . VAL G 1 73 ? 5.593 1.169 -19.957 1.00 43.81 115 VAL G N 1
ATOM 10685 C CA . VAL G 1 73 ? 5.826 2.243 -20.918 1.00 39.62 115 VAL G CA 1
ATOM 10686 C C . VAL G 1 73 ? 6.618 3.375 -20.280 1.00 42.79 115 VAL G C 1
ATOM 10687 O O . VAL G 1 73 ? 7.367 4.084 -20.964 1.00 42.27 115 VAL G O 1
ATOM 10691 N N . GLY G 1 74 ? 6.485 3.554 -18.963 1.00 42.11 116 GLY G N 1
ATOM 10692 C CA . GLY G 1 74 ? 7.210 4.615 -18.288 1.00 38.28 116 GLY G CA 1
ATOM 10693 C C . GLY G 1 74 ? 8.715 4.465 -18.377 1.00 38.13 116 GLY G C 1
ATOM 10694 O O . GLY G 1 74 ? 9.440 5.462 -18.392 1.00 40.49 116 GLY G O 1
ATOM 10695 N N . ASN G 1 75 ? 9.205 3.231 -18.447 1.00 36.81 117 ASN G N 1
ATOM 10696 C CA . ASN G 1 75 ? 10.637 2.976 -18.546 1.00 41.66 117 ASN G CA 1
ATOM 10697 C C . ASN G 1 75 ? 11.159 3.065 -19.974 1.00 40.40 117 ASN G C 1
ATOM 10698 O O . ASN G 1 75 ? 12.291 2.642 -20.232 1.00 37.89 117 ASN G O 1
ATOM 10703 N N . LEU G 1 76 ? 10.363 3.598 -20.902 1.00 40.99 118 LEU G N 1
ATOM 10704 C CA . LEU G 1 76 ? 10.786 3.787 -22.281 1.00 39.60 118 LEU G CA 1
ATOM 10705 C C . LEU G 1 76 ? 11.086 5.240 -22.617 1.00 40.04 118 LEU G C 1
ATOM 10706 O O . LEU G 1 76 ? 11.664 5.508 -23.676 1.00 41.81 118 LEU G O 1
ATOM 10711 N N . VAL G 1 77 ? 10.701 6.177 -21.753 1.00 37.69 119 VAL G N 1
ATOM 10712 C CA . VAL G 1 77 ? 11.089 7.576 -21.874 1.00 38.28 119 VAL G CA 1
ATOM 10713 C C . VAL G 1 77 ? 12.118 7.848 -20.787 1.00 43.42 119 VAL G C 1
ATOM 10714 O O . VAL G 1 77 ? 11.765 8.132 -19.636 1.00 49.90 119 VAL G O 1
ATOM 10718 N N . CYS G 1 78 ? 13.398 7.743 -21.140 1.00 44.72 120 CYS G N 1
ATOM 10719 C CA . CYS G 1 78 ? 14.466 7.758 -20.161 1.00 44.88 120 CYS G CA 1
ATOM 10720 C C . CYS G 1 78 ? 15.392 8.948 -20.378 1.00 46.49 120 CYS G C 1
ATOM 10721 O O . CYS G 1 78 ? 15.678 9.310 -21.524 1.00 49.54 120 CYS G O 1
ATOM 10724 N N . PRO G 1 79 ? 15.867 9.578 -19.305 1.00 48.66 121 PRO G N 1
ATOM 10725 C CA . PRO G 1 79 ? 16.946 10.562 -19.452 1.00 46.27 121 PRO G CA 1
ATOM 10726 C C . PRO G 1 79 ? 18.209 9.882 -19.959 1.00 46.22 121 PRO G C 1
ATOM 10727 O O . PRO G 1 79 ? 18.642 8.860 -19.424 1.00 48.07 121 PRO G O 1
ATOM 10731 N N . LEU G 1 80 ? 18.797 10.452 -21.006 1.00 48.49 122 LEU G N 1
ATOM 10732 C CA . LEU G 1 80 ? 19.920 9.821 -21.682 1.00 45.83 122 LEU G CA 1
ATOM 10733 C C . LEU G 1 80 ? 21.245 10.245 -21.063 1.00 45.05 122 LEU G C 1
ATOM 10734 O O . LEU G 1 80 ? 21.428 11.403 -20.677 1.00 41.66 122 LEU G O 1
ATOM 10739 N N . CYS G 1 81 ? 22.170 9.289 -20.978 1.00 45.55 123 CYS G N 1
ATOM 10740 C CA . CYS G 1 81 ? 23.521 9.525 -20.469 1.00 43.69 123 CYS G CA 1
ATOM 10741 C C . CYS G 1 81 ? 24.480 8.747 -21.365 1.00 42.66 123 CYS G C 1
ATOM 10742 O O . CYS G 1 81 ? 24.671 7.542 -21.179 1.00 42.17 123 CYS G O 1
ATOM 10745 N N . VAL G 1 82 ? 25.076 9.436 -22.333 1.00 45.23 124 VAL G N 1
ATOM 10746 C CA . VAL G 1 82 ? 25.929 8.802 -23.333 1.00 44.04 124 VAL G CA 1
ATOM 10747 C C . VAL G 1 82 ? 27.358 8.755 -22.806 1.00 43.38 124 VAL G C 1
ATOM 10748 O O . VAL G 1 82 ? 27.938 9.791 -22.464 1.00 46.00 124 VAL G O 1
ATOM 10752 N N . VAL G 1 83 ? 27.928 7.554 -22.749 1.00 43.02 125 VAL G N 1
ATOM 10753 C CA . VAL G 1 83 ? 29.300 7.348 -22.300 1.00 44.83 125 VAL G CA 1
ATOM 10754 C C . VAL G 1 83 ? 30.195 7.264 -23.528 1.00 42.85 125 VAL G C 1
ATOM 10755 O O . VAL G 1 83 ? 30.039 6.362 -24.361 1.00 44.11 125 VAL G O 1
ATOM 10759 N N . HIS G 1 84 ? 31.133 8.202 -23.643 1.00 44.54 126 HIS G N 1
ATOM 10760 C CA . HIS G 1 84 ? 32.044 8.274 -24.780 1.00 40.18 126 HIS G CA 1
ATOM 10761 C C . HIS G 1 84 ? 33.343 7.566 -24.414 1.00 44.21 126 HIS G C 1
ATOM 10762 O O . HIS G 1 84 ? 34.099 8.040 -23.559 1.00 45.91 126 HIS G O 1
ATOM 10769 N N . ILE G 1 85 ? 33.597 6.429 -25.059 1.00 45.16 127 ILE G N 1
ATOM 10770 C CA . ILE G 1 85 ? 34.839 5.687 -24.878 1.00 45.48 127 ILE G CA 1
ATOM 10771 C C . ILE G 1 85 ? 35.352 5.271 -26.250 1.00 46.85 127 ILE G C 1
ATOM 10772 O O . ILE G 1 85 ? 36.127 4.316 -26.374 1.00 45.47 127 ILE G O 1
ATOM 10777 N N . HIS G 1 86 ? 34.919 5.991 -27.289 1.00 46.44 128 HIS G N 1
ATOM 10778 C CA . HIS G 1 86 ? 35.291 5.644 -28.656 1.00 46.83 128 HIS G CA 1
ATOM 10779 C C . HIS G 1 86 ? 36.788 5.776 -28.904 1.00 45.92 128 HIS G C 1
ATOM 10780 O O . HIS G 1 86 ? 37.313 5.125 -29.814 1.00 49.12 128 HIS G O 1
ATOM 10787 N N . GLU G 1 87 ? 37.477 6.576 -28.114 1.00 43.98 129 GLU G N 1
ATOM 10788 C CA . GLU G 1 87 ? 38.929 6.761 -28.285 1.00 42.19 129 GLU G CA 1
ATOM 10789 C C . GLU G 1 87 ? 39.646 5.463 -27.937 1.00 45.39 129 GLU G C 1
ATOM 10790 O O . GLU G 1 87 ? 40.543 5.070 -28.687 1.00 48.14 129 GLU G O 1
ATOM 10796 N N . LYS G 1 88 ? 39.229 4.812 -26.859 1.00 46.15 130 LYS G N 1
ATOM 10797 C CA . LYS G 1 88 ? 39.878 3.578 -26.363 1.00 43.30 130 LYS G CA 1
ATOM 10798 C C . LYS G 1 88 ? 39.434 2.399 -27.208 1.00 43.79 130 LYS G C 1
ATOM 10799 O O . LYS G 1 88 ? 40.207 1.461 -27.386 1.00 44.82 130 LYS G O 1
ATOM 10805 N N . ALA G 1 89 ? 38.202 2.461 -27.665 1.00 45.62 131 ALA G N 1
ATOM 10806 C CA . ALA G 1 89 ? 37.656 1.402 -28.524 1.00 45.60 131 ALA G CA 1
ATOM 10807 C C . ALA G 1 89 ? 38.393 1.400 -29.857 1.00 45.41 131 ALA G C 1
ATOM 10808 O O . ALA G 1 89 ? 38.482 0.349 -30.474 1.00 47.30 131 ALA G O 1
ATOM 10810 N N . ALA G 1 90 ? 38.906 2.556 -30.254 1.00 44.64 132 ALA G N 1
ATOM 10811 C CA . ALA G 1 90 ? 39.685 2.599 -31.487 1.00 49.45 132 ALA G CA 1
ATOM 10812 C C . ALA G 1 90 ? 40.984 1.815 -31.347 1.00 48.76 132 ALA G C 1
ATOM 10813 O O . ALA G 1 90 ? 41.358 1.056 -32.249 1.00 46.00 132 ALA G O 1
ATOM 10815 N N . ALA G 1 91 ? 41.685 1.983 -30.223 1.00 49.58 133 ALA G N 1
ATOM 10816 C CA . ALA G 1 91 ? 42.924 1.242 -30.011 1.00 45.37 133 ALA G CA 1
ATOM 10817 C C . ALA G 1 91 ? 42.648 -0.227 -29.720 1.00 47.33 133 ALA G C 1
ATOM 10818 O O . ALA G 1 91 ? 43.338 -1.110 -30.242 1.00 48.93 133 ALA G O 1
ATOM 10820 N N . ASP G 1 92 ? 41.645 -0.509 -28.892 1.00 48.11 134 ASP G N 1
ATOM 10821 C CA . ASP G 1 92 ? 41.279 -1.871 -28.517 1.00 47.58 134 ASP G CA 1
ATOM 10822 C C . ASP G 1 92 ? 39.859 -2.135 -28.999 1.00 46.65 134 ASP G C 1
ATOM 10823 O O . ASP G 1 92 ? 38.899 -1.593 -28.441 1.00 47.38 134 ASP G O 1
ATOM 10828 N N . ALA G 1 93 ? 39.726 -2.974 -30.029 1.00 48.89 135 ALA G N 1
ATOM 10829 C CA . ALA G 1 93 ? 38.404 -3.325 -30.537 1.00 50.58 135 ALA G CA 1
ATOM 10830 C C . ALA G 1 93 ? 37.583 -4.100 -29.516 1.00 52.76 135 ALA G C 1
ATOM 10831 O O . ALA G 1 93 ? 36.362 -4.211 -29.673 1.00 50.55 135 ALA G O 1
ATOM 10833 N N . ASP G 1 94 ? 38.223 -4.642 -28.480 1.00 53.46 136 ASP G N 1
ATOM 10834 C CA . ASP G 1 94 ? 37.535 -5.346 -27.408 1.00 50.32 136 ASP G CA 1
ATOM 10835 C C . ASP G 1 94 ? 37.419 -4.501 -26.146 1.00 50.18 136 ASP G C 1
ATOM 10836 O O . ASP G 1 94 ? 37.166 -5.045 -25.065 1.00 53.89 136 ASP G O 1
ATOM 10841 N N . ALA G 1 95 ? 37.607 -3.188 -26.262 1.00 45.14 137 ALA G N 1
ATOM 10842 C CA . ALA G 1 95 ? 37.453 -2.303 -25.118 1.00 47.03 137 ALA G CA 1
ATOM 10843 C C . ALA G 1 95 ? 36.045 -2.415 -24.548 1.00 53.90 137 ALA G C 1
ATOM 10844 O O . ALA G 1 95 ? 35.077 -2.677 -25.266 1.00 55.08 137 ALA G O 1
ATOM 10846 N N . GLN G 1 96 ? 35.939 -2.224 -23.239 1.00 57.56 138 GLN G N 1
ATOM 10847 C CA . GLN G 1 96 ? 34.676 -2.362 -22.536 1.00 51.54 138 GLN G CA 1
ATOM 10848 C C . GLN G 1 96 ? 34.446 -1.142 -21.659 1.00 51.11 138 GLN G C 1
ATOM 10849 O O . GLN G 1 96 ? 35.394 -0.490 -21.214 1.00 53.29 138 GLN G O 1
ATOM 10855 N N . VAL G 1 97 ? 33.176 -0.833 -21.424 1.00 51.41 139 VAL G N 1
ATOM 10856 C CA . VAL G 1 97 ? 32.822 0.204 -20.464 1.00 53.38 139 VAL G CA 1
ATOM 10857 C C . VAL G 1 97 ? 32.983 -0.379 -19.068 1.00 54.35 139 VAL G C 1
ATOM 10858 O O . VAL G 1 97 ? 32.315 -1.355 -18.710 1.00 53.15 139 VAL G O 1
ATOM 10862 N N . THR G 1 98 ? 33.807 0.304 -18.284 1.00 53.64 140 THR G N 1
ATOM 10863 C CA . THR G 1 98 ? 34.123 -0.161 -16.926 1.00 52.62 140 THR G CA 1
ATOM 10864 C C . THR G 1 98 ? 33.605 0.856 -15.930 1.00 53.63 140 THR G C 1
ATOM 10865 O O . THR G 1 98 ? 33.253 1.962 -16.347 1.00 51.73 140 THR G O 1
ATOM 10869 N N . PRO G 1 99 ? 33.526 0.504 -14.635 1.00 54.66 141 PRO G N 1
ATOM 10870 C CA . PRO G 1 99 ? 33.140 1.460 -13.615 1.00 51.72 141 PRO G CA 1
ATOM 10871 C C . PRO G 1 99 ? 33.906 2.770 -13.773 1.00 50.84 141 PRO G C 1
ATOM 10872 O O . PRO G 1 99 ? 33.328 3.807 -13.621 1.00 49.62 141 PRO G O 1
ATOM 10876 N N . ASP G 1 100 ? 35.187 2.666 -14.091 1.00 50.16 142 ASP G N 1
ATOM 10877 C CA . ASP G 1 100 ? 36.057 3.853 -14.278 1.00 49.84 142 ASP G CA 1
ATOM 10878 C C . ASP G 1 100 ? 35.533 4.722 -15.424 1.00 48.87 142 ASP G C 1
ATOM 10879 O O . ASP G 1 100 ? 35.720 5.938 -15.371 1.00 50.11 142 ASP G O 1
ATOM 10884 N N . ASP G 1 101 ? 34.893 4.107 -16.410 1.00 51.00 143 ASP G N 1
ATOM 10885 C CA . ASP G 1 101 ? 34.301 4.859 -17.543 1.00 49.98 143 ASP G CA 1
ATOM 10886 C C . ASP G 1 101 ? 33.026 5.538 -17.035 1.00 49.89 143 ASP G C 1
ATOM 10887 O O . ASP G 1 101 ? 32.784 6.681 -17.401 1.00 47.82 143 ASP G O 1
ATOM 10892 N N . LEU G 1 102 ? 32.280 4.856 -16.171 1.00 49.64 144 LEU G N 1
ATOM 10893 C CA . LEU G 1 102 ? 31.046 5.431 -15.591 1.00 49.71 144 LEU G CA 1
ATOM 10894 C C . LEU G 1 102 ? 31.401 6.579 -14.641 1.00 48.26 144 LEU G C 1
ATOM 10895 O O . LEU G 1 102 ? 30.877 7.672 -14.855 1.00 48.02 144 LEU G O 1
ATOM 10900 N N . LYS G 1 103 ? 32.237 6.338 -13.629 1.00 47.07 145 LYS G N 1
ATOM 10901 C CA . LYS G 1 103 ? 32.505 7.446 -12.720 1.00 49.51 145 LYS G CA 1
ATOM 10902 C C . LYS G 1 103 ? 33.169 8.619 -13.426 1.00 49.48 145 LYS G C 1
ATOM 10903 O O . LYS G 1 103 ? 33.057 9.755 -12.953 1.00 49.08 145 LYS G O 1
ATOM 10909 N N . ALA G 1 104 ? 33.851 8.373 -14.546 1.00 49.45 146 ALA G N 1
ATOM 10910 C CA . ALA G 1 104 ? 34.383 9.476 -15.337 1.00 48.11 146 ALA G CA 1
ATOM 10911 C C . ALA G 1 104 ? 33.258 10.309 -15.936 1.00 47.60 146 ALA G C 1
ATOM 10912 O O . ALA G 1 104 ? 33.372 11.536 -16.036 1.00 49.73 146 ALA G O 1
ATOM 10914 N N . TRP G 1 105 ? 32.162 9.660 -16.336 1.00 45.74 147 TRP G N 1
ATOM 10915 C CA . TRP G 1 105 ? 31.014 10.397 -16.854 1.00 47.90 147 TRP G CA 1
ATOM 10916 C C . TRP G 1 105 ? 30.350 11.223 -15.760 1.00 48.77 147 TRP G C 1
ATOM 10917 O O . TRP G 1 105 ? 30.005 12.391 -15.979 1.00 48.88 147 TRP G O 1
ATOM 10928 N N . ILE G 1 106 ? 30.191 10.644 -14.579 1.00 47.18 148 ILE G N 1
ATOM 10929 C CA . ILE G 1 106 ? 29.532 11.380 -13.470 1.00 46.65 148 ILE G CA 1
ATOM 10930 C C . ILE G 1 106 ? 30.438 12.537 -13.040 1.00 48.33 148 ILE G C 1
ATOM 10931 O O . ILE G 1 106 ? 29.906 13.584 -12.670 1.00 49.86 148 ILE G O 1
ATOM 10936 N N . SER G 1 107 ? 31.752 12.359 -13.131 1.00 46.67 149 SER G N 1
ATOM 10937 C CA . SER G 1 107 ? 32.691 13.413 -12.766 1.00 47.36 149 SER G CA 1
ATOM 10938 C C . SER G 1 107 ? 32.612 14.633 -13.676 1.00 50.10 149 SER G C 1
ATOM 10939 O O . SER G 1 107 ? 33.316 15.615 -13.416 1.00 53.95 149 SER G O 1
ATOM 10942 N N . ALA G 1 108 ? 31.787 14.606 -14.722 1.00 48.16 150 ALA G N 1
ATOM 10943 C CA . ALA G 1 108 ? 31.703 15.727 -15.648 1.00 50.85 150 ALA G CA 1
ATOM 10944 C C . ALA G 1 108 ? 30.260 16.156 -15.886 1.00 50.40 150 ALA G C 1
ATOM 10945 O O . ALA G 1 108 ? 29.946 17.349 -15.830 1.00 54.03 150 ALA G O 1
ATOM 10947 N N . HIS G 1 109 ? 29.377 15.196 -16.151 1.00 47.87 151 HIS G N 1
ATOM 10948 C CA . HIS G 1 109 ? 27.997 15.487 -16.514 1.00 49.11 151 HIS G CA 1
ATOM 10949 C C . HIS G 1 109 ? 27.021 15.293 -15.359 1.00 47.50 151 HIS G C 1
ATOM 10950 O O . HIS G 1 109 ? 25.807 15.393 -15.566 1.00 45.16 151 HIS G O 1
ATOM 10957 N N . GLY G 1 110 ? 27.516 15.020 -14.155 1.00 48.27 152 GLY G N 1
ATOM 10958 C CA . GLY G 1 110 ? 26.665 14.884 -12.998 1.00 47.74 152 GLY G CA 1
ATOM 10959 C C . GLY G 1 110 ? 26.218 13.457 -12.757 1.00 46.64 152 GLY G C 1
ATOM 10960 O O . GLY G 1 110 ? 26.586 12.533 -13.488 1.00 50.37 152 GLY G O 1
ATOM 10961 N N . PRO G 1 111 ? 25.406 13.251 -11.724 1.00 47.47 153 PRO G N 1
ATOM 10962 C CA . PRO G 1 111 ? 24.957 11.895 -11.395 1.00 49.32 153 PRO G CA 1
ATOM 10963 C C . PRO G 1 111 ? 23.930 11.383 -12.394 1.00 50.88 153 PRO G C 1
ATOM 10964 O O . PRO G 1 111 ? 23.316 12.140 -13.148 1.00 51.54 153 PRO G O 1
ATOM 10968 N N . ILE G 1 112 ? 23.750 10.066 -12.384 1.00 50.82 154 ILE G N 1
ATOM 10969 C CA . ILE G 1 112 ? 22.810 9.402 -13.285 1.00 47.38 154 ILE G CA 1
ATOM 10970 C C . ILE G 1 112 ? 21.393 9.605 -12.762 1.00 50.48 154 ILE G C 1
ATOM 10971 O O . ILE G 1 112 ? 21.099 9.247 -11.612 1.00 53.88 154 ILE G O 1
ATOM 10976 N N . PRO G 1 113 ? 20.491 10.173 -13.558 1.00 48.62 155 PRO G N 1
ATOM 10977 C CA . PRO G 1 113 ? 19.117 10.395 -13.090 1.00 48.45 155 PRO G CA 1
ATOM 10978 C C . PRO G 1 113 ? 18.384 9.083 -12.847 1.00 48.30 155 PRO G C 1
ATOM 10979 O O . PRO G 1 113 ? 18.826 7.997 -13.228 1.00 50.51 155 PRO G O 1
ATOM 10983 N N . ASP G 1 114 ? 17.235 9.205 -12.190 1.00 47.89 156 ASP G N 1
ATOM 10984 C CA . ASP G 1 114 ? 16.399 8.046 -11.914 1.00 51.71 156 ASP G CA 1
ATOM 10985 C C . ASP G 1 114 ? 15.716 7.570 -13.189 1.00 54.63 156 ASP G C 1
ATOM 10986 O O . ASP G 1 114 ? 15.207 8.373 -13.977 1.00 54.55 156 ASP G O 1
ATOM 10991 N N . GLY G 1 115 ? 15.704 6.254 -13.389 1.00 53.37 157 GLY G N 1
ATOM 10992 C CA . GLY G 1 115 ? 15.151 5.696 -14.612 1.00 51.92 157 GLY G CA 1
ATOM 10993 C C . GLY G 1 115 ? 15.881 6.128 -15.862 1.00 51.52 157 GLY G C 1
ATOM 10994 O O . GLY G 1 115 ? 15.281 6.174 -16.941 1.00 51.48 157 GLY G O 1
ATOM 10995 N N . ALA G 1 116 ? 17.168 6.447 -15.746 1.00 49.80 158 ALA G N 1
ATOM 10996 C CA . ALA G 1 116 ? 17.932 6.966 -16.867 1.00 46.57 158 ALA G CA 1
ATOM 10997 C C . ALA G 1 116 ? 18.333 5.837 -17.814 1.00 48.11 158 ALA G C 1
ATOM 10998 O O . ALA G 1 116 ? 18.082 4.655 -17.566 1.00 48.84 158 ALA G O 1
ATOM 11000 N N . CYS G 1 117 ? 18.963 6.215 -18.924 1.00 47.11 159 CYS G N 1
ATOM 11001 C CA . CYS G 1 117 ? 19.501 5.274 -19.894 1.00 44.42 159 CYS G CA 1
ATOM 11002 C C . CYS G 1 117 ? 20.978 5.575 -20.095 1.00 43.60 159 CYS G C 1
ATOM 11003 O O . CYS G 1 117 ? 21.352 6.725 -20.345 1.00 44.53 159 CYS G O 1
ATOM 11006 N N . VAL G 1 118 ? 21.811 4.546 -19.981 1.00 43.08 160 VAL G N 1
ATOM 11007 C CA . VAL G 1 118 ? 23.259 4.680 -20.089 1.00 44.70 160 VAL G CA 1
ATOM 11008 C C . VAL G 1 118 ? 23.686 4.028 -21.397 1.00 43.82 160 VAL G C 1
ATOM 11009 O O . VAL G 1 118 ? 23.595 2.804 -21.551 1.00 42.87 160 VAL G O 1
ATOM 11013 N N . ALA G 1 119 ? 24.156 4.840 -22.339 1.00 42.76 161 ALA G N 1
ATOM 11014 C CA . ALA G 1 119 ? 24.550 4.370 -23.657 1.00 44.06 161 ALA G CA 1
ATOM 11015 C C . ALA G 1 119 ? 26.067 4.364 -23.793 1.00 44.70 161 ALA G C 1
ATOM 11016 O O . ALA G 1 119 ? 26.781 5.100 -23.106 1.00 45.10 161 ALA G O 1
ATOM 11018 N N . MET G 1 120 ? 26.552 3.519 -24.699 1.00 46.08 162 MET G N 1
ATOM 11019 C CA . MET G 1 120 ? 27.975 3.393 -24.990 1.00 46.40 162 MET G CA 1
ATOM 11020 C C . MET G 1 120 ? 28.234 3.895 -26.404 1.00 46.35 162 MET G C 1
ATOM 11021 O O . MET G 1 120 ? 27.684 3.352 -27.369 1.00 49.09 162 MET G O 1
ATOM 11026 N N . HIS G 1 121 ? 29.068 4.925 -26.525 1.00 45.09 163 HIS G N 1
ATOM 11027 C CA . HIS G 1 121 ? 29.457 5.475 -27.822 1.00 42.69 163 HIS G CA 1
ATOM 11028 C C . HIS G 1 121 ? 30.877 5.013 -28.126 1.00 43.94 163 HIS G C 1
ATOM 11029 O O . HIS G 1 121 ? 31.848 5.562 -27.600 1.00 44.43 163 HIS G O 1
ATOM 11036 N N . SER G 1 122 ? 30.994 4.001 -28.984 1.00 44.51 164 SER G N 1
ATOM 11037 C CA . SER G 1 122 ? 32.289 3.484 -29.400 1.00 49.44 164 SER G CA 1
ATOM 11038 C C . SER G 1 122 ? 32.554 3.664 -30.887 1.00 50.78 164 SER G C 1
ATOM 11039 O O . SER G 1 122 ? 33.614 3.243 -31.366 1.00 51.57 164 SER G O 1
ATOM 11042 N N . GLY G 1 123 ? 31.633 4.274 -31.629 1.00 51.18 165 GLY G N 1
ATOM 11043 C CA . GLY G 1 123 ? 31.831 4.485 -33.049 1.00 54.89 165 GLY G CA 1
ATOM 11044 C C . GLY G 1 123 ? 31.637 3.261 -33.911 1.00 54.94 165 GLY G C 1
ATOM 11045 O O . GLY G 1 123 ? 32.063 3.260 -35.070 1.00 55.12 165 GLY G O 1
ATOM 11046 N N . TRP G 1 124 ? 31.002 2.216 -33.383 1.00 52.84 166 TRP G N 1
ATOM 11047 C CA . TRP G 1 124 ? 30.804 0.978 -34.125 1.00 51.75 166 TRP G CA 1
ATOM 11048 C C . TRP G 1 124 ? 29.601 1.024 -35.057 1.00 51.95 166 TRP G C 1
ATOM 11049 O O . TRP G 1 124 ? 29.454 0.124 -35.890 1.00 54.32 166 TRP G O 1
ATOM 11060 N N . ALA G 1 125 ? 28.747 2.044 -34.945 1.00 51.98 167 ALA G N 1
ATOM 11061 C CA . ALA G 1 125 ? 27.522 2.075 -35.738 1.00 53.88 167 ALA G CA 1
ATOM 11062 C C . ALA G 1 125 ? 27.803 2.295 -37.219 1.00 55.90 167 ALA G C 1
ATOM 11063 O O . ALA G 1 125 ? 27.018 1.854 -38.067 1.00 56.24 167 ALA G O 1
ATOM 11065 N N . GLY G 1 126 ? 28.905 2.962 -37.552 1.00 53.17 168 GLY G N 1
ATOM 11066 C CA . GLY G 1 126 ? 29.217 3.255 -38.937 1.00 51.70 168 GLY G CA 1
ATOM 11067 C C . GLY G 1 126 ? 29.908 2.123 -39.669 1.00 55.87 168 GLY G C 1
ATOM 11068 O O . GLY G 1 126 ? 30.524 2.339 -40.717 1.00 58.66 168 GLY G O 1
ATOM 11069 N N . LYS G 1 127 ? 29.812 0.909 -39.130 1.00 52.99 169 LYS G N 1
ATOM 11070 C CA . LYS G 1 127 ? 30.446 -0.263 -39.719 1.00 52.87 169 LYS G CA 1
ATOM 11071 C C . LYS G 1 127 ? 29.436 -1.284 -40.225 1.00 55.13 169 LYS G C 1
ATOM 11072 O O . LYS G 1 127 ? 29.829 -2.387 -40.621 1.00 56.24 169 LYS G O 1
ATOM 11078 N N . THR G 1 128 ? 28.145 -0.944 -40.225 1.00 52.98 170 THR G N 1
ATOM 11079 C CA . THR G 1 128 ? 27.122 -1.883 -40.669 1.00 53.13 170 THR G CA 1
ATOM 11080 C C . THR G 1 128 ? 27.166 -2.128 -42.172 1.00 57.22 170 THR G C 1
ATOM 11081 O O . THR G 1 128 ? 26.706 -3.180 -42.628 1.00 57.88 170 THR G O 1
ATOM 11085 N N . GLY G 1 129 ? 27.705 -1.185 -42.948 1.00 55.38 171 GLY G N 1
ATOM 11086 C CA . GLY G 1 129 ? 27.756 -1.362 -44.388 1.00 54.54 171 GLY G CA 1
ATOM 11087 C C . GLY G 1 129 ? 28.676 -2.484 -44.826 1.00 56.86 171 GLY G C 1
ATOM 11088 O O . GLY G 1 129 ? 28.451 -3.101 -45.871 1.00 61.19 171 GLY G O 1
ATOM 11089 N N . GLY G 1 130 ? 29.715 -2.764 -44.045 1.00 55.91 172 GLY G N 1
ATOM 11090 C CA . GLY G 1 130 ? 30.638 -3.831 -44.374 1.00 58.54 172 GLY G CA 1
ATOM 11091 C C . GLY G 1 130 ? 30.790 -4.846 -43.260 1.00 61.31 172 GLY G C 1
ATOM 11092 O O . GLY G 1 130 ? 29.990 -4.869 -42.320 1.00 57.45 172 GLY G O 1
ATOM 11093 N N . ALA G 1 131 ? 31.816 -5.689 -43.352 1.00 65.25 173 ALA G N 1
ATOM 11094 C CA . ALA G 1 131 ? 32.090 -6.696 -42.336 1.00 62.81 173 ALA G CA 1
ATOM 11095 C C . ALA G 1 131 ? 32.730 -6.115 -41.080 1.00 60.81 173 ALA G C 1
ATOM 11096 O O . ALA G 1 131 ? 33.151 -6.881 -40.207 1.00 62.29 173 ALA G O 1
ATOM 11098 N N . GLY G 1 132 ? 32.812 -4.787 -40.969 1.00 57.73 174 GLY G N 1
ATOM 11099 C CA . GLY G 1 132 ? 33.416 -4.186 -39.794 1.00 58.39 174 GLY G CA 1
ATOM 11100 C C . GLY G 1 132 ? 32.538 -4.259 -38.562 1.00 58.06 174 GLY G C 1
ATOM 11101 O O . GLY G 1 132 ? 33.045 -4.272 -37.436 1.00 57.71 174 GLY G O 1
ATOM 11102 N N . TYR G 1 133 ? 31.217 -4.304 -38.750 1.00 54.25 175 TYR G N 1
ATOM 11103 C CA . TYR G 1 133 ? 30.310 -4.393 -37.610 1.00 54.21 175 TYR G CA 1
ATOM 11104 C C . TYR G 1 133 ? 30.439 -5.741 -36.913 1.00 56.86 175 TYR G C 1
ATOM 11105 O O . TYR G 1 133 ? 30.661 -5.807 -35.699 1.00 55.22 175 TYR G O 1
ATOM 11114 N N . ARG G 1 134 ? 30.354 -6.854 -37.631 1.00 58.48 176 ARG G N 1
ATOM 11115 C CA . ARG G 1 134 ? 30.546 -8.160 -36.950 1.00 55.95 176 ARG G CA 1
ATOM 11116 C C . ARG G 1 134 ? 32.005 -8.307 -36.552 1.00 58.28 176 ARG G C 1
ATOM 11117 O O . ARG G 1 134 ? 32.273 -8.717 -35.423 1.00 59.56 176 ARG G O 1
ATOM 11125 N N . ASN G 1 135 ? 32.905 -8.028 -37.476 1.00 58.80 177 ASN G N 1
ATOM 11126 C CA . ASN G 1 135 ? 34.324 -8.038 -37.118 1.00 57.73 177 ASN G CA 1
ATOM 11127 C C . ASN G 1 135 ? 34.751 -9.393 -36.559 1.00 60.96 177 ASN G C 1
ATOM 11128 O O . ASN G 1 135 ? 35.542 -9.478 -35.617 1.00 63.92 177 ASN G O 1
ATOM 11133 N N . ALA G 1 136 ? 34.220 -10.464 -37.142 1.00 66.08 178 ALA G N 1
ATOM 11134 C CA . ALA G 1 136 ? 34.591 -11.803 -36.715 1.00 69.84 178 ALA G CA 1
ATOM 11135 C C . ALA G 1 136 ? 36.042 -12.096 -37.077 1.00 74.03 178 ALA G C 1
ATOM 11136 O O . ALA G 1 136 ? 36.605 -11.515 -38.009 1.00 74.75 178 ALA G O 1
ATOM 11138 N N . ASP G 1 137 ? 36.651 -13.008 -36.321 1.00 80.16 179 ASP G N 1
ATOM 11139 C CA . ASP G 1 137 ? 38.035 -13.393 -36.566 1.00 86.60 179 ASP G CA 1
ATOM 11140 C C . ASP G 1 137 ? 38.125 -14.363 -37.737 1.00 92.69 179 ASP G C 1
ATOM 11141 O O . ASP G 1 137 ? 37.200 -14.455 -38.550 1.00 92.46 179 ASP G O 1
ATOM 11146 N N . SER G 1 138 ? 39.236 -15.092 -37.830 1.00 97.48 180 SER G N 1
ATOM 11147 C CA . SER G 1 138 ? 39.429 -16.066 -38.896 1.00 100.68 180 SER G CA 1
ATOM 11148 C C . SER G 1 138 ? 38.731 -17.391 -38.622 1.00 100.60 180 SER G C 1
ATOM 11149 O O . SER G 1 138 ? 38.856 -18.314 -39.435 1.00 99.99 180 SER G O 1
ATOM 11152 N N . GLU G 1 139 ? 37.997 -17.508 -37.511 1.00 98.94 181 GLU G N 1
ATOM 11153 C CA . GLU G 1 139 ? 37.367 -18.775 -37.150 1.00 98.29 181 GLU G CA 1
ATOM 11154 C C . GLU G 1 139 ? 35.909 -18.641 -36.714 1.00 96.68 181 GLU G C 1
ATOM 11155 O O . GLU G 1 139 ? 35.142 -19.599 -36.855 1.00 97.32 181 GLU G O 1
ATOM 11161 N N . GLY G 1 140 ? 35.506 -17.490 -36.174 1.00 94.45 182 GLY G N 1
ATOM 11162 C CA . GLY G 1 140 ? 34.108 -17.302 -35.819 1.00 92.68 182 GLY G CA 1
ATOM 11163 C C . GLY G 1 140 ? 33.837 -16.437 -34.603 1.00 86.45 182 GLY G C 1
ATOM 11164 O O . GLY G 1 140 ? 32.678 -16.163 -34.274 1.00 84.19 182 GLY G O 1
ATOM 11165 N N . LYS G 1 141 ? 34.894 -15.996 -33.926 1.00 86.09 183 LYS G N 1
ATOM 11166 C CA . LYS G 1 141 ? 34.765 -15.184 -32.720 1.00 80.27 183 LYS G CA 1
ATOM 11167 C C . LYS G 1 141 ? 34.755 -13.711 -33.111 1.00 73.72 183 LYS G C 1
ATOM 11168 O O . LYS G 1 141 ? 35.761 -13.182 -33.595 1.00 69.80 183 LYS G O 1
ATOM 11174 N N . MET G 1 142 ? 33.622 -13.050 -32.894 1.00 68.10 184 MET G N 1
ATOM 11175 C CA . MET G 1 142 ? 33.506 -11.634 -33.209 1.00 62.36 184 MET G CA 1
ATOM 11176 C C . MET G 1 142 ? 34.323 -10.797 -32.234 1.00 57.95 184 MET G C 1
ATOM 11177 O O . MET G 1 142 ? 34.578 -11.198 -31.096 1.00 57.64 184 MET G O 1
ATOM 11182 N N . HIS G 1 143 ? 34.738 -9.617 -32.695 1.00 56.13 185 HIS G N 1
ATOM 11183 C CA . HIS G 1 143 ? 35.566 -8.695 -31.914 1.00 52.76 185 HIS G CA 1
ATOM 11184 C C . HIS G 1 143 ? 34.938 -7.305 -31.995 1.00 54.17 185 HIS G C 1
ATOM 11185 O O . HIS G 1 143 ? 35.267 -6.523 -32.891 1.00 54.43 185 HIS G O 1
ATOM 11192 N N . PHE G 1 144 ? 34.046 -6.994 -31.065 1.00 54.06 186 PHE G N 1
ATOM 11193 C CA . PHE G 1 144 ? 33.446 -5.673 -30.974 1.00 50.52 186 PHE G CA 1
ATOM 11194 C C . PHE G 1 144 ? 33.364 -5.266 -29.512 1.00 52.65 186 PHE G C 1
ATOM 11195 O O . PHE G 1 144 ? 33.357 -6.124 -28.622 1.00 52.19 186 PHE G O 1
ATOM 11203 N N . PRO G 1 145 ? 33.320 -3.958 -29.229 1.00 52.61 187 PRO G N 1
ATOM 11204 C CA . PRO G 1 145 ? 33.236 -3.509 -27.832 1.00 52.35 187 PRO G CA 1
ATOM 11205 C C . PRO G 1 145 ? 31.901 -3.832 -27.180 1.00 52.51 187 PRO G C 1
ATOM 11206 O O . PRO G 1 145 ? 30.986 -4.351 -27.827 1.00 48.97 187 PRO G O 1
ATOM 11210 N N . GLY G 1 146 ? 31.787 -3.524 -25.895 1.00 55.51 188 GLY G N 1
ATOM 11211 C CA . GLY G 1 146 ? 30.552 -3.768 -25.179 1.00 56.45 188 GLY G CA 1
ATOM 11212 C C . GLY G 1 146 ? 30.653 -3.253 -23.761 1.00 56.31 188 GLY G C 1
ATOM 11213 O O . GLY G 1 146 ? 31.556 -2.487 -23.420 1.00 55.67 188 GLY G O 1
ATOM 11214 N N . PHE G 1 147 ? 29.705 -3.684 -22.935 1.00 54.43 189 PHE G N 1
ATOM 11215 C CA . PHE G 1 147 ? 29.681 -3.341 -21.521 1.00 53.25 189 PHE G CA 1
ATOM 11216 C C . PHE G 1 147 ? 30.323 -4.464 -20.720 1.00 54.06 189 PHE G C 1
ATOM 11217 O O . PHE G 1 147 ? 29.972 -5.636 -20.896 1.00 55.20 189 PHE G O 1
ATOM 11225 N N . HIS G 1 148 ? 31.263 -4.110 -19.849 1.00 55.13 190 HIS G N 1
ATOM 11226 C CA . HIS G 1 148 ? 31.830 -5.087 -18.933 1.00 56.54 190 HIS G CA 1
ATOM 11227 C C . HIS G 1 148 ? 30.836 -5.377 -17.816 1.00 55.69 190 HIS G C 1
ATOM 11228 O O . HIS G 1 148 ? 30.147 -4.475 -17.330 1.00 55.97 190 HIS G O 1
ATOM 11235 N N . VAL G 1 149 ? 30.761 -6.649 -17.417 1.00 55.65 191 VAL G N 1
ATOM 11236 C CA . VAL G 1 149 ? 29.770 -7.066 -16.429 1.00 56.36 191 VAL G CA 1
ATOM 11237 C C . VAL G 1 149 ? 29.995 -6.370 -15.094 1.00 58.57 191 VAL G C 1
ATOM 11238 O O . VAL G 1 149 ? 29.046 -6.152 -14.331 1.00 60.21 191 VAL G O 1
ATOM 11242 N N . GLU G 1 150 ? 31.240 -5.997 -14.791 1.00 59.57 192 GLU G N 1
ATOM 11243 C CA . GLU G 1 150 ? 31.516 -5.288 -13.549 1.00 60.70 192 GLU G CA 1
ATOM 11244 C C . GLU G 1 150 ? 31.029 -3.846 -13.580 1.00 59.25 192 GLU G C 1
ATOM 11245 O O . GLU G 1 150 ? 30.977 -3.205 -12.525 1.00 62.28 192 GLU G O 1
ATOM 11251 N N . ALA G 1 151 ? 30.670 -3.327 -14.754 1.00 57.56 193 ALA G N 1
ATOM 11252 C CA . ALA G 1 151 ? 30.086 -1.997 -14.862 1.00 54.65 193 ALA G CA 1
ATOM 11253 C C . ALA G 1 151 ? 28.569 -2.018 -14.764 1.00 54.50 193 ALA G C 1
ATOM 11254 O O . ALA G 1 151 ? 27.974 -1.052 -14.272 1.00 53.43 193 ALA G O 1
ATOM 11256 N N . ALA G 1 152 ? 27.930 -3.094 -15.229 1.00 55.99 194 ALA G N 1
ATOM 11257 C CA . ALA G 1 152 ? 26.481 -3.196 -15.107 1.00 56.60 194 ALA G CA 1
ATOM 11258 C C . ALA G 1 152 ? 26.053 -3.362 -13.656 1.00 52.79 194 ALA G C 1
ATOM 11259 O O . ALA G 1 152 ? 24.937 -2.974 -13.295 1.00 50.95 194 ALA G O 1
ATOM 11261 N N . GLN G 1 153 ? 26.922 -3.925 -12.813 1.00 54.92 195 GLN G N 1
ATOM 11262 C CA . GLN G 1 153 ? 26.588 -4.080 -11.401 1.00 51.67 195 GLN G CA 1
ATOM 11263 C C . GLN G 1 153 ? 26.565 -2.735 -10.686 1.00 49.03 195 GLN G C 1
ATOM 11264 O O . GLN G 1 153 ? 25.726 -2.509 -9.806 1.00 49.84 195 GLN G O 1
ATOM 11270 N N . MET G 1 154 ? 27.481 -1.832 -11.047 1.00 46.49 196 MET G N 1
ATOM 11271 C CA . MET G 1 154 ? 27.524 -0.520 -10.409 1.00 48.57 196 MET G CA 1
ATOM 11272 C C . MET G 1 154 ? 26.244 0.264 -10.671 1.00 52.54 196 MET G C 1
ATOM 11273 O O . MET G 1 154 ? 25.759 0.987 -9.792 1.00 55.79 196 MET G O 1
ATOM 11278 N N . LEU G 1 155 ? 25.677 0.128 -11.872 1.00 51.14 197 LEU G N 1
ATOM 11279 C CA . LEU G 1 155 ? 24.430 0.817 -12.184 1.00 51.19 197 LEU G CA 1
ATOM 11280 C C . LEU G 1 155 ? 23.284 0.330 -11.306 1.00 50.81 197 LEU G C 1
ATOM 11281 O O . LEU G 1 155 ? 22.383 1.108 -10.973 1.00 53.93 197 LEU G O 1
ATOM 11286 N N . ILE G 1 156 ? 23.303 -0.947 -10.917 1.00 48.58 198 ILE G N 1
ATOM 11287 C CA . ILE G 1 156 ? 22.232 -1.485 -10.084 1.00 51.05 198 ILE G CA 1
ATOM 11288 C C . ILE G 1 156 ? 22.339 -0.953 -8.660 1.00 52.20 198 ILE G C 1
ATOM 11289 O O . ILE G 1 156 ? 21.324 -0.674 -8.010 1.00 49.80 198 ILE G O 1
ATOM 11294 N N . GLU G 1 157 ? 23.563 -0.799 -8.154 1.00 50.25 199 GLU G N 1
ATOM 11295 C CA . GLU G 1 157 ? 23.752 -0.424 -6.757 1.00 48.95 199 GLU G CA 1
ATOM 11296 C C . GLU G 1 157 ? 23.545 1.072 -6.541 1.00 49.06 199 GLU G C 1
ATOM 11297 O O . GLU G 1 157 ? 22.715 1.484 -5.724 1.00 53.70 199 GLU G O 1
ATOM 11303 N N . GLU G 1 158 ? 24.293 1.902 -7.268 1.00 46.32 200 GLU G N 1
ATOM 11304 C CA . GLU G 1 158 ? 24.301 3.338 -7.018 1.00 49.68 200 GLU G CA 1
ATOM 11305 C C . GLU G 1 158 ? 23.178 4.070 -7.747 1.00 53.09 200 GLU G C 1
ATOM 11306 O O . GLU G 1 158 ? 22.408 4.807 -7.123 1.00 55.68 200 GLU G O 1
ATOM 11312 N N . THR G 1 159 ? 23.070 3.880 -9.057 1.00 52.99 201 THR G N 1
ATOM 11313 C CA . THR G 1 159 ? 22.150 4.656 -9.874 1.00 51.07 201 THR G CA 1
ATOM 11314 C C . THR G 1 159 ? 20.760 4.023 -9.898 1.00 52.59 201 THR G C 1
ATOM 11315 O O . THR G 1 159 ? 20.526 2.937 -9.363 1.00 50.91 201 THR G O 1
ATOM 11319 N N . GLY G 1 160 ? 19.829 4.729 -10.534 1.00 53.80 202 GLY G N 1
ATOM 11320 C CA . GLY G 1 160 ? 18.477 4.237 -10.705 1.00 53.99 202 GLY G CA 1
ATOM 11321 C C . GLY G 1 160 ? 18.114 4.051 -12.163 1.00 55.99 202 GLY G C 1
ATOM 11322 O O . GLY G 1 160 ? 16.932 4.028 -12.519 1.00 55.84 202 GLY G O 1
ATOM 11323 N N . ALA G 1 161 ? 19.127 3.921 -13.016 1.00 55.86 203 ALA G N 1
ATOM 11324 C CA . ALA G 1 161 ? 18.895 3.729 -14.439 1.00 52.16 203 ALA G CA 1
ATOM 11325 C C . ALA G 1 161 ? 18.226 2.384 -14.699 1.00 49.77 203 ALA G C 1
ATOM 11326 O O . ALA G 1 161 ? 18.440 1.407 -13.976 1.00 52.74 203 ALA G O 1
ATOM 11328 N N . VAL G 1 162 ? 17.408 2.341 -15.750 1.00 48.36 204 VAL G N 1
ATOM 11329 C CA . VAL G 1 162 ? 16.621 1.162 -16.084 1.00 49.42 204 VAL G CA 1
ATOM 11330 C C . VAL G 1 162 ? 17.014 0.547 -17.417 1.00 45.33 204 VAL G C 1
ATOM 11331 O O . VAL G 1 162 ? 16.461 -0.493 -17.790 1.00 45.81 204 VAL G O 1
ATOM 11335 N N . ALA G 1 163 ? 17.950 1.148 -18.149 1.00 44.55 205 ALA G N 1
ATOM 11336 C CA . ALA G 1 163 ? 18.304 0.651 -19.469 1.00 43.32 205 ALA G CA 1
ATOM 11337 C C . ALA G 1 163 ? 19.753 0.986 -19.784 1.00 41.82 205 ALA G C 1
ATOM 11338 O O . ALA G 1 163 ? 20.242 2.062 -19.430 1.00 41.19 205 ALA G O 1
ATOM 11340 N N . MET G 1 164 ? 20.431 0.057 -20.454 1.00 43.91 206 MET G N 1
ATOM 11341 C CA . MET G 1 164 ? 21.768 0.274 -20.985 1.00 46.47 206 MET G CA 1
ATOM 11342 C C . MET G 1 164 ? 21.744 0.040 -22.490 1.00 46.67 206 MET G C 1
ATOM 11343 O O . MET G 1 164 ? 21.015 -0.826 -22.980 1.00 44.54 206 MET G O 1
ATOM 11348 N N . ALA G 1 165 ? 22.533 0.822 -23.223 1.00 44.77 207 ALA G N 1
ATOM 11349 C CA . ALA G 1 165 ? 22.507 0.794 -24.678 1.00 43.39 207 ALA G CA 1
ATOM 11350 C C . ALA G 1 165 ? 23.916 0.643 -25.230 1.00 44.90 207 ALA G C 1
ATOM 11351 O O . ALA G 1 165 ? 24.873 1.194 -24.679 1.00 46.22 207 ALA G O 1
ATOM 11353 N N . VAL G 1 166 ? 24.034 -0.106 -26.326 1.00 47.36 208 VAL G N 1
ATOM 11354 C CA . VAL G 1 166 ? 25.304 -0.323 -27.004 1.00 51.69 208 VAL G CA 1
ATOM 11355 C C . VAL G 1 166 ? 25.134 0.000 -28.481 1.00 52.83 208 VAL G C 1
ATOM 11356 O O . VAL G 1 166 ? 24.031 -0.081 -29.031 1.00 50.91 208 VAL G O 1
ATOM 11360 N N . ASP G 1 167 ? 26.238 0.374 -29.124 1.00 55.05 209 ASP G N 1
ATOM 11361 C CA . ASP G 1 167 ? 26.263 0.566 -30.566 1.00 54.42 209 ASP G CA 1
ATOM 11362 C C . ASP G 1 167 ? 26.789 -0.655 -31.308 1.00 54.59 209 ASP G C 1
ATOM 11363 O O . ASP G 1 167 ? 26.925 -0.610 -32.534 1.00 55.35 209 ASP G O 1
ATOM 11368 N N . THR G 1 168 ? 27.090 -1.736 -30.594 1.00 52.60 210 THR G N 1
ATOM 11369 C CA . THR G 1 168 ? 27.575 -2.970 -31.183 1.00 47.17 210 THR G CA 1
ATOM 11370 C C . THR G 1 168 ? 26.447 -3.999 -31.227 1.00 47.67 210 THR G C 1
ATOM 11371 O O . THR G 1 168 ? 25.271 -3.680 -31.021 1.00 50.99 210 THR G O 1
ATOM 11375 N N . LEU G 1 169 ? 26.807 -5.256 -31.487 1.00 46.89 211 LEU G N 1
ATOM 11376 C CA . LEU G 1 169 ? 25.819 -6.315 -31.643 1.00 49.22 211 LEU G CA 1
ATOM 11377 C C . LEU G 1 169 ? 25.238 -6.792 -30.319 1.00 51.05 211 LEU G C 1
ATOM 11378 O O . LEU G 1 169 ? 24.128 -7.336 -30.309 1.00 49.49 211 LEU G O 1
ATOM 11383 N N . SER G 1 170 ? 25.949 -6.607 -29.210 1.00 53.47 212 SER G N 1
ATOM 11384 C CA . SER G 1 170 ? 25.498 -7.145 -27.936 1.00 53.76 212 SER G CA 1
ATOM 11385 C C . SER G 1 170 ? 25.975 -6.248 -26.804 1.00 54.47 212 SER G C 1
ATOM 11386 O O . SER G 1 170 ? 26.896 -5.443 -26.966 1.00 54.50 212 SER G O 1
ATOM 11389 N N . LEU G 1 171 ? 25.326 -6.399 -25.646 1.00 54.01 213 LEU G N 1
ATOM 11390 C CA . LEU G 1 171 ? 25.736 -5.647 -24.464 1.00 54.64 213 LEU G CA 1
ATOM 11391 C C . LEU G 1 171 ? 27.131 -6.055 -24.013 1.00 55.52 213 LEU G C 1
ATOM 11392 O O . LEU G 1 171 ? 27.937 -5.207 -23.613 1.00 52.65 213 LEU G O 1
ATOM 11397 N N . ASP G 1 172 ? 27.433 -7.349 -24.064 1.00 54.89 214 ASP G N 1
ATOM 11398 C CA . ASP G 1 172 ? 28.789 -7.812 -23.832 1.00 53.78 214 ASP G CA 1
ATOM 11399 C C . ASP G 1 172 ? 29.656 -7.512 -25.050 1.00 55.13 214 ASP G C 1
ATOM 11400 O O . ASP G 1 172 ? 29.161 -7.238 -26.146 1.00 55.34 214 ASP G O 1
ATOM 11405 N N . HIS G 1 173 ? 30.970 -7.566 -24.849 1.00 55.87 215 HIS G N 1
ATOM 11406 C CA . HIS G 1 173 ? 31.891 -7.310 -25.944 1.00 52.72 215 HIS G CA 1
ATOM 11407 C C . HIS G 1 173 ? 31.879 -8.484 -26.923 1.00 52.88 215 HIS G C 1
ATOM 11408 O O . HIS G 1 173 ? 31.159 -9.473 -26.752 1.00 51.04 215 HIS G O 1
ATOM 11415 N N . GLY G 1 174 ? 32.688 -8.364 -27.972 1.00 52.97 216 GLY G N 1
ATOM 11416 C CA . GLY G 1 174 ? 32.737 -9.350 -29.025 1.00 52.74 216 GLY G CA 1
ATOM 11417 C C . GLY G 1 174 ? 33.122 -10.739 -28.555 1.00 51.38 216 GLY G C 1
ATOM 11418 O O . GLY G 1 174 ? 32.297 -11.658 -28.526 1.00 52.41 216 GLY G O 1
ATOM 11419 N N . PRO G 1 175 ? 34.393 -10.923 -28.174 1.00 51.46 217 PRO G N 1
ATOM 11420 C CA . PRO G 1 175 ? 34.886 -12.274 -27.865 1.00 53.37 217 PRO G CA 1
ATOM 11421 C C . PRO G 1 175 ? 34.361 -12.843 -26.555 1.00 56.67 217 PRO G C 1
ATOM 11422 O O . PRO G 1 175 ? 35.064 -13.609 -25.887 1.00 58.04 217 PRO G O 1
ATOM 11426 N N . SER G 1 176 ? 33.138 -12.488 -26.176 1.00 55.34 218 SER G N 1
ATOM 11427 C CA . SER G 1 176 ? 32.544 -13.053 -24.976 1.00 52.90 218 SER G CA 1
ATOM 11428 C C . SER G 1 176 ? 32.124 -14.500 -25.223 1.00 57.83 218 SER G C 1
ATOM 11429 O O . SER G 1 176 ? 31.978 -14.949 -26.363 1.00 61.51 218 SER G O 1
ATOM 11432 N N . ALA G 1 177 ? 31.935 -15.229 -24.137 1.00 55.52 219 ALA G N 1
ATOM 11433 C CA . ALA G 1 177 ? 31.549 -16.633 -24.224 1.00 49.97 219 ALA G CA 1
ATOM 11434 C C . ALA G 1 177 ? 30.354 -16.976 -23.349 1.00 54.45 219 ALA G C 1
ATOM 11435 O O . ALA G 1 177 ? 29.483 -17.735 -23.782 1.00 56.01 219 ALA G O 1
ATOM 11437 N N . ASP G 1 178 ? 30.290 -16.439 -22.132 1.00 56.00 220 ASP G N 1
ATOM 11438 C CA . ASP G 1 178 ? 29.187 -16.711 -21.222 1.00 55.45 220 ASP G CA 1
ATOM 11439 C C . ASP G 1 178 ? 28.136 -15.609 -21.206 1.00 56.73 220 ASP G C 1
ATOM 11440 O O . ASP G 1 178 ? 27.103 -15.777 -20.549 1.00 55.15 220 ASP G O 1
ATOM 11445 N N . PHE G 1 179 ? 28.371 -14.501 -21.907 1.00 59.33 221 PHE G N 1
ATOM 11446 C CA . PHE G 1 179 ? 27.456 -13.360 -21.942 1.00 60.27 221 PHE G CA 1
ATOM 11447 C C . PHE G 1 179 ? 27.152 -12.868 -20.526 1.00 58.43 221 PHE G C 1
ATOM 11448 O O . PHE G 1 179 ? 26.018 -12.908 -20.046 1.00 56.80 221 PHE G O 1
ATOM 11456 N N . ALA G 1 180 ? 28.206 -12.389 -19.863 1.00 58.83 222 ALA G N 1
ATOM 11457 C CA . ALA G 1 180 ? 28.099 -12.042 -18.450 1.00 58.51 222 ALA G CA 1
ATOM 11458 C C . ALA G 1 180 ? 27.216 -10.818 -18.233 1.00 57.13 222 ALA G C 1
ATOM 11459 O O . ALA G 1 180 ? 26.397 -10.797 -17.306 1.00 57.46 222 ALA G O 1
ATOM 11461 N N . THR G 1 181 ? 27.365 -9.789 -19.072 1.00 56.60 223 THR G N 1
ATOM 11462 C CA . THR G 1 181 ? 26.609 -8.556 -18.869 1.00 52.60 223 THR G CA 1
ATOM 11463 C C . THR G 1 181 ? 25.110 -8.773 -19.047 1.00 52.63 223 THR G C 1
ATOM 11464 O O . THR G 1 181 ? 24.308 -8.131 -18.359 1.00 53.26 223 THR G O 1
ATOM 11468 N N . HIS G 1 182 ? 24.713 -9.669 -19.952 1.00 50.85 224 HIS G N 1
ATOM 11469 C CA . HIS G 1 182 ? 23.294 -9.966 -20.122 1.00 52.22 224 HIS G CA 1
ATOM 11470 C C . HIS G 1 182 ? 22.721 -10.631 -18.876 1.00 54.62 224 HIS G C 1
ATOM 11471 O O . HIS G 1 182 ? 21.705 -10.182 -18.333 1.00 53.67 224 HIS G O 1
ATOM 11478 N N . TYR G 1 183 ? 23.370 -11.699 -18.405 1.00 57.66 225 TYR G N 1
ATOM 11479 C CA . TYR G 1 183 ? 22.885 -12.428 -17.238 1.00 54.38 225 TYR G CA 1
ATOM 11480 C C . TYR G 1 183 ? 22.862 -11.571 -15.979 1.00 54.79 225 TYR G C 1
ATOM 11481 O O . TYR G 1 183 ? 22.153 -11.910 -15.026 1.00 57.60 225 TYR G O 1
ATOM 11490 N N . ALA G 1 184 ? 23.620 -10.477 -15.945 1.00 53.39 226 ALA G N 1
ATOM 11491 C CA . ALA G 1 184 ? 23.669 -9.604 -14.780 1.00 51.42 226 ALA G CA 1
ATOM 11492 C C . ALA G 1 184 ? 22.786 -8.372 -14.921 1.00 53.90 226 ALA G C 1
ATOM 11493 O O . ALA G 1 184 ? 22.715 -7.569 -13.986 1.00 56.64 226 ALA G O 1
ATOM 11495 N N . TRP G 1 185 ? 22.112 -8.206 -16.057 1.00 54.30 227 TRP G N 1
ATOM 11496 C CA . TRP G 1 185 ? 21.277 -7.038 -16.310 1.00 52.18 227 TRP G CA 1
ATOM 11497 C C . TRP G 1 185 ? 19.844 -7.409 -16.649 1.00 51.46 227 TRP G C 1
ATOM 11498 O O . TRP G 1 185 ? 18.907 -6.849 -16.067 1.00 52.80 227 TRP G O 1
ATOM 11509 N N . LEU G 1 186 ? 19.646 -8.349 -17.580 1.00 51.53 228 LEU G N 1
ATOM 11510 C CA . LEU G 1 186 ? 18.286 -8.705 -17.986 1.00 51.51 228 LEU G CA 1
ATOM 11511 C C . LEU G 1 186 ? 17.498 -9.388 -16.873 1.00 49.80 228 LEU G C 1
ATOM 11512 O O . LEU G 1 186 ? 16.325 -9.028 -16.672 1.00 51.07 228 LEU G O 1
ATOM 11517 N N . PRO G 1 187 ? 18.042 -10.361 -16.128 1.00 48.46 229 PRO G N 1
ATOM 11518 C CA . PRO G 1 187 ? 17.244 -10.993 -15.062 1.00 50.29 229 PRO G CA 1
ATOM 11519 C C . PRO G 1 187 ? 16.797 -10.042 -13.959 1.00 50.89 229 PRO G C 1
ATOM 11520 O O . PRO G 1 187 ? 15.976 -10.444 -13.125 1.00 52.99 229 PRO G O 1
ATOM 11524 N N . THR G 1 188 ? 17.302 -8.809 -13.923 1.00 48.53 230 THR G N 1
ATOM 11525 C CA . THR G 1 188 ? 16.893 -7.823 -12.932 1.00 47.61 230 THR G CA 1
ATOM 11526 C C . THR G 1 188 ? 15.757 -6.931 -13.423 1.00 48.65 230 THR G C 1
ATOM 11527 O O . THR G 1 188 ? 15.572 -5.832 -12.887 1.00 50.92 230 THR G O 1
ATOM 11531 N N . ASN G 1 189 ? 15.005 -7.378 -14.430 1.00 47.18 231 ASN G N 1
ATOM 11532 C CA . ASN G 1 189 ? 13.912 -6.620 -15.041 1.00 45.51 231 ASN G CA 1
ATOM 11533 C C . ASN G 1 189 ? 14.389 -5.322 -15.687 1.00 45.96 231 ASN G C 1
ATOM 11534 O O . ASN G 1 189 ? 13.578 -4.441 -15.990 1.00 43.72 231 ASN G O 1
ATOM 11539 N N . ARG G 1 190 ? 15.693 -5.186 -15.903 1.00 48.59 232 ARG G N 1
ATOM 11540 C CA . ARG G 1 190 ? 16.258 -4.076 -16.655 1.00 49.28 232 ARG G CA 1
ATOM 11541 C C . ARG G 1 190 ? 16.556 -4.543 -18.073 1.00 49.82 232 ARG G C 1
ATOM 11542 O O . ARG G 1 190 ? 17.031 -5.664 -18.279 1.00 48.05 232 ARG G O 1
ATOM 11550 N N . TYR G 1 191 ? 16.268 -3.690 -19.050 1.00 47.05 233 TYR G N 1
ATOM 11551 C CA . TYR G 1 191 ? 16.404 -4.054 -20.453 1.00 46.20 233 TYR G CA 1
ATOM 11552 C C . TYR G 1 191 ? 17.600 -3.350 -21.082 1.00 46.77 233 TYR G C 1
ATOM 11553 O O . TYR G 1 191 ? 18.184 -2.422 -20.516 1.00 43.64 233 TYR G O 1
ATOM 11562 N N . GLY G 1 192 ? 17.962 -3.818 -22.281 1.00 49.41 234 GLY G N 1
ATOM 11563 C CA . GLY G 1 192 ? 19.078 -3.264 -23.011 1.00 49.65 234 GLY G CA 1
ATOM 11564 C C . GLY G 1 192 ? 18.674 -2.888 -24.426 1.00 49.13 234 GLY G C 1
ATOM 11565 O O . GLY G 1 192 ? 17.610 -3.271 -24.917 1.00 48.71 234 GLY G O 1
ATOM 11566 N N . ILE G 1 193 ? 19.551 -2.124 -25.073 1.00 46.34 235 ILE G N 1
ATOM 11567 C CA . ILE G 1 193 ? 19.347 -1.664 -26.442 1.00 47.07 235 ILE G CA 1
ATOM 11568 C C . ILE G 1 193 ? 20.600 -1.993 -27.239 1.00 47.75 235 ILE G C 1
ATOM 11569 O O . ILE G 1 193 ? 21.697 -1.542 -26.890 1.00 48.86 235 ILE G O 1
ATOM 11574 N N . GLU G 1 194 ? 20.440 -2.772 -28.302 1.00 47.55 236 GLU G N 1
ATOM 11575 C CA . GLU G 1 194 ? 21.547 -3.149 -29.164 1.00 50.16 236 GLU G CA 1
ATOM 11576 C C . GLU G 1 194 ? 21.402 -2.488 -30.529 1.00 47.68 236 GLU G C 1
ATOM 11577 O O . GLU G 1 194 ? 20.305 -2.108 -30.949 1.00 45.55 236 GLU G O 1
ATOM 11583 N N . ASN G 1 195 ? 22.542 -2.338 -31.208 1.00 48.17 237 ASN G N 1
ATOM 11584 C CA . ASN G 1 195 ? 22.617 -1.728 -32.537 1.00 46.39 237 ASN G CA 1
ATOM 11585 C C . ASN G 1 195 ? 22.113 -0.288 -32.539 1.00 47.13 237 ASN G C 1
ATOM 11586 O O . ASN G 1 195 ? 21.549 0.182 -33.530 1.00 50.47 237 ASN G O 1
ATOM 11591 N N . LEU G 1 196 ? 22.313 0.428 -31.437 1.00 47.02 238 LEU G N 1
ATOM 11592 C CA . LEU G 1 196 ? 21.920 1.829 -31.381 1.00 42.55 238 LEU G CA 1
ATOM 11593 C C . LEU G 1 196 ? 22.880 2.672 -32.211 1.00 46.03 238 LEU G C 1
ATOM 11594 O O . LEU G 1 196 ? 24.093 2.445 -32.209 1.00 47.54 238 LEU G O 1
ATOM 11599 N N . ALA G 1 197 ? 22.331 3.644 -32.937 1.00 47.76 239 ALA G N 1
ATOM 11600 C CA . ALA G 1 197 ? 23.105 4.453 -33.866 1.00 47.95 239 ALA G CA 1
ATOM 11601 C C . ALA G 1 197 ? 22.868 5.932 -33.595 1.00 45.49 239 ALA G C 1
ATOM 11602 O O . ALA G 1 197 ? 22.001 6.314 -32.805 1.00 45.82 239 ALA G O 1
ATOM 11604 N N . ASN G 1 198 ? 23.669 6.763 -34.267 1.00 45.16 240 ASN G N 1
ATOM 11605 C CA . ASN G 1 198 ? 23.559 8.222 -34.205 1.00 46.84 240 ASN G CA 1
ATOM 11606 C C . ASN G 1 198 ? 23.792 8.759 -32.795 1.00 47.38 240 ASN G C 1
ATOM 11607 O O . ASN G 1 198 ? 23.201 9.768 -32.399 1.00 51.06 240 ASN G O 1
ATOM 11612 N N . LEU G 1 199 ? 24.664 8.099 -32.029 1.00 48.41 241 LEU G N 1
ATOM 11613 C CA . LEU G 1 199 ? 24.999 8.586 -30.694 1.00 45.57 241 LEU G CA 1
ATOM 11614 C C . LEU G 1 199 ? 25.880 9.823 -30.749 1.00 45.40 241 LEU G C 1
ATOM 11615 O O . LEU G 1 199 ? 26.021 10.517 -29.736 1.00 45.85 241 LEU G O 1
ATOM 11620 N N . ASP G 1 200 ? 26.478 10.104 -31.904 1.00 46.28 242 ASP G N 1
ATOM 11621 C CA . ASP G 1 200 ? 27.286 11.299 -32.088 1.00 46.34 242 ASP G CA 1
ATOM 11622 C C . ASP G 1 200 ? 26.449 12.538 -32.372 1.00 46.95 242 ASP G C 1
ATOM 11623 O O . ASP G 1 200 ? 27.002 13.642 -32.412 1.00 49.22 242 ASP G O 1
ATOM 11628 N N . LYS G 1 201 ? 25.141 12.385 -32.570 1.00 46.80 243 LYS G N 1
ATOM 11629 C CA . LYS G 1 201 ? 24.251 13.504 -32.843 1.00 46.68 243 LYS G CA 1
ATOM 11630 C C . LYS G 1 201 ? 23.505 13.982 -31.607 1.00 47.72 243 LYS G C 1
ATOM 11631 O O . LYS G 1 201 ? 22.659 14.875 -31.718 1.00 45.91 243 LYS G O 1
ATOM 11637 N N . VAL G 1 202 ? 23.793 13.415 -30.440 1.00 50.74 244 VAL G N 1
ATOM 11638 C CA . VAL G 1 202 ? 23.104 13.778 -29.205 1.00 47.70 244 VAL G CA 1
ATOM 11639 C C . VAL G 1 202 ? 24.140 14.179 -28.162 1.00 46.98 244 VAL G C 1
ATOM 11640 O O . VAL G 1 202 ? 25.276 13.684 -28.197 1.00 48.53 244 VAL G O 1
ATOM 11644 N N . PRO G 1 203 ? 23.810 15.072 -27.231 1.00 47.64 245 PRO G N 1
ATOM 11645 C CA . PRO G 1 203 ? 24.755 15.399 -26.161 1.00 45.80 245 PRO G CA 1
ATOM 11646 C C . PRO G 1 203 ? 24.895 14.245 -25.181 1.00 45.54 245 PRO G C 1
ATOM 11647 O O . PRO G 1 203 ? 24.074 13.326 -25.132 1.00 43.34 245 PRO G O 1
ATOM 11651 N N . ALA G 1 204 ? 25.967 14.305 -24.390 1.00 45.93 246 ALA G N 1
ATOM 11652 C CA . ALA G 1 204 ? 26.207 13.261 -23.400 1.00 42.80 246 ALA G CA 1
ATOM 11653 C C . ALA G 1 204 ? 25.155 13.288 -22.298 1.00 43.40 246 ALA G C 1
ATOM 11654 O O . ALA G 1 204 ? 24.761 12.235 -21.784 1.00 45.09 246 ALA G O 1
ATOM 11656 N N . SER G 1 205 ? 24.686 14.477 -21.924 1.00 42.78 247 SER G N 1
ATOM 11657 C CA . SER G 1 205 ? 23.712 14.625 -20.853 1.00 45.03 247 SER G CA 1
ATOM 11658 C C . SER G 1 205 ? 22.666 15.654 -21.257 1.00 45.69 247 SER G C 1
ATOM 11659 O O . SER G 1 205 ? 22.821 16.380 -22.243 1.00 48.86 247 SER G O 1
ATOM 11662 N N . GLY G 1 206 ? 21.587 15.710 -20.475 1.00 47.67 248 GLY G N 1
ATOM 11663 C CA . GLY G 1 206 ? 20.507 16.641 -20.706 1.00 45.92 248 GLY G CA 1
ATOM 11664 C C . GLY G 1 206 ? 19.453 16.172 -21.688 1.00 48.70 248 GLY G C 1
ATOM 11665 O O . GLY G 1 206 ? 18.323 16.671 -21.646 1.00 48.05 248 GLY G O 1
ATOM 11666 N N . ALA G 1 207 ? 19.785 15.230 -22.565 1.00 48.67 249 ALA G N 1
ATOM 11667 C CA . ALA G 1 207 ? 18.841 14.755 -23.561 1.00 49.13 249 ALA G CA 1
ATOM 11668 C C . ALA G 1 207 ? 17.897 13.716 -22.962 1.00 49.18 249 ALA G C 1
ATOM 11669 O O . ALA G 1 207 ? 18.180 13.094 -21.935 1.00 51.94 249 ALA G O 1
ATOM 11671 N N . THR G 1 208 ? 16.757 13.537 -23.625 1.00 48.83 250 THR G N 1
ATOM 11672 C CA . THR G 1 208 ? 15.756 12.554 -23.234 1.00 46.65 250 THR G CA 1
ATOM 11673 C C . THR G 1 208 ? 15.574 11.556 -24.368 1.00 45.95 250 THR G C 1
ATOM 11674 O O . THR G 1 208 ? 15.335 11.951 -25.514 1.00 47.63 250 THR G O 1
ATOM 11678 N N . LEU G 1 209 ? 15.688 10.271 -24.047 1.00 44.57 251 LEU G N 1
ATOM 11679 C CA . LEU G 1 209 ? 15.578 9.214 -25.041 1.00 44.34 251 LEU G CA 1
ATOM 11680 C C . LEU G 1 209 ? 14.148 8.697 -25.117 1.00 46.65 251 LEU G C 1
ATOM 11681 O O . LEU G 1 209 ? 13.451 8.602 -24.103 1.00 47.43 251 LEU G O 1
ATOM 11686 N N . ILE G 1 210 ? 13.715 8.369 -26.332 1.00 44.28 252 ILE G N 1
ATOM 11687 C CA . ILE G 1 210 ? 12.406 7.781 -26.586 1.00 39.42 252 ILE G CA 1
ATOM 11688 C C . ILE G 1 210 ? 12.632 6.432 -27.253 1.00 40.09 252 ILE G C 1
ATOM 11689 O O . ILE G 1 210 ? 13.166 6.369 -28.367 1.00 43.42 252 ILE G O 1
ATOM 11694 N N . VAL G 1 211 ? 12.231 5.360 -26.578 1.00 37.69 253 VAL G N 1
ATOM 11695 C CA . VAL G 1 211 ? 12.456 3.997 -27.048 1.00 39.05 253 VAL G CA 1
ATOM 11696 C C . VAL G 1 211 ? 11.106 3.400 -27.421 1.00 40.32 253 VAL G C 1
ATOM 11697 O O . VAL G 1 211 ? 10.306 3.052 -26.544 1.00 39.70 253 VAL G O 1
ATOM 11701 N N . GLY G 1 212 ? 10.853 3.275 -28.721 1.00 41.70 254 GLY G N 1
ATOM 11702 C CA . GLY G 1 212 ? 9.629 2.663 -29.199 1.00 40.17 254 GLY G CA 1
ATOM 11703 C C . GLY G 1 212 ? 9.753 1.162 -29.355 1.00 47.71 254 GLY G C 1
ATOM 11704 O O . GLY G 1 212 ? 9.761 0.645 -30.476 1.00 51.25 254 GLY G O 1
ATOM 11705 N N . ALA G 1 213 ? 9.792 0.452 -28.237 1.00 47.05 255 ALA G N 1
ATOM 11706 C CA . ALA G 1 213 ? 10.004 -1.006 -28.254 1.00 44.43 255 ALA G CA 1
ATOM 11707 C C . ALA G 1 213 ? 8.746 -1.754 -28.657 1.00 45.71 255 ALA G C 1
ATOM 11708 O O . ALA G 1 213 ? 7.646 -1.272 -28.405 1.00 48.80 255 ALA G O 1
ATOM 11710 N N . PRO G 1 214 ? 8.903 -2.941 -29.253 1.00 41.61 256 PRO G N 1
ATOM 11711 C CA . PRO G 1 214 ? 7.763 -3.719 -29.660 1.00 44.09 256 PRO G CA 1
ATOM 11712 C C . PRO G 1 214 ? 6.873 -4.171 -28.500 1.00 50.76 256 PRO G C 1
ATOM 11713 O O . PRO G 1 214 ? 7.329 -4.178 -27.394 1.00 54.04 256 PRO G O 1
ATOM 11717 N N . ASN G 1 215 ? 5.616 -4.492 -28.788 1.00 51.59 257 ASN G N 1
ATOM 11718 C CA . ASN G 1 215 ? 4.719 -5.041 -27.745 1.00 54.33 257 ASN G CA 1
ATOM 11719 C C . ASN G 1 215 ? 4.052 -6.322 -28.252 1.00 57.79 257 ASN G C 1
ATOM 11720 O O . ASN G 1 215 ? 2.826 -6.344 -28.326 1.00 60.28 257 ASN G O 1
ATOM 11725 N N . HIS G 1 216 ? 4.833 -7.359 -28.540 1.00 57.78 258 HIS G N 1
ATOM 11726 C CA . HIS G 1 216 ? 4.221 -8.661 -28.910 1.00 60.58 258 HIS G CA 1
ATOM 11727 C C . HIS G 1 216 ? 4.145 -9.556 -27.665 1.00 61.50 258 HIS G C 1
ATOM 11728 O O . HIS G 1 216 ? 5.189 -9.848 -27.097 1.00 63.97 258 HIS G O 1
ATOM 11735 N N . ARG G 1 217 ? 2.947 -9.990 -27.283 1.00 63.11 259 ARG G N 1
ATOM 11736 C CA . ARG G 1 217 ? 2.748 -10.793 -26.052 1.00 62.97 259 ARG G CA 1
ATOM 11737 C C . ARG G 1 217 ? 3.707 -11.962 -25.992 1.00 65.18 259 ARG G C 1
ATOM 11738 O O . ARG G 1 217 ? 3.620 -12.833 -26.855 1.00 70.19 259 ARG G O 1
ATOM 11746 N N . GLY G 1 218 ? 4.565 -11.972 -24.990 1.00 62.95 260 GLY G N 1
ATOM 11747 C CA . GLY G 1 218 ? 5.499 -13.051 -24.748 1.00 62.77 260 GLY G CA 1
ATOM 11748 C C . GLY G 1 218 ? 6.836 -12.943 -25.448 1.00 60.16 260 GLY G C 1
ATOM 11749 O O . GLY G 1 218 ? 7.627 -13.890 -25.373 1.00 62.33 260 GLY G O 1
ATOM 11750 N N . GLY G 1 219 ? 7.118 -11.825 -26.117 1.00 56.04 261 GLY G N 1
ATOM 11751 C CA . GLY G 1 219 ? 8.359 -11.701 -26.849 1.00 57.64 261 GLY G CA 1
ATOM 11752 C C . GLY G 1 219 ? 9.542 -11.351 -25.965 1.00 56.29 261 GLY G C 1
ATOM 11753 O O . GLY G 1 219 ? 9.403 -10.830 -24.859 1.00 56.47 261 GLY G O 1
ATOM 11754 N N . SER G 1 220 ? 10.735 -11.652 -26.479 1.00 53.39 262 SER G N 1
ATOM 11755 C CA . SER G 1 220 ? 11.986 -11.347 -25.794 1.00 53.98 262 SER G CA 1
ATOM 11756 C C . SER G 1 220 ? 12.849 -10.366 -26.575 1.00 54.68 262 SER G C 1
ATOM 11757 O O . SER G 1 220 ? 14.027 -10.190 -26.241 1.00 53.41 262 SER G O 1
ATOM 11760 N N . GLY G 1 221 ? 12.301 -9.731 -27.605 1.00 59.62 263 GLY G N 1
ATOM 11761 C CA . GLY G 1 221 ? 13.068 -8.812 -28.419 1.00 57.00 263 GLY G CA 1
ATOM 11762 C C . GLY G 1 221 ? 12.225 -8.075 -29.436 1.00 54.27 263 GLY G C 1
ATOM 11763 O O . GLY G 1 221 ? 11.037 -7.827 -29.206 1.00 54.07 263 GLY G O 1
ATOM 11764 N N . GLY G 1 222 ? 12.828 -7.718 -30.566 1.00 55.63 264 GLY G N 1
ATOM 11765 C CA . GLY G 1 222 ? 12.122 -7.033 -31.621 1.00 54.82 264 GLY G CA 1
ATOM 11766 C C . GLY G 1 222 ? 12.717 -5.676 -31.930 1.00 52.68 264 GLY G C 1
ATOM 11767 O O . GLY G 1 222 ? 13.051 -4.899 -31.029 1.00 53.26 264 GLY G O 1
ATOM 11768 N N . PRO G 1 223 ? 12.866 -5.368 -33.219 1.00 50.22 265 PRO G N 1
ATOM 11769 C CA . PRO G 1 223 ? 13.389 -4.053 -33.609 1.00 47.10 265 PRO G CA 1
ATOM 11770 C C . PRO G 1 223 ? 12.520 -2.930 -33.066 1.00 44.54 265 PRO G C 1
ATOM 11771 O O . PRO G 1 223 ? 11.314 -3.087 -32.865 1.00 43.15 265 PRO G O 1
ATOM 11775 N N . ALA G 1 224 ? 13.152 -1.785 -32.824 1.00 42.13 266 ALA G N 1
ATOM 11776 C CA . ALA G 1 224 ? 12.482 -0.660 -32.193 1.00 41.96 266 ALA G CA 1
ATOM 11777 C C . ALA G 1 224 ? 12.978 0.647 -32.789 1.00 42.75 266 ALA G C 1
ATOM 11778 O O . ALA G 1 224 ? 14.180 0.825 -33.003 1.00 43.23 266 ALA G O 1
ATOM 11780 N N . ARG G 1 225 ? 12.043 1.554 -33.057 1.00 44.08 267 ARG G N 1
ATOM 11781 C CA . ARG G 1 225 ? 12.389 2.906 -33.471 1.00 44.74 267 ARG G CA 1
ATOM 11782 C C . ARG G 1 225 ? 12.686 3.746 -32.236 1.00 44.52 267 ARG G C 1
ATOM 11783 O O . ARG G 1 225 ? 11.903 3.756 -31.280 1.00 42.69 267 ARG G O 1
ATOM 11791 N N . ILE G 1 226 ? 13.819 4.444 -32.250 1.00 42.70 268 ILE G N 1
ATOM 11792 C CA . ILE G 1 226 ? 14.321 5.150 -31.077 1.00 41.24 268 ILE G CA 1
ATOM 11793 C C . ILE G 1 226 ? 14.634 6.590 -31.459 1.00 42.15 268 ILE G C 1
ATOM 11794 O O . ILE G 1 226 ? 15.335 6.838 -32.446 1.00 45.10 268 ILE G O 1
ATOM 11799 N N . PHE G 1 227 ? 14.118 7.533 -30.675 1.00 41.90 269 PHE G N 1
ATOM 11800 C CA . PHE G 1 227 ? 14.340 8.958 -30.872 1.00 42.65 269 PHE G CA 1
ATOM 11801 C C . PHE G 1 227 ? 15.067 9.535 -29.664 1.00 42.37 269 PHE G C 1
ATOM 11802 O O . PHE G 1 227 ? 15.185 8.895 -28.616 1.00 44.51 269 PHE G O 1
ATOM 11810 N N . ALA G 1 228 ? 15.553 10.766 -29.815 1.00 40.51 270 ALA G N 1
ATOM 11811 C CA . ALA G 1 228 ? 16.280 11.435 -28.740 1.00 42.31 270 ALA G CA 1
ATOM 11812 C C . ALA G 1 228 ? 16.138 12.939 -28.901 1.00 45.51 270 ALA G C 1
ATOM 11813 O O . ALA G 1 228 ? 16.492 13.488 -29.948 1.00 48.44 270 ALA G O 1
ATOM 11815 N N . MET G 1 229 ? 15.630 13.598 -27.862 1.00 47.77 271 MET G N 1
ATOM 11816 C CA . MET G 1 229 ? 15.458 15.049 -27.854 1.00 49.23 271 MET G CA 1
ATOM 11817 C C . MET G 1 229 ? 16.771 15.693 -27.430 1.00 53.13 271 MET G C 1
ATOM 11818 O O . MET G 1 229 ? 17.120 15.697 -26.247 1.00 56.19 271 MET G O 1
ATOM 11823 N N . VAL G 1 230 ? 17.502 16.246 -28.392 1.00 54.40 272 VAL G N 1
ATOM 11824 C CA . VAL G 1 230 ? 18.768 16.909 -28.102 1.00 52.83 272 VAL G CA 1
ATOM 11825 C C . VAL G 1 230 ? 18.519 18.169 -27.278 1.00 58.18 272 VAL G C 1
ATOM 11826 O O . VAL G 1 230 ? 17.662 18.985 -27.617 1.00 58.63 272 VAL G O 1
ATOM 11831 N N . GLY H 1 3 ? 11.398 19.806 -20.768 1.00 94.29 45 GLY H N 1
ATOM 11832 C CA . GLY H 1 3 ? 10.845 18.474 -20.606 1.00 92.91 45 GLY H CA 1
ATOM 11833 C C . GLY H 1 3 ? 9.343 18.429 -20.800 1.00 89.94 45 GLY H C 1
ATOM 11834 O O . GLY H 1 3 ? 8.646 19.414 -20.556 1.00 91.13 45 GLY H O 1
ATOM 11835 N N . ILE H 1 4 ? 8.840 17.277 -21.238 1.00 86.23 46 ILE H N 1
ATOM 11836 C CA . ILE H 1 4 ? 7.417 17.108 -21.514 1.00 85.59 46 ILE H CA 1
ATOM 11837 C C . ILE H 1 4 ? 6.704 16.272 -20.465 1.00 82.10 46 ILE H C 1
ATOM 11838 O O . ILE H 1 4 ? 5.462 16.237 -20.465 1.00 78.77 46 ILE H O 1
ATOM 11843 N N . GLY H 1 5 ? 7.436 15.594 -19.586 1.00 81.14 47 GLY H N 1
ATOM 11844 C CA . GLY H 1 5 ? 6.841 14.886 -18.472 1.00 77.11 47 GLY H CA 1
ATOM 11845 C C . GLY H 1 5 ? 6.013 13.671 -18.837 1.00 72.32 47 GLY H C 1
ATOM 11846 O O . GLY H 1 5 ? 6.546 12.656 -19.297 1.00 66.11 47 GLY H O 1
ATOM 11847 N N . GLU H 1 6 ? 4.702 13.774 -18.637 1.00 68.00 48 GLU H N 1
ATOM 11848 C CA . GLU H 1 6 ? 3.829 12.611 -18.707 1.00 67.44 48 GLU H CA 1
ATOM 11849 C C . GLU H 1 6 ? 3.744 12.061 -20.126 1.00 64.87 48 GLU H C 1
ATOM 11850 O O . GLU H 1 6 ? 3.648 12.812 -21.101 1.00 64.70 48 GLU H O 1
ATOM 11856 N N . VAL H 1 7 ? 3.781 10.734 -20.231 1.00 59.48 49 VAL H N 1
ATOM 11857 C CA . VAL H 1 7 ? 3.647 10.030 -21.497 1.00 55.25 49 VAL H CA 1
ATOM 11858 C C . VAL H 1 7 ? 2.611 8.928 -21.324 1.00 54.18 49 VAL H C 1
ATOM 11859 O O . VAL H 1 7 ? 2.457 8.357 -20.239 1.00 55.54 49 VAL H O 1
ATOM 11863 N N . ARG H 1 8 ? 1.878 8.648 -22.398 1.00 51.61 50 ARG H N 1
ATOM 11864 C CA . ARG H 1 8 ? 0.859 7.609 -22.399 1.00 48.62 50 ARG H CA 1
ATOM 11865 C C . ARG H 1 8 ? 1.105 6.662 -23.563 1.00 46.25 50 ARG H C 1
ATOM 11866 O O . ARG H 1 8 ? 1.470 7.093 -24.660 1.00 47.56 50 ARG H O 1
ATOM 11874 N N . ASP H 1 9 ? 0.911 5.370 -23.314 1.00 46.91 51 ASP H N 1
ATOM 11875 C CA . ASP H 1 9 ? 1.077 4.365 -24.353 1.00 45.56 51 ASP H CA 1
ATOM 11876 C C . ASP H 1 9 ? -0.121 4.380 -25.293 1.00 47.85 51 ASP H C 1
ATOM 11877 O O . ASP H 1 9 ? -1.269 4.509 -24.859 1.00 48.90 51 ASP H O 1
ATOM 11882 N N . MET H 1 10 ? 0.155 4.249 -26.591 1.00 47.69 52 MET H N 1
ATOM 11883 C CA . MET H 1 10 ? -0.882 4.283 -27.614 1.00 45.55 52 MET H CA 1
ATOM 11884 C C . MET H 1 10 ? -0.949 2.995 -28.426 1.00 47.83 52 MET H C 1
ATOM 11885 O O . MET H 1 10 ? -1.675 2.943 -29.425 1.00 49.63 52 MET H O 1
ATOM 11890 N N . THR H 1 11 ? -0.097 2.041 -28.070 1.00 46.86 53 THR H N 1
ATOM 11891 C CA . THR H 1 11 ? 0.024 0.803 -28.865 1.00 44.74 53 THR H CA 1
ATOM 11892 C C . THR H 1 11 ? -0.663 -0.352 -28.154 1.00 48.51 53 THR H C 1
ATOM 11893 O O . THR H 1 11 ? -0.412 -0.548 -26.972 1.00 50.28 53 THR H O 1
ATOM 11897 N N . HIS H 1 12 ? -1.503 -1.070 -28.882 1.00 50.56 54 HIS H N 1
ATOM 11898 C CA . HIS H 1 12 ? -2.172 -2.258 -28.323 1.00 51.17 54 HIS H CA 1
ATOM 11899 C C . HIS H 1 12 ? -1.146 -3.362 -28.136 1.00 53.68 54 HIS H C 1
ATOM 11900 O O . HIS H 1 12 ? -0.041 -3.223 -28.635 1.00 54.83 54 HIS H O 1
ATOM 11907 N N . VAL H 1 13 ? -1.542 -4.431 -27.462 1.00 54.80 55 VAL H N 1
ATOM 11908 C CA . VAL H 1 13 ? -0.649 -5.605 -27.318 1.00 59.32 55 VAL H CA 1
ATOM 11909 C C . VAL H 1 13 ? -0.673 -6.367 -28.642 1.00 60.58 55 VAL H C 1
ATOM 11910 O O . VAL H 1 13 ? -1.764 -6.652 -29.140 1.00 60.29 55 VAL H O 1
ATOM 11914 N N . TYR H 1 14 ? 0.500 -6.703 -29.156 1.00 60.13 56 TYR H N 1
ATOM 11915 C CA . TYR H 1 14 ? 0.591 -7.361 -30.476 1.00 64.57 56 TYR H CA 1
ATOM 11916 C C . TYR H 1 14 ? 0.535 -8.871 -30.300 1.00 66.48 56 TYR H C 1
ATOM 11917 O O . TYR H 1 14 ? 1.543 -9.547 -30.518 1.00 66.74 56 TYR H O 1
ATOM 11926 N N . ASP H 1 15 ? -0.621 -9.371 -29.902 1.00 67.31 57 ASP H N 1
ATOM 11927 C CA . ASP H 1 15 ? -0.825 -10.805 -29.790 1.00 72.84 57 ASP H CA 1
ATOM 11928 C C . ASP H 1 15 ? -1.346 -11.373 -31.108 1.00 75.95 57 ASP H C 1
ATOM 11929 O O . ASP H 1 15 ? -1.668 -10.645 -32.050 1.00 72.45 57 ASP H O 1
ATOM 11934 N N . ALA H 1 16 ? -1.423 -12.703 -31.165 1.00 77.83 58 ALA H N 1
ATOM 11935 C CA . ALA H 1 16 ? -1.875 -13.383 -32.371 1.00 74.79 58 ALA H CA 1
ATOM 11936 C C . ALA H 1 16 ? -3.381 -13.288 -32.574 1.00 74.46 58 ALA H C 1
ATOM 11937 O O . ALA H 1 16 ? -3.846 -13.396 -33.714 1.00 74.99 58 ALA H O 1
ATOM 11939 N N . ASP H 1 17 ? -4.150 -13.089 -31.503 1.00 75.64 59 ASP H N 1
ATOM 11940 C CA . ASP H 1 17 ? -5.601 -13.014 -31.581 1.00 75.98 59 ASP H CA 1
ATOM 11941 C C . ASP H 1 17 ? -6.104 -11.615 -31.919 1.00 78.06 59 ASP H C 1
ATOM 11942 O O . ASP H 1 17 ? -7.296 -11.336 -31.741 1.00 80.57 59 ASP H O 1
ATOM 11947 N N . PHE H 1 18 ? -5.234 -10.734 -32.395 1.00 76.17 60 PHE H N 1
ATOM 11948 C CA . PHE H 1 18 ? -5.662 -9.384 -32.737 1.00 71.32 60 PHE H CA 1
ATOM 11949 C C . PHE H 1 18 ? -6.538 -9.422 -33.985 1.00 73.02 60 PHE H C 1
ATOM 11950 O O . PHE H 1 18 ? -6.184 -10.088 -34.965 1.00 74.63 60 PHE H O 1
ATOM 11958 N N . PRO H 1 19 ? -7.680 -8.729 -33.992 1.00 72.80 61 PRO H N 1
ATOM 11959 C CA . PRO H 1 19 ? -8.570 -8.781 -35.160 1.00 71.20 61 PRO H CA 1
ATOM 11960 C C . PRO H 1 19 ? -7.982 -8.086 -36.378 1.00 68.85 61 PRO H C 1
ATOM 11961 O O . PRO H 1 19 ? -7.914 -6.854 -36.433 1.00 69.08 61 PRO H O 1
ATOM 11965 N N . THR H 1 20 ? -7.558 -8.873 -37.362 1.00 68.50 62 THR H N 1
ATOM 11966 C CA . THR H 1 20 ? -6.964 -8.327 -38.570 1.00 67.02 62 THR H CA 1
ATOM 11967 C C . THR H 1 20 ? -8.048 -7.861 -39.539 1.00 66.79 62 THR H C 1
ATOM 11968 O O . THR H 1 20 ? -9.241 -8.119 -39.358 1.00 64.90 62 THR H O 1
ATOM 11972 N N . TYR H 1 21 ? -7.613 -7.158 -40.587 1.00 66.23 63 TYR H N 1
ATOM 11973 C CA . TYR H 1 21 ? -8.555 -6.678 -41.591 1.00 63.80 63 TYR H CA 1
ATOM 11974 C C . TYR H 1 21 ? -9.084 -7.816 -42.454 1.00 64.37 63 TYR H C 1
ATOM 11975 O O . TYR H 1 21 ? -10.231 -7.762 -42.911 1.00 64.98 63 TYR H O 1
ATOM 11984 N N . PHE H 1 22 ? -8.276 -8.851 -42.682 1.00 63.95 64 PHE H N 1
ATOM 11985 C CA . PHE H 1 22 ? -8.693 -9.968 -43.520 1.00 66.89 64 PHE H CA 1
ATOM 11986 C C . PHE H 1 22 ? -9.333 -11.099 -42.726 1.00 66.44 64 PHE H C 1
ATOM 11987 O O . PHE H 1 22 ? -10.235 -11.770 -43.240 1.00 68.70 64 PHE H O 1
ATOM 11995 N N . GLY H 1 23 ? -8.895 -11.329 -41.491 1.00 69.91 65 GLY H N 1
ATOM 11996 C CA . GLY H 1 23 ? -9.479 -12.334 -40.620 1.00 70.29 65 GLY H CA 1
ATOM 11997 C C . GLY H 1 23 ? -8.509 -13.389 -40.135 1.00 68.66 65 GLY H C 1
ATOM 11998 O O . GLY H 1 23 ? -8.808 -14.085 -39.153 1.00 72.34 65 GLY H O 1
ATOM 11999 N N . ALA H 1 24 ? -7.361 -13.538 -40.785 1.00 67.17 66 ALA H N 1
ATOM 12000 C CA . ALA H 1 24 ? -6.396 -14.534 -40.343 1.00 71.21 66 ALA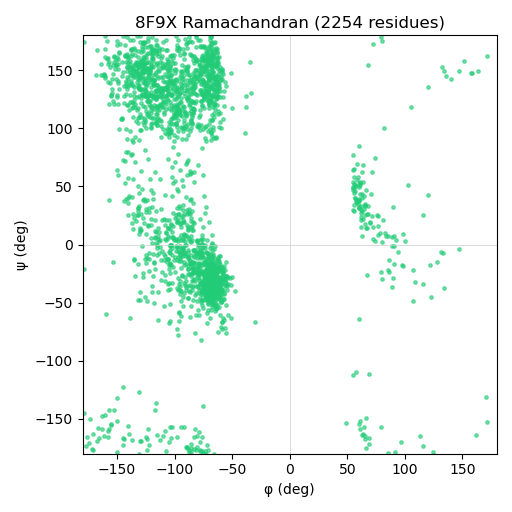 H CA 1
ATOM 12001 C C . ALA H 1 24 ? -5.495 -13.955 -39.257 1.00 71.43 66 ALA H C 1
ATOM 12002 O O . ALA H 1 24 ? -5.197 -12.758 -39.276 1.00 70.55 66 ALA H O 1
ATOM 12004 N N . PRO H 1 25 ? -5.109 -14.777 -38.274 1.00 70.94 67 PRO H N 1
ATOM 12005 C CA . PRO H 1 25 ? -3.985 -14.424 -37.402 1.00 67.97 67 PRO H CA 1
ATOM 12006 C C . PRO H 1 25 ? -2.851 -13.723 -38.131 1.00 66.14 67 PRO H C 1
ATOM 12007 O O . PRO H 1 25 ? -2.244 -14.277 -39.054 1.00 64.46 67 PRO H O 1
ATOM 12011 N N . GLY H 1 26 ? -2.571 -12.486 -37.714 1.00 66.46 68 GLY H N 1
ATOM 12012 C CA . GLY H 1 26 ? -1.590 -11.674 -38.410 1.00 65.03 68 GLY H CA 1
ATOM 12013 C C . GLY H 1 26 ? -0.156 -11.940 -38.011 1.00 62.79 68 GLY H C 1
ATOM 12014 O O . GLY H 1 26 ? 0.759 -11.675 -38.796 1.00 63.60 68 GLY H O 1
ATOM 12015 N N . ILE H 1 27 ? 0.046 -12.349 -36.768 1.00 64.10 69 ILE H N 1
ATOM 12016 C CA . ILE H 1 27 ? 1.426 -12.589 -36.265 1.00 63.71 69 ILE H CA 1
ATOM 12017 C C . ILE H 1 27 ? 1.476 -13.958 -35.611 1.00 66.51 69 ILE H C 1
ATOM 12018 O O . ILE H 1 27 ? 0.491 -14.363 -34.985 1.00 65.10 69 ILE H O 1
ATOM 12023 N N . GLU H 1 28 ? 2.609 -14.624 -35.787 1.00 64.47 70 GLU H N 1
ATOM 12024 C CA . GLU H 1 28 ? 2.789 -15.977 -35.238 1.00 62.50 70 GLU H CA 1
ATOM 12025 C C . GLU H 1 28 ? 4.231 -16.059 -34.742 1.00 65.31 70 GLU H C 1
ATOM 12026 O O . GLU H 1 28 ? 5.021 -15.225 -35.170 1.00 65.65 70 GLU H O 1
ATOM 12032 N N . ALA H 1 29 ? 4.563 -17.027 -33.883 1.00 65.06 71 ALA H N 1
ATOM 12033 C CA . ALA H 1 29 ? 5.912 -17.034 -33.287 1.00 64.00 71 ALA H CA 1
ATOM 12034 C C . ALA H 1 29 ? 6.489 -18.438 -33.191 1.00 66.95 71 ALA H C 1
ATOM 12035 O O . ALA H 1 29 ? 5.763 -19.338 -32.766 1.00 69.69 71 ALA H O 1
ATOM 12037 N N . VAL H 1 30 ? 7.770 -18.584 -33.516 1.00 65.05 72 VAL H N 1
ATOM 12038 C CA . VAL H 1 30 ? 8.462 -19.866 -33.446 1.00 67.02 72 VAL H CA 1
ATOM 12039 C C . VAL H 1 30 ? 9.688 -19.663 -32.568 1.00 66.42 72 VAL H C 1
ATOM 12040 O O . VAL H 1 30 ? 10.596 -18.898 -32.921 1.00 65.38 72 VAL H O 1
ATOM 12044 N N . GLN H 1 31 ? 9.708 -20.324 -31.415 1.00 70.07 73 GLN H N 1
ATOM 12045 C CA . GLN H 1 31 ? 10.830 -20.212 -30.493 1.00 70.10 73 GLN H CA 1
ATOM 12046 C C . GLN H 1 31 ? 12.003 -21.025 -31.019 1.00 70.00 73 GLN H C 1
ATOM 12047 O O . GLN H 1 31 ? 11.898 -22.245 -31.182 1.00 71.41 73 GLN H O 1
ATOM 12053 N N . ASN H 1 32 ? 13.121 -20.351 -31.285 1.00 66.87 74 ASN H N 1
ATOM 12054 C CA . ASN H 1 32 ? 14.314 -21.059 -31.731 1.00 70.94 74 ASN H CA 1
ATOM 12055 C C . ASN H 1 32 ? 15.026 -21.729 -30.562 1.00 75.09 74 ASN H C 1
ATOM 12056 O O . ASN H 1 32 ? 15.400 -22.904 -30.645 1.00 73.49 74 ASN H O 1
ATOM 12061 N N . PHE H 1 33 ? 15.209 -21.001 -29.461 1.00 75.86 75 PHE H N 1
ATOM 12062 C CA . PHE H 1 33 ? 15.983 -21.488 -28.329 1.00 76.59 75 PHE H CA 1
ATOM 12063 C C . PHE H 1 33 ? 15.251 -21.185 -27.029 1.00 73.95 75 PHE H C 1
ATOM 12064 O O . PHE H 1 33 ? 14.550 -20.176 -26.913 1.00 69.95 75 PHE H O 1
ATOM 12072 N N . ASN H 1 34 ? 15.426 -22.069 -26.051 1.00 77.23 76 ASN H N 1
ATOM 12073 C CA . ASN H 1 34 ? 14.840 -21.922 -24.726 1.00 76.36 76 ASN H CA 1
ATOM 12074 C C . ASN H 1 34 ? 15.943 -21.768 -23.686 1.00 75.06 76 ASN H C 1
ATOM 12075 O O . ASN H 1 34 ? 17.132 -21.930 -23.972 1.00 74.85 76 ASN H O 1
ATOM 12080 N N . PHE H 1 35 ? 15.528 -21.456 -22.456 1.00 74.04 77 PHE H N 1
ATOM 12081 C CA . PHE H 1 35 ? 16.489 -21.129 -21.407 1.00 72.68 77 PHE H CA 1
ATOM 12082 C C . PHE H 1 35 ? 17.234 -22.368 -20.923 1.00 70.73 77 PHE H C 1
ATOM 12083 O O . PHE H 1 35 ? 18.461 -22.346 -20.775 1.00 69.67 77 PHE H O 1
ATOM 12091 N N . LYS H 1 36 ? 16.509 -23.459 -20.667 1.00 73.02 78 LYS H N 1
ATOM 12092 C CA . LYS H 1 36 ? 17.132 -24.637 -20.071 1.00 77.74 78 LYS H CA 1
ATOM 12093 C C . LYS H 1 36 ? 18.141 -25.280 -21.015 1.00 80.12 78 LYS H C 1
ATOM 12094 O O . LYS H 1 36 ? 19.186 -25.772 -20.573 1.00 82.68 78 LYS H O 1
ATOM 12100 N N . GLU H 1 37 ? 17.850 -25.285 -22.315 1.00 77.87 79 GLU H N 1
ATOM 12101 C CA . GLU H 1 37 ? 18.702 -25.990 -23.268 1.00 77.32 79 GLU H CA 1
ATOM 12102 C C . GLU H 1 37 ? 19.953 -25.184 -23.604 1.00 75.04 79 GLU H C 1
ATOM 12103 O O . GLU H 1 37 ? 21.079 -25.636 -23.368 1.00 74.58 79 GLU H O 1
ATOM 12109 N N . HIS H 1 38 ? 19.774 -23.984 -24.155 1.00 77.77 80 HIS H N 1
ATOM 12110 C CA . HIS H 1 38 ? 20.886 -23.163 -24.620 1.00 78.02 80 HIS H CA 1
ATOM 12111 C C . HIS H 1 38 ? 21.347 -22.143 -23.588 1.00 75.38 80 HIS H C 1
ATOM 12112 O O . HIS H 1 38 ? 22.554 -21.956 -23.408 1.00 73.90 80 HIS H O 1
ATOM 12119 N N . GLY H 1 39 ? 20.418 -21.475 -22.909 1.00 70.12 81 GLY H N 1
ATOM 12120 C CA . GLY H 1 39 ? 20.781 -20.490 -21.910 1.00 68.08 81 GLY H CA 1
ATOM 12121 C C . GLY H 1 39 ? 20.043 -19.176 -22.059 1.00 68.22 81 GLY H C 1
ATOM 12122 O O . GLY H 1 39 ? 20.163 -18.290 -21.208 1.00 67.48 81 GLY H O 1
ATOM 12123 N N . PHE H 1 40 ? 19.276 -19.036 -23.138 1.00 70.53 82 PHE H N 1
ATOM 12124 C CA . PHE H 1 40 ? 18.528 -17.814 -23.393 1.00 69.52 82 PHE H CA 1
ATOM 12125 C C . PHE H 1 40 ? 17.243 -18.165 -24.131 1.00 70.75 82 PHE H C 1
ATOM 12126 O O . PHE H 1 40 ? 17.089 -19.266 -24.662 1.00 71.51 82 PHE H O 1
ATOM 12134 N N . ASN H 1 41 ? 16.326 -17.205 -24.179 1.00 65.74 83 ASN H N 1
ATOM 12135 C CA . ASN H 1 41 ? 15.074 -17.354 -24.909 1.00 66.96 83 ASN H CA 1
ATOM 12136 C C . ASN H 1 41 ? 15.120 -16.498 -26.167 1.00 66.12 83 ASN H C 1
ATOM 12137 O O . ASN H 1 41 ? 15.420 -15.302 -26.099 1.00 63.11 83 ASN H O 1
ATOM 12142 N N . LEU H 1 42 ? 14.829 -17.115 -27.311 1.00 69.49 84 LEU H N 1
ATOM 12143 C CA . LEU H 1 42 ? 14.816 -16.421 -28.591 1.00 65.39 84 LEU H CA 1
ATOM 12144 C C . LEU H 1 42 ? 13.610 -16.880 -29.395 1.00 66.55 84 LEU H C 1
ATOM 12145 O O . LEU H 1 42 ? 13.284 -18.070 -29.416 1.00 68.04 84 LEU H O 1
ATOM 12150 N N . PHE H 1 43 ? 12.954 -15.929 -30.056 1.00 67.38 85 PHE H N 1
ATOM 12151 C CA . PHE H 1 43 ? 11.767 -16.189 -30.856 1.00 65.48 85 PHE H CA 1
ATOM 12152 C C . PHE H 1 43 ? 11.984 -15.696 -32.280 1.00 66.92 85 PHE H C 1
ATOM 12153 O O . PHE H 1 43 ? 12.701 -14.719 -32.514 1.00 64.89 85 PHE H O 1
ATOM 12161 N N . THR H 1 44 ? 11.351 -16.386 -33.231 1.00 68.37 86 THR H N 1
ATOM 12162 C CA . THR H 1 44 ? 11.345 -15.937 -34.642 1.00 65.36 86 THR H CA 1
ATOM 12163 C C . THR H 1 44 ? 9.870 -15.816 -34.990 1.00 64.69 86 THR H C 1
ATOM 12164 O O . THR H 1 44 ? 9.134 -16.767 -34.734 1.00 64.53 86 THR H O 1
ATOM 12168 N N . LEU H 1 45 ? 9.456 -14.676 -35.521 1.00 62.09 87 LEU H N 1
ATOM 12169 C CA . LEU H 1 45 ? 8.011 -14.473 -35.738 1.00 62.31 87 LEU H CA 1
ATOM 12170 C C . LEU H 1 45 ? 7.678 -14.181 -37.194 1.00 62.52 87 LEU H C 1
ATOM 12171 O O . LEU H 1 45 ? 8.500 -13.564 -37.874 1.00 63.56 87 LEU H O 1
ATOM 12176 N N . THR H 1 46 ? 6.515 -14.636 -37.643 1.00 61.41 88 THR H N 1
ATOM 12177 C CA . THR H 1 46 ? 6.035 -14.261 -38.989 1.00 61.10 88 THR H CA 1
ATOM 12178 C C . THR H 1 46 ? 4.856 -13.328 -38.745 1.00 61.85 88 THR H C 1
ATOM 12179 O O . THR H 1 46 ? 3.934 -13.723 -38.028 1.00 62.05 88 THR H O 1
ATOM 12183 N N . LEU H 1 47 ? 4.927 -12.116 -39.277 1.00 62.10 89 LEU H N 1
ATOM 12184 C CA . LEU H 1 47 ? 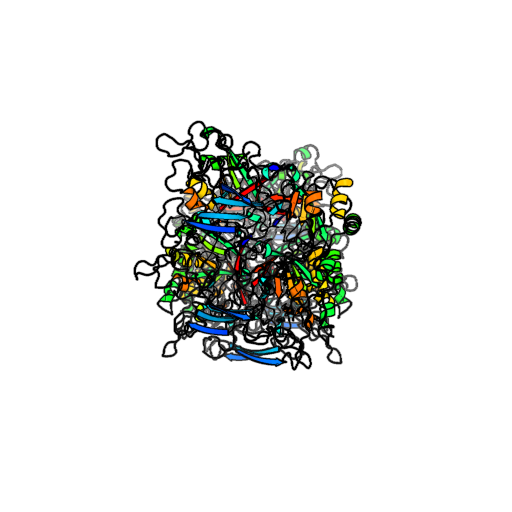3.872 -11.110 -39.037 1.00 60.76 89 LEU H CA 1
ATOM 12185 C C . LEU H 1 47 ? 3.424 -10.478 -40.343 1.00 62.40 89 LEU H C 1
ATOM 12186 O O . LEU H 1 47 ? 4.269 -10.297 -41.227 1.00 64.43 89 LEU H O 1
ATOM 12191 N N . ASN H 1 48 ? 2.138 -10.169 -40.459 1.00 61.96 90 ASN H N 1
ATOM 12192 C CA . ASN H 1 48 ? 1.666 -9.398 -41.628 1.00 60.42 90 ASN H CA 1
ATOM 12193 C C . ASN H 1 48 ? 1.892 -7.943 -41.248 1.00 60.22 90 ASN H C 1
ATOM 12194 O O . ASN H 1 48 ? 1.364 -7.528 -40.219 1.00 61.11 90 ASN H O 1
ATOM 12199 N N . GLU H 1 49 ? 2.642 -7.202 -42.047 1.00 57.62 91 GLU H N 1
ATOM 12200 C CA . GLU H 1 49 ? 3.033 -5.847 -41.672 1.00 58.33 91 GLU H CA 1
ATOM 12201 C C . GLU H 1 49 ? 1.838 -4.939 -41.416 1.00 56.72 91 GLU H C 1
ATOM 12202 O O . GLU H 1 49 ? 1.975 -3.942 -40.699 1.00 56.71 91 GLU H O 1
ATOM 12208 N N . HIS H 1 50 ? 0.675 -5.255 -41.974 1.00 55.90 92 HIS H N 1
ATOM 12209 C CA . HIS H 1 50 ? -0.528 -4.456 -41.749 1.00 55.51 92 HIS H CA 1
ATOM 12210 C C . HIS H 1 50 ? -1.445 -5.148 -40.744 1.00 58.65 92 HIS H C 1
ATOM 12211 O O . HIS H 1 50 ? -2.605 -5.467 -41.007 1.00 59.53 92 HIS H O 1
ATOM 12218 N N . THR H 1 51 ? -0.876 -5.374 -39.563 1.00 61.54 93 THR H N 1
ATOM 12219 C CA . THR H 1 51 ? -1.556 -6.004 -38.444 1.00 63.19 93 THR H CA 1
ATOM 12220 C C . THR H 1 51 ? -1.332 -5.169 -37.194 1.00 61.46 93 THR H C 1
ATOM 12221 O O . THR H 1 51 ? -0.271 -4.564 -37.020 1.00 56.79 93 THR H O 1
ATOM 12225 N N . GLY H 1 52 ? -2.340 -5.142 -36.327 1.00 59.85 94 GLY H N 1
ATOM 12226 C CA . GLY H 1 52 ? -2.174 -4.451 -35.069 1.00 57.22 94 GLY H CA 1
ATOM 12227 C C . GLY H 1 52 ? -1.970 -2.956 -35.257 1.00 57.07 94 GLY H C 1
ATOM 12228 O O . GLY H 1 52 ? -2.350 -2.359 -36.266 1.00 61.02 94 GLY H O 1
ATOM 12229 N N . THR H 1 53 ? -1.355 -2.352 -34.245 1.00 57.14 95 THR H N 1
ATOM 12230 C CA . THR H 1 53 ? -0.958 -0.949 -34.317 1.00 54.17 95 THR H CA 1
ATOM 12231 C C . THR H 1 53 ? 0.240 -0.847 -35.250 1.00 53.73 95 THR H C 1
ATOM 12232 O O . THR H 1 53 ? 1.370 -1.163 -34.870 1.00 50.55 95 THR H O 1
ATOM 12236 N N . HIS H 1 54 ? -0.007 -0.422 -36.487 1.00 56.63 96 HIS H N 1
ATOM 12237 C CA . HIS H 1 54 ? 1.023 -0.367 -37.511 1.00 56.01 96 HIS H CA 1
ATOM 12238 C C . HIS H 1 54 ? 0.900 0.949 -38.267 1.00 53.41 96 HIS H C 1
ATOM 12239 O O . HIS H 1 54 ? -0.017 1.743 -38.036 1.00 53.31 96 HIS H O 1
ATOM 12246 N N . VAL H 1 55 ? 1.837 1.176 -39.184 1.00 51.98 97 VAL H N 1
ATOM 12247 C CA . VAL H 1 55 ? 1.906 2.400 -39.970 1.00 51.10 97 VAL H CA 1
ATOM 12248 C C . VAL H 1 55 ? 1.765 2.035 -41.440 1.00 51.25 97 VAL H C 1
ATOM 12249 O O . VAL H 1 55 ? 2.492 1.170 -41.941 1.00 52.20 97 VAL H O 1
ATOM 12253 N N . ASP H 1 56 ? 0.830 2.687 -42.124 1.00 50.36 98 ASP H N 1
ATOM 12254 C CA . ASP H 1 56 ? 0.676 2.532 -43.566 1.00 48.84 98 ASP H CA 1
ATOM 12255 C C . ASP H 1 56 ? 1.616 3.509 -44.260 1.00 47.97 98 ASP H C 1
ATOM 12256 O O . ASP H 1 56 ? 1.358 4.716 -44.287 1.00 47.64 98 ASP H O 1
ATOM 12261 N N . ALA H 1 57 ? 2.706 2.990 -44.816 1.00 48.52 99 ALA H N 1
ATOM 12262 C CA . ALA H 1 57 ? 3.624 3.824 -45.567 1.00 47.89 99 ALA H CA 1
ATOM 12263 C C . ALA H 1 57 ? 2.979 4.253 -46.883 1.00 49.35 99 ALA H C 1
ATOM 12264 O O . ALA H 1 57 ? 2.026 3.625 -47.350 1.00 49.27 99 ALA H O 1
ATOM 12266 N N . PRO H 1 58 ? 3.467 5.340 -47.489 1.00 49.53 100 PRO H N 1
ATOM 12267 C CA . PRO H 1 58 ? 2.930 5.747 -48.799 1.00 47.98 100 PRO H CA 1
ATOM 12268 C C . PRO H 1 58 ? 2.990 4.652 -49.851 1.00 49.44 100 PRO H C 1
ATOM 12269 O O . PRO H 1 58 ? 2.137 4.619 -50.748 1.00 46.65 100 PRO H O 1
ATOM 12273 N N . LEU H 1 59 ? 3.969 3.748 -49.763 1.00 48.17 101 LEU H N 1
ATOM 12274 C CA . LEU H 1 59 ? 4.063 2.638 -50.705 1.00 46.57 101 LEU H CA 1
ATOM 12275 C C . LEU H 1 59 ? 2.868 1.697 -50.607 1.00 48.36 101 LEU H C 1
ATOM 12276 O O . LEU H 1 59 ? 2.551 1.013 -51.587 1.00 51.58 101 LEU H O 1
ATOM 12281 N N . HIS H 1 60 ? 2.186 1.667 -49.458 1.00 51.29 102 HIS H N 1
ATOM 12282 C CA . HIS H 1 60 ? 1.085 0.728 -49.260 1.00 48.90 102 HIS H CA 1
ATOM 12283 C C . HIS H 1 60 ? 0.025 0.861 -50.347 1.00 48.93 102 HIS H C 1
ATOM 12284 O O . HIS H 1 60 ? -0.573 -0.137 -50.763 1.00 50.79 102 HIS H O 1
ATOM 12291 N N . PHE H 1 61 ? -0.215 2.082 -50.828 1.00 48.15 103 PHE H N 1
ATOM 12292 C CA . PHE H 1 61 ? -1.245 2.321 -51.832 1.00 46.40 103 PHE H CA 1
ATOM 12293 C C . PHE H 1 61 ? -0.722 3.172 -52.984 1.00 46.49 103 PHE H C 1
ATOM 12294 O O . PHE H 1 61 ? -1.481 3.931 -53.592 1.00 44.82 103 PHE H O 1
ATOM 12302 N N . SER H 1 62 ? 0.566 3.058 -53.301 1.00 46.76 104 SER H N 1
ATOM 12303 C CA . SER H 1 62 ? 1.152 3.787 -54.416 1.00 48.37 104 SER H CA 1
ATOM 12304 C C . SER H 1 62 ? 2.072 2.857 -55.194 1.00 52.44 104 SER H C 1
ATOM 12305 O O . SER H 1 62 ? 2.404 1.756 -54.748 1.00 49.48 104 SER H O 1
ATOM 12308 N N . ALA H 1 63 ? 2.485 3.317 -56.377 1.00 53.68 105 ALA H N 1
ATOM 12309 C CA . ALA H 1 63 ? 3.342 2.507 -57.236 1.00 54.72 105 ALA H CA 1
ATOM 12310 C C . ALA H 1 63 ? 4.778 2.480 -56.726 1.00 53.09 105 ALA H C 1
ATOM 12311 O O . ALA H 1 63 ? 5.351 1.404 -56.520 1.00 52.81 105 ALA H O 1
ATOM 12313 N N . ASP H 1 64 ? 5.376 3.650 -56.521 1.00 53.92 106 ASP H N 1
ATOM 12314 C CA . ASP H 1 64 ? 6.752 3.751 -56.045 1.00 60.82 106 ASP H CA 1
ATOM 12315 C C . ASP H 1 64 ? 6.885 4.927 -55.083 1.00 61.27 106 ASP H C 1
ATOM 12316 O O . ASP H 1 64 ? 7.735 5.803 -55.241 1.00 61.85 106 ASP H O 1
ATOM 12321 N N . GLY H 1 65 ? 6.030 4.951 -54.065 1.00 58.28 107 GLY H N 1
ATOM 12322 C CA . GLY H 1 65 ? 6.082 5.977 -53.048 1.00 55.43 107 GLY H CA 1
ATOM 12323 C C . GLY H 1 65 ? 7.099 5.655 -51.970 1.00 53.30 107 GLY H C 1
ATOM 12324 O O . GLY H 1 65 ? 7.953 4.778 -52.107 1.00 55.71 107 GLY H O 1
ATOM 12325 N N . GLN H 1 66 ? 6.994 6.392 -50.869 1.00 51.12 108 GLN H N 1
ATOM 12326 C CA . GLN H 1 66 ? 7.899 6.187 -49.748 1.00 47.57 108 GLN H CA 1
ATOM 12327 C C . GLN H 1 66 ? 7.583 4.879 -49.035 1.00 47.64 108 GLN H C 1
ATOM 12328 O O . GLN H 1 66 ? 6.418 4.541 -48.809 1.00 50.45 108 GLN H O 1
ATOM 12334 N N . SER H 1 67 ? 8.631 4.139 -48.687 1.00 47.78 109 SER H N 1
ATOM 12335 C CA . SER H 1 67 ? 8.488 2.971 -47.836 1.00 46.62 109 SER H CA 1
ATOM 12336 C C . SER H 1 67 ? 8.533 3.409 -46.373 1.00 47.81 109 SER H C 1
ATOM 12337 O O . SER H 1 67 ? 8.582 4.601 -46.059 1.00 49.13 109 SER H O 1
ATOM 12340 N N . VAL H 1 68 ? 8.515 2.435 -45.460 1.00 49.30 110 VAL H N 1
ATOM 12341 C CA . VAL H 1 68 ? 8.514 2.768 -44.037 1.00 49.23 110 VAL H CA 1
ATOM 12342 C C . VAL H 1 68 ? 9.809 3.462 -43.640 1.00 47.45 110 VAL H C 1
ATOM 12343 O O . VAL H 1 68 ? 9.810 4.341 -42.769 1.00 46.99 110 VAL H O 1
ATOM 12347 N N . ASP H 1 69 ? 10.925 3.095 -44.271 1.00 48.37 111 ASP H N 1
ATOM 12348 C CA . ASP H 1 69 ? 12.203 3.718 -43.954 1.00 47.68 111 ASP H CA 1
ATOM 12349 C C . ASP H 1 69 ? 12.377 5.075 -44.622 1.00 47.98 111 ASP H C 1
ATOM 12350 O O . ASP H 1 69 ? 13.142 5.904 -44.118 1.00 49.92 111 ASP H O 1
ATOM 12355 N N . GLU H 1 70 ? 11.689 5.322 -45.737 1.00 47.33 112 GLU H N 1
ATOM 12356 C CA . GLU H 1 70 ? 11.808 6.596 -46.434 1.00 47.31 112 GLU H CA 1
ATOM 12357 C C . GLU H 1 70 ? 11.028 7.717 -45.762 1.00 43.81 112 GLU H C 1
ATOM 12358 O O . GLU H 1 70 ? 11.192 8.879 -46.150 1.00 46.74 112 GLU H O 1
ATOM 12364 N N . ILE H 1 71 ? 10.196 7.404 -44.778 1.00 42.51 113 ILE H N 1
ATOM 12365 C CA . ILE H 1 71 ? 9.451 8.446 -44.063 1.00 40.75 113 ILE H CA 1
ATOM 12366 C C . ILE H 1 71 ? 10.430 9.300 -43.265 1.00 41.77 113 ILE H C 1
ATOM 12367 O O . ILE H 1 71 ? 11.238 8.752 -42.494 1.00 44.91 11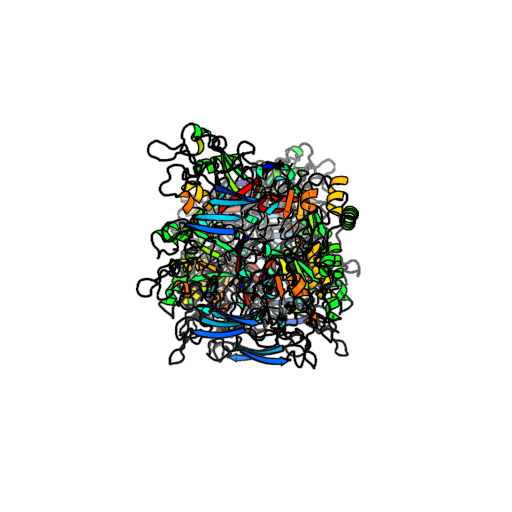3 ILE H O 1
ATOM 12372 N N . PRO H 1 72 ? 10.409 10.621 -43.416 1.00 38.11 114 PRO H N 1
ATOM 12373 C CA . PRO H 1 72 ? 11.351 11.464 -42.674 1.00 40.59 114 PRO H CA 1
ATOM 12374 C C . PRO H 1 72 ? 11.077 11.428 -41.179 1.00 43.59 114 PRO H C 1
ATOM 12375 O O . PRO H 1 72 ? 10.004 11.034 -40.717 1.00 42.46 114 PRO H O 1
ATOM 12379 N N . VAL H 1 73 ? 12.084 11.851 -40.416 1.00 45.53 115 VAL H N 1
ATOM 12380 C CA . VAL H 1 73 ? 11.959 11.869 -38.963 1.00 45.61 115 VAL H CA 1
ATOM 12381 C C . VAL H 1 73 ? 11.098 13.040 -38.509 1.00 43.65 115 VAL H C 1
ATOM 12382 O O . VAL H 1 73 ? 10.262 12.897 -37.610 1.00 44.75 115 VAL H O 1
ATOM 12386 N N . GLY H 1 74 ? 11.279 14.209 -39.129 1.00 41.10 116 GLY H N 1
ATOM 12387 C CA . GLY H 1 74 ? 10.496 15.380 -38.776 1.00 42.39 116 GLY H CA 1
ATOM 12388 C C . GLY H 1 74 ? 8.998 15.178 -38.880 1.00 47.09 116 GLY H C 1
ATOM 12389 O O . GLY H 1 74 ? 8.236 15.911 -38.241 1.00 48.56 116 GLY H O 1
ATOM 12390 N N . ASN H 1 75 ? 8.558 14.200 -39.669 1.00 46.82 117 ASN H N 1
ATOM 12391 C CA . ASN H 1 75 ? 7.148 13.858 -39.776 1.00 46.79 117 ASN H CA 1
ATOM 12392 C C . ASN H 1 75 ? 6.741 12.731 -38.836 1.00 45.12 117 ASN H C 1
ATOM 12393 O O . ASN H 1 75 ? 5.590 12.288 -38.885 1.00 44.69 117 ASN H O 1
ATOM 12398 N N . LEU H 1 76 ? 7.655 12.254 -37.990 1.00 43.81 118 LEU H N 1
ATOM 12399 C CA . LEU H 1 76 ? 7.340 11.241 -36.994 1.00 44.31 118 LEU H CA 1
ATOM 12400 C C . LEU H 1 76 ? 7.061 11.830 -35.618 1.00 46.70 118 LEU H C 1
ATOM 12401 O O . LEU H 1 76 ? 6.590 11.106 -34.734 1.00 47.28 118 LEU H O 1
ATOM 12406 N N . VAL H 1 77 ? 7.342 13.117 -35.417 1.00 45.60 119 VAL H N 1
ATOM 12407 C CA . VAL H 1 77 ? 6.996 13.818 -34.186 1.00 44.38 119 VAL H CA 1
ATOM 12408 C C . VAL H 1 77 ? 5.907 14.829 -34.519 1.00 45.66 119 VAL H C 1
ATOM 12409 O O . VAL H 1 77 ? 6.194 15.962 -34.920 1.00 45.81 119 VAL H O 1
ATOM 12413 N N . CYS H 1 78 ? 4.649 14.423 -34.366 1.00 47.59 120 CYS H N 1
ATOM 12414 C CA . CYS H 1 78 ? 3.534 15.212 -34.861 1.00 47.42 120 CYS H CA 1
ATOM 12415 C C . CYS H 1 78 ? 2.733 15.806 -33.715 1.00 47.84 120 CYS H C 1
ATOM 12416 O O . CYS H 1 78 ? 2.445 15.103 -32.736 1.00 50.23 120 CYS H O 1
ATOM 12419 N N . PRO H 1 79 ? 2.369 17.088 -33.791 1.00 45.22 121 PRO H N 1
ATOM 12420 C CA . PRO H 1 79 ? 1.384 17.633 -32.848 1.00 44.94 121 PRO H CA 1
ATOM 12421 C C . PRO H 1 79 ? 0.055 16.904 -32.961 1.00 47.77 121 PRO H C 1
ATOM 12422 O O . PRO H 1 79 ? -0.626 17.001 -33.987 1.00 50.24 121 PRO H O 1
ATOM 12426 N N . LEU H 1 80 ? -0.319 16.167 -31.919 1.00 46.49 122 LEU H N 1
ATOM 12427 C CA . LEU H 1 80 ? -1.512 15.334 -31.983 1.00 45.50 122 LEU H CA 1
ATOM 12428 C C . LEU H 1 80 ? -2.771 16.192 -31.951 1.00 49.84 122 LEU H C 1
ATOM 12429 O O . LEU H 1 80 ? -2.908 17.087 -31.110 1.00 56.33 122 LEU H O 1
ATOM 12434 N N . CYS H 1 81 ? -3.692 15.913 -32.872 1.00 50.24 123 CYS H N 1
ATOM 12435 C CA . CYS H 1 81 ? -4.973 16.612 -32.965 1.00 51.32 123 CYS H CA 1
ATOM 12436 C C . CYS H 1 81 ? -6.071 15.555 -33.033 1.00 50.59 123 CYS H C 1
ATOM 12437 O O . CYS H 1 81 ? -6.343 15.004 -34.104 1.00 50.45 123 CYS H O 1
ATOM 12440 N N . VAL H 1 82 ? -6.699 15.275 -31.897 1.00 52.44 124 VAL H N 1
ATOM 12441 C CA . VAL H 1 82 ? -7.728 14.246 -31.809 1.00 54.10 124 VAL H CA 1
ATOM 12442 C C . VAL H 1 82 ? -9.077 14.849 -32.169 1.00 54.23 124 VAL H C 1
ATOM 12443 O O . VAL H 1 82 ? -9.379 15.996 -31.818 1.00 53.78 124 VAL H O 1
ATOM 12447 N N . VAL H 1 83 ? -9.892 14.071 -32.877 1.00 52.49 125 VAL H N 1
ATOM 12448 C CA . VAL H 1 83 ? -11.255 14.450 -33.231 1.00 53.52 125 VAL H CA 1
ATOM 12449 C C . VAL H 1 83 ? -12.194 13.443 -32.584 1.00 48.59 125 VAL H C 1
ATOM 12450 O O . VAL H 1 83 ? -12.114 12.241 -32.868 1.00 49.25 125 VAL H O 1
ATOM 12454 N N . HIS H 1 84 ? -13.079 13.928 -31.718 1.00 47.79 126 HIS H N 1
ATOM 12455 C CA . HIS H 1 84 ? -13.986 13.064 -30.968 1.00 49.18 126 HIS H CA 1
ATOM 12456 C C . HIS H 1 84 ? -15.308 12.955 -31.718 1.00 49.35 126 HIS H C 1
ATOM 12457 O O . HIS H 1 84 ? -16.070 13.924 -31.797 1.00 46.36 126 HIS H O 1
ATOM 12464 N N . ILE H 1 85 ? -15.577 11.773 -32.269 1.00 48.66 127 ILE H N 1
ATOM 12465 C CA . ILE H 1 85 ? -16.847 11.494 -32.927 1.00 50.18 127 ILE H CA 1
ATOM 12466 C C . ILE H 1 85 ? -17.464 10.254 -32.294 1.00 49.94 127 ILE H C 1
ATOM 12467 O O . ILE H 1 85 ? -18.188 9.500 -32.955 1.00 51.90 127 ILE H O 1
ATOM 12472 N N . HIS H 1 86 ? -17.186 10.034 -31.004 1.00 49.67 128 HIS H N 1
ATOM 12473 C CA . HIS H 1 86 ? -17.695 8.834 -30.346 1.00 50.64 128 HIS H CA 1
ATOM 12474 C C . HIS H 1 86 ? -19.211 8.868 -30.209 1.00 48.73 128 HIS H C 1
ATOM 12475 O O . HIS H 1 86 ? -19.859 7.816 -30.280 1.00 50.46 128 HIS H O 1
ATOM 12482 N N . GLU H 1 87 ? -19.795 10.053 -30.015 1.00 46.43 129 GLU H N 1
ATOM 12483 C CA . GLU H 1 87 ? -21.250 10.162 -30.000 1.00 48.41 129 GLU H CA 1
ATOM 12484 C C . GLU H 1 87 ? -21.842 9.699 -31.325 1.00 53.26 129 GLU H C 1
ATOM 12485 O O . GLU H 1 87 ? -22.772 8.885 -31.354 1.00 55.57 129 GLU H O 1
ATOM 12491 N N . LYS H 1 88 ? -21.303 10.204 -32.436 1.00 53.75 130 LYS H N 1
ATOM 12492 C CA . LYS H 1 88 ? -21.808 9.816 -33.749 1.00 50.80 130 LYS H CA 1
ATOM 12493 C C . LYS H 1 88 ? -21.505 8.352 -34.049 1.00 51.85 130 LYS H C 1
ATOM 12494 O O . LYS H 1 88 ? -22.325 7.655 -34.657 1.00 55.65 130 LYS H O 1
ATOM 12500 N N . ALA H 1 89 ? -20.337 7.865 -33.621 1.00 50.33 131 ALA H N 1
ATOM 12501 C CA . ALA H 1 89 ? -20.000 6.462 -33.838 1.00 53.74 131 ALA H CA 1
ATOM 12502 C C . ALA H 1 89 ? -20.892 5.535 -33.022 1.00 56.08 131 ALA H C 1
ATOM 12503 O O . ALA H 1 89 ? -21.126 4.390 -33.425 1.00 55.12 131 ALA H O 1
ATOM 12505 N N . ALA H 1 90 ? -21.395 6.006 -31.879 1.00 54.51 132 ALA H N 1
ATOM 12506 C CA . ALA H 1 90 ? -22.324 5.208 -31.090 1.00 54.73 132 ALA H CA 1
ATOM 12507 C C . ALA H 1 90 ? -23.676 5.057 -31.772 1.00 55.63 132 ALA H C 1
ATOM 12508 O O . ALA H 1 90 ? -24.457 4.181 -31.387 1.00 56.62 132 ALA H O 1
ATOM 12510 N N . ALA H 1 91 ? -23.969 5.888 -32.773 1.00 57.01 133 ALA H N 1
ATOM 12511 C CA . ALA H 1 91 ? -25.221 5.812 -33.517 1.00 58.03 133 ALA H CA 1
ATOM 12512 C C . ALA H 1 91 ? -25.066 5.003 -34.801 1.00 58.84 133 ALA H C 1
ATOM 12513 O O . ALA H 1 91 ? -25.764 4.004 -34.999 1.00 59.03 133 ALA H O 1
ATOM 12515 N N . ASP H 1 92 ? -24.157 5.418 -35.678 1.00 59.34 134 ASP H N 1
ATOM 12516 C CA . ASP H 1 92 ? -23.892 4.730 -36.935 1.00 60.46 134 ASP H CA 1
ATOM 12517 C C . ASP H 1 92 ? -22.475 4.172 -36.898 1.00 60.92 134 ASP H C 1
ATOM 12518 O O . ASP H 1 92 ? -21.509 4.933 -36.776 1.00 61.79 134 ASP H O 1
ATOM 12523 N N . ALA H 1 93 ? -22.356 2.847 -37.002 1.00 64.16 135 ALA H N 1
ATOM 12524 C CA . ALA H 1 93 ? -21.042 2.216 -37.017 1.00 65.77 135 ALA H CA 1
ATOM 12525 C C . ALA H 1 93 ? -20.266 2.529 -38.288 1.00 68.44 135 ALA H C 1
ATOM 12526 O O . ALA H 1 93 ? -19.037 2.399 -38.297 1.00 70.89 135 ALA H O 1
ATOM 12528 N N . ASP H 1 94 ? -20.951 2.936 -39.356 1.00 67.08 136 ASP H N 1
ATOM 12529 C CA . ASP H 1 94 ? -20.312 3.289 -40.615 1.00 64.50 136 ASP H CA 1
ATOM 12530 C C . ASP H 1 94 ? -20.030 4.782 -40.732 1.00 63.96 136 ASP H C 1
ATOM 12531 O O . ASP H 1 94 ? -19.812 5.276 -41.845 1.00 63.70 136 ASP H O 1
ATOM 12536 N N . ALA H 1 95 ? -20.032 5.506 -39.616 1.00 60.55 137 ALA H N 1
ATOM 12537 C CA . ALA H 1 95 ? -19.741 6.931 -39.645 1.00 57.36 137 ALA H CA 1
ATOM 12538 C C . ALA H 1 95 ? -18.313 7.172 -40.128 1.00 57.08 137 ALA H C 1
ATOM 12539 O O . ALA H 1 95 ? -17.480 6.265 -40.174 1.00 59.95 137 ALA H O 1
ATOM 12541 N N . GLN H 1 96 ? -18.034 8.420 -40.498 1.00 56.99 138 GLN H N 1
ATOM 12542 C CA . GLN H 1 96 ? -16.726 8.768 -41.031 1.00 55.77 138 GLN H CA 1
ATOM 12543 C C . GLN H 1 96 ? -16.360 10.177 -40.596 1.00 54.43 138 GLN H C 1
ATOM 12544 O O . GLN H 1 96 ? -17.224 10.992 -40.264 1.00 53.21 138 GLN H O 1
ATOM 12550 N N . VAL H 1 97 ? -15.055 10.454 -40.596 1.00 54.07 139 VAL H N 1
ATOM 12551 C CA . VAL H 1 97 ? -14.586 11.817 -40.384 1.00 54.72 139 VAL H CA 1
ATOM 12552 C C . VAL H 1 97 ? -14.908 12.642 -41.619 1.00 55.91 139 VAL H C 1
ATOM 12553 O O . VAL H 1 97 ? -14.572 12.261 -42.747 1.00 55.17 139 VAL H O 1
ATOM 12557 N N . THR H 1 98 ? -15.566 13.771 -41.414 1.00 56.98 140 THR H N 1
ATOM 12558 C CA . THR H 1 98 ? -15.985 14.647 -42.491 1.00 59.08 140 THR H CA 1
ATOM 12559 C C . THR H 1 98 ? -15.351 16.019 -42.318 1.00 59.79 140 THR H C 1
ATOM 12560 O O . THR H 1 98 ? -14.883 16.360 -41.225 1.00 60.58 140 THR H O 1
ATOM 12564 N N . PRO H 1 99 ? -15.291 16.821 -43.383 1.00 58.71 141 PRO H N 1
ATOM 12565 C CA . PRO H 1 99 ? -14.891 18.224 -43.206 1.00 58.17 141 PRO H CA 1
ATOM 12566 C C . PRO H 1 99 ? -15.683 18.928 -42.123 1.00 61.36 141 PRO H C 1
ATOM 12567 O O . PRO H 1 99 ? -15.118 19.751 -41.396 1.00 63.69 141 PRO H O 1
ATOM 12571 N N . ASP H 1 100 ? -16.969 18.598 -41.970 1.00 62.93 142 ASP H N 1
ATOM 12572 C CA . ASP H 1 100 ? -17.796 19.226 -40.942 1.00 66.01 142 ASP H CA 1
ATOM 12573 C C . ASP H 1 100 ? -17.200 19.029 -39.553 1.00 67.40 142 ASP H C 1
ATOM 12574 O O . ASP H 1 100 ? -17.111 19.977 -38.763 1.00 66.10 142 ASP H O 1
ATOM 12579 N N . ASP H 1 101 ? -16.791 17.799 -39.232 1.00 65.82 143 ASP H N 1
ATOM 12580 C CA . ASP H 1 101 ? -16.145 17.554 -37.947 1.00 64.33 143 ASP H CA 1
ATOM 12581 C C . ASP H 1 101 ? -14.809 18.278 -37.849 1.00 66.79 143 ASP H C 1
ATOM 12582 O O . ASP H 1 101 ? -14.410 18.694 -36.755 1.00 66.84 143 ASP H O 1
ATOM 12587 N N . LEU H 1 102 ? -14.111 18.441 -38.974 1.00 65.90 144 LEU H N 1
ATOM 12588 C CA . LEU H 1 102 ? -12.830 19.139 -38.958 1.00 64.78 144 LEU H CA 1
ATOM 12589 C C . LEU H 1 102 ? -13.011 20.610 -38.603 1.00 71.21 144 LEU H C 1
ATOM 12590 O O . LEU H 1 102 ? -12.275 21.149 -37.767 1.00 75.42 144 LEU H O 1
ATOM 12595 N N . LYS H 1 103 ? -13.990 21.278 -39.222 1.00 69.82 145 LYS H N 1
ATOM 12596 C CA . LYS H 1 103 ? -14.251 22.676 -38.886 1.00 72.43 145 LYS H CA 1
ATOM 12597 C C . LYS H 1 103 ? -14.713 22.816 -37.441 1.00 80.48 145 LYS H C 1
ATOM 12598 O O . LYS H 1 103 ? -14.386 23.803 -36.771 1.00 87.63 145 LYS H O 1
ATOM 12604 N N . ALA H 1 104 ? -15.477 21.840 -36.945 1.00 78.84 146 ALA H N 1
ATOM 12605 C CA . ALA H 1 104 ? -15.925 21.884 -35.557 1.00 83.33 146 ALA H CA 1
ATOM 12606 C C . ALA H 1 104 ? -14.750 21.846 -34.590 1.00 87.55 146 ALA H C 1
ATOM 12607 O O . ALA H 1 104 ? -14.802 22.470 -33.523 1.00 91.88 146 ALA H O 1
ATOM 12609 N N . TRP H 1 105 ? -13.682 21.127 -34.944 1.00 82.41 147 TRP H N 1
ATOM 12610 C CA . TRP H 1 105 ? -12.499 21.089 -34.091 1.00 82.19 147 TRP H CA 1
ATOM 12611 C C . TRP H 1 105 ? -11.721 22.397 -34.152 1.00 86.70 147 TRP H C 1
ATOM 12612 O O . TRP H 1 105 ? -11.092 22.789 -33.163 1.00 87.27 147 TRP H O 1
ATOM 12623 N N . ILE H 1 106 ? -11.753 23.084 -35.296 1.00 88.34 148 ILE H N 1
ATOM 12624 C CA . ILE H 1 106 ? -11.021 24.339 -35.431 1.00 93.06 148 ILE H CA 1
ATOM 12625 C C . ILE H 1 106 ? -11.726 25.467 -34.688 1.00 101.65 148 ILE H C 1
ATOM 12626 O O . ILE H 1 106 ? -11.071 26.352 -34.123 1.00 100.19 148 ILE H O 1
ATOM 12631 N N . SER H 1 107 ? -13.062 25.457 -34.666 1.00 125.95 149 SER H N 1
ATOM 12632 C CA . SER H 1 107 ? -13.807 26.526 -34.011 1.00 129.43 149 SER H CA 1
ATOM 12633 C C . SER H 1 107 ? -13.575 26.566 -32.506 1.00 132.30 149 SER H C 1
ATOM 12634 O O . SER H 1 107 ? -13.814 27.606 -31.883 1.00 135.48 149 SER H O 1
ATOM 12637 N N . ALA H 1 108 ? -13.116 25.468 -31.910 1.00 112.24 150 ALA H N 1
ATOM 12638 C CA . ALA H 1 108 ? -12.876 25.395 -30.474 1.00 106.08 150 ALA H CA 1
ATOM 12639 C C . ALA H 1 108 ? -11.403 25.439 -30.101 1.00 99.36 150 ALA H C 1
ATOM 12640 O O . ALA H 1 108 ? -11.045 26.077 -29.109 1.00 95.48 150 ALA H O 1
ATOM 12642 N N . HIS H 1 109 ? -10.536 24.782 -30.871 1.00 96.54 151 HIS H N 1
ATOM 12643 C CA . HIS H 1 109 ? -9.118 24.702 -30.546 1.00 92.70 151 HIS H CA 1
ATOM 12644 C C . HIS H 1 109 ? -8.226 25.528 -31.459 1.00 90.28 151 HIS H C 1
ATOM 12645 O O . HIS H 1 109 ? -7.143 25.933 -31.033 1.00 90.95 151 HIS H O 1
ATOM 12652 N N . GLY H 1 110 ? -8.644 25.785 -32.695 1.00 88.50 152 GLY H N 1
ATOM 12653 C CA . GLY H 1 110 ? -7.856 26.576 -33.609 1.00 85.45 152 GLY H CA 1
ATOM 12654 C C . GLY H 1 110 ? -7.394 25.784 -34.815 1.00 80.13 152 GLY H C 1
ATOM 12655 O O . GLY H 1 110 ? -7.779 24.628 -35.015 1.00 82.25 152 GLY H O 1
ATOM 12656 N N . PRO H 1 111 ? -6.551 26.396 -35.643 1.00 73.58 153 PRO H N 1
ATOM 12657 C CA . PRO H 1 111 ? -6.106 25.728 -36.870 1.00 69.99 153 PRO H CA 1
ATOM 12658 C C . PRO H 1 111 ? -5.187 24.553 -36.574 1.00 66.18 153 PRO H C 1
ATOM 12659 O O . PRO H 1 111 ? -4.595 24.437 -35.499 1.00 67.50 153 PRO H O 1
ATOM 12663 N N . ILE H 1 112 ? -5.077 23.672 -37.561 1.00 60.77 154 ILE H N 1
ATOM 12664 C CA . ILE H 1 112 ? -4.224 22.492 -37.471 1.00 54.61 154 ILE H CA 1
ATOM 12665 C C . ILE H 1 112 ? -2.817 22.896 -37.902 1.00 57.28 154 ILE H C 1
ATOM 12666 O O . ILE H 1 112 ? -2.634 23.311 -39.058 1.00 59.40 154 ILE H O 1
ATOM 12671 N N . PRO H 1 113 ? -1.817 22.800 -37.029 1.00 57.56 155 PRO H N 1
ATOM 12672 C CA . PRO H 1 113 ? -0.463 23.228 -37.399 1.00 55.13 155 PRO H CA 1
ATOM 12673 C C . PRO H 1 113 ? 0.147 22.308 -38.446 1.00 51.22 155 PRO H C 1
ATOM 12674 O O . PRO H 1 113 ? -0.352 21.220 -38.740 1.00 51.22 155 PRO H O 1
ATOM 12678 N N . ASP H 1 114 ? 1.256 22.772 -39.014 1.00 50.89 156 ASP H N 1
ATOM 12679 C CA . ASP H 1 114 ? 1.972 21.987 -40.007 1.00 52.92 156 ASP H CA 1
ATOM 12680 C C . ASP H 1 114 ? 2.684 20.812 -39.346 1.00 52.60 156 ASP H C 1
ATOM 12681 O O . ASP H 1 114 ? 3.099 20.879 -38.186 1.00 53.18 156 ASP H O 1
ATOM 12686 N N . GLY H 1 115 ? 2.822 19.724 -40.099 1.00 53.86 157 GLY H N 1
ATOM 12687 C CA . GLY H 1 115 ? 3.449 18.534 -39.561 1.00 50.41 157 GLY H CA 1
ATOM 12688 C C . GLY H 1 115 ? 2.644 17.817 -38.504 1.00 51.29 157 GLY H C 1
ATOM 12689 O O . GLY H 1 115 ? 3.206 17.024 -37.745 1.00 54.31 157 GLY H O 1
ATOM 12690 N N . ALA H 1 116 ? 1.341 18.066 -38.435 1.00 46.45 158 ALA H N 1
ATOM 12691 C CA . ALA H 1 116 ? 0.502 17.503 -37.391 1.00 46.82 158 ALA H CA 1
ATOM 12692 C C . ALA H 1 116 ? -0.063 16.147 -37.810 1.00 47.51 158 ALA H C 1
ATOM 12693 O O . ALA H 1 116 ? 0.034 15.728 -38.965 1.00 49.26 158 ALA H O 1
ATOM 12695 N N . CYS H 1 117 ? -0.660 15.459 -36.841 1.00 47.26 159 CYS H N 1
ATOM 12696 C CA . CYS H 1 117 ? -1.331 14.186 -37.063 1.00 46.15 159 CYS H CA 1
ATOM 12697 C C . CYS H 1 117 ? -2.798 14.331 -36.692 1.00 51.56 159 CYS H C 1
ATOM 12698 O O . CYS H 1 117 ? -3.121 14.750 -35.575 1.00 52.33 159 CYS H O 1
ATOM 12701 N N . VAL H 1 118 ? -3.679 13.989 -37.625 1.00 49.78 160 VAL H N 1
ATOM 12702 C CA . VAL H 1 118 ? -5.121 14.068 -37.422 1.00 48.20 160 VAL H CA 1
ATOM 12703 C C . VAL H 1 118 ? -5.612 12.675 -37.053 1.00 48.61 160 VAL H C 1
ATOM 12704 O O . VAL H 1 118 ? -5.547 11.746 -37.867 1.00 50.96 160 VAL H O 1
ATOM 12708 N N . ALA H 1 119 ? -6.105 12.524 -35.827 1.00 47.85 161 ALA H N 1
ATOM 12709 C CA . ALA H 1 119 ? -6.546 11.240 -35.306 1.00 45.84 161 ALA H CA 1
ATOM 12710 C C . ALA H 1 119 ? -8.051 11.250 -35.068 1.00 45.39 161 ALA H C 1
ATOM 12711 O O . ALA H 1 119 ? -8.642 12.285 -34.749 1.00 47.06 161 ALA H O 1
ATOM 12713 N N . MET H 1 120 ? -8.664 10.079 -35.224 1.00 42.98 162 MET H N 1
ATOM 12714 C CA . MET H 1 120 ? -10.100 9.901 -35.046 1.00 46.55 162 MET H CA 1
ATOM 12715 C C . MET H 1 120 ? -10.351 9.060 -33.803 1.00 48.52 162 MET H C 1
ATOM 12716 O O . MET H 1 120 ? -9.923 7.903 -33.736 1.00 49.83 162 MET H O 1
ATOM 12721 N N . HIS H 1 121 ? -11.047 9.638 -32.827 1.00 49.79 163 HIS H N 1
ATOM 12722 C CA . HIS H 1 121 ? -11.473 8.907 -31.635 1.00 49.11 163 HIS H CA 1
ATOM 12723 C C . HIS H 1 121 ? -12.941 8.540 -31.820 1.00 48.66 163 HIS H C 1
ATOM 12724 O O . HIS H 1 121 ? -13.843 9.287 -31.440 1.00 50.24 163 HIS H O 1
ATOM 12731 N N . SER H 1 122 ? -13.176 7.376 -32.418 1.00 47.44 164 SER H N 1
ATOM 12732 C CA . SER H 1 122 ? -14.520 6.849 -32.603 1.00 49.89 164 SER H CA 1
ATOM 12733 C C . SER H 1 122 ? -14.957 5.950 -31.456 1.00 52.56 164 SER H C 1
ATOM 12734 O O . SER H 1 122 ? -16.009 5.309 -31.552 1.00 55.15 164 SER H O 1
ATOM 12737 N N . GLY H 1 123 ? -14.179 5.888 -30.377 1.00 53.42 165 GLY H N 1
ATOM 12738 C CA . GLY H 1 123 ? -14.476 4.970 -29.297 1.00 49.52 165 GLY H CA 1
ATOM 12739 C C . GLY H 1 123 ? -14.355 3.510 -29.660 1.00 50.56 165 GLY H C 1
ATOM 12740 O O . GLY H 1 123 ? -14.842 2.658 -28.910 1.00 55.24 165 GLY H O 1
ATOM 12741 N N . TRP H 1 124 ? -13.722 3.194 -30.789 1.00 50.83 166 TRP H N 1
ATOM 12742 C CA . TRP H 1 124 ? -13.578 1.816 -31.237 1.00 53.74 166 TRP H CA 1
ATOM 12743 C C . TRP H 1 124 ? -12.373 1.114 -30.630 1.00 54.50 166 TRP H C 1
ATOM 12744 O O . TRP H 1 124 ? -12.303 -0.119 -30.682 1.00 55.40 166 TRP H O 1
ATOM 12755 N N . ALA H 1 125 ? -11.427 1.865 -30.060 1.00 57.31 167 ALA H N 1
ATOM 12756 C CA . ALA H 1 125 ? -10.255 1.250 -29.449 1.00 58.17 167 ALA H CA 1
ATOM 12757 C C . ALA H 1 125 ? -10.616 0.379 -28.253 1.00 59.74 167 ALA H C 1
ATOM 12758 O O . ALA H 1 125 ? -9.857 -0.536 -27.915 1.00 59.17 167 ALA H O 1
ATOM 12760 N N . GLY H 1 126 ? -11.755 0.639 -27.607 1.00 60.36 168 GLY H N 1
ATOM 12761 C CA . GLY H 1 126 ? -12.162 -0.165 -26.469 1.00 57.89 168 GLY H CA 1
ATOM 12762 C C . GLY H 1 126 ? -12.844 -1.466 -26.828 1.00 59.32 168 GLY H C 1
ATOM 12763 O O . GLY H 1 126 ? -12.957 -2.349 -25.971 1.00 60.12 168 GLY H O 1
ATOM 12764 N N . LYS H 1 127 ? -13.300 -1.609 -28.074 1.00 61.63 169 LYS H N 1
ATOM 12765 C CA . LYS H 1 127 ? -13.984 -2.815 -28.526 1.00 59.68 169 LYS H CA 1
ATOM 12766 C C . LYS H 1 127 ? -13.025 -3.860 -29.084 1.00 60.61 169 LYS H C 1
ATOM 12767 O O . LYS H 1 127 ? -13.411 -4.647 -29.959 1.00 61.81 169 LYS H O 1
ATOM 12773 N N . THR H 1 128 ? -11.782 -3.892 -28.597 1.00 61.28 170 THR H N 1
ATOM 12774 C CA . THR H 1 128 ? -10.823 -4.880 -29.079 1.00 62.82 170 THR H CA 1
ATOM 12775 C C . THR H 1 128 ? -11.112 -6.267 -28.520 1.00 63.51 170 THR H C 1
ATOM 12776 O O . THR H 1 128 ? -10.768 -7.272 -29.152 1.00 65.06 170 THR H O 1
ATOM 12780 N N . GLY H 1 129 ? -11.735 -6.345 -27.346 1.00 61.48 171 GLY H N 1
ATOM 12781 C CA . GLY H 1 129 ? -12.039 -7.622 -26.733 1.00 60.09 171 GLY H CA 1
ATOM 12782 C C . GLY H 1 129 ? -13.150 -8.372 -27.437 1.00 64.72 171 GLY H C 1
ATOM 12783 O O . GLY H 1 129 ? -12.953 -9.500 -27.897 1.00 68.50 171 GLY H O 1
ATOM 12784 N N . GLY H 1 130 ? -14.327 -7.754 -27.524 1.00 69.25 172 GLY H N 1
ATOM 12785 C CA . GLY H 1 130 ? -15.435 -8.360 -28.226 1.00 73.42 172 GLY H CA 1
ATOM 12786 C C . GLY H 1 130 ? -15.313 -8.220 -29.731 1.00 73.33 172 GLY H C 1
ATOM 12787 O O . GLY H 1 130 ? -14.462 -7.502 -30.256 1.00 71.71 172 GLY H O 1
ATOM 12788 N N . ALA H 1 131 ? -16.198 -8.921 -30.435 1.00 76.89 173 ALA H N 1
ATOM 12789 C CA . ALA H 1 131 ? -16.206 -8.923 -31.893 1.00 77.63 173 ALA H CA 1
ATOM 12790 C C . ALA H 1 131 ? -16.780 -7.642 -32.490 1.00 75.95 173 ALA H C 1
ATOM 12791 O O . ALA H 1 131 ? -17.096 -7.623 -33.684 1.00 76.14 173 ALA H O 1
ATOM 12793 N N . GLY H 1 132 ? -16.922 -6.584 -31.699 1.00 75.22 174 GLY H N 1
ATOM 12794 C CA . GLY H 1 132 ? -17.408 -5.308 -32.175 1.00 70.60 174 GLY H CA 1
ATOM 12795 C C . GLY H 1 132 ? -16.353 -4.403 -32.771 1.00 68.19 174 GLY H C 1
ATOM 12796 O O . GLY H 1 132 ? -16.623 -3.216 -32.984 1.00 66.27 174 GLY H O 1
ATOM 12797 N N . TYR H 1 133 ? -15.157 -4.922 -33.047 1.00 67.34 175 TYR H N 1
ATOM 12798 C CA . TYR H 1 133 ? -14.092 -4.114 -33.624 1.00 64.57 175 TYR H CA 1
ATOM 12799 C C . TYR H 1 133 ? -14.126 -4.093 -35.146 1.00 64.44 175 TYR H C 1
ATOM 12800 O O . TYR H 1 133 ? -13.637 -3.133 -35.754 1.00 61.88 175 TYR H O 1
ATOM 12809 N N . ARG H 1 134 ? -14.691 -5.119 -35.776 1.00 68.76 176 ARG H N 1
ATOM 12810 C CA . ARG H 1 134 ? -14.765 -5.196 -37.231 1.00 71.33 176 ARG H CA 1
ATOM 12811 C C . ARG H 1 134 ? -16.187 -5.270 -37.762 1.00 69.08 176 ARG H C 1
ATOM 12812 O O . ARG H 1 134 ? -16.467 -4.713 -38.826 1.00 68.66 176 ARG H O 1
ATOM 12820 N N . ASN H 1 135 ? -17.089 -5.951 -37.051 1.00 70.23 177 ASN H N 1
ATOM 12821 C CA . ASN H 1 135 ? -18.502 -6.032 -37.414 1.00 71.65 177 ASN H CA 1
ATOM 12822 C C . ASN H 1 135 ? -18.713 -6.657 -38.788 1.00 73.12 177 ASN H C 1
ATOM 12823 O O . ASN H 1 135 ? -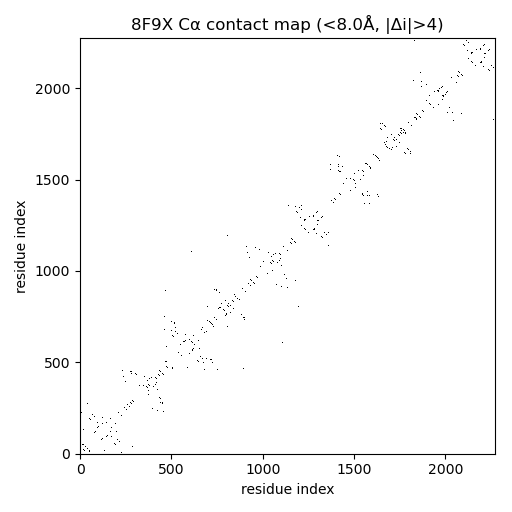18.847 -5.943 -39.787 1.00 76.63 177 ASN H O 1
ATOM 12828 N N . ALA H 1 136 ? -18.754 -7.985 -38.849 1.00 76.43 178 ALA H N 1
ATOM 12829 C CA . ALA H 1 136 ? -19.051 -8.709 -40.078 1.00 83.48 178 ALA H CA 1
ATOM 12830 C C . ALA H 1 136 ? -20.477 -9.241 -40.012 1.00 85.75 178 ALA H C 1
ATOM 12831 O O . ALA H 1 136 ? -20.848 -9.914 -39.045 1.00 85.72 178 ALA H O 1
ATOM 12833 N N . ASP H 1 137 ? -21.260 -8.830 -41.013 1.00 87.70 179 ASP H N 1
ATOM 12834 C CA . ASP H 1 137 ? -22.662 -9.285 -41.129 1.00 87.99 179 ASP H CA 1
ATOM 12835 C C . ASP H 1 137 ? -22.675 -10.624 -41.848 1.00 90.47 179 ASP H C 1
ATOM 12836 O O . ASP H 1 137 ? -21.611 -11.042 -42.323 1.00 90.40 179 ASP H O 1
ATOM 12841 N N . SER H 1 138 ? -23.841 -11.249 -41.937 1.00 92.03 180 SER H N 1
ATOM 12842 C CA . SER H 1 138 ? -23.971 -12.584 -42.569 1.00 95.14 180 SER H CA 1
ATOM 12843 C C . SER H 1 138 ? -22.927 -12.783 -43.660 1.00 97.11 180 SER H C 1
ATOM 12844 O O . SER H 1 138 ? -22.053 -13.646 -43.495 1.00 96.95 180 SER H O 1
ATOM 12847 N N . GLU H 1 139 ? -23.034 -12.013 -44.736 1.00 96.73 181 GLU H N 1
ATOM 12848 C CA . GLU H 1 139 ? -22.133 -12.201 -45.893 1.00 96.92 181 GLU H CA 1
ATOM 12849 C C . GLU H 1 139 ? -20.677 -12.005 -45.478 1.00 98.56 181 GLU H C 1
ATOM 12850 O O . GLU H 1 139 ? -19.838 -12.797 -45.938 1.00 99.47 181 GLU H O 1
ATOM 12856 N N . GLY H 1 140 ? -20.381 -10.973 -44.682 1.00 94.40 182 GLY H N 1
ATOM 12857 C CA . GLY H 1 140 ? -18.973 -10.698 -44.339 1.00 91.87 182 GLY H CA 1
ATOM 12858 C C . GLY H 1 140 ? -18.549 -9.328 -44.796 1.00 87.23 182 GLY H C 1
ATOM 12859 O O . GLY H 1 140 ? -17.449 -9.206 -45.355 1.00 84.69 182 GLY H O 1
ATOM 12860 N N . LYS H 1 141 ? -19.410 -8.343 -44.590 1.00 87.49 183 LYS H N 1
ATOM 12861 C CA . LYS H 1 141 ? -19.101 -6.965 -44.944 1.00 84.02 183 LYS H CA 1
ATOM 12862 C C . LYS H 1 141 ? -18.687 -6.208 -43.690 1.00 82.56 183 LYS H C 1
ATOM 12863 O O . LYS H 1 141 ? -19.427 -6.184 -42.701 1.00 79.30 183 LYS H O 1
ATOM 12869 N N . MET H 1 142 ? -17.509 -5.593 -43.734 1.00 80.20 184 MET H N 1
ATOM 12870 C CA . MET H 1 142 ? -16.979 -4.915 -42.562 1.00 72.78 184 MET H CA 1
ATOM 12871 C C . MET H 1 142 ? -17.723 -3.609 -42.306 1.00 69.54 184 MET H C 1
ATOM 12872 O O . MET H 1 142 ? -18.271 -2.987 -43.220 1.00 70.52 184 MET H O 1
ATOM 12877 N N . HIS H 1 143 ? -17.737 -3.195 -41.038 1.00 69.21 185 HIS H N 1
ATOM 12878 C CA . HIS H 1 143 ? -18.455 -1.988 -4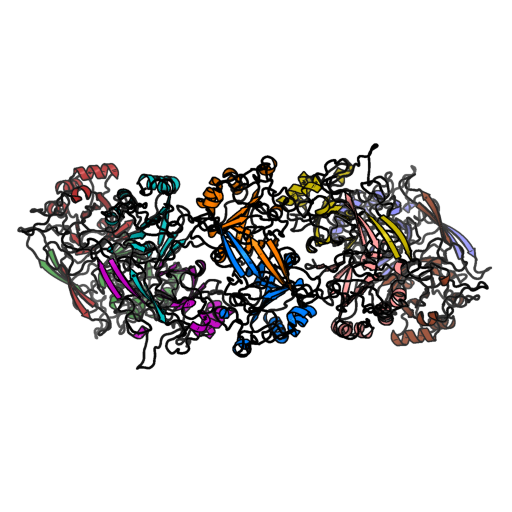0.631 1.00 68.17 185 HIS H CA 1
ATOM 12879 C C . HIS H 1 143 ? -17.694 -1.364 -39.464 1.00 68.51 185 HIS H C 1
ATOM 12880 O O . HIS H 1 143 ? -17.831 -1.812 -38.322 1.00 68.07 185 HIS H O 1
ATOM 12887 N N . PHE H 1 144 ? -16.898 -0.338 -39.756 1.00 65.03 186 PHE H N 1
ATOM 12888 C CA . PHE H 1 144 ? -16.186 0.410 -38.730 1.00 60.92 186 PHE H CA 1
ATOM 12889 C C . PHE H 1 144 ? -15.991 1.835 -39.222 1.00 61.09 186 PHE H C 1
ATOM 12890 O O . PHE H 1 144 ? -15.987 2.071 -40.436 1.00 61.20 186 PHE H O 1
ATOM 12898 N N . PRO H 1 145 ? -15.842 2.801 -38.319 1.00 58.64 187 PRO H N 1
ATOM 12899 C CA . PRO H 1 145 ? -15.641 4.188 -38.751 1.00 54.83 187 PRO H CA 1
ATOM 12900 C C . PRO H 1 145 ? -14.299 4.378 -39.441 1.00 56.62 187 PRO H C 1
ATOM 12901 O O . PRO H 1 145 ? -13.380 3.564 -39.326 1.00 56.04 187 PRO H O 1
ATOM 12905 N N . GLY H 1 146 ? -14.199 5.480 -40.167 1.00 55.43 188 GLY H N 1
ATOM 12906 C CA . GLY H 1 146 ? -12.981 5.811 -40.868 1.00 55.65 188 GLY H CA 1
ATOM 12907 C C . GLY H 1 146 ? -12.955 7.263 -41.281 1.00 54.26 188 GLY H C 1
ATOM 12908 O O . GLY H 1 146 ? -13.649 8.105 -40.710 1.00 53.74 188 GLY H O 1
ATOM 12909 N N . PHE H 1 147 ? -12.133 7.553 -42.284 1.00 53.66 189 PHE H N 1
ATOM 12910 C CA . PHE H 1 147 ? -12.031 8.890 -42.850 1.00 53.99 189 PHE H CA 1
ATOM 12911 C C . PHE H 1 147 ? -12.763 8.940 -44.184 1.00 56.50 189 PHE H C 1
ATOM 12912 O O . PHE H 1 147 ? -12.673 8.007 -44.988 1.00 58.42 189 PHE H O 1
ATOM 12920 N N . HIS H 1 148 ? -13.496 10.025 -44.409 1.00 55.32 190 HIS H N 1
ATOM 12921 C CA . HIS H 1 148 ? -14.147 10.224 -45.692 1.00 55.74 190 HIS H CA 1
ATOM 12922 C C . HIS H 1 148 ? -13.174 10.859 -46.680 1.00 56.07 190 HIS H C 1
ATOM 12923 O O . HIS H 1 148 ? -12.145 11.428 -46.302 1.00 52.94 190 HIS H O 1
ATOM 12930 N N . VAL H 1 149 ? -13.513 10.751 -47.966 1.00 59.08 191 VAL H N 1
ATOM 12931 C CA . VAL H 1 149 ? -12.633 11.273 -49.005 1.00 56.63 191 VAL H CA 1
ATOM 12932 C C . VAL H 1 149 ? -12.508 12.788 -48.903 1.00 54.24 191 VAL H C 1
ATOM 12933 O O . VAL H 1 149 ? -11.430 13.342 -49.144 1.00 51.84 191 VAL H O 1
ATOM 12937 N N . GLU H 1 150 ? -13.579 13.478 -48.503 1.00 53.64 192 GLU H N 1
ATOM 12938 C CA . GLU H 1 150 ? -13.554 14.936 -48.492 1.00 56.71 192 GLU H CA 1
ATOM 12939 C C . GLU H 1 150 ? -12.812 15.493 -47.285 1.00 58.51 192 GLU H C 1
ATOM 12940 O O . GLU H 1 150 ? -12.216 16.572 -47.378 1.00 58.20 192 GLU H O 1
ATOM 12946 N N . ALA H 1 151 ? -12.839 14.789 -46.151 1.00 57.01 193 ALA H N 1
ATOM 12947 C CA . ALA H 1 151 ? -12.025 15.212 -45.017 1.00 56.80 193 ALA H CA 1
ATOM 12948 C C . ALA H 1 151 ? -10.541 15.116 -45.341 1.00 57.00 193 ALA H C 1
ATOM 12949 O O . ALA H 1 151 ? -9.745 15.926 -44.853 1.00 58.16 193 ALA H O 1
ATOM 12951 N N . ALA H 1 152 ? -10.154 14.140 -46.166 1.00 56.84 194 ALA H N 1
ATOM 12952 C CA . ALA H 1 152 ? -8.763 14.039 -46.591 1.00 55.05 194 ALA H CA 1
ATOM 12953 C C . ALA H 1 152 ? -8.410 15.138 -47.585 1.00 56.99 194 ALA H C 1
ATOM 12954 O O . ALA H 1 152 ? -7.347 15.760 -47.476 1.00 58.61 194 ALA H O 1
ATOM 12956 N N . GLN H 1 153 ? -9.288 15.391 -48.562 1.00 55.44 195 GLN H N 1
ATOM 12957 C CA . GLN H 1 153 ? -9.047 16.479 -49.506 1.00 54.96 195 GLN H CA 1
ATOM 12958 C C . GLN H 1 153 ? -8.942 17.821 -48.795 1.00 55.91 195 GLN H C 1
ATOM 12959 O O . GLN H 1 153 ? -8.183 18.696 -49.228 1.00 57.15 195 GLN H O 1
ATOM 12965 N N . MET H 1 154 ? -9.688 18.001 -47.703 1.00 58.87 196 MET H N 1
ATOM 12966 C CA . MET H 1 154 ? -9.575 19.230 -46.926 1.00 59.54 196 MET H CA 1
ATOM 12967 C C . MET H 1 154 ? -8.239 19.300 -46.196 1.00 62.28 196 MET H C 1
ATOM 12968 O O . MET H 1 154 ? -7.594 20.355 -46.171 1.00 62.36 196 MET H O 1
ATOM 12973 N N . LEU H 1 155 ? -7.805 18.186 -45.601 1.00 58.59 197 LEU H N 1
ATOM 12974 C CA . LEU H 1 155 ? -6.551 18.181 -44.856 1.00 61.09 197 LEU H CA 1
ATOM 12975 C C . LEU H 1 155 ? -5.346 18.375 -45.768 1.00 62.06 197 LEU H C 1
ATOM 12976 O O . LEU H 1 155 ? -4.356 18.993 -45.361 1.00 62.19 197 LEU H O 1
ATOM 12981 N N . ILE H 1 156 ? -5.408 17.858 -46.996 1.00 62.10 198 ILE H N 1
ATOM 12982 C CA . ILE H 1 156 ? -4.271 17.959 -47.905 1.00 61.65 198 ILE H CA 1
ATOM 12983 C C . ILE H 1 156 ? -4.099 19.391 -48.393 1.00 65.43 198 ILE H C 1
ATOM 12984 O O . ILE H 1 156 ? -2.973 19.873 -48.569 1.00 68.73 198 ILE H O 1
ATOM 12989 N N . GLU H 1 157 ? -5.206 20.101 -48.593 1.00 66.11 199 GLU H N 1
ATOM 12990 C CA . GLU H 1 157 ? -5.179 21.375 -49.298 1.00 69.17 199 GLU H CA 1
ATOM 12991 C C . GLU H 1 157 ? -4.919 22.571 -48.390 1.00 70.98 199 GLU H C 1
ATOM 12992 O O . GLU H 1 157 ? -4.115 23.444 -48.732 1.00 66.59 199 GLU H O 1
ATOM 12998 N N . GLU H 1 158 ? -5.608 22.649 -47.251 1.00 72.65 200 GLU H N 1
ATOM 12999 C CA . GLU H 1 158 ? -5.573 23.847 -46.419 1.00 74.30 200 GLU H CA 1
ATOM 13000 C C . GLU H 1 158 ? -5.046 23.573 -45.014 1.00 74.52 200 GLU H C 1
ATOM 13001 O O . GLU H 1 158 ? -5.246 24.394 -44.114 1.00 76.03 200 GLU H O 1
ATOM 13007 N N . THR H 1 159 ? -4.384 22.437 -44.803 1.00 68.23 201 THR H N 1
ATOM 13008 C CA . THR H 1 159 ? -3.741 22.133 -43.533 1.00 61.62 201 THR H CA 1
ATOM 13009 C C . THR H 1 159 ? -2.336 21.607 -43.793 1.00 60.01 201 THR H C 1
ATOM 13010 O O . THR H 1 159 ? -2.029 21.101 -44.875 1.00 61.33 201 THR H O 1
ATOM 13014 N N . GLY H 1 160 ? -1.483 21.729 -42.780 1.00 56.82 202 GLY H N 1
ATOM 13015 C CA . GLY H 1 160 ? -0.127 21.229 -42.879 1.00 54.56 202 GLY H CA 1
ATOM 13016 C C . GLY H 1 160 ? 0.039 19.854 -42.268 1.00 52.58 202 GLY H C 1
ATOM 13017 O O . GLY H 1 160 ? 1.156 19.443 -41.938 1.00 54.70 202 GLY H O 1
ATOM 13018 N N . ALA H 1 161 ? -1.068 19.134 -42.111 1.00 50.24 203 ALA H N 1
ATOM 13019 C CA . ALA H 1 161 ? -1.021 17.803 -41.524 1.00 48.14 203 ALA H CA 1
ATOM 13020 C C . ALA H 1 161 ? -0.254 16.844 -42.426 1.00 47.99 203 ALA H C 1
ATOM 13021 O O . ALA H 1 161 ? -0.317 16.936 -43.656 1.00 54.24 203 ALA H O 1
ATOM 13023 N N . VAL H 1 162 ? 0.484 15.925 -41.806 1.00 47.35 204 VAL H N 1
ATOM 13024 C CA . VAL H 1 162 ? 1.264 14.933 -42.538 1.00 44.29 204 VAL H CA 1
ATOM 13025 C C . VAL H 1 162 ? 0.895 13.503 -42.179 1.00 44.40 204 VAL H C 1
ATOM 13026 O O . VAL H 1 162 ? 1.395 12.572 -42.830 1.00 46.29 204 VAL H O 1
ATOM 13030 N N . ALA H 1 163 ? 0.048 13.284 -41.176 1.00 45.26 205 ALA H N 1
ATOM 13031 C CA . ALA H 1 163 ? -0.277 11.938 -40.729 1.00 45.21 205 ALA H CA 1
ATOM 13032 C C . ALA H 1 163 ? -1.774 11.817 -40.493 1.00 44.91 205 ALA H C 1
ATOM 13033 O O . ALA H 1 163 ? -2.420 12.767 -40.041 1.00 45.30 205 ALA H O 1
ATOM 13035 N N . MET H 1 164 ? -2.315 10.641 -40.799 1.00 42.01 206 MET H N 1
ATOM 13036 C CA . MET H 1 164 ? -3.725 10.331 -40.599 1.00 45.47 206 MET H CA 1
ATOM 13037 C C . MET H 1 164 ? -3.819 9.096 -39.716 1.00 48.43 206 MET H C 1
ATOM 13038 O O . MET H 1 164 ? -3.243 8.052 -40.042 1.00 47.82 206 MET H O 1
ATOM 13043 N N . ALA H 1 165 ? -4.529 9.214 -38.599 1.00 47.29 207 ALA H N 1
ATOM 13044 C CA . ALA H 1 165 ? -4.606 8.153 -37.607 1.00 47.02 207 ALA H CA 1
ATOM 13045 C C . ALA H 1 165 ? -6.057 7.782 -37.340 1.00 49.14 207 ALA H C 1
ATOM 13046 O O . ALA H 1 165 ? -6.935 8.649 -37.308 1.00 50.69 207 ALA H O 1
ATOM 13048 N N . VAL H 1 166 ? -6.301 6.485 -37.156 1.00 49.29 208 VAL H N 1
ATOM 13049 C CA . VAL H 1 166 ? -7.623 5.970 -36.824 1.00 48.66 208 VAL H CA 1
ATOM 13050 C C . VAL H 1 166 ? -7.478 4.932 -35.721 1.00 49.30 208 VAL H C 1
ATOM 13051 O O . VAL H 1 166 ? -6.443 4.271 -35.594 1.00 47.41 208 VAL H O 1
ATOM 13055 N N . ASP H 1 167 ? -8.526 4.797 -34.914 1.00 50.57 209 ASP H N 1
ATOM 13056 C CA . ASP H 1 167 ? -8.595 3.755 -33.901 1.00 52.49 209 ASP H CA 1
ATOM 13057 C C . ASP H 1 167 ? -9.187 2.460 -34.441 1.00 53.56 209 ASP H C 1
ATOM 13058 O O . ASP H 1 167 ? -9.417 1.525 -33.668 1.00 53.67 209 ASP H O 1
ATOM 13063 N N . THR H 1 168 ? -9.435 2.387 -35.748 1.00 56.65 210 THR H N 1
ATOM 13064 C CA . THR H 1 168 ? -10.014 1.229 -36.401 1.00 53.89 210 THR H CA 1
ATOM 13065 C C . THR H 1 168 ? -8.947 0.522 -37.242 1.00 51.33 210 THR H C 1
ATOM 13066 O O . THR H 1 168 ? -7.741 0.719 -37.033 1.00 50.29 210 THR H O 1
ATOM 13070 N N . LEU H 1 169 ? -9.391 -0.290 -38.201 1.00 52.90 211 LEU H N 1
ATOM 13071 C CA . LEU H 1 169 ? -8.486 -1.142 -38.961 1.00 50.58 211 LEU H CA 1
ATOM 13072 C C . LEU H 1 169 ? -7.957 -0.484 -40.228 1.00 52.47 211 LEU H C 1
ATOM 13073 O O . LEU H 1 169 ? -6.852 -0.819 -40.672 1.00 50.18 211 LEU H O 1
ATOM 13078 N N . SER H 1 170 ? -8.709 0.438 -40.825 1.00 51.60 212 SER H N 1
ATOM 13079 C CA . SER H 1 170 ? -8.315 1.033 -42.094 1.00 50.93 212 SER H CA 1
ATOM 13080 C C . SER H 1 170 ? -8.638 2.520 -42.096 1.00 49.11 212 SER H C 1
ATOM 13081 O O . SER H 1 170 ? -9.466 3.000 -41.318 1.00 50.78 212 SER H O 1
ATOM 13084 N N . LEU H 1 171 ? -7.962 3.246 -42.991 1.00 48.12 213 LEU H N 1
ATOM 13085 C CA . LEU H 1 171 ? -8.232 4.672 -43.148 1.00 47.24 213 LEU H CA 1
ATOM 13086 C C . LEU H 1 171 ? -9.640 4.906 -43.680 1.00 51.42 213 LEU H C 1
ATOM 13087 O O . LEU H 1 171 ? -10.316 5.857 -43.270 1.00 51.43 213 LEU H O 1
ATOM 13092 N N . ASP H 1 172 ? -10.095 4.056 -44.596 1.00 51.68 214 ASP H N 1
ATOM 13093 C CA . ASP H 1 172 ? -11.478 4.080 -45.038 1.00 53.24 214 ASP H CA 1
ATOM 13094 C C . ASP H 1 172 ? -12.371 3.428 -43.987 1.00 55.46 214 ASP H C 1
ATOM 13095 O O . ASP H 1 172 ? -11.899 2.806 -43.031 1.00 58.05 214 ASP H O 1
ATOM 13100 N N . HIS H 1 173 ? -13.682 3.570 -44.167 1.00 56.62 215 HIS H N 1
ATOM 13101 C CA . HIS H 1 173 ? -14.606 2.925 -43.249 1.00 55.11 215 HIS H CA 1
ATOM 13102 C C . HIS H 1 173 ? -14.825 1.471 -43.666 1.00 56.90 215 HIS H C 1
ATOM 13103 O O . HIS H 1 173 ? -14.204 0.962 -44.604 1.00 58.27 215 HIS H O 1
ATOM 13110 N N . GLY H 1 174 ? -15.719 0.793 -42.951 1.00 58.76 216 GLY H N 1
ATOM 13111 C CA . GLY H 1 174 ? -15.990 -0.608 -43.171 1.00 62.50 216 GLY H CA 1
ATOM 13112 C C . GLY H 1 174 ? -16.419 -0.958 -44.584 1.00 64.81 216 GLY H C 1
ATOM 13113 O O . GLY H 1 174 ? -15.720 -1.680 -45.302 1.00 63.70 216 GLY H O 1
ATOM 13114 N N . PRO H 1 175 ? -17.584 -0.460 -45.012 1.00 64.67 217 PRO H N 1
ATOM 13115 C CA . PRO H 1 175 ? -18.131 -0.866 -46.317 1.00 65.32 217 PRO H CA 1
ATOM 13116 C C . PRO H 1 175 ? -17.341 -0.374 -47.520 1.00 66.96 217 PRO H C 1
ATOM 13117 O O . PRO H 1 175 ? -17.730 -0.683 -48.652 1.00 68.97 217 PRO H O 1
ATOM 13121 N N . SER H 1 176 ? -16.260 0.378 -47.328 1.00 64.68 218 SER H N 1
ATOM 13122 C CA . SER H 1 176 ? -15.519 0.944 -48.452 1.00 60.48 218 SER H CA 1
ATOM 13123 C C . SER H 1 176 ? -14.885 -0.175 -49.269 1.00 59.78 218 SER H C 1
ATOM 13124 O O . SER H 1 176 ? -13.942 -0.830 -48.815 1.00 60.10 218 SER H O 1
ATOM 13127 N N . ALA H 1 177 ? -15.406 -0.397 -50.474 1.00 61.99 219 ALA H N 1
ATOM 13128 C CA . ALA H 1 177 ? -14.832 -1.354 -51.407 1.00 60.24 219 ALA H CA 1
ATOM 13129 C C . ALA H 1 177 ? -13.887 -0.708 -52.410 1.00 55.97 219 ALA H C 1
ATOM 13130 O O . ALA H 1 177 ? -13.233 -1.427 -53.172 1.00 53.94 219 ALA H O 1
ATOM 13132 N N . ASP H 1 178 ? -13.799 0.623 -52.429 1.00 51.83 220 ASP H N 1
ATOM 13133 C CA . ASP H 1 178 ? -12.927 1.326 -53.358 1.00 48.96 220 ASP H CA 1
ATOM 13134 C C . ASP H 1 178 ? -11.646 1.839 -52.714 1.00 53.40 220 ASP H C 1
ATOM 13135 O O . ASP H 1 178 ? -10.695 2.151 -53.439 1.00 52.98 220 ASP H O 1
ATOM 13140 N N . PHE H 1 179 ? -11.602 1.929 -51.382 1.00 55.97 221 PHE H N 1
ATOM 13141 C CA . PHE H 1 179 ? -10.429 2.420 -50.655 1.00 50.30 221 PHE H CA 1
ATOM 13142 C C . PHE H 1 179 ? -10.027 3.813 -51.133 1.00 47.94 221 PHE H C 1
ATOM 13143 O O . PHE H 1 179 ? -8.847 4.105 -51.337 1.00 48.44 221 PHE H O 1
ATOM 13151 N N . ALA H 1 180 ? -11.023 4.686 -51.309 1.00 48.58 222 ALA H N 1
ATOM 13152 C CA . ALA H 1 180 ? -10.760 6.002 -51.880 1.00 50.81 222 ALA H CA 1
ATOM 13153 C C . ALA H 1 180 ? -9.966 6.892 -50.931 1.00 53.29 222 ALA H C 1
ATOM 13154 O O . ALA H 1 180 ? -9.233 7.776 -51.387 1.00 53.59 222 ALA H O 1
ATOM 13156 N N . THR H 1 181 ? -10.097 6.683 -49.618 1.00 50.27 223 THR H N 1
ATOM 13157 C CA . THR H 1 181 ? -9.292 7.453 -48.674 1.00 47.94 223 THR H CA 1
ATOM 13158 C C . THR H 1 181 ? -7.829 7.030 -48.732 1.00 47.03 223 THR H C 1
ATOM 13159 O O . THR H 1 181 ? -6.928 7.873 -48.643 1.00 45.93 223 THR H O 1
ATOM 13163 N N . HIS H 1 182 ? -7.575 5.729 -48.886 1.00 44.92 224 HIS H N 1
ATOM 13164 C CA . HIS H 1 182 ? -6.205 5.248 -49.030 1.00 46.17 224 HIS H CA 1
ATOM 13165 C C . HIS H 1 182 ? -5.552 5.825 -50.281 1.00 46.43 224 HIS H C 1
ATOM 13166 O O . HIS H 1 182 ? -4.417 6.313 -50.235 1.00 47.17 224 HIS H O 1
ATOM 13173 N N . TYR H 1 183 ? -6.264 5.786 -51.410 1.00 48.78 225 TYR H N 1
ATOM 13174 C CA . TYR H 1 183 ? -5.696 6.233 -52.677 1.00 47.03 225 TYR H CA 1
ATOM 13175 C C . TYR H 1 183 ? -5.558 7.747 -52.764 1.00 45.03 225 TYR H C 1
ATOM 13176 O O . TYR H 1 183 ? -4.742 8.236 -53.550 1.00 48.61 225 TYR H O 1
ATOM 13185 N N . ALA H 1 184 ? -6.340 8.500 -51.993 1.00 44.62 226 ALA H N 1
ATOM 13186 C CA . ALA H 1 184 ? -6.254 9.953 -52.036 1.00 46.15 226 ALA H CA 1
ATOM 13187 C C . ALA H 1 184 ? -5.228 10.518 -51.065 1.00 48.43 226 ALA H C 1
ATOM 13188 O O . ALA H 1 184 ? -4.799 11.665 -51.237 1.00 47.26 226 ALA H O 1
ATOM 13190 N N . TRP H 1 185 ? -4.819 9.742 -50.064 1.00 49.32 227 TRP H N 1
ATOM 13191 C CA . TRP H 1 185 ? -3.929 10.207 -49.008 1.00 45.05 227 TRP H CA 1
ATOM 13192 C C . TRP H 1 185 ? -2.537 9.600 -49.093 1.00 42.02 227 TRP H C 1
ATOM 13193 O O . TRP H 1 185 ? -1.543 10.332 -49.111 1.00 43.76 227 TRP H O 1
ATOM 13204 N N . LEU H 1 186 ? -2.442 8.271 -49.153 1.00 42.93 228 LEU H N 1
ATOM 13205 C CA . LEU H 1 186 ? -1.136 7.612 -49.133 1.00 43.70 228 LEU H CA 1
ATOM 13206 C C . LEU H 1 186 ? -0.252 7.977 -50.321 1.00 47.12 228 LEU H C 1
ATOM 13207 O O . LEU H 1 186 ? 0.943 8.246 -50.106 1.00 49.37 228 LEU H O 1
ATOM 13212 N N . PRO H 1 187 ? -0.740 8.005 -51.579 1.00 47.87 229 PRO H N 1
ATOM 13213 C CA . PRO H 1 187 ? 0.154 8.347 -52.697 1.00 48.02 229 PRO H CA 1
ATOM 13214 C C . PRO H 1 187 ? 0.697 9.771 -52.673 1.00 50.51 229 PRO H C 1
ATOM 13215 O O . PRO H 1 187 ? 1.464 10.144 -53.566 1.00 48.96 229 PRO H O 1
ATOM 13219 N N . THR H 1 188 ? 0.315 10.578 -51.682 1.00 48.77 230 THR H N 1
ATOM 13220 C CA . THR H 1 188 ? 0.817 11.940 -51.549 1.00 46.29 230 THR H CA 1
ATOM 13221 C C . THR H 1 188 ? 1.938 12.049 -50.520 1.00 47.64 230 THR H C 1
ATOM 13222 O O . THR H 1 188 ? 2.173 13.137 -49.981 1.00 51.22 230 THR H O 1
ATOM 13226 N N . ASN H 1 189 ? 2.628 10.941 -50.239 1.00 46.12 231 ASN H N 1
ATOM 13227 C CA . ASN H 1 189 ? 3.703 10.886 -49.246 1.00 48.04 231 ASN H CA 1
ATOM 13228 C C . ASN H 1 189 ? 3.211 11.263 -47.851 1.00 49.45 231 ASN H C 1
ATOM 13229 O O . ASN H 1 189 ? 3.962 11.812 -47.041 1.00 51.01 231 ASN H O 1
ATOM 13234 N N . ARG H 1 190 ? 1.946 10.967 -47.559 1.00 50.01 232 ARG H N 1
ATOM 13235 C CA . ARG H 1 190 ? 1.366 11.165 -46.236 1.00 47.94 232 ARG H CA 1
ATOM 13236 C C . ARG H 1 190 ? 0.992 9.800 -45.677 1.00 48.56 232 ARG H C 1
ATOM 13237 O O . ARG H 1 190 ? 0.125 9.117 -46.234 1.00 49.66 232 ARG H O 1
ATOM 13245 N N . TYR H 1 191 ? 1.642 9.403 -44.588 1.00 50.16 233 TYR H N 1
ATOM 13246 C CA . TYR H 1 191 ? 1.428 8.068 -44.052 1.00 48.18 233 TYR H CA 1
ATOM 13247 C C . TYR H 1 191 ? 0.171 8.020 -43.188 1.00 43.59 233 TYR H C 1
ATOM 13248 O O . TYR H 1 191 ? -0.336 9.040 -42.714 1.00 42.31 233 TYR H O 1
ATOM 13257 N N . GLY H 1 192 ? -0.333 6.805 -42.995 1.00 43.98 234 GLY H N 1
ATOM 13258 C CA . GLY H 1 192 ? -1.526 6.580 -42.204 1.00 46.25 234 GLY H CA 1
ATOM 13259 C C . GLY H 1 192 ? -1.241 5.655 -41.037 1.00 49.98 234 GLY H C 1
ATOM 13260 O O . GLY H 1 192 ? -0.329 4.828 -41.087 1.00 49.60 234 GLY H O 1
ATOM 13261 N N . ILE H 1 193 ? -2.034 5.803 -39.978 1.00 48.81 235 ILE H N 1
ATOM 13262 C CA . ILE H 1 193 ? -1.892 5.010 -38.763 1.00 47.55 235 ILE H CA 1
ATOM 13263 C C . ILE H 1 193 ? -3.234 4.363 -38.454 1.00 48.96 235 ILE H C 1
ATOM 13264 O O . ILE H 1 193 ? -4.260 5.049 -38.395 1.00 49.82 235 ILE H O 1
ATOM 13269 N N . GLU H 1 194 ? -3.226 3.046 -38.259 1.00 48.06 236 GLU H N 1
ATOM 13270 C CA . GLU H 1 194 ? -4.436 2.290 -37.980 1.00 50.96 236 GLU H CA 1
ATOM 13271 C C . GLU H 1 194 ? -4.254 1.481 -36.703 1.00 52.61 236 GLU H C 1
ATOM 13272 O O . GLU H 1 194 ? -3.135 1.100 -36.346 1.00 53.53 236 GLU H O 1
ATOM 13278 N N . ASN H 1 195 ? -5.373 1.235 -36.017 1.00 52.37 237 ASN H N 1
ATOM 13279 C CA . ASN H 1 195 ? -5.414 0.514 -34.742 1.00 52.49 237 ASN H CA 1
ATOM 13280 C C . ASN H 1 195 ? -4.649 1.281 -33.657 1.00 52.28 237 ASN H C 1
ATOM 13281 O O . ASN H 1 195 ? -3.601 0.859 -33.166 1.00 51.23 237 ASN H O 1
ATOM 13286 N N . LEU H 1 196 ? -5.218 2.426 -33.289 1.00 52.08 238 LEU H N 1
ATOM 13287 C CA . LEU H 1 196 ? -4.644 3.295 -32.270 1.00 50.97 238 LEU H CA 1
ATOM 13288 C C . LEU H 1 196 ? -5.397 3.115 -30.958 1.00 52.40 238 LEU H C 1
ATOM 13289 O O . LEU H 1 196 ? -6.629 3.204 -30.926 1.00 51.69 238 LEU H O 1
ATOM 13294 N N . ALA H 1 197 ? -4.656 2.869 -29.882 1.00 50.42 239 ALA H N 1
ATOM 13295 C CA . ALA H 1 197 ? -5.229 2.598 -28.572 1.00 47.68 239 ALA H CA 1
ATOM 13296 C C . ALA H 1 197 ? -5.124 3.817 -27.664 1.00 45.27 239 ALA H C 1
ATOM 13297 O O . ALA H 1 197 ? -4.352 4.743 -27.915 1.00 46.84 239 ALA H O 1
ATOM 13299 N N . ASN H 1 198 ? -5.931 3.803 -26.600 1.00 50.21 240 ASN H N 1
ATOM 13300 C CA . ASN H 1 198 ? -5.849 4.783 -25.512 1.00 45.80 240 ASN H CA 1
ATOM 13301 C C . ASN H 1 198 ? -6.055 6.216 -26.001 1.00 44.12 240 ASN H C 1
ATOM 13302 O O . ASN H 1 198 ? -5.448 7.155 -25.484 1.00 47.86 240 ASN H O 1
ATOM 13307 N N . LEU H 1 199 ? -6.924 6.395 -26.998 1.00 46.38 241 LEU H N 1
ATOM 13308 C CA . LEU H 1 199 ? -7.246 7.747 -27.444 1.00 47.50 241 LEU H CA 1
ATOM 13309 C C . LEU H 1 199 ? -8.106 8.494 -26.433 1.00 48.77 241 LEU H C 1
ATOM 13310 O O . LEU H 1 199 ? -8.182 9.726 -26.489 1.00 47.39 241 LEU H O 1
ATOM 13315 N N . ASP H 1 200 ? -8.753 7.776 -25.514 1.00 48.67 242 ASP H N 1
ATOM 13316 C CA . ASP H 1 200 ? -9.542 8.431 -24.477 1.00 50.31 242 ASP H CA 1
ATOM 13317 C C . ASP H 1 200 ? -8.656 9.075 -23.419 1.00 51.40 242 ASP H C 1
ATOM 13318 O O . ASP H 1 200 ? -9.048 10.076 -22.809 1.00 53.16 242 ASP H O 1
ATOM 13323 N N . LYS H 1 201 ? -7.467 8.519 -23.189 1.00 51.10 243 LYS H N 1
ATOM 13324 C CA . LYS H 1 201 ? -6.562 8.987 -22.150 1.00 50.63 243 LYS H CA 1
ATOM 13325 C C . LYS H 1 201 ? -5.618 10.082 -22.636 1.00 52.84 243 LYS H C 1
ATOM 13326 O O . LYS H 1 201 ? -4.607 10.352 -21.980 1.00 54.59 243 LYS H O 1
ATOM 13332 N N . VAL H 1 202 ? -5.924 10.716 -23.764 1.00 52.20 244 VAL H N 1
ATOM 13333 C CA . VAL H 1 202 ? -5.058 11.752 -24.323 1.00 51.02 244 VAL H CA 1
ATOM 13334 C C . VAL H 1 202 ? -5.883 13.016 -24.519 1.00 50.67 244 VAL H C 1
ATOM 13335 O O . VAL H 1 202 ? -7.119 12.960 -24.624 1.00 50.43 244 VAL H O 1
ATOM 13339 N N . PRO H 1 203 ? -5.233 14.178 -24.555 1.00 50.81 245 PRO H N 1
ATOM 13340 C CA . PRO H 1 203 ? -5.968 15.417 -24.817 1.00 54.71 245 PRO H CA 1
ATOM 13341 C C . PRO H 1 203 ? -6.191 15.630 -26.305 1.00 57.45 245 PRO H C 1
ATOM 13342 O O . PRO H 1 203 ? -5.372 15.253 -27.146 1.00 56.80 245 PRO H O 1
ATOM 13346 N N . ALA H 1 204 ? -7.331 16.249 -26.621 1.00 56.39 246 ALA H N 1
ATOM 13347 C CA . ALA H 1 204 ? -7.706 16.466 -28.013 1.00 55.82 246 ALA H CA 1
ATOM 13348 C C . ALA H 1 204 ? -6.734 17.383 -28.743 1.00 58.08 246 ALA H C 1
ATOM 13349 O O . ALA H 1 204 ? -6.695 17.369 -29.978 1.00 59.22 246 ALA H O 1
ATOM 13351 N N . SER H 1 205 ? -5.951 18.176 -28.015 1.00 56.01 247 SER H N 1
ATOM 13352 C CA . SER H 1 205 ? -4.978 19.068 -28.626 1.00 56.16 247 SER H CA 1
ATOM 13353 C C . SER H 1 205 ? -3.811 19.255 -27.668 1.00 57.39 247 SER H C 1
ATOM 13354 O O . SER H 1 205 ? -3.851 18.823 -26.513 1.00 60.95 247 SER H O 1
ATOM 13357 N N . GLY H 1 206 ? -2.761 19.903 -28.166 1.00 53.86 248 GLY H N 1
ATOM 13358 C CA . GLY H 1 206 ? -1.589 20.179 -27.359 1.00 53.48 248 GLY H CA 1
ATOM 13359 C C . GLY H 1 206 ? -0.653 18.997 -27.218 1.00 53.04 248 GLY H C 1
ATOM 13360 O O . GLY H 1 206 ? 0.559 19.171 -27.060 1.00 56.64 248 GLY H O 1
ATOM 13361 N N . ALA H 1 207 ? -1.203 17.787 -27.270 1.00 47.75 249 ALA H N 1
ATOM 13362 C CA . ALA H 1 207 ? -0.389 16.589 -27.150 1.00 51.71 249 ALA H CA 1
ATOM 13363 C C . ALA H 1 207 ? 0.488 16.408 -28.383 1.00 52.63 249 ALA H C 1
ATOM 13364 O O . ALA H 1 207 ? 0.106 16.755 -29.504 1.00 50.67 249 ALA H O 1
ATOM 13366 N N . THR H 1 208 ? 1.680 15.864 -28.163 1.00 53.47 250 THR H N 1
ATOM 13367 C CA . THR H 1 208 ? 2.607 15.545 -29.239 1.00 48.18 250 THR H CA 1
ATOM 13368 C C . THR H 1 208 ? 2.592 14.042 -29.480 1.00 48.11 250 THR H C 1
ATOM 13369 O O . THR H 1 208 ? 2.629 13.255 -28.528 1.00 50.07 250 THR H O 1
ATOM 13373 N N . LEU H 1 209 ? 2.533 13.648 -30.747 1.00 49.85 251 LEU H N 1
ATOM 13374 C CA . LEU H 1 209 ? 2.471 12.244 -31.128 1.00 45.32 251 LEU H CA 1
ATOM 13375 C C . LEU H 1 209 ? 3.839 11.790 -31.620 1.00 47.04 251 LEU H C 1
ATOM 13376 O O . LEU H 1 209 ? 4.443 12.439 -32.480 1.00 48.74 251 LEU H O 1
ATOM 13381 N N . ILE H 1 210 ? 4.317 10.675 -31.075 1.00 47.70 252 ILE H N 1
ATOM 13382 C CA . ILE H 1 210 ? 5.578 10.065 -31.477 1.00 45.35 252 ILE H CA 1
ATOM 13383 C C . ILE H 1 210 ? 5.253 8.807 -32.270 1.00 47.64 252 ILE H C 1
ATOM 13384 O O . ILE H 1 210 ? 4.662 7.861 -31.733 1.00 48.85 252 ILE H O 1
ATOM 13389 N N . VAL H 1 211 ? 5.634 8.794 -33.542 1.00 48.04 253 VAL H N 1
ATOM 13390 C CA . VAL H 1 211 ? 5.362 7.668 -34.433 1.00 43.21 253 VAL H CA 1
ATOM 13391 C C . VAL H 1 211 ? 6.650 6.855 -34.510 1.00 44.90 253 VAL H C 1
ATOM 13392 O O . VAL H 1 211 ? 7.538 7.128 -35.319 1.00 47.72 253 VAL H O 1
ATOM 13396 N N . GLY H 1 212 ? 6.751 5.835 -33.662 1.00 48.00 254 GLY H N 1
ATOM 13397 C CA . GLY H 1 212 ? 7.879 4.927 -33.724 1.00 47.46 254 GLY H CA 1
ATOM 13398 C C . GLY H 1 212 ? 7.764 3.965 -34.889 1.00 47.44 254 GLY H C 1
ATOM 13399 O O . GLY H 1 212 ? 7.740 2.746 -34.699 1.00 44.51 254 GLY H O 1
ATOM 13400 N N . ALA H 1 213 ? 7.698 4.511 -36.102 1.00 48.17 255 ALA H N 1
ATOM 13401 C CA . ALA H 1 213 ? 7.448 3.702 -37.282 1.00 47.49 255 ALA H CA 1
ATOM 13402 C C . ALA H 1 213 ? 8.614 2.751 -37.547 1.00 42.89 255 ALA H C 1
ATOM 13403 O O . ALA H 1 213 ? 9.767 3.068 -37.243 1.00 46.62 255 ALA H O 1
ATOM 13405 N N . PRO H 1 214 ? 8.338 1.577 -38.109 1.00 39.48 256 PRO H N 1
ATOM 13406 C CA . PRO H 1 214 ? 9.420 0.653 -38.466 1.00 42.28 256 PRO H CA 1
ATOM 13407 C C . PRO H 1 214 ? 10.256 1.212 -39.607 1.00 43.36 256 PRO H C 1
ATOM 13408 O O . PRO H 1 214 ? 9.911 2.206 -40.247 1.00 46.95 256 PRO H O 1
ATOM 13412 N N . ASN H 1 215 ? 11.380 0.550 -39.860 1.00 41.17 257 ASN H N 1
ATOM 13413 C CA . ASN H 1 215 ? 12.286 0.987 -40.913 1.00 44.83 257 ASN H CA 1
ATOM 13414 C C . ASN H 1 215 ? 13.018 -0.216 -41.507 1.00 44.83 257 ASN H C 1
ATOM 13415 O O . ASN H 1 215 ? 14.244 -0.315 -41.490 1.00 45.29 257 ASN H O 1
ATOM 13420 N N . HIS H 1 216 ? 12.255 -1.161 -42.050 1.00 43.66 258 HIS H N 1
ATOM 13421 C CA . HIS H 1 216 ? 12.813 -2.220 -42.879 1.00 45.25 258 HIS H CA 1
ATOM 13422 C C . HIS H 1 216 ? 12.706 -1.800 -44.339 1.00 51.00 258 HIS H C 1
ATOM 13423 O O . HIS H 1 216 ? 11.661 -1.306 -44.772 1.00 50.13 258 HIS H O 1
ATOM 13430 N N . ARG H 1 217 ? 13.791 -1.987 -45.089 1.00 48.66 259 ARG H N 1
ATOM 13431 C CA . ARG H 1 217 ? 13.861 -1.464 -46.447 1.00 45.94 259 ARG H CA 1
ATOM 13432 C C . ARG H 1 217 ? 12.788 -2.083 -47.334 1.00 49.17 259 ARG H C 1
ATOM 13433 O O . ARG H 1 217 ? 12.519 -3.286 -47.271 1.00 43.13 259 ARG H O 1
ATOM 13441 N N . GLY H 1 218 ? 12.169 -1.244 -48.163 1.00 53.12 260 GLY H N 1
ATOM 13442 C CA . GLY H 1 218 ? 11.154 -1.704 -49.089 1.00 53.44 260 GLY H CA 1
ATOM 13443 C C . GLY H 1 218 ? 9.833 -2.086 -48.462 1.00 53.48 260 GLY H C 1
ATOM 13444 O O . GLY H 1 218 ? 9.015 -2.734 -49.117 1.00 58.40 260 GLY H O 1
ATOM 13445 N N . GLY H 1 219 ? 9.594 -1.698 -47.210 1.00 50.76 261 GLY H N 1
ATOM 13446 C CA . GLY H 1 219 ? 8.371 -2.065 -46.522 1.00 48.21 261 GLY H CA 1
ATOM 13447 C C . GLY H 1 219 ? 7.281 -1.030 -46.711 1.00 50.14 261 GLY H C 1
ATOM 13448 O O . GLY H 1 219 ? 7.493 0.162 -46.471 1.00 48.37 261 GLY H O 1
ATOM 13449 N N . SER H 1 220 ? 6.108 -1.493 -47.147 1.00 51.32 262 SER H N 1
ATOM 13450 C CA . SER H 1 220 ? 4.941 -0.632 -47.284 1.00 52.40 262 SER H CA 1
ATOM 13451 C C . SER H 1 220 ? 4.183 -0.457 -45.976 1.00 56.90 262 SER H C 1
ATOM 13452 O O . SER H 1 220 ? 3.228 0.326 -45.930 1.00 56.69 262 SER H O 1
ATOM 13455 N N . GLY H 1 221 ? 4.579 -1.165 -44.928 1.00 60.45 263 GLY H N 1
ATOM 13456 C CA . GLY H 1 221 ? 3.916 -1.049 -43.648 1.00 57.23 263 GLY H CA 1
ATOM 13457 C C . GLY H 1 221 ? 4.753 -1.683 -42.562 1.00 54.79 263 GLY H C 1
ATOM 13458 O O . GLY H 1 221 ? 5.929 -1.992 -42.758 1.00 50.94 263 GLY H O 1
ATOM 13459 N N . GLY H 1 222 ? 4.128 -1.877 -41.405 1.00 53.00 264 GLY H N 1
ATOM 13460 C CA . GLY H 1 222 ? 4.793 -2.518 -40.297 1.00 57.73 264 GLY H CA 1
ATOM 13461 C C . GLY H 1 222 ? 4.346 -1.990 -38.950 1.00 54.78 264 GLY H C 1
ATOM 13462 O O . GLY H 1 222 ? 3.977 -0.821 -38.802 1.00 55.42 264 GLY H O 1
ATOM 13463 N N . PRO H 1 223 ? 4.377 -2.855 -37.936 1.00 49.91 265 PRO H N 1
ATOM 13464 C CA . PRO H 1 223 ? 3.969 -2.435 -36.591 1.00 51.60 265 PRO H CA 1
ATOM 13465 C C . PRO H 1 223 ? 4.860 -1.323 -36.062 1.00 48.99 265 PRO H C 1
ATOM 13466 O O . PRO H 1 223 ? 6.041 -1.225 -36.402 1.00 47.97 265 PRO H O 1
ATOM 13470 N N . ALA H 1 224 ? 4.278 -0.479 -35.213 1.00 48.53 266 ALA H N 1
ATOM 13471 C CA . ALA H 1 224 ? 4.975 0.704 -34.722 1.00 47.92 266 ALA H CA 1
ATOM 13472 C C . ALA H 1 224 ? 4.499 1.027 -33.316 1.00 49.63 266 ALA H C 1
ATOM 13473 O O . ALA H 1 224 ? 3.306 1.263 -33.104 1.00 48.47 266 ALA H O 1
ATOM 13475 N N . ARG H 1 225 ? 5.429 1.040 -32.364 1.00 50.29 267 ARG H N 1
ATOM 13476 C CA . ARG H 1 225 ? 5.117 1.511 -31.022 1.00 50.02 267 ARG H CA 1
ATOM 13477 C C . ARG H 1 225 ? 4.974 3.027 -31.036 1.00 45.34 267 ARG H C 1
ATOM 13478 O O . ARG H 1 225 ? 5.866 3.741 -31.502 1.00 43.85 267 ARG H O 1
ATOM 13486 N N . ILE H 1 226 ? 3.849 3.520 -30.525 1.00 44.56 268 ILE H N 1
ATOM 13487 C CA . ILE H 1 226 ? 3.491 4.929 -30.620 1.00 47.29 268 ILE H CA 1
ATOM 13488 C C . ILE H 1 226 ? 3.270 5.476 -29.217 1.00 45.11 268 ILE H C 1
ATOM 13489 O O . ILE H 1 226 ? 2.538 4.879 -28.420 1.00 44.26 268 ILE H O 1
ATOM 13494 N N . PHE H 1 227 ? 3.903 6.608 -28.922 1.00 42.34 269 PHE H N 1
ATOM 13495 C CA . PHE H 1 227 ? 3.787 7.281 -27.638 1.00 42.27 269 PHE H CA 1
ATOM 13496 C C . PHE H 1 227 ? 3.014 8.585 -27.795 1.00 44.52 269 PHE H C 1
ATOM 13497 O O . PHE H 1 227 ? 2.665 9.004 -28.902 1.00 46.90 269 PHE H O 1
ATOM 13505 N N . ALA H 1 228 ? 2.753 9.229 -26.660 1.00 48.33 270 ALA H N 1
ATOM 13506 C CA . ALA H 1 228 ? 2.060 10.515 -26.646 1.00 49.66 270 ALA H CA 1
ATOM 13507 C C . ALA H 1 228 ? 2.625 11.343 -25.502 1.00 55.43 270 ALA H C 1
ATOM 13508 O O . ALA H 1 228 ? 2.359 11.051 -24.333 1.00 58.27 270 ALA H O 1
ATOM 13510 N N . MET H 1 229 ? 3.398 12.373 -25.844 1.00 57.76 271 MET H N 1
ATOM 13511 C CA . MET H 1 229 ? 4.032 13.251 -24.861 1.00 57.49 271 MET H CA 1
ATOM 13512 C C . MET H 1 229 ? 2.974 14.197 -24.295 1.00 59.09 271 MET H C 1
ATOM 13513 O O . MET H 1 229 ? 2.810 15.341 -24.727 1.00 58.82 271 MET H O 1
ATOM 13518 N N . VAL H 1 230 ? 2.237 13.697 -23.306 1.00 60.51 272 VAL H N 1
ATOM 13519 C CA . VAL H 1 230 ? 1.192 14.481 -22.652 1.00 62.46 272 VAL H CA 1
ATOM 13520 C C . VAL H 1 230 ? 1.801 15.345 -21.553 1.00 66.58 272 VAL H C 1
ATOM 13521 O O . VAL H 1 230 ? 2.628 16.214 -21.825 1.00 66.68 272 VAL H O 1
ATOM 13526 N N . ILE I 1 4 ? 12.788 42.116 -41.714 1.00 99.63 46 ILE I N 1
ATOM 13527 C CA . ILE I 1 4 ? 14.041 42.415 -42.467 1.00 101.55 46 ILE I CA 1
ATOM 13528 C C . ILE I 1 4 ? 14.535 41.096 -43.062 1.00 105.25 46 ILE I C 1
ATOM 13529 O O . ILE I 1 4 ? 15.200 40.349 -42.315 1.00 103.29 46 ILE I O 1
ATOM 13534 N N . GLY I 1 5 ? 14.231 40.821 -44.346 1.00 105.73 47 GLY I N 1
ATOM 13535 C CA . GLY I 1 5 ? 14.560 39.507 -44.937 1.00 95.96 47 GLY I CA 1
ATOM 13536 C C . GLY I 1 5 ? 15.197 39.620 -46.296 1.00 91.65 47 GLY I C 1
ATOM 13537 O O . GLY I 1 5 ? 14.552 39.235 -47.269 1.00 92.69 47 GLY I O 1
ATOM 13538 N N . GLU I 1 6 ? 16.437 40.083 -46.341 1.00 91.33 48 GLU I N 1
ATOM 13539 C CA . GLU I 1 6 ? 17.160 40.253 -47.619 1.00 91.24 48 GLU I CA 1
ATOM 13540 C C . GLU I 1 6 ? 17.892 38.963 -48.001 1.00 87.55 48 GLU I C 1
ATOM 13541 O O . GLU I 1 6 ? 18.683 38.472 -47.177 1.00 86.75 48 GLU I O 1
ATOM 13547 N N . VAL I 1 7 ? 17.658 38.458 -49.217 1.00 81.61 49 VAL I N 1
ATOM 13548 C CA . VAL I 1 7 ? 18.396 37.253 -49.692 1.00 75.90 49 VAL I CA 1
ATOM 13549 C C . VAL I 1 7 ? 19.582 37.693 -50.532 1.00 72.11 49 VAL I C 1
ATOM 13550 O O . VAL I 1 7 ? 19.361 38.302 -51.576 1.00 74.44 49 VAL I O 1
ATOM 13554 N N . ARG I 1 8 ? 20.790 37.407 -50.065 1.00 69.66 50 ARG I N 1
ATOM 13555 C CA . ARG I 1 8 ? 21.985 37.724 -50.831 1.00 67.29 50 ARG I CA 1
ATOM 13556 C C . ARG I 1 8 ? 22.538 36.459 -51.470 1.00 66.44 50 ARG I C 1
ATOM 13557 O O . ARG I 1 8 ? 22.535 35.387 -50.855 1.00 65.91 50 ARG I O 1
ATOM 13565 N N . ASP I 1 9 ? 23.009 36.590 -52.707 1.00 65.34 51 ASP I N 1
ATOM 13566 C CA . ASP I 1 9 ? 23.576 35.459 -53.427 1.00 59.19 51 ASP I CA 1
ATOM 13567 C C . ASP I 1 9 ? 24.925 35.084 -52.825 1.00 58.61 51 ASP I C 1
ATOM 13568 O O . ASP I 1 9 ? 25.832 35.919 -52.746 1.00 62.46 51 ASP I O 1
ATOM 13573 N N . MET I 1 10 ? 25.056 33.828 -52.397 1.00 56.26 52 MET I N 1
ATOM 13574 C CA . MET I 1 10 ? 26.295 33.311 -51.829 1.00 56.36 52 MET I CA 1
ATOM 13575 C C . MET I 1 10 ? 26.946 32.276 -52.742 1.00 55.05 52 MET I C 1
ATOM 13576 O O . MET I 1 10 ? 27.626 31.362 -52.268 1.00 52.76 52 MET I O 1
ATOM 13581 N N . THR I 1 11 ? 26.752 32.409 -54.052 1.00 54.35 53 THR I N 1
ATOM 13582 C CA . THR I 1 11 ? 27.219 31.426 -55.019 1.00 50.17 53 THR I CA 1
ATOM 13583 C C . THR I 1 11 ? 28.069 32.100 -56.085 1.00 50.26 53 THR I C 1
ATOM 13584 O O . THR I 1 11 ? 27.749 33.200 -56.545 1.00 48.93 53 THR I O 1
ATOM 13588 N N . HIS I 1 12 ? 29.153 31.433 -56.470 1.00 52.06 54 HIS I N 1
ATOM 13589 C CA . HIS I 1 12 ? 30.002 31.902 -57.554 1.00 50.00 54 HIS I CA 1
ATOM 13590 C C . HIS I 1 12 ? 29.360 31.604 -58.904 1.00 50.29 54 HIS I C 1
ATOM 13591 O O . HIS I 1 12 ? 28.646 30.612 -59.073 1.00 49.85 54 HIS I O 1
ATOM 13598 N N . VAL I 1 13 ? 29.626 32.478 -59.872 1.00 50.01 55 VAL I N 1
ATOM 13599 C CA . VAL I 1 13 ? 29.240 32.246 -61.260 1.00 53.63 55 VAL I CA 1
ATOM 13600 C C . VAL I 1 13 ? 30.398 31.496 -61.911 1.00 52.56 55 VAL I C 1
ATOM 13601 O O . VAL I 1 13 ? 31.403 32.093 -62.300 1.00 56.18 55 VAL I O 1
ATOM 13605 N N . TYR I 1 14 ? 30.261 30.180 -62.022 1.00 48.68 56 TYR I N 1
ATOM 13606 C CA . TYR I 1 14 ? 31.343 29.322 -62.478 1.00 52.64 56 TYR I CA 1
ATOM 13607 C C . TYR I 1 14 ? 31.132 28.885 -63.923 1.00 52.61 56 TYR I C 1
ATOM 13608 O O . TYR I 1 14 ? 30.016 28.886 -64.447 1.00 50.76 56 TYR I O 1
ATOM 13617 N N . ASP I 1 15 ? 32.240 28.513 -64.563 1.00 55.24 57 ASP I N 1
ATOM 13618 C CA . ASP I 1 15 ? 32.228 28.001 -65.927 1.00 52.85 57 ASP I CA 1
ATOM 13619 C C . ASP I 1 15 ? 33.475 27.158 -66.164 1.00 53.94 57 ASP I C 1
ATOM 13620 O O . ASP I 1 15 ? 33.919 26.436 -65.266 1.00 54.84 57 ASP I O 1
ATOM 13625 N N . ALA I 1 16 ? 34.050 27.243 -67.365 1.00 52.57 58 ALA I N 1
ATOM 13626 C CA . ALA I 1 16 ? 35.283 26.522 -67.648 1.00 55.53 58 ALA I CA 1
ATOM 13627 C C . ALA I 1 16 ? 36.521 27.268 -67.170 1.00 54.98 58 ALA I C 1
ATOM 13628 O O . ALA I 1 16 ? 37.551 26.634 -66.919 1.00 54.73 58 ALA I O 1
ATOM 13630 N N . ASP I 1 17 ? 36.446 28.593 -67.040 1.00 54.69 59 ASP I N 1
ATOM 13631 C CA . ASP I 1 17 ? 37.560 29.371 -66.514 1.00 55.93 59 ASP I CA 1
ATOM 13632 C C . ASP I 1 17 ? 37.645 29.329 -64.995 1.00 60.15 59 ASP I C 1
ATOM 13633 O O . ASP I 1 17 ? 38.616 29.845 -64.432 1.00 61.43 59 ASP I O 1
ATOM 13638 N N . PHE I 1 18 ? 36.664 28.738 -64.324 1.00 59.77 60 PHE I N 1
ATOM 13639 C CA . PHE I 1 18 ? 36.693 28.673 -62.869 1.00 56.76 60 PHE I CA 1
ATOM 13640 C C . PHE I 1 18 ? 37.720 27.640 -62.419 1.00 57.60 60 PHE I C 1
ATOM 13641 O O . PHE I 1 18 ? 37.689 26.497 -62.891 1.00 57.39 60 PHE I O 1
ATOM 13649 N N . PRO I 1 19 ? 38.635 27.993 -61.520 1.00 62.49 61 PRO I N 1
ATOM 13650 C CA . PRO I 1 19 ? 39.671 27.042 -61.109 1.00 60.69 61 PRO I CA 1
ATOM 13651 C C . PRO I 1 19 ? 39.097 25.911 -60.271 1.00 60.59 61 PRO I C 1
ATOM 13652 O O . PRO I 1 19 ? 38.056 26.038 -59.622 1.00 61.38 61 PRO I O 1
ATOM 13656 N N . THR I 1 20 ? 39.801 24.782 -60.298 1.00 56.96 62 THR I N 1
ATOM 13657 C CA . THR I 1 20 ? 39.423 23.599 -59.540 1.00 56.57 62 THR I CA 1
ATOM 13658 C C . THR I 1 20 ? 40.607 23.137 -58.702 1.00 56.94 62 THR I C 1
ATOM 13659 O O . THR I 1 20 ? 41.716 23.668 -58.803 1.00 54.46 62 THR I O 1
ATOM 13663 N N . TYR I 1 21 ? 40.356 22.128 -57.864 1.00 56.68 63 TYR I N 1
ATOM 13664 C CA . TYR I 1 21 ? 41.416 21.568 -57.033 1.00 55.48 63 TYR I CA 1
ATOM 13665 C C . TYR I 1 21 ? 42.511 20.913 -57.862 1.00 55.86 63 TYR I C 1
ATOM 13666 O O . TYR I 1 21 ? 43.639 20.770 -57.378 1.00 55.40 63 TYR I O 1
ATOM 13675 N N . PHE I 1 22 ? 42.209 20.518 -59.096 1.00 54.93 64 PHE I N 1
ATOM 13676 C CA . PHE I 1 22 ? 43.177 19.879 -59.975 1.00 55.04 64 PHE I CA 1
ATOM 13677 C C . PHE I 1 22 ? 43.699 20.812 -61.060 1.00 59.08 64 PHE I C 1
ATOM 13678 O O . PHE I 1 22 ? 44.594 20.420 -61.816 1.00 59.65 64 PHE I O 1
ATOM 13686 N N . GLY I 1 23 ? 43.169 22.032 -61.152 1.00 58.88 65 GLY I N 1
ATOM 13687 C CA . GLY I 1 23 ? 43.591 22.988 -62.149 1.00 56.81 65 GLY I CA 1
ATOM 13688 C C . GLY I 1 23 ? 42.886 22.875 -63.485 1.00 53.18 65 GLY I C 1
ATOM 13689 O O . GLY I 1 23 ? 42.834 23.862 -64.227 1.00 53.26 65 GLY I O 1
ATOM 13690 N N . ALA I 1 24 ? 42.344 21.704 -63.810 1.00 52.36 66 ALA I N 1
ATOM 13691 C CA . ALA I 1 24 ? 41.652 21.514 -65.071 1.00 55.76 66 ALA I CA 1
ATOM 13692 C C . ALA I 1 24 ? 40.361 22.329 -65.100 1.00 56.24 66 ALA I C 1
ATOM 13693 O O . ALA I 1 24 ? 39.826 22.699 -64.052 1.00 57.02 66 ALA I O 1
ATOM 13695 N N . PRO I 1 25 ? 39.853 22.640 -66.295 1.00 55.86 67 PRO I N 1
ATOM 13696 C CA . PRO I 1 25 ? 38.555 23.318 -66.385 1.00 55.30 67 PRO I CA 1
ATOM 13697 C C . PRO I 1 25 ? 37.469 22.525 -65.673 1.00 53.44 67 PRO I C 1
ATOM 13698 O O . PRO I 1 25 ? 37.422 21.295 -65.744 1.00 56.37 67 PRO I O 1
ATOM 13702 N N . GLY I 1 26 ? 36.589 23.248 -64.980 1.00 50.93 68 GLY I N 1
ATOM 13703 C CA . GLY I 1 26 ? 35.599 22.590 -64.146 1.00 51.57 68 GLY I CA 1
ATOM 13704 C C . GLY I 1 26 ? 34.459 21.958 -64.918 1.00 52.10 68 GLY I C 1
ATOM 13705 O O . GLY I 1 26 ? 33.893 20.954 -64.476 1.00 50.06 68 GLY I O 1
ATOM 13706 N N . ILE I 1 27 ? 34.103 22.523 -66.069 1.00 54.19 69 ILE I N 1
ATOM 13707 C CA . ILE I 1 27 ? 32.942 22.046 -66.813 1.00 53.42 69 ILE I CA 1
ATOM 13708 C C . ILE I 1 27 ? 33.113 22.416 -68.280 1.00 52.18 69 ILE I C 1
ATOM 13709 O O . ILE I 1 27 ? 33.579 23.509 -68.611 1.00 50.87 69 ILE I O 1
ATOM 13714 N N . GLU I 1 28 ? 32.746 21.483 -69.155 1.00 54.56 70 GLU I N 1
ATOM 13715 C CA . GLU I 1 28 ? 32.661 21.725 -70.586 1.00 55.66 70 GLU I CA 1
ATOM 13716 C C . GLU I 1 28 ? 31.197 21.851 -70.991 1.00 51.00 70 GLU I C 1
ATOM 13717 O O . GLU I 1 28 ? 30.315 21.225 -70.398 1.00 49.33 70 GLU I O 1
ATOM 13723 N N . ALA I 1 29 ? 30.942 22.679 -72.001 1.00 52.91 71 ALA I N 1
ATOM 13724 C CA . ALA I 1 29 ? 29.582 22.983 -72.427 1.00 50.09 71 ALA I CA 1
ATOM 13725 C C . ALA I 1 29 ? 29.431 22.700 -73.913 1.00 52.50 71 ALA I C 1
ATOM 13726 O O . ALA I 1 29 ? 30.224 23.188 -74.725 1.00 54.28 71 ALA I O 1
ATOM 13728 N N . VAL I 1 30 ? 28.412 21.920 -74.263 1.00 46.12 72 VAL I N 1
ATOM 13729 C CA . VAL I 1 30 ? 28.096 21.592 -75.649 1.00 40.83 72 VAL I CA 1
ATOM 13730 C C . VAL I 1 30 ? 26.689 22.092 -75.939 1.00 37.58 72 VAL I C 1
ATOM 13731 O O . VAL I 1 30 ? 25.722 21.631 -75.320 1.00 39.62 72 VAL I O 1
ATOM 13735 N N . GLN I 1 31 ? 26.574 23.030 -76.876 1.00 33.78 73 GLN I N 1
ATOM 13736 C CA . GLN I 1 31 ? 25.280 23.562 -77.292 1.00 31.56 73 GLN I CA 1
ATOM 13737 C C . GLN I 1 31 ? 24.709 22.654 -78.376 1.00 34.21 73 GLN I C 1
ATOM 13738 O O . GLN I 1 31 ? 25.195 22.649 -79.512 1.00 37.14 73 GLN I O 1
ATOM 13744 N N . ASN I 1 32 ? 23.680 21.880 -78.024 1.00 32.58 74 ASN I N 1
ATOM 13745 C CA . ASN I 1 32 ? 23.068 20.980 -78.995 1.00 32.97 74 ASN I CA 1
ATOM 13746 C C . ASN I 1 32 ? 22.156 21.730 -79.956 1.00 35.75 74 ASN I C 1
ATOM 13747 O O . ASN I 1 32 ? 22.165 21.462 -81.163 1.00 39.89 74 ASN I O 1
ATOM 13752 N N . PHE I 1 33 ? 21.366 22.668 -79.444 1.00 32.80 75 PHE I N 1
ATOM 13753 C CA . PHE I 1 33 ? 20.431 23.431 -80.256 1.00 31.67 75 PHE I CA 1
ATOM 13754 C C . PHE I 1 33 ? 20.663 24.916 -80.038 1.00 33.40 75 PHE I C 1
ATOM 13755 O O . PHE I 1 33 ? 20.902 25.359 -78.910 1.00 36.28 75 PHE I O 1
ATOM 13763 N N . ASN I 1 34 ? 20.600 25.678 -81.123 1.00 33.32 76 ASN I N 1
ATOM 13764 C CA . ASN I 1 34 ? 20.731 27.124 -81.081 1.00 32.85 76 ASN I CA 1
ATOM 13765 C C . ASN I 1 34 ? 19.427 27.763 -81.541 1.00 32.40 76 ASN I C 1
ATOM 13766 O O . ASN I 1 34 ? 18.548 27.106 -82.105 1.00 35.90 76 ASN I O 1
ATOM 13771 N N . PHE I 1 35 ? 19.312 29.068 -81.291 1.00 33.42 77 PHE I N 1
ATOM 13772 C CA . PHE I 1 35 ? 18.079 29.776 -81.615 1.00 35.02 77 PHE I CA 1
ATOM 13773 C C . PHE I 1 35 ? 17.938 30.021 -83.112 1.00 34.54 77 PHE I C 1
ATOM 13774 O O . PHE I 1 35 ? 16.818 30.021 -83.634 1.00 35.61 77 PHE I O 1
ATOM 13782 N N . LYS I 1 36 ? 19.052 30.233 -83.815 1.00 36.10 78 LYS I N 1
ATOM 13783 C CA . LYS I 1 36 ? 18.990 30.527 -85.243 1.00 38.39 78 LYS I CA 1
ATOM 13784 C C . LYS I 1 36 ? 18.428 29.345 -86.025 1.00 36.29 78 LYS I C 1
ATOM 13785 O O . LYS I 1 36 ? 17.444 29.479 -86.761 1.00 40.79 78 LYS I O 1
ATOM 13791 N N . GLU I 1 37 ? 19.040 28.171 -85.870 1.00 35.59 79 GLU I N 1
ATOM 13792 C CA . GLU I 1 37 ? 18.654 27.010 -86.663 1.00 32.90 79 GLU I CA 1
ATOM 13793 C C . GLU I 1 37 ? 17.459 26.259 -86.090 1.00 36.10 79 GLU I C 1
ATOM 13794 O O . GLU I 1 37 ? 16.765 25.567 -86.842 1.00 42.24 79 GLU I O 1
ATOM 13800 N N . HIS I 1 38 ? 17.202 26.372 -84.787 1.00 36.47 80 HIS I N 1
ATOM 13801 C CA . HIS I 1 38 ? 16.171 25.569 -84.141 1.00 36.41 80 HIS I CA 1
ATOM 13802 C C . HIS I 1 38 ? 15.125 26.371 -83.382 1.00 34.05 80 HIS I C 1
ATOM 13803 O O . HIS I 1 38 ? 14.072 25.810 -83.056 1.00 34.53 80 HIS I O 1
ATOM 13810 N N . GLY I 1 39 ? 15.367 27.646 -83.088 1.00 36.63 81 GLY I N 1
ATOM 13811 C CA . GLY I 1 39 ? 14.403 28.445 -82.361 1.00 38.77 81 GLY I CA 1
ATOM 13812 C C . GLY I 1 39 ? 14.471 28.334 -80.856 1.00 38.10 81 GLY I C 1
ATOM 13813 O O . GLY I 1 39 ? 13.594 28.877 -80.173 1.00 37.26 81 GLY I O 1
ATOM 13814 N N . PHE I 1 40 ? 15.477 27.652 -80.313 1.00 38.28 82 PHE I N 1
ATOM 13815 C CA . PHE I 1 40 ? 15.625 27.528 -78.870 1.00 34.86 82 PHE I CA 1
ATOM 13816 C C . PHE I 1 40 ? 17.059 27.132 -78.558 1.00 37.10 82 PHE I C 1
ATOM 13817 O O . PHE I 1 40 ? 17.685 26.379 -79.308 1.00 37.22 82 PHE I O 1
ATOM 13825 N N . ASN I 1 41 ? 17.568 27.642 -77.441 1.00 38.36 83 ASN I N 1
ATOM 13826 C CA . ASN I 1 41 ? 18.934 27.379 -77.008 1.00 33.58 83 ASN I CA 1
ATOM 13827 C C . ASN I 1 41 ? 18.937 26.269 -75.965 1.00 33.52 83 ASN I C 1
ATOM 13828 O O . ASN I 1 41 ? 18.129 26.285 -75.032 1.00 36.42 83 ASN I O 1
ATOM 13833 N N . LEU I 1 42 ? 19.846 25.310 -76.128 1.00 30.69 84 LEU I N 1
ATOM 13834 C CA . LEU I 1 42 ? 19.957 24.190 -75.205 1.00 32.65 84 LEU I CA 1
ATOM 13835 C C . LEU I 1 42 ? 21.406 23.731 -75.157 1.00 34.60 84 LEU I C 1
ATOM 13836 O O . LEU I 1 42 ? 22.078 23.667 -76.190 1.00 35.68 84 LEU I O 1
ATOM 13841 N N . PHE I 1 43 ? 21.876 23.408 -73.956 1.00 36.67 85 PHE I N 1
ATOM 13842 C CA . PHE I 1 43 ? 23.245 22.971 -73.737 1.00 34.70 85 PHE I CA 1
ATOM 13843 C C . PHE I 1 43 ? 23.259 21.608 -73.058 1.00 38.97 85 PHE I C 1
ATOM 13844 O O . PHE I 1 43 ? 22.339 21.256 -72.314 1.00 40.08 85 PHE I O 1
ATOM 13852 N N . THR I 1 44 ? 24.315 20.843 -73.326 1.00 41.01 86 THR I N 1
ATOM 13853 C CA . THR I 1 44 ? 24.582 19.583 -72.641 1.00 41.34 86 THR I CA 1
ATOM 13854 C C . THR I 1 44 ? 25.872 19.760 -71.850 1.00 45.66 86 THR I C 1
ATOM 13855 O O . THR I 1 44 ? 26.950 19.907 -72.436 1.00 48.36 86 THR I O 1
ATOM 13859 N N . LEU I 1 45 ? 25.759 19.752 -70.527 1.00 45.57 87 LEU I N 1
ATOM 13860 C CA . LEU I 1 45 ? 26.894 20.017 -69.660 1.00 46.14 87 LEU I CA 1
ATOM 13861 C C . LEU I 1 45 ? 27.569 18.720 -69.233 1.00 49.22 87 LEU I C 1
ATOM 13862 O O . LEU I 1 45 ? 26.928 17.673 -69.101 1.00 51.52 87 LEU I O 1
ATOM 13867 N N . THR I 1 46 ? 28.881 18.802 -69.024 1.00 47.02 88 THR I N 1
ATOM 13868 C CA . THR I 1 46 ? 29.663 17.704 -68.463 1.00 51.94 88 THR I CA 1
ATOM 13869 C C . THR I 1 46 ? 30.605 18.310 -67.435 1.00 53.18 88 THR I C 1
ATOM 13870 O O . THR I 1 46 ? 31.550 19.017 -67.798 1.00 52.49 88 THR I O 1
ATOM 13874 N N . LEU I 1 47 ? 30.345 18.045 -66.158 1.00 53.82 89 LEU I N 1
ATOM 13875 C CA . LEU I 1 47 ? 31.073 18.684 -65.075 1.00 51.48 89 LEU I CA 1
ATOM 13876 C C . LEU I 1 47 ? 31.539 17.652 -64.061 1.00 50.29 89 LEU I C 1
ATOM 13877 O O . LEU I 1 47 ? 31.040 16.526 -64.006 1.00 49.28 89 LEU I O 1
ATOM 13882 N N . ASN I 1 48 ? 32.513 18.062 -63.256 1.00 52.54 90 ASN I N 1
ATOM 13883 C CA . ASN I 1 48 ? 32.802 17.374 -62.011 1.00 49.74 90 ASN I CA 1
ATOM 13884 C C . ASN I 1 48 ? 31.861 17.895 -60.934 1.00 48.10 90 ASN I C 1
ATOM 13885 O O . ASN I 1 48 ? 31.582 19.095 -60.865 1.00 48.31 90 ASN I O 1
ATOM 13890 N N . GLU I 1 49 ? 31.351 16.981 -60.104 1.00 45.85 91 GLU I N 1
ATOM 13891 C CA . GLU I 1 49 ? 30.428 17.382 -59.048 1.00 44.71 91 GLU I CA 1
ATOM 13892 C C . GLU I 1 49 ? 31.059 18.395 -58.103 1.00 40.95 91 GLU I C 1
ATOM 13893 O O . GLU I 1 49 ? 30.366 19.276 -57.583 1.00 41.73 91 GLU I O 1
ATOM 13899 N N . HIS I 1 50 ? 32.362 18.297 -57.876 1.00 41.50 92 HIS I N 1
ATOM 13900 C CA . HIS I 1 50 ? 33.057 19.198 -56.960 1.00 44.21 92 HIS I CA 1
ATOM 13901 C C . HIS I 1 50 ? 33.685 20.358 -57.732 1.00 43.08 92 HIS I C 1
ATOM 13902 O O . HIS I 1 50 ? 34.903 20.539 -57.786 1.00 38.76 92 HIS I O 1
ATOM 13909 N N . THR I 1 51 ? 32.802 21.151 -58.336 1.00 44.64 93 THR I N 1
ATOM 13910 C CA . THR I 1 51 ? 33.172 22.293 -59.161 1.00 47.25 93 THR I CA 1
ATOM 13911 C C . THR I 1 51 ? 32.362 23.502 -58.719 1.00 44.35 93 THR I C 1
ATOM 13912 O O . THR I 1 51 ? 31.146 23.398 -58.523 1.00 43.75 93 THR I O 1
ATOM 13916 N N . GLY I 1 52 ? 33.034 24.643 -58.567 1.00 43.86 94 GLY I N 1
ATOM 13917 C CA . GLY I 1 52 ? 32.361 25.851 -58.134 1.00 43.99 94 GLY I CA 1
ATOM 13918 C C . GLY I 1 52 ? 31.834 25.726 -56.712 1.00 41.64 94 GLY I C 1
ATOM 13919 O O . GLY I 1 52 ? 32.219 24.839 -55.943 1.00 43.66 94 GLY I O 1
ATOM 13920 N N . THR I 1 53 ? 30.939 26.650 -56.364 1.00 41.03 95 THR I N 1
ATOM 13921 C CA . THR I 1 53 ? 30.254 26.585 -55.079 1.00 41.82 95 THR I CA 1
ATOM 13922 C C . THR I 1 53 ? 29.444 25.299 -55.008 1.00 41.76 95 THR I C 1
ATOM 13923 O O . THR I 1 53 ? 28.357 25.208 -55.588 1.00 47.40 95 THR I O 1
ATOM 13927 N N . HIS I 1 54 ? 29.971 24.297 -54.310 1.00 39.22 96 HIS I N 1
ATOM 13928 C CA . HIS I 1 54 ? 29.380 22.970 -54.312 1.00 43.45 96 HIS I CA 1
ATOM 13929 C C . HIS I 1 54 ? 29.379 22.400 -52.902 1.00 45.03 96 HIS I C 1
ATOM 13930 O O . HIS I 1 54 ? 30.110 22.856 -52.019 1.00 45.86 96 HIS I O 1
ATOM 13937 N N . VAL I 1 55 ? 28.546 21.384 -52.711 1.00 42.76 97 VAL I N 1
ATOM 13938 C CA . VAL I 1 55 ? 28.393 20.699 -51.434 1.00 42.59 97 VAL I CA 1
ATOM 13939 C C . VAL I 1 55 ? 29.099 19.356 -51.516 1.00 44.48 97 VAL I C 1
ATOM 13940 O O . VAL I 1 55 ? 29.045 18.677 -52.548 1.00 45.73 97 VAL I O 1
ATOM 13944 N N . ASP I 1 56 ? 29.783 18.979 -50.440 1.00 45.07 98 ASP I N 1
ATOM 13945 C CA . ASP I 1 56 ? 30.322 17.633 -50.284 1.00 40.68 98 ASP I CA 1
ATOM 13946 C C . ASP I 1 56 ? 29.319 16.823 -49.473 1.00 41.68 98 ASP I C 1
ATOM 13947 O O . ASP I 1 56 ? 29.104 17.097 -48.289 1.00 44.57 98 ASP I O 1
ATOM 13952 N N . ALA I 1 57 ? 28.699 15.836 -50.113 1.00 41.55 99 ALA I N 1
ATOM 13953 C CA . ALA I 1 57 ? 27.771 14.964 -49.418 1.00 43.38 99 ALA I CA 1
ATOM 13954 C C . ALA I 1 57 ? 28.524 14.092 -48.415 1.00 46.57 99 ALA I C 1
ATOM 13955 O O . ALA I 1 57 ? 29.747 13.959 -48.492 1.00 48.14 99 ALA I O 1
ATOM 13957 N N . PRO I 1 58 ? 27.816 13.506 -47.445 1.00 48.14 100 PRO I N 1
ATOM 13958 C CA . PRO I 1 58 ? 28.485 12.559 -46.539 1.00 44.62 100 PRO I CA 1
ATOM 13959 C C . PRO I 1 58 ? 29.141 11.391 -47.258 1.00 46.24 100 PRO I C 1
ATOM 13960 O O . PRO I 1 58 ? 30.150 10.867 -46.771 1.00 48.63 100 PRO I O 1
ATOM 13964 N N . LEU I 1 59 ? 28.604 10.974 -48.408 1.00 45.62 101 LEU I N 1
ATOM 13965 C CA . LEU I 1 59 ? 29.200 9.882 -49.172 1.00 46.77 101 LEU I CA 1
ATOM 13966 C C . LEU I 1 59 ? 30.558 10.258 -49.757 1.00 45.57 101 LEU I C 1
ATOM 13967 O O . LEU I 1 59 ? 31.340 9.364 -50.097 1.00 46.91 101 LEU I O 1
ATOM 13972 N N . HIS I 1 60 ? 30.864 11.555 -49.856 1.00 43.52 102 HIS I N 1
ATOM 13973 C CA . HIS I 1 60 ? 32.091 11.989 -50.520 1.00 41.84 102 HIS I CA 1
ATOM 13974 C C . HIS I 1 60 ? 33.328 11.319 -49.932 1.00 47.60 102 HIS I C 1
ATOM 13975 O O . HIS I 1 60 ? 34.279 11.011 -50.658 1.00 49.53 102 HIS I O 1
ATOM 13982 N N . PHE I 1 61 ? 33.333 11.078 -48.619 1.00 48.36 103 PHE I N 1
ATOM 13983 C CA . PHE I 1 61 ? 34.473 10.458 -47.954 1.00 47.12 103 PHE I CA 1
ATOM 13984 C C . PHE I 1 61 ? 34.036 9.310 -47.051 1.00 47.12 103 PHE I C 1
ATOM 13985 O O . PHE I 1 61 ? 34.729 8.972 -46.088 1.00 46.73 103 PHE I O 1
ATOM 13993 N N . SER I 1 62 ? 32.895 8.697 -47.350 1.00 46.76 104 SER I N 1
ATOM 13994 C CA . SER I 1 62 ? 32.369 7.584 -46.574 1.00 48.41 104 SER I CA 1
ATOM 13995 C C . SER I 1 62 ? 32.168 6.371 -47.475 1.00 51.22 104 SER I C 1
ATOM 13996 O O . SER I 1 62 ? 32.265 6.452 -48.702 1.00 53.62 104 SER I O 1
ATOM 13999 N N . ALA I 1 63 ? 31.883 5.232 -46.844 1.00 50.38 105 ALA I N 1
ATOM 14000 C CA . ALA I 1 63 ? 31.666 3.988 -47.572 1.00 49.06 105 ALA I CA 1
ATOM 14001 C C . ALA I 1 63 ? 30.207 3.812 -47.979 1.00 51.59 105 ALA I C 1
ATOM 14002 O O . ALA I 1 63 ? 29.919 3.452 -49.125 1.00 54.71 105 ALA I O 1
ATOM 14004 N N . ASP I 1 64 ? 29.278 4.061 -47.058 1.00 50.71 106 ASP I N 1
ATOM 14005 C CA . ASP I 1 64 ? 27.853 3.912 -47.329 1.00 51.86 106 ASP I CA 1
ATOM 14006 C C . ASP I 1 64 ? 27.056 4.983 -46.598 1.00 50.16 106 ASP I C 1
ATOM 14007 O O . ASP I 1 64 ? 25.949 4.734 -46.109 1.00 52.65 106 ASP I O 1
ATOM 14012 N N . GLY I 1 65 ? 27.606 6.190 -46.517 1.00 49.56 107 GLY I N 1
ATOM 14013 C CA . GLY I 1 65 ? 26.939 7.293 -45.862 1.00 49.42 107 GLY I CA 1
ATOM 14014 C C . GLY I 1 65 ? 25.825 7.880 -46.709 1.00 54.19 107 GLY I C 1
ATOM 14015 O O . GLY I 1 65 ? 25.369 7.300 -47.696 1.00 59.84 107 GLY I O 1
ATOM 14016 N N . GLN I 1 66 ? 25.384 9.067 -46.304 1.00 51.88 108 GLN I N 1
ATOM 14017 C CA . GLN I 1 66 ? 24.310 9.755 -47.002 1.00 52.93 108 GLN I CA 1
ATOM 14018 C C . GLN I 1 66 ? 24.832 10.447 -48.255 1.00 54.74 108 GLN I C 1
ATOM 14019 O O . GLN I 1 66 ? 25.989 10.872 -48.323 1.00 54.19 108 GLN I O 1
ATOM 14025 N N . SER I 1 67 ? 23.962 10.556 -49.252 1.00 54.70 109 SER I N 1
ATOM 14026 C CA . SER I 1 67 ? 24.252 11.252 -50.495 1.00 51.46 109 SER I CA 1
ATOM 14027 C C . SER I 1 67 ? 23.480 12.569 -50.532 1.00 50.18 109 SER I C 1
ATOM 14028 O O . SER I 1 67 ? 22.693 12.879 -49.632 1.00 52.38 109 SER I O 1
ATOM 14031 N N . VAL I 1 68 ? 23.713 13.350 -51.590 1.00 51.62 110 VAL I N 1
ATOM 14032 C CA . VAL I 1 68 ? 23.079 14.663 -51.696 1.00 52.59 110 VAL I CA 1
ATOM 14033 C C . VAL I 1 68 ? 21.564 14.523 -51.778 1.00 51.31 110 VAL I C 1
ATOM 14034 O O . VAL I 1 68 ? 20.820 15.325 -51.201 1.00 54.90 110 VAL I O 1
ATOM 14038 N N . ASP I 1 69 ? 21.082 13.503 -52.490 1.00 49.05 111 ASP I N 1
ATOM 14039 C CA . ASP I 1 69 ? 19.647 13.273 -52.582 1.00 52.10 111 ASP I CA 1
ATOM 14040 C C . ASP I 1 69 ? 19.048 12.768 -51.277 1.00 56.68 111 ASP I C 1
ATOM 14041 O O . ASP I 1 69 ? 17.819 12.733 -51.153 1.00 60.52 111 ASP I O 1
ATOM 14046 N N . GLU I 1 70 ? 19.878 12.380 -50.309 1.00 56.40 112 GLU I N 1
ATOM 14047 C CA . GLU I 1 70 ? 19.401 11.879 -49.029 1.00 55.97 112 GLU I CA 1
ATOM 14048 C C . GLU I 1 70 ? 19.548 12.886 -47.897 1.00 57.30 112 GLU I C 1
ATOM 14049 O O . GLU I 1 70 ? 19.067 12.621 -46.790 1.00 59.94 112 GLU I O 1
ATOM 14055 N N . ILE I 1 71 ? 20.195 14.022 -48.140 1.00 54.99 113 ILE I N 1
ATOM 14056 C CA . ILE I 1 71 ? 20.312 15.079 -47.138 1.00 54.56 113 ILE I CA 1
ATOM 14057 C C . ILE I 1 71 ? 18.922 15.647 -46.878 1.00 58.20 113 ILE I C 1
ATOM 14058 O O . ILE I 1 71 ? 18.293 16.186 -47.800 1.00 61.24 113 ILE I O 1
ATOM 14063 N N . PRO I 1 72 ? 18.403 15.544 -45.654 1.00 57.13 114 PRO I N 1
ATOM 14064 C CA . PRO I 1 72 ? 17.043 16.027 -45.388 1.00 55.52 114 PRO I CA 1
ATOM 14065 C C . PRO I 1 72 ? 16.932 17.530 -45.591 1.00 53.81 114 PRO I C 1
ATOM 14066 O O . PRO I 1 72 ? 17.908 18.272 -45.464 1.00 53.52 114 PRO I O 1
ATOM 14070 N N . VAL I 1 73 ? 15.714 17.975 -45.913 1.00 52.40 115 VAL I N 1
ATOM 14071 C CA . VAL I 1 73 ? 15.488 19.396 -46.159 1.00 56.22 115 VAL I CA 1
ATOM 14072 C C . VAL I 1 73 ? 15.683 20.206 -44.884 1.00 55.62 115 VAL I C 1
ATOM 14073 O O . VAL I 1 73 ? 15.998 21.401 -44.943 1.00 53.78 115 VAL I O 1
ATOM 14077 N N . GLY I 1 74 ? 15.513 19.580 -43.716 1.00 57.90 116 GLY I N 1
ATOM 14078 C CA . GLY I 1 74 ? 15.746 20.287 -42.469 1.00 55.36 116 GLY I CA 1
ATOM 14079 C C . GLY I 1 74 ? 17.192 20.703 -42.291 1.00 55.00 116 GLY I C 1
ATOM 14080 O O . GLY I 1 74 ? 17.476 21.713 -41.642 1.00 58.72 116 GLY I O 1
ATOM 14081 N N . ASN I 1 75 ? 18.122 19.938 -42.865 1.00 52.60 117 ASN I N 1
ATOM 14082 C CA . ASN I 1 75 ? 19.534 20.292 -42.814 1.00 52.81 117 ASN I CA 1
ATOM 14083 C C . ASN I 1 75 ? 19.916 21.319 -43.870 1.00 55.20 117 ASN I C 1
ATOM 14084 O O . ASN I 1 75 ? 20.920 22.020 -43.698 1.00 53.80 117 ASN I O 1
ATOM 14089 N N . LEU I 1 76 ? 19.142 21.426 -44.952 1.00 56.49 118 LEU I N 1
ATOM 14090 C CA . LEU I 1 76 ? 19.454 22.385 -46.004 1.00 56.30 118 LEU I CA 1
ATOM 14091 C C . LEU I 1 76 ? 19.213 23.824 -45.565 1.00 57.47 118 LEU I C 1
ATOM 14092 O O . LEU I 1 76 ? 19.713 24.749 -46.214 1.00 58.79 118 LEU I O 1
ATOM 14097 N N . VAL I 1 77 ? 18.463 24.031 -44.486 1.00 59.90 119 VAL I N 1
ATOM 14098 C CA . VAL I 1 77 ? 18.310 25.336 -43.852 1.00 63.09 119 VAL I CA 1
ATOM 14099 C C . VAL I 1 77 ? 18.989 25.268 -42.492 1.00 63.99 119 VAL I C 1
ATOM 14100 O O . VAL I 1 77 ? 18.775 24.314 -41.733 1.00 62.98 119 VAL I O 1
ATOM 14104 N N . CYS I 1 78 ? 19.809 26.272 -42.183 1.00 62.12 120 CYS I N 1
ATOM 14105 C CA . CYS I 1 78 ? 20.629 26.229 -40.980 1.00 62.16 120 CYS I CA 1
ATOM 14106 C C . CYS I 1 78 ? 21.088 27.637 -40.639 1.00 64.50 120 CYS I C 1
ATOM 14107 O O . CYS I 1 78 ? 21.319 28.445 -41.545 1.00 66.56 120 CYS I O 1
ATOM 14110 N N . PRO I 1 79 ? 21.220 27.963 -39.352 1.00 63.58 121 PRO I N 1
ATOM 14111 C CA . PRO I 1 79 ? 21.783 29.263 -38.969 1.00 59.28 121 PRO I CA 1
ATOM 14112 C C . PRO I 1 79 ? 23.219 29.420 -39.449 1.00 57.28 121 PRO I C 1
ATOM 14113 O O . PRO I 1 79 ? 23.939 28.446 -39.684 1.00 55.87 121 PRO I O 1
ATOM 14117 N N . LEU I 1 80 ? 23.636 30.676 -39.587 1.00 60.67 122 LEU I N 1
ATOM 14118 C CA . LEU I 1 80 ? 24.939 31.023 -40.138 1.00 60.54 122 LEU I CA 1
ATOM 14119 C C . LEU I 1 80 ? 25.878 31.498 -39.036 1.00 59.22 122 LEU I C 1
ATOM 14120 O O . LEU I 1 80 ? 25.488 32.285 -38.168 1.00 60.75 122 LEU I O 1
ATOM 14125 N N . CYS I 1 81 ? 27.121 31.018 -39.086 1.00 56.81 123 CYS I N 1
ATOM 14126 C CA . CYS I 1 81 ? 28.166 31.416 -38.143 1.00 52.74 123 CYS I CA 1
ATOM 14127 C C . CYS I 1 81 ? 29.476 31.505 -38.921 1.00 50.39 123 CYS I C 1
ATOM 14128 O O . CYS I 1 81 ? 30.123 30.485 -39.175 1.00 49.25 123 CYS I O 1
ATOM 14131 N N . VAL I 1 82 ? 29.861 32.722 -39.298 1.00 52.62 124 VAL I N 1
ATOM 14132 C CA . VAL I 1 82 ? 31.063 32.960 -40.090 1.00 53.46 124 VAL I CA 1
ATOM 14133 C C . VAL I 1 82 ? 32.197 33.363 -39.161 1.00 52.26 124 VAL I C 1
ATOM 14134 O O . VAL I 1 82 ? 32.009 34.174 -38.246 1.00 53.85 124 VAL I O 1
ATOM 14138 N N . VAL I 1 83 ? 33.375 32.797 -39.383 1.00 51.34 125 VAL I N 1
ATOM 14139 C CA . VAL I 1 83 ? 34.566 33.138 -38.563 1.00 52.08 125 VAL I CA 1
ATOM 14140 C C . VAL I 1 83 ? 35.616 33.764 -39.480 1.00 53.49 125 VAL I C 1
ATOM 14141 O O . VAL I 1 83 ? 36.268 33.027 -40.217 1.00 53.35 125 VAL I O 1
ATOM 14145 N N . HIS I 1 84 ? 35.764 35.082 -39.404 1.00 53.09 126 HIS I N 1
ATOM 14146 C CA . HIS I 1 84 ? 36.762 35.789 -40.234 1.00 53.86 126 HIS I CA 1
ATOM 14147 C C . HIS I 1 84 ? 38.153 35.434 -39.710 1.00 56.43 126 HIS I C 1
ATOM 14148 O O . HIS I 1 84 ? 38.402 35.672 -38.526 1.00 58.23 126 HIS I O 1
ATOM 14155 N N . ILE I 1 85 ? 38.994 34.845 -40.558 1.00 56.40 127 ILE I N 1
ATOM 14156 C CA . ILE I 1 85 ? 40.390 34.473 -40.202 1.00 56.41 127 ILE I CA 1
ATOM 14157 C C . ILE I 1 85 ? 41.297 35.093 -41.269 1.00 60.04 127 ILE I C 1
ATOM 14158 O O . ILE I 1 85 ? 42.464 34.692 -41.388 1.00 59.99 127 ILE I O 1
ATOM 14163 N N . HIS I 1 86 ? 40.785 36.083 -41.989 1.00 58.74 128 HIS I N 1
ATOM 14164 C CA . HIS I 1 86 ? 41.542 36.722 -43.091 1.00 58.13 128 HIS I CA 1
ATOM 14165 C C . HIS I 1 86 ? 42.866 37.306 -42.602 1.00 60.06 128 HIS I C 1
ATOM 14166 O O . HIS I 1 86 ? 43.854 37.209 -43.329 1.00 60.14 128 HIS I O 1
ATOM 14173 N N . GLU I 1 87 ? 42.871 37.899 -41.415 1.00 61.58 129 GLU I N 1
ATOM 14174 C CA . GLU I 1 87 ? 44.084 38.582 -40.913 1.00 61.18 129 GLU I CA 1
ATOM 14175 C C . GLU I 1 87 ? 45.213 37.567 -40.821 1.00 62.45 129 GLU I C 1
ATOM 14176 O O . GLU I 1 87 ? 46.351 37.920 -41.139 1.00 62.93 129 GLU I O 1
ATOM 14182 N N . LYS I 1 88 ? 44.889 36.352 -40.407 1.00 60.45 130 LYS I N 1
ATOM 14183 C CA . LYS I 1 88 ? 45.909 35.286 -40.346 1.00 60.46 130 LYS I CA 1
ATOM 14184 C C . LYS I 1 88 ? 46.162 34.782 -41.767 1.00 60.66 130 LYS I C 1
ATOM 14185 O O . LYS I 1 88 ? 47.303 34.424 -42.065 1.00 59.62 130 LYS I O 1
ATOM 14191 N N . ALA I 1 89 ? 45.133 34.784 -42.613 1.00 60.80 131 ALA I N 1
ATOM 14192 C CA . ALA I 1 89 ? 45.324 34.387 -44.003 1.00 61.59 131 ALA I CA 1
ATOM 14193 C C . ALA I 1 89 ? 46.186 35.388 -44.761 1.00 63.39 131 ALA I C 1
ATOM 14194 O O . ALA I 1 89 ? 46.936 34.997 -45.663 1.00 63.98 131 ALA I O 1
ATOM 14196 N N . ALA I 1 90 ? 46.094 36.674 -44.416 1.00 60.93 132 ALA I N 1
ATOM 14197 C CA . ALA I 1 90 ? 46.908 37.679 -45.091 1.00 60.54 132 ALA I CA 1
ATOM 14198 C C . ALA I 1 90 ? 48.382 37.543 -44.730 1.00 63.21 132 ALA I C 1
ATOM 14199 O O . ALA I 1 90 ? 49.250 37.921 -45.525 1.00 66.69 132 ALA I O 1
ATOM 14201 N N . ALA I 1 91 ? 48.683 37.011 -43.545 1.00 65.16 133 ALA I N 1
ATOM 14202 C CA . ALA I 1 91 ? 50.060 36.790 -43.125 1.00 60.26 133 ALA I CA 1
ATOM 14203 C C . ALA I 1 91 ? 50.488 35.332 -43.211 1.00 57.62 133 ALA I C 1
ATOM 14204 O O . ALA I 1 91 ? 51.692 35.055 -43.176 1.00 58.60 133 ALA I O 1
ATOM 14206 N N . ASP I 1 92 ? 49.541 34.403 -43.320 1.00 57.17 134 ASP I N 1
ATOM 14207 C CA . ASP I 1 92 ? 49.859 32.981 -43.435 1.00 59.19 134 ASP I CA 1
ATOM 14208 C C . ASP I 1 92 ? 48.812 32.344 -44.337 1.00 60.93 134 ASP I C 1
ATOM 14209 O O . ASP I 1 92 ? 47.657 32.189 -43.931 1.00 56.97 134 ASP I O 1
ATOM 14214 N N . ALA I 1 93 ? 49.219 31.969 -45.552 1.00 62.49 135 ALA I N 1
ATOM 14215 C CA . ALA I 1 93 ? 48.280 31.411 -46.519 1.00 60.49 135 ALA I CA 1
ATOM 14216 C C . ALA I 1 93 ? 47.674 30.093 -46.054 1.00 58.96 135 ALA I C 1
ATOM 14217 O O . ALA I 1 93 ? 46.613 29.703 -46.553 1.00 59.85 135 ALA I O 1
ATOM 14219 N N . ASP I 1 94 ? 48.319 29.399 -45.115 1.00 57.08 136 ASP I N 1
ATOM 14220 C CA . ASP I 1 94 ? 47.811 28.145 -44.574 1.00 58.08 136 ASP I CA 1
ATOM 14221 C C . ASP I 1 94 ? 47.057 28.344 -43.263 1.00 52.79 136 ASP I C 1
ATOM 14222 O O . ASP I 1 94 ? 46.987 27.423 -42.442 1.00 52.93 136 ASP I O 1
ATOM 14227 N N . ALA I 1 95 ? 46.496 29.533 -43.052 1.00 52.58 137 ALA I N 1
ATOM 14228 C CA . ALA I 1 95 ? 45.752 29.808 -41.830 1.00 55.58 137 ALA I CA 1
ATOM 14229 C C . ALA I 1 95 ? 44.559 28.870 -41.710 1.00 55.14 137 ALA I C 1
ATOM 14230 O O . ALA I 1 95 ? 43.823 28.654 -42.676 1.00 55.93 137 ALA I O 1
ATOM 14232 N N . GLN I 1 96 ? 44.371 28.308 -40.522 1.00 53.60 138 GLN I N 1
ATOM 14233 C CA . GLN I 1 96 ? 43.287 27.376 -40.263 1.00 48.06 138 GLN I CA 1
ATOM 14234 C C . GLN I 1 96 ? 42.370 27.930 -39.183 1.00 48.27 138 GLN I C 1
ATOM 14235 O O . GLN I 1 96 ? 42.760 28.780 -38.378 1.00 51.88 138 GLN I O 1
ATOM 14241 N N . VAL I 1 97 ? 41.133 27.437 -39.179 1.00 48.85 139 VAL I N 1
ATOM 14242 C CA . VAL I 1 97 ? 40.176 27.753 -38.122 1.00 51.85 139 VAL I CA 1
ATOM 14243 C C . VAL I 1 97 ? 40.519 26.856 -36.937 1.00 51.73 139 VAL I C 1
ATOM 14244 O O . VAL I 1 97 ? 40.181 25.673 -36.923 1.00 49.96 139 VAL I O 1
ATOM 14248 N N . THR I 1 98 ? 41.210 27.411 -35.948 1.00 52.35 140 THR I N 1
ATOM 14249 C CA . THR I 1 98 ? 41.610 26.642 -34.783 1.00 51.14 140 THR I CA 1
ATOM 14250 C C . THR I 1 98 ? 40.442 26.489 -33.815 1.00 52.19 140 THR I C 1
ATOM 14251 O O . THR I 1 98 ? 39.493 27.277 -33.842 1.00 53.89 140 THR I O 1
ATOM 14255 N N . PRO I 1 99 ? 40.473 25.462 -32.961 1.00 52.37 141 PRO I N 1
ATOM 14256 C CA . PRO I 1 99 ? 39.446 25.364 -31.911 1.00 50.74 141 PRO I CA 1
ATOM 14257 C C . PRO I 1 99 ? 39.392 26.586 -31.014 1.00 51.88 141 PRO I C 1
ATOM 14258 O O . PRO I 1 99 ? 38.319 26.913 -30.491 1.00 52.17 141 PRO I O 1
ATOM 14262 N N . ASP I 1 100 ? 40.520 27.274 -30.818 1.00 50.37 142 ASP I N 1
ATOM 14263 C CA . ASP I 1 100 ? 40.498 28.529 -30.075 1.00 51.39 142 ASP I CA 1
ATOM 14264 C C . ASP I 1 100 ? 39.753 29.613 -30.842 1.00 53.28 142 ASP I C 1
ATOM 14265 O O . ASP I 1 100 ? 39.085 30.455 -30.231 1.00 55.37 142 ASP I O 1
ATOM 14270 N N . ASP I 1 101 ? 39.855 29.609 -32.175 1.00 53.71 143 ASP I N 1
ATOM 14271 C CA . ASP I 1 101 ? 39.050 30.522 -32.980 1.00 53.86 143 ASP I CA 1
ATOM 14272 C C . ASP I 1 101 ? 37.565 30.269 -32.764 1.00 53.41 143 ASP I C 1
ATOM 14273 O O . ASP I 1 101 ? 36.771 31.213 -32.682 1.00 56.27 143 ASP I O 1
ATOM 14278 N N . LEU I 1 102 ? 37.172 28.997 -32.667 1.00 52.55 144 LEU I N 1
ATOM 14279 C CA . LEU I 1 102 ? 35.782 28.676 -32.362 1.00 55.47 144 LEU I CA 1
ATOM 14280 C C . LEU I 1 102 ? 35.402 29.164 -30.969 1.00 57.44 144 LEU I C 1
ATOM 14281 O O . LEU I 1 102 ? 34.271 29.609 -30.746 1.00 57.14 144 LEU I O 1
ATOM 14286 N N . LYS I 1 103 ? 36.338 29.089 -30.019 1.00 56.18 145 LYS I N 1
ATOM 14287 C CA . LYS I 1 103 ? 36.080 29.616 -28.684 1.00 56.46 145 LYS I CA 1
ATOM 14288 C C . LYS I 1 103 ? 35.924 31.131 -28.711 1.00 57.94 145 LYS I C 1
ATOM 14289 O O . LYS I 1 103 ? 35.023 31.681 -28.066 1.00 56.54 145 LYS I O 1
ATOM 14295 N N . ALA I 1 104 ? 36.792 31.822 -29.455 1.00 55.49 146 ALA I N 1
ATOM 14296 C CA . ALA I 1 104 ? 36.742 33.279 -29.493 1.00 53.66 146 ALA I CA 1
ATOM 14297 C C . ALA I 1 104 ? 35.493 33.787 -30.200 1.00 57.24 146 ALA I C 1
ATOM 14298 O O . ALA I 1 104 ? 35.023 34.891 -29.903 1.00 60.95 146 ALA I O 1
ATOM 14300 N N . TRP I 1 105 ? 34.941 33.007 -31.129 1.00 59.17 147 TRP I N 1
ATOM 14301 C CA . TRP I 1 105 ? 33.768 33.441 -31.874 1.00 61.56 147 TRP I CA 1
ATOM 14302 C C . TRP I 1 105 ? 32.461 32.954 -31.264 1.00 60.64 147 TRP I C 1
ATOM 14303 O O . TRP I 1 105 ? 31.409 33.539 -31.544 1.00 63.54 147 TRP I O 1
ATOM 14314 N N . ILE I 1 106 ? 32.500 31.906 -30.438 1.00 58.23 148 ILE I N 1
ATOM 14315 C CA . ILE I 1 106 ? 31.332 31.565 -29.633 1.00 59.51 148 ILE I CA 1
ATOM 14316 C C . ILE I 1 106 ? 31.133 32.602 -28.535 1.00 62.58 148 ILE I C 1
ATOM 14317 O O . ILE I 1 106 ? 30.001 32.982 -28.214 1.00 60.52 148 ILE I O 1
ATOM 14322 N N . SER I 1 107 ? 32.232 33.094 -27.958 1.00 62.11 149 SER I N 1
ATOM 14323 C CA . SER I 1 107 ? 32.132 34.100 -26.905 1.00 64.54 149 SER I CA 1
ATOM 14324 C C . SER I 1 107 ? 31.585 35.417 -27.442 1.00 65.90 149 SER I C 1
ATOM 14325 O O . SER I 1 107 ? 30.774 36.075 -26.779 1.00 69.38 149 SER I O 1
ATOM 14328 N N . ALA I 1 108 ? 32.008 35.816 -28.642 1.00 62.76 150 ALA I N 1
ATOM 14329 C CA . ALA I 1 108 ? 31.618 37.111 -29.183 1.00 60.58 150 ALA I CA 1
ATOM 14330 C C . ALA I 1 108 ? 30.256 37.091 -29.865 1.00 62.15 150 ALA I C 1
ATOM 14331 O O . ALA I 1 108 ? 29.680 38.160 -30.093 1.00 63.79 150 ALA I O 1
ATOM 14333 N N . HIS I 1 109 ? 29.727 35.908 -30.198 1.00 64.05 151 HIS I N 1
ATOM 14334 C CA . HIS I 1 109 ? 28.464 35.840 -30.924 1.00 63.78 151 HIS I CA 1
ATOM 14335 C C . HIS I 1 109 ? 27.528 34.764 -30.381 1.00 62.75 151 HIS I C 1
ATOM 14336 O O . HIS I 1 109 ? 26.595 34.358 -31.084 1.00 62.70 151 HIS I O 1
ATOM 14343 N N . GLY I 1 110 ? 27.746 34.296 -29.156 1.00 64.94 152 GLY I N 1
ATOM 14344 C CA . GLY I 1 110 ? 26.898 33.287 -28.569 1.00 63.29 152 GLY I CA 1
ATOM 14345 C C . GLY I 1 110 ? 27.238 31.896 -29.060 1.00 61.48 152 GLY I C 1
ATOM 14346 O O . GLY I 1 110 ? 28.090 31.709 -29.935 1.00 60.94 152 GLY I O 1
ATOM 14347 N N . PRO I 1 111 ? 26.576 30.887 -28.502 1.00 60.59 153 PRO I N 1
ATOM 14348 C CA . PRO I 1 111 ? 26.837 29.510 -28.927 1.00 63.32 153 PRO I CA 1
ATOM 14349 C C . PRO I 1 111 ? 26.288 29.245 -30.320 1.00 61.01 153 PRO I C 1
ATOM 14350 O O . PRO I 1 111 ? 25.365 29.909 -30.796 1.00 58.82 153 PRO I O 1
ATOM 14354 N N . ILE I 1 112 ? 26.882 28.255 -30.977 1.00 62.01 154 ILE I N 1
ATOM 14355 C CA . ILE I 1 112 ? 26.433 27.834 -32.301 1.00 61.48 154 ILE I CA 1
ATOM 14356 C C . ILE I 1 112 ? 25.058 27.196 -32.151 1.00 59.12 154 ILE I C 1
ATOM 14357 O O . ILE I 1 112 ? 24.903 26.230 -31.389 1.00 57.86 154 ILE I O 1
ATOM 14362 N N . PRO I 1 113 ? 24.035 27.704 -32.838 1.00 60.22 155 PRO I N 1
ATOM 14363 C CA . PRO I 1 113 ? 22.680 27.170 -32.662 1.00 56.34 155 PRO I CA 1
ATOM 14364 C C . PRO I 1 113 ? 22.580 25.721 -33.115 1.00 54.83 155 PRO I C 1
ATOM 14365 O O . PRO I 1 113 ? 23.467 25.169 -33.771 1.00 53.45 155 PRO I O 1
ATOM 14369 N N . ASP I 1 114 ? 21.464 25.099 -32.746 1.00 56.26 156 ASP I N 1
ATOM 14370 C CA . ASP I 1 114 ? 21.231 23.703 -33.085 1.00 57.31 156 ASP I CA 1
ATOM 14371 C C . ASP I 1 114 ? 20.991 23.556 -34.582 1.00 59.05 156 ASP I C 1
ATOM 14372 O O . ASP I 1 114 ? 20.161 24.262 -35.162 1.00 60.25 156 ASP I O 1
ATOM 14377 N N . GLY I 1 115 ? 21.723 22.636 -35.206 1.00 59.26 157 GLY I N 1
ATOM 14378 C CA . GLY I 1 115 ? 21.596 22.405 -36.630 1.00 54.35 157 GLY I CA 1
ATOM 14379 C C . GLY I 1 115 ? 21.993 23.602 -37.467 1.00 54.52 157 GLY I C 1
ATOM 14380 O O . GLY I 1 115 ? 21.218 24.059 -38.312 1.00 56.56 157 GLY I O 1
ATOM 14381 N N . ALA I 1 116 ? 23.198 24.118 -37.244 1.00 54.09 158 ALA I N 1
ATOM 14382 C CA . ALA I 1 116 ? 23.691 25.300 -37.933 1.00 52.94 158 ALA I CA 1
ATOM 14383 C C . ALA I 1 116 ? 24.889 24.941 -38.803 1.00 47.98 158 ALA I C 1
ATOM 14384 O O . ALA I 1 116 ? 25.413 23.825 -38.758 1.00 45.63 158 ALA I O 1
ATOM 14386 N N . CYS I 1 117 ? 25.317 25.911 -39.606 1.00 46.75 159 CYS I N 1
ATOM 14387 C CA . CYS I 1 117 ? 26.486 25.773 -40.461 1.00 48.45 159 CYS I CA 1
ATOM 14388 C C . CYS I 1 117 ? 27.538 26.792 -40.048 1.00 49.70 159 CYS I C 1
ATOM 14389 O O . CYS I 1 117 ? 27.212 27.944 -39.741 1.00 52.26 159 CYS I O 1
ATOM 14392 N N . VAL I 1 118 ? 28.797 26.366 -40.040 1.00 46.66 160 VAL I N 1
ATOM 14393 C CA . VAL I 1 118 ? 29.916 27.202 -39.620 1.00 49.17 160 VAL I CA 1
ATOM 14394 C C . VAL I 1 118 ? 30.735 27.539 -40.859 1.00 48.90 160 VAL I C 1
ATOM 14395 O O . VAL I 1 118 ? 31.350 26.656 -41.469 1.00 49.26 160 VAL I O 1
ATOM 14399 N N . ALA I 1 119 ? 30.748 28.815 -41.230 1.00 49.84 161 ALA I N 1
ATOM 14400 C CA . ALA I 1 119 ? 31.487 29.288 -42.390 1.00 49.97 161 ALA I CA 1
ATOM 14401 C C . ALA I 1 119 ? 32.835 29.865 -41.968 1.00 51.40 161 ALA I C 1
ATOM 14402 O O . ALA I 1 119 ? 33.097 30.110 -40.788 1.00 54.30 161 ALA I O 1
ATOM 14404 N N . MET I 1 120 ? 33.699 30.080 -42.959 1.00 50.49 162 MET I N 1
ATOM 14405 C CA . MET I 1 120 ? 35.038 30.615 -42.733 1.00 49.72 162 MET I CA 1
ATOM 14406 C C . MET I 1 120 ? 35.298 31.738 -43.724 1.00 52.78 162 MET I C 1
ATOM 14407 O O . MET I 1 120 ? 35.343 31.501 -44.936 1.00 54.18 162 MET I O 1
ATOM 14412 N N . HIS I 1 121 ? 35.474 32.954 -43.211 1.00 51.92 163 HIS I N 1
ATOM 14413 C CA . HIS I 1 121 ? 35.806 34.120 -44.028 1.00 51.59 163 HIS I CA 1
ATOM 14414 C C . HIS I 1 121 ? 37.311 34.344 -43.924 1.00 54.94 163 HIS I C 1
ATOM 14415 O O . HIS I 1 121 ? 37.807 34.843 -42.912 1.00 57.63 163 HIS I O 1
ATOM 14422 N N . SER I 1 122 ? 38.036 33.979 -44.978 1.00 55.49 164 SER I N 1
ATOM 14423 C CA . SER I 1 122 ? 39.481 34.155 -45.026 1.00 54.65 164 SER I CA 1
ATOM 14424 C C . SER I 1 122 ? 39.915 35.159 -46.086 1.00 57.60 164 SER I C 1
ATOM 14425 O O . SER I 1 122 ? 41.103 35.217 -46.420 1.00 61.81 164 SER I O 1
ATOM 14428 N N . GLY I 1 123 ? 38.988 35.953 -46.616 1.00 57.52 165 GLY I N 1
ATOM 14429 C CA . GLY I 1 123 ? 39.333 36.917 -47.645 1.00 58.75 165 GLY I CA 1
ATOM 14430 C C . GLY I 1 123 ? 39.796 36.300 -48.945 1.00 59.22 165 GLY I C 1
ATOM 14431 O O . GLY I 1 123 ? 40.668 36.863 -49.615 1.00 60.30 165 GLY I O 1
ATOM 14432 N N . TRP I 1 124 ? 39.232 35.153 -49.324 1.00 57.59 166 TRP I N 1
ATOM 14433 C CA . TRP I 1 124 ? 39.637 34.444 -50.527 1.00 60.56 166 TRP I CA 1
ATOM 14434 C C . TRP I 1 124 ? 38.585 34.455 -51.626 1.00 62.40 166 TRP I C 1
ATOM 14435 O O . TRP I 1 124 ? 38.870 33.983 -52.733 1.00 63.80 166 TRP I O 1
ATOM 14446 N N . ALA I 1 125 ? 37.386 34.981 -51.359 1.00 61.60 167 ALA I N 1
ATOM 14447 C CA . ALA I 1 125 ? 36.316 34.931 -52.351 1.00 65.02 167 ALA I CA 1
ATOM 14448 C C . ALA I 1 125 ? 36.651 35.767 -53.580 1.00 65.30 167 ALA I C 1
ATOM 14449 O O . ALA I 1 125 ? 36.358 35.361 -54.711 1.00 62.65 167 ALA I O 1
ATOM 14451 N N . GLY I 1 126 ? 37.263 36.932 -53.383 1.00 64.44 168 GLY I N 1
ATOM 14452 C CA . GLY I 1 126 ? 37.621 37.788 -54.498 1.00 65.41 168 GLY I CA 1
ATOM 14453 C C . GLY I 1 126 ? 38.792 37.311 -55.328 1.00 65.25 168 GLY I C 1
ATOM 14454 O O . GLY I 1 126 ? 39.123 37.955 -56.328 1.00 67.70 168 GLY I O 1
ATOM 14455 N N . LYS I 1 127 ? 39.424 36.201 -54.950 1.00 64.89 169 LYS I N 1
ATOM 14456 C CA . LYS I 1 127 ? 40.593 35.687 -55.648 1.00 67.13 169 LYS I CA 1
ATOM 14457 C C . LYS I 1 127 ? 40.241 34.719 -56.771 1.00 69.16 169 LYS I C 1
ATOM 14458 O O . LYS I 1 127 ? 41.143 34.095 -57.337 1.00 68.50 169 LYS I O 1
ATOM 14464 N N . THR I 1 128 ? 38.956 34.581 -57.108 1.00 71.05 170 THR I N 1
ATOM 14465 C CA . THR I 1 128 ? 38.565 33.664 -58.173 1.00 69.70 170 THR I CA 1
ATOM 14466 C C . THR I 1 128 ? 38.961 34.173 -59.553 1.00 73.64 170 THR I C 1
ATOM 14467 O O . THR I 1 128 ? 39.085 33.368 -60.482 1.00 72.54 170 THR I O 1
ATOM 14471 N N . GLY I 1 129 ? 39.158 35.483 -59.708 1.00 73.08 171 GLY I N 1
ATOM 14472 C CA . GLY I 1 129 ? 39.552 36.010 -61.004 1.00 75.01 171 GLY I CA 1
ATOM 14473 C C . GLY I 1 129 ? 40.948 35.578 -61.413 1.00 76.52 171 GLY I C 1
ATOM 14474 O O . GLY I 1 129 ? 41.184 35.229 -62.573 1.00 81.74 171 GLY I O 1
ATOM 14475 N N . GLY I 1 130 ? 41.889 35.591 -60.469 1.00 72.68 172 GLY I N 1
ATOM 14476 C CA . GLY I 1 130 ? 43.255 35.202 -60.724 1.00 72.88 172 GLY I CA 1
ATOM 14477 C C . GLY I 1 130 ? 43.608 33.860 -60.100 1.00 74.38 172 GLY I C 1
ATOM 14478 O O . GLY I 1 130 ? 42.790 33.180 -59.485 1.00 71.93 172 GLY I O 1
ATOM 14479 N N . ALA I 1 131 ? 44.877 33.490 -60.275 1.00 75.18 173 ALA I N 1
ATOM 14480 C CA . ALA I 1 131 ? 45.389 32.233 -59.742 1.00 72.13 173 ALA I CA 1
ATOM 14481 C C . ALA I 1 131 ? 45.588 32.263 -58.233 1.00 68.35 173 ALA I C 1
ATOM 14482 O O . ALA I 1 131 ? 46.005 31.247 -57.665 1.00 66.05 173 ALA I O 1
ATOM 14484 N N . GLY I 1 132 ? 45.303 33.388 -57.573 1.00 65.82 174 GLY I N 1
ATOM 14485 C CA . GLY I 1 132 ? 45.453 33.470 -56.131 1.00 64.72 174 GLY I CA 1
ATOM 14486 C C . GLY I 1 132 ? 44.495 32.591 -55.356 1.00 66.82 174 GLY I C 1
ATOM 14487 O O . GLY I 1 132 ? 44.720 32.349 -54.166 1.00 66.74 174 GLY I O 1
ATOM 14488 N N . TYR I 1 133 ? 43.428 32.112 -56.000 1.00 62.49 175 TYR I N 1
ATOM 14489 C CA . TYR I 1 133 ? 42.501 31.210 -55.324 1.00 61.48 175 TYR I CA 1
ATOM 14490 C C . TYR I 1 133 ? 43.184 29.895 -54.971 1.00 62.49 175 TYR I C 1
ATOM 14491 O O . TYR I 1 133 ? 43.154 29.458 -53.815 1.00 64.51 175 TYR I O 1
ATOM 14500 N N . ARG I 1 134 ? 43.806 29.248 -55.958 1.00 58.67 176 ARG I N 1
ATOM 14501 C CA . ARG I 1 134 ? 44.601 28.059 -55.672 1.00 58.90 176 ARG I CA 1
ATOM 14502 C C . ARG I 1 134 ? 45.882 28.430 -54.936 1.00 62.65 176 ARG I C 1
ATOM 14503 O O . ARG I 1 134 ? 46.205 27.842 -53.897 1.00 65.96 176 ARG I O 1
ATOM 14511 N N . ASN I 1 135 ? 46.621 29.411 -55.461 1.00 63.04 177 ASN I N 1
ATOM 14512 C CA . ASN I 1 135 ? 47.818 29.949 -54.812 1.00 62.75 177 ASN I CA 1
ATOM 14513 C C . ASN I 1 135 ? 48.828 28.844 -54.506 1.00 63.71 177 ASN I C 1
ATOM 14514 O O . ASN I 1 135 ? 49.277 28.673 -53.371 1.00 66.85 177 ASN I O 1
ATOM 14519 N N . ALA I 1 136 ? 49.185 28.088 -55.539 1.00 68.74 178 ALA I N 1
ATOM 14520 C CA . ALA I 1 136 ? 50.119 26.981 -55.393 1.00 69.07 178 ALA I CA 1
ATOM 14521 C C . ALA I 1 136 ? 51.551 27.514 -55.390 1.00 72.37 178 ALA I C 1
ATOM 14522 O O . ALA I 1 136 ? 51.795 28.723 -55.386 1.00 75.75 178 ALA I O 1
ATOM 14524 N N . ASP I 1 137 ? 52.522 26.602 -55.391 1.00 69.10 179 ASP I N 1
ATOM 14525 C CA . ASP I 1 137 ? 53.928 26.983 -55.416 1.00 70.76 179 ASP I CA 1
ATOM 14526 C C . ASP I 1 137 ? 54.664 26.240 -56.523 1.00 71.80 179 ASP I C 1
ATOM 14527 O O . ASP I 1 137 ? 54.037 25.591 -57.366 1.00 68.14 179 ASP I O 1
ATOM 14532 N N . SER I 1 138 ? 55.996 26.325 -56.525 1.00 70.21 180 SER I N 1
ATOM 14533 C CA . SER I 1 138 ? 56.774 25.616 -57.534 1.00 66.63 180 SER I CA 1
ATOM 14534 C C . SER I 1 138 ? 56.768 24.111 -57.295 1.00 68.28 180 SER I C 1
ATOM 14535 O O . SER I 1 138 ? 56.871 23.334 -58.251 1.00 70.27 180 SER I O 1
ATOM 14538 N N . GLU I 1 139 ? 56.644 23.680 -56.040 1.00 70.24 181 GLU I N 1
ATOM 14539 C CA . GLU I 1 139 ? 56.610 22.258 -55.721 1.00 70.10 181 GLU I CA 1
ATOM 14540 C C . GLU I 1 139 ? 55.250 21.623 -55.968 1.00 71.79 181 GLU I C 1
ATOM 14541 O O . GLU I 1 139 ? 55.093 20.422 -55.722 1.00 72.76 181 GLU I O 1
ATOM 14547 N N . GLY I 1 140 ? 54.270 22.386 -56.445 1.00 70.44 182 GLY I N 1
ATOM 14548 C CA . GLY I 1 140 ? 52.935 21.867 -56.639 1.00 70.16 182 GLY I CA 1
ATOM 14549 C C . GLY I 1 140 ? 52.088 21.794 -55.389 1.00 72.60 182 GLY I C 1
ATOM 14550 O O . GLY I 1 140 ? 50.950 21.314 -55.461 1.00 73.10 182 GLY I O 1
ATOM 14551 N N . LYS I 1 141 ? 52.601 22.249 -54.247 1.00 71.85 183 LYS I N 1
ATOM 14552 C CA . LYS I 1 141 ? 51.844 22.242 -53.001 1.00 70.52 183 LYS I CA 1
ATOM 14553 C C . LYS I 1 141 ? 50.985 23.499 -52.937 1.00 67.03 183 LYS I C 1
ATOM 14554 O O . LYS I 1 141 ? 51.505 24.608 -52.777 1.00 66.80 183 LYS I O 1
ATOM 14560 N N . MET I 1 142 ? 49.673 23.331 -53.066 1.00 65.42 184 MET I N 1
ATOM 14561 C CA . MET I 1 142 ? 48.762 24.460 -52.955 1.00 64.27 184 MET I CA 1
ATOM 14562 C C . MET I 1 142 ? 48.736 24.985 -51.525 1.00 65.61 184 MET I C 1
ATOM 14563 O O . MET I 1 142 ? 48.954 24.245 -50.562 1.00 66.41 184 MET I O 1
ATOM 14568 N N . HIS I 1 143 ? 48.469 26.283 -51.393 1.00 66.06 185 HIS I N 1
ATOM 14569 C CA . HIS I 1 143 ? 48.431 26.955 -50.097 1.00 64.27 185 HIS I CA 1
ATOM 14570 C C . HIS I 1 143 ? 47.174 27.811 -50.033 1.00 64.36 185 HIS I C 1
ATOM 14571 O O . HIS I 1 143 ? 47.103 28.861 -50.679 1.00 67.22 185 HIS I O 1
ATOM 14578 N N . PHE I 1 144 ? 46.187 27.369 -49.258 1.00 60.09 186 PHE I N 1
ATOM 14579 C CA . PHE I 1 144 ? 44.980 28.154 -49.046 1.00 59.61 186 PHE I CA 1
ATOM 14580 C C . PHE I 1 144 ? 44.412 27.823 -47.674 1.00 56.95 186 PHE I C 1
ATOM 14581 O O . PHE I 1 144 ? 44.676 26.738 -47.142 1.00 53.94 186 PHE I O 1
ATOM 14589 N N . PRO I 1 145 ? 43.654 28.737 -47.071 1.00 55.35 187 PRO I N 1
ATOM 14590 C CA . PRO I 1 145 ? 43.118 28.488 -45.729 1.00 54.40 187 PRO I CA 1
ATOM 14591 C C . PRO I 1 145 ? 42.084 27.372 -45.719 1.00 54.48 187 PRO I C 1
ATOM 14592 O O . PRO I 1 145 ? 41.535 26.978 -46.748 1.00 57.47 187 PRO I O 1
ATOM 14596 N N . GLY I 1 146 ? 41.815 26.872 -44.523 1.00 52.84 188 GLY I N 1
ATOM 14597 C CA . GLY I 1 146 ? 40.845 25.810 -44.379 1.00 51.48 188 GLY I CA 1
ATOM 14598 C C . GLY I 1 146 ? 40.442 25.610 -42.938 1.00 48.82 188 GLY I C 1
ATOM 14599 O O . GLY I 1 146 ? 40.585 26.505 -42.104 1.00 50.31 188 GLY I O 1
ATOM 14600 N N . PHE I 1 147 ? 39.934 24.414 -42.656 1.00 47.01 189 PHE I N 1
ATOM 14601 C CA . PHE I 1 147 ? 39.481 24.047 -41.324 1.00 47.11 189 PHE I CA 1
ATOM 14602 C C . PHE I 1 147 ? 40.491 23.119 -40.664 1.00 47.79 189 PHE I C 1
ATOM 14603 O O . PHE I 1 147 ? 41.068 22.245 -41.318 1.00 49.53 189 PHE I O 1
ATOM 14611 N N . HIS I 1 148 ? 40.702 23.315 -39.366 1.00 47.40 190 HIS I N 1
ATOM 14612 C CA . HIS I 1 148 ? 41.574 22.436 -38.602 1.00 46.20 190 HIS I CA 1
ATOM 14613 C C . HIS I 1 148 ? 40.822 21.170 -38.212 1.00 45.61 190 HIS I C 1
ATOM 14614 O O . HIS I 1 148 ? 39.623 21.209 -37.922 1.00 46.90 190 HIS I O 1
ATOM 14621 N N . VAL I 1 149 ? 41.538 20.043 -38.207 1.00 44.87 191 VAL I N 1
ATOM 14622 C CA . VAL I 1 149 ? 40.893 18.759 -37.946 1.00 44.84 191 VAL I CA 1
ATOM 14623 C C . VAL I 1 149 ? 40.335 18.714 -36.527 1.00 49.20 191 VAL I C 1
ATOM 14624 O O . VAL I 1 149 ? 39.213 18.243 -36.302 1.00 50.25 191 VAL I O 1
ATOM 14628 N N . GLU I 1 150 ? 41.097 19.213 -35.551 1.00 49.61 192 GLU I N 1
ATOM 14629 C CA . GLU I 1 150 ? 40.620 19.207 -34.175 1.00 49.49 192 GLU I CA 1
ATOM 14630 C C . GLU I 1 150 ? 39.500 20.213 -33.952 1.00 47.93 192 GLU I C 1
ATOM 14631 O O . GLU I 1 150 ? 38.700 20.037 -33.027 1.00 48.66 192 GLU I O 1
ATOM 14637 N N . ALA I 1 151 ? 39.420 21.255 -34.782 1.00 47.67 193 ALA I N 1
ATOM 14638 C CA . ALA I 1 151 ? 38.288 22.170 -34.702 1.00 45.23 193 ALA I CA 1
ATOM 14639 C C . ALA I 1 151 ? 37.022 21.541 -35.264 1.00 45.44 193 ALA I C 1
ATOM 14640 O O . ALA I 1 151 ? 35.916 21.893 -34.839 1.00 47.50 193 ALA I O 1
ATOM 14642 N N . ALA I 1 152 ? 37.162 20.618 -36.218 1.00 46.82 194 ALA I N 1
ATOM 14643 C CA . ALA I 1 152 ? 35.998 19.923 -36.755 1.00 45.18 194 ALA I CA 1
ATOM 14644 C C . ALA I 1 152 ? 35.316 19.091 -35.676 1.00 43.84 194 ALA I C 1
ATOM 14645 O O . ALA I 1 152 ? 34.104 19.203 -35.460 1.00 45.37 194 ALA I O 1
ATOM 14647 N N . GLN I 1 153 ? 36.087 18.252 -34.980 1.00 43.88 195 GLN I N 1
ATOM 14648 C CA . GLN I 1 153 ? 35.521 17.417 -33.927 1.00 44.76 195 GLN I CA 1
ATOM 14649 C C . GLN I 1 153 ? 35.063 18.231 -32.725 1.00 44.24 195 GLN I C 1
ATOM 14650 O O . GLN I 1 153 ? 34.211 17.758 -31.964 1.00 43.43 195 GLN I O 1
ATOM 14656 N N . MET I 1 154 ? 35.610 19.434 -32.530 1.00 41.30 196 MET I N 1
ATOM 14657 C CA . MET I 1 154 ? 35.086 20.317 -31.493 1.00 43.47 196 MET I CA 1
ATOM 14658 C C . MET I 1 154 ? 33.617 20.632 -31.744 1.00 45.61 196 MET I C 1
ATOM 14659 O O . MET I 1 154 ? 32.808 20.655 -30.808 1.00 46.27 196 MET I O 1
ATOM 14664 N N . LEU I 1 155 ? 33.253 20.865 -33.007 1.00 46.51 197 LEU I N 1
ATOM 14665 C CA . LEU I 1 155 ? 31.853 21.049 -33.364 1.00 43.96 197 LEU I CA 1
ATOM 14666 C C . LEU I 1 155 ? 31.033 19.784 -33.146 1.00 44.09 197 LEU I C 1
ATOM 14667 O O . LEU I 1 155 ? 29.815 19.874 -32.963 1.00 46.06 197 LEU I O 1
ATOM 14672 N N . ILE I 1 156 ? 31.670 18.612 -33.167 1.00 44.04 198 ILE I N 1
ATOM 14673 C CA . ILE I 1 156 ? 30.949 17.370 -32.914 1.00 45.12 198 ILE I CA 1
ATOM 14674 C C . ILE I 1 156 ? 30.775 17.143 -31.417 1.00 48.15 198 ILE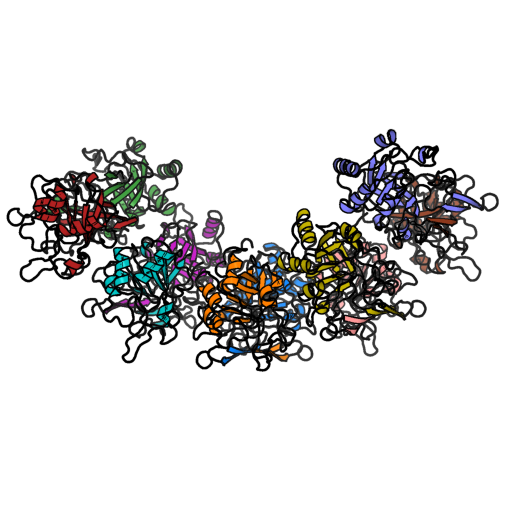 I C 1
ATOM 14675 O O . ILE I 1 156 ? 29.746 16.623 -30.972 1.00 51.44 198 ILE I O 1
ATOM 14680 N N . GLU I 1 157 ? 31.766 17.535 -30.617 1.00 48.64 199 GLU I N 1
ATOM 14681 C CA . GLU I 1 157 ? 31.723 17.278 -29.184 1.00 46.73 199 GLU I CA 1
ATOM 14682 C C . GLU I 1 157 ? 31.021 18.384 -28.404 1.00 46.99 199 GLU I C 1
ATOM 14683 O O . GLU I 1 157 ? 30.330 18.098 -27.420 1.00 50.97 199 GLU I O 1
ATOM 14689 N N . GLU I 1 158 ? 31.172 19.641 -28.819 1.00 43.55 200 GLU I N 1
ATOM 14690 C CA . GLU I 1 158 ? 30.656 20.766 -28.046 1.00 45.48 200 GLU I CA 1
ATOM 14691 C C . GLU I 1 158 ? 29.383 21.370 -28.632 1.00 48.97 200 GLU I C 1
ATOM 14692 O O . GLU I 1 158 ? 28.395 21.539 -27.911 1.00 53.45 200 GLU I O 1
ATOM 14698 N N . THR I 1 159 ? 29.380 21.702 -29.920 1.00 47.48 201 THR I N 1
ATOM 14699 C CA . THR I 1 159 ? 28.264 22.409 -30.528 1.00 45.33 201 THR I CA 1
ATOM 14700 C C . THR I 1 159 ? 27.339 21.436 -31.259 1.00 46.11 201 THR I C 1
ATOM 14701 O O . THR I 1 159 ? 27.561 20.224 -31.293 1.00 46.00 201 THR I O 1
ATOM 14705 N N . GLY I 1 160 ? 26.280 21.987 -31.848 1.00 50.25 202 GLY I N 1
ATOM 14706 C CA . GLY I 1 160 ? 25.322 21.194 -32.592 1.00 49.72 202 GLY I CA 1
ATOM 14707 C C . GLY I 1 160 ? 25.226 21.600 -34.048 1.00 49.00 202 GLY I C 1
ATOM 14708 O O . GLY I 1 160 ? 24.134 21.630 -34.622 1.00 46.67 202 GLY I O 1
ATOM 14709 N N . ALA I 1 161 ? 26.366 21.916 -34.655 1.00 51.64 203 ALA I N 1
ATOM 14710 C CA . ALA I 1 161 ? 26.397 22.315 -36.053 1.00 47.71 203 ALA I CA 1
ATOM 14711 C C . ALA I 1 161 ? 26.289 21.097 -36.961 1.00 51.42 203 ALA I C 1
ATOM 14712 O O . ALA I 1 161 ? 26.776 20.009 -36.640 1.00 53.25 203 ALA I O 1
ATOM 14714 N N . VAL I 1 162 ? 25.645 21.291 -38.110 1.00 51.29 204 VAL I N 1
ATOM 14715 C CA . VAL I 1 162 ? 25.425 20.208 -39.063 1.00 48.11 204 VAL I CA 1
ATOM 14716 C C . VAL I 1 162 ? 26.304 20.316 -40.298 1.00 44.86 204 VAL I C 1
ATOM 14717 O O . VAL I 1 162 ? 26.420 19.326 -41.040 1.00 49.09 204 VAL I O 1
ATOM 14721 N N . ALA I 1 163 ? 26.930 21.465 -40.545 1.00 45.99 205 ALA I N 1
ATOM 14722 C CA . ALA I 1 163 ? 27.734 21.636 -41.745 1.00 45.43 205 ALA I CA 1
ATOM 14723 C C . ALA I 1 163 ? 28.822 22.667 -41.494 1.00 46.32 205 ALA I C 1
ATOM 14724 O O . ALA I 1 163 ? 28.709 23.520 -40.610 1.00 51.88 205 ALA I O 1
ATOM 14726 N N . MET I 1 164 ? 29.886 22.575 -42.288 1.00 43.44 206 MET I N 1
ATOM 14727 C CA . MET I 1 164 ? 30.966 23.549 -42.282 1.00 48.21 206 MET I CA 1
ATOM 14728 C C . MET I 1 164 ? 31.159 24.094 -43.689 1.00 46.32 206 MET I C 1
ATOM 14729 O O . MET I 1 164 ? 31.142 23.339 -44.666 1.00 48.47 206 MET I O 1
ATOM 14734 N N . ALA I 1 165 ? 31.338 25.408 -43.788 1.00 45.62 207 ALA I N 1
ATOM 14735 C CA . ALA I 1 165 ? 31.477 26.090 -45.065 1.00 49.04 207 ALA I CA 1
ATOM 14736 C C . ALA I 1 165 ? 32.845 26.749 -45.154 1.00 49.36 207 ALA I C 1
ATOM 14737 O O . ALA I 1 165 ? 33.354 27.282 -44.163 1.00 53.07 207 ALA I O 1
ATOM 14739 N N . VAL I 1 166 ? 33.440 26.701 -46.345 1.00 47.75 208 VAL I N 1
ATOM 14740 C CA . VAL I 1 166 ? 34.722 27.337 -46.610 1.00 49.66 208 VAL I CA 1
ATOM 14741 C C . VAL I 1 166 ? 34.610 28.146 -47.895 1.00 49.22 208 VAL I C 1
ATOM 14742 O O . VAL I 1 166 ? 33.884 27.777 -48.824 1.00 49.10 208 VAL I O 1
ATOM 14746 N N . ASP I 1 167 ? 35.319 29.273 -47.933 1.00 49.81 209 ASP I N 1
ATOM 14747 C CA . ASP I 1 167 ? 35.430 30.081 -49.138 1.00 48.18 209 ASP I CA 1
ATOM 14748 C C . ASP I 1 167 ? 36.652 29.712 -49.969 1.00 49.38 209 ASP I C 1
ATOM 14749 O O . ASP I 1 167 ? 37.156 30.549 -50.727 1.00 51.79 209 ASP I O 1
ATOM 14754 N N . THR I 1 168 ? 37.142 28.485 -49.834 1.00 47.80 210 THR I N 1
ATOM 14755 C CA . THR I 1 168 ? 38.299 27.996 -50.567 1.00 48.30 210 THR I CA 1
ATOM 14756 C C . THR I 1 168 ? 37.923 26.722 -51.326 1.00 49.52 210 THR I C 1
ATOM 14757 O O . THR I 1 168 ? 36.746 26.370 -51.454 1.00 48.99 210 THR I O 1
ATOM 14761 N N . LEU I 1 169 ? 38.946 26.024 -51.821 1.00 49.55 211 LEU I N 1
ATOM 14762 C CA . LEU I 1 169 ? 38.726 24.850 -52.657 1.00 48.44 211 LEU I CA 1
ATOM 14763 C C . LEU I 1 169 ? 38.408 23.603 -51.840 1.00 50.36 211 LEU I C 1
ATOM 14764 O O . LEU I 1 169 ? 37.714 22.708 -52.335 1.00 50.13 211 LEU I O 1
ATOM 14769 N N . SER I 1 170 ? 38.896 23.519 -50.604 1.00 50.93 212 SER I N 1
ATOM 14770 C CA . SER I 1 170 ? 38.747 22.311 -49.807 1.00 49.78 212 SER I CA 1
ATOM 14771 C C . SER I 1 170 ? 38.421 22.666 -48.364 1.00 51.32 212 SER I C 1
ATOM 14772 O O . SER I 1 170 ? 38.778 23.741 -47.875 1.00 51.38 212 SER I O 1
ATOM 14775 N N . LEU I 1 171 ? 37.728 21.744 -47.689 1.00 50.76 213 LEU I N 1
ATOM 14776 C CA . LEU I 1 171 ? 37.525 21.880 -46.250 1.00 45.39 213 LEU I CA 1
ATOM 14777 C C . LEU I 1 171 ? 38.848 21.756 -45.507 1.00 48.74 213 LEU I C 1
ATOM 14778 O O . LEU I 1 171 ? 39.103 22.496 -44.549 1.00 50.43 213 LEU I O 1
ATOM 14783 N N . ASP I 1 172 ? 39.693 20.821 -45.928 1.00 47.06 214 ASP I N 1
ATOM 14784 C CA . ASP I 1 172 ? 41.078 20.810 -45.489 1.00 48.05 214 ASP I CA 1
ATOM 14785 C C . ASP I 1 172 ? 41.793 22.044 -46.024 1.00 48.94 214 ASP I C 1
ATOM 14786 O O . ASP I 1 172 ? 41.410 22.613 -47.050 1.00 54.33 214 ASP I O 1
ATOM 14791 N N . HIS I 1 173 ? 42.845 22.457 -45.327 1.00 51.10 215 HIS I N 1
ATOM 14792 C CA . HIS I 1 173 ? 43.625 23.602 -45.776 1.00 53.11 215 HIS I CA 1
ATOM 14793 C C . HIS I 1 173 ? 44.434 23.196 -47.010 1.00 56.37 215 HIS I C 1
ATOM 14794 O O . HIS I 1 173 ? 44.273 22.105 -47.565 1.00 56.68 215 HIS I O 1
ATOM 14801 N N . GLY I 1 174 ? 45.323 24.083 -47.450 1.00 58.70 216 GLY I N 1
ATOM 14802 C CA . GLY I 1 174 ? 46.066 23.890 -48.673 1.00 58.91 216 GLY I CA 1
ATOM 14803 C C . GLY I 1 174 ? 46.836 22.585 -48.736 1.00 58.27 216 GLY I C 1
ATOM 14804 O O . GLY I 1 174 ? 46.433 21.631 -49.410 1.00 60.55 216 GLY I O 1
ATOM 14805 N N . PRO I 1 175 ? 47.965 22.517 -48.030 1.00 58.49 217 PRO I N 1
ATOM 14806 C CA . PRO I 1 175 ? 48.844 21.346 -48.155 1.00 57.81 217 PRO I CA 1
ATOM 14807 C C . PRO I 1 175 ? 48.460 20.186 -47.248 1.00 61.77 217 PRO I C 1
ATOM 14808 O O . PRO I 1 175 ? 49.338 19.520 -46.692 1.00 64.10 217 PRO I O 1
ATOM 14812 N N . SER I 1 176 ? 47.164 19.925 -47.092 1.00 59.04 218 SER I N 1
ATOM 14813 C CA . SER I 1 176 ? 46.706 18.796 -46.284 1.00 53.80 218 SER I CA 1
ATOM 14814 C C . SER I 1 176 ? 46.888 17.520 -47.095 1.00 55.69 218 SER I C 1
ATOM 14815 O O . SER I 1 176 ? 46.100 17.222 -47.995 1.00 57.06 218 SER I O 1
ATOM 14818 N N . ALA I 1 177 ? 47.937 16.760 -46.777 1.00 54.77 219 ALA I N 1
ATOM 14819 C CA . ALA I 1 177 ? 48.192 15.511 -47.483 1.00 53.23 219 ALA I CA 1
ATOM 14820 C C . ALA I 1 177 ? 47.283 14.387 -47.005 1.00 55.62 219 ALA I C 1
ATOM 14821 O O . ALA I 1 177 ? 46.891 13.530 -47.805 1.00 58.75 219 ALA I O 1
ATOM 14823 N N . ASP I 1 178 ? 46.937 14.376 -45.716 1.00 58.41 220 ASP I N 1
ATOM 14824 C CA . ASP I 1 178 ? 46.095 13.324 -45.159 1.00 56.48 220 ASP I CA 1
ATOM 14825 C C . ASP I 1 178 ? 44.608 13.593 -45.343 1.00 55.94 220 ASP I C 1
ATOM 14826 O O . ASP I 1 178 ? 43.812 12.649 -45.273 1.00 55.87 220 ASP I O 1
ATOM 14831 N N . PHE I 1 179 ? 44.220 14.850 -45.567 1.00 55.15 221 PHE I N 1
ATOM 14832 C CA . PHE I 1 179 ? 42.817 15.248 -45.684 1.00 54.77 221 PHE I CA 1
ATOM 14833 C C . PHE I 1 179 ? 42.029 14.828 -44.441 1.00 54.23 221 PHE I C 1
ATOM 14834 O O . PHE I 1 179 ? 41.036 14.101 -44.508 1.00 53.67 221 PHE I O 1
ATOM 14842 N N . ALA I 1 180 ? 42.495 15.316 -43.291 1.00 55.92 222 ALA I N 1
ATOM 14843 C CA . ALA I 1 180 ? 41.936 14.891 -42.013 1.00 49.28 222 ALA I CA 1
ATOM 14844 C C . ALA I 1 180 ? 40.584 15.532 -41.723 1.00 48.41 222 ALA I C 1
ATOM 14845 O O . ALA I 1 180 ? 39.729 14.895 -41.096 1.00 45.05 222 ALA I O 1
ATOM 14847 N N . THR I 1 181 ? 40.369 16.776 -42.159 1.00 48.19 223 THR I N 1
ATOM 14848 C CA . THR I 1 181 ? 39.097 17.442 -41.887 1.00 46.39 223 THR I CA 1
ATOM 14849 C C . THR I 1 181 ? 37.945 16.751 -42.607 1.00 47.16 223 THR I C 1
ATOM 14850 O O . THR I 1 181 ? 36.839 16.646 -42.062 1.00 46.09 223 THR I O 1
ATOM 14854 N N . HIS I 1 182 ? 38.186 16.267 -43.827 1.00 49.10 224 HIS I N 1
ATOM 14855 C CA . HIS I 1 182 ? 37.147 15.560 -44.570 1.00 46.75 224 HIS I CA 1
ATOM 14856 C C . HIS I 1 182 ? 36.728 14.287 -43.845 1.00 44.54 224 HIS I C 1
ATOM 14857 O O . HIS I 1 182 ? 35.545 14.083 -43.550 1.00 48.24 224 HIS I O 1
ATOM 14864 N N . TYR I 1 183 ? 37.696 13.417 -43.542 1.00 45.62 225 TYR I N 1
ATOM 14865 C CA . TYR I 1 183 ? 37.394 12.155 -42.876 1.00 46.26 225 TYR I CA 1
ATOM 14866 C C . TYR I 1 183 ? 36.799 12.353 -41.488 1.00 45.80 225 TYR I C 1
ATOM 14867 O O . TYR I 1 183 ? 36.101 11.462 -40.993 1.00 46.69 225 TYR I O 1
ATOM 14876 N N . ALA I 1 184 ? 37.059 13.494 -40.847 1.00 47.43 226 ALA I N 1
ATOM 14877 C CA . ALA I 1 184 ? 36.559 13.771 -39.507 1.00 47.96 226 ALA I CA 1
ATOM 14878 C C . ALA I 1 184 ? 35.292 14.621 -39.522 1.00 48.35 226 ALA I C 1
ATOM 14879 O O . ALA I 1 184 ? 35.056 15.397 -38.590 1.00 53.18 226 ALA I O 1
ATOM 14881 N N . TRP I 1 185 ? 34.466 14.485 -40.561 1.00 46.53 227 TRP I N 1
ATOM 14882 C CA . TRP I 1 185 ? 33.248 15.280 -40.667 1.00 45.36 227 TRP I CA 1
ATOM 14883 C C . TRP I 1 185 ? 32.245 14.641 -41.618 1.00 46.21 227 TRP I C 1
ATOM 14884 O O . TRP I 1 185 ? 31.119 14.322 -41.219 1.00 45.21 227 TRP I O 1
ATOM 14895 N N . LEU I 1 186 ? 32.643 14.460 -42.876 1.00 44.67 228 LEU I N 1
ATOM 14896 C CA . LEU I 1 186 ? 31.732 13.892 -43.867 1.00 44.75 228 LEU I CA 1
ATOM 14897 C C . LEU I 1 186 ? 31.253 12.483 -43.530 1.00 44.94 228 LEU I C 1
ATOM 14898 O O . LEU I 1 186 ? 30.045 12.227 -43.682 1.00 44.51 228 LEU I O 1
ATOM 14903 N N . PRO I 1 187 ? 32.096 11.540 -43.088 1.00 43.87 229 PRO I N 1
ATOM 14904 C CA . PRO I 1 187 ? 31.579 10.199 -42.760 1.00 43.94 229 PRO I CA 1
ATOM 14905 C C . PRO I 1 187 ? 30.563 10.186 -41.629 1.00 45.22 229 PRO I C 1
ATOM 14906 O O . PRO I 1 187 ? 29.886 9.167 -41.445 1.00 42.53 229 PRO I O 1
ATOM 14910 N N . THR I 1 188 ? 30.434 11.276 -40.869 1.00 44.67 230 THR I N 1
ATOM 14911 C CA . THR I 1 188 ? 29.469 11.368 -39.780 1.00 42.82 230 THR I CA 1
ATOM 14912 C C . THR I 1 188 ? 28.104 11.863 -40.244 1.00 48.99 230 THR I C 1
ATOM 14913 O O . THR I 1 188 ? 27.392 12.515 -39.468 1.00 48.66 230 THR I O 1
ATOM 14917 N N . ASN I 1 189 ? 27.726 11.572 -41.491 1.00 47.25 231 ASN I N 1
ATOM 14918 C CA . ASN I 1 189 ? 26.461 12.027 -42.072 1.00 43.52 231 ASN I CA 1
ATOM 14919 C C . ASN I 1 189 ? 26.311 13.544 -41.985 1.00 46.58 231 ASN I C 1
ATOM 14920 O O . ASN I 1 189 ? 25.198 14.068 -41.890 1.00 47.20 231 ASN I O 1
ATOM 14925 N N . ARG I 1 190 ? 27.434 14.254 -42.007 1.00 45.91 232 ARG I N 1
ATOM 14926 C CA . ARG I 1 190 ? 27.462 15.703 -42.104 1.00 45.46 232 ARG I CA 1
ATOM 14927 C C . ARG I 1 190 ? 28.010 16.100 -43.467 1.00 46.46 232 ARG I C 1
ATOM 14928 O O . ARG I 1 190 ? 28.781 15.359 -44.083 1.00 50.07 232 ARG I O 1
ATOM 14936 N N . TYR I 1 191 ? 27.604 17.274 -43.939 1.00 42.78 233 TYR I N 1
ATOM 14937 C CA . TYR I 1 191 ? 28.034 17.764 -45.237 1.00 43.32 233 TYR I CA 1
ATOM 14938 C C . TYR I 1 191 ? 28.852 19.037 -45.073 1.00 44.82 233 TYR I C 1
ATOM 14939 O O . TYR I 1 191 ? 28.846 19.678 -44.019 1.00 42.89 233 TYR I O 1
ATOM 14948 N N . GLY I 1 192 ? 29.571 19.391 -46.141 1.00 46.25 234 GLY I N 1
ATOM 14949 C CA . GLY I 1 192 ? 30.383 20.584 -46.169 1.00 43.55 234 GLY I CA 1
ATOM 14950 C C . GLY I 1 192 ? 29.994 21.492 -47.326 1.00 45.14 234 GLY I C 1
ATOM 14951 O O . GLY I 1 192 ? 29.153 21.153 -48.167 1.00 48.36 234 GLY I O 1
ATOM 14952 N N . ILE I 1 193 ? 30.626 22.663 -47.352 1.00 45.74 235 ILE I N 1
ATOM 14953 C CA . ILE I 1 193 ? 30.394 23.663 -48.388 1.00 44.15 235 ILE I CA 1
ATOM 14954 C C . ILE I 1 193 ? 31.738 24.264 -48.769 1.00 47.79 235 ILE I C 1
ATOM 14955 O O . ILE I 1 193 ? 32.446 24.803 -47.911 1.00 48.86 235 ILE I O 1
ATOM 14960 N N . GLU I 1 194 ? 32.092 24.174 -50.047 1.00 47.49 236 GLU I N 1
ATOM 14961 C CA . GLU I 1 194 ? 33.335 24.727 -50.555 1.00 46.59 236 GLU I CA 1
ATOM 14962 C C . GLU I 1 194 ? 33.040 25.766 -51.628 1.00 45.72 236 GLU I C 1
ATOM 14963 O O . GLU I 1 194 ? 31.952 25.798 -52.209 1.00 47.01 236 GLU I O 1
ATOM 14969 N N . ASN I 1 195 ? 34.029 26.630 -51.867 1.00 44.52 237 ASN I N 1
ATOM 14970 C CA . ASN I 1 195 ? 33.942 27.685 -52.879 1.00 43.27 237 ASN I CA 1
ATOM 14971 C C . ASN I 1 195 ? 32.782 28.638 -52.597 1.00 45.47 237 ASN I C 1
ATOM 14972 O O . ASN I 1 195 ? 32.096 29.099 -53.512 1.00 47.39 237 ASN I O 1
ATOM 14977 N N . LEU I 1 196 ? 32.561 28.941 -51.322 1.00 47.95 238 LEU I N 1
ATOM 14978 C CA . LEU I 1 196 ? 31.522 29.883 -50.938 1.00 47.92 238 LEU I CA 1
ATOM 14979 C C . LEU I 1 196 ? 31.968 31.311 -51.235 1.00 48.83 238 LEU I C 1
ATOM 14980 O O . LEU I 1 196 ? 33.159 31.634 -51.189 1.00 49.77 238 LEU I O 1
ATOM 14985 N N . ALA I 1 197 ? 30.999 32.168 -51.547 1.00 51.57 239 ALA I N 1
ATOM 14986 C CA . ALA I 1 197 ? 31.275 33.531 -51.974 1.00 53.58 239 ALA I CA 1
ATOM 14987 C C . ALA I 1 197 ? 30.404 34.512 -51.202 1.00 56.77 239 ALA I C 1
ATOM 14988 O O . ALA I 1 197 ? 29.434 34.135 -50.538 1.00 56.24 239 ALA I O 1
ATOM 14990 N N . ASN I 1 198 ? 30.776 35.791 -51.302 1.00 59.57 240 ASN I N 1
ATOM 14991 C CA . ASN I 1 198 ? 30.011 36.899 -50.725 1.00 59.90 240 ASN I CA 1
ATOM 14992 C C . ASN I 1 198 ? 29.878 36.765 -49.210 1.00 56.35 240 ASN I C 1
ATOM 14993 O O . ASN I 1 198 ? 28.831 37.059 -48.630 1.00 56.67 240 ASN I O 1
ATOM 14998 N N . LEU I 1 199 ? 30.956 36.319 -48.561 1.00 56.27 241 LEU I N 1
ATOM 14999 C CA . LEU I 1 199 ? 30.981 36.274 -47.104 1.00 55.95 241 LEU I CA 1
ATOM 15000 C C . LEU I 1 199 ? 31.225 37.649 -46.500 1.00 55.85 241 LEU I C 1
ATOM 15001 O O . LEU I 1 199 ? 30.832 37.898 -45.354 1.00 57.99 241 LEU I O 1
ATOM 15006 N N . ASP I 1 200 ? 31.871 38.547 -47.245 1.00 57.00 242 ASP I N 1
ATOM 15007 C CA . ASP I 1 200 ? 32.043 39.919 -46.788 1.00 56.57 242 ASP I CA 1
ATOM 15008 C C . ASP I 1 200 ? 30.747 40.714 -46.835 1.00 56.47 242 ASP I C 1
ATOM 15009 O O . ASP I 1 200 ? 30.679 41.792 -46.236 1.00 60.35 242 ASP I O 1
ATOM 15014 N N . LYS I 1 201 ? 29.726 40.212 -47.527 1.00 56.47 243 LYS I N 1
ATOM 15015 C CA . LYS I 1 201 ? 28.441 40.887 -47.621 1.00 59.80 243 LYS I CA 1
ATOM 15016 C C . LYS I 1 201 ? 27.495 40.532 -46.482 1.00 60.96 243 LYS I C 1
ATOM 15017 O O . LYS I 1 201 ? 26.486 41.219 -46.300 1.00 64.55 243 LYS I O 1
ATOM 15023 N N . VAL I 1 202 ? 27.796 39.494 -45.707 1.00 61.08 244 VAL I N 1
ATOM 15024 C CA . VAL I 1 202 ? 26.897 39.040 -44.649 1.00 63.89 244 VAL I CA 1
ATOM 15025 C C . VAL I 1 202 ? 27.512 39.338 -43.286 1.00 63.86 244 VAL I C 1
ATOM 15026 O O . VAL I 1 202 ? 28.745 39.390 -43.160 1.00 61.28 244 VAL I O 1
ATOM 15030 N N . PRO I 1 203 ? 26.705 39.544 -42.248 1.00 63.70 245 PRO I N 1
ATOM 15031 C CA . PRO I 1 203 ? 27.260 39.735 -40.904 1.00 61.69 245 PRO I CA 1
ATOM 15032 C C . PRO I 1 203 ? 27.828 38.435 -40.354 1.00 62.31 245 PRO I C 1
ATOM 15033 O O . PRO I 1 203 ? 27.632 37.347 -40.899 1.00 60.22 245 PRO I O 1
ATOM 15037 N N . ALA I 1 204 ? 28.549 38.566 -39.240 1.00 63.06 246 ALA I N 1
ATOM 15038 C CA . ALA I 1 204 ? 29.188 37.405 -38.630 1.00 59.24 246 ALA I CA 1
ATOM 15039 C C . ALA I 1 204 ? 28.200 36.577 -37.818 1.00 56.58 246 ALA I C 1
ATOM 15040 O O . ALA I 1 204 ? 28.286 35.344 -37.805 1.00 54.27 246 ALA I O 1
ATOM 15042 N N . SER I 1 205 ? 27.259 37.231 -37.137 1.00 57.72 247 SER I N 1
ATOM 15043 C CA . SER I 1 205 ? 26.289 36.532 -36.306 1.00 58.14 247 SER I CA 1
ATOM 15044 C C . SER I 1 205 ? 24.940 36.336 -36.981 1.00 60.25 247 SER I C 1
ATOM 15045 O O . SER I 1 205 ? 24.179 35.459 -36.557 1.00 63.46 247 SER I O 1
ATOM 15048 N N . GLY I 1 206 ? 24.588 37.160 -37.958 1.00 61.01 248 GLY I N 1
ATOM 15049 C CA . GLY I 1 206 ? 23.345 36.870 -38.703 1.00 60.89 248 GLY I CA 1
ATOM 15050 C C . GLY I 1 206 ? 23.211 35.374 -38.896 1.00 60.34 248 GLY I C 1
ATOM 15051 O O . GLY I 1 206 ? 24.156 34.774 -39.419 1.00 57.90 248 GLY I O 1
ATOM 15052 N N . ALA I 1 207 ? 22.071 34.798 -38.531 1.00 63.28 249 ALA I N 1
ATOM 15053 C CA . ALA I 1 207 ? 21.964 33.322 -38.528 1.00 65.86 249 ALA I CA 1
ATOM 15054 C C . ALA I 1 207 ? 20.834 32.765 -39.391 1.00 68.10 249 ALA I C 1
ATOM 15055 O O . ALA I 1 207 ? 19.848 32.289 -38.805 1.00 67.32 249 ALA I O 1
ATOM 15057 N N . THR I 1 208 ? 20.972 32.790 -40.714 1.00 68.25 250 THR I N 1
ATOM 15058 C CA . THR I 1 208 ? 19.972 32.101 -41.565 1.00 64.97 250 THR I CA 1
ATOM 15059 C C . THR I 1 208 ? 20.651 31.786 -42.898 1.00 65.69 250 THR I C 1
ATOM 15060 O O . THR I 1 208 ? 21.169 32.719 -43.512 1.00 66.97 250 THR I O 1
ATOM 15064 N N . LEU I 1 209 ? 20.720 30.507 -43.269 1.00 62.02 251 LEU I N 1
ATOM 15065 C CA . LEU I 1 209 ? 21.351 30.104 -44.554 1.00 59.72 251 LEU I CA 1
ATOM 15066 C C . LEU I 1 209 ? 20.517 29.059 -45.282 1.00 60.41 251 LEU I C 1
ATOM 15067 O O . LEU I 1 209 ? 20.022 28.138 -44.628 1.00 61.53 251 LEU I O 1
ATOM 15072 N N . ILE I 1 210 ? 20.382 29.229 -46.590 1.00 60.01 252 ILE I N 1
ATOM 15073 C CA . ILE I 1 210 ? 19.654 28.319 -47.467 1.00 55.26 252 ILE I CA 1
ATOM 15074 C C . ILE I 1 210 ? 20.637 27.741 -48.472 1.00 53.35 252 ILE I C 1
ATOM 15075 O O . ILE I 1 210 ? 21.340 28.490 -49.159 1.00 55.66 252 ILE I O 1
ATOM 15080 N N . VAL I 1 211 ? 20.679 26.416 -48.558 1.00 51.48 253 VAL I N 1
ATOM 15081 C CA . VAL I 1 211 ? 21.602 25.706 -49.435 1.00 49.22 253 VAL I CA 1
ATOM 15082 C C . VAL I 1 211 ? 20.774 24.965 -50.474 1.00 52.27 253 VAL I C 1
ATOM 15083 O O . VAL I 1 211 ? 20.048 24.019 -50.142 1.00 50.96 253 VAL I O 1
ATOM 15087 N N . GLY I 1 212 ? 20.875 25.394 -51.730 1.00 50.25 254 GLY I N 1
ATOM 15088 C CA . GLY I 1 212 ? 20.184 24.728 -52.814 1.00 47.93 254 GLY I CA 1
ATOM 15089 C C . GLY I 1 212 ? 20.990 23.582 -53.389 1.00 48.19 254 GLY I C 1
ATOM 15090 O O . GLY I 1 212 ? 21.336 23.586 -54.574 1.00 51.49 254 GLY I O 1
ATOM 15091 N N . ALA I 1 213 ? 21.296 22.595 -52.551 1.00 47.41 255 ALA I N 1
ATOM 15092 C CA . ALA I 1 213 ? 22.112 21.472 -52.979 1.00 46.78 255 ALA I CA 1
ATOM 15093 C C . ALA I 1 213 ? 21.365 20.629 -54.012 1.00 45.09 255 ALA I C 1
ATOM 15094 O O . ALA I 1 213 ? 20.138 20.516 -53.965 1.00 44.79 255 ALA I O 1
ATOM 15096 N N . PRO I 1 214 ? 22.084 20.030 -54.959 1.00 44.18 256 PRO I N 1
ATOM 15097 C CA . PRO I 1 214 ? 21.428 19.158 -55.937 1.00 49.03 256 PRO I CA 1
ATOM 15098 C C . PRO I 1 214 ? 20.974 17.858 -55.294 1.00 47.13 256 PRO I C 1
ATOM 15099 O O . PRO I 1 214 ? 21.501 17.417 -54.270 1.00 48.30 256 PRO I O 1
ATOM 15103 N N . ASN I 1 215 ? 19.973 17.239 -55.914 1.00 44.98 257 ASN I N 1
ATOM 15104 C CA . ASN I 1 215 ? 19.421 15.984 -55.422 1.00 49.45 257 ASN I CA 1
ATOM 15105 C C . ASN I 1 215 ? 19.317 14.957 -56.541 1.00 49.94 257 ASN I C 1
ATOM 15106 O O . ASN I 1 215 ? 18.307 14.262 -56.681 1.00 51.22 257 ASN I O 1
ATOM 15111 N N . HIS I 1 216 ? 20.361 14.841 -57.357 1.00 49.02 258 HIS I N 1
ATOM 15112 C CA . HIS I 1 216 ? 20.431 13.749 -58.317 1.00 48.45 258 HIS I CA 1
ATOM 15113 C C . HIS I 1 216 ? 20.821 12.472 -57.585 1.00 50.98 258 HIS I C 1
ATOM 15114 O O . HIS I 1 216 ? 21.753 12.472 -56.774 1.00 52.69 258 HIS I O 1
ATOM 15121 N N . ARG I 1 217 ? 20.096 11.391 -57.861 1.00 53.11 259 ARG I N 1
ATOM 15122 C CA . ARG I 1 217 ? 20.230 10.169 -57.078 1.00 54.07 259 ARG I CA 1
ATOM 15123 C C . ARG I 1 217 ? 21.624 9.570 -57.223 1.00 54.99 259 ARG I C 1
ATOM 15124 O O . ARG I 1 217 ? 22.094 9.316 -58.336 1.00 55.35 259 ARG I O 1
ATOM 15132 N N . GLY I 1 218 ? 22.284 9.346 -56.088 1.00 54.83 260 GLY I N 1
ATOM 15133 C CA . GLY I 1 218 ? 23.575 8.693 -56.058 1.00 55.41 260 GLY I CA 1
ATOM 15134 C C . GLY I 1 218 ? 24.777 9.611 -56.113 1.00 52.59 260 GLY I C 1
ATOM 15135 O O . GLY I 1 218 ? 25.910 9.115 -56.158 1.00 55.58 260 GLY I O 1
ATOM 15136 N N . GLY I 1 219 ? 24.574 10.928 -56.105 1.00 52.74 261 GLY I N 1
ATOM 15137 C CA . GLY I 1 219 ? 25.687 11.843 -56.216 1.00 49.84 261 GLY I CA 1
ATOM 15138 C C . GLY I 1 219 ? 26.375 12.110 -54.890 1.00 49.97 261 GLY I C 1
ATOM 15139 O O . GLY I 1 219 ? 25.804 11.954 -53.812 1.00 51.98 261 GLY I O 1
ATOM 15140 N N . SER I 1 220 ? 27.638 12.518 -54.987 1.00 46.44 262 SER I N 1
ATOM 15141 C CA . SER I 1 220 ? 28.440 12.887 -53.829 1.00 42.10 262 SER I CA 1
ATOM 15142 C C . SER I 1 220 ? 28.546 14.394 -53.660 1.00 44.63 262 SER I C 1
ATOM 15143 O O . SER I 1 220 ? 29.277 14.862 -52.781 1.00 46.96 262 SER I O 1
ATOM 15146 N N . GLY I 1 221 ? 27.840 15.158 -54.481 1.00 45.73 263 GLY I N 1
ATOM 15147 C CA . GLY I 1 221 ? 27.926 16.603 -54.425 1.00 42.08 263 GLY I CA 1
ATOM 15148 C C . GLY I 1 221 ? 27.400 17.215 -55.710 1.00 47.13 263 GLY I C 1
ATOM 15149 O O . GLY I 1 221 ? 26.720 16.556 -56.494 1.00 46.63 263 GLY I O 1
ATOM 15150 N N . GLY I 1 222 ? 27.735 18.487 -55.898 1.00 45.61 264 GLY I N 1
ATOM 15151 C CA . GLY I 1 222 ? 27.301 19.218 -57.061 1.00 48.27 264 GLY I CA 1
ATOM 15152 C C . GLY I 1 222 ? 27.163 20.699 -56.784 1.00 46.92 264 GLY I C 1
ATOM 15153 O O . GLY I 1 222 ? 27.012 21.130 -55.636 1.00 43.73 264 GLY I O 1
ATOM 15154 N N . PRO I 1 223 ? 27.221 21.509 -57.839 1.00 49.61 265 PRO I N 1
ATOM 15155 C CA . PRO I 1 223 ? 27.065 22.959 -57.669 1.00 46.66 265 PRO I CA 1
ATOM 15156 C C . PRO I 1 223 ? 25.711 23.298 -57.064 1.00 48.23 265 PRO I C 1
ATOM 15157 O O . PRO I 1 223 ? 24.664 22.873 -57.558 1.00 49.44 265 PRO I O 1
ATOM 15161 N N . ALA I 1 224 ? 25.741 24.066 -55.981 1.00 46.42 266 ALA I N 1
ATOM 15162 C CA . ALA I 1 224 ? 24.544 24.461 -55.259 1.00 46.86 266 ALA I CA 1
ATOM 15163 C C . ALA I 1 224 ? 24.340 25.967 -55.358 1.00 45.10 266 ALA I C 1
ATOM 15164 O O . ALA I 1 224 ? 25.256 26.722 -55.693 1.00 46.20 266 ALA I O 1
ATOM 15166 N N . ARG I 1 225 ? 23.117 26.394 -55.064 1.00 44.48 267 ARG I N 1
ATOM 15167 C CA . ARG I 1 225 ? 22.754 27.807 -55.020 1.00 46.27 267 ARG I CA 1
ATOM 15168 C C . ARG I 1 225 ? 22.474 28.157 -53.563 1.00 47.07 267 ARG I C 1
ATOM 15169 O O . ARG I 1 225 ? 21.404 27.844 -53.034 1.00 47.41 267 ARG I O 1
ATOM 15177 N N . ILE I 1 226 ? 23.440 28.804 -52.918 1.00 46.38 268 ILE I N 1
ATOM 15178 C CA . ILE I 1 226 ? 23.381 29.088 -51.490 1.00 48.62 268 ILE I CA 1
ATOM 15179 C C . ILE I 1 226 ? 22.982 30.543 -51.290 1.00 52.89 268 ILE I C 1
ATOM 15180 O O . ILE I 1 226 ? 23.526 31.442 -51.943 1.00 54.93 268 ILE I O 1
ATOM 15185 N N . PHE I 1 227 ? 22.027 30.773 -50.391 1.00 55.61 269 PHE I N 1
ATOM 15186 C CA . PHE I 1 227 ? 21.541 32.107 -50.074 1.00 58.65 269 PHE I CA 1
ATOM 15187 C C . PHE I 1 227 ? 21.590 32.321 -48.568 1.00 59.32 269 PHE I C 1
ATOM 15188 O O . PHE I 1 227 ? 21.533 31.368 -47.787 1.00 58.88 269 PHE I O 1
ATOM 15196 N N . ALA I 1 228 ? 21.691 33.587 -48.169 1.00 63.09 270 ALA I N 1
ATOM 15197 C CA . ALA I 1 228 ? 21.715 33.968 -46.763 1.00 68.49 270 ALA I CA 1
ATOM 15198 C C . ALA I 1 228 ? 20.692 35.069 -46.530 1.00 73.86 270 ALA I C 1
ATOM 15199 O O . ALA I 1 228 ? 20.619 36.026 -47.307 1.00 74.15 270 ALA I O 1
ATOM 15201 N N . MET I 1 229 ? 19.903 34.931 -45.465 1.00 76.80 271 MET I N 1
ATOM 15202 C CA . MET I 1 229 ? 18.907 35.929 -45.087 1.00 82.00 271 MET I CA 1
ATOM 15203 C C . MET I 1 229 ? 19.497 36.811 -43.994 1.00 86.63 271 MET I C 1
ATOM 15204 O O . MET I 1 229 ? 19.772 36.339 -42.886 1.00 86.01 271 MET I O 1
ATOM 15209 N N . VAL I 1 230 ? 19.684 38.087 -44.306 1.00 89.89 272 VAL I N 1
ATOM 15210 C CA . VAL I 1 230 ? 20.235 39.035 -43.349 1.00 94.38 272 VAL I CA 1
ATOM 15211 C C . VAL I 1 230 ? 19.105 39.747 -42.615 1.00 99.52 272 VAL I C 1
ATOM 15212 O O . VAL I 1 230 ? 18.076 40.077 -43.205 1.00 99.79 272 VAL I O 1
ATOM 15217 N N . MET J 1 1 ? 13.082 36.067 -39.751 1.00 94.82 43 MET J N 1
ATOM 15218 C CA . MET J 1 1 ? 12.892 36.339 -38.331 1.00 92.91 43 MET J CA 1
ATOM 15219 C C . MET J 1 1 ? 11.464 36.796 -38.041 1.00 95.84 43 MET J C 1
ATOM 15220 O O . MET J 1 1 ? 11.233 37.938 -37.661 1.00 99.51 43 MET J O 1
ATOM 15225 N N . ALA J 1 2 ? 10.502 35.893 -38.215 1.00 94.18 44 ALA J N 1
ATOM 15226 C CA . ALA J 1 2 ? 9.107 36.232 -37.967 1.00 94.37 44 ALA J CA 1
ATOM 15227 C C . ALA J 1 2 ? 8.320 35.008 -37.517 1.00 91.98 44 ALA J C 1
ATOM 15228 O O . ALA J 1 2 ? 8.760 34.270 -36.629 1.00 93.40 44 ALA J O 1
ATOM 15230 N N . GLY J 1 3 ? 7.155 34.789 -38.120 1.00 88.50 45 GLY J N 1
ATOM 15231 C CA . GLY J 1 3 ? 6.337 33.640 -37.789 1.00 86.44 45 GLY J CA 1
ATOM 15232 C C . GLY J 1 3 ? 6.449 32.532 -38.815 1.00 84.93 45 GLY J C 1
ATOM 15233 O O . GLY J 1 3 ? 5.483 32.228 -39.520 1.00 82.11 45 GLY J O 1
ATOM 15234 N N . ILE J 1 4 ? 7.629 31.922 -38.906 1.00 85.27 46 ILE J N 1
ATOM 15235 C CA . ILE J 1 4 ? 7.861 30.867 -39.887 1.00 81.74 46 ILE J CA 1
ATOM 15236 C C . ILE J 1 4 ? 7.107 29.615 -39.460 1.00 81.19 46 ILE J C 1
ATOM 15237 O O . ILE J 1 4 ? 7.285 29.115 -38.343 1.00 80.98 46 ILE J O 1
ATOM 15242 N N . GLY J 1 5 ? 6.260 29.103 -40.350 1.00 81.04 47 GLY J N 1
ATOM 15243 C CA . GLY J 1 5 ? 5.581 27.849 -40.099 1.00 77.14 47 GLY J CA 1
ATOM 15244 C C . GLY J 1 5 ? 6.530 26.674 -40.201 1.00 75.11 47 GLY J C 1
ATOM 15245 O O . GLY J 1 5 ? 6.829 26.018 -39.198 1.00 76.56 47 GLY J O 1
ATOM 15246 N N . GLU J 1 6 ? 7.014 26.407 -41.412 1.00 70.05 48 GLU J N 1
ATOM 15247 C CA . GLU J 1 6 ? 8.003 25.352 -41.622 1.00 65.36 48 GLU J CA 1
ATOM 15248 C C . GLU J 1 6 ? 8.705 25.612 -42.956 1.00 60.09 48 GLU J C 1
ATOM 15249 O O . GLU J 1 6 ? 8.900 26.770 -43.340 1.00 61.76 48 GLU J O 1
ATOM 15255 N N . VAL J 1 7 ? 9.086 24.540 -43.651 1.00 55.02 49 VAL J N 1
ATOM 15256 C CA . VAL J 1 7 ? 9.698 24.637 -44.971 1.00 52.58 49 VAL J CA 1
ATOM 15257 C C . VAL J 1 7 ? 9.397 23.351 -45.726 1.00 52.49 49 VAL J C 1
ATOM 15258 O O . VAL J 1 7 ? 9.157 22.299 -45.127 1.00 49.95 49 VAL J O 1
ATOM 15262 N N . ARG J 1 8 ? 9.398 23.443 -47.054 1.00 53.02 50 ARG J N 1
ATOM 15263 C CA . ARG J 1 8 ? 9.095 22.311 -47.915 1.00 47.14 50 ARG J CA 1
ATOM 15264 C C . ARG J 1 8 ? 10.153 22.191 -49.001 1.00 43.91 50 ARG J C 1
ATOM 15265 O O . ARG J 1 8 ? 10.785 23.177 -49.390 1.00 43.04 50 ARG J O 1
ATOM 15273 N N . ASP J 1 9 ? 10.340 20.965 -49.486 1.00 46.56 51 ASP J N 1
ATOM 15274 C CA . ASP J 1 9 ? 11.256 20.677 -50.583 1.00 45.27 51 ASP J CA 1
ATOM 15275 C C . ASP J 1 9 ? 10.436 20.571 -51.864 1.00 46.84 51 ASP J C 1
ATOM 15276 O O . ASP J 1 9 ? 9.650 19.632 -52.030 1.00 45.22 51 ASP J O 1
ATOM 15281 N N . MET J 1 10 ? 10.617 21.536 -52.766 1.00 45.71 52 MET J N 1
ATOM 15282 C CA . MET J 1 10 ? 9.865 21.605 -54.013 1.00 45.02 52 MET J CA 1
ATOM 15283 C C . MET J 1 10 ? 10.625 20.992 -55.183 1.00 46.93 52 MET J C 1
ATOM 15284 O O . MET J 1 10 ? 10.394 21.365 -56.338 1.00 47.79 52 MET J O 1
ATOM 15289 N N . THR J 1 11 ? 11.524 20.050 -54.910 1.00 44.81 53 THR J N 1
ATOM 15290 C CA . THR J 1 11 ? 12.415 19.507 -55.926 1.00 42.81 53 THR J CA 1
ATOM 15291 C C . THR J 1 11 ? 12.300 17.992 -55.960 1.00 44.86 53 THR J C 1
ATOM 15292 O O . THR J 1 11 ? 12.325 17.338 -54.912 1.00 47.29 53 THR J O 1
ATOM 15296 N N . HIS J 1 12 ? 12.176 17.441 -57.164 1.00 43.81 54 HIS J N 1
ATOM 15297 C CA . HIS J 1 12 ? 12.171 15.998 -57.343 1.00 42.28 54 HIS J CA 1
ATOM 15298 C C . HIS J 1 12 ? 13.595 15.460 -57.328 1.00 46.70 54 HIS J C 1
ATOM 15299 O O . HIS J 1 12 ? 14.516 16.084 -57.864 1.00 46.33 54 HIS J O 1
ATOM 15306 N N . VAL J 1 13 ? 13.774 14.299 -56.702 1.00 49.11 55 VAL J N 1
ATOM 15307 C CA . VAL J 1 13 ? 15.039 13.581 -56.784 1.00 50.62 55 VAL J CA 1
ATOM 15308 C C . VAL J 1 13 ? 15.125 12.964 -58.172 1.00 52.28 55 VAL J C 1
ATOM 15309 O O . VAL J 1 13 ? 14.637 11.852 -58.401 1.00 55.90 55 VAL J O 1
ATOM 15313 N N . TYR J 1 14 ? 15.725 13.687 -59.114 1.00 50.50 56 TYR J N 1
ATOM 15314 C CA . TYR J 1 14 ? 15.759 13.249 -60.501 1.00 54.04 56 TYR J CA 1
ATOM 15315 C C . TYR J 1 14 ? 16.945 12.324 -60.742 1.00 53.53 56 TYR J C 1
ATOM 15316 O O . TYR J 1 14 ? 18.046 12.553 -60.232 1.00 55.38 56 TYR J O 1
ATOM 15325 N N . ASP J 1 15 ? 16.704 11.271 -61.517 1.00 54.19 57 ASP J N 1
ATOM 15326 C CA . ASP J 1 15 ? 17.709 10.261 -61.815 1.00 54.33 57 ASP J CA 1
ATOM 15327 C C . ASP J 1 15 ? 17.619 9.930 -63.301 1.00 54.40 57 ASP J C 1
ATOM 15328 O O . ASP J 1 15 ? 16.949 10.623 -64.073 1.00 54.21 57 ASP J O 1
ATOM 15333 N N . ALA J 1 16 ? 18.299 8.854 -63.706 1.00 55.76 58 ALA J N 1
ATOM 15334 C CA . ALA J 1 16 ? 18.277 8.444 -65.105 1.00 55.42 58 ALA J CA 1
ATOM 15335 C C . ALA J 1 16 ? 16.900 7.966 -65.548 1.00 56.19 58 ALA J C 1
ATOM 15336 O O . ALA J 1 16 ? 16.603 7.999 -66.747 1.00 53.26 58 ALA J O 1
ATOM 15338 N N . ASP J 1 17 ? 16.058 7.525 -64.614 1.00 54.07 59 ASP J N 1
ATOM 15339 C CA . ASP J 1 17 ? 14.708 7.077 -64.922 1.00 51.09 59 ASP J CA 1
ATOM 15340 C C . ASP J 1 17 ? 13.671 8.179 -64.750 1.00 52.43 59 ASP J C 1
ATOM 15341 O O . ASP J 1 17 ? 12.491 7.880 -64.534 1.00 53.07 59 ASP J O 1
ATOM 15346 N N . PHE J 1 18 ? 14.082 9.441 -64.836 1.00 51.93 60 PHE J N 1
ATOM 15347 C CA . PHE J 1 18 ? 13.133 10.540 -64.695 1.00 50.78 60 PHE J CA 1
ATOM 15348 C C . PHE J 1 18 ? 12.600 10.943 -66.064 1.00 50.14 60 PHE J C 1
ATOM 15349 O O . PHE J 1 18 ? 13.387 11.103 -67.004 1.00 49.32 60 PHE J O 1
ATOM 15357 N N . PRO J 1 19 ? 11.287 11.115 -66.212 1.00 51.54 61 PRO J N 1
ATOM 15358 C CA . PRO J 1 19 ? 10.726 11.398 -67.538 1.00 50.77 61 PRO J CA 1
ATOM 15359 C C . PRO J 1 19 ? 11.200 12.740 -68.075 1.00 53.68 61 PRO J C 1
ATOM 15360 O O . PRO J 1 19 ? 11.378 13.705 -67.329 1.00 53.65 61 PRO J O 1
ATOM 15364 N N . THR J 1 20 ? 11.409 12.786 -69.387 1.00 58.83 62 THR J N 1
ATOM 15365 C CA . THR J 1 20 ? 11.808 13.997 -70.085 1.00 57.71 62 THR J CA 1
ATOM 15366 C C . THR J 1 20 ? 10.831 14.259 -71.224 1.00 57.21 62 THR J C 1
ATOM 15367 O O . THR J 1 20 ? 9.945 13.450 -71.512 1.00 58.53 62 THR J O 1
ATOM 15371 N N . TYR J 1 21 ? 11.002 15.412 -71.873 1.00 59.64 63 TYR J N 1
ATOM 15372 C CA . TYR J 1 21 ? 10.149 15.756 -73.006 1.00 60.01 63 TYR J CA 1
ATOM 15373 C C . TYR J 1 21 ? 10.383 14.824 -74.187 1.00 60.82 63 TYR J C 1
ATOM 15374 O O . TYR J 1 21 ? 9.483 14.631 -75.013 1.00 61.35 63 TYR J O 1
ATOM 15383 N N . PHE J 1 22 ? 11.574 14.236 -74.279 1.00 61.10 64 PHE J N 1
ATOM 15384 C CA . PHE J 1 22 ? 11.952 13.378 -75.391 1.00 59.76 64 PHE J CA 1
ATOM 15385 C C . PHE J 1 22 ? 11.932 11.898 -75.034 1.00 60.50 64 PHE J C 1
ATOM 15386 O O . PHE J 1 22 ? 12.097 11.061 -75.927 1.00 62.52 64 PHE J O 1
ATOM 15394 N N . GLY J 1 23 ? 11.736 11.558 -73.762 1.00 60.04 65 GLY J N 1
ATOM 15395 C CA . GLY J 1 23 ? 11.733 10.174 -73.338 1.00 57.01 65 GLY J CA 1
ATOM 15396 C C . GLY J 1 23 ? 13.096 9.533 -73.228 1.00 58.55 65 GLY J C 1
ATOM 15397 O O . GLY J 1 23 ? 13.175 8.315 -73.026 1.00 63.41 65 GLY J O 1
ATOM 15398 N N . ALA J 1 24 ? 14.171 10.311 -73.354 1.00 56.73 66 ALA J N 1
ATOM 15399 C CA . ALA J 1 24 ? 15.544 9.846 -73.286 1.00 58.28 66 ALA J CA 1
ATOM 15400 C C . ALA J 1 24 ? 16.180 10.239 -71.955 1.00 62.67 66 ALA J C 1
ATOM 15401 O O . ALA J 1 24 ? 15.803 11.251 -71.356 1.00 63.44 66 ALA J O 1
ATOM 15403 N N . PRO J 1 25 ? 17.137 9.454 -71.461 1.00 62.03 67 PRO J N 1
ATOM 15404 C CA . PRO J 1 25 ? 17.816 9.819 -70.211 1.00 59.52 67 PRO J CA 1
ATOM 15405 C C . PRO J 1 25 ? 18.580 11.127 -70.361 1.00 58.97 67 PRO J C 1
ATOM 15406 O O . PRO J 1 25 ? 19.395 11.291 -71.272 1.00 61.82 67 PRO J O 1
ATOM 15410 N N . GLY J 1 26 ? 18.305 12.064 -69.455 1.00 56.42 68 GLY J N 1
ATOM 15411 C CA . GLY J 1 26 ? 18.940 13.365 -69.474 1.00 56.03 68 GLY J CA 1
ATOM 15412 C C . GLY J 1 26 ? 19.999 13.601 -68.422 1.00 53.63 68 GLY J C 1
ATOM 15413 O O . GLY J 1 26 ? 20.503 14.727 -68.319 1.00 51.09 68 GLY J O 1
ATOM 15414 N N . ILE J 1 27 ? 20.359 12.592 -67.631 1.00 55.60 69 ILE J N 1
ATOM 15415 C CA . ILE J 1 27 ? 21.418 12.712 -66.635 1.00 54.68 69 ILE J CA 1
ATOM 15416 C C . ILE J 1 27 ? 22.210 11.412 -66.635 1.00 53.62 69 ILE J C 1
ATOM 15417 O O . ILE J 1 27 ? 21.650 10.339 -66.383 1.00 50.15 69 ILE J O 1
ATOM 15422 N N . GLU J 1 28 ? 23.503 11.501 -66.931 1.00 53.28 70 GLU J N 1
ATOM 15423 C CA . GLU J 1 28 ? 24.387 10.345 -66.976 1.00 58.51 70 GLU J CA 1
ATOM 15424 C C . GLU J 1 28 ? 25.520 10.553 -65.984 1.00 57.02 70 GLU J C 1
ATOM 15425 O O . GLU J 1 28 ? 26.183 11.595 -66.004 1.00 53.75 70 GLU J O 1
ATOM 15431 N N . ALA J 1 29 ? 25.740 9.565 -65.122 1.00 59.08 71 ALA J N 1
ATOM 15432 C CA . ALA J 1 29 ? 26.722 9.656 -64.052 1.00 57.85 71 ALA J CA 1
ATOM 15433 C C . ALA J 1 29 ? 27.913 8.761 -64.360 1.00 57.60 71 ALA J C 1
ATOM 15434 O O . ALA J 1 29 ? 27.745 7.570 -64.644 1.00 61.26 71 ALA J O 1
ATOM 15436 N N . VAL J 1 30 ? 29.111 9.337 -64.302 1.00 55.90 72 VAL J N 1
ATOM 15437 C CA . VAL J 1 30 ? 30.360 8.603 -64.462 1.00 57.34 72 VAL J CA 1
ATOM 15438 C C . VAL J 1 30 ? 31.208 8.868 -63.227 1.00 55.40 72 VAL J C 1
ATOM 15439 O O . VAL J 1 30 ? 31.489 10.028 -62.899 1.00 55.13 72 VAL J O 1
ATOM 15443 N N . GLN J 1 31 ? 31.607 7.801 -62.542 1.00 56.59 73 GLN J N 1
ATOM 15444 C CA . GLN J 1 31 ? 32.405 7.915 -61.330 1.00 57.29 73 GLN J CA 1
ATOM 15445 C C . GLN J 1 31 ? 33.885 7.792 -61.667 1.00 59.16 73 GLN J C 1
ATOM 15446 O O . GLN J 1 31 ? 34.285 6.910 -62.434 1.00 63.06 73 GLN J O 1
ATOM 15452 N N . ASN J 1 32 ? 34.695 8.681 -61.089 1.00 56.15 74 ASN J N 1
ATOM 15453 C CA . ASN J 1 32 ? 36.134 8.668 -61.300 1.00 59.25 74 ASN J CA 1
ATOM 15454 C C . ASN J 1 32 ? 36.919 8.131 -60.113 1.00 59.05 74 ASN J C 1
ATOM 15455 O O . ASN J 1 32 ? 38.063 7.705 -60.296 1.00 60.93 74 ASN J O 1
ATOM 15460 N N . PHE J 1 33 ? 36.343 8.142 -58.912 1.00 57.44 75 PHE J N 1
ATOM 15461 C CA . PHE J 1 33 ? 37.020 7.660 -57.718 1.00 56.71 75 PHE J CA 1
ATOM 15462 C C . PHE J 1 33 ? 36.018 6.945 -56.824 1.00 55.94 75 PHE J C 1
ATOM 15463 O O . PHE J 1 33 ? 34.900 7.428 -56.623 1.00 56.12 75 PHE J O 1
ATOM 15471 N N . ASN J 1 34 ? 36.422 5.796 -56.293 1.00 58.89 76 ASN J N 1
ATOM 15472 C CA . ASN J 1 34 ? 35.585 5.000 -55.408 1.00 62.68 76 ASN J CA 1
ATOM 15473 C C . ASN J 1 34 ? 36.267 4.839 -54.055 1.00 61.00 76 ASN J C 1
ATOM 15474 O O . ASN J 1 34 ? 37.435 5.193 -53.871 1.00 59.62 76 ASN J O 1
ATOM 15479 N N . PHE J 1 35 ? 35.514 4.291 -53.099 1.00 61.00 77 PHE J N 1
ATOM 15480 C CA . PHE J 1 35 ? 36.005 4.152 -51.734 1.00 58.96 77 PHE J CA 1
ATOM 15481 C C . PHE J 1 35 ? 36.831 2.890 -51.522 1.00 59.55 77 PHE J C 1
ATOM 15482 O O . PHE J 1 35 ? 37.592 2.823 -50.552 1.00 61.09 77 PHE J O 1
ATOM 15490 N N . LYS J 1 36 ? 36.697 1.889 -52.394 1.00 60.43 78 LYS J N 1
ATOM 15491 C CA . LYS J 1 36 ? 37.509 0.685 -52.260 1.00 60.56 78 LYS J CA 1
ATOM 15492 C C . LYS J 1 36 ? 38.934 0.927 -52.746 1.00 60.63 78 LYS J C 1
ATOM 15493 O O . LYS J 1 36 ? 39.900 0.573 -52.062 1.00 59.41 78 LYS J O 1
ATOM 15499 N N . GLU J 1 37 ? 39.081 1.535 -53.925 1.00 60.19 79 GLU J N 1
ATOM 15500 C CA . GLU J 1 37 ? 40.412 1.829 -54.444 1.00 63.04 79 GLU J CA 1
ATOM 15501 C C . GLU J 1 37 ? 41.068 2.967 -53.674 1.00 63.08 79 GLU J C 1
ATOM 15502 O O . GLU J 1 37 ? 42.260 2.900 -53.349 1.00 61.86 79 GLU J O 1
ATOM 15508 N N . HIS J 1 38 ? 40.311 4.021 -53.378 1.00 61.51 80 HIS J N 1
ATOM 15509 C CA . HIS J 1 38 ? 40.852 5.181 -52.683 1.00 59.21 80 HIS J CA 1
ATOM 15510 C C . HIS J 1 38 ? 40.175 5.359 -51.330 1.00 59.10 80 HIS J C 1
ATOM 15511 O O . HIS J 1 38 ? 39.873 4.376 -50.646 1.00 61.80 80 HIS J O 1
ATOM 15518 N N . GLY J 1 39 ? 39.940 6.606 -50.935 1.00 54.86 81 GLY J N 1
ATOM 15519 C CA . GLY J 1 39 ? 39.242 6.887 -49.698 1.00 54.40 81 GLY J CA 1
ATOM 15520 C C . GLY J 1 39 ? 38.211 7.982 -49.868 1.00 54.82 81 GLY J C 1
ATOM 15521 O O . GLY J 1 39 ? 37.871 8.685 -48.912 1.00 54.22 81 GLY J O 1
ATOM 15522 N N . PHE J 1 40 ? 37.707 8.133 -51.090 1.00 54.43 82 PHE J N 1
ATOM 15523 C CA . PHE J 1 40 ? 36.750 9.184 -51.398 1.00 51.31 82 PHE J CA 1
ATOM 15524 C C . PHE J 1 40 ? 36.005 8.816 -52.672 1.00 53.14 82 PHE J C 1
ATOM 15525 O O . PHE J 1 40 ? 36.454 7.976 -53.456 1.00 56.24 82 PHE J O 1
ATOM 15533 N N . ASN J 1 41 ? 34.856 9.459 -52.864 1.00 52.08 83 ASN J N 1
ATOM 15534 C CA . ASN J 1 41 ? 34.009 9.235 -54.024 1.00 52.54 83 ASN J CA 1
ATOM 15535 C C . ASN J 1 41 ? 33.871 10.525 -54.821 1.00 49.16 83 ASN J C 1
ATOM 15536 O O . ASN J 1 41 ? 33.843 11.623 -54.256 1.00 48.71 83 ASN J O 1
ATOM 15541 N N . LEU J 1 42 ? 33.783 10.383 -56.142 1.00 50.06 84 LEU J N 1
ATOM 15542 C CA . LEU J 1 42 ? 33.681 11.539 -57.024 1.00 51.22 84 LEU J CA 1
ATOM 15543 C C . LEU J 1 42 ? 33.008 11.113 -58.320 1.00 53.26 84 LEU J C 1
ATOM 15544 O O . LEU J 1 42 ? 33.445 10.152 -58.959 1.00 53.10 84 LEU J O 1
ATOM 15549 N N . PHE J 1 43 ? 31.958 11.833 -58.706 1.00 52.96 85 PHE J N 1
ATOM 15550 C CA . PHE J 1 43 ? 31.203 11.540 -59.914 1.00 51.90 85 PHE J CA 1
ATOM 15551 C C . PHE J 1 43 ? 31.307 12.701 -60.894 1.00 51.18 85 PHE J C 1
ATOM 15552 O O . PHE J 1 43 ? 31.386 13.868 -60.497 1.00 50.23 85 PHE J O 1
ATOM 15560 N N . THR J 1 44 ? 31.308 12.366 -62.181 1.00 52.79 86 THR J N 1
ATOM 15561 C CA . THR J 1 44 ? 31.212 13.342 -63.258 1.00 51.15 86 THR J CA 1
ATOM 15562 C C . THR J 1 44 ? 29.891 13.131 -63.982 1.00 49.02 86 THR J C 1
ATOM 15563 O O . THR J 1 44 ? 29.545 11.997 -64.330 1.00 54.01 86 THR J O 1
ATOM 15567 N N . LEU J 1 45 ? 29.155 14.216 -64.203 1.00 46.07 87 LEU J N 1
ATOM 15568 C CA . LEU J 1 45 ? 27.796 14.150 -64.724 1.00 51.02 87 LEU J CA 1
ATOM 15569 C C . LEU J 1 45 ? 27.743 14.758 -66.118 1.00 53.69 87 LEU J C 1
ATOM 15570 O O . LEU J 1 45 ? 27.985 15.958 -66.285 1.00 53.25 87 LEU J O 1
ATOM 15575 N N . THR J 1 46 ? 27.429 13.931 -67.113 1.00 54.84 88 THR J N 1
ATOM 15576 C CA . THR J 1 46 ? 27.056 14.415 -68.441 1.00 54.27 88 THR J CA 1
ATOM 15577 C C . THR J 1 46 ? 25.557 14.684 -68.385 1.00 53.16 88 THR J C 1
ATOM 15578 O O . THR J 1 46 ? 24.740 13.766 -68.501 1.00 56.02 88 THR J O 1
ATOM 15582 N N . LEU J 1 47 ? 25.193 15.945 -68.175 1.00 49.95 89 LEU J N 1
ATOM 15583 C CA . LEU J 1 47 ? 23.834 16.322 -67.815 1.00 53.11 89 LEU J CA 1
ATOM 15584 C C . LEU J 1 47 ? 23.208 17.169 -68.912 1.00 51.63 89 LEU J C 1
ATOM 15585 O O . LEU J 1 47 ? 23.824 18.123 -69.397 1.00 48.91 89 LEU J O 1
ATOM 15590 N N . ASN J 1 48 ? 21.986 16.812 -69.297 1.00 49.86 90 ASN J N 1
ATOM 15591 C CA . ASN J 1 48 ? 21.172 17.665 -70.149 1.00 48.66 90 ASN J CA 1
ATOM 15592 C C . ASN J 1 48 ? 20.519 18.736 -69.284 1.00 49.68 90 ASN J C 1
ATOM 15593 O O . ASN J 1 48 ? 19.901 18.426 -68.262 1.00 53.76 90 ASN J O 1
ATOM 15598 N N . GLU J 1 49 ? 20.666 20.000 -69.685 1.00 42.81 91 GLU J N 1
ATOM 15599 C CA . GLU J 1 49 ? 20.281 21.097 -68.804 1.00 42.21 91 GLU J CA 1
ATOM 15600 C C . GLU J 1 49 ? 18.773 21.243 -68.638 1.00 44.10 91 GLU J C 1
ATOM 15601 O O . GLU J 1 49 ? 18.340 22.048 -67.807 1.00 46.44 91 GLU J O 1
ATOM 15607 N N . HIS J 1 50 ? 17.962 20.497 -69.386 1.00 42.18 92 HIS J N 1
ATOM 15608 C CA . HIS J 1 50 ? 16.518 20.586 -69.207 1.00 41.10 92 HIS J CA 1
ATOM 15609 C C . HIS J 1 50 ? 15.941 19.256 -68.740 1.00 47.13 92 HIS J C 1
ATOM 15610 O O . HIS J 1 50 ? 15.134 18.637 -69.441 1.00 49.91 92 HIS J O 1
ATOM 15617 N N . THR J 1 51 ? 16.365 18.806 -67.558 1.00 49.97 93 THR J N 1
ATOM 15618 C CA . THR J 1 51 ? 15.831 17.613 -66.918 1.00 50.05 93 THR J CA 1
ATOM 15619 C C . THR J 1 51 ? 15.537 17.908 -65.454 1.00 50.84 93 THR J C 1
ATOM 15620 O O . THR J 1 51 ? 16.142 18.798 -64.849 1.00 49.84 93 THR J O 1
ATOM 15624 N N . GLY J 1 52 ? 14.605 17.143 -64.891 1.00 51.62 94 GLY J N 1
ATOM 15625 C CA . GLY J 1 52 ? 14.223 17.264 -63.499 1.00 47.34 94 GLY J CA 1
ATOM 15626 C C . GLY J 1 52 ? 13.625 18.626 -63.178 1.00 46.18 94 GLY J C 1
ATOM 15627 O O . GLY J 1 52 ? 13.222 19.394 -64.055 1.00 48.29 94 GLY J O 1
ATOM 15628 N N . THR J 1 53 ? 13.566 18.914 -61.878 1.00 45.33 95 THR J N 1
ATOM 15629 C CA . THR J 1 53 ? 13.132 20.227 -61.419 1.00 42.62 95 THR J CA 1
ATOM 15630 C C . THR J 1 53 ? 14.172 21.266 -61.813 1.00 44.07 95 THR J C 1
ATOM 15631 O O . THR J 1 53 ? 15.148 21.485 -61.088 1.00 48.54 95 THR J O 1
ATOM 15635 N N . HIS J 1 54 ? 13.977 21.899 -62.966 1.00 42.21 96 HIS J N 1
ATOM 15636 C CA . HIS J 1 54 ? 14.950 22.824 -63.523 1.00 42.07 96 HIS J CA 1
ATOM 15637 C C . HIS J 1 54 ? 14.277 24.154 -63.834 1.00 40.49 96 HIS J C 1
ATOM 15638 O O . HIS J 1 54 ? 13.057 24.304 -63.726 1.00 40.60 96 HIS J O 1
ATOM 15645 N N . VAL J 1 55 ? 15.097 25.125 -64.225 1.00 39.61 97 VAL J N 1
ATOM 15646 C CA . VAL J 1 55 ? 14.652 26.488 -64.487 1.00 40.04 97 VAL J CA 1
ATOM 15647 C C . VAL J 1 55 ? 14.851 26.787 -65.965 1.00 40.19 97 VAL J C 1
ATOM 15648 O O . VAL J 1 55 ? 15.946 26.585 -66.502 1.00 38.92 97 VAL J O 1
ATOM 15652 N N . ASP J 1 56 ? 13.794 27.264 -66.617 1.00 39.63 98 ASP J N 1
ATOM 15653 C CA . ASP J 1 56 ? 13.883 27.743 -67.994 1.00 36.45 98 ASP J CA 1
ATOM 15654 C C . ASP J 1 56 ? 14.247 29.219 -67.950 1.00 37.86 98 ASP J C 1
ATOM 15655 O O . ASP J 1 56 ? 13.406 30.072 -67.657 1.00 38.57 98 ASP J O 1
ATOM 15660 N N . ALA J 1 57 ? 15.510 29.523 -68.231 1.00 38.46 99 ALA J N 1
ATOM 15661 C CA . ALA J 1 57 ? 15.955 30.901 -68.267 1.00 38.59 99 ALA J CA 1
ATOM 15662 C C . ALA J 1 57 ? 15.383 31.603 -69.497 1.00 43.00 99 ALA J C 1
ATOM 15663 O O . ALA J 1 57 ? 14.960 30.951 -70.454 1.00 42.88 99 ALA J O 1
ATOM 15665 N N . PRO J 1 58 ? 15.338 32.939 -69.486 1.00 43.67 100 PRO J N 1
ATOM 15666 C CA . PRO J 1 58 ? 14.895 33.656 -70.693 1.00 43.52 100 PRO J CA 1
ATOM 15667 C C . PRO J 1 58 ? 15.750 33.368 -71.914 1.00 43.57 100 PRO J C 1
ATOM 15668 O O . PRO J 1 58 ? 15.252 33.461 -73.043 1.00 42.93 100 PRO J O 1
ATOM 15672 N N . LEU J 1 59 ? 17.024 33.014 -71.723 1.00 44.63 101 LEU J N 1
ATOM 15673 C CA . LEU J 1 59 ? 17.893 32.690 -72.848 1.00 42.21 101 LEU J CA 1
ATOM 15674 C C . LEU J 1 59 ? 17.446 31.433 -73.583 1.00 41.47 101 LEU J C 1
ATOM 15675 O O . LEU J 1 59 ? 17.757 31.280 -74.770 1.00 44.11 101 LEU J O 1
ATOM 15680 N N . HIS J 1 60 ? 16.718 30.539 -72.908 1.00 39.11 102 HIS J N 1
ATOM 15681 C CA . HIS J 1 60 ? 16.272 29.302 -73.543 1.00 37.27 102 HIS J CA 1
ATOM 15682 C C . HIS J 1 60 ? 15.453 29.584 -74.796 1.00 38.20 102 HIS J C 1
ATOM 15683 O O . HIS J 1 60 ? 15.629 28.919 -75.823 1.00 39.89 102 HIS J O 1
ATOM 15690 N N . PHE J 1 61 ? 14.561 30.572 -74.736 1.00 38.22 103 PHE J N 1
ATOM 15691 C CA . PHE J 1 61 ? 13.740 30.910 -75.891 1.00 39.14 103 PHE J CA 1
ATOM 15692 C C . PHE J 1 61 ? 13.971 32.351 -76.328 1.00 38.25 103 PHE J C 1
ATOM 15693 O O . PHE J 1 61 ? 13.016 33.095 -76.571 1.00 38.55 103 PHE J O 1
ATOM 15701 N N . SER J 1 62 ? 15.237 32.748 -76.429 1.00 36.45 104 SER J N 1
ATOM 15702 C CA . SER J 1 62 ? 15.601 34.061 -76.939 1.00 39.41 104 SER J CA 1
ATOM 15703 C C . SER J 1 62 ? 17.036 33.999 -77.437 1.00 41.78 104 SER J C 1
ATOM 15704 O O . SER J 1 62 ? 17.830 33.166 -76.993 1.00 43.55 104 SER J O 1
ATOM 15707 N N . ALA J 1 63 ? 17.357 34.893 -78.371 1.00 41.83 105 ALA J N 1
ATOM 15708 C CA . ALA J 1 63 ? 18.689 34.923 -78.960 1.00 43.72 105 ALA J CA 1
ATOM 15709 C C . ALA J 1 63 ? 19.680 35.739 -78.143 1.00 46.08 105 ALA J C 1
ATOM 15710 O O . ALA J 1 63 ? 20.886 35.471 -78.201 1.00 48.74 105 ALA J O 1
ATOM 15712 N N . ASP J 1 64 ? 19.205 36.724 -77.383 1.00 47.22 106 ASP J N 1
ATOM 15713 C CA . ASP J 1 64 ? 20.078 37.589 -76.596 1.00 51.25 106 ASP J CA 1
ATOM 15714 C C . ASP J 1 64 ? 19.433 37.926 -75.259 1.00 49.93 106 ASP J C 1
ATOM 15715 O O . ASP J 1 64 ? 19.532 39.054 -74.767 1.00 46.86 106 ASP J O 1
ATOM 15720 N N . GLY J 1 65 ? 18.762 36.945 -74.652 1.00 48.63 107 GLY J N 1
ATOM 15721 C CA . GLY J 1 65 ? 18.155 37.128 -73.352 1.00 51.40 107 GLY J CA 1
ATOM 15722 C C . GLY J 1 65 ? 19.118 36.825 -72.218 1.00 50.57 107 GLY J C 1
ATOM 15723 O O . GLY J 1 65 ? 20.293 36.521 -72.417 1.00 48.22 107 GLY J O 1
ATOM 15724 N N . GLN J 1 66 ? 18.591 36.910 -71.000 1.00 50.43 108 GLN J N 1
ATOM 15725 C CA . GLN J 1 66 ? 19.400 36.693 -69.809 1.00 47.93 108 GLN J CA 1
ATOM 15726 C C . GLN J 1 66 ? 19.653 35.204 -69.606 1.00 44.81 108 GLN J C 1
ATOM 15727 O O . GLN J 1 66 ? 18.720 34.396 -69.632 1.00 44.71 108 GLN J O 1
ATOM 15733 N N . SER J 1 67 ? 20.917 34.843 -69.406 1.00 45.20 109 SER J N 1
ATOM 15734 C CA . SER J 1 67 ? 21.271 33.462 -69.122 1.00 45.35 109 SER J CA 1
ATOM 15735 C C . SER J 1 67 ? 20.953 33.135 -67.663 1.00 44.26 109 SER J C 1
ATOM 15736 O O . SER J 1 67 ? 20.430 33.963 -66.912 1.00 45.85 109 SER J O 1
ATOM 15739 N N . VAL J 1 68 ? 21.276 31.906 -67.251 1.00 43.24 110 VAL J N 1
ATOM 15740 C CA . VAL J 1 68 ? 20.961 31.476 -65.891 1.00 45.84 110 VAL J CA 1
ATOM 15741 C C . VAL J 1 68 ? 21.744 32.285 -64.866 1.00 46.12 110 VAL J C 1
ATOM 15742 O O . VAL J 1 68 ? 21.296 32.456 -63.725 1.00 49.40 110 VAL J O 1
ATOM 15746 N N . ASP J 1 69 ? 22.914 32.797 -65.244 1.00 44.25 111 ASP J N 1
ATOM 15747 C CA . ASP J 1 69 ? 23.713 33.622 -64.348 1.00 45.47 111 ASP J CA 1
ATOM 15748 C C . ASP J 1 69 ? 23.316 35.091 -64.376 1.00 45.11 111 ASP J C 1
ATOM 15749 O O . ASP J 1 69 ? 23.795 35.862 -63.537 1.00 48.12 111 ASP J O 1
ATOM 15754 N N . GLU J 1 70 ? 22.459 35.497 -65.310 1.00 46.63 112 GLU J N 1
ATOM 15755 C CA . GLU J 1 70 ? 22.020 36.881 -65.418 1.00 46.59 112 GLU J CA 1
ATOM 15756 C C . GLU J 1 70 ? 20.666 37.127 -64.768 1.00 42.97 112 GLU J C 1
ATOM 15757 O O . GLU J 1 70 ? 20.200 38.271 -64.754 1.00 45.50 112 GLU J O 1
ATOM 15763 N N . ILE J 1 71 ? 20.026 36.093 -64.239 1.00 44.68 113 ILE J N 1
ATOM 15764 C CA . ILE J 1 71 ? 18.752 36.282 -63.536 1.00 45.37 113 ILE J CA 1
ATOM 15765 C C . ILE J 1 71 ? 19.013 37.015 -62.224 1.00 45.49 113 ILE J C 1
ATOM 15766 O O . ILE J 1 71 ? 19.908 36.609 -61.460 1.00 48.50 113 ILE J O 1
ATOM 15771 N N . PRO J 1 72 ? 18.287 38.091 -61.926 1.00 48.76 114 PRO J N 1
ATOM 15772 C CA . PRO J 1 72 ? 18.522 38.811 -60.669 1.00 49.71 114 PRO J CA 1
ATOM 15773 C C . PRO J 1 72 ? 18.211 37.937 -59.463 1.00 50.65 114 PRO J C 1
ATOM 15774 O O . PRO J 1 72 ? 17.284 37.124 -59.484 1.00 51.27 114 PRO J O 1
ATOM 15778 N N . VAL J 1 73 ? 19.006 38.111 -58.404 1.00 53.54 115 VAL J N 1
ATOM 15779 C CA . VAL J 1 73 ? 18.826 37.310 -57.196 1.00 50.19 115 VAL J CA 1
ATOM 15780 C C . VAL J 1 73 ? 17.476 37.598 -56.553 1.00 47.52 115 VAL J C 1
ATOM 15781 O O . VAL J 1 73 ? 16.865 36.709 -55.948 1.00 48.67 115 VAL J O 1
ATOM 15785 N N . GLY J 1 74 ? 16.980 38.831 -56.684 1.00 45.57 116 GLY J N 1
ATOM 15786 C CA . GLY J 1 74 ? 15.665 39.160 -56.165 1.00 46.79 116 GLY J CA 1
ATOM 15787 C C . GLY J 1 74 ? 14.529 38.487 -56.904 1.00 48.02 116 GLY J C 1
ATOM 15788 O O . GLY J 1 74 ? 13.445 38.320 -56.334 1.00 46.79 116 GLY J O 1
ATOM 15789 N N . ASN J 1 75 ? 14.751 38.097 -58.159 1.00 50.54 117 ASN J N 1
ATOM 15790 C CA . ASN J 1 75 ? 13.732 37.401 -58.933 1.00 49.27 117 ASN J CA 1
ATOM 15791 C C . ASN J 1 75 ? 13.637 35.920 -58.593 1.00 48.55 117 ASN J C 1
ATOM 15792 O O . ASN J 1 75 ? 12.724 35.249 -59.084 1.00 47.25 117 ASN J O 1
ATOM 15797 N N . LEU J 1 76 ? 14.549 35.396 -57.775 1.00 45.57 118 LEU J N 1
ATOM 15798 C CA . LEU J 1 76 ? 14.520 33.996 -57.377 1.00 45.19 118 LEU J CA 1
ATOM 15799 C C . LEU J 1 76 ? 13.834 33.769 -56.037 1.00 48.38 118 LEU J C 1
ATOM 15800 O O . LEU J 1 76 ? 13.646 32.613 -55.643 1.00 47.72 118 LEU J O 1
ATOM 15805 N N . VAL J 1 77 ? 13.462 34.833 -55.331 1.00 49.25 119 VAL J N 1
ATOM 15806 C CA . VAL J 1 77 ? 12.686 34.749 -54.100 1.00 45.29 119 VAL J CA 1
ATOM 15807 C C . VAL J 1 77 ? 11.344 35.410 -54.379 1.00 48.38 119 VAL J C 1
ATOM 15808 O O . VAL J 1 77 ? 11.253 36.641 -54.464 1.00 47.67 119 VAL J O 1
ATOM 15812 N N . CYS J 1 78 ? 10.298 34.597 -54.525 1.00 48.60 120 CYS J N 1
ATOM 15813 C CA . CYS J 1 78 ? 9.019 35.088 -55.005 1.00 50.08 120 CYS J CA 1
ATOM 15814 C C . CYS J 1 78 ? 7.889 34.706 -54.060 1.00 49.68 120 CYS J C 1
ATOM 15815 O O . CYS J 1 78 ? 7.890 33.605 -53.496 1.00 49.49 120 CYS J O 1
ATOM 15818 N N . PRO J 1 79 ? 6.916 35.595 -53.864 1.00 46.75 121 PRO J N 1
ATOM 15819 C CA . PRO J 1 79 ? 5.677 35.190 -53.189 1.00 47.94 121 PRO J CA 1
ATOM 15820 C C . PRO J 1 79 ? 4.926 34.167 -54.029 1.00 50.43 121 PRO J C 1
ATOM 15821 O O . PRO J 1 79 ? 4.766 34.329 -55.240 1.00 53.43 121 PRO J O 1
ATOM 15825 N N . LEU J 1 80 ? 4.469 33.103 -53.376 1.00 54.25 122 LEU J N 1
ATOM 15826 C CA . LEU J 1 80 ? 3.823 32.006 -54.080 1.00 54.00 122 LEU J CA 1
ATOM 15827 C C . LEU J 1 80 ? 2.368 32.331 -54.388 1.00 56.77 122 LEU J C 1
ATOM 15828 O O . LEU J 1 80 ? 1.673 32.964 -53.588 1.00 55.92 122 LEU J O 1
ATOM 15833 N N . CYS J 1 81 ? 1.908 31.885 -55.567 1.00 56.92 123 CYS J N 1
ATOM 15834 C CA . CYS J 1 81 ? 0.523 32.056 -56.013 1.00 52.47 123 CYS J CA 1
ATOM 15835 C C . CYS J 1 81 ? 0.113 30.758 -56.711 1.00 51.30 123 CYS J C 1
ATOM 15836 O O . CYS J 1 81 ? 0.105 30.659 -57.940 1.00 53.51 123 CYS J O 1
ATOM 15839 N N . VAL J 1 82 ? -0.230 29.750 -55.908 1.00 50.22 124 VAL J N 1
ATOM 15840 C CA . VAL J 1 82 ? -0.555 28.435 -56.447 1.00 48.43 124 VAL J CA 1
ATOM 15841 C C . VAL J 1 82 ? -1.934 28.473 -57.090 1.00 50.71 124 VAL J C 1
ATOM 15842 O O . VAL J 1 82 ? -2.922 28.877 -56.462 1.00 52.79 124 VAL J O 1
ATOM 15846 N N . VAL J 1 83 ? -2.008 28.048 -58.346 1.00 50.22 125 VAL J N 1
ATOM 15847 C CA . VAL J 1 83 ? -3.263 27.966 -59.085 1.00 52.57 125 VAL J CA 1
ATOM 15848 C C . VAL J 1 83 ? -3.679 26.501 -59.118 1.00 52.30 125 VAL J C 1
ATOM 15849 O O . VAL J 1 83 ? -3.066 25.688 -59.817 1.00 49.87 125 VAL J O 1
ATOM 15853 N N . HIS J 1 84 ? -4.719 26.160 -58.362 1.00 51.67 126 HIS J N 1
ATOM 15854 C CA . HIS J 1 84 ? -5.184 24.780 -58.285 1.00 50.19 126 HIS J CA 1
ATOM 15855 C C . HIS J 1 84 ? -6.093 24.477 -59.469 1.00 52.91 126 HIS J C 1
ATOM 15856 O O . HIS J 1 84 ? -7.162 25.081 -59.611 1.00 55.33 126 HIS J O 1
ATOM 15863 N N . ILE J 1 85 ? -5.667 23.545 -60.321 1.00 53.23 127 ILE J N 1
ATOM 15864 C CA . ILE J 1 85 ? -6.494 23.064 -61.422 1.00 50.79 127 ILE J CA 1
ATOM 15865 C C . ILE J 1 85 ? -6.434 21.543 -61.459 1.00 52.30 127 ILE J C 1
ATOM 15866 O O . ILE J 1 85 ? -6.727 20.926 -62.489 1.00 55.76 127 ILE J O 1
ATOM 15871 N N . HIS J 1 86 ? -6.054 20.926 -60.336 1.00 52.10 128 HIS J N 1
ATOM 15872 C CA . HIS J 1 86 ? -5.906 19.474 -60.317 1.00 53.41 128 HIS J CA 1
ATOM 15873 C C . HIS J 1 86 ? -7.246 18.765 -60.456 1.00 53.24 128 HIS J C 1
ATOM 15874 O O . HIS J 1 86 ? -7.310 17.677 -61.038 1.00 54.32 128 HIS J O 1
ATOM 15881 N N . GLU J 1 87 ? -8.322 19.356 -59.931 1.00 54.35 129 GLU J N 1
ATOM 15882 C CA . GLU J 1 87 ? -9.642 18.762 -60.119 1.00 57.79 129 GLU J CA 1
ATOM 15883 C C . GLU J 1 87 ? -10.077 18.849 -61.576 1.00 58.53 129 GLU J C 1
ATOM 15884 O O . GLU J 1 87 ? -10.654 17.898 -62.116 1.00 56.88 129 GLU J O 1
ATOM 15890 N N . LYS J 1 88 ? -9.804 19.981 -62.230 1.00 55.76 130 LYS J N 1
ATOM 15891 C CA . LYS J 1 88 ? -10.148 20.123 -63.641 1.00 54.20 130 LYS J CA 1
ATOM 15892 C C . LYS J 1 88 ? -9.301 19.202 -64.511 1.00 55.24 130 LYS J C 1
ATOM 15893 O O . LYS J 1 88 ? -9.817 18.563 -65.436 1.00 56.09 130 LYS J O 1
ATOM 15899 N N . ALA J 1 89 ? -8.001 19.110 -64.220 1.00 53.67 131 ALA J N 1
ATOM 15900 C CA . ALA J 1 89 ? -7.115 18.242 -64.987 1.00 51.54 131 ALA J CA 1
ATOM 15901 C C . ALA J 1 89 ? -7.427 16.764 -64.791 1.00 53.70 131 ALA J C 1
ATOM 15902 O O . ALA J 1 89 ? -6.951 15.936 -65.575 1.00 53.57 131 ALA J O 1
ATOM 15904 N N . ALA J 1 90 ? -8.210 16.413 -63.767 1.00 55.87 132 ALA J N 1
ATOM 15905 C CA . ALA J 1 90 ? -8.559 15.014 -63.545 1.00 55.24 132 ALA J CA 1
ATOM 15906 C C . ALA J 1 90 ? -9.431 14.464 -64.666 1.00 53.17 132 ALA J C 1
ATOM 15907 O O . ALA J 1 90 ? -9.392 13.260 -64.946 1.00 52.44 132 ALA J O 1
ATOM 15909 N N . ALA J 1 91 ? -10.221 15.320 -65.314 1.00 52.79 133 ALA J N 1
ATOM 15910 C CA . ALA J 1 91 ? -11.040 14.925 -66.454 1.00 53.35 133 ALA J CA 1
ATOM 15911 C C . ALA J 1 91 ? -10.369 15.205 -67.791 1.00 53.23 133 ALA J C 1
ATOM 15912 O O . ALA J 1 91 ? -10.482 14.396 -68.716 1.00 52.29 133 ALA J O 1
ATOM 15914 N N . ASP J 1 92 ? -9.671 16.332 -67.913 1.00 51.14 134 ASP J N 1
ATOM 15915 C CA . ASP J 1 92 ? -8.987 16.719 -69.142 1.00 50.78 134 ASP J CA 1
ATOM 15916 C C . ASP J 1 92 ? -7.485 16.672 -68.890 1.00 51.67 134 ASP J C 1
ATOM 15917 O O . ASP J 1 92 ? -6.940 17.537 -68.196 1.00 51.68 134 ASP J O 1
ATOM 15922 N N . ALA J 1 93 ? -6.819 15.665 -69.459 1.00 49.34 135 ALA J N 1
ATOM 15923 C CA . ALA J 1 93 ? -5.371 15.562 -69.324 1.00 43.59 135 ALA J CA 1
ATOM 15924 C C . ALA J 1 93 ? -4.648 16.738 -69.967 1.00 51.79 135 ALA J C 1
ATOM 15925 O O . ALA J 1 93 ? -3.493 17.006 -69.621 1.00 53.84 135 ALA J O 1
ATOM 15927 N N . ASP J 1 94 ? -5.300 17.444 -70.893 1.00 54.64 136 ASP J N 1
ATOM 15928 C CA . ASP J 1 94 ? -4.729 18.621 -71.536 1.00 53.76 136 ASP J CA 1
ATOM 15929 C C . ASP J 1 94 ? -5.342 19.916 -71.018 1.00 54.51 136 ASP J C 1
ATOM 15930 O O . ASP J 1 94 ? -5.275 20.944 -71.699 1.00 55.20 136 ASP J O 1
ATOM 15935 N N . ALA J 1 95 ? -5.943 19.886 -69.830 1.00 50.48 137 ALA J N 1
ATOM 15936 C CA . ALA J 1 95 ? -6.529 21.088 -69.255 1.00 49.09 137 ALA J CA 1
ATOM 15937 C C . ALA J 1 95 ? -5.450 22.132 -69.000 1.00 48.84 137 ALA J C 1
ATOM 15938 O O . ALA J 1 95 ? -4.447 21.857 -68.337 1.00 50.14 137 ALA J O 1
ATOM 15940 N N . GLN J 1 96 ? -5.655 23.332 -69.530 1.00 48.91 138 GLN J N 1
ATOM 15941 C CA . GLN J 1 96 ? -4.670 24.398 -69.445 1.00 48.89 138 GLN J CA 1
ATOM 15942 C C . GLN J 1 96 ? -5.113 25.463 -68.451 1.00 52.25 138 GLN J C 1
ATOM 15943 O O . GLN J 1 96 ? -6.294 25.584 -68.114 1.00 50.95 138 GLN J O 1
ATOM 15949 N N . VAL J 1 97 ? -4.139 26.235 -67.978 1.00 50.29 139 VAL J N 1
ATOM 15950 C CA . VAL J 1 97 ? -4.417 27.385 -67.126 1.00 49.11 139 VAL J CA 1
ATOM 15951 C C . VAL J 1 97 ? -4.805 28.554 -68.021 1.00 52.43 139 VAL J C 1
ATOM 15952 O O . VAL J 1 97 ? -4.035 28.959 -68.897 1.00 53.90 139 VAL J O 1
ATOM 15956 N N . THR J 1 98 ? -5.999 29.088 -67.809 1.00 55.02 140 THR J N 1
ATOM 15957 C CA . THR J 1 98 ? -6.553 30.162 -68.614 1.00 56.38 140 THR J CA 1
ATOM 15958 C C . THR J 1 98 ? -6.688 31.436 -67.788 1.00 56.81 140 THR J C 1
ATOM 15959 O O . THR J 1 98 ? -6.596 31.400 -66.556 1.00 56.78 140 THR J O 1
ATOM 15963 N N . PRO J 1 99 ? -6.884 32.591 -68.436 1.00 58.73 141 PRO J N 1
ATOM 15964 C CA . PRO J 1 99 ? -7.176 33.810 -67.665 1.00 60.81 141 PRO J CA 1
ATOM 15965 C C . PRO J 1 99 ? -8.370 33.665 -66.740 1.00 63.68 141 PRO J C 1
ATOM 15966 O O . PRO J 1 99 ? -8.436 34.355 -65.715 1.00 62.99 141 PRO J O 1
ATOM 15970 N N . ASP J 1 100 ? -9.317 32.784 -67.071 1.00 62.89 142 ASP J N 1
ATOM 15971 C CA . ASP J 1 100 ? -10.426 32.512 -66.162 1.00 64.21 142 ASP J CA 1
ATOM 15972 C C . ASP J 1 100 ? -9.924 31.933 -64.845 1.00 66.17 142 ASP J C 1
ATOM 15973 O O . ASP J 1 100 ? -10.469 32.237 -63.777 1.00 66.94 142 ASP J O 1
ATOM 15978 N N . ASP J 1 101 ? -8.883 31.098 -64.901 1.00 63.57 143 ASP J N 1
ATOM 15979 C CA . ASP J 1 101 ? -8.291 30.574 -63.674 1.00 59.04 143 ASP J CA 1
ATOM 15980 C C . ASP J 1 101 ? -7.558 31.666 -62.907 1.00 58.33 143 ASP J C 1
ATOM 15981 O O . ASP J 1 101 ? -7.685 31.764 -61.681 1.00 59.35 143 ASP J O 1
ATOM 15986 N N . LEU J 1 102 ? -6.787 32.497 -63.613 1.00 56.58 144 LEU J N 1
ATOM 15987 C CA . LEU J 1 102 ? -6.036 33.558 -62.951 1.00 57.59 144 LEU J CA 1
ATOM 15988 C C . LEU J 1 102 ? -6.966 34.590 -62.328 1.00 59.52 144 LEU J C 1
ATOM 15989 O O . LEU J 1 102 ? -6.686 35.110 -61.241 1.00 60.21 144 LEU J O 1
ATOM 15994 N N . LYS J 1 103 ? -8.078 34.901 -63.000 1.00 63.74 145 LYS J N 1
ATOM 15995 C CA . LYS J 1 103 ? -9.054 35.819 -62.423 1.00 64.01 145 LYS J CA 1
ATOM 15996 C C . LYS J 1 103 ? -9.749 35.207 -61.214 1.00 62.55 145 LYS J C 1
ATOM 15997 O O . LYS J 1 103 ? -10.213 35.937 -60.331 1.00 61.63 145 LYS J O 1
ATOM 16003 N N . ALA J 1 104 ? -9.827 33.876 -61.154 1.00 62.03 146 ALA J N 1
ATOM 16004 C CA . ALA J 1 104 ? -10.453 33.222 -60.010 1.00 61.59 146 ALA J CA 1
ATOM 16005 C C . ALA J 1 104 ? -9.551 33.270 -58.783 1.00 59.61 146 ALA J C 1
ATOM 16006 O O . ALA J 1 104 ? -10.033 33.450 -57.659 1.00 61.04 146 ALA J O 1
ATOM 16008 N N . TRP J 1 105 ? -8.240 33.110 -58.978 1.00 57.59 147 TRP J N 1
ATOM 16009 C CA . TRP J 1 105 ? -7.314 33.148 -57.850 1.00 54.02 147 TRP J CA 1
ATOM 16010 C C . TRP J 1 105 ? -7.263 34.534 -57.222 1.00 55.50 147 TRP J C 1
ATOM 16011 O O . TRP J 1 105 ? -7.168 34.663 -55.996 1.00 58.91 147 TRP J O 1
ATOM 16022 N N . ILE J 1 106 ? -7.325 35.582 -58.046 1.00 54.54 148 ILE J N 1
ATOM 16023 C CA . ILE J 1 106 ? -7.229 36.946 -57.534 1.00 54.06 148 ILE J CA 1
ATOM 16024 C C . ILE J 1 106 ? -8.444 37.289 -56.678 1.00 57.05 148 ILE J C 1
ATOM 16025 O O . ILE J 1 106 ? -8.331 38.010 -55.679 1.00 59.46 148 ILE J O 1
ATOM 16030 N N . SER J 1 107 ? -9.620 36.772 -57.044 1.00 58.06 149 SER J N 1
ATOM 16031 C CA . SER J 1 107 ? -10.835 37.102 -56.305 1.00 61.98 149 SER J CA 1
ATOM 16032 C C . SER J 1 107 ? -10.767 36.633 -54.856 1.00 61.43 149 SER J C 1
ATOM 16033 O O . SER J 1 107 ? -11.359 37.263 -53.972 1.00 62.25 149 SER J O 1
ATOM 16036 N N . ALA J 1 108 ? -10.050 35.542 -54.591 1.00 59.83 150 ALA J N 1
ATOM 16037 C CA . ALA J 1 108 ? -9.959 34.987 -53.247 1.00 60.91 150 ALA J CA 1
ATOM 16038 C C . ALA J 1 108 ? -8.718 35.433 -52.487 1.00 61.14 150 ALA J C 1
ATOM 16039 O O . ALA J 1 108 ? -8.786 35.605 -51.266 1.00 66.59 150 ALA J O 1
ATOM 16041 N N . HIS J 1 109 ? -7.592 35.627 -53.172 1.00 57.22 151 HIS J N 1
ATOM 16042 C CA . HIS J 1 109 ? -6.331 35.948 -52.519 1.00 58.20 151 HIS J CA 1
ATOM 16043 C C . HIS J 1 109 ? -5.807 37.336 -52.859 1.00 59.54 151 HIS J C 1
ATOM 16044 O O . HIS J 1 109 ? -4.705 37.688 -52.426 1.00 63.13 151 HIS J O 1
ATOM 16051 N N . GLY J 1 110 ? -6.557 38.132 -53.615 1.00 58.49 152 GLY J N 1
ATOM 16052 C CA . GLY J 1 110 ? -6.125 39.462 -53.971 1.00 57.21 152 GLY J CA 1
ATOM 16053 C C . GLY J 1 110 ? -5.237 39.469 -55.198 1.00 56.14 152 GLY J C 1
ATOM 16054 O O . GLY J 1 110 ? -4.956 38.426 -55.797 1.00 55.25 152 GLY J O 1
ATOM 16055 N N . PRO J 1 111 ? -4.777 40.653 -55.596 1.00 56.72 153 PRO J N 1
ATOM 16056 C CA . PRO J 1 111 ? -3.949 40.755 -56.802 1.00 56.69 153 PRO J CA 1
ATOM 16057 C C . PRO J 1 111 ? -2.620 40.033 -56.643 1.00 56.67 153 PRO J C 1
ATOM 16058 O O . PRO J 1 111 ? -2.102 39.862 -55.537 1.00 60.51 153 PRO J O 1
ATOM 16062 N N . ILE J 1 112 ? -2.075 39.604 -57.774 1.00 53.98 154 ILE J N 1
ATOM 16063 C CA . ILE J 1 112 ? -0.785 38.904 -57.783 1.00 51.48 154 ILE J CA 1
ATOM 16064 C C . ILE J 1 112 ? 0.322 39.897 -57.441 1.00 54.71 154 ILE J C 1
ATOM 16065 O O . ILE J 1 112 ? 0.421 40.956 -58.087 1.00 54.37 154 ILE J O 1
ATOM 16070 N N . PRO J 1 113 ? 1.168 39.613 -56.454 1.00 55.53 155 PRO J N 1
ATOM 16071 C CA . PRO J 1 113 ? 2.163 40.602 -56.023 1.00 54.51 155 PRO J CA 1
ATOM 16072 C C . PRO J 1 113 ? 3.277 40.759 -57.047 1.00 54.01 155 PRO J C 1
ATOM 16073 O O . PRO J 1 113 ? 3.449 39.956 -57.966 1.00 55.94 155 PRO J O 1
ATOM 16077 N N . ASP J 1 114 ? 4.040 41.835 -56.873 1.00 52.18 156 ASP J N 1
ATOM 16078 C CA . ASP J 1 114 ? 5.177 42.094 -57.744 1.00 48.81 156 ASP J CA 1
ATOM 16079 C C . ASP J 1 114 ? 6.312 41.128 -57.432 1.00 50.52 156 ASP J C 1
ATOM 16080 O O . ASP J 1 114 ? 6.593 40.829 -56.268 1.00 54.69 156 ASP J O 1
ATOM 16085 N N . GLY J 1 115 ? 6.965 40.639 -58.482 1.00 49.93 157 GLY J N 1
ATOM 16086 C CA . GLY J 1 115 ? 8.031 39.673 -58.307 1.00 49.98 157 GLY J CA 1
ATOM 16087 C C . GLY J 1 115 ? 7.570 38.334 -57.782 1.00 49.74 157 GLY J C 1
ATOM 16088 O O . GLY J 1 115 ? 8.350 37.625 -57.139 1.00 51.41 157 GLY J O 1
ATOM 16089 N N . ALA J 1 116 ? 6.319 37.968 -58.037 1.00 46.87 158 ALA J N 1
ATOM 16090 C CA . ALA J 1 116 ? 5.764 36.719 -57.544 1.00 47.22 158 ALA J CA 1
ATOM 16091 C C . ALA J 1 116 ? 5.932 35.607 -58.575 1.00 48.95 158 ALA J C 1
ATOM 16092 O O . ALA J 1 116 ? 6.274 35.840 -59.737 1.00 49.63 158 ALA J O 1
ATOM 16094 N N . CYS J 1 117 ? 5.686 34.379 -58.130 1.00 47.67 159 CYS J N 1
ATOM 16095 C CA . CYS J 1 117 ? 5.732 33.202 -58.984 1.00 47.08 159 CYS J CA 1
ATOM 16096 C C . CYS J 1 117 ? 4.346 32.579 -59.040 1.00 48.21 159 CYS J C 1
ATOM 16097 O O . CYS J 1 117 ? 3.745 32.299 -57.997 1.00 52.00 159 CYS J O 1
ATOM 16100 N N . VAL J 1 118 ? 3.843 32.370 -60.250 1.00 43.66 160 VAL J N 1
ATOM 16101 C CA . VAL J 1 118 ? 2.545 31.743 -60.468 1.00 43.55 160 VAL J CA 1
ATOM 16102 C C . VAL J 1 118 ? 2.796 30.288 -60.840 1.00 45.29 160 VAL J C 1
ATOM 16103 O O . VAL J 1 118 ? 3.332 29.994 -61.915 1.00 43.99 160 VAL J O 1
ATOM 16107 N N . ALA J 1 119 ? 2.418 29.376 -59.951 1.00 46.91 161 ALA J N 1
ATOM 16108 C CA . ALA J 1 119 ? 2.603 27.949 -60.153 1.00 44.24 161 ALA J CA 1
ATOM 16109 C C . ALA J 1 119 ? 1.272 27.288 -60.486 1.00 45.55 161 ALA J C 1
ATOM 16110 O O . ALA J 1 119 ? 0.210 27.739 -60.049 1.00 51.59 161 ALA J O 1
ATOM 16112 N N . MET J 1 120 ? 1.339 26.212 -61.264 1.00 43.26 162 MET J N 1
ATOM 16113 C CA . MET J 1 120 ? 0.155 25.476 -61.685 1.00 46.09 162 MET J CA 1
ATOM 16114 C C . MET J 1 120 ? 0.054 24.182 -60.887 1.00 48.89 162 MET J C 1
ATOM 16115 O O . MET J 1 120 ? 0.936 23.321 -60.978 1.00 50.86 162 MET J O 1
ATOM 16120 N N . HIS J 1 121 ? -1.020 24.049 -60.115 1.00 46.64 163 HIS J N 1
ATOM 16121 C CA . HIS J 1 121 ? -1.299 22.840 -59.345 1.00 47.04 163 HIS J CA 1
ATOM 16122 C C . HIS J 1 121 ? -2.268 21.991 -60.160 1.00 47.24 163 HIS J C 1
ATOM 16123 O O . HIS J 1 121 ? -3.480 22.217 -60.140 1.00 48.90 163 HIS J O 1
ATOM 16130 N N . SER J 1 122 ? -1.725 21.013 -60.885 1.00 46.97 164 SER J N 1
ATOM 16131 C CA . SER J 1 122 ? -2.528 20.102 -61.685 1.00 46.28 164 SER J CA 1
ATOM 16132 C C . SER J 1 122 ? -2.500 18.669 -61.176 1.00 50.66 164 SER J C 1
ATOM 16133 O O . SER J 1 122 ? -3.257 17.835 -61.685 1.00 51.28 164 SER J O 1
ATOM 16136 N N . GLY J 1 123 ? -1.658 18.362 -60.191 1.00 53.40 165 GLY J N 1
ATOM 16137 C CA . GLY J 1 123 ? -1.571 17.013 -59.673 1.00 49.78 165 GLY J CA 1
ATOM 16138 C C . GLY J 1 123 ? -0.727 16.068 -60.494 1.00 47.23 165 GLY J C 1
ATOM 16139 O O . GLY J 1 123 ? -0.891 14.850 -60.378 1.00 48.82 165 GLY J O 1
ATOM 16140 N N . TRP J 1 124 ? 0.176 16.591 -61.321 1.00 47.10 166 TRP J N 1
ATOM 16141 C CA . TRP J 1 124 ? 1.012 15.762 -62.177 1.00 50.47 166 TRP J CA 1
ATOM 16142 C C . TRP J 1 124 ? 2.338 15.379 -61.535 1.00 51.15 166 TRP J C 1
ATOM 16143 O O . TRP J 1 124 ? 3.058 14.544 -62.093 1.00 51.74 166 TRP J O 1
ATOM 16154 N N . ALA J 1 125 ? 2.674 15.956 -60.379 1.00 49.73 167 ALA J N 1
ATOM 16155 C CA . ALA J 1 125 ? 3.974 15.711 -59.766 1.00 45.08 167 ALA J CA 1
ATOM 16156 C C . ALA J 1 125 ? 4.128 14.283 -59.257 1.00 45.88 167 ALA J C 1
ATOM 16157 O O . ALA J 1 125 ? 5.260 13.809 -59.120 1.00 48.13 167 ALA J O 1
ATOM 16159 N N . GLY J 1 126 ? 3.028 13.593 -58.974 1.00 47.95 168 GLY J N 1
ATOM 16160 C CA . GLY J 1 126 ? 3.090 12.243 -58.457 1.00 49.71 168 GLY J CA 1
ATOM 16161 C C . GLY J 1 126 ? 3.191 11.148 -59.492 1.00 50.34 168 GLY J C 1
ATOM 16162 O O . GLY J 1 126 ? 3.218 9.968 -59.128 1.00 48.21 168 GLY J O 1
ATOM 16163 N N . LYS J 1 127 ? 3.257 11.497 -60.776 1.00 49.31 169 LYS J N 1
ATOM 16164 C CA . LYS J 1 127 ? 3.271 10.518 -61.855 1.00 50.14 169 LYS J CA 1
ATOM 16165 C C . LYS J 1 127 ? 4.647 10.366 -62.493 1.00 51.69 169 LYS J C 1
ATOM 16166 O O . LYS J 1 127 ? 4.757 9.768 -63.569 1.00 52.49 169 LYS J O 1
ATOM 16172 N N . THR J 1 128 ? 5.698 10.880 -61.851 1.00 50.60 170 THR J N 1
ATOM 16173 C CA . THR J 1 128 ? 7.037 10.821 -62.426 1.00 49.33 170 THR J CA 1
ATOM 16174 C C . THR J 1 128 ? 7.596 9.404 -62.473 1.00 50.57 170 THR J C 1
ATOM 16175 O O . THR J 1 128 ? 8.563 9.158 -63.200 1.00 51.49 170 THR J O 1
ATOM 16179 N N . GLY J 1 129 ? 7.020 8.473 -61.718 1.00 51.31 171 GLY J N 1
ATOM 16180 C CA . GLY J 1 129 ? 7.491 7.105 -61.727 1.00 51.26 171 GLY J CA 1
ATOM 16181 C C . GLY J 1 129 ? 6.946 6.234 -62.834 1.00 53.15 171 GLY J C 1
ATOM 16182 O O . GLY J 1 129 ? 7.365 5.080 -62.963 1.00 51.04 171 GLY J O 1
ATOM 16183 N N . GLY J 1 130 ? 6.022 6.748 -63.640 1.00 55.08 172 GLY J N 1
ATOM 16184 C CA . GLY J 1 130 ? 5.441 5.970 -64.716 1.00 60.78 172 GLY J CA 1
ATOM 16185 C C . GLY J 1 130 ? 5.244 6.766 -65.990 1.00 61.29 172 GLY J C 1
ATOM 16186 O O . GLY J 1 130 ? 5.827 7.841 -66.155 1.00 58.86 172 GLY J O 1
ATOM 16187 N N . ALA J 1 131 ? 4.420 6.245 -66.899 1.00 64.39 173 ALA J N 1
ATOM 16188 C CA . ALA J 1 131 ? 4.163 6.910 -68.170 1.00 64.97 173 ALA J CA 1
ATOM 16189 C C . ALA J 1 131 ? 3.126 8.019 -68.065 1.00 61.78 173 ALA J C 1
ATOM 16190 O O . ALA J 1 131 ? 2.927 8.751 -69.041 1.00 63.06 173 ALA J O 1
ATOM 16192 N N . GLY J 1 132 ? 2.464 8.164 -66.915 1.00 63.54 174 GLY J N 1
ATOM 16193 C CA . GLY J 1 132 ? 1.456 9.197 -66.758 1.00 59.86 174 GLY J CA 1
ATOM 16194 C C . GLY J 1 132 ? 2.011 10.605 -66.713 1.00 57.75 174 GLY J C 1
ATOM 16195 O O . GLY J 1 132 ? 1.257 11.562 -66.916 1.00 58.99 174 GLY J O 1
ATOM 16196 N N . TYR J 1 133 ? 3.311 10.753 -66.447 1.00 54.11 175 TYR J N 1
ATOM 16197 C CA . TYR J 1 133 ? 3.914 12.082 -66.424 1.00 53.31 175 TYR J CA 1
ATOM 16198 C C . TYR J 1 133 ? 3.899 12.714 -67.811 1.00 55.79 175 TYR J C 1
ATOM 16199 O O . TYR J 1 133 ? 3.650 13.917 -67.949 1.00 52.22 175 TYR J O 1
ATOM 16208 N N . ARG J 1 134 ? 4.165 11.920 -68.847 1.00 58.65 176 ARG J N 1
ATOM 16209 C CA . ARG J 1 134 ? 4.022 12.376 -70.223 1.00 56.85 176 ARG J CA 1
ATOM 16210 C C . ARG J 1 134 ? 2.637 12.071 -70.779 1.00 59.42 176 ARG J C 1
ATOM 16211 O O . ARG J 1 134 ? 2.047 12.914 -71.464 1.00 59.56 176 ARG J O 1
ATOM 16219 N N . ASN J 1 135 ? 2.113 10.880 -70.485 1.00 60.36 177 ASN J N 1
ATOM 16220 C CA . ASN J 1 135 ? 0.806 10.433 -70.967 1.00 59.94 177 ASN J CA 1
ATOM 16221 C C . ASN J 1 135 ? 0.722 10.530 -72.488 1.00 61.57 177 ASN J C 1
ATOM 16222 O O . ASN J 1 135 ? -0.250 11.034 -73.057 1.00 63.36 177 ASN J O 1
ATOM 16227 N N . ALA J 1 136 ? 1.767 10.041 -73.150 1.00 60.54 178 ALA J N 1
ATOM 16228 C CA . ALA J 1 136 ? 1.799 10.040 -74.605 1.00 63.07 178 ALA J CA 1
ATOM 16229 C C . ALA J 1 136 ? 0.749 9.082 -75.153 1.00 64.02 178 ALA J C 1
ATOM 16230 O O . ALA J 1 136 ? 0.609 7.954 -74.670 1.00 61.70 178 ALA J O 1
ATOM 16232 N N . ASP J 1 137 ? 0.009 9.534 -76.161 1.00 66.08 179 ASP J N 1
ATOM 16233 C CA . ASP J 1 137 ? -1.037 8.721 -76.766 1.00 69.58 179 ASP J CA 1
ATOM 16234 C C . ASP J 1 137 ? -0.408 7.693 -77.706 1.00 73.19 179 ASP J C 1
ATOM 16235 O O . ASP J 1 137 ? 0.811 7.503 -77.737 1.00 74.10 179 ASP J O 1
ATOM 16240 N N . SER J 1 138 ? -1.245 7.015 -78.492 1.00 73.57 180 SER J N 1
ATOM 16241 C CA . SER J 1 138 ? -0.745 6.008 -79.420 1.00 72.05 180 SER J CA 1
ATOM 16242 C C . SER J 1 138 ? 0.006 6.622 -80.594 1.00 73.51 180 SER J C 1
ATOM 16243 O O . SER J 1 138 ? 0.833 5.940 -81.208 1.00 73.79 180 SER J O 1
ATOM 16246 N N . GLU J 1 139 ? -0.258 7.889 -80.916 1.00 75.02 181 GLU J N 1
ATOM 16247 C CA . GLU J 1 139 ? 0.392 8.536 -82.048 1.00 75.31 181 GLU J CA 1
ATOM 16248 C C . GLU J 1 139 ? 1.710 9.205 -81.682 1.00 76.51 181 GLU J C 1
ATOM 16249 O O . GLU J 1 139 ? 2.534 9.438 -82.574 1.00 80.59 181 GLU J O 1
ATOM 16255 N N . GLY J 1 140 ? 1.929 9.523 -80.408 1.00 74.34 182 GLY J N 1
ATOM 16256 C CA . GLY J 1 140 ? 3.216 10.047 -79.993 1.00 73.01 182 GLY J CA 1
ATOM 16257 C C . GLY J 1 140 ? 3.173 11.266 -79.094 1.00 69.16 182 GLY J C 1
ATOM 16258 O O . GLY J 1 140 ? 4.000 11.394 -78.186 1.00 70.42 182 GLY J O 1
ATOM 16259 N N . LYS J 1 141 ? 2.226 12.171 -79.333 1.00 67.76 183 LYS J N 1
ATOM 16260 C CA . LYS J 1 141 ? 2.188 13.420 -78.584 1.00 67.96 183 LYS J CA 1
ATOM 16261 C C . LYS J 1 141 ? 1.842 13.169 -77.120 1.00 67.33 183 LYS J C 1
ATOM 16262 O O . LYS J 1 141 ? 1.071 12.267 -76.782 1.00 66.32 183 LYS J O 1
ATOM 16268 N N . MET J 1 142 ? 2.431 13.980 -76.247 1.00 65.81 184 MET J N 1
ATOM 16269 C CA . MET J 1 142 ? 2.245 13.838 -74.812 1.00 62.17 184 MET J CA 1
ATOM 16270 C C . MET J 1 142 ? 1.040 14.645 -74.346 1.00 59.48 184 MET J C 1
ATOM 16271 O O . MET J 1 142 ? 0.701 15.682 -74.921 1.00 59.07 184 MET J O 1
ATOM 16276 N N . HIS J 1 143 ? 0.385 14.149 -73.299 1.00 59.50 185 HIS J N 1
ATOM 16277 C CA . HIS J 1 143 ? -0.820 14.767 -72.748 1.00 56.92 185 HIS J CA 1
ATOM 16278 C C . HIS J 1 143 ? -0.548 15.148 -71.296 1.00 55.42 185 HIS J C 1
ATOM 16279 O O . HIS J 1 143 ? -0.534 14.285 -70.415 1.00 56.57 185 HIS J O 1
ATOM 16286 N N . PHE J 1 144 ? -0.341 16.436 -71.040 1.00 52.16 186 PHE J N 1
ATOM 16287 C CA . PHE J 1 144 ? -0.205 16.912 -69.671 1.00 51.81 186 PHE J CA 1
ATOM 16288 C C . PHE J 1 144 ? -0.679 18.353 -69.602 1.00 52.37 186 PHE J C 1
ATOM 16289 O O . PHE J 1 144 ? -0.600 19.079 -70.601 1.00 55.43 186 PHE J O 1
ATOM 16297 N N . PRO J 1 145 ? -1.188 18.792 -68.451 1.00 50.49 187 PRO J N 1
ATOM 16298 C CA . PRO J 1 145 ? -1.656 20.176 -68.327 1.00 48.67 187 PRO J CA 1
ATOM 16299 C C . PRO J 1 145 ? -0.518 21.173 -68.482 1.00 50.37 187 PRO J C 1
ATOM 16300 O O . PRO J 1 145 ? 0.653 20.872 -68.240 1.00 52.99 187 PRO J O 1
ATOM 16304 N N . GLY J 1 146 ? -0.881 22.384 -68.887 1.00 48.35 188 GLY J N 1
ATOM 16305 C CA . GLY J 1 146 ? 0.095 23.433 -69.065 1.00 45.16 188 GLY J CA 1
ATOM 16306 C C . GLY J 1 146 ? -0.545 24.800 -68.990 1.00 45.06 188 GLY J C 1
ATOM 16307 O O . GLY J 1 146 ? -1.681 24.953 -68.538 1.00 46.64 188 GLY J O 1
ATOM 16308 N N . PHE J 1 147 ? 0.207 25.799 -69.443 1.00 47.40 189 PHE J N 1
ATOM 16309 C CA . PHE J 1 147 ? -0.238 27.186 -69.429 1.00 50.05 189 PHE J CA 1
ATOM 16310 C C . PHE J 1 147 ? -0.739 27.569 -70.815 1.00 51.18 189 PHE J C 1
ATOM 16311 O O . PHE J 1 147 ? 0.023 27.533 -71.787 1.00 53.06 189 PHE J O 1
ATOM 16319 N N . HIS J 1 148 ? -2.016 27.928 -70.903 1.00 50.49 190 HIS J N 1
ATOM 16320 C CA . HIS J 1 148 ? -2.527 28.547 -72.117 1.00 53.09 190 HIS J CA 1
ATOM 16321 C C . HIS J 1 148 ? -1.870 29.909 -72.293 1.00 54.78 190 HIS J C 1
ATOM 16322 O O . HIS J 1 148 ? -1.783 30.693 -71.343 1.00 55.47 190 HIS J O 1
ATOM 16329 N N . VAL J 1 149 ? -1.395 30.185 -73.511 1.00 56.48 191 VAL J N 1
ATOM 16330 C CA . VAL J 1 149 ? -0.721 31.449 -73.783 1.00 54.91 191 VAL J CA 1
ATOM 16331 C C . VAL J 1 149 ? -1.622 32.640 -73.486 1.00 54.98 191 VAL J C 1
ATOM 16332 O O . VAL J 1 149 ? -1.126 33.741 -73.227 1.00 55.12 191 VAL J O 1
ATOM 16336 N N . GLU J 1 150 ? -2.943 32.442 -73.504 1.00 55.22 192 GLU J N 1
ATOM 16337 C CA . GLU J 1 150 ? -3.858 33.511 -73.123 1.00 56.67 192 GLU J CA 1
ATOM 16338 C C . GLU J 1 150 ? -3.659 33.907 -71.665 1.00 54.64 192 GLU J C 1
ATOM 16339 O O . GLU J 1 150 ? -3.738 35.091 -71.318 1.00 57.15 192 GLU J O 1
ATOM 16345 N N . ALA J 1 151 ? -3.393 32.928 -70.796 1.00 55.91 193 ALA J N 1
ATOM 16346 C CA . ALA J 1 151 ? -3.126 33.237 -69.395 1.00 57.38 193 ALA J CA 1
ATOM 16347 C C . ALA J 1 151 ? -1.744 33.851 -69.220 1.00 56.97 193 ALA J C 1
ATOM 16348 O O . ALA J 1 151 ? -1.561 34.756 -68.397 1.00 56.82 193 ALA J O 1
ATOM 16350 N N . ALA J 1 152 ? -0.757 33.363 -69.976 1.00 56.89 194 ALA J N 1
ATOM 16351 C CA . ALA J 1 152 ? 0.578 33.951 -69.920 1.00 54.22 194 ALA J CA 1
ATOM 16352 C C . ALA J 1 152 ? 0.546 35.418 -70.322 1.00 55.43 194 ALA J C 1
ATOM 16353 O O . ALA J 1 152 ? 1.264 36.245 -69.747 1.00 57.01 194 ALA J O 1
ATOM 16355 N N . GLN J 1 153 ? -0.286 35.762 -71.307 1.00 56.32 195 GLN J N 1
ATOM 16356 C CA . GLN J 1 153 ? -0.406 37.155 -71.720 1.00 57.73 195 GLN J CA 1
ATOM 16357 C C . GLN J 1 153 ? -1.145 37.985 -70.680 1.00 59.59 195 GLN J C 1
ATOM 16358 O O . GLN J 1 153 ? -0.888 39.188 -70.556 1.00 59.52 195 GLN J O 1
ATOM 16364 N N . MET J 1 154 ? -2.060 37.370 -69.929 1.00 57.95 196 MET J N 1
ATOM 16365 C CA . MET J 1 154 ? -2.730 38.094 -68.854 1.00 57.87 196 MET J CA 1
ATOM 16366 C C . MET J 1 154 ? -1.749 38.470 -67.751 1.00 59.22 196 MET J C 1
ATOM 16367 O O . MET J 1 154 ? -1.828 39.570 -67.191 1.00 60.46 196 MET J O 1
ATOM 16372 N N . LEU J 1 155 ? -0.816 37.570 -67.429 1.00 56.72 197 LEU J N 1
ATOM 16373 C CA . LEU J 1 155 ? 0.150 37.847 -66.372 1.00 55.73 197 LEU J CA 1
ATOM 16374 C C . LEU J 1 155 ? 1.020 39.049 -66.717 1.00 57.72 197 LEU J C 1
ATOM 16375 O O . LEU J 1 155 ? 1.341 39.864 -65.845 1.00 58.50 197 LEU J O 1
ATOM 16380 N N . ILE J 1 156 ? 1.411 39.178 -67.986 1.00 58.44 198 ILE J N 1
ATOM 16381 C CA . ILE J 1 156 ? 2.229 40.317 -68.388 1.00 55.74 198 ILE J CA 1
ATOM 16382 C C . ILE J 1 156 ? 1.394 41.590 -68.437 1.00 57.72 198 ILE J C 1
ATOM 16383 O O . ILE J 1 156 ? 1.917 42.692 -68.231 1.00 59.88 198 ILE J O 1
ATOM 16388 N N . GLU J 1 157 ? 0.090 41.467 -68.690 1.00 57.31 199 GLU J N 1
ATOM 16389 C CA . GLU J 1 157 ? -0.752 42.648 -68.843 1.00 60.91 199 GLU J CA 1
ATOM 16390 C C . GLU J 1 157 ? -1.069 43.306 -67.506 1.00 59.50 199 GLU J C 1
ATOM 16391 O O . GLU J 1 157 ? -1.058 44.538 -67.403 1.00 59.57 199 GLU J O 1
ATOM 16397 N N . GLU J 1 158 ? -1.353 42.511 -66.469 1.00 59.06 200 GLU J N 1
ATOM 16398 C CA . GLU J 1 158 ? -1.866 43.078 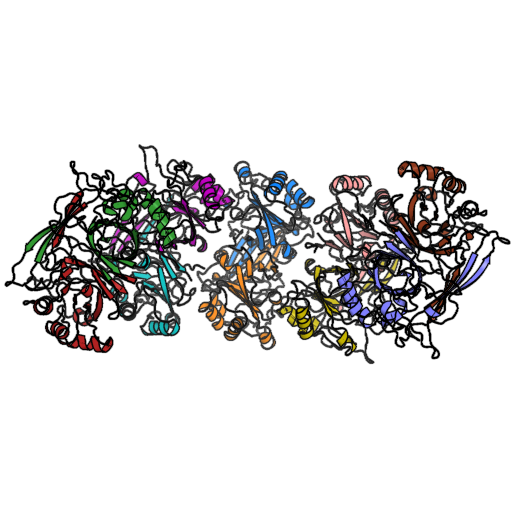-65.228 1.00 62.10 200 GLU J CA 1
ATOM 16399 C C . GLU J 1 158 ? -1.228 42.503 -63.966 1.00 61.84 200 GLU J C 1
ATOM 16400 O O . GLU J 1 158 ? -1.759 42.729 -62.872 1.00 60.27 200 GLU J O 1
ATOM 16406 N N . THR J 1 159 ? -0.122 41.769 -64.070 1.00 58.77 201 THR J N 1
ATOM 16407 C CA . THR J 1 159 ? 0.566 41.247 -62.897 1.00 52.98 201 THR J CA 1
ATOM 16408 C C . THR J 1 159 ? 2.042 41.609 -62.964 1.00 54.96 201 THR J C 1
ATOM 16409 O O . THR J 1 159 ? 2.616 41.758 -64.046 1.00 56.07 201 THR J O 1
ATOM 16413 N N . GLY J 1 160 ? 2.651 41.751 -61.789 1.00 53.52 202 GLY J N 1
ATOM 16414 C CA . GLY J 1 160 ? 4.070 42.029 -61.701 1.00 51.93 202 GLY J CA 1
ATOM 16415 C C . GLY J 1 160 ? 4.884 40.779 -61.442 1.00 50.83 202 GLY J C 1
ATOM 16416 O O . GLY J 1 160 ? 6.014 40.853 -60.949 1.00 50.64 202 GLY J O 1
ATOM 16417 N N . ALA J 1 161 ? 4.314 39.623 -61.771 1.00 46.24 203 ALA J N 1
ATOM 16418 C CA . ALA J 1 161 ? 4.997 38.357 -61.552 1.00 45.53 203 ALA J CA 1
ATOM 16419 C C . ALA J 1 161 ? 6.216 38.237 -62.460 1.00 49.93 203 ALA J C 1
ATOM 16420 O O . ALA J 1 161 ? 6.273 38.820 -63.546 1.00 52.70 203 ALA J O 1
ATOM 16422 N N . VAL J 1 162 ? 7.200 37.468 -61.999 1.00 45.61 204 VAL J N 1
ATOM 16423 C CA . VAL J 1 162 ? 8.454 37.296 -62.722 1.00 41.86 204 VAL J CA 1
ATOM 16424 C C . VAL J 1 162 ? 8.757 35.843 -63.050 1.00 43.04 204 VAL J C 1
ATOM 16425 O O . VAL J 1 162 ? 9.668 35.585 -63.852 1.00 43.28 204 VAL J O 1
ATOM 16429 N N . ALA J 1 163 ? 8.037 34.888 -62.468 1.00 44.81 205 ALA J N 1
ATOM 16430 C CA . ALA J 1 163 ? 8.280 33.474 -62.705 1.00 40.46 205 ALA J CA 1
ATOM 16431 C C . ALA J 1 163 ? 6.963 32.760 -62.963 1.00 41.80 205 ALA J C 1
ATOM 16432 O O . ALA J 1 163 ? 5.915 33.143 -62.437 1.00 41.05 205 ALA J O 1
ATOM 16434 N N . MET J 1 164 ? 7.031 31.713 -63.782 1.00 42.10 206 MET J N 1
ATOM 16435 C CA . MET J 1 164 ? 5.882 30.867 -64.089 1.00 40.98 206 MET J CA 1
ATOM 16436 C C . MET J 1 164 ? 6.303 29.419 -63.884 1.00 40.77 206 MET J C 1
ATOM 16437 O O . MET J 1 164 ? 7.138 28.900 -64.632 1.00 41.68 206 MET J O 1
ATOM 16442 N N . ALA J 1 165 ? 5.731 28.772 -62.874 1.00 41.88 207 ALA J N 1
ATOM 16443 C CA . ALA J 1 165 ? 6.103 27.419 -62.496 1.00 39.60 207 ALA J CA 1
ATOM 16444 C C . ALA J 1 165 ? 5.003 26.436 -62.870 1.00 40.64 207 ALA J C 1
ATOM 16445 O O . ALA J 1 165 ? 3.813 26.762 -62.834 1.00 43.52 207 ALA J O 1
ATOM 16447 N N . VAL J 1 166 ? 5.417 25.224 -63.237 1.00 38.86 208 VAL J N 1
ATOM 16448 C CA . VAL J 1 166 ? 4.498 24.135 -63.539 1.00 41.18 208 VAL J CA 1
ATOM 16449 C C . VAL J 1 166 ? 5.015 22.870 -62.874 1.00 39.97 208 VAL J C 1
ATOM 16450 O O . VAL J 1 166 ? 6.214 22.724 -62.619 1.00 39.86 208 VAL J O 1
ATOM 16454 N N . ASP J 1 167 ? 4.096 21.950 -62.588 1.00 41.30 209 ASP J N 1
ATOM 16455 C CA . ASP J 1 167 ? 4.448 20.621 -62.114 1.00 42.89 209 ASP J CA 1
ATOM 16456 C C . ASP J 1 167 ? 4.574 19.617 -63.255 1.00 44.24 209 ASP J C 1
ATOM 16457 O O . ASP J 1 167 ? 4.502 18.406 -63.016 1.00 46.72 209 ASP J O 1
ATOM 16462 N N . THR J 1 168 ? 4.760 20.096 -64.487 1.00 46.31 210 THR J N 1
ATOM 16463 C CA . THR J 1 168 ? 4.857 19.222 -65.650 1.00 46.26 210 THR J CA 1
ATOM 16464 C C . THR J 1 168 ? 6.161 19.437 -66.409 1.00 46.78 210 THR J C 1
ATOM 16465 O O . THR J 1 168 ? 7.135 19.958 -65.855 1.00 47.81 210 THR J O 1
ATOM 16469 N N . LEU J 1 169 ? 6.178 19.045 -67.685 1.00 46.51 211 LEU J N 1
ATOM 16470 C CA . LEU J 1 169 ? 7.399 19.113 -68.481 1.00 43.44 211 LEU J CA 1
ATOM 16471 C C . LEU J 1 169 ? 7.605 20.490 -69.097 1.00 43.54 211 LEU J C 1
ATOM 16472 O O . LEU J 1 169 ? 8.743 20.957 -69.208 1.00 42.92 211 LEU J O 1
ATOM 16477 N N . SER J 1 170 ? 6.528 21.145 -69.521 1.00 44.16 212 SER J N 1
ATOM 16478 C CA . SER J 1 170 ? 6.629 22.404 -70.239 1.00 44.76 212 SER J CA 1
ATOM 16479 C C . SER J 1 170 ? 5.621 23.401 -69.687 1.00 42.20 212 SER J C 1
ATOM 16480 O O . SER J 1 170 ? 4.675 23.039 -68.982 1.00 44.26 212 SER J O 1
ATOM 16483 N N . LEU J 1 171 ? 5.846 24.674 -70.015 1.00 42.41 213 LEU J N 1
ATOM 16484 C CA . LEU J 1 171 ? 4.915 25.720 -69.606 1.00 41.68 213 LEU J CA 1
ATOM 16485 C C . LEU J 1 171 ? 3.563 25.537 -70.283 1.00 48.16 213 LEU J C 1
ATOM 16486 O O . LEU J 1 171 ? 2.526 25.478 -69.612 1.00 47.02 213 LEU J O 1
ATOM 16491 N N . ASP J 1 172 ? 3.553 25.435 -71.609 1.00 51.36 214 ASP J N 1
ATOM 16492 C CA . ASP J 1 172 ? 2.324 25.129 -72.321 1.00 53.08 214 ASP J CA 1
ATOM 16493 C C . ASP J 1 172 ? 1.955 23.660 -72.123 1.00 50.85 214 ASP J C 1
ATOM 16494 O O . ASP J 1 172 ? 2.741 22.853 -71.617 1.00 52.08 214 ASP J O 1
ATOM 16499 N N . HIS J 1 173 ? 0.739 23.310 -72.537 1.00 49.22 215 HIS J N 1
ATOM 16500 C CA . HIS J 1 173 ? 0.236 21.963 -72.316 1.00 48.78 215 HIS J CA 1
ATOM 16501 C C . HIS J 1 173 ? 0.991 20.960 -73.189 1.00 52.32 215 HIS J C 1
ATOM 16502 O O . HIS J 1 173 ? 1.886 21.308 -73.965 1.00 52.49 215 HIS J O 1
ATOM 16509 N N . GLY J 1 174 ? 0.623 19.689 -73.043 1.00 55.00 216 GLY J N 1
ATOM 16510 C CA . GLY J 1 174 ? 1.303 18.600 -73.704 1.00 55.57 216 GLY J CA 1
ATOM 16511 C C . GLY J 1 174 ? 1.289 18.674 -75.218 1.00 56.87 216 GLY J C 1
ATOM 16512 O O . GLY J 1 174 ? 2.339 18.734 -75.865 1.00 57.24 216 GLY J O 1
ATOM 16513 N N . PRO J 1 175 ? 0.091 18.656 -75.821 1.00 58.24 217 PRO J N 1
ATOM 16514 C CA . PRO J 1 175 ? 0.005 18.665 -77.290 1.00 60.87 217 PRO J CA 1
ATOM 16515 C C . PRO J 1 175 ? 0.465 19.960 -77.945 1.00 59.57 217 PRO J C 1
ATOM 16516 O O . PRO J 1 175 ? 0.293 20.129 -79.156 1.00 63.24 217 PRO J O 1
ATOM 16520 N N . SER J 1 176 ? 1.045 20.880 -77.176 1.00 57.93 218 SER J N 1
ATOM 16521 C CA . SER J 1 176 ? 1.538 22.125 -77.751 1.00 56.46 218 SER J CA 1
ATOM 16522 C C . SER J 1 176 ? 2.800 21.883 -78.568 1.00 60.38 218 SER J C 1
ATOM 16523 O O . SER J 1 176 ? 3.914 21.952 -78.038 1.00 62.07 218 SER J O 1
ATOM 16526 N N . ALA J 1 177 ? 2.636 21.591 -79.857 1.00 61.87 219 ALA J N 1
ATOM 16527 C CA . ALA J 1 177 ? 3.770 21.458 -80.761 1.00 58.15 219 ALA J CA 1
ATOM 16528 C C . ALA J 1 177 ? 4.306 22.803 -81.229 1.00 58.43 219 ALA J C 1
ATOM 16529 O O . ALA J 1 177 ? 5.300 22.835 -81.964 1.00 58.86 219 ALA J O 1
ATOM 16531 N N . ASP J 1 178 ? 3.677 23.906 -80.824 1.00 57.67 220 ASP J N 1
ATOM 16532 C CA . ASP J 1 178 ? 4.108 25.241 -81.215 1.00 55.70 220 ASP J CA 1
ATOM 16533 C C . ASP J 1 178 ? 4.894 25.963 -80.132 1.00 57.83 220 ASP J C 1
ATOM 16534 O O . ASP J 1 178 ? 5.613 26.918 -80.448 1.00 58.16 220 ASP J O 1
ATOM 16539 N N . PHE J 1 179 ? 4.773 25.533 -78.873 1.00 57.47 221 PHE J N 1
ATOM 16540 C CA . PHE J 1 179 ? 5.481 26.147 -77.748 1.00 51.51 221 PHE J CA 1
ATOM 16541 C C . PHE J 1 179 ? 5.181 27.643 -77.662 1.00 48.17 221 PHE J C 1
ATOM 16542 O O . PHE J 1 179 ? 6.082 28.482 -77.607 1.00 47.47 221 PHE J O 1
ATOM 16550 N N . ALA J 1 180 ? 3.887 27.973 -77.649 1.00 47.31 222 ALA J N 1
ATOM 16551 C CA . ALA J 1 180 ? 3.481 29.374 -77.663 1.00 46.60 222 ALA J CA 1
ATOM 16552 C C . ALA J 1 180 ? 3.819 30.069 -76.349 1.00 49.65 222 ALA J C 1
ATOM 16553 O O . ALA J 1 180 ? 4.192 31.248 -76.345 1.00 47.46 222 ALA J O 1
ATOM 16555 N N . THR J 1 181 ? 3.697 29.358 -75.226 1.00 51.43 223 THR J N 1
ATOM 16556 C CA . THR J 1 181 ? 3.937 29.984 -73.929 1.00 48.59 223 THR J CA 1
ATOM 16557 C C . THR J 1 181 ? 5.409 30.331 -73.740 1.00 46.71 223 THR J C 1
ATOM 16558 O O . THR J 1 181 ? 5.735 31.385 -73.181 1.00 48.16 223 THR J O 1
ATOM 16562 N N . HIS J 1 182 ? 6.310 29.459 -74.197 1.00 42.14 224 HIS J N 1
ATOM 16563 C CA . HIS J 1 182 ? 7.739 29.734 -74.073 1.00 39.65 224 HIS J CA 1
ATOM 16564 C C . HIS J 1 182 ? 8.116 31.017 -74.804 1.00 43.01 224 HIS J C 1
ATOM 16565 O O . HIS J 1 182 ? 8.780 31.895 -74.242 1.00 43.52 224 HIS J O 1
ATOM 16572 N N . TYR J 1 183 ? 7.691 31.145 -76.064 1.00 44.65 225 TYR J N 1
ATOM 16573 C CA . TYR J 1 183 ? 8.030 32.323 -76.853 1.00 43.69 225 TYR J CA 1
ATOM 16574 C C . TYR J 1 183 ? 7.310 33.577 -76.376 1.00 43.23 225 TYR J C 1
ATOM 16575 O O . TYR J 1 183 ? 7.744 34.686 -76.705 1.00 45.21 225 TYR J O 1
ATOM 16584 N N . ALA J 1 184 ? 6.226 33.435 -75.618 1.00 43.37 226 ALA J N 1
ATOM 16585 C CA . ALA J 1 184 ? 5.464 34.579 -75.140 1.00 45.28 226 ALA J CA 1
ATOM 16586 C C . ALA J 1 184 ? 5.765 34.936 -73.692 1.00 49.60 226 ALA J C 1
ATOM 16587 O O . ALA J 1 184 ? 5.128 35.843 -73.148 1.00 53.77 226 ALA J O 1
ATOM 16589 N N . TRP J 1 185 ? 6.719 34.255 -73.057 1.00 47.71 227 TRP J N 1
ATOM 16590 C CA . TRP J 1 185 ? 7.014 34.502 -71.652 1.00 48.34 227 TRP J CA 1
ATOM 16591 C C . TRP J 1 185 ? 8.512 34.670 -71.426 1.00 46.66 227 TRP J C 1
ATOM 16592 O O . TRP J 1 185 ? 8.942 35.621 -70.766 1.00 48.44 227 TRP J O 1
ATOM 16603 N N . LEU J 1 186 ? 9.311 33.757 -71.974 1.00 45.17 228 LEU J N 1
ATOM 16604 C CA . LEU J 1 186 ? 10.755 33.770 -71.766 1.00 44.26 228 LEU J CA 1
ATOM 16605 C C . LEU J 1 186 ? 11.435 34.994 -72.383 1.00 46.15 228 LEU J C 1
ATOM 16606 O O . LEU J 1 186 ? 12.284 35.601 -71.720 1.00 46.81 228 LEU J O 1
ATOM 16611 N N . PRO J 1 187 ? 11.115 35.404 -73.619 1.00 46.99 229 PRO J N 1
ATOM 16612 C CA . PRO J 1 187 ? 11.753 36.617 -74.165 1.00 44.90 229 PRO J CA 1
ATOM 16613 C C . PRO J 1 187 ? 11.486 37.882 -73.361 1.00 45.99 229 PRO J C 1
ATOM 16614 O O . PRO J 1 187 ? 12.127 38.906 -73.632 1.00 48.85 229 PRO J O 1
ATOM 16618 N N . THR J 1 188 ? 10.573 37.850 -72.389 1.00 46.39 230 THR J N 1
ATOM 16619 C CA . THR J 1 188 ? 10.264 39.003 -71.553 1.00 48.23 230 THR J CA 1
ATOM 16620 C C . THR J 1 188 ? 11.042 38.993 -70.240 1.00 49.74 230 THR J C 1
ATOM 16621 O O . THR J 1 188 ? 10.531 39.461 -69.216 1.00 52.93 230 THR J O 1
ATOM 16625 N N . ASN J 1 189 ? 12.260 38.441 -70.250 1.00 47.29 231 ASN J N 1
ATOM 16626 C CA . ASN J 1 189 ? 13.148 38.371 -69.090 1.00 47.03 231 ASN J CA 1
ATOM 16627 C C . ASN J 1 189 ? 12.615 37.447 -67.997 1.00 45.65 231 ASN J C 1
ATOM 16628 O O . ASN J 1 189 ? 13.396 36.904 -67.209 1.00 45.43 231 ASN J O 1
ATOM 16633 N N . ARG J 1 190 ? 11.298 37.263 -67.937 1.00 42.88 232 ARG J N 1
ATOM 16634 C CA . ARG J 1 190 ? 10.707 36.363 -66.956 1.00 42.94 232 ARG J CA 1
ATOM 16635 C C . ARG J 1 190 ? 11.145 34.929 -67.224 1.00 44.80 232 ARG J C 1
ATOM 16636 O O . ARG J 1 190 ? 11.100 34.456 -68.363 1.00 46.68 232 ARG J O 1
ATOM 16644 N N . TYR J 1 191 ? 11.571 34.237 -66.173 1.00 42.51 233 TYR J N 1
ATOM 16645 C CA . TYR J 1 191 ? 12.018 32.857 -66.287 1.00 42.38 233 TYR J CA 1
ATOM 16646 C C . TYR J 1 191 ? 10.882 31.897 -65.943 1.00 41.23 233 TYR J C 1
ATOM 16647 O O . TYR J 1 191 ? 9.827 32.289 -65.440 1.00 42.42 233 TYR J O 1
ATOM 16656 N N . GLY J 1 192 ? 11.117 30.615 -66.226 1.00 38.04 234 GLY J N 1
ATOM 16657 C CA . GLY J 1 192 ? 10.120 29.596 -65.996 1.00 38.51 234 GLY J CA 1
ATOM 16658 C C . GLY J 1 192 ? 10.676 28.453 -65.169 1.00 38.19 234 GLY J C 1
ATOM 16659 O O . GLY J 1 192 ? 11.885 28.236 -65.092 1.00 35.74 234 GLY J O 1
ATOM 16660 N N . ILE J 1 193 ? 9.756 27.720 -64.546 1.00 39.25 235 ILE J N 1
ATOM 16661 C CA . ILE J 1 193 ? 10.082 26.576 -63.704 1.00 39.10 235 ILE J CA 1
ATOM 16662 C C . ILE J 1 193 ? 9.225 25.401 -64.150 1.00 40.18 235 ILE J C 1
ATOM 16663 O O . ILE J 1 193 ? 8.013 25.549 -64.338 1.00 44.30 235 ILE J O 1
ATOM 16668 N N . GLU J 1 194 ? 9.850 24.239 -64.321 1.00 39.84 236 GLU J N 1
ATOM 16669 C CA . GLU J 1 194 ? 9.149 23.040 -64.749 1.00 41.73 236 GLU J CA 1
ATOM 16670 C C . GLU J 1 194 ? 9.525 21.875 -63.842 1.00 40.94 236 GLU J C 1
ATOM 16671 O O . GLU J 1 194 ? 10.583 21.872 -63.207 1.00 41.57 236 GLU J O 1
ATOM 16677 N N . ASN J 1 195 ? 8.624 20.891 -63.780 1.00 40.87 237 ASN J N 1
ATOM 16678 C CA . ASN J 1 195 ? 8.783 19.706 -62.932 1.00 43.26 237 ASN J CA 1
ATOM 16679 C C . ASN J 1 195 ? 8.820 20.079 -61.451 1.00 43.97 237 ASN J C 1
ATOM 16680 O O . ASN J 1 195 ? 9.590 19.518 -60.669 1.00 43.89 237 ASN J O 1
ATOM 16685 N N . LEU J 1 196 ? 7.972 21.027 -61.058 1.00 42.67 238 LEU J N 1
ATOM 16686 C CA . LEU J 1 196 ? 7.921 21.455 -59.666 1.00 44.04 238 LEU J CA 1
ATOM 16687 C C . LEU J 1 196 ? 7.228 20.398 -58.815 1.00 44.42 238 LEU J C 1
ATOM 16688 O O . LEU J 1 196 ? 6.160 19.895 -59.177 1.00 46.36 238 LEU J O 1
ATOM 16693 N N . ALA J 1 197 ? 7.834 20.067 -57.679 1.00 44.17 239 ALA J N 1
ATOM 16694 C CA . ALA J 1 197 ? 7.363 18.994 -56.819 1.00 44.39 239 ALA J CA 1
ATOM 16695 C C . ALA J 1 197 ? 6.697 19.549 -55.566 1.00 44.68 239 ALA J C 1
ATOM 16696 O O . ALA J 1 197 ? 6.935 20.689 -55.158 1.00 47.42 239 ALA J O 1
ATOM 16698 N N . ASN J 1 198 ? 5.843 18.715 -54.968 1.00 47.14 240 ASN J N 1
ATOM 16699 C CA . ASN J 1 198 ? 5.233 18.984 -53.665 1.00 48.26 240 ASN J CA 1
ATOM 16700 C C . ASN J 1 198 ? 4.404 20.268 -53.681 1.00 46.38 240 ASN J C 1
ATOM 16701 O O . ASN J 1 198 ? 4.530 21.130 -52.809 1.00 49.65 240 ASN J O 1
ATOM 16706 N N . LEU J 1 199 ? 3.533 20.385 -54.685 1.00 44.78 241 LEU J N 1
ATOM 16707 C CA . LEU J 1 199 ? 2.638 21.532 -54.770 1.00 46.77 241 LEU J CA 1
ATOM 16708 C C . LEU J 1 199 ? 1.372 21.352 -53.943 1.00 47.04 241 LEU J C 1
ATOM 16709 O O . LEU J 1 199 ? 0.664 22.334 -53.698 1.00 48.03 241 LEU J O 1
ATOM 16714 N N . ASP J 1 200 ? 1.071 20.127 -53.515 1.00 46.79 242 ASP J N 1
ATOM 16715 C CA . ASP J 1 200 ? -0.054 19.878 -52.624 1.00 50.68 242 ASP J CA 1
ATOM 16716 C C . ASP J 1 200 ? 0.291 20.118 -51.161 1.00 53.97 242 ASP J C 1
ATOM 16717 O O . ASP J 1 200 ? -0.599 20.030 -50.308 1.00 55.60 242 ASP J O 1
ATOM 16722 N N . LYS J 1 201 ? 1.552 20.413 -50.852 1.00 53.14 243 LYS J N 1
ATOM 16723 C CA . LYS J 1 201 ? 1.996 20.652 -49.486 1.00 52.06 243 LYS J CA 1
ATOM 16724 C C . LYS J 1 201 ? 2.088 22.132 -49.144 1.00 55.35 243 LYS J C 1
ATOM 16725 O O . LYS J 1 201 ? 2.539 22.472 -48.045 1.00 61.36 243 LYS J O 1
ATOM 16731 N N . VAL J 1 202 ? 1.678 23.016 -50.049 1.00 53.45 244 VAL J N 1
ATOM 16732 C CA . VAL J 1 202 ? 1.779 24.457 -49.828 1.00 52.82 244 VAL J CA 1
ATOM 16733 C C . VAL J 1 202 ? 0.410 25.095 -50.038 1.00 54.28 244 VAL J C 1
ATOM 16734 O O . VAL J 1 202 ? -0.407 24.568 -50.807 1.00 55.79 244 VAL J O 1
ATOM 16738 N N . PRO J 1 203 ? 0.111 26.209 -49.378 1.00 54.30 245 PRO J N 1
ATOM 16739 C CA . PRO J 1 203 ? -1.171 26.884 -49.596 1.00 55.93 245 PRO J CA 1
ATOM 16740 C C . PRO J 1 203 ? -1.176 27.649 -50.914 1.00 55.45 245 PRO J C 1
ATOM 16741 O O . PRO J 1 203 ? -0.154 27.808 -51.583 1.00 52.46 245 PRO J O 1
ATOM 16745 N N . ALA J 1 204 ? -2.366 28.130 -51.277 1.00 53.83 246 ALA J N 1
ATOM 16746 C CA . ALA J 1 204 ? -2.521 28.871 -52.523 1.00 50.57 246 ALA J CA 1
ATOM 16747 C C . ALA J 1 204 ? -1.894 30.257 -52.459 1.00 54.41 246 ALA J C 1
ATOM 16748 O O . ALA J 1 204 ? -1.611 30.843 -53.510 1.00 57.51 246 ALA J O 1
ATOM 16750 N N . SER J 1 205 ? -1.668 30.791 -51.261 1.00 53.80 247 SER J N 1
ATOM 16751 C CA . SER J 1 205 ? -1.096 32.120 -51.110 1.00 52.34 247 SER J CA 1
ATOM 16752 C C . SER J 1 205 ? -0.297 32.172 -49.816 1.00 50.99 247 SER J C 1
ATOM 16753 O O . SER J 1 205 ? -0.278 31.220 -49.032 1.00 53.77 247 SER J O 1
ATOM 16756 N N . GLY J 1 206 ? 0.373 33.306 -49.602 1.00 49.88 248 GLY J N 1
ATOM 16757 C CA . GLY J 1 206 ? 1.134 33.539 -48.394 1.00 53.74 248 GLY J CA 1
ATOM 16758 C C . GLY J 1 206 ? 2.497 32.885 -48.341 1.00 55.63 248 GLY J C 1
ATOM 16759 O O . GLY J 1 206 ? 3.363 33.357 -47.594 1.00 52.80 248 GLY J O 1
ATOM 16760 N N . ALA J 1 207 ? 2.721 31.817 -49.100 1.00 52.86 249 ALA J N 1
ATOM 16761 C CA . ALA J 1 207 ? 4.013 31.154 -49.096 1.00 53.50 249 ALA J CA 1
ATOM 16762 C C . ALA J 1 207 ? 5.030 31.955 -49.906 1.00 55.11 249 ALA J C 1
ATOM 16763 O O . ALA J 1 207 ? 4.681 32.804 -50.730 1.00 56.66 249 ALA J O 1
ATOM 16765 N N . THR J 1 208 ? 6.307 31.675 -49.655 1.00 54.72 250 THR J N 1
ATOM 16766 C CA . THR J 1 208 ? 7.412 32.331 -50.342 1.00 49.12 250 THR J CA 1
ATOM 16767 C C . THR J 1 208 ? 8.265 31.265 -51.013 1.00 53.21 250 THR J C 1
ATOM 16768 O O . THR J 1 208 ? 8.744 30.340 -50.347 1.00 53.34 250 THR J O 1
ATOM 16772 N N . LEU J 1 209 ? 8.451 31.392 -52.324 1.00 54.85 251 LEU J N 1
ATOM 16773 C CA . LEU J 1 209 ? 9.209 30.417 -53.096 1.00 51.03 251 LEU J CA 1
ATOM 16774 C C . LEU J 1 209 ? 10.675 30.825 -53.166 1.00 47.63 251 LEU J C 1
ATOM 16775 O O . LEU J 1 209 ? 10.995 31.971 -53.497 1.00 49.69 251 LEU J O 1
ATOM 16780 N N . ILE J 1 210 ? 11.559 29.882 -52.854 1.00 47.00 252 ILE J N 1
ATOM 16781 C CA . ILE J 1 210 ? 13.001 30.082 -52.922 1.00 47.04 252 ILE J CA 1
ATOM 16782 C C . ILE J 1 210 ? 13.528 29.168 -54.019 1.00 47.44 252 ILE J C 1
ATOM 16783 O O . ILE J 1 210 ? 13.553 27.941 -53.862 1.00 44.56 252 ILE J O 1
ATOM 16788 N N . VAL J 1 211 ? 13.938 29.761 -55.135 1.00 47.89 253 VAL J N 1
ATOM 16789 C CA . VAL J 1 211 ? 14.387 29.019 -56.307 1.00 44.46 253 VAL J CA 1
ATOM 16790 C C . VAL J 1 211 ? 15.909 28.990 -56.289 1.00 42.77 253 VAL J C 1
ATOM 16791 O O . VAL J 1 211 ? 16.563 30.029 -56.436 1.00 46.74 253 VAL J O 1
ATOM 16795 N N . GLY J 1 212 ? 16.478 27.801 -56.107 1.00 40.97 254 GLY J N 1
ATOM 16796 C CA . GLY J 1 212 ? 17.915 27.635 -56.182 1.00 43.75 254 GLY J CA 1
ATOM 16797 C C . GLY J 1 212 ? 18.379 27.397 -57.603 1.00 44.69 254 GLY J C 1
ATOM 16798 O O . GLY J 1 212 ? 18.919 26.332 -57.920 1.00 45.75 254 GLY J O 1
ATOM 16799 N N . ALA J 1 213 ? 18.169 28.385 -58.466 1.00 45.56 255 ALA J N 1
ATOM 16800 C CA . ALA J 1 213 ? 18.492 28.226 -59.875 1.00 49.18 255 ALA J CA 1
ATOM 16801 C C . ALA J 1 213 ? 20.005 28.148 -60.070 1.00 47.67 255 ALA J C 1
ATOM 16802 O O . ALA J 1 213 ? 20.759 28.835 -59.373 1.00 48.00 255 ALA J O 1
ATOM 16804 N N . PRO J 1 214 ? 20.477 27.325 -61.002 1.00 47.26 256 PRO J N 1
ATOM 16805 C CA . PRO J 1 214 ? 21.916 27.261 -61.268 1.00 48.84 256 PRO J CA 1
ATOM 16806 C C . PRO J 1 214 ? 22.405 28.527 -61.953 1.00 45.83 256 PRO J C 1
ATOM 16807 O O . PRO J 1 214 ? 21.632 29.307 -62.512 1.00 46.98 256 PRO J O 1
ATOM 16811 N N . ASN J 1 215 ? 23.729 28.727 -61.900 1.00 45.79 257 ASN J N 1
ATOM 16812 C CA . ASN J 1 215 ? 24.360 29.895 -62.503 1.00 48.48 257 ASN J CA 1
ATOM 16813 C C . ASN J 1 215 ? 25.708 29.490 -63.110 1.00 47.05 257 ASN J C 1
ATOM 16814 O O . ASN J 1 215 ? 26.784 29.819 -62.613 1.00 47.21 257 ASN J O 1
ATOM 16819 N N . HIS J 1 216 ? 25.650 28.751 -64.213 1.00 49.13 258 HIS J N 1
ATOM 16820 C CA . HIS J 1 216 ? 26.813 28.557 -65.064 1.00 49.84 258 HIS J CA 1
ATOM 16821 C C . HIS J 1 216 ? 26.826 29.649 -66.123 1.00 49.23 258 HIS J C 1
ATOM 16822 O O . HIS J 1 216 ? 25.784 29.989 -66.691 1.00 50.67 258 HIS J O 1
ATOM 16829 N N . ARG J 1 217 ? 28.009 30.207 -66.375 1.00 52.17 259 ARG J N 1
ATOM 16830 C CA . ARG J 1 217 ? 28.120 31.377 -67.237 1.00 54.32 259 ARG J CA 1
ATOM 16831 C C . ARG J 1 217 ? 27.624 31.101 -68.652 1.00 56.20 259 ARG J C 1
ATOM 16832 O O . ARG J 1 217 ? 28.306 30.438 -69.440 1.00 58.58 259 ARG J O 1
ATOM 16840 N N . GLY J 1 218 ? 26.438 31.611 -68.979 1.00 51.07 260 GLY J N 1
ATOM 16841 C CA . GLY J 1 218 ? 25.882 31.490 -70.309 1.00 51.48 260 GLY J CA 1
ATOM 16842 C C . GLY J 1 218 ? 24.846 30.403 -70.488 1.00 47.79 260 GLY J C 1
ATOM 16843 O O . GLY J 1 218 ? 24.367 30.210 -71.612 1.00 45.64 260 GLY J O 1
ATOM 16844 N N . GLY J 1 219 ? 24.481 29.690 -69.425 1.00 44.20 261 GLY J N 1
ATOM 16845 C CA . GLY J 1 219 ? 23.519 28.615 -69.561 1.00 41.00 261 GLY J CA 1
ATOM 16846 C C . GLY J 1 219 ? 22.105 29.128 -69.754 1.00 44.23 261 GLY J C 1
ATOM 16847 O O . GLY J 1 219 ? 21.735 30.207 -69.293 1.00 45.02 261 GLY J O 1
ATOM 16848 N N . SER J 1 220 ? 21.301 28.331 -70.455 1.00 44.39 262 SER J N 1
ATOM 16849 C CA . SER J 1 220 ? 19.900 28.644 -70.698 1.00 42.06 262 SER J CA 1
ATOM 16850 C C . SER J 1 220 ? 18.957 27.848 -69.807 1.00 42.08 262 SER J C 1
ATOM 16851 O O . SER J 1 220 ? 17.740 28.050 -69.874 1.00 41.61 262 SER J O 1
ATOM 16854 N N . GLY J 1 221 ? 19.487 26.955 -68.982 1.00 42.52 263 GLY J N 1
ATOM 16855 C CA . GLY J 1 221 ? 18.663 26.150 -68.100 1.00 42.29 263 GLY J CA 1
ATOM 16856 C C . GLY J 1 221 ? 19.550 25.257 -67.263 1.00 45.46 263 GLY J C 1
ATOM 16857 O O . GLY J 1 221 ? 20.770 25.201 -67.451 1.00 45.45 263 GLY J O 1
ATOM 16858 N N . GLY J 1 222 ? 18.917 24.556 -66.329 1.00 42.62 264 GLY J N 1
ATOM 16859 C CA . GLY J 1 222 ? 19.632 23.660 -65.452 1.00 45.20 264 GLY J CA 1
ATOM 16860 C C . GLY J 1 222 ? 18.821 23.276 -64.235 1.00 45.43 264 GLY J C 1
ATOM 16861 O O . GLY J 1 222 ? 17.986 24.046 -63.748 1.00 44.81 264 GLY J O 1
ATOM 16862 N N . PRO J 1 223 ? 19.052 22.067 -63.721 1.00 45.90 265 PRO J N 1
ATOM 16863 C CA . PRO J 1 223 ? 18.311 21.613 -62.539 1.00 44.30 265 PRO J CA 1
ATOM 16864 C C . PRO J 1 223 ? 18.513 22.553 -61.362 1.00 43.68 265 PRO J C 1
ATOM 16865 O O . PRO J 1 223 ? 19.575 23.157 -61.193 1.00 42.09 265 PRO J O 1
ATOM 16869 N N . ALA J 1 224 ? 17.469 22.679 -60.548 1.00 43.24 266 ALA J N 1
ATOM 16870 C CA . ALA J 1 224 ? 17.478 23.594 -59.420 1.00 44.75 266 ALA J CA 1
ATOM 16871 C C . ALA J 1 224 ? 16.859 22.917 -58.209 1.00 46.38 266 ALA J C 1
ATOM 16872 O O . ALA J 1 224 ? 16.014 22.028 -58.338 1.00 45.50 266 ALA J O 1
ATOM 16874 N N . ARG J 1 225 ? 17.296 23.345 -57.029 1.00 50.38 267 ARG J N 1
ATOM 16875 C CA . ARG J 1 225 ? 16.704 22.924 -55.767 1.00 48.52 267 ARG J CA 1
ATOM 16876 C C . ARG J 1 225 ? 15.789 24.040 -55.279 1.00 42.92 267 ARG J C 1
ATOM 16877 O O . ARG J 1 225 ? 16.254 25.149 -54.999 1.00 40.87 267 ARG J O 1
ATOM 16885 N N . ILE J 1 226 ? 14.495 23.750 -55.185 1.00 42.34 268 ILE J N 1
ATOM 16886 C CA . ILE J 1 226 ? 13.484 24.760 -54.899 1.00 44.88 268 ILE J CA 1
ATOM 16887 C C . ILE J 1 226 ? 12.837 24.455 -53.555 1.00 46.26 268 ILE J C 1
ATOM 16888 O O . ILE J 1 226 ? 12.532 23.298 -53.247 1.00 45.49 268 ILE J O 1
ATOM 16893 N N . PHE J 1 227 ? 12.638 25.499 -52.757 1.00 46.57 269 PHE J N 1
ATOM 16894 C CA . PHE J 1 227 ? 12.042 25.414 -51.431 1.00 45.94 269 PHE J CA 1
ATOM 16895 C C . PHE J 1 227 ? 10.821 26.326 -51.358 1.00 48.52 269 PHE J C 1
ATOM 16896 O O . PHE J 1 227 ? 10.489 27.039 -52.308 1.00 51.31 269 PHE J O 1
ATOM 16904 N N . ALA J 1 228 ? 10.155 26.300 -50.205 1.00 51.71 270 ALA J N 1
ATOM 16905 C CA . ALA J 1 228 ? 9.005 27.157 -49.956 1.00 49.68 270 ALA J CA 1
ATOM 16906 C C . ALA J 1 228 ? 8.749 27.216 -48.458 1.00 54.15 270 ALA J C 1
ATOM 16907 O O . ALA J 1 228 ? 8.963 26.235 -47.741 1.00 55.14 270 ALA J O 1
ATOM 16909 N N . MET J 1 229 ? 8.289 28.377 -47.995 1.00 57.04 271 MET J N 1
ATOM 16910 C CA . MET J 1 229 ? 7.947 28.574 -46.594 1.00 60.31 271 MET J CA 1
ATOM 16911 C C . MET J 1 229 ? 6.707 29.449 -46.497 1.00 62.40 271 MET J C 1
ATOM 16912 O O . MET J 1 229 ? 6.562 30.421 -47.244 1.00 60.53 271 MET J O 1
ATOM 16917 N N . VAL J 1 230 ? 5.813 29.096 -45.578 1.00 64.48 272 VAL J N 1
ATOM 16918 C CA . VAL J 1 230 ? 4.561 29.821 -45.410 1.00 65.45 272 VAL J CA 1
ATOM 16919 C C . VAL J 1 230 ? 4.763 31.041 -44.519 1.00 70.16 272 VAL J C 1
ATOM 16920 O O . VAL J 1 230 ? 4.807 32.174 -44.997 1.00 71.25 272 VAL J O 1
#

Foldseek 3Di:
DPPWDDKDWFWDDWFQLWDALVGGRFKDKDWPDDCPVHNDTDIDIDGHFLTTWKKFALVNQADDGDFLQRQDQLLQKAWEAEQECQVVCVPQQADACDLVSVVVSCVVPNAQADSHEYEYHNPLLVCRVDPVLQCADPVGFGFHYAHDLVNLVCCVVPHHHQEYEYQGHANHGGNDDVRNNSNSASNVRGMYIYNTHDPVVDDNGDKIKRWQHDNDPPHRMHHIIIMITD/DPFDKFWWFDDDDQLFQALVRGGFKDWDFPDDCVVHNDTDIDMHGPFLGGWKKQALVNQDDDAAALQRQDQLLQKAFAAEFECLVVCVVPQADACDLVRVVVSCVPANDGAASHEYEYHNVLLPCRNDPCQQPQDPVGQGFHYAYDLVSLVVCVPPHRYQEYEYLHSDRHGRNDPPPSSSNRRSNVRGMYTYNTHDPVVDDNGDKIKRWQHDPDDPHRMHHTGMMIRD/DDKDWWFDPDDQLFDAQVRHGFKDKDWDDDDPVPHDTDIDMGGDQQGGWKKQALVLQHPPTDALQRQDQVLQKAFAAEQECLVVCVVFQAAACAVVRVVVSCVVPNDDDAQHEYEYDNVQLVCRPDCLQQCQDPVGQGRHYAYDLNRVQCCVPVHHHQEYEYLHRANHGGNDPDNNNSVRQSNVRGMYTYNIHDSVVDDSGDKIKRWQHDNDPPHSMHHTTMMIHD/DKDWWFDDDDQPFQALQGHRFKDKDWPDDCVPRNDTDIDMDGHAQTGWKKQFLVNQDPPAAALLRQDQLLQKAWEAEQECQVVCVPQQQDECDLVSVVVSCVPAPDGAASHEYEYDNVLLVPRVDCSQQCQDDPRFGFHYAYDLVNLVVCVPPHHYQEYEYQHRANHGGRPPPSNNSNRRSNVNGMYIYNTGPPVVDDNGDKIKGWQWDNDPDDSMHHITIMIHD/DADKFWWWDPADQLWDAPVGHGAKDKDFPDDCPPHNDTDIDIDGDFQTTWKKFALVLQAPPADALQGQDQLLQKAWEAEQEPDPPDDDPQQAECAVVSVVVSCVVPNAAAASHEYEYPSVLLVCRNPPLLQCCDDVQWGFGYAHDLNNLVCCVPPHRYQEYAYLGSDRHGTNDDVPSNSNRRSNVRRMYIYNTGDPVVDDNGDKMKRWQWDNDPPHRMHRTGMMIHD/DKFWFFDDDAQLWDFDVRGRQKDWAFPDDCVPRNHTDIDIDHHFGGGWKKQFLVLQAVDADDLQRDPQVLQKAWFAEQEPLVCCVVQQAAACDVVSVVVSCVVPNDGDAQHEYEYHNVLLVCRNDCSLQCADDVRFGRHYAYDLVNLVCCVVPHNHQEYHYLGSDNHGGNPPPPNNSNSRSNVNGMYIYNTPDSVPDDSGDKMKRWAWDNDPDHRMHRITMMIHD/DDDFKDWFWDDDDQLWDALVRHGFKDWDWDDDCPVHNDTDIDMRGHFQTTWKKFALVNQDVDGDALQRQDQVLQWAFAAEQEPLVVCVVAQADACALVSVVVSCVPQNDGAASHEYEYDNPLLVPRVDCSQQCADPPRFGRHYAHDLNNLVVCVPPNNHQEYEYLGSARHGGRDDPNNNSNNRSNVRGMYIYNTDPPVVDDNGDKIKGWAHDNDPPHRMHHITIMIGD/DLPDKDWWFDDQDQPFQAPVGHRFKDKDWPDDCVPPNDTDIDMHGNQLTGWKKQALVNQDDDADALQRQDQLLQWAFEAEQEPLVVCVPFQQAEDAVVSVVVSCVPPHAGAASHEYEYPNVLLVCRVPPVQFDQDPVGFTGHYAHDLRNQVVCVPPHNYQEYEYLHRANHGGNDPPNNNSNNRSNVRRMYTYNIHDPVVDDNGPKIKGWQHDNDPPHSMHHTTIMISD/DWDKDWFWDPAFQLFAALVRGGFKDKAWPDDCPVHNDTDIDMDGDQLGTWKKFFLVNQADDADALLRQDQLLLKAWEAEQEPQVVCVVFQAAACDLVSVVVRCVVQNAGDASHEYEYHNPLLVVRVDPVQQCADPVRFTGHYAYDLVNLCCCVPPNRYQEYEYLGNANHGGRPPPNNNSNSHSNVRGMYIYNTHDPVVDDRNGIIKGWQWDNDPPHRMHRITMIGID/DDDWDDKDWFWDPDDQLFQALVRGRFKDKAWDDDCVVHNDTDIDIPGHQQGTWKKQALVNQDVDAAALQRQDQLLQKAWAAEQECQVVCVVAQAAEDAVVSVVVSCVVVNAAAASHEYEYHNPLLVCRNDLLLQCADPVGWGGHYAHDLNNLVVCVVGHNYQEYEYLHHARHGTNCPPNNSSNSRSNVRRMYTYNTHDSVVDDNGDKIKRWQHDNDPRHRMHHITIMIID

Nearest PDB structures (foldseek):
  8f9x-assembly2_D  TM=9.801E-01  e=8.696E-47  Ruegeria pomeroyi DSS-3
  5nna-assembly1_B  TM=9.147E-01  e=4.203E-24  Roseibium aggregatum
  4m8d-assembly2_C  TM=9.058E-01  e=2.337E-23  Roseibium aggregatum IAM 12614
  5nmp-assembly5_J  TM=9.032E-01  e=1.931E-23  Ralstonia pseudosolanacearum GMI1000
  4cob-assembly1_B  TM=8.498E-01  e=1.308E-14  Pseudomonas aeruginosa PAO1

B-factor: mean 55.71, std 11.42, range [27.17, 155.95]

Radius of gyration: 49.5 Å; Cα contacts (8 Å, |Δi|>4): 6339; chains: 10; bounding box: 95×97×173 Å

Solvent-accessible surface area: 80999 Å² total; per-residue (Å²): 116,74,69,57,54,93,20,72,12,0,12,27,54,11,44,39,131,28,20,4,58,97,48,47,96,6,7,97,47,66,84,74,69,36,66,183,139,84,20,43,11,10,30,27,4,54,11,17,0,22,4,1,0,2,0,0,0,1,28,14,8,10,54,94,12,42,4,2,30,82,6,57,46,46,42,2,35,2,65,2,9,1,11,53,5,54,134,85,6,91,98,87,21,28,10,32,0,49,29,91,30,1,116,62,18,56,104,70,87,19,108,5,47,96,12,0,1,3,0,0,20,4,33,9,23,65,78,25,33,44,88,24,0,62,53,45,52,131,157,50,105,21,38,0,0,0,0,52,39,94,0,0,100,20,0,24,87,114,13,16,0,12,0,0,0,0,3,0,6,10,1,4,44,3,38,17,88,98,54,38,1,4,87,28,0,0,45,38,40,3,5,0,0,4,3,0,3,22,5,27,51,12,71,24,37,62,2,11,0,8,1,5,1,25,3,8,136,36,0,0,0,0,27,7,8,0,2,4,20,70,24,135,53,66,26,27,24,0,17,18,60,8,36,39,130,12,14,2,77,112,38,58,80,8,12,99,58,93,79,72,72,33,70,194,124,82,14,51,9,16,25,37,11,60,13,27,0,18,5,0,2,4,0,0,0,0,27,14,14,12,62,110,20,46,5,1,23,89,5,63,30,44,27,0,37,0,40,2,2,0,6,54,3,42,112,95,8,93,100,74,50,42,3,34,0,40,35,101,19,5,118,62,16,78,94,80,91,22,116,31,59,70,11,0,0,1,0,0,14,4,48,17,31,65,81,26,40,39,106,35,0,42,52,53,75,124,141,51,86,12,49,0,0,0,0,46,38,108,0,0,90,54,2,19,60,146,28,18,1,18,0,0,0,0,1,0,11,7,0,8,35,9,30,7,100,91,48,32,0,6,97,16,0,0,57,19,51,7,0,0,0,6,0,0,6,34,3,31,38,10,46,16,37,67,2,22,0,5,0,4,0,18,2,5,148,29,0,0,0,0,32,4,16,0,2,0,17,65,96,98,20,78,32,0,10,25,48,12,48,57,132,19,18,7,79,88,44,64,93,6,18,100,40,71,144,62,80,92,67,171,126,60,0,1,27,4,35,43,4,48,6,20,1,15,5,2,1,6,0,0,0,1,24,12,10,5,60,77,7,52,2,0,28,94,7,59,42,42,26,0,31,0,56,2,2,0,8,81,2,62,122,74,2,96,98,80,29,35,6,46,0,30,36,125,33,6,121,56,20,63,97,79,92,19,116,27,51,48,10,0,0,0,0,0,16,4,38,6,17,80,86,28,77,54,88,30,0,54,43,58,58,118,142,39,119,22,44,0,0,0,0,54,32,85,0,0,79,59,5,21,52,120,23,9,1,9,0,0,0,0,2,0,7,9,0,6,40,3,38,16,101,86,51,26,0,6,92,22,0,0,41,35,54,3,3,0,0,6,2,0,4,53,4,100,135,11,58,17,53,75,2,42,0,0,0,3,0,12,4,8,141,33,1,0,0,0,24,8,9,0,0,0,31,99,146,28,61,26,1,11,28,49,17,33,45,132,20,24,7,24,95,55,60,109,9,9,96,61,80,88,68,78,53,69,191,139,98,17,47,8,12,24,31,7,37,13,29,0,2,7,0,0,2,0,0,0,0,44,0,3,12,98,110,5,44,7,0,23,100,4,65,45,54,34,0,32,1,51,4,6,0,4,81,9,53,151,76,0,83,95,75,21,51,1,77,0,44,31,104,31,3,122,67,21,54,98,73,79,32,115,19,66,111,21,0,0,3,1,0,23,3,34,6,17,58,81,19,39,55,82,33,2,38,50,57,76,109,150,49,101,17,48,0,0,0,0,53,36,101,0,0,71,39,3,51,146,139,20,16,1,27,0,0,0,0,0,0,3,0,0,2,24,4,52,20,99,94,14,26,0,0,71,24,0,0,42,58,70,49,3,0,0,0,0,2,6,33,5,23,30,11,65,17,37,79,5,47,1,1,0,4,0,19,3,5,157,40,0,0,0,0,24,4,10,0,1,0,55,72,163,50,69,29,42,23,0,13,27,58,14,40,56,138,20,26,9,67,112,48,68,82,12,13,110,66,88,80,59,59,38,72,172,119,78,24,42,11,6,29,35,15,41,19,29,0,20,6,0,1,2,0,0,0,1,31,10,8,8,54,105,12,46,4,2,27,83,12,51,50,33,27,1,26,0,50,3,3,2,6,65,39,42,108,183,60,108,84,143,26,98,59,26,4,44,35,113,37,3,131,71,24,56,107,70,78,33,108,25,66,65,6,0,0,1,0,0,17,14,36,29,22,47,86,24,50,47,91,22,0,60,54,58,81,115,176,25,145,34,58,5,4,0,0,57,31,79,0,0,86,32,0,20,62,124,27,25,2,24,0,0,0,0,2,0,4,14,0,6,33,5,66,15,94,101,59,28,0,10,98,23,0,0,48,31,49,12,4,0,0,5,5,0,2,36,7,19,30,7,56,23,44,68,2,42,0,2,0,6,0,18,2,10,148,39,1,0,0,0,26,5,12,0,2,0,13,50,138,20,39,38,0,8,32,49,14,35,60,131,20,24,12,50,128,59,58,82,2,13,78,84,76,108,60,68,35,73,168,124,88,19,33,5,8,17,36,7,62,14,26,0,8,1,0,1,3,4,1,0,0,31,13,8,11,61,77,19,47,6,3,29,112,16,54,34,47,23,2,22,0,44,3,3,1,6,66,5,37,145,74,1,91,93,76,26,40,5,40,0,50,51,102,25,12,121,61,18,56,100,79,77,28,120,46,45,72,14,0,0,5,1,0,10,4,38,7,17,70,75,22,53,42,92,30,0,62,44,49,69,117,165,42,86,34,44,2,0,0,1,51,44,102,0,0,72,34,2,24,90,126,21,24,0,6,0,0,0,0,3,0,2,0,0,3,33,14,39,12,94,100,56,34,0,4,91,16,0,0,51,31,48,4,4,0,0,1,1,2,2,38,6,37,44,10,58,12,44,61,3,30,2,3,0,5,3,24,4,4,148,33,0,0,0,0,26,3,14,0,1,0,41,122,44,126,63,75,23,52,35,0,9,24,50,10,33,50,124,19,22,13,54,107,53,58,100,6,12,107,58,71,76,63,58,48,74,196,141,82,15,24,13,5,30,39,7,54,16,24,0,25,4,0,1,4,0,0,0,0,23,15,6,18,57,95,17,43,6,2,22,79,10,59,39,46,50,0,25,0,41,2,2,0,5,53,5,46,106,102,3,89,99,74,33,48,15,44,0,39,22,96,9,9,104,61,15,62,97,79,80,22,107,24,55,60,17,0,0,1,0,0,22,7,34,11,19,71,71,27,52,45,92,30,0,55,49,52,51,114,158,46,101,14,55,0,0,0,2,60,35,118,0,0,82,39,1,17,74,135,23,16,1,18,0,0,0,0,2,0,13,12,0,5,39,2,33,16,91,97,40,28,1,2,88,17,0,0,54,30,56,9,3,0,0,6,1,0,7,43,5,35,39,11,56,16,37,80,3,40,0,5,0,6,3,18,9,18,127,34,1,0,0,0,31,4,10,0,2,0,31,69,125,55,60,66,26,29,30,0,12,22,61,15,48,48,132,15,28,13,60,120,40,68,106,9,10,100,52,87,79,66,46,58,61,197,137,92,13,30,15,5,41,30,6,33,12,34,0,20,3,1,2,3,0,0,0,0,22,12,8,10,68,100,24,39,3,0,33,99,7,61,33,50,35,0,23,0,50,1,6,0,8,51,8,65,149,83,5,93,93,77,28,40,9,25,0,35,24,103,20,3,117,63,27,57,100,82,96,17,110,16,68,46,4,0,0,0,0,0,16,4,32,9,18,57,99,34,36,42,95,21,0,54,54,66,51,125,126,47,101,28,37,0,0,0,0,69,44,82,0,0,67,30,0,19,66,111,24,11,1,16,0,0,1,0,0,0,6,10,0,4,39,7,42,13,98,94,44,30,0,6,84,34,0,0,54,38,65,8,4,0,1,6,6,1,8,37,1,20,34,12,51,30,38,78,4,30,0,5,0,4,0,20,7,14,143,43,3,0,0,0,41,4,14,0,1,0,9,56,150,55,80,26,92,29,0,9,22,69,8,31,46,132,15,26,14,63,131,44,57,98,5,12,107,71,75,84,67,66,37,64,193,131,76,16,46,11,9,32,31,9,41,13,25,0,24,0,1,2,3,0,0,0,1,33,14,14,14,63,86,20,44,7,0,26,95,9,62,39,32,43,0,25,0,22,4,26,2,4,47,0,56,128,76,5,98,95,81,32,37,7,44,0,50,32,93,21,2,120,60,54,45,98,68,74,32,110,18,49,109,14,0,0,1,0,0,20,2,40,10,19,78,64,31,81,45,89,26,0,56,56,45,62,128,129,58,96,18,47,0,0,0,1,50,45,103,0,0,66,20,0,34,103,128,22,33,2,23,0,0,0,0,1,0,11,6,0,3,36,4,36,12,96,104,60,27,2,7,89,24,0,0,50,32,56,14,4,0,0,7,7,1,4,41,0,91,95,10,58,21,60,24,43,48,1,10,0,5,0,22,3,8,142,33,2,0,0,0,38,4,12,0,1,2,39,60,166,100,72,78,39,51,36,32,31,0,10,33,48,7,31,57,133,18,20,5,56,115,46,55,105,8,14,83,60,70,76,78,58,46,71,198,137,69,14,65,10,11,35,24,6,54,14,30,0,22,4,1,1,4,0,1,0,1,25,13,10,12,70,138,22,49,4,2,35,89,10,60,49,50,42,1,41,0,48,2,1,0,6,56,6,38,116,80,5,88,103,70,29,34,4,45,0,34,18,106,29,0,121,60,18,43,97,81,76,25,114,12,52,122,20,0,0,0,0,0,12,5,38,7,18,71,86,23,52,44,86,28,0,64,58,48,51,130,172,46,104,14,37,0,0,0,0,59,34,97,0,0,92,10,0,62,140,113,14,27,0,29,0,0,0,0,1,0,14,8,0,7,31,3,31,4,93,97,61,30,0,7,91,26,0,0,66,55,88,43,1,0,0,6,1,0,3,39,4,30,43,5,42,23,39,56,2,33,0,12,0,5,0,25,5,12,167,27,5,0,0,0,28,7,8,0,2,0,42,80

Sequence (2274 aa):
MAGIGEVRDMTHVYDADFPTYFGAPGIEAVQNFNFKEHGFNLFTLTLNEHTGTHVDAPLHFSADGQSVDEIPVGNLVCPLCVVHIHEKAAADADAQVTPDDLKAWISAHGPIPDGACVAMHSGWAGKTGGAGYRNADSEGKMHFPGFHVEAAQMLIEETGAVAMAVDTLSLDHGPSADFATHYAWLPTNRYGIENLANLDKVPASGATLIVGAPNHRGGSGGPARIFAMVGIGEVRDMTHVYDADFPTYFGAPGIEAVQNFNFKEHGFNLFTLTLNEHTGTHVDAPLHFSADGQSVDEIPVGNLVCPLCVVHIHEKAAADADAQVTPDDLKAWISAHGPIPDGACVAMHSGWAGKTGGAGYRNADSEGKMHFPGFHVEAAQMLIEETGAVAMAVDTLSLDHGPSADFATHYAWLPTNRYGIENLANLDKVPASGATLIVGAPNHRGGSGGPARIFAMVGEVRDMTHVYDADFPTYFGAPGIEAVQNFNFKEHGFNLFTLTLNEHTGTHVDAPLHFSADGQSVDEIPVGNLVCPLCVVHIHEKAAADADAQVTPDDLKAWISAHGPIPDGACVAMHSGWAGKTGGAGYRNADSEGKMHFPGFHVEAAQMLIEETGAVAMAVDTLSLDHGPSADFATHYAWLPTNRYGIENLANLDKVPASGATLIVGAPNHRGGSGGPARIFAMVEVRDMTHVYDADFPTYFGAPGIEAVQNFNFKEHGFNLFTLTLNEHTGTHVDAPLHFSADGQSVDEIPVGNLVCPLCVVHIHEKAAADADAQVTPDDLKAWISAHGPIPDGACVAMHSGWAGKTGGAGYRNADSEGKMHFPGFHVEAAQMLIEETGAVAMAVDTLSLDHGPSADFATHYAWLPTNRYGIENLANLDKVPASGATLIVGAPNHRGGSGGPARIFAMVIGEVRDMTHVYDADFPTYFGAPGIEAVQNFNFKEHGFNLFTLTLNEHTGTHVDAPLHFSADGQSVDEIPVGNLVCPLCVVHIHEKAAADADAQVTPDDLKAWISAHGPIPDGACVAMHSGWAGKTGGAGYRNADSEGKMHFPGFHVEAAQMLIEETGAVAMAVDTLSLDHGPSADFATHYAWLPTNRYGIENLANLDKVPASGATLIVGAPNHRGGSGGPARIFAMVEVRDMTHVYDADFPTYFGAPGIEAVQNFNFKEHGFNLFTLTLNEHTGTHVDAPLHFSADGQSVDEIPVGNLVCPLCVVHIHEKAAADADAQVTPDDLKAWISAHGPIPDGACVAMHSGWAGKTGGAGYRNADSEGKMHFPGFHVEAAQMLIEETGAVAMAVDTLSLDHGPSADFATHYAWLPTNRYGIENLANLDKVPASGATLIVGAPNHRGGSGGPARIFAMVGIGEVRDMTHVYDADFPTYFGAPGIEAVQNFNFKEHGFNLFTLTLNEHTGTHVDAPLHFSADGQSVDEIPVGNLVCPLCVVHIHEKAAADADAQVTPDDLKAWISAHGPIPDGACVAMHSGWAGKTGGAGYRNADSEGKMHFPGFHVEAAQMLIEETGAVAMAVDTLSLDHGPSADFATHYAWLPTNRYGIENLANLDKVPASGATLIVGAPNHRGGSGGPARIFAMVGIGEVRDMTHVYDADFPTYFGAPGIEAVQNFNFKEHGFNLFTLTLNEHTGTHVDAPLHFSADGQSVDEIPVGNLVCPLCVVHIHEKAAADADAQVTPDDLKAWISAHGPIPDGACVAMHSGWAGKTGGAGYRNADSEGKMHFPGFHVEAAQMLIEETGAVAMAVDTLSLDHGPSADFATHYAWLPTNRYGIENLANLDKVPASGATLIVGAPNHRGGSGGPARIFAMVIGEVRDMTHVYDADFPTYFGAPGIEAVQNFNFKEHGFNLFTLTLNEHTGTHVDAPLHFSADGQSVDEIPVGNLVCPLCVVHIHEKAAADADAQVTPDDLKAWISAHGPIPDGACVAMHSGWAGKTGGAGYRNADSEGKMHFPGFHVEAAQMLIEETGAVAMAVDTLSLDHGPSADFATHYAWLPTNRYGIENLANLDKVPASGATLIVGAPNHRGGSGGPARIFAMVMAGIGEVRDMTHVYDADFPTYFGAPGIEAVQNFNFKEHGFNLFTLTLNEHTGTHVDAPLHFSADGQSVDEIPVGNLVCPLCVVHIHEKAAADADAQVTPDDLKAWISAHGPIPDGACVAMHSGWAGKTGGAGYRNADSEGKMHFPGFHVEAAQMLIEETGAVAMAVDTLSLDHGPSADFATHYAWLPTNRYGIENLANLDKVPASGATLIVGAPNHRGGSGGPARIFAMV

Secondary structure (DSSP, 8-state):
--S----EE----B-TT---SS-S-SEEEEEEE-HHHHSS-EEEEEEESS-SSEEE-GGGGSSS---GGGS-SGGGEEEEEEEE-HHHHTT-TT-EE-HHHHHHHHHHH----SS-EEEEE-S-GGGTTSTTTT---SSS-----EE-HHHHHHHHHH----EEE-SSS-SS-TT-SS-HHHHHHGGGT-EEEES---GGGS-SSSEEEEEE----SS-S--B-EEEE--/----EEE------TTSPPTTSS--EEEEEEE-TTTTSS-EEEEEEESSSSSEEE-GGGG-SS---TTTS-GGGTEEEEEEEE-HHHHHH-TT-EE-HHHHHHHHHHH-PPPTT-EEEEE-S-TT-TTSTTTT-B-TTS-B---EE-HHHHHHHHHS----EEEESSS-SB-TT-SS-HHHHHHTTTT-EEEES---GGGS-SEEEEEEEE---BTT-S--B-EEEEE-/--EEE-B----TTS--SSSS-----EEE--STTS---EEE--EESSSSSEEE-GGGG-SSS--GGGS-SGGGEEEEEEEE-HHHHTT-TT-EE-HHHHHHHHHHH-SPPTT-EEEEE-S-GGGSSSSTTT---TTS-----EE-HHHHHHHHHT----EEEESSSSSS-TT-SS-HHHHHHTTTT-EEEESB--GGGS-SSS-EEEEE---BTT-SEEE-EEEEE-/-EEE----B-TTS--SSSS--EEEEEEE-HHHHSS-EEEEEEBTTSSSEEE-TTTT-SSS--TTTS-GGGGEEEEEEEE-HHHHHH-TT-EE-HHHHHHHHHHH----TT-EEEEE-S-GGGTTSSTTT---SSS-----EE-HHHHHHHHHTS---EEE-SSS-SS-TT-SS-HHHHHHGGGT-EEEES---GGGS-SEEEEEEEE----SS-SEEE-EEEEE-/---EEE------TTS--SSSS---EEEEEE-TTTTSS-EEEEEEESSSSSEEE-GGGG-SS---GGGS-GGGSEEEEEEEE-S-SS----SSEE-HHHHHHHHHHH----TT-EEEEE-S-GGGGSSGGGT---TTS-----EE-HHHHHHHHHH----EEEESSSSSS-TT-SS-HHHHHHTTTT-EEEES---TTSS-SSS-EEE-----BTT-S--B---EEE-/-EEE----B-TTS--SSSS-SB---EEE-TTTTSS-EEEEEEESSSSSEEE-GGGG-SSS--STTS-GGGGEEEEEEEE-HHHHTT-TT-EE-HHHHHHHHHHH-SPPTT-EEEEE-SGGGGGGSTTTT-B-SSS-B---EE-HHHHHHHHHH----EEEESSS-SS-TT-SS-HHHHHHGGGT--EEES---GGGS-SSS-EEEEE----SS-S--B-EEEEE-/------B-S--B-TTS--SSSS-SEEEEE-S-TTTTSS--EEEEEETTSSSEEE-GGGGSSS---TTTS-GGGGEEEEEEEE-HHHHHH-TT-EE-HHHHHHHHHHH-SPPTT-EEEEE-S-GGGTTSTTTT-B-SSS-B---EE-HHHHHHHHHT----EEE-SSSSSS-TT-SS-HHHHTTGGGT-EEEES---GGGS-SSS-EEEEE----TT-S--B-EEEEE-/----EEE------TTS--SSSS--EEEEEEE-TTTTSS-EEEEEEESSSSSEEE-GGGGSSS---TTTS-STTTEEEEEEEE-HHHHTT-TT-EE-HHHHHHHHHHH-PPPTT-EEEEE-S-GGGGSSGGGT---SS------EE-HHHHHHHHHH----EEEESSS-SS-TT-SS-HHHHHHGGGT-EEEES----TTS-SSS-EEEEE---BTT-S--B-EEEEE-/---EEE----BSSSS--TTSS-SEEEEEEE-HHHHSS-EEEEEEESSSSSEEE-GGGG-SS---GGGS-HHHHEE-EEEEE-HHHHHH-TT-EE-HHHHHHHHHHH-SPPTTEEEEEE-S-GGGGSSTTTT---TTS-----EE-HHHHHHHHHT--EEEEE-SSS-SS-TT-SS-HHHHTTGGGT-EEEES----TTS-SS---EEEE----TT-SEEE-EEEEE-/-------EE------TTS--SSSS--EEEEEEE-TTTSS--EEEEEEESSSSSEEE-GGGG-SS---TTTS-GGGGEEEEEEEE-HHHHTT-TT-EE-HHHHHHHHHHH-SPPTT-EEEEE-S-GGGTTSGGGT---SSS-----EE-HHHHHHHHHH----EEEESSSSSS-TT-SS-HHHHHHGGGT-EEEES---GGGS-SSS-EEEEE---BTT-SEEE-EEEEE-